Protein 1WND (pdb70)

Sequence (1896 aa):
MQHKLLINGELVSGEGEKQPVYNPATGDVLLEIAEASAEQVDAAVRAADAAFAEWGQTTPKVRAECLLKLADVIEENGQVFAELESRNCGKPLHSAFNDEIPAIVDVFRFFAGAARCLNGLAAGEYLEGHTSMIRRDPLGVVASIAPWNYPLMMAAWKLAPALAAGNCVVLKPSEITPLTALKLAELAKDIFPAGVVNILFGRGKTVGDPLTGHPKVRMVSLTGSIATGEHIISHTASSIKRTHMELGGKAPVIVFDDADIEAVVEGVRTFGYYNAGQDCTAACRIYAQKGIYDTLVEKLGAAVATLKSGAPDDESTELGPLSSLAHLERVGKAVEEAKATGHIKVITGGEKRKGNGYYYAPTLLAGALQDDAIVQKEVFGPVVSVTPFDNEEQVVNWANDSQYGLASSVWTKDVGRAHRVSARLQYGCTWVNTHFMLVSEMPHGGQKLSGYGKDMSLYGLEDYTVVRHVMVKHMQHKLLINGELVSGEGEKQPVYNPATGDVLLEIAEASAEQVDAAVRAADAAFAEWGQTTPKVRAECLLKLADVIEENGQVFAELESRNCGKPLHSAFNDEIPAIVDVFRFFAGAARCLNGLAAGEYLEGHTSMIRRDPLGVVASIAPWNYPLMMAAWKLAPALAAGNCVVLKPSEITPLTALKLAELAKDIFPAGVVNILFGRGKTVGDPLTGHPKVRMVSLTGSIATGEHIISHTASSIKRTHMELGGKAPVIVFDDADIEAVVEGVRTFGYYNAGQDCTAACRIYAQKGIYDTLVEKLGAAVATLKSGAPDDESTELGPLSSLAHLERVGKAVEEAKATGHIKVITGGEKRKGNGYYYAPTLLAGALQDDAIVQKEVFGPVVSVTPFDNEEQVVNWANDSQYGLASSVWTKDVGRAHRVSARLQYGCTWVNTHFMLVSEMPHGGQKLSGYGKDMSLYGLEDYTVVRHVMVKHMQHKLLINGELVSGEGEKQPVYNPATGDVLLEIAEASAEQVDAAVRAADAAFAEWGQTTPKVRAECLLKLADVIEENGQVFAELESRNCGKPLHSAFNDEIPAIVDVFRFFAGAARCLNGLAAGEYLEGHTSMIRRDPLGVVASIAPWNYPLMMAAWKLAPALAAGNCVVLKPSEITPLTALKLAELAKDIFPAGVVNILFGRGKTVGDPLTGHPKVRMVSLTGSIATGEHIISHTASSIKRTHMELGGKAPVIVFDDADIEAVVEGVRTFGYYNAGQDCTAACRIYAQKGIYDTLVEKLGAAVATLKSGAPDDESTELGPLSSLAHLERVGKAVEEAKATGHIKVITGGEKRKGNGYYYAPTLLAGALQDDAIVQKEVFGPVVSVTPFDNEEQVVNWANDSQYGLASSVWTKDVGRAHRVSARLQYGCTWVNTHFMLVSEMPHGGQKLSGYGKDMSLYGLEDYTVVRHVMVKHMQHKLLINGELVSGEGEKQPVYNPATGDVLLEIAEASAEQVDAAVRAADAAFAEWGQTTPKVRAECLLKLADVIEENGQVFAELESRNCGKPLHSAFNDEIPAIVDVFRFFAGAARCLNGLAAGEYLEGHTSMIRRDPLGVVASIAPWNYPLMMAAWKLAPALAAGNCVVLKPSEITPLTALKLAELAKDIFPAGVVNILFGRGKTVGDPLTGHPKVRMVSLTGSIATGEHIISHTASSIKRTHMELGGKAPVIVFDDADIEAVVEGVRTFGYYNAGQDCTAACRIYAQKGIYDTLVEKLGAAVATLKSGAPDDESTELGPLSSLAHLERVGKAVEEAKATGHIKVITGGEKRKGNGYYYAPTLLAGALQDDAIVQKEVFGPVVSVTPFDNEEQVVNWANDSQYGLASSVWTKDVGRAHRVSARLQYGCTWVNTHFMLVSEMPHGGQKLSGYGKDMSLYGLEDYTVVRHVMVKH

Solvent-accessible surface area: 58746 Å² total; per-residue (Å²): 174,44,79,73,0,4,16,74,13,104,47,53,52,10,119,28,125,142,27,56,1,97,21,1,11,59,28,92,79,51,46,104,1,20,3,2,11,73,93,14,2,52,30,0,0,134,12,0,48,74,17,28,67,139,4,18,108,30,7,15,74,56,20,5,74,16,1,40,99,3,0,69,28,0,90,144,37,3,104,60,0,0,92,12,6,2,102,3,13,0,8,6,48,65,16,1,68,98,72,7,11,72,36,2,5,14,0,0,54,4,1,2,9,0,2,18,2,19,26,2,13,4,5,9,38,18,56,126,30,16,2,0,2,2,11,35,18,21,7,5,1,0,0,0,20,4,19,55,12,14,4,3,24,11,1,0,6,1,3,0,2,0,0,1,4,0,0,0,0,0,0,6,3,9,47,66,1,0,13,0,2,1,40,1,0,60,46,7,62,118,19,11,75,56,1,0,12,0,1,0,0,0,85,32,170,39,0,2,21,54,0,0,33,27,104,88,2,53,3,0,0,3,7,23,57,33,72,55,0,48,79,6,11,59,69,4,5,76,28,3,15,78,28,9,2,10,1,3,3,6,2,0,1,0,0,3,70,54,13,64,24,141,41,0,14,134,6,0,54,63,23,0,4,48,19,2,1,7,20,18,5,5,0,18,1,0,0,0,27,117,60,20,30,108,66,0,14,138,109,0,5,66,23,0,60,91,22,109,34,28,60,18,107,67,156,48,1,71,2,5,2,0,14,26,104,52,9,17,113,151,0,15,120,28,0,102,93,4,96,91,52,74,78,17,145,46,58,29,30,8,124,147,141,209,65,114,15,22,27,12,12,14,0,0,0,9,20,0,91,14,125,20,35,8,1,45,137,55,19,39,4,1,5,0,2,0,2,31,0,71,67,36,121,42,0,1,85,69,0,21,87,12,71,10,0,1,2,0,0,0,8,0,86,32,1,11,58,1,6,79,0,4,18,78,2,55,1,1,1,0,0,1,22,7,1,30,53,60,19,6,3,3,2,4,1,1,6,18,21,0,0,30,24,15,6,10,0,8,25,0,0,38,48,1,6,8,11,4,4,4,0,1,96,44,190,54,80,84,0,1,18,71,13,101,47,52,59,11,120,27,121,148,30,53,1,94,20,1,10,56,28,92,76,49,49,109,2,21,6,3,22,72,139,13,1,56,29,0,0,132,12,0,53,76,16,30,65,143,4,17,100,26,9,14,75,62,21,4,69,20,0,34,115,4,0,64,33,0,91,151,35,3,89,60,0,0,86,18,6,7,122,3,14,1,8,7,43,66,16,1,70,96,69,7,12,71,45,1,5,14,2,0,56,3,0,2,9,0,3,16,2,18,26,1,12,5,5,9,36,17,57,126,36,16,2,1,3,2,8,39,19,21,11,4,2,0,0,0,20,4,19,60,12,16,4,2,25,13,1,0,11,1,2,0,2,0,2,1,4,0,0,0,0,0,0,5,3,8,60,46,2,0,10,0,3,1,36,2,0,58,41,3,60,118,37,9,71,57,1,0,9,0,0,0,0,0,75,34,176,52,0,4,28,52,0,0,31,20,98,92,0,61,5,0,0,2,9,24,60,29,73,57,0,52,79,8,12,56,71,4,4,79,26,2,14,33,23,7,2,9,1,2,3,6,1,0,0,0,0,2,60,52,12,68,27,132,39,0,14,124,10,1,52,64,21,0,4,48,19,3,1,8,19,20,7,6,0,18,2,0,0,0,20,129,55,22,26,100,62,0,12,127,107,0,4,68,20,0,60,90,15,105,30,27,53,20,111,67,152,50,1,74,1,6,4,0,13,32,105,74,17,20,119,116,0,23,116,16,2,95,82,4,97,90,52,73,82,18,134,48,56,27,28,16,113,128,98,187,64,112,16,18,30,10,1,5,0,0,0,7,21,0,93,15,126,21,29,8,1,47,132,37,9,30,3,0,6,0,3,0,2,49,4,67,61,36,114,52,0,0,74,68,0,22,83,11,69,11,0,1,1,0,0,0,7,0,94,35,1,11,56,1,6,78,0,4,20,82,2,54,0,1,1,0,0,1,26,9,0,30,55,64,20,8,5,2,2,9,3,4,11,21,25,0,3,21,28,15,5,7,0,8,24,0,0,37,48,1,12,6,10,2,2,3,0,1,96,44,102,64,76,83,0,1,16,74,17,110,52,45,53,9,130,29,121,141,27,51,0,92,20,0,14,59,24,94,75,41,36,110,3,20,3,1,23,69,131,15,1,48,32,0,0,130,13,0,52,76,16,31,63,144,4,16,107,38,14,17,72,65,20,6,72,20,0,37,96,3,0,51,29,0,92,147,38,4,90,59,1,0,84,17,7,2,92,2,12,0,6,7,38,62,13,1,71,96,70,10,14,74,33,2,7,14,0,0,60,3,0,2,10,0,2,17,2,21,26,2,12,3,5,8,37,19,58,124,33,18,2,2,3,1,12,37,21,21,25,5,2,0,0,0,17,4,18,52,11,16,6,2,24,11,1,0,6,0,1,0,0,0,0,1,4,0,0,0,0,0,0,5,3,9,55,58,1,0,2,0,3,1,33,1,0,57,44,3,67,118,37,9,73,58,1,0,9,0,1,0,0,0,81,32,162,48,0,2,19,54,0,0,34,22,99,89,1,64,1,0,0,3,7,22,59,36,67,52,0,72,65,6,11,51,77,4,4,75,29,3,13,63,15,7,1,8,1,2,3,5,1,0,0,0,0,2,68,56,12,64,24,132,42,0,13,131,10,0,54,65,23,1,3,47,20,3,1,7,19,18,6,7,0,18,1,0,0,0,26,113,60,20,31,110,64,0,12,132,108,0,4,67,20,0,60,88,22,108,41,19,62,13,100,70,154,54,1,74,1,6,3,1,10,23,100,49,7,12,97,146,1,5,107,25,1,103,86,6,90,92,50,73,80,18,134,52,53,28,22,6,115,103,100,188,51,112,17,19,8,8,28,18,0,0,0,4,21,0,92,20,126,22,45,7,2,47,132,55,18,36,3,1,6,0,2,0,2,30,0,75,71,36,116,44,0,1,75,70,0,19,94,11,70,10,0,2,1,0,0,0,7,0,94,29,1,10,61,1,7,76,0,6,19,76,2,54,0,1,3,0,0,2,29,7,0,30,57,60,16,6,3,5,3,8,1,1,5,17,22,0,0,22,25,15,3,5,0,12,22,0,0,39,46,0,14,13,10,2,2,3,0,1,95,41,88,58,77,82,0,1,16,74,12,103,44,51,54,9,126,27,116,131,27,46,1,92,20,2,14,64,27,92,75,45,39,108,2,19,2,1,24,74,128,15,1,52,27,0,0,132,12,0,47,74,16,30,64,144,3,17,107,31,8,15,74,57,19,6,72,12,0,36,89,3,0,60,30,0,92,145,39,5,92,60,0,0,82,14,6,7,111,3,13,1,8,7,37,64,14,1,73,95,71,6,14,73,36,1,6,16,0,0,56,3,0,3,10,0,2,15,1,20,27,2,12,4,6,9,35,19,58,149,26,15,2,1,3,2,12,36,21,21,9,5,2,0,0,0,18,4,18,60,13,15,5,3,24,9,1,0,7,0,2,0,1,0,1,1,3,0,0,0,0,0,0,6,3,9,52,61,2,0,1,1,3,1,36,2,0,57,48,4,58,119,25,9,72,57,1,0,10,0,0,0,0,0,52,35,156,41,0,2,36,53,0,0,33,26,101,82,1,62,4,1,0,3,7,23,57,30,70,56,0,53,82,6,10,56,73,4,4,74,28,3,13,38,29,5,2,6,1,2,3,6,1,0,0,0,0,1,77,52,11,64,25,136,40,0,15,129,9,1,55,63,23,1,4,48,19,3,2,7,19,18,6,6,0,18,1,0,0,0,19,134,62,21,26,105,65,0,12,130,109,0,4,68,20,0,61,91,20,106,26,21,62,20,106,69,154,47,1,73,1,6,3,0,13,27,111,49,15,18,122,155,1,16,98,26,2,102,101,6,91,91,51,73,81,17,139,50,57,27,35,8,124,136,82,172,61,124,14,34,10,9,21,18,0,0,0,8,22,0,92,17,125,22,40,8,2,50,131,55,17,39,4,1,5,0,2,0,3,49,4,69,60,37,111,53,0,0,76,70,0,22,81,14,74,11,0,1,1,0,0,0,9,0,94,33,1,11,50,1,6,76,0,5,19,83,2,51,2,1,2,0,0,1,28,8,1,29,55,64,18,5,4,4,2,6,0,3,10,16,29,0,0,22,17,15,3,9,0,10,23,0,0,40,44,0,10,4,10,1,2,2,1,2,93,46

Organism: Escherichia coli (strain K12) (NCBI:txid83333)

B-factor: mean 20.86, std 4.46, range [7.47, 57.92]

CATH classification: 3.40.605.10 (+1 more: 3.40.309.10)

Nearest PDB structures (foldseek):
  1wnb-assembly1_A  TM=1.002E+00  e=3.025E-103  Escherichia coli K-12
  6c43-assembly1_B  TM=9.998E-01  e=1.347E-92  Salmonella enterica
  4dal-assembly1_B  TM=9.924E-01  e=1.021E-79  Sinorhizobium meliloti 1021
  2opx-assembly1_A  TM=9.752E-01  e=2.697E-56  Escherichia coli BL21(DE3)
  2hg2-assembly1_A  TM=9.754E-01  e=5.397E-55  Escherichia coli

GO terms:
  GO:0019145 aminobutyraldehyde dehydrogenase (NAD+) activity (F, EXP)
  GO:0005829 cytosol (C, IDA)
  GO:0042802 identical protein binding (F, IDA)
  GO:0032991 protein-containing complex (C, IDA)
  GO:0004029 aldehyde dehydrogenase (NAD+) activity (F, IDA)
  GO:0051289 protein homotetramerization (P, IDA)
  GO:0019145 aminobutyraldehyde dehydrogenase (NAD+) activity (F, IDA)
  GO:0009447 putrescine catabolic process (P, EXP)
  GO:0009447 putrescine catabolic process (P, IMP)
  GO:0019145 aminobutyraldehyde dehydrogenase (NAD+) activity (F, IMP)

InterPro domains:
  IPR015590 Aldehyde dehydrogenase domain [PF00171] (13-470)
  IPR015657 Aminobutyraldehyde dehydrogenase [cd07092] (21-472)
  IPR016161 Aldehyde/histidinol dehydrogenase [SSF53720] (2-473)
  IPR016162 Aldehyde dehydrogenase, N-terminal [G3DSA:3.40.605.10] (19-464)
  IPR016163 Aldehyde dehydrogenase, C-terminal [G3DSA:3.40.309.10] (249-439)
  IPR017749 Gamma-aminobutyraldehyde dehydrogenase [MF_01275] (1-474)
  IPR017749 Gamma-aminobutyraldehyde dehydrogenase [TIGR03374] (2-473)
  IPR029510 Aldehyde dehydrogenase, glutamic acid active site [PS00687] (245-252)

Structure (mmCIF, N/CA/C/O backbone):
data_1WND
#
_entry.id   1WND
#
_cell.length_a   85.036
_cell.length_b   79.680
_cell.length_c   158.669
_cell.angle_alpha   90.00
_cell.angle_beta   95.77
_cell.angle_gamma   90.00
#
_symmetry.space_group_name_H-M   'P 1 21 1'
#
loop_
_entity.id
_entity.type
_entity.pdbx_description
1 polymer 'Putative betaine aldehyde dehydrogenase'
2 non-polymer 'CALCIUM ION'
3 water water
#
loop_
_atom_site.group_PDB
_atom_site.id
_atom_site.type_symbol
_atom_site.label_atom_id
_atom_site.label_alt_id
_atom_site.label_comp_id
_atom_site.label_asym_id
_atom_site.label_entity_id
_atom_site.label_seq_id
_atom_site.pdbx_PDB_ins_code
_atom_site.Cartn_x
_atom_site.Cartn_y
_atom_site.Cartn_z
_atom_site.occupancy
_atom_site.B_iso_or_equiv
_atom_site.auth_seq_id
_atom_site.auth_comp_id
_atom_site.auth_asym_id
_atom_site.auth_atom_id
_atom_site.pdbx_PDB_model_num
ATOM 1 N N . MET A 1 22 ? -26.803 62.670 105.488 1.00 31.12 1 MET A N 1
ATOM 2 C CA . MET A 1 22 ? -26.000 63.251 104.518 1.00 30.93 1 MET A CA 1
ATOM 3 C C . MET A 1 22 ? -24.656 62.497 104.408 1.00 29.29 1 MET A C 1
ATOM 4 O O . MET A 1 22 ? -23.812 62.988 103.672 1.00 29.04 1 MET A O 1
ATOM 9 N N . GLN A 1 23 ? -24.381 61.394 105.096 1.00 27.55 2 GLN A N 1
ATOM 10 C CA . GLN A 1 23 ? -23.044 60.789 104.917 1.00 26.41 2 GLN A CA 1
ATOM 11 C C . GLN A 1 23 ? -22.948 60.185 103.523 1.00 25.30 2 GLN A C 1
ATOM 12 O O . GLN A 1 23 ? -23.871 59.506 103.095 1.00 25.05 2 GLN A O 1
ATOM 18 N N . HIS A 1 24 ? -21.853 60.428 102.814 1.00 24.04 3 HIS A N 1
ATOM 19 C CA . HIS A 1 24 ? -21.725 59.935 101.447 1.00 23.31 3 HIS A CA 1
ATOM 20 C C . HIS A 1 24 ? -20.326 59.410 101.119 1.00 22.17 3 HIS A C 1
ATOM 21 O O . HIS A 1 24 ? -20.000 59.185 99.957 1.00 22.00 3 HIS A O 1
ATOM 28 N N . LYS A 1 25 ? -19.499 59.189 102.130 1.00 20.87 4 LYS A N 1
ATOM 29 C CA . LYS A 1 25 ? -18.135 58.737 101.861 1.00 20.13 4 LYS A CA 1
ATOM 30 C C . LYS A 1 25 ? -18.009 57.219 101.985 1.00 19.64 4 LYS A C 1
ATOM 31 O O . LYS A 1 25 ? -18.768 56.571 102.712 1.00 19.11 4 LYS A O 1
ATOM 37 N N . LEU A 1 26 ? -17.047 56.662 101.255 1.00 18.72 5 LEU A N 1
ATOM 38 C CA . LEU A 1 26 ? -16.753 55.243 101.317 1.00 18.54 5 LEU A CA 1
ATOM 39 C C . LEU A 1 26 ? -15.840 54.977 102.512 1.00 18.18 5 LEU A C 1
ATOM 40 O O . LEU A 1 26 ? -15.100 55.865 102.947 1.00 17.95 5 LEU A O 1
ATOM 45 N N . LEU A 1 27 ? -15.876 53.748 103.019 1.00 17.41 6 LEU A N 1
ATOM 46 C CA . LEU A 1 27 ? -14.984 53.331 104.083 1.00 17.43 6 LEU A CA 1
ATOM 47 C C . LEU A 1 27 ? -13.970 52.397 103.450 1.00 17.52 6 LEU A C 1
ATOM 48 O O . LEU A 1 27 ? -14.319 51.283 103.053 1.00 16.79 6 LEU A O 1
ATOM 53 N N . ILE A 1 28 ? -12.718 52.838 103.366 1.00 17.09 7 ILE A N 1
ATOM 54 C CA . ILE A 1 28 ? -11.684 51.993 102.827 1.00 17.53 7 ILE A CA 1
ATOM 55 C C . ILE A 1 28 ? -10.465 52.023 103.748 1.00 17.79 7 ILE A C 1
ATOM 56 O O . ILE A 1 28 ? -9.897 53.088 104.011 1.00 16.87 7 ILE A O 1
ATOM 61 N N . ASN A 1 29 ? -10.105 50.862 104.280 1.00 17.85 8 ASN A N 1
ATOM 62 C CA . ASN A 1 29 ? -8.911 50.743 105.096 1.00 19.06 8 ASN A CA 1
ATOM 63 C C . ASN A 1 29 ? -8.904 51.749 106.248 1.00 19.38 8 ASN A C 1
ATOM 64 O O . ASN A 1 29 ? -7.923 52.458 106.443 1.00 19.63 8 ASN A O 1
ATOM 69 N N . GLY A 1 30 ? -10.024 51.862 106.945 1.00 20.04 9 GLY A N 1
ATOM 70 C CA . GLY A 1 30 ? -10.114 52.700 108.121 1.00 20.93 9 GLY A CA 1
ATOM 71 C C . GLY A 1 30 ? -10.263 54.181 107.862 1.00 21.64 9 GLY A C 1
ATOM 72 O O . GLY A 1 30 ? -10.269 54.973 108.797 1.00 22.20 9 GLY A O 1
ATOM 73 N N . GLU A 1 31 ? -10.395 54.571 106.606 1.00 21.72 10 GLU A N 1
ATOM 74 C CA . GLU A 1 31 ? -10.567 55.980 106.283 1.00 22.34 10 GLU A CA 1
ATOM 75 C C . GLU A 1 31 ? -11.864 56.229 105.517 1.00 21.62 10 GLU A C 1
ATOM 76 O O . GLU A 1 31 ? -12.315 55.384 104.741 1.00 21.43 10 GLU A O 1
ATOM 82 N N . LEU A 1 32 ? -12.472 57.382 105.742 1.00 21.04 11 LEU A N 1
ATOM 83 C CA . LEU A 1 32 ? -13.661 57.763 105.001 1.00 20.75 11 LEU A CA 1
ATOM 84 C C . LEU A 1 32 ? -13.194 58.603 103.818 1.00 20.66 11 LEU A C 1
ATOM 85 O O . LEU A 1 32 ? -12.574 59.645 104.012 1.00 19.56 11 LEU A O 1
ATOM 90 N N . VAL A 1 33 ? -13.449 58.125 102.597 1.00 20.60 12 VAL A N 1
ATOM 91 C CA . VAL A 1 33 ? -13.034 58.856 101.405 1.00 21.01 12 VAL A CA 1
ATOM 92 C C . VAL A 1 33 ? -14.152 59.004 100.392 1.00 20.64 12 VAL A C 1
ATOM 93 O O . VAL A 1 33 ? -15.027 58.165 100.292 1.00 20.09 12 VAL A O 1
ATOM 97 N N . SER A 1 34 ? -14.088 60.069 99.611 1.00 20.50 13 SER A N 1
ATOM 98 C CA . SER A 1 34 ? -15.067 60.272 98.559 1.00 20.74 13 SER A CA 1
ATOM 99 C C . SER A 1 34 ? -14.833 59.299 97.422 1.00 20.15 13 SER A C 1
ATOM 100 O O . SER A 1 34 ? -13.680 58.960 97.111 1.00 19.68 13 SER A O 1
ATOM 103 N N . GLY A 1 35 ? -15.916 58.869 96.794 1.00 19.85 14 GLY A N 1
ATOM 104 C CA . GLY A 1 35 ? -15.821 58.040 95.610 1.00 20.51 14 GLY A CA 1
ATOM 105 C C . GLY A 1 35 ? -15.147 58.841 94.507 1.00 21.49 14 GLY A C 1
ATOM 106 O O . GLY A 1 35 ? -15.251 60.066 94.464 1.00 20.54 14 GLY A O 1
ATOM 107 N N . GLU A 1 36 ? -14.435 58.160 93.620 1.00 22.13 15 GLU A N 1
ATOM 108 C CA . GLU A 1 36 ? -13.729 58.858 92.559 1.00 23.42 15 GLU A CA 1
ATOM 109 C C . GLU A 1 36 ? -14.319 58.563 91.183 1.00 23.29 15 GLU A C 1
ATOM 110 O O . GLU A 1 36 ? -13.807 59.019 90.168 1.00 22.91 15 GLU A O 1
ATOM 116 N N . GLY A 1 37 ? -15.418 57.813 91.175 1.00 23.19 16 GLY A N 1
ATOM 117 C CA . GLY A 1 37 ? -16.110 57.472 89.944 1.00 23.70 16 GLY A CA 1
ATOM 118 C C . GLY A 1 37 ? -17.211 58.460 89.616 1.00 23.74 16 GLY A C 1
ATOM 119 O O . GLY A 1 37 ? -17.268 59.541 90.186 1.00 23.80 16 GLY A O 1
ATOM 120 N N . GLU A 1 38 ? -18.086 58.087 88.693 1.00 20.00 17 GLU A N 1
ATOM 121 C CA . GLU A 1 38 ? -19.177 58.971 88.263 1.00 20.00 17 GLU A CA 1
ATOM 122 C C . GLU A 1 38 ? -20.245 59.132 89.350 1.00 20.00 17 GLU A C 1
ATOM 123 O O . GLU A 1 38 ? -20.548 58.172 90.086 1.00 20.00 17 GLU A O 1
ATOM 129 N N . LYS A 1 39 ? -20.815 60.334 89.438 1.00 24.14 18 LYS A N 1
ATOM 130 C CA . LYS A 1 39 ? -21.877 60.615 90.396 1.00 24.33 18 LYS A CA 1
ATOM 131 C C . LYS A 1 39 ? -23.159 59.887 89.992 1.00 23.91 18 LYS A C 1
ATOM 132 O O . LYS A 1 39 ? -23.451 59.703 88.815 1.00 23.20 18 LYS A O 1
ATOM 138 N N . GLN A 1 40 ? -23.920 59.473 90.995 1.00 23.31 19 GLN A N 1
ATOM 139 C CA . GLN A 1 40 ? -25.108 58.674 90.792 1.00 23.24 19 GLN A CA 1
ATOM 140 C C . GLN A 1 40 ? -26.215 59.235 91.695 1.00 22.60 19 GLN A C 1
ATOM 141 O O . GLN A 1 40 ? -25.972 59.539 92.852 1.00 22.17 19 GLN A O 1
ATOM 147 N N . PRO A 1 41 ? -27.420 59.395 91.158 1.00 22.02 20 PRO A N 1
ATOM 148 C CA . PRO A 1 41 ? -28.549 59.944 91.914 1.00 21.49 20 PRO A CA 1
ATOM 149 C C . PRO A 1 41 ? -29.228 58.936 92.832 1.00 20.81 20 PRO A C 1
ATOM 150 O O . PRO A 1 41 ? -29.378 57.770 92.469 1.00 20.57 20 PRO A O 1
ATOM 154 N N . VAL A 1 42 ? -29.628 59.381 94.016 1.00 19.83 21 VAL A N 1
ATOM 155 C CA . VAL A 1 42 ? -30.350 58.532 94.953 1.00 18.51 21 VAL A CA 1
ATOM 156 C C . VAL A 1 42 ? -31.712 59.183 95.130 1.00 18.86 21 VAL A C 1
ATOM 157 O O . VAL A 1 42 ? -31.795 60.369 95.414 1.00 18.79 21 VAL A O 1
ATOM 161 N N . TYR A 1 43 ? -32.779 58.421 94.941 1.00 18.69 22 TYR A N 1
ATOM 162 C CA . TYR A 1 43 ? -34.126 58.969 94.966 1.00 18.97 22 TYR A CA 1
ATOM 163 C C . TYR A 1 43 ? -34.901 58.675 96.230 1.00 18.56 22 TYR A C 1
ATOM 164 O O . TYR A 1 43 ? -34.618 57.699 96.921 1.00 18.25 22 TYR A O 1
ATOM 173 N N . ASN A 1 44 ? -35.866 59.548 96.512 1.00 17.72 23 ASN A N 1
ATOM 174 C CA . ASN A 1 44 ? -36.849 59.353 97.561 1.00 17.24 23 ASN A CA 1
ATOM 175 C C . ASN A 1 44 ? -38.078 58.801 96.857 1.00 16.76 23 ASN A C 1
ATOM 176 O O . ASN A 1 44 ? -38.783 59.537 96.166 1.00 16.44 23 ASN A O 1
ATOM 181 N N . PRO A 1 45 ? -38.324 57.513 97.012 1.00 16.17 24 PRO A N 1
ATOM 182 C CA . PRO A 1 45 ? -39.430 56.826 96.329 1.00 15.90 24 PRO A CA 1
ATOM 183 C C . PRO A 1 45 ? -40.835 57.341 96.653 1.00 16.24 24 PRO A C 1
ATOM 184 O O . PRO A 1 45 ? -41.777 57.095 95.893 1.00 15.12 24 PRO A O 1
ATOM 188 N N . ALA A 1 46 ? -40.987 58.034 97.773 1.00 16.36 25 ALA A N 1
ATOM 189 C CA . ALA A 1 46 ? -42.290 58.546 98.142 1.00 16.94 25 ALA A CA 1
ATOM 190 C C . ALA A 1 46 ? -42.623 59.838 97.383 1.00 17.34 25 ALA A C 1
ATOM 191 O O . ALA A 1 46 ? -43.791 60.181 97.224 1.00 16.88 25 ALA A O 1
ATOM 193 N N . THR A 1 47 ? -41.603 60.553 96.916 1.00 17.75 26 THR A N 1
ATOM 194 C CA . THR A 1 47 ? -41.854 61.790 96.170 1.00 18.32 26 THR A CA 1
ATOM 195 C C . THR A 1 47 ? -41.340 61.763 94.751 1.00 18.59 26 THR A C 1
ATOM 196 O O . THR A 1 47 ? -41.737 62.591 93.928 1.00 18.62 26 THR A O 1
ATOM 200 N N . GLY A 1 48 ? -40.432 60.841 94.469 1.00 18.92 27 GLY A N 1
ATOM 201 C CA . GLY A 1 48 ? -39.817 60.775 93.154 1.00 19.41 27 GLY A CA 1
ATOM 202 C C . GLY A 1 48 ? -38.743 61.838 92.971 1.00 19.86 27 GLY A C 1
ATOM 203 O O . GLY A 1 48 ? -38.280 62.073 91.850 1.00 19.38 27 GLY A O 1
ATOM 204 N N . ASP A 1 49 ? -38.349 62.479 94.070 1.00 20.04 28 ASP A N 1
ATOM 205 C CA . ASP A 1 49 ? -37.330 63.527 94.032 1.00 20.73 28 ASP A CA 1
ATOM 206 C C . ASP A 1 49 ? -35.958 62.953 94.375 1.00 20.57 28 ASP A C 1
ATOM 207 O O . ASP A 1 49 ? -35.856 61.971 95.109 1.00 19.74 28 ASP A O 1
ATOM 212 N N . VAL A 1 50 ? -34.917 63.602 93.871 1.00 20.48 29 VAL A N 1
ATOM 213 C CA . VAL A 1 50 ? -33.539 63.209 94.134 1.00 20.82 29 VAL A CA 1
ATOM 214 C C . VAL A 1 50 ? -33.096 63.666 95.533 1.00 21.21 29 VAL A C 1
ATOM 215 O O . VAL A 1 50 ? -33.236 64.848 95.883 1.00 21.37 29 VAL A O 1
ATOM 219 N N . LEU A 1 51 ? -32.566 62.741 96.321 1.00 20.99 30 LEU A N 1
ATOM 220 C CA . LEU A 1 51 ? -32.102 63.048 97.671 1.00 21.53 30 LEU A CA 1
ATOM 221 C C . LEU A 1 51 ? -30.704 63.622 97.566 1.00 22.20 30 LEU A C 1
ATOM 222 O O . LEU A 1 51 ? -30.364 64.601 98.225 1.00 22.49 30 LEU A O 1
ATOM 227 N N . LEU A 1 52 ? -29.893 62.998 96.722 1.00 22.54 31 LEU A N 1
ATOM 228 C CA . LEU A 1 52 ? -28.570 63.527 96.393 1.00 23.11 31 LEU A CA 1
ATOM 229 C C . LEU A 1 52 ? -27.844 62.685 95.364 1.00 22.77 31 LEU A C 1
ATOM 230 O O . LEU A 1 52 ? -28.275 61.587 95.024 1.00 22.46 31 LEU A O 1
ATOM 235 N N . GLU A 1 53 ? -26.739 63.229 94.874 1.00 22.53 32 GLU A N 1
ATOM 236 C CA . GLU A 1 53 ? -25.888 62.533 93.932 1.00 22.69 32 GLU A CA 1
ATOM 237 C C . GLU A 1 53 ? -24.645 62.118 94.707 1.00 22.05 32 GLU A C 1
ATOM 238 O O . GLU A 1 53 ? -24.093 62.908 95.467 1.00 21.92 32 GLU A O 1
ATOM 244 N N . ILE A 1 54 ? -24.225 60.868 94.546 1.00 21.32 33 ILE A N 1
ATOM 245 C CA . ILE A 1 54 ? -23.054 60.355 95.249 1.00 20.86 33 ILE A CA 1
ATOM 246 C C . ILE A 1 54 ? -22.054 59.786 94.250 1.00 21.01 33 ILE A C 1
ATOM 247 O O . ILE A 1 54 ? -22.429 58.992 93.388 1.00 20.84 33 ILE A O 1
ATOM 252 N N . ALA A 1 55 ? -20.784 60.169 94.385 1.00 20.66 34 ALA A N 1
ATOM 253 C CA . ALA A 1 55 ? -19.738 59.627 93.529 1.00 20.70 34 ALA A CA 1
ATOM 254 C C . ALA A 1 55 ? -19.520 58.153 93.864 1.00 20.79 34 ALA A C 1
ATOM 255 O O . ALA A 1 55 ? -19.323 57.797 95.026 1.00 20.54 34 ALA A O 1
ATOM 257 N N . GLU A 1 56 ? -19.530 57.287 92.860 1.00 20.72 35 GLU A N 1
ATOM 258 C CA . GLU A 1 56 ? -19.284 55.887 93.164 1.00 20.78 35 GLU A CA 1
ATOM 259 C C . GLU A 1 56 ? -17.795 55.594 93.220 1.00 20.33 35 GLU A C 1
ATOM 260 O O . GLU A 1 56 ? -16.959 56.456 92.904 1.00 20.06 35 GLU A O 1
ATOM 266 N N . ALA A 1 57 ? -17.465 54.397 93.681 1.00 19.69 36 ALA A N 1
ATOM 267 C CA . ALA A 1 57 ? -16.075 53.985 93.796 1.00 19.45 36 ALA A CA 1
ATOM 268 C C . ALA A 1 57 ? -15.470 53.856 92.408 1.00 19.19 36 ALA A C 1
ATOM 269 O O . ALA A 1 57 ? -16.129 53.419 91.482 1.00 18.54 36 ALA A O 1
ATOM 271 N N . SER A 1 58 ? -14.218 54.256 92.263 1.00 19.39 37 SER A N 1
ATOM 272 C CA . SER A 1 58 ? -13.531 54.077 90.996 1.00 19.55 37 SER A CA 1
ATOM 273 C C . SER A 1 58 ? -12.991 52.655 90.997 1.00 19.84 37 SER A C 1
ATOM 274 O O . SER A 1 58 ? -13.022 51.958 92.021 1.00 18.97 37 SER A O 1
ATOM 277 N N . ALA A 1 59 ? -12.475 52.236 89.848 1.00 19.85 38 ALA A N 1
ATOM 278 C CA . ALA A 1 59 ? -11.878 50.910 89.719 1.00 19.98 38 ALA A CA 1
ATOM 279 C C . ALA A 1 59 ? -10.711 50.765 90.693 1.00 19.54 38 ALA A C 1
ATOM 280 O O . ALA A 1 59 ? -10.545 49.727 91.337 1.00 18.81 38 ALA A O 1
ATOM 282 N N . GLU A 1 60 ? -9.902 51.814 90.794 1.00 20.00 39 GLU A N 1
ATOM 283 C CA . GLU A 1 60 ? -8.753 51.785 91.688 1.00 20.00 39 GLU A CA 1
ATOM 284 C C . GLU A 1 60 ? -9.184 51.658 93.139 1.00 20.00 39 GLU A C 1
ATOM 285 O O . GLU A 1 60 ? -8.501 51.006 93.929 1.00 20.00 39 GLU A O 1
ATOM 291 N N . GLN A 1 61 ? -10.303 52.280 93.503 1.00 18.18 40 GLN A N 1
ATOM 292 C CA . GLN A 1 61 ? -10.784 52.187 94.887 1.00 17.97 40 GLN A CA 1
ATOM 293 C C . GLN A 1 61 ? -11.324 50.787 95.204 1.00 17.75 40 GLN A C 1
ATOM 294 O O . GLN A 1 61 ? -11.126 50.275 96.302 1.00 17.55 40 GLN A O 1
ATOM 300 N N . VAL A 1 62 ? -11.987 50.160 94.244 1.00 17.54 41 VAL A N 1
ATOM 301 C CA . VAL A 1 62 ? -12.454 48.807 94.467 1.00 17.50 41 VAL A CA 1
ATOM 302 C C . VAL A 1 62 ? -11.208 47.951 94.762 1.00 18.18 41 VAL A C 1
ATOM 303 O O . VAL A 1 62 ? -11.159 47.220 95.746 1.00 17.61 41 VAL A O 1
ATOM 307 N N . ASP A 1 63 ? -10.189 48.076 93.919 1.00 18.31 42 ASP A N 1
ATOM 308 C CA . ASP A 1 63 ? -8.967 47.304 94.110 1.00 19.40 42 ASP A CA 1
ATOM 309 C C . ASP A 1 63 ? -8.293 47.604 95.454 1.00 18.87 42 ASP A C 1
ATOM 310 O O . ASP A 1 63 ? -7.830 46.693 96.170 1.00 18.63 42 ASP A O 1
ATOM 315 N N . ALA A 1 64 ? -8.234 48.880 95.811 1.00 17.82 43 ALA A N 1
ATOM 316 C CA . ALA A 1 64 ? -7.662 49.243 97.101 1.00 17.13 43 ALA A CA 1
ATOM 317 C C . ALA A 1 64 ? -8.458 48.671 98.267 1.00 16.75 43 ALA A C 1
ATOM 318 O O . ALA A 1 64 ? -7.882 48.325 99.294 1.00 16.94 43 ALA A O 1
ATOM 320 N N . ALA A 1 65 ? -9.779 48.562 98.138 1.00 16.36 44 ALA A N 1
ATOM 321 C CA . ALA A 1 65 ? -10.546 48.006 99.249 1.00 16.11 44 ALA A CA 1
ATOM 322 C C . ALA A 1 65 ? -10.251 46.527 99.430 1.00 16.41 44 ALA A C 1
ATOM 323 O O . ALA A 1 65 ? -10.097 46.039 100.557 1.00 15.82 44 ALA A O 1
ATOM 325 N N . VAL A 1 66 ? -10.159 45.803 98.325 1.00 16.34 45 VAL A N 1
ATOM 326 C CA . VAL A 1 66 ? -9.892 44.382 98.430 1.00 16.72 45 VAL A CA 1
ATOM 327 C C . VAL A 1 66 ? -8.472 44.159 98.975 1.00 17.54 45 VAL A C 1
ATOM 328 O O . VAL A 1 66 ? -8.262 43.310 99.833 1.00 17.02 45 VAL A O 1
ATOM 332 N N . ARG A 1 67 ? -7.506 44.930 98.489 1.00 17.92 46 ARG A N 1
ATOM 333 C CA . ARG A 1 67 ? -6.127 44.807 98.992 1.00 19.27 46 ARG A CA 1
ATOM 334 C C . ARG A 1 67 ? -6.040 45.155 100.505 1.00 18.97 46 ARG A C 1
ATOM 335 O O . ARG A 1 67 ? -5.350 44.490 101.273 1.00 18.94 46 ARG A O 1
ATOM 343 N N . ALA A 1 68 ? -6.751 46.182 100.945 1.00 18.37 47 ALA A N 1
ATOM 344 C CA . ALA A 1 68 ? -6.743 46.491 102.370 1.00 17.85 47 ALA A CA 1
ATOM 345 C C . ALA A 1 68 ? -7.397 45.354 103.180 1.00 17.78 47 ALA A C 1
ATOM 346 O O . ALA A 1 68 ? -6.947 45.025 104.268 1.00 17.33 47 ALA A O 1
ATOM 348 N N . ALA A 1 69 ? -8.456 44.742 102.653 1.00 17.39 48 ALA A N 1
ATOM 349 C CA . ALA A 1 69 ? -9.074 43.655 103.384 1.00 17.27 48 ALA A CA 1
ATOM 350 C C . ALA A 1 69 ? -8.107 42.483 103.456 1.00 17.50 48 ALA A C 1
ATOM 351 O O . ALA A 1 69 ? -7.948 41.859 104.502 1.00 17.18 48 ALA A O 1
ATOM 353 N N . ASP A 1 70 ? -7.475 42.168 102.342 1.00 18.12 49 ASP A N 1
ATOM 354 C CA . ASP A 1 70 ? -6.552 41.047 102.323 1.00 19.65 49 ASP A CA 1
ATOM 355 C C . ASP A 1 70 ? -5.390 41.264 103.300 1.00 19.82 49 ASP A C 1
ATOM 356 O O . ASP A 1 70 ? -4.978 40.338 103.986 1.00 19.00 49 ASP A O 1
ATOM 361 N N . ALA A 1 71 ? -4.874 42.493 103.364 1.00 19.36 50 ALA A N 1
ATOM 362 C CA . ALA A 1 71 ? -3.743 42.772 104.258 1.00 19.58 50 ALA A CA 1
ATOM 363 C C . ALA A 1 71 ? -4.192 42.693 105.717 1.00 19.24 50 ALA A C 1
ATOM 364 O O . ALA A 1 71 ? -3.459 42.227 106.572 1.00 18.55 50 ALA A O 1
ATOM 366 N N . ALA A 1 72 ? -5.399 43.180 105.998 1.00 18.68 51 ALA A N 1
ATOM 367 C CA . ALA A 1 72 ? -5.901 43.118 107.361 1.00 18.53 51 ALA A CA 1
ATOM 368 C C . ALA A 1 72 ? -6.204 41.691 107.818 1.00 18.62 51 ALA A C 1
ATOM 369 O O . ALA A 1 72 ? -6.185 41.403 109.012 1.00 18.27 51 ALA A O 1
ATOM 371 N N . PHE A 1 73 ? -6.491 40.797 106.876 1.00 18.60 52 PHE A N 1
ATOM 372 C CA . PHE A 1 73 ? -6.802 39.416 107.235 1.00 19.02 52 PHE A CA 1
ATOM 373 C C . PHE A 1 73 ? -5.669 38.696 107.986 1.00 19.71 52 PHE A C 1
ATOM 374 O O . PHE A 1 73 ? -5.939 37.877 108.860 1.00 19.50 52 PHE A O 1
ATOM 382 N N . ALA A 1 74 ? -4.413 38.991 107.652 1.00 20.46 53 ALA A N 1
ATOM 383 C CA . ALA A 1 74 ? -3.282 38.368 108.348 1.00 21.35 53 ALA A CA 1
ATOM 384 C C . ALA A 1 74 ? -3.437 38.387 109.865 1.00 21.75 53 ALA A C 1
ATOM 385 O O . ALA A 1 74 ? -3.242 37.356 110.513 1.00 22.69 53 ALA A O 1
ATOM 387 N N . GLU A 1 75 ? -3.802 39.534 110.430 1.00 20.00 54 GLU A N 1
ATOM 388 C CA . GLU A 1 75 ? -4.033 39.638 111.877 1.00 20.00 54 GLU A CA 1
ATOM 389 C C . GLU A 1 75 ? -5.464 39.313 112.303 1.00 20.00 54 GLU A C 1
ATOM 390 O O . GLU A 1 75 ? -5.665 38.596 113.275 1.00 20.00 54 GLU A O 1
ATOM 396 N N . TRP A 1 76 ? -6.449 39.847 111.597 1.00 20.09 55 TRP A N 1
ATOM 397 C CA . TRP A 1 76 ? -7.848 39.601 111.954 1.00 19.46 55 TRP A CA 1
ATOM 398 C C . TRP A 1 76 ? -8.199 38.119 111.919 1.00 19.43 55 TRP A C 1
ATOM 399 O O . TRP A 1 76 ? -8.909 37.630 112.785 1.00 19.12 55 TRP A O 1
ATOM 410 N N . GLY A 1 77 ? -7.693 37.407 110.928 1.00 19.86 56 GLY A N 1
ATOM 411 C CA . GLY A 1 77 ? -8.013 35.999 110.794 1.00 20.78 56 GLY A CA 1
ATOM 412 C C . GLY A 1 77 ? -7.467 35.152 111.926 1.00 21.66 56 GLY A C 1
ATOM 413 O O . GLY A 1 77 ? -7.844 33.993 112.064 1.00 22.14 56 GLY A O 1
ATOM 414 N N . GLN A 1 78 ? -6.564 35.737 112.709 1.00 22.51 57 GLN A N 1
ATOM 415 C CA . GLN A 1 78 ? -5.914 35.078 113.827 1.00 23.53 57 GLN A CA 1
ATOM 416 C C . GLN A 1 78 ? -6.464 35.521 115.194 1.00 23.06 57 GLN A C 1
ATOM 417 O O . GLN A 1 78 ? -6.000 35.027 116.209 1.00 23.07 57 GLN A O 1
ATOM 423 N N . THR A 1 79 ? -7.410 36.460 115.232 1.00 21.64 58 THR A N 1
ATOM 424 C CA . THR A 1 79 ? -7.959 36.900 116.533 1.00 20.69 58 THR A CA 1
ATOM 425 C C . THR A 1 79 ? -8.727 35.783 117.199 1.00 19.50 58 THR A C 1
ATOM 426 O O . THR A 1 79 ? -9.133 34.833 116.538 1.00 18.97 58 THR A O 1
ATOM 430 N N . THR A 1 80 ? -8.946 35.895 118.507 1.00 18.08 59 THR A N 1
ATOM 431 C CA . THR A 1 80 ? -9.789 34.932 119.219 1.00 17.57 59 THR A CA 1
ATOM 432 C C . THR A 1 80 ? -11.270 35.286 119.003 1.00 17.09 59 THR A C 1
ATOM 433 O O . THR A 1 80 ? -11.597 36.430 118.694 1.00 16.84 59 THR A O 1
ATOM 437 N N . PRO A 1 81 ? -12.163 34.313 119.163 1.00 16.76 60 PRO A N 1
ATOM 438 C CA . PRO A 1 81 ? -13.600 34.585 119.133 1.00 16.69 60 PRO A CA 1
ATOM 439 C C . PRO A 1 81 ? -14.000 35.645 120.162 1.00 17.20 60 PRO A C 1
ATOM 440 O O . PRO A 1 81 ? -14.897 36.450 119.896 1.00 17.14 60 PRO A O 1
ATOM 444 N N . LYS A 1 82 ? -13.385 35.611 121.339 1.00 16.05 61 LYS A N 1
ATOM 445 C CA . LYS A 1 82 ? -13.701 36.588 122.362 1.00 17.20 61 LYS A CA 1
ATOM 446 C C . LYS A 1 82 ? -13.494 38.001 121.841 1.00 17.18 61 LYS A C 1
ATOM 447 O O . LYS A 1 82 ? -14.343 38.863 121.985 1.00 17.71 61 LYS A O 1
ATOM 453 N N . VAL A 1 83 ? -12.345 38.257 121.259 1.00 17.40 62 VAL A N 1
ATOM 454 C CA . VAL A 1 83 ? -12.074 39.590 120.731 1.00 17.77 62 VAL A CA 1
ATOM 455 C C . VAL A 1 83 ? -13.052 39.987 119.606 1.00 17.53 62 VAL A C 1
ATOM 456 O O . VAL A 1 83 ? -13.534 41.112 119.566 1.00 17.28 62 VAL A O 1
ATOM 460 N N . ARG A 1 84 ? -13.375 39.058 118.717 1.00 17.10 63 ARG A N 1
ATOM 461 C CA . ARG A 1 84 ? -14.314 39.365 117.635 1.00 17.99 63 ARG A CA 1
ATOM 462 C C . ARG A 1 84 ? -15.701 39.637 118.202 1.00 17.64 63 ARG A C 1
ATOM 463 O O . ARG A 1 84 ? -16.364 40.588 117.810 1.00 17.01 63 ARG A O 1
ATOM 471 N N . ALA A 1 85 ? -16.118 38.805 119.140 1.00 17.20 64 ALA A N 1
ATOM 472 C CA . ALA A 1 85 ? -17.402 38.973 119.790 1.00 17.67 64 ALA A CA 1
ATOM 473 C C . ALA A 1 85 ? -17.500 40.368 120.433 1.00 18.10 64 ALA A C 1
ATOM 474 O O . ALA A 1 85 ? -18.551 40.998 120.364 1.00 17.20 64 ALA A O 1
ATOM 476 N N . GLU A 1 86 ? -16.400 40.840 121.041 1.00 17.99 65 GLU A N 1
ATOM 477 C CA . GLU A 1 86 ? -16.382 42.158 121.680 1.00 19.10 65 GLU A CA 1
ATOM 478 C C . GLU A 1 86 ? -16.583 43.276 120.633 1.00 18.90 65 GLU A C 1
ATOM 479 O O . GLU A 1 86 ? -17.298 44.263 120.879 1.00 18.28 65 GLU A O 1
ATOM 485 N N . CYS A 1 87 ? -15.965 43.123 119.468 1.00 18.12 66 CYS A N 1
ATOM 486 C CA . CYS A 1 87 ? -16.165 44.106 118.400 1.00 18.68 66 CYS A CA 1
ATOM 487 C C . CYS A 1 87 ? -17.636 44.113 117.966 1.00 18.08 66 CYS A C 1
ATOM 488 O O . CYS A 1 87 ? -18.243 45.172 117.819 1.00 17.70 66 CYS A O 1
ATOM 491 N N . LEU A 1 88 ? -18.208 42.931 117.791 1.00 17.87 67 LEU A N 1
ATOM 492 C CA . LEU A 1 88 ? -19.611 42.816 117.364 1.00 18.49 67 LEU A CA 1
ATOM 493 C C . LEU A 1 88 ? -20.577 43.425 118.387 1.00 17.87 67 LEU A C 1
ATOM 494 O O . LEU A 1 88 ? -21.565 44.060 118.015 1.00 17.87 67 LEU A O 1
ATOM 499 N N . LEU A 1 89 ? -20.305 43.244 119.675 1.00 17.42 68 LEU A N 1
ATOM 500 C CA . LEU A 1 89 ? -21.177 43.845 120.677 1.00 17.88 68 LEU A CA 1
ATOM 501 C C . LEU A 1 89 ? -21.059 45.368 120.640 1.00 17.74 68 LEU A C 1
ATOM 502 O O . LEU A 1 89 ? -22.059 46.071 120.803 1.00 16.99 68 LEU A O 1
ATOM 507 N N . LYS A 1 90 ? -19.851 45.884 120.427 1.00 20.00 69 LYS A N 1
ATOM 508 C CA . LYS A 1 90 ? -19.698 47.319 120.309 1.00 20.00 69 LYS A CA 1
ATOM 509 C C . LYS A 1 90 ? -20.479 47.861 119.108 1.00 20.00 69 LYS A C 1
ATOM 510 O O . LYS A 1 90 ? -21.120 48.905 119.208 1.00 20.00 69 LYS A O 1
ATOM 516 N N . LEU A 1 91 ? -20.433 47.162 117.972 1.00 18.60 70 LEU A N 1
ATOM 517 C CA . LEU A 1 91 ? -21.159 47.622 116.791 1.00 18.60 70 LEU A CA 1
ATOM 518 C C . LEU A 1 91 ? -22.655 47.592 117.088 1.00 18.88 70 LEU A C 1
ATOM 519 O O . LEU A 1 91 ? -23.385 48.534 116.761 1.00 18.89 70 LEU A O 1
ATOM 524 N N . ALA A 1 92 ? -23.122 46.519 117.722 1.00 18.07 71 ALA A N 1
ATOM 525 C CA . ALA A 1 92 ? -24.541 46.448 118.072 1.00 18.38 71 ALA A CA 1
ATOM 526 C C . ALA A 1 92 ? -24.945 47.652 118.910 1.00 18.32 71 ALA A C 1
ATOM 527 O O . ALA A 1 92 ? -25.992 48.229 118.675 1.00 18.05 71 ALA A O 1
ATOM 529 N N . ASP A 1 93 ? -24.149 48.002 119.917 1.00 20.00 72 ASP A N 1
ATOM 530 C CA . ASP A 1 93 ? -24.465 49.172 120.755 1.00 20.00 72 ASP A CA 1
ATOM 531 C C . ASP A 1 93 ? -24.538 50.485 119.969 1.00 20.00 72 ASP A C 1
ATOM 532 O O . ASP A 1 93 ? -25.417 51.308 120.214 1.00 20.00 72 ASP A O 1
ATOM 537 N N . VAL A 1 94 ? -23.593 50.681 119.042 1.00 20.38 73 VAL A N 1
ATOM 538 C CA . VAL A 1 94 ? -23.562 51.879 118.204 1.00 20.90 73 VAL A CA 1
ATOM 539 C C . VAL A 1 94 ? -24.813 51.967 117.314 1.00 20.35 73 VAL A C 1
ATOM 540 O O . VAL A 1 94 ? -25.405 53.028 117.142 1.00 20.87 73 VAL A O 1
ATOM 544 N N . ILE A 1 95 ? -25.215 50.853 116.734 1.00 19.74 74 ILE A N 1
ATOM 545 C CA . ILE A 1 95 ? -26.413 50.844 115.913 1.00 19.26 74 ILE A CA 1
ATOM 546 C C . ILE A 1 95 ? -27.628 51.180 116.796 1.00 18.97 74 ILE A C 1
ATOM 547 O O . ILE A 1 95 ? -28.436 52.033 116.457 1.00 18.15 74 ILE A O 1
ATOM 552 N N . GLU A 1 96 ? -27.732 50.521 117.946 1.00 18.34 75 GLU A N 1
ATOM 553 C CA . GLU A 1 96 ? -28.850 50.763 118.847 1.00 18.61 75 GLU A CA 1
ATOM 554 C C . GLU A 1 96 ? -28.922 52.217 119.268 1.00 17.99 75 GLU A C 1
ATOM 555 O O . GLU A 1 96 ? -29.982 52.826 119.241 1.00 17.43 75 GLU A O 1
ATOM 561 N N . GLU A 1 97 ? -27.790 52.769 119.670 1.00 20.00 76 GLU A N 1
ATOM 562 C CA . GLU A 1 97 ? -27.759 54.169 120.088 1.00 20.00 76 GLU A CA 1
ATOM 563 C C . GLU A 1 97 ? -28.208 55.112 118.961 1.00 20.00 76 GLU A C 1
ATOM 564 O O . GLU A 1 97 ? -28.797 56.158 119.216 1.00 20.00 76 GLU A O 1
ATOM 570 N N . ASN A 1 98 ? -27.927 54.741 117.716 1.00 17.76 77 ASN A N 1
ATOM 571 C CA . ASN A 1 98 ? -28.273 55.577 116.569 1.00 17.93 77 ASN A CA 1
ATOM 572 C C . ASN A 1 98 ? -29.510 55.087 115.838 1.00 18.08 77 ASN A C 1
ATOM 573 O O . ASN A 1 98 ? -29.731 55.401 114.656 1.00 17.95 77 ASN A O 1
ATOM 578 N N . GLY A 1 99 ? -30.327 54.319 116.552 1.00 18.11 78 GLY A N 1
ATOM 579 C CA . GLY A 1 99 ? -31.520 53.736 115.963 1.00 18.30 78 GLY A CA 1
ATOM 580 C C . GLY A 1 99 ? -32.444 54.680 115.194 1.00 18.66 78 GLY A C 1
ATOM 581 O O . GLY A 1 99 ? -32.868 54.367 114.071 1.00 17.60 78 GLY A O 1
ATOM 582 N N . GLN A 1 100 ? -32.759 55.824 115.791 1.00 18.52 79 GLN A N 1
ATOM 583 C CA . GLN A 1 100 ? -33.674 56.772 115.183 1.00 20.01 79 GLN A CA 1
ATOM 584 C C . GLN A 1 100 ? -33.136 57.326 113.869 1.00 19.32 79 GLN A C 1
ATOM 585 O O . GLN A 1 100 ? -33.873 57.451 112.888 1.00 19.11 79 GLN A O 1
ATOM 591 N N . VAL A 1 101 ? -31.856 57.665 113.870 1.00 19.01 80 VAL A N 1
ATOM 592 C CA . VAL A 1 101 ? -31.184 58.179 112.692 1.00 19.18 80 VAL A CA 1
ATOM 593 C C . VAL A 1 101 ? -31.243 57.133 111.575 1.00 18.75 80 VAL A C 1
ATOM 594 O O . VAL A 1 101 ? -31.582 57.439 110.426 1.00 17.95 80 VAL A O 1
ATOM 598 N N . PHE A 1 102 ? -30.913 55.888 111.916 1.00 17.55 81 PHE A N 1
ATOM 599 C CA . PHE A 1 102 ? -30.940 54.839 110.911 1.00 17.36 81 PHE A CA 1
ATOM 600 C C . PHE A 1 102 ? -32.345 54.648 110.360 1.00 17.51 81 PHE A C 1
ATOM 601 O O . PHE A 1 102 ? -32.527 54.472 109.151 1.00 17.48 81 PHE A O 1
ATOM 609 N N . ALA A 1 103 ? -33.340 54.652 111.240 1.00 16.76 82 ALA A N 1
ATOM 610 C CA . ALA A 1 103 ? -34.717 54.458 110.791 1.00 16.90 82 ALA A CA 1
ATOM 611 C C . ALA A 1 103 ? -35.171 55.604 109.875 1.00 17.22 82 ALA A C 1
ATOM 612 O O . ALA A 1 103 ? -35.868 55.366 108.882 1.00 17.17 82 ALA A O 1
ATOM 614 N N . GLU A 1 104 ? -34.770 56.833 110.197 1.00 20.00 83 GLU A N 1
ATOM 615 C CA . GLU A 1 104 ? -35.097 57.981 109.346 1.00 20.00 83 GLU A CA 1
ATOM 616 C C . GLU A 1 104 ? -34.464 57.876 107.950 1.00 20.00 83 GLU A C 1
ATOM 617 O O . GLU A 1 104 ? -35.127 58.120 106.932 1.00 20.00 83 GLU A O 1
ATOM 623 N N . LEU A 1 105 ? -33.187 57.519 107.902 1.00 16.99 84 LEU A N 1
ATOM 624 C CA . LEU A 1 105 ? -32.502 57.375 106.626 1.00 17.85 84 LEU A CA 1
ATOM 625 C C . LEU A 1 105 ? -33.178 56.307 105.758 1.00 18.35 84 LEU A C 1
ATOM 626 O O . LEU A 1 105 ? -33.418 56.518 104.571 1.00 18.07 84 LEU A O 1
ATOM 631 N N . GLU A 1 106 ? -33.497 55.171 106.363 1.00 18.53 85 GLU A N 1
ATOM 632 C CA . GLU A 1 106 ? -34.069 54.067 105.623 1.00 19.64 85 GLU A CA 1
ATOM 633 C C . GLU A 1 106 ? -35.465 54.437 105.134 1.00 19.44 85 GLU A C 1
ATOM 634 O O . GLU A 1 106 ? -35.866 54.073 104.037 1.00 19.77 85 GLU A O 1
ATOM 640 N N . SER A 1 107 ? -36.209 55.174 105.948 1.00 19.23 86 SER A N 1
ATOM 641 C CA . SER A 1 107 ? -37.550 55.587 105.545 1.00 18.88 86 SER A CA 1
ATOM 642 C C . SER A 1 107 ? -37.467 56.602 104.389 1.00 18.99 86 SER A C 1
ATOM 643 O O . SER A 1 107 ? -38.273 56.588 103.473 1.00 18.61 86 SER A O 1
ATOM 646 N N . ARG A 1 108 ? -36.484 57.478 104.434 1.00 18.89 87 ARG A N 1
ATOM 647 C CA . ARG A 1 108 ? -36.326 58.458 103.371 1.00 19.48 87 ARG A CA 1
ATOM 648 C C . ARG A 1 108 ? -35.874 57.810 102.064 1.00 18.71 87 ARG A C 1
ATOM 649 O O . ARG A 1 108 ? -36.369 58.158 100.999 1.00 18.16 87 ARG A O 1
ATOM 657 N N . ASN A 1 109 ? -34.935 56.875 102.158 1.00 18.01 88 ASN A N 1
ATOM 658 C CA . ASN A 1 109 ? -34.366 56.206 100.987 1.00 17.98 88 ASN A CA 1
ATOM 659 C C . ASN A 1 109 ? -35.277 55.140 100.399 1.00 18.16 88 ASN A C 1
ATOM 660 O O . ASN A 1 109 ? -35.254 54.926 99.184 1.00 17.51 88 ASN A O 1
ATOM 665 N N . CYS A 1 110 ? -36.074 54.472 101.242 1.00 18.57 89 CYS A N 1
ATOM 666 C CA . CYS A 1 110 ? -36.874 53.333 100.792 1.00 19.12 89 CYS A CA 1
ATOM 667 C C . CYS A 1 110 ? -38.361 53.544 100.797 1.00 19.48 89 CYS A C 1
ATOM 668 O O . CYS A 1 110 ? -39.097 52.715 100.255 1.00 19.78 89 CYS A O 1
ATOM 671 N N . GLY A 1 111 ? -38.819 54.603 101.452 1.00 19.61 90 GLY A N 1
ATOM 672 C CA . GLY A 1 111 ? -40.243 54.849 101.532 1.00 20.26 90 GLY A CA 1
ATOM 673 C C . GLY A 1 111 ? -40.941 54.004 102.586 1.00 20.78 90 GLY A C 1
ATOM 674 O O . GLY A 1 111 ? -42.164 53.994 102.661 1.00 21.05 90 GLY A O 1
ATOM 675 N N . LYS A 1 112 ? -40.205 53.297 103.424 1.00 20.81 91 LYS A N 1
ATOM 676 C CA . LYS A 1 112 ? -40.919 52.541 104.452 1.00 21.68 91 LYS A CA 1
ATOM 677 C C . LYS A 1 112 ? -41.520 53.450 105.518 1.00 21.10 91 LYS A C 1
ATOM 678 O O . LYS A 1 112 ? -40.924 54.462 105.904 1.00 20.60 91 LYS A O 1
ATOM 684 N N . PRO A 1 113 ? -42.715 53.104 105.970 1.00 20.34 92 PRO A N 1
ATOM 685 C CA . PRO A 1 113 ? -43.344 53.841 107.064 1.00 20.30 92 PRO A CA 1
ATOM 686 C C . PRO A 1 113 ? -42.320 53.916 108.200 1.00 20.01 92 PRO A C 1
ATOM 687 O O . PRO A 1 113 ? -41.723 52.903 108.566 1.00 19.26 92 PRO A O 1
ATOM 691 N N . LEU A 1 114 ? -42.105 55.117 108.724 1.00 19.46 93 LEU A N 1
ATOM 692 C CA . LEU A 1 114 ? -41.063 55.333 109.710 1.00 19.64 93 LEU A CA 1
ATOM 693 C C . LEU A 1 114 ? -41.278 54.479 110.948 1.00 19.85 93 LEU A C 1
ATOM 694 O O . LEU A 1 114 ? -40.314 53.955 111.518 1.00 18.71 93 LEU A O 1
ATOM 699 N N . HIS A 1 115 ? -42.540 54.359 111.372 1.00 20.27 94 HIS A N 1
ATOM 700 C CA . HIS A 1 115 ? -42.842 53.604 112.584 1.00 21.12 94 HIS A CA 1
ATOM 701 C C . HIS A 1 115 ? -42.451 52.151 112.449 1.00 21.13 94 HIS A C 1
ATOM 702 O O . HIS A 1 115 ? -42.025 51.527 113.424 1.00 21.27 94 HIS A O 1
ATOM 709 N N . SER A 1 116 ? -42.575 51.615 111.237 1.00 20.83 95 SER A N 1
ATOM 710 C CA . SER A 1 116 ? -42.217 50.228 110.982 1.00 21.12 95 SER A CA 1
ATOM 711 C C . SER A 1 116 ? -40.714 50.061 110.955 1.00 20.76 95 SER A C 1
ATOM 712 O O . SER A 1 116 ? -40.160 49.108 111.521 1.00 20.49 95 SER A O 1
ATOM 715 N N . ALA A 1 117 ? -40.041 50.984 110.290 1.00 20.34 96 ALA A N 1
ATOM 716 C CA . ALA A 1 117 ? -38.599 50.902 110.222 1.00 20.70 96 ALA A CA 1
ATOM 717 C C . ALA A 1 117 ? -38.006 50.969 111.623 1.00 21.16 96 ALA A C 1
ATOM 718 O O . ALA A 1 117 ? -37.075 50.220 111.924 1.00 21.19 96 ALA A O 1
ATOM 720 N N . PHE A 1 118 ? -38.530 51.859 112.472 1.00 20.85 97 PHE A N 1
ATOM 721 C CA . PHE A 1 118 ? -37.971 51.994 113.805 1.00 21.85 97 PHE A CA 1
ATOM 722 C C . PHE A 1 118 ? -38.381 50.873 114.751 1.00 22.42 97 PHE A C 1
ATOM 723 O O . PHE A 1 118 ? -37.525 50.294 115.416 1.00 22.30 97 PHE A O 1
ATOM 731 N N . ASN A 1 119 ? -39.675 50.562 114.814 1.00 22.71 98 ASN A N 1
ATOM 732 C CA . ASN A 1 119 ? -40.155 49.564 115.763 1.00 23.68 98 ASN A CA 1
ATOM 733 C C . ASN A 1 119 ? -39.846 48.125 115.375 1.00 23.75 98 ASN A C 1
ATOM 734 O O . ASN A 1 119 ? -39.661 47.287 116.255 1.00 24.14 98 ASN A O 1
ATOM 739 N N . ASP A 1 120 ? -39.805 47.816 114.078 1.00 23.61 99 ASP A N 1
ATOM 740 C CA . ASP A 1 120 ? -39.535 46.437 113.668 1.00 24.02 99 ASP A CA 1
ATOM 741 C C . ASP A 1 120 ? -38.082 46.194 113.257 1.00 23.68 99 ASP A C 1
ATOM 742 O O . ASP A 1 120 ? -37.426 45.300 113.787 1.00 23.19 99 ASP A O 1
ATOM 747 N N . GLU A 1 121 ? -37.571 46.984 112.318 1.00 22.36 100 GLU A N 1
ATOM 748 C CA . GLU A 1 121 ? -36.251 46.693 111.765 1.00 21.85 100 GLU A CA 1
ATOM 749 C C . GLU A 1 121 ? -35.069 46.959 112.699 1.00 20.69 100 GLU A C 1
ATOM 750 O O . GLU A 1 121 ? -34.178 46.122 112.817 1.00 19.65 100 GLU A O 1
ATOM 756 N N . ILE A 1 122 ? -35.036 48.126 113.332 1.00 19.19 101 ILE A N 1
ATOM 757 C CA . ILE A 1 122 ? -33.888 48.470 114.158 1.00 19.33 101 ILE A CA 1
ATOM 758 C C . ILE A 1 122 ? -33.570 47.423 115.249 1.00 18.85 101 ILE A C 1
ATOM 759 O O . ILE A 1 122 ? -32.437 46.956 115.334 1.00 18.95 101 ILE A O 1
ATOM 764 N N . PRO A 1 123 ? -34.553 47.027 116.053 1.00 18.94 102 PRO A N 1
ATOM 765 C CA . PRO A 1 123 ? -34.294 46.029 117.106 1.00 18.95 102 PRO A CA 1
ATOM 766 C C . PRO A 1 123 ? -33.820 44.723 116.513 1.00 18.37 102 PRO A C 1
ATOM 767 O O . PRO A 1 123 ? -32.960 44.097 117.099 1.00 18.63 102 PRO A O 1
ATOM 771 N N . ALA A 1 124 ? -34.348 44.331 115.362 1.00 17.85 103 ALA A N 1
ATOM 772 C CA . ALA A 1 124 ? -33.928 43.084 114.722 1.00 18.50 103 ALA A CA 1
ATOM 773 C C . ALA A 1 124 ? -32.479 43.166 114.266 1.00 18.10 103 ALA A C 1
ATOM 774 O O . ALA A 1 124 ? -31.715 42.217 114.392 1.00 17.83 103 ALA A O 1
ATOM 776 N N . ILE A 1 125 ? -32.104 44.316 113.731 1.00 17.59 104 ILE A N 1
ATOM 777 C CA . ILE A 1 125 ? -30.756 44.518 113.258 1.00 17.39 104 ILE A CA 1
ATOM 778 C C . ILE A 1 125 ? -29.752 44.472 114.412 1.00 17.29 104 ILE A C 1
ATOM 779 O O . ILE A 1 125 ? -28.695 43.840 114.302 1.00 17.13 104 ILE A O 1
ATOM 784 N N . VAL A 1 126 ? -30.066 45.180 115.489 1.00 17.17 105 VAL A N 1
ATOM 785 C CA . VAL A 1 126 ? -29.218 45.188 116.657 1.00 17.22 105 VAL A CA 1
ATOM 786 C C . VAL A 1 126 ? -29.072 43.750 117.160 1.00 17.98 105 VAL A C 1
ATOM 787 O O . VAL A 1 126 ? -27.966 43.277 117.458 1.00 17.39 105 VAL A O 1
ATOM 791 N N . ASP A 1 127 ? -30.190 43.039 117.210 1.00 17.90 106 ASP A N 1
ATOM 792 C CA . ASP A 1 127 ? -30.146 41.652 117.672 1.00 19.13 106 ASP A CA 1
ATOM 793 C C . ASP A 1 127 ? -29.290 40.695 116.823 1.00 18.74 106 ASP A C 1
ATOM 794 O O . ASP A 1 127 ? -28.718 39.740 117.359 1.00 18.38 106 ASP A O 1
ATOM 799 N N . VAL A 1 128 ? -29.225 40.935 115.516 1.00 18.61 107 VAL A N 1
ATOM 800 C CA . VAL A 1 128 ? -28.412 40.090 114.647 1.00 18.31 107 VAL A CA 1
ATOM 801 C C . VAL A 1 128 ? -26.955 40.173 115.069 1.00 17.98 107 VAL A C 1
ATOM 802 O O . VAL A 1 128 ? -26.266 39.158 115.144 1.00 17.02 107 VAL A O 1
ATOM 806 N N . PHE A 1 129 ? -26.496 41.389 115.361 1.00 17.59 108 PHE A N 1
ATOM 807 C CA . PHE A 1 129 ? -25.111 41.584 115.774 1.00 18.09 108 PHE A CA 1
ATOM 808 C C . PHE A 1 129 ? -24.864 40.974 117.155 1.00 17.73 108 PHE A C 1
ATOM 809 O O . PHE A 1 129 ? -23.813 40.377 117.392 1.00 17.51 108 PHE A O 1
ATOM 817 N N . ARG A 1 130 ? -25.815 41.139 118.068 1.00 17.20 109 ARG A N 1
ATOM 818 C CA . ARG A 1 130 ? -25.642 40.563 119.394 1.00 17.36 109 ARG A CA 1
ATOM 819 C C . ARG A 1 130 ? -25.684 39.051 119.335 1.00 17.20 109 ARG A C 1
ATOM 820 O O . ARG A 1 130 ? -24.899 38.393 120.022 1.00 17.33 109 ARG A O 1
ATOM 828 N N . PHE A 1 131 ? -26.573 38.500 118.503 1.00 15.99 110 PHE A N 1
ATOM 829 C CA . PHE A 1 131 ? -26.635 37.054 118.376 1.00 15.59 110 PHE A CA 1
ATOM 830 C C . PHE A 1 131 ? -25.320 36.481 117.875 1.00 16.01 110 PHE A C 1
ATOM 831 O O . PHE A 1 131 ? -24.801 35.505 118.438 1.00 15.62 110 PHE A O 1
ATOM 839 N N . PHE A 1 132 ? -24.787 37.064 116.807 1.00 15.07 111 PHE A N 1
ATOM 840 C CA . PHE A 1 132 ? -23.569 36.541 116.224 1.00 16.43 111 PHE A CA 1
ATOM 841 C C . PHE A 1 132 ? -22.341 36.800 117.097 1.00 16.43 111 PHE A C 1
ATOM 842 O O . PHE A 1 132 ? -21.336 36.145 116.949 1.00 16.32 111 PHE A O 1
ATOM 850 N N . ALA A 1 133 ? -22.420 37.791 117.975 1.00 17.03 112 ALA A N 1
ATOM 851 C CA . ALA A 1 133 ? -21.337 38.006 118.919 1.00 17.71 112 ALA A CA 1
ATOM 852 C C . ALA A 1 133 ? -21.270 36.751 119.808 1.00 18.56 112 ALA A C 1
ATOM 853 O O . ALA A 1 133 ? -20.187 36.227 120.084 1.00 18.63 112 ALA A O 1
ATOM 855 N N . GLY A 1 134 ? -22.430 36.261 120.236 1.00 18.69 113 GLY A N 1
ATOM 856 C CA . GLY A 1 134 ? -22.475 35.077 121.083 1.00 19.00 113 GLY A CA 1
ATOM 857 C C . GLY A 1 134 ? -22.100 33.804 120.322 1.00 20.16 113 GLY A C 1
ATOM 858 O O . GLY A 1 134 ? -21.344 32.952 120.839 1.00 20.57 113 GLY A O 1
ATOM 859 N N . ALA A 1 135 ? -22.596 33.678 119.091 1.00 19.23 114 ALA A N 1
ATOM 860 C CA . ALA A 1 135 ? -22.365 32.501 118.246 1.00 18.91 114 ALA A CA 1
ATOM 861 C C . ALA A 1 135 ? -20.909 32.319 117.832 1.00 18.82 114 ALA A C 1
ATOM 862 O O . ALA A 1 135 ? -20.448 31.207 117.629 1.00 18.47 114 ALA A O 1
ATOM 864 N N . ALA A 1 136 ? -20.204 33.421 117.666 1.00 18.25 115 ALA A N 1
ATOM 865 C CA . ALA A 1 136 ? -18.802 33.352 117.325 1.00 18.74 115 ALA A CA 1
ATOM 866 C C . ALA A 1 136 ? -18.024 32.478 118.306 1.00 19.28 115 ALA A C 1
ATOM 867 O O . ALA A 1 136 ? -17.000 31.912 117.944 1.00 19.59 115 ALA A O 1
ATOM 869 N N . ARG A 1 137 ? -18.492 32.398 119.549 1.00 18.69 116 ARG A N 1
ATOM 870 C CA . ARG A 1 137 ? -17.792 31.655 120.593 1.00 19.89 116 ARG A CA 1
ATOM 871 C C . ARG A 1 137 ? -18.349 30.247 120.841 1.00 20.59 116 ARG A C 1
ATOM 872 O O . ARG A 1 137 ? -17.898 29.572 121.768 1.00 20.71 116 ARG A O 1
ATOM 880 N N . CYS A 1 138 ? -19.302 29.815 120.026 1.00 21.33 117 CYS A N 1
ATOM 881 C CA . CYS A 1 138 ? -20.002 28.552 120.259 1.00 23.50 117 CYS A CA 1
ATOM 882 C C . CYS A 1 138 ? -19.952 27.582 119.079 1.00 24.41 117 CYS A C 1
ATOM 883 O O . CYS A 1 138 ? -20.909 26.864 118.833 1.00 25.96 117 CYS A O 1
ATOM 886 N N . LEU A 1 139 ? -18.858 27.548 118.344 1.00 25.05 118 LEU A N 1
ATOM 887 C CA . LEU A 1 139 ? -18.801 26.693 117.158 1.00 26.59 118 LEU A CA 1
ATOM 888 C C . LEU A 1 139 ? -18.559 25.216 117.458 1.00 27.06 118 LEU A C 1
ATOM 889 O O . LEU A 1 139 ? -17.625 24.849 118.180 1.00 26.31 118 LEU A O 1
ATOM 894 N N . ASN A 1 140 ? -19.416 24.372 116.907 1.00 28.14 119 ASN A N 1
ATOM 895 C CA . ASN A 1 140 ? -19.290 22.930 117.073 1.00 29.21 119 ASN A CA 1
ATOM 896 C C . ASN A 1 140 ? -18.277 22.309 116.147 1.00 28.11 119 ASN A C 1
ATOM 897 O O . ASN A 1 140 ? -17.844 22.940 115.180 1.00 27.77 119 ASN A O 1
ATOM 902 N N . GLY A 1 141 ? -17.943 21.049 116.430 1.00 27.32 120 GLY A N 1
ATOM 903 C CA . GLY A 1 141 ? -17.003 20.292 115.610 1.00 26.95 120 GLY A CA 1
ATOM 904 C C . GLY A 1 141 ? -17.149 18.822 115.980 1.00 27.01 120 GLY A C 1
ATOM 905 O O . GLY A 1 141 ? -18.152 18.415 116.638 1.00 29.12 120 GLY A O 1
ATOM 906 N N . LEU A 1 142 ? -16.191 18.009 115.566 1.00 24.55 121 LEU A N 1
ATOM 907 C CA . LEU A 1 142 ? -16.226 16.604 115.915 1.00 23.33 121 LEU A CA 1
ATOM 908 C C . LEU A 1 142 ? -15.241 16.430 117.065 1.00 21.92 121 LEU A C 1
ATOM 909 O O . LEU A 1 142 ? -14.256 17.170 117.153 1.00 20.37 121 LEU A O 1
ATOM 914 N N . ALA A 1 143 ? -15.489 15.453 117.930 1.00 20.80 122 ALA A N 1
ATOM 915 C CA . ALA A 1 143 ? -14.579 15.237 119.042 1.00 20.07 122 ALA A CA 1
ATOM 916 C C . ALA A 1 143 ? -13.163 14.913 118.537 1.00 19.65 122 ALA A C 1
ATOM 917 O O . ALA A 1 143 ? -12.977 14.128 117.588 1.00 19.91 122 ALA A O 1
ATOM 919 N N . ALA A 1 144 ? -12.173 15.506 119.176 1.00 18.37 123 ALA A N 1
ATOM 920 C CA . ALA A 1 144 ? -10.795 15.161 118.861 1.00 18.23 123 ALA A CA 1
ATOM 921 C C . ALA A 1 144 ? -10.463 13.788 119.483 1.00 18.31 123 ALA A C 1
ATOM 922 O O . ALA A 1 144 ? -11.019 13.423 120.516 1.00 17.88 123 ALA A O 1
ATOM 924 N N . GLY A 1 145 ? -9.569 13.029 118.849 1.00 18.33 124 GLY A N 1
ATOM 925 C CA . GLY A 1 145 ? -9.227 11.703 119.365 1.00 18.87 124 GLY A CA 1
ATOM 926 C C . GLY A 1 145 ? -8.456 10.862 118.355 1.00 18.60 124 GLY A C 1
ATOM 927 O O . GLY A 1 145 ? -8.041 11.369 117.295 1.00 18.66 124 GLY A O 1
ATOM 928 N N . GLU A 1 146 ? -8.241 9.597 118.676 1.00 20.00 125 GLU A N 1
ATOM 929 C CA . GLU A 1 146 ? -7.497 8.727 117.791 1.00 20.00 125 GLU A CA 1
ATOM 930 C C . GLU A 1 146 ? -8.480 7.920 116.952 1.00 20.00 125 GLU A C 1
ATOM 931 O O . GLU A 1 146 ? -9.112 6.958 117.442 1.00 20.00 125 GLU A O 1
ATOM 937 N N . TYR A 1 147 ? -8.668 8.317 115.703 1.00 17.39 126 TYR A N 1
ATOM 938 C CA . TYR A 1 147 ? -9.583 7.566 114.841 1.00 17.23 126 TYR A CA 1
ATOM 939 C C . TYR A 1 147 ? -8.786 6.559 114.035 1.00 17.06 126 TYR A C 1
ATOM 940 O O . TYR A 1 147 ? -9.331 5.598 113.500 1.00 16.66 126 TYR A O 1
ATOM 949 N N . LEU A 1 148 ? -7.480 6.801 113.958 1.00 17.12 127 LEU A N 1
ATOM 950 C CA . LEU A 1 148 ? -6.517 5.894 113.361 1.00 17.66 127 LEU A CA 1
ATOM 951 C C . LEU A 1 148 ? -5.519 5.625 114.492 1.00 17.70 127 LEU A C 1
ATOM 952 O O . LEU A 1 148 ? -5.054 6.583 115.097 1.00 17.22 127 LEU A O 1
ATOM 957 N N . GLU A 1 149 ? -5.209 4.363 114.807 1.00 20.00 128 GLU A N 1
ATOM 958 C CA . GLU A 1 149 ? -4.264 4.063 115.899 1.00 20.00 128 GLU A CA 1
ATOM 959 C C . GLU A 1 149 ? -3.023 4.932 115.830 1.00 20.00 128 GLU A C 1
ATOM 960 O O . GLU A 1 149 ? -2.375 5.052 114.773 1.00 20.00 128 GLU A O 1
ATOM 966 N N . GLY A 1 150 ? -2.644 5.519 116.952 1.00 17.00 129 GLY A N 1
ATOM 967 C CA . GLY A 1 150 ? -1.402 6.270 116.982 1.00 16.81 129 GLY A CA 1
ATOM 968 C C . GLY A 1 150 ? -1.424 7.631 116.295 1.00 17.10 129 GLY A C 1
ATOM 969 O O . GLY A 1 150 ? -0.375 8.203 116.031 1.00 16.29 129 GLY A O 1
ATOM 970 N N . HIS A 1 151 ? -2.607 8.163 116.005 1.00 16.69 130 HIS A N 1
ATOM 971 C CA . HIS A 1 151 ? -2.696 9.500 115.402 1.00 16.96 130 HIS A CA 1
ATOM 972 C C . HIS A 1 151 ? -3.821 10.274 116.083 1.00 17.23 130 HIS A C 1
ATOM 973 O O . HIS A 1 151 ? -4.949 9.762 116.165 1.00 17.91 130 HIS A O 1
ATOM 980 N N . THR A 1 152 ? -3.551 11.494 116.538 1.00 16.41 131 THR A N 1
ATOM 981 C CA . THR A 1 152 ? -4.630 12.288 117.134 1.00 17.11 131 THR A CA 1
ATOM 982 C C . THR A 1 152 ? -5.147 13.239 116.072 1.00 17.29 131 THR A C 1
ATOM 983 O O . THR A 1 152 ? -4.352 13.994 115.472 1.00 17.09 131 THR A O 1
ATOM 987 N N . SER A 1 153 ? -6.461 13.215 115.861 1.00 17.08 132 SER A N 1
ATOM 988 C CA . SER A 1 153 ? -7.132 14.111 114.928 1.00 18.40 132 SER A CA 1
ATOM 989 C C . SER A 1 153 ? -7.961 15.152 115.666 1.00 18.91 132 SER A C 1
ATOM 990 O O . SER A 1 153 ? -8.576 14.868 116.694 1.00 19.38 132 SER A O 1
ATOM 993 N N . MET A 1 154 ? -8.019 16.348 115.094 1.00 18.93 133 MET A N 1
ATOM 994 C CA . MET A 1 154 ? -8.932 17.384 115.575 1.00 18.59 133 MET A CA 1
ATOM 995 C C . MET A 1 154 ? -9.519 18.127 114.368 1.00 18.96 133 MET A C 1
ATOM 996 O O . MET A 1 154 ? -8.935 18.155 113.275 1.00 18.68 133 MET A O 1
ATOM 1001 N N . ILE A 1 155 ? -10.663 18.753 114.594 1.00 18.58 134 ILE A N 1
ATOM 1002 C CA . ILE A 1 155 ? -11.366 19.552 113.611 1.00 18.69 134 ILE A CA 1
ATOM 1003 C C . ILE A 1 155 ? -11.407 21.024 114.035 1.00 18.84 134 ILE A C 1
ATOM 1004 O O . ILE A 1 155 ? -11.836 21.333 115.166 1.00 18.40 134 ILE A O 1
ATOM 1009 N N . ARG A 1 156 ? -10.963 21.922 113.157 1.00 19.14 135 ARG A N 1
ATOM 1010 C CA . ARG A 1 156 ? -11.048 23.367 113.375 1.00 20.43 135 ARG A CA 1
ATOM 1011 C C . ARG A 1 156 ? -11.986 23.986 112.350 1.00 21.33 135 ARG A C 1
ATOM 1012 O O . ARG A 1 156 ? -12.329 23.364 111.336 1.00 21.01 135 ARG A O 1
ATOM 1020 N N . ARG A 1 157 ? -12.437 25.201 112.639 1.00 21.64 136 ARG A N 1
ATOM 1021 C CA . ARG A 1 157 ? -13.229 25.972 111.694 1.00 22.63 136 ARG A CA 1
ATOM 1022 C C . ARG A 1 157 ? -12.519 27.312 111.516 1.00 22.94 136 ARG A C 1
ATOM 1023 O O . ARG A 1 157 ? -12.583 28.169 112.373 1.00 23.81 136 ARG A O 1
ATOM 1031 N N . ASP A 1 158 ? -11.821 27.472 110.403 1.00 22.91 137 ASP A N 1
ATOM 1032 C CA . ASP A 1 158 ? -11.071 28.693 110.143 1.00 22.78 137 ASP A CA 1
ATOM 1033 C C . ASP A 1 158 ? -11.802 29.587 109.141 1.00 22.09 137 ASP A C 1
ATOM 1034 O O . ASP A 1 158 ? -12.633 29.110 108.362 1.00 22.04 137 ASP A O 1
ATOM 1039 N N . PRO A 1 159 ? -11.465 30.872 109.127 1.00 21.75 138 PRO A N 1
ATOM 1040 C CA . PRO A 1 159 ? -12.041 31.813 108.151 1.00 21.47 138 PRO A CA 1
ATOM 1041 C C . PRO A 1 159 ? -11.468 31.591 106.752 1.00 21.26 138 PRO A C 1
ATOM 1042 O O . PRO A 1 159 ? -10.430 30.969 106.586 1.00 20.59 138 PRO A O 1
ATOM 1046 N N . LEU A 1 160 ? -12.151 32.137 105.759 1.00 21.25 139 LEU A N 1
ATOM 1047 C CA . LEU A 1 160 ? -11.774 31.993 104.362 1.00 21.51 139 LEU A CA 1
ATOM 1048 C C . LEU A 1 160 ? -10.814 33.067 103.921 1.00 20.95 139 LEU A C 1
ATOM 1049 O O . LEU A 1 160 ? -9.866 32.793 103.188 1.00 21.64 139 LEU A O 1
ATOM 1054 N N . GLY A 1 161 ? -11.069 34.299 104.339 1.00 19.66 140 GLY A N 1
ATOM 1055 C CA . GLY A 1 161 ? -10.250 35.408 103.888 1.00 18.92 140 GLY A CA 1
ATOM 1056 C C . GLY A 1 161 ? -11.088 36.631 103.615 1.00 18.17 140 GLY A C 1
ATOM 1057 O O . GLY A 1 161 ? -11.737 37.146 104.530 1.00 17.96 140 GLY A O 1
ATOM 1058 N N . VAL A 1 162 ? -11.088 37.102 102.371 1.00 17.56 141 VAL A N 1
ATOM 1059 C CA . VAL A 1 162 ? -11.864 38.277 102.015 1.00 16.70 141 VAL A CA 1
ATOM 1060 C C . VAL A 1 162 ? -13.225 37.875 101.467 1.00 16.86 141 VAL A C 1
ATOM 1061 O O . VAL A 1 162 ? -13.314 37.083 100.532 1.00 17.47 141 VAL A O 1
ATOM 1065 N N . VAL A 1 163 ? -14.291 38.404 102.067 1.00 16.50 142 VAL A N 1
ATOM 1066 C CA . VAL A 1 163 ? -15.664 38.141 101.623 1.00 16.71 142 VAL A CA 1
ATOM 1067 C C . VAL A 1 163 ? -16.202 39.404 100.930 1.00 17.62 142 VAL A C 1
ATOM 1068 O O . VAL A 1 163 ? -16.052 40.512 101.459 1.00 17.21 142 VAL A O 1
ATOM 1072 N N . ALA A 1 164 ? -16.774 39.247 99.732 1.00 17.25 143 ALA A N 1
ATOM 1073 C CA . ALA A 1 164 ? -17.433 40.351 99.040 1.00 17.97 143 ALA A CA 1
ATOM 1074 C C . ALA A 1 164 ? -18.937 40.175 99.277 1.00 18.72 143 ALA A C 1
ATOM 1075 O O . ALA A 1 164 ? -19.509 39.105 98.997 1.00 18.26 143 ALA A O 1
ATOM 1077 N N . SER A 1 165 ? -19.583 41.206 99.815 1.00 18.84 144 SER A N 1
ATOM 1078 C CA . SER A 1 165 ? -21.010 41.115 100.092 1.00 19.44 144 SER A CA 1
ATOM 1079 C C . SER A 1 165 ? -21.766 42.124 99.272 1.00 19.18 144 SER A C 1
ATOM 1080 O O . SER A 1 165 ? -21.378 43.290 99.207 1.00 19.10 144 SER A O 1
ATOM 1083 N N . ILE A 1 166 ? -22.856 41.679 98.675 1.00 18.63 145 ILE A N 1
ATOM 1084 C CA . ILE A 1 166 ? -23.677 42.520 97.844 1.00 19.41 145 ILE A CA 1
ATOM 1085 C C . ILE A 1 166 ? -25.076 42.562 98.434 1.00 19.41 145 ILE A C 1
ATOM 1086 O O . ILE A 1 166 ? -25.760 41.555 98.445 1.00 19.29 145 ILE A O 1
ATOM 1091 N N . ALA A 1 167 ? -25.496 43.715 98.944 1.00 19.19 146 ALA A N 1
ATOM 1092 C CA . ALA A 1 167 ? -26.812 43.826 99.598 1.00 18.71 146 ALA A CA 1
ATOM 1093 C C . ALA A 1 167 ? -27.885 44.335 98.633 1.00 18.70 146 ALA A C 1
ATOM 1094 O O . ALA A 1 167 ? -27.584 45.136 97.751 1.00 18.58 146 ALA A O 1
ATOM 1096 N N . PRO A 1 168 ? -29.138 43.911 98.801 1.00 18.74 147 PRO A N 1
ATOM 1097 C CA . PRO A 1 168 ? -30.235 44.354 97.922 1.00 18.70 147 PRO A CA 1
ATOM 1098 C C . PRO A 1 168 ? -30.868 45.664 98.404 1.00 18.83 147 PRO A C 1
ATOM 1099 O O . PRO A 1 168 ? -30.478 46.178 99.447 1.00 18.98 147 PRO A O 1
ATOM 1103 N N . TRP A 1 169 ? -31.854 46.174 97.676 1.00 18.59 148 TRP A N 1
ATOM 1104 C CA . TRP A 1 169 ? -32.448 47.453 98.031 1.00 19.27 148 TRP A CA 1
ATOM 1105 C C . TRP A 1 169 ? -33.699 47.358 98.916 1.00 19.29 148 TRP A C 1
ATOM 1106 O O . TRP A 1 169 ? -34.158 48.375 99.422 1.00 19.27 148 TRP A O 1
ATOM 1117 N N . ASN A 1 170 ? -34.243 46.164 99.142 1.00 18.69 149 ASN A N 1
ATOM 1118 C CA . ASN A 1 170 ? -35.492 46.103 99.924 1.00 19.51 149 ASN A CA 1
ATOM 1119 C C . ASN A 1 170 ? -35.342 46.316 101.444 1.00 19.66 149 ASN A C 1
ATOM 1120 O O . ASN A 1 170 ? -36.195 46.955 102.069 1.00 18.67 149 ASN A O 1
ATOM 1125 N N . TYR A 1 171 ? -34.266 45.777 102.027 1.00 19.71 150 TYR A N 1
ATOM 1126 C CA . TYR A 1 171 ? -33.965 46.019 103.456 1.00 19.98 150 TYR A CA 1
ATOM 1127 C C . TYR A 1 171 ? -32.483 46.271 103.519 1.00 19.51 150 TYR A C 1
ATOM 1128 O O . TYR A 1 171 ? -31.724 45.397 103.912 1.00 19.44 150 TYR A O 1
ATOM 1137 N N . PRO A 1 172 ? -32.062 47.458 103.110 1.00 18.87 151 PRO A N 1
ATOM 1138 C CA . PRO A 1 172 ? -30.635 47.752 102.961 1.00 18.83 151 PRO A CA 1
ATOM 1139 C C . PRO A 1 172 ? -29.818 47.520 104.237 1.00 18.92 151 PRO A C 1
ATOM 1140 O O . PRO A 1 172 ? -28.857 46.741 104.183 1.00 18.38 151 PRO A O 1
ATOM 1144 N N . LEU A 1 173 ? -30.190 48.136 105.355 1.00 18.67 152 LEU A N 1
ATOM 1145 C CA . LEU A 1 173 ? -29.403 47.966 106.588 1.00 19.38 152 LEU A CA 1
ATOM 1146 C C . LEU A 1 173 ? -29.490 46.536 107.163 1.00 19.15 152 LEU A C 1
ATOM 1147 O O . LEU A 1 173 ? -28.489 45.971 107.600 1.00 19.19 152 LEU A O 1
ATOM 1152 N N . MET A 1 174 ? -30.681 45.964 107.175 1.00 18.41 153 MET A N 1
ATOM 1153 C CA . MET A 1 174 ? -30.847 44.602 107.695 1.00 19.90 153 MET A CA 1
ATOM 1154 C C . MET A 1 174 ? -30.000 43.570 106.913 1.00 20.07 153 MET A C 1
ATOM 1155 O O . MET A 1 174 ? -29.302 42.736 107.492 1.00 18.53 153 MET A O 1
ATOM 1160 N N . MET A 1 175 ? -30.056 43.647 105.587 1.00 21.03 154 MET A N 1
ATOM 1161 C CA . MET A 1 175 ? -29.298 42.723 104.738 1.00 21.74 154 MET A CA 1
ATOM 1162 C C . MET A 1 175 ? -27.811 43.011 104.866 1.00 22.03 154 MET A C 1
ATOM 1163 O O . MET A 1 175 ? -27.000 42.097 104.797 1.00 22.60 154 MET A O 1
ATOM 1168 N N . ALA A 1 176 ? -27.444 44.270 105.061 1.00 21.16 155 ALA A N 1
ATOM 1169 C CA . ALA A 1 176 ? -26.045 44.558 105.319 1.00 21.10 155 ALA A CA 1
ATOM 1170 C C . ALA A 1 176 ? -25.662 43.849 106.629 1.00 20.68 155 ALA A C 1
ATOM 1171 O O . ALA A 1 176 ? -24.607 43.202 106.703 1.00 21.30 155 ALA A O 1
ATOM 1173 N N . ALA A 1 177 ? -26.506 43.944 107.653 1.00 19.30 156 ALA A N 1
ATOM 1174 C CA . ALA A 1 177 ? -26.229 43.240 108.926 1.00 18.73 156 ALA A CA 1
ATOM 1175 C C . ALA A 1 177 ? -26.111 41.717 108.752 1.00 18.49 156 ALA A C 1
ATOM 1176 O O . ALA A 1 177 ? -25.202 41.090 109.280 1.00 17.79 156 ALA A O 1
ATOM 1178 N N . TRP A 1 178 ? -27.054 41.123 108.025 1.00 18.52 157 TRP A N 1
ATOM 1179 C CA . TRP A 1 178 ? -27.017 39.691 107.790 1.00 19.73 157 TRP A CA 1
ATOM 1180 C C . TRP A 1 178 ? -25.729 39.229 107.101 1.00 20.57 157 TRP A C 1
ATOM 1181 O O . TRP A 1 178 ? -25.315 38.078 107.260 1.00 20.42 157 TRP A O 1
ATOM 1192 N N . LYS A 1 179 ? -25.094 40.097 106.331 1.00 20.89 158 LYS A N 1
ATOM 1193 C CA . LYS A 1 179 ? -23.879 39.659 105.660 1.00 22.23 158 LYS A CA 1
ATOM 1194 C C . LYS A 1 179 ? -22.642 40.006 106.470 1.00 21.67 158 LYS A C 1
ATOM 1195 O O . LYS A 1 179 ? -21.715 39.208 106.572 1.00 22.79 158 LYS A O 1
ATOM 1201 N N . LEU A 1 180 ? -22.642 41.166 107.096 1.00 20.53 159 LEU A N 1
ATOM 1202 C CA . LEU A 1 180 ? -21.493 41.570 107.885 1.00 20.23 159 LEU A CA 1
ATOM 1203 C C . LEU A 1 180 ? -21.298 40.710 109.134 1.00 19.50 159 LEU A C 1
ATOM 1204 O O . LEU A 1 180 ? -20.194 40.227 109.388 1.00 19.31 159 LEU A O 1
ATOM 1209 N N . ALA A 1 181 ? -22.357 40.551 109.917 1.00 18.30 160 ALA A N 1
ATOM 1210 C CA . ALA A 1 181 ? -22.229 39.901 111.223 1.00 18.74 160 ALA A CA 1
ATOM 1211 C C . ALA A 1 181 ? -21.579 38.507 111.210 1.00 18.79 160 ALA A C 1
ATOM 1212 O O . ALA A 1 181 ? -20.590 38.284 111.913 1.00 19.16 160 ALA A O 1
ATOM 1214 N N . PRO A 1 182 ? -22.115 37.561 110.446 1.00 18.14 161 PRO A N 1
ATOM 1215 C CA . PRO A 1 182 ? -21.511 36.220 110.427 1.00 18.08 161 PRO A CA 1
ATOM 1216 C C . PRO A 1 182 ? -20.113 36.229 109.818 1.00 18.32 161 PRO A C 1
ATOM 1217 O O . PRO A 1 182 ? -19.211 35.571 110.352 1.00 18.35 161 PRO A O 1
ATOM 1221 N N . ALA A 1 183 ? -19.910 36.951 108.718 1.00 17.36 162 ALA A N 1
ATOM 1222 C CA . ALA A 1 183 ? -18.604 36.977 108.083 1.00 17.15 162 ALA A CA 1
ATOM 1223 C C . ALA A 1 183 ? -17.510 37.452 109.059 1.00 17.38 162 ALA A C 1
ATOM 1224 O O . ALA A 1 183 ? -16.422 36.873 109.149 1.00 17.34 162 ALA A O 1
ATOM 1226 N N . LEU A 1 184 ? -17.805 38.520 109.779 1.00 17.42 163 LEU A N 1
ATOM 1227 C CA . LEU A 1 184 ? -16.874 39.083 110.748 1.00 17.83 163 LEU A CA 1
ATOM 1228 C C . LEU A 1 184 ? -16.709 38.145 111.949 1.00 18.00 163 LEU A C 1
ATOM 1229 O O . LEU A 1 184 ? -15.598 37.944 112.440 1.00 17.87 163 LEU A O 1
ATOM 1234 N N . ALA A 1 185 ? -17.822 37.601 112.441 1.00 17.99 164 ALA A N 1
ATOM 1235 C CA . ALA A 1 185 ? -17.774 36.702 113.577 1.00 18.74 164 ALA A CA 1
ATOM 1236 C C . ALA A 1 185 ? -16.864 35.512 113.269 1.00 19.14 164 ALA A C 1
ATOM 1237 O O . ALA A 1 185 ? -16.177 34.998 114.154 1.00 19.31 164 ALA A O 1
ATOM 1239 N N . ALA A 1 186 ? -16.841 35.108 112.003 1.00 18.89 165 ALA A N 1
ATOM 1240 C CA . ALA A 1 186 ? -16.065 33.951 111.586 1.00 18.75 165 ALA A CA 1
ATOM 1241 C C . ALA A 1 186 ? -14.588 34.305 111.462 1.00 18.90 165 ALA A C 1
ATOM 1242 O O . ALA A 1 186 ? -13.767 33.416 111.315 1.00 19.29 165 ALA A O 1
ATOM 1244 N N . GLY A 1 187 ? -14.246 35.590 111.505 1.00 17.50 166 GLY A N 1
ATOM 1245 C CA . GLY A 1 187 ? -12.850 35.951 111.353 1.00 16.79 166 GLY A CA 1
ATOM 1246 C C . GLY A 1 187 ? -12.454 36.383 109.944 1.00 16.23 166 GLY A C 1
ATOM 1247 O O . GLY A 1 187 ? -11.270 36.474 109.642 1.00 16.42 166 GLY A O 1
ATOM 1248 N N . ASN A 1 188 ? -13.420 36.652 109.075 1.00 15.63 167 ASN A N 1
ATOM 1249 C CA . ASN A 1 188 ? -13.097 37.160 107.741 1.00 15.79 167 ASN A CA 1
ATOM 1250 C C . ASN A 1 188 ? -13.064 38.676 107.693 1.00 16.04 167 ASN A C 1
ATOM 1251 O O . ASN A 1 188 ? -13.600 39.353 108.589 1.00 15.69 167 ASN A O 1
ATOM 1256 N N . CYS A 1 189 ? -12.432 39.215 106.646 1.00 16.25 168 CYS A N 1
ATOM 1257 C CA . CYS A 1 189 ? -12.524 40.638 106.348 1.00 16.84 168 CYS A CA 1
ATOM 1258 C C . CYS A 1 189 ? -13.593 40.805 105.260 1.00 17.13 168 CYS A C 1
ATOM 1259 O O . CYS A 1 189 ? -13.817 39.895 104.436 1.00 16.82 168 CYS A O 1
ATOM 1262 N N . VAL A 1 190 ? -14.253 41.958 105.250 1.00 16.80 169 VAL A N 1
ATOM 1263 C CA . VAL A 1 190 ? -15.402 42.133 104.371 1.00 16.97 169 VAL A CA 1
ATOM 1264 C C . VAL A 1 190 ? -15.333 43.391 103.510 1.00 16.81 169 VAL A C 1
ATOM 1265 O O . VAL A 1 190 ? -14.895 44.446 103.991 1.00 16.94 169 VAL A O 1
ATOM 1269 N N . VAL A 1 191 ? -15.692 43.269 102.228 1.00 16.20 170 VAL A N 1
ATOM 1270 C CA . VAL A 1 191 ? -15.909 44.436 101.389 1.00 16.10 170 VAL A CA 1
ATOM 1271 C C . VAL A 1 191 ? -17.408 44.400 100.999 1.00 16.80 170 VAL A C 1
ATOM 1272 O O . VAL A 1 191 ? -17.858 43.512 100.278 1.00 16.68 170 VAL A O 1
ATOM 1276 N N . LEU A 1 192 ? -18.159 45.375 101.480 1.00 16.43 171 LEU A N 1
ATOM 1277 C CA . LEU A 1 192 ? -19.601 45.424 101.285 1.00 17.24 171 LEU A CA 1
ATOM 1278 C C . LEU A 1 192 ? -20.011 46.450 100.247 1.00 17.58 171 LEU A C 1
ATOM 1279 O O . LEU A 1 192 ? -19.517 47.576 100.252 1.00 17.24 171 LEU A O 1
ATOM 1284 N N . LYS A 1 193 ? -20.916 46.055 99.353 1.00 17.80 172 LYS A N 1
ATOM 1285 C CA . LYS A 1 193 ? -21.462 46.967 98.369 1.00 18.68 172 LYS A CA 1
ATOM 1286 C C . LYS A 1 193 ? -22.959 46.965 98.541 1.00 18.22 172 LYS A C 1
ATOM 1287 O O . LYS A 1 193 ? -23.587 45.944 98.299 1.00 18.72 172 LYS A O 1
ATOM 1293 N N . PRO A 1 194 ? -23.548 48.090 98.912 1.00 17.90 173 PRO A N 1
ATOM 1294 C CA . PRO A 1 194 ? -25.011 48.166 99.003 1.00 17.88 173 PRO A CA 1
ATOM 1295 C C . PRO A 1 194 ? -25.562 48.354 97.599 1.00 17.84 173 PRO A C 1
ATOM 1296 O O . PRO A 1 194 ? -24.798 48.564 96.671 1.00 17.60 173 PRO A O 1
ATOM 1300 N N . SER A 1 195 ? -26.868 48.270 97.435 1.00 18.38 174 SER A N 1
ATOM 1301 C CA . SER A 1 195 ? -27.476 48.550 96.148 1.00 18.68 174 SER A CA 1
ATOM 1302 C C . SER A 1 195 ? -27.271 50.008 95.789 1.00 18.88 174 SER A C 1
ATOM 1303 O O . SER A 1 195 ? -27.284 50.881 96.666 1.00 18.42 174 SER A O 1
ATOM 1306 N N . GLU A 1 196 ? -27.138 50.284 94.496 1.00 19.24 175 GLU A N 1
ATOM 1307 C CA . GLU A 1 196 ? -26.968 51.666 94.029 1.00 20.49 175 GLU A CA 1
ATOM 1308 C C . GLU A 1 196 ? -28.197 52.505 94.337 1.00 19.89 175 GLU A C 1
ATOM 1309 O O . GLU A 1 196 ? -28.110 53.709 94.439 1.00 19.94 175 GLU A O 1
ATOM 1315 N N . ILE A 1 197 ? -29.336 51.841 94.488 1.00 19.74 176 ILE A N 1
ATOM 1316 C CA . ILE A 1 197 ? -30.624 52.465 94.806 1.00 19.90 176 ILE A CA 1
ATOM 1317 C C . ILE A 1 197 ? -30.709 52.916 96.271 1.00 19.39 176 ILE A C 1
ATOM 1318 O O . ILE A 1 197 ? -31.329 53.922 96.580 1.00 18.70 176 ILE A O 1
ATOM 1323 N N . THR A 1 198 ? -30.118 52.153 97.183 1.00 18.88 177 THR A N 1
ATOM 1324 C CA . THR A 1 198 ? -30.287 52.451 98.610 1.00 18.69 177 THR A CA 1
ATOM 1325 C C . THR A 1 198 ? -29.024 52.414 99.432 1.00 18.70 177 THR A C 1
ATOM 1326 O O . THR A 1 198 ? -28.891 51.555 100.296 1.00 19.36 177 THR A O 1
ATOM 1330 N N . PRO A 1 199 ? -28.100 53.328 99.207 1.00 18.49 178 PRO A N 1
ATOM 1331 C CA . PRO A 1 199 ? -26.851 53.319 99.964 1.00 18.30 178 PRO A CA 1
ATOM 1332 C C . PRO A 1 199 ? -26.839 54.131 101.263 1.00 18.12 178 PRO A C 1
ATOM 1333 O O . PRO A 1 199 ? -25.861 54.041 101.992 1.00 17.67 178 PRO A O 1
ATOM 1337 N N . LEU A 1 200 ? -27.868 54.916 101.545 1.00 17.59 179 LEU A N 1
ATOM 1338 C CA . LEU A 1 200 ? -27.767 55.828 102.685 1.00 17.88 179 LEU A CA 1
ATOM 1339 C C . LEU A 1 200 ? -27.423 55.181 104.019 1.00 17.58 179 LEU A C 1
ATOM 1340 O O . LEU A 1 200 ? -26.506 55.637 104.700 1.00 17.49 179 LEU A O 1
ATOM 1345 N N . THR A 1 201 ? -28.134 54.130 104.407 1.00 16.72 180 THR A N 1
ATOM 1346 C CA . THR A 1 201 ? -27.841 53.564 105.717 1.00 17.10 180 THR A CA 1
ATOM 1347 C C . THR A 1 201 ? -26.468 52.930 105.765 1.00 17.46 180 THR A C 1
ATOM 1348 O O . THR A 1 201 ? -25.829 52.941 106.815 1.00 17.44 180 THR A O 1
ATOM 1352 N N . ALA A 1 202 ? -26.004 52.376 104.651 1.00 17.27 181 ALA A N 1
ATOM 1353 C CA . ALA A 1 202 ? -24.697 51.738 104.663 1.00 17.41 181 ALA A CA 1
ATOM 1354 C C . ALA A 1 202 ? -23.573 52.766 104.806 1.00 17.74 181 ALA A C 1
ATOM 1355 O O . ALA A 1 202 ? -22.568 52.513 105.477 1.00 17.69 181 ALA A O 1
ATOM 1357 N N . LEU A 1 203 ? -23.742 53.916 104.175 1.00 17.29 182 LEU A N 1
ATOM 1358 C CA . LEU A 1 203 ? -22.764 54.987 104.303 1.00 18.09 182 LEU A CA 1
ATOM 1359 C C . LEU A 1 203 ? -22.795 55.647 105.689 1.00 18.10 182 LEU A C 1
ATOM 1360 O O . LEU A 1 203 ? -21.763 56.120 106.166 1.00 18.01 182 LEU A O 1
ATOM 1365 N N . LYS A 1 204 ? -23.958 55.693 106.330 1.00 18.20 183 LYS A N 1
ATOM 1366 C CA . LYS A 1 204 ? -24.006 56.161 107.714 1.00 19.04 183 LYS A CA 1
ATOM 1367 C C . LYS A 1 204 ? -23.295 55.134 108.599 1.00 19.11 183 LYS A C 1
ATOM 1368 O O . LYS A 1 204 ? -22.562 55.485 109.515 1.00 18.99 183 LYS A O 1
ATOM 1374 N N . LEU A 1 205 ? -23.509 53.855 108.317 1.00 19.05 184 LEU A N 1
ATOM 1375 C CA . LEU A 1 205 ? -22.840 52.813 109.081 1.00 19.65 184 LEU A CA 1
ATOM 1376 C C . LEU A 1 205 ? -21.336 52.925 108.897 1.00 20.27 184 LEU A C 1
ATOM 1377 O O . LEU A 1 205 ? -20.591 52.702 109.830 1.00 20.64 184 LEU A O 1
ATOM 1382 N N . ALA A 1 206 ? -20.892 53.258 107.692 1.00 20.38 185 ALA A N 1
ATOM 1383 C CA . ALA A 1 206 ? -19.465 53.400 107.432 1.00 21.00 185 ALA A CA 1
ATOM 1384 C C . ALA A 1 206 ? -18.875 54.444 108.362 1.00 21.72 185 ALA A C 1
ATOM 1385 O O . ALA A 1 206 ? -17.794 54.236 108.916 1.00 21.63 185 ALA A O 1
ATOM 1387 N N . GLU A 1 207 ? -19.583 55.569 108.517 1.00 21.87 186 GLU A N 1
ATOM 1388 C CA . GLU A 1 207 ? -19.107 56.643 109.382 1.00 22.99 186 GLU A CA 1
ATOM 1389 C C . GLU A 1 207 ? -19.027 56.155 110.822 1.00 23.24 186 GLU A C 1
ATOM 1390 O O . GLU A 1 207 ? -17.992 56.300 111.500 1.00 22.75 186 GLU A O 1
ATOM 1396 N N . LEU A 1 208 ? -20.113 55.544 111.285 1.00 23.22 187 LEU A N 1
ATOM 1397 C CA . LEU A 1 208 ? -20.194 55.138 112.680 1.00 23.92 187 LEU A CA 1
ATOM 1398 C C . LEU A 1 208 ? -19.267 53.993 113.050 1.00 23.70 187 LEU A C 1
ATOM 1399 O O . LEU A 1 208 ? -18.811 53.896 114.182 1.00 23.96 187 LEU A O 1
ATOM 1404 N N . ALA A 1 209 ? -18.988 53.125 112.097 1.00 23.57 188 ALA A N 1
ATOM 1405 C CA . ALA A 1 209 ? -18.259 51.902 112.413 1.00 23.53 188 ALA A CA 1
ATOM 1406 C C . ALA A 1 209 ? -16.760 51.958 112.099 1.00 23.71 188 ALA A C 1
ATOM 1407 O O . ALA A 1 209 ? -16.017 51.013 112.371 1.00 23.92 188 ALA A O 1
ATOM 1409 N N . LYS A 1 210 ? -16.336 53.076 111.546 1.00 23.74 189 LYS A N 1
ATOM 1410 C CA . LYS A 1 210 ? -14.965 53.280 111.109 1.00 24.50 189 LYS A CA 1
ATOM 1411 C C . LYS A 1 210 ? -13.875 52.821 112.087 1.00 24.41 189 LYS A C 1
ATOM 1412 O O . LYS A 1 210 ? -12.850 52.287 111.667 1.00 24.55 189 LYS A O 1
ATOM 1418 N N . ASP A 1 211 ? -14.078 53.016 113.388 1.00 20.00 190 ASP A N 1
ATOM 1419 C CA . ASP A 1 211 ? -13.008 52.736 114.347 1.00 20.00 190 ASP A CA 1
ATOM 1420 C C . ASP A 1 211 ? -13.253 51.536 115.242 1.00 20.00 190 ASP A C 1
ATOM 1421 O O . ASP A 1 211 ? -12.482 51.277 116.170 1.00 20.00 190 ASP A O 1
ATOM 1426 N N . ILE A 1 212 ? -14.314 50.794 114.971 1.00 22.74 191 ILE A N 1
ATOM 1427 C CA . ILE A 1 212 ? -14.612 49.652 115.811 1.00 22.27 191 ILE A CA 1
ATOM 1428 C C . ILE A 1 212 ? -13.772 48.433 115.478 1.00 22.16 191 ILE A C 1
ATOM 1429 O O . ILE A 1 212 ? -13.397 47.673 116.361 1.00 21.81 191 ILE A O 1
ATOM 1434 N N . PHE A 1 213 ? -13.470 48.256 114.203 1.00 21.34 192 PHE A N 1
ATOM 1435 C CA . PHE A 1 213 ? -12.664 47.131 113.780 1.00 20.95 192 PHE A CA 1
ATOM 1436 C C . PHE A 1 213 ? -11.326 47.660 113.294 1.00 20.51 192 PHE A C 1
ATOM 1437 O O . PHE A 1 213 ? -11.237 48.812 112.924 1.00 20.27 192 PHE A O 1
ATOM 1445 N N . PRO A 1 214 ? -10.272 46.852 113.317 1.00 20.27 193 PRO A N 1
ATOM 1446 C CA . PRO A 1 214 ? -8.993 47.319 112.767 1.00 20.05 193 PRO A CA 1
ATOM 1447 C C . PRO A 1 214 ? -9.196 47.713 111.286 1.00 19.80 193 PRO A C 1
ATOM 1448 O O . PRO A 1 214 ? -10.133 47.237 110.622 1.00 18.54 193 PRO A O 1
ATOM 1452 N N . ALA A 1 215 ? -8.336 48.605 110.811 1.00 19.30 194 ALA A N 1
ATOM 1453 C CA . ALA A 1 215 ? -8.361 49.146 109.458 1.00 19.18 194 ALA A CA 1
ATOM 1454 C C . ALA A 1 215 ? -8.361 48.067 108.389 1.00 19.14 194 ALA A C 1
ATOM 1455 O O . ALA A 1 215 ? -7.484 47.188 108.370 1.00 19.37 194 ALA A O 1
ATOM 1457 N N . GLY A 1 216 ? -9.331 48.132 107.487 1.00 18.86 195 GLY A N 1
ATOM 1458 C CA . GLY A 1 216 ? -9.373 47.168 106.402 1.00 18.01 195 GLY A CA 1
ATOM 1459 C C . GLY A 1 216 ? -10.196 45.942 106.716 1.00 17.22 195 GLY A C 1
ATOM 1460 O O . GLY A 1 216 ? -10.538 45.200 105.811 1.00 17.52 195 GLY A O 1
ATOM 1461 N N . VAL A 1 217 ? -10.545 45.727 107.977 1.00 16.48 196 VAL A N 1
ATOM 1462 C CA . VAL A 1 217 ? -11.418 44.594 108.296 1.00 16.07 196 VAL A CA 1
ATOM 1463 C C . VAL A 1 217 ? -12.845 44.750 107.727 1.00 16.37 196 VAL A C 1
ATOM 1464 O O . VAL A 1 217 ? -13.473 43.777 107.288 1.00 16.05 196 VAL A O 1
ATOM 1468 N N . VAL A 1 218 ? -13.357 45.965 107.745 1.00 16.19 197 VAL A N 1
ATOM 1469 C CA . VAL A 1 218 ? -14.633 46.252 107.110 1.00 17.09 197 VAL A CA 1
ATOM 1470 C C . VAL A 1 218 ? -14.453 47.388 106.117 1.00 17.04 197 VAL A C 1
ATOM 1471 O O . VAL A 1 218 ? -13.864 48.408 106.453 1.00 17.20 197 VAL A O 1
ATOM 1475 N N . ASN A 1 219 ? -14.958 47.216 104.903 1.00 16.37 198 ASN A N 1
ATOM 1476 C CA . ASN A 1 219 ? -14.850 48.250 103.880 1.00 16.03 198 ASN A CA 1
ATOM 1477 C C . ASN A 1 219 ? -16.205 48.356 103.240 1.00 16.21 198 ASN A C 1
ATOM 1478 O O . ASN A 1 219 ? -16.875 47.346 103.056 1.00 16.36 198 ASN A O 1
ATOM 1483 N N . ILE A 1 220 ? -16.634 49.576 102.945 1.00 16.15 199 ILE A N 1
ATOM 1484 C CA . ILE A 1 220 ? -17.938 49.777 102.371 1.00 16.26 199 ILE A CA 1
ATOM 1485 C C . ILE A 1 220 ? -17.827 50.664 101.154 1.00 16.86 199 ILE A C 1
ATOM 1486 O O . ILE A 1 220 ? -17.343 51.797 101.254 1.00 16.67 199 ILE A O 1
ATOM 1491 N N . LEU A 1 221 ? -18.305 50.160 100.017 1.00 17.09 200 LEU A N 1
ATOM 1492 C CA . LEU A 1 221 ? -18.194 50.870 98.745 1.00 18.15 200 LEU A CA 1
ATOM 1493 C C . LEU A 1 221 ? -19.582 51.307 98.286 1.00 19.03 200 LEU A C 1
ATOM 1494 O O . LEU A 1 221 ? -20.573 51.037 98.948 1.00 20.05 200 LEU A O 1
ATOM 1499 N N . PHE A 1 222 ? -19.655 51.965 97.144 1.00 19.18 201 PHE A N 1
ATOM 1500 C CA . PHE A 1 222 ? -20.936 52.339 96.591 1.00 19.14 201 PHE A CA 1
ATOM 1501 C C . PHE A 1 222 ? -20.812 52.319 95.082 1.00 19.42 201 PHE A C 1
ATOM 1502 O O . PHE A 1 222 ? -19.784 52.715 94.545 1.00 19.54 201 PHE A O 1
ATOM 1510 N N . GLY A 1 223 ? -21.854 51.870 94.396 1.00 19.64 202 GLY A N 1
ATOM 1511 C CA . GLY A 1 223 ? -21.860 51.939 92.950 1.00 20.23 202 GLY A CA 1
ATOM 1512 C C . GLY A 1 223 ? -22.729 50.895 92.302 1.00 20.94 202 GLY A C 1
ATOM 1513 O O . GLY A 1 223 ? -23.302 50.027 92.983 1.00 21.13 202 GLY A O 1
ATOM 1514 N N . ARG A 1 224 ? -22.791 50.962 90.976 1.00 21.08 203 ARG A N 1
ATOM 1515 C CA . ARG A 1 224 ? -23.600 50.043 90.189 1.00 21.69 203 ARG A CA 1
ATOM 1516 C C . ARG A 1 224 ? -22.972 48.659 90.078 1.00 21.67 203 ARG A C 1
ATOM 1517 O O . ARG A 1 224 ? -21.768 48.493 90.291 1.00 21.27 203 ARG A O 1
ATOM 1525 N N . GLY A 1 225 ? -23.733 47.736 89.645 1.00 22.20 204 GLY A N 1
ATOM 1526 C CA . GLY A 1 225 ? -23.331 46.334 89.494 1.00 23.03 204 GLY A CA 1
ATOM 1527 C C . GLY A 1 225 ? -22.169 46.192 88.486 1.00 23.46 204 GLY A C 1
ATOM 1528 O O . GLY A 1 225 ? -21.149 45.558 88.766 1.00 23.52 204 GLY A O 1
ATOM 1529 N N . LYS A 1 226 ? -22.347 46.791 87.326 1.00 23.30 205 LYS A N 1
ATOM 1530 C CA . LYS A 1 226 ? -21.352 46.725 86.223 1.00 23.81 205 LYS A CA 1
ATOM 1531 C C . LYS A 1 226 ? -20.029 47.437 86.533 1.00 23.37 205 LYS A C 1
ATOM 1532 O O . LYS A 1 226 ? -18.945 46.933 86.204 1.00 23.32 205 LYS A O 1
ATOM 1538 N N . THR A 1 227 ? -20.162 48.580 87.152 1.00 22.27 206 THR A N 1
ATOM 1539 C CA . THR A 1 227 ? -19.030 49.472 87.463 1.00 21.92 206 THR A CA 1
ATOM 1540 C C . THR A 1 227 ? -18.258 49.136 88.747 1.00 20.96 206 THR A C 1
ATOM 1541 O O . THR A 1 227 ? -17.030 49.291 88.817 1.00 20.26 206 THR A O 1
ATOM 1545 N N . VAL A 1 228 ? -18.953 48.688 89.756 1.00 19.93 207 VAL A N 1
ATOM 1546 C CA . VAL A 1 228 ? -18.301 48.394 91.038 1.00 19.35 207 VAL A CA 1
ATOM 1547 C C . VAL A 1 228 ? -18.520 46.945 91.457 1.00 19.25 207 VAL A C 1
ATOM 1548 O O . VAL A 1 228 ? -17.576 46.269 91.904 1.00 19.13 207 VAL A O 1
ATOM 1552 N N . GLY A 1 229 ? -19.694 46.418 91.394 1.00 18.96 208 GLY A N 1
ATOM 1553 C CA . GLY A 1 229 ? -19.971 45.041 91.785 1.00 19.67 208 GLY A CA 1
ATOM 1554 C C . GLY A 1 229 ? -19.155 43.977 91.055 1.00 20.17 208 GLY A C 1
ATOM 1555 O O . GLY A 1 229 ? -18.562 43.109 91.693 1.00 20.01 208 GLY A O 1
ATOM 1556 N N . ASP A 1 230 ? -19.122 44.040 89.730 1.00 20.15 209 ASP A N 1
ATOM 1557 C CA . ASP A 1 230 ? -18.350 43.078 88.934 1.00 20.98 209 ASP A CA 1
ATOM 1558 C C . ASP A 1 230 ? -16.813 43.090 89.228 1.00 20.54 209 ASP A C 1
ATOM 1559 O O . ASP A 1 230 ? -16.222 42.041 89.481 1.00 20.38 209 ASP A O 1
ATOM 1564 N N . PRO A 1 231 ? -16.176 44.248 89.212 1.00 20.24 210 PRO A N 1
ATOM 1565 C CA . PRO A 1 231 ? -14.758 44.325 89.587 1.00 20.15 210 PRO A CA 1
ATOM 1566 C C . PRO A 1 231 ? -14.510 43.758 90.992 1.00 20.08 210 PRO A C 1
ATOM 1567 O O . PRO A 1 231 ? -13.461 43.160 91.239 1.00 19.96 210 PRO A O 1
ATOM 1571 N N . LEU A 1 232 ? -15.463 43.979 91.900 1.00 19.31 211 LEU A N 1
ATOM 1572 C CA . LEU A 1 232 ? -15.350 43.481 93.264 1.00 19.54 211 LEU A CA 1
ATOM 1573 C C . LEU A 1 232 ? -15.454 41.956 93.333 1.00 19.64 211 LEU A C 1
ATOM 1574 O O . LEU A 1 232 ? -14.538 41.298 93.829 1.00 19.92 211 LEU A O 1
ATOM 1579 N N . THR A 1 233 ? -16.552 41.387 92.848 1.00 19.44 212 THR A N 1
ATOM 1580 C CA . THR A 1 233 ? -16.728 39.939 92.967 1.00 20.14 212 THR A CA 1
ATOM 1581 C C . THR A 1 233 ? -15.776 39.159 92.074 1.00 20.28 212 THR A C 1
ATOM 1582 O O . THR A 1 233 ? -15.576 37.972 92.288 1.00 21.10 212 THR A O 1
ATOM 1586 N N . GLY A 1 234 ? -15.180 39.814 91.085 1.00 20.32 213 GLY A N 1
ATOM 1587 C CA . GLY A 1 234 ? -14.230 39.166 90.196 1.00 19.89 213 GLY A CA 1
ATOM 1588 C C . GLY A 1 234 ? -12.777 39.270 90.652 1.00 20.02 213 GLY A C 1
ATOM 1589 O O . GLY A 1 234 ? -11.876 38.727 90.018 1.00 19.37 213 GLY A O 1
ATOM 1590 N N . HIS A 1 235 ? -12.531 39.956 91.771 1.00 20.01 214 HIS A N 1
ATOM 1591 C CA . HIS A 1 235 ? -11.154 40.169 92.237 1.00 19.86 214 HIS A CA 1
ATOM 1592 C C . HIS A 1 235 ? -10.496 38.854 92.694 1.00 19.99 214 HIS A C 1
ATOM 1593 O O . HIS A 1 235 ? -11.100 38.071 93.421 1.00 18.79 214 HIS A O 1
ATOM 1600 N N . PRO A 1 236 ? -9.262 38.616 92.255 1.00 20.30 215 PRO A N 1
ATOM 1601 C CA . PRO A 1 236 ? -8.543 37.381 92.598 1.00 20.80 215 PRO A CA 1
ATOM 1602 C C . PRO A 1 236 ? -8.404 37.141 94.097 1.00 20.87 215 PRO A C 1
ATOM 1603 O O . PRO A 1 236 ? -8.354 35.999 94.515 1.00 21.04 215 PRO A O 1
ATOM 1607 N N . LYS A 1 237 ? -8.343 38.180 94.918 1.00 20.66 216 LYS A N 1
ATOM 1608 C CA . LYS A 1 237 ? -8.225 37.893 96.353 1.00 20.51 216 LYS A CA 1
ATOM 1609 C C . LYS A 1 237 ? -9.553 37.671 97.097 1.00 19.89 216 LYS A C 1
ATOM 1610 O O . LYS A 1 237 ? -9.564 37.298 98.277 1.00 20.21 216 LYS A O 1
ATOM 1616 N N . VAL A 1 238 ? -10.668 37.860 96.415 1.00 18.65 217 VAL A N 1
ATOM 1617 C CA . VAL A 1 238 ? -11.954 37.575 97.027 1.00 17.86 217 VAL A CA 1
ATOM 1618 C C . VAL A 1 238 ? -12.189 36.063 97.041 1.00 17.93 217 VAL A C 1
ATOM 1619 O O . VAL A 1 238 ? -12.092 35.407 95.998 1.00 17.96 217 VAL A O 1
ATOM 1623 N N . ARG A 1 239 ? -12.479 35.505 98.219 1.00 17.64 218 ARG A N 1
ATOM 1624 C CA . ARG A 1 239 ? -12.682 34.064 98.341 1.00 18.09 218 ARG A CA 1
ATOM 1625 C C . ARG A 1 239 ? -14.142 33.627 98.320 1.00 17.81 218 ARG A C 1
ATOM 1626 O O . ARG A 1 239 ? -14.446 32.486 97.975 1.00 17.62 218 ARG A O 1
ATOM 1634 N N . MET A 1 240 ? -15.036 34.511 98.727 1.00 20.00 219 MET A N 1
ATOM 1635 C CA . MET A 1 240 ? -16.455 34.157 98.817 1.00 20.00 219 MET A CA 1
ATOM 1636 C C . MET A 1 240 ? -17.274 35.359 98.456 1.00 20.00 219 MET A C 1
ATOM 1637 O O . MET A 1 240 ? -16.910 36.486 98.806 1.00 20.00 219 MET A O 1
ATOM 1642 N N . VAL A 1 241 ? -18.395 35.116 97.781 1.00 17.54 220 VAL A N 1
ATOM 1643 C CA . VAL A 1 241 ? -19.295 36.183 97.400 1.00 18.44 220 VAL A CA 1
ATOM 1644 C C . VAL A 1 241 ? -20.655 35.854 97.967 1.00 19.04 220 VAL A C 1
ATOM 1645 O O . VAL A 1 241 ? -21.191 34.759 97.748 1.00 18.70 220 VAL A O 1
ATOM 1649 N N . SER A 1 242 ? -21.205 36.793 98.711 1.00 19.01 221 SER A N 1
ATOM 1650 C CA . SER A 1 242 ? -22.504 36.613 99.321 1.00 20.45 221 SER A CA 1
ATOM 1651 C C . SER A 1 242 ? -23.465 37.580 98.678 1.00 20.64 221 SER A C 1
ATOM 1652 O O . SER A 1 242 ? -23.205 38.796 98.658 1.00 20.59 221 SER A O 1
ATOM 1655 N N . LEU A 1 243 ? -24.572 37.071 98.146 1.00 20.36 222 LEU A N 1
ATOM 1656 C CA . LEU A 1 243 ? -25.516 37.935 97.450 1.00 21.14 222 LEU A CA 1
ATOM 1657 C C . LEU A 1 243 ? -26.945 37.674 97.848 1.00 21.30 222 LEU A C 1
ATOM 1658 O O . LEU A 1 243 ? -27.357 36.529 98.000 1.00 20.61 222 LEU A O 1
ATOM 1663 N N . THR A 1 244 ? -27.691 38.752 98.049 1.00 20.93 223 THR A N 1
ATOM 1664 C CA . THR A 1 244 ? -29.127 38.641 98.106 1.00 21.25 223 THR A CA 1
ATOM 1665 C C . THR A 1 244 ? -29.559 39.499 96.936 1.00 21.39 223 THR A C 1
ATOM 1666 O O . THR A 1 244 ? -29.145 40.643 96.831 1.00 20.40 223 THR A O 1
ATOM 1670 N N . GLY A 1 245 ? -30.370 38.937 96.049 1.00 21.85 224 GLY A N 1
ATOM 1671 C CA . GLY A 1 245 ? -30.798 39.644 94.853 1.00 22.77 224 GLY A CA 1
ATOM 1672 C C . GLY A 1 245 ? -31.677 38.780 93.973 1.00 22.86 224 GLY A C 1
ATOM 1673 O O . GLY A 1 245 ? -32.312 37.825 94.442 1.00 23.49 224 GLY A O 1
ATOM 1674 N N . SER A 1 246 ? -31.714 39.104 92.692 1.00 23.42 225 SER A N 1
ATOM 1675 C CA . SER A 1 246 ? -32.568 38.388 91.755 1.00 23.48 225 SER A CA 1
ATOM 1676 C C . SER A 1 246 ? -31.898 37.127 91.278 1.00 23.10 225 SER A C 1
ATOM 1677 O O . SER A 1 246 ? -30.687 36.973 91.416 1.00 23.08 225 SER A O 1
ATOM 1680 N N . ILE A 1 247 ? -32.698 36.250 90.680 1.00 22.71 226 ILE A N 1
ATOM 1681 C CA . ILE A 1 247 ? -32.198 35.027 90.098 1.00 22.69 226 ILE A CA 1
ATOM 1682 C C . ILE A 1 247 ? -31.250 35.369 88.972 1.00 22.81 226 ILE A C 1
ATOM 1683 O O . ILE A 1 247 ? -30.184 34.764 88.843 1.00 22.40 226 ILE A O 1
ATOM 1688 N N . ALA A 1 248 ? -31.617 36.370 88.176 1.00 22.74 227 ALA A N 1
ATOM 1689 C CA . ALA A 1 248 ? -30.774 36.791 87.069 1.00 23.04 227 ALA A CA 1
ATOM 1690 C C . ALA A 1 248 ? -29.395 37.270 87.569 1.00 22.96 227 ALA A C 1
ATOM 1691 O O . ALA A 1 248 ? -28.347 36.931 86.987 1.00 22.72 227 ALA A O 1
ATOM 1693 N N . THR A 1 249 ? -29.395 38.050 88.652 1.00 22.35 228 THR A N 1
ATOM 1694 C CA . THR A 1 249 ? -28.125 38.519 89.213 1.00 21.81 228 THR A CA 1
ATOM 1695 C C . THR A 1 249 ? -27.330 37.305 89.720 1.00 21.23 228 THR A C 1
ATOM 1696 O O . THR A 1 249 ? -26.128 37.199 89.508 1.00 20.52 228 THR A O 1
ATOM 1700 N N . GLY A 1 250 ? -28.027 36.387 90.388 1.00 21.29 229 GLY A N 1
ATOM 1701 C CA . GLY A 1 250 ? -27.412 35.169 90.887 1.00 21.40 229 GLY A CA 1
ATOM 1702 C C . GLY A 1 250 ? -26.693 34.403 89.772 1.00 21.67 229 GLY A C 1
ATOM 1703 O O . GLY A 1 250 ? -25.540 34.016 89.918 1.00 21.81 229 GLY A O 1
ATOM 1704 N N . GLU A 1 251 ? -27.364 34.189 88.646 1.00 20.00 230 GLU A N 1
ATOM 1705 C CA . GLU A 1 251 ? -26.739 33.474 87.539 1.00 20.00 230 GLU A CA 1
ATOM 1706 C C . GLU A 1 251 ? -25.513 34.231 87.008 1.00 20.00 230 GLU A C 1
ATOM 1707 O O . GLU A 1 251 ? -24.482 33.647 86.653 1.00 20.00 230 GLU A O 1
ATOM 1713 N N . HIS A 1 252 ? -25.635 35.544 86.932 1.00 22.16 231 HIS A N 1
ATOM 1714 C CA . HIS A 1 252 ? -24.552 36.369 86.435 1.00 22.49 231 HIS A CA 1
ATOM 1715 C C . HIS A 1 252 ? -23.319 36.245 87.352 1.00 22.09 231 HIS A C 1
ATOM 1716 O O . HIS A 1 252 ? -22.190 36.026 86.878 1.00 21.19 231 HIS A O 1
ATOM 1723 N N . ILE A 1 253 ? -23.538 36.334 88.665 1.00 21.69 232 ILE A N 1
ATOM 1724 C CA . ILE A 1 253 ? -22.420 36.222 89.606 1.00 22.29 232 ILE A CA 1
ATOM 1725 C C . ILE A 1 253 ? -21.746 34.841 89.540 1.00 22.22 232 ILE A C 1
ATOM 1726 O O . ILE A 1 253 ? -20.516 34.736 89.512 1.00 21.56 232 ILE A O 1
ATOM 1731 N N . ILE A 1 254 ? -22.555 33.789 89.490 1.00 21.89 233 ILE A N 1
ATOM 1732 C CA . ILE A 1 254 ? -21.993 32.444 89.424 1.00 22.34 233 ILE A CA 1
ATOM 1733 C C . ILE A 1 254 ? -21.135 32.287 88.157 1.00 22.47 233 ILE A C 1
ATOM 1734 O O . ILE A 1 254 ? -19.988 31.809 88.236 1.00 21.85 233 ILE A O 1
ATOM 1739 N N . SER A 1 255 ? -21.670 32.716 87.013 1.00 22.13 234 SER A N 1
ATOM 1740 C CA . SER A 1 255 ? -20.906 32.683 85.773 1.00 23.40 234 SER A CA 1
ATOM 1741 C C . SER A 1 255 ? -19.638 33.507 85.886 1.00 23.31 234 SER A C 1
ATOM 1742 O O . SER A 1 255 ? -18.604 33.125 85.353 1.00 23.03 234 SER A O 1
ATOM 1745 N N . HIS A 1 256 ? -19.739 34.652 86.561 1.00 23.64 235 HIS A N 1
ATOM 1746 C CA . HIS A 1 256 ? -18.632 35.596 86.652 1.00 23.96 235 HIS A CA 1
ATOM 1747 C C . HIS A 1 256 ? -17.486 35.060 87.508 1.00 24.23 235 HIS A C 1
ATOM 1748 O O . HIS A 1 256 ? -16.309 35.326 87.209 1.00 23.81 235 HIS A O 1
ATOM 1755 N N . THR A 1 257 ? -17.834 34.298 88.558 1.00 23.83 236 THR A N 1
ATOM 1756 C CA . THR A 1 257 ? -16.836 33.750 89.482 1.00 24.16 236 THR A CA 1
ATOM 1757 C C . THR A 1 257 ? -16.399 32.317 89.181 1.00 24.38 236 THR A C 1
ATOM 1758 O O . THR A 1 257 ? -15.562 31.763 89.888 1.00 24.40 236 THR A O 1
ATOM 1762 N N . ALA A 1 258 ? -16.966 31.715 88.147 1.00 24.24 237 ALA A N 1
ATOM 1763 C CA . ALA A 1 258 ? -16.634 30.329 87.807 1.00 24.37 237 ALA A CA 1
ATOM 1764 C C . ALA A 1 258 ? -15.144 30.114 87.564 1.00 24.56 237 ALA A C 1
ATOM 1765 O O . ALA A 1 258 ? -14.567 29.135 88.046 1.00 24.36 237 ALA A O 1
ATOM 1767 N N . SER A 1 259 ? -14.510 31.042 86.855 1.00 24.62 238 SER A N 1
ATOM 1768 C CA . SER A 1 259 ? -13.097 30.908 86.535 1.00 25.29 238 SER A CA 1
ATOM 1769 C C . SER A 1 259 ? -12.189 30.725 87.747 1.00 24.89 238 SER A C 1
ATOM 1770 O O . SER A 1 259 ? -11.112 30.156 87.614 1.00 25.40 238 SER A O 1
ATOM 1773 N N . SER A 1 260 ? -12.604 31.190 88.922 1.00 24.11 239 SER A N 1
ATOM 1774 C CA . SER A 1 260 ? -11.750 31.027 90.089 1.00 23.41 239 SER A CA 1
ATOM 1775 C C . SER A 1 260 ? -12.395 30.219 91.222 1.00 22.72 239 SER A C 1
ATOM 1776 O O . SER A 1 260 ? -11.991 30.305 92.383 1.00 22.46 239 SER A O 1
ATOM 1779 N N . ILE A 1 261 ? -13.409 29.440 90.879 1.00 21.50 240 ILE A N 1
ATOM 1780 C CA . ILE A 1 261 ? -14.046 28.558 91.836 1.00 21.28 240 ILE A CA 1
ATOM 1781 C C . ILE A 1 261 ? -14.416 29.246 93.153 1.00 21.48 240 ILE A C 1
ATOM 1782 O O . ILE A 1 261 ? -14.345 28.631 94.213 1.00 21.60 240 ILE A O 1
ATOM 1787 N N . LYS A 1 262 ? -14.814 30.503 93.119 1.00 21.35 241 LYS A N 1
ATOM 1788 C CA . LYS A 1 262 ? -15.144 31.159 94.391 1.00 21.16 241 LYS A CA 1
ATOM 1789 C C . LYS A 1 262 ? -16.315 30.495 95.111 1.00 21.61 241 LYS A C 1
ATOM 1790 O O . LYS A 1 262 ? -17.228 29.964 94.472 1.00 20.89 241 LYS A O 1
ATOM 1796 N N . ARG A 1 263 ? -16.277 30.524 96.443 1.00 20.00 242 ARG A N 1
ATOM 1797 C CA . ARG A 1 263 ? -17.406 30.061 97.217 1.00 20.00 242 ARG A CA 1
ATOM 1798 C C . ARG A 1 263 ? -18.506 31.100 97.053 1.00 20.00 242 ARG A C 1
ATOM 1799 O O . ARG A 1 263 ? -18.222 32.304 96.938 1.00 20.00 242 ARG A O 1
ATOM 1807 N N . THR A 1 264 ? -19.756 30.663 97.016 1.00 22.52 243 THR A N 1
ATOM 1808 C CA . THR A 1 264 ? -20.847 31.625 96.902 1.00 23.17 243 THR A CA 1
ATOM 1809 C C . THR A 1 264 ? -21.906 31.309 97.924 1.00 23.08 243 THR A C 1
ATOM 1810 O O . THR A 1 264 ? -21.995 30.193 98.430 1.00 22.45 243 THR A O 1
ATOM 1814 N N . HIS A 1 265 ? -22.732 32.298 98.207 1.00 23.39 244 HIS A N 1
ATOM 1815 C CA . HIS A 1 265 ? -23.749 32.178 99.235 1.00 23.45 244 HIS A CA 1
ATOM 1816 C C . HIS A 1 265 ? -24.863 33.048 98.678 1.00 23.52 244 HIS A C 1
ATOM 1817 O O . HIS A 1 265 ? -24.680 34.250 98.456 1.00 23.12 244 HIS A O 1
ATOM 1824 N N . MET A 1 266 ? -26.009 32.432 98.414 1.00 22.94 245 MET A N 1
ATOM 1825 C CA . MET A 1 266 ? -27.021 33.113 97.635 1.00 23.29 245 MET A CA 1
ATOM 1826 C C . MET A 1 266 ? -28.482 32.986 98.060 1.00 22.88 245 MET A C 1
ATOM 1827 O O . MET A 1 266 ? -29.000 31.881 98.206 1.00 21.30 245 MET A O 1
ATOM 1832 N N . GLU A 1 267 ? -29.142 34.131 98.199 1.00 22.93 246 GLU A N 1
ATOM 1833 C CA . GLU A 1 267 ? -30.573 34.143 98.458 1.00 23.97 246 GLU A CA 1
ATOM 1834 C C . GLU A 1 267 ? -31.177 34.914 97.304 1.00 23.03 246 GLU A C 1
ATOM 1835 O O . GLU A 1 267 ? -30.968 36.109 97.182 1.00 23.27 246 GLU A O 1
ATOM 1841 N N . LEU A 1 268 ? -31.920 34.229 96.450 1.00 22.64 247 LEU A N 1
ATOM 1842 C CA . LEU A 1 268 ? -32.330 34.832 95.197 1.00 22.82 247 LEU A CA 1
ATOM 1843 C C . LEU A 1 268 ? -33.807 35.075 94.948 1.00 23.77 247 LEU A C 1
ATOM 1844 O O . LEU A 1 268 ? -34.235 35.224 93.814 1.00 25.47 247 LEU A O 1
ATOM 1849 N N . GLY A 1 269 ? -34.623 35.155 95.955 1.00 23.77 248 GLY A N 1
ATOM 1850 C CA . GLY A 1 269 ? -35.998 35.432 95.585 1.00 23.96 248 GLY A CA 1
ATOM 1851 C C . GLY A 1 269 ? -36.886 34.311 96.068 1.00 23.44 248 GLY A C 1
ATOM 1852 O O . GLY A 1 269 ? -36.417 33.183 96.311 1.00 24.20 248 GLY A O 1
ATOM 1853 N N . GLY A 1 270 ? -38.166 34.602 96.181 1.00 22.61 249 GLY A N 1
ATOM 1854 C CA . GLY A 1 270 ? -39.090 33.611 96.674 1.00 21.87 249 GLY A CA 1
ATOM 1855 C C . GLY A 1 270 ? -40.462 33.894 96.128 1.00 21.30 249 GLY A C 1
ATOM 1856 O O . GLY A 1 270 ? -40.708 34.918 95.498 1.00 20.65 249 GLY A O 1
ATOM 1857 N N . LYS A 1 271 ? -41.349 32.948 96.352 1.00 20.51 250 LYS A N 1
ATOM 1858 C CA . LYS A 1 271 ? -42.727 33.106 95.944 1.00 20.61 250 LYS A CA 1
ATOM 1859 C C . LYS A 1 271 ? -43.445 32.207 96.920 1.00 19.89 250 LYS A C 1
ATOM 1860 O O . LYS A 1 271 ? -43.943 31.149 96.551 1.00 19.75 250 LYS A O 1
ATOM 1866 N N . ALA A 1 272 ? -43.449 32.622 98.184 1.00 18.44 251 ALA A N 1
ATOM 1867 C CA . ALA A 1 272 ? -43.958 31.791 99.278 1.00 18.33 251 ALA A CA 1
ATOM 1868 C C . ALA A 1 272 ? -45.396 31.298 99.115 1.00 18.23 251 ALA A C 1
ATOM 1869 O O . ALA A 1 272 ? -46.316 32.090 99.027 1.00 18.24 251 ALA A O 1
ATOM 1871 N N . PRO A 1 273 ? -45.583 29.982 99.050 1.00 18.24 252 PRO A N 1
ATOM 1872 C CA . PRO A 1 273 ? -46.925 29.409 99.030 1.00 17.51 252 PRO A CA 1
ATOM 1873 C C . PRO A 1 273 ? -47.558 29.544 100.415 1.00 17.70 252 PRO A C 1
ATOM 1874 O O . PRO A 1 273 ? -46.869 29.336 101.420 1.00 17.84 252 PRO A O 1
ATOM 1878 N N . VAL A 1 274 ? -48.838 29.893 100.449 1.00 16.77 253 VAL A N 1
ATOM 1879 C CA . VAL A 1 274 ? -49.606 29.996 101.681 1.00 16.73 253 VAL A CA 1
ATOM 1880 C C . VAL A 1 274 ? -50.772 29.028 101.498 1.00 16.53 253 VAL A C 1
ATOM 1881 O O . VAL A 1 274 ? -51.715 29.308 100.754 1.00 15.97 253 VAL A O 1
ATOM 1885 N N . ILE A 1 275 ? -50.691 27.888 102.162 1.00 16.06 254 ILE A N 1
ATOM 1886 C CA . ILE A 1 275 ? -51.673 26.840 101.990 1.00 15.80 254 ILE A CA 1
ATOM 1887 C C . ILE A 1 275 ? -52.756 26.843 103.060 1.00 15.60 254 ILE A C 1
ATOM 1888 O O . ILE A 1 275 ? -52.494 26.555 104.226 1.00 16.44 254 ILE A O 1
ATOM 1893 N N . VAL A 1 276 ? -53.979 27.179 102.664 1.00 15.21 255 VAL A N 1
ATOM 1894 C CA . VAL A 1 276 ? -55.085 27.315 103.610 1.00 14.89 255 VAL A CA 1
ATOM 1895 C C . VAL A 1 276 ? -56.074 26.187 103.432 1.00 15.19 255 VAL A C 1
ATOM 1896 O O . VAL A 1 276 ? -56.716 26.090 102.397 1.00 14.14 255 VAL A O 1
ATOM 1900 N N . PHE A 1 277 ? -56.192 25.333 104.444 1.00 15.23 256 PHE A N 1
ATOM 1901 C CA . PHE A 1 277 ? -57.136 24.228 104.406 1.00 15.51 256 PHE A CA 1
ATOM 1902 C C . PHE A 1 277 ? -58.516 24.656 104.922 1.00 15.85 256 PHE A C 1
ATOM 1903 O O . PHE A 1 277 ? -58.639 25.718 105.535 1.00 15.28 256 PHE A O 1
ATOM 1911 N N . ASP A 1 278 ? -59.537 23.836 104.655 1.00 16.31 257 ASP A N 1
ATOM 1912 C CA . ASP A 1 278 ? -60.923 24.121 105.045 1.00 17.68 257 ASP A CA 1
ATOM 1913 C C . ASP A 1 278 ? -61.099 24.356 106.551 1.00 18.19 257 ASP A C 1
ATOM 1914 O O . ASP A 1 278 ? -62.047 24.997 106.957 1.00 17.44 257 ASP A O 1
ATOM 1919 N N . ASP A 1 279 ? -60.217 23.792 107.369 1.00 18.67 258 ASP A N 1
ATOM 1920 C CA . ASP A 1 279 ? -60.339 23.948 108.815 1.00 20.05 258 ASP A CA 1
ATOM 1921 C C . ASP A 1 279 ? -59.490 25.082 109.402 1.00 20.87 258 ASP A C 1
ATOM 1922 O O . ASP A 1 279 ? -59.319 25.153 110.629 1.00 21.79 258 ASP A O 1
ATOM 1927 N N . ALA A 1 280 ? -58.944 25.957 108.553 1.00 19.93 259 ALA A N 1
ATOM 1928 C CA . ALA A 1 280 ? -58.120 27.040 109.067 1.00 20.17 259 ALA A CA 1
ATOM 1929 C C . ALA A 1 280 ? -58.981 28.086 109.766 1.00 20.53 259 ALA A C 1
ATOM 1930 O O . ALA A 1 280 ? -60.187 28.162 109.540 1.00 19.49 259 ALA A O 1
ATOM 1932 N N . ASP A 1 281 ? -58.354 28.882 110.635 1.00 20.12 260 ASP A N 1
ATOM 1933 C CA . ASP A 1 281 ? -59.026 30.054 111.206 1.00 21.14 260 ASP A CA 1
ATOM 1934 C C . ASP A 1 281 ? -58.987 31.153 110.121 1.00 20.83 260 ASP A C 1
ATOM 1935 O O . ASP A 1 281 ? -57.952 31.791 109.917 1.00 20.41 260 ASP A O 1
ATOM 1940 N N . ILE A 1 282 ? -60.081 31.344 109.397 1.00 20.84 261 ILE A N 1
ATOM 1941 C CA . ILE A 1 282 ? -60.071 32.282 108.266 1.00 21.28 261 ILE A CA 1
ATOM 1942 C C . ILE A 1 282 ? -59.796 33.722 108.682 1.00 21.58 261 ILE A C 1
ATOM 1943 O O . ILE A 1 282 ? -59.073 34.442 107.987 1.00 20.33 261 ILE A O 1
ATOM 1948 N N . GLU A 1 283 ? -60.369 34.134 109.813 1.00 21.64 262 GLU A N 1
ATOM 1949 C CA . GLU A 1 283 ? -60.130 35.467 110.361 1.00 22.70 262 GLU A CA 1
ATOM 1950 C C . GLU A 1 283 ? -58.611 35.682 110.611 1.00 21.56 262 GLU A C 1
ATOM 1951 O O . GLU A 1 283 ? -58.061 36.754 110.300 1.00 20.55 262 GLU A O 1
ATOM 1957 N N . ALA A 1 284 ? -57.942 34.665 111.157 1.00 20.07 263 ALA A N 1
ATOM 1958 C CA . ALA A 1 284 ? -56.495 34.743 111.388 1.00 19.79 263 ALA A CA 1
ATOM 1959 C C . ALA A 1 284 ? -55.749 34.805 110.054 1.00 19.10 263 ALA A C 1
ATOM 1960 O O . ALA A 1 284 ? -54.787 35.541 109.912 1.00 18.67 263 ALA A O 1
ATOM 1962 N N . VAL A 1 285 ? -56.187 34.029 109.069 1.00 18.66 264 VAL A N 1
ATOM 1963 C CA . VAL A 1 285 ? -55.506 34.062 107.787 1.00 18.91 264 VAL A CA 1
ATOM 1964 C C . VAL A 1 285 ? -55.615 35.463 107.180 1.00 19.09 264 VAL A C 1
ATOM 1965 O O . VAL A 1 285 ? -54.640 36.033 106.683 1.00 18.82 264 VAL A O 1
ATOM 1969 N N . VAL A 1 286 ? -56.800 36.023 107.223 1.00 19.57 265 VAL A N 1
ATOM 1970 C CA . VAL A 1 286 ? -57.002 37.353 106.666 1.00 20.52 265 VAL A CA 1
ATOM 1971 C C . VAL A 1 286 ? -56.157 38.409 107.363 1.00 21.70 265 VAL A C 1
ATOM 1972 O O . VAL A 1 286 ? -55.423 39.154 106.717 1.00 21.47 265 VAL A O 1
ATOM 1976 N N . GLU A 1 287 ? -56.266 38.479 108.685 1.00 22.81 266 GLU A N 1
ATOM 1977 C CA . GLU A 1 287 ? -55.480 39.433 109.472 1.00 24.85 266 GLU A CA 1
ATOM 1978 C C . GLU A 1 287 ? -54.012 39.213 109.172 1.00 24.49 266 GLU A C 1
ATOM 1979 O O . GLU A 1 287 ? -53.248 40.159 109.050 1.00 25.34 266 GLU A O 1
ATOM 1985 N N . GLY A 1 288 ? -53.610 37.958 109.028 1.00 23.83 267 GLY A N 1
ATOM 1986 C CA . GLY A 1 288 ? -52.217 37.665 108.735 1.00 22.58 267 GLY A CA 1
ATOM 1987 C C . GLY A 1 288 ? -51.763 38.203 107.386 1.00 22.37 267 GLY A C 1
ATOM 1988 O O . GLY A 1 288 ? -50.819 38.993 107.301 1.00 22.94 267 GLY A O 1
ATOM 1989 N N . VAL A 1 289 ? -52.449 37.791 106.324 1.00 21.14 268 VAL A N 1
ATOM 1990 C CA . VAL A 1 289 ? -52.078 38.175 104.971 1.00 19.98 268 VAL A CA 1
ATOM 1991 C C . VAL A 1 289 ? -52.139 39.680 104.712 1.00 20.03 268 VAL A C 1
ATOM 1992 O O . VAL A 1 289 ? -51.319 40.226 103.978 1.00 19.15 268 VAL A O 1
ATOM 1996 N N . ARG A 1 290 ? -53.112 40.346 105.313 1.00 20.01 269 ARG A N 1
ATOM 1997 C CA . ARG A 1 290 ? -53.207 41.789 105.157 1.00 20.44 269 ARG A CA 1
ATOM 1998 C C . ARG A 1 290 ? -51.875 42.396 105.545 1.00 20.67 269 ARG A C 1
ATOM 1999 O O . ARG A 1 290 ? -51.470 43.395 104.975 1.00 21.28 269 ARG A O 1
ATOM 2007 N N . THR A 1 291 ? -51.187 41.801 106.513 1.00 21.01 270 THR A N 1
ATOM 2008 C CA . THR A 1 291 ? -49.861 42.279 106.878 1.00 21.42 270 THR A CA 1
ATOM 2009 C C . THR A 1 291 ? -48.756 41.654 106.013 1.00 21.39 270 THR A C 1
ATOM 2010 O O . THR A 1 291 ? -47.979 42.373 105.390 1.00 21.05 270 THR A O 1
ATOM 2014 N N . PHE A 1 292 ? -48.686 40.325 106.001 1.00 20.36 271 PHE A N 1
ATOM 2015 C CA . PHE A 1 292 ? -47.582 39.592 105.378 1.00 20.86 271 PHE A CA 1
ATOM 2016 C C . PHE A 1 292 ? -47.520 39.666 103.838 1.00 20.08 271 PHE A C 1
ATOM 2017 O O . PHE A 1 292 ? -46.462 39.463 103.252 1.00 19.55 271 PHE A O 1
ATOM 2025 N N . GLY A 1 293 ? -48.641 39.914 103.180 1.00 19.00 272 GLY A N 1
ATOM 2026 C CA . GLY A 1 293 ? -48.604 40.028 101.736 1.00 18.29 272 GLY A CA 1
ATOM 2027 C C . GLY A 1 293 ? -48.283 41.431 101.251 1.00 18.27 272 GLY A C 1
ATOM 2028 O O . GLY A 1 293 ? -47.997 41.629 100.074 1.00 18.41 272 GLY A O 1
ATOM 2029 N N . TYR A 1 294 ? -48.301 42.405 102.164 1.00 17.33 273 TYR A N 1
ATOM 2030 C CA . TYR A 1 294 ? -48.209 43.813 101.788 1.00 16.76 273 TYR A CA 1
ATOM 2031 C C . TYR A 1 294 ? -47.161 44.638 102.547 1.00 16.78 273 TYR A C 1
ATOM 2032 O O . TYR A 1 294 ? -46.887 45.779 102.192 1.00 16.39 273 TYR A O 1
ATOM 2041 N N . TYR A 1 295 ? -46.590 44.066 103.595 1.00 16.70 274 TYR A N 1
ATOM 2042 C CA . TYR A 1 295 ? -45.543 44.729 104.362 1.00 17.22 274 TYR A CA 1
ATOM 2043 C C . TYR A 1 295 ? -44.402 45.097 103.411 1.00 16.77 274 TYR A C 1
ATOM 2044 O O . TYR A 1 295 ? -44.101 44.333 102.490 1.00 16.21 274 TYR A O 1
ATOM 2053 N N . ASN A 1 296 ? -43.771 46.250 103.620 1.00 16.55 275 ASN A N 1
ATOM 2054 C CA . ASN A 1 296 ? -42.698 46.712 102.727 1.00 17.09 275 ASN A CA 1
ATOM 2055 C C . ASN A 1 296 ? -43.167 46.736 101.259 1.00 17.10 275 ASN A C 1
ATOM 2056 O O . ASN A 1 296 ? -42.370 46.553 100.328 1.00 16.74 275 ASN A O 1
ATOM 2061 N N . ALA A 1 297 ? -44.465 46.953 101.077 1.00 16.84 276 ALA A N 1
ATOM 2062 C CA . ALA A 1 297 ? -45.117 46.941 99.771 1.00 16.77 276 ALA A CA 1
ATOM 2063 C C . ALA A 1 297 ? -44.909 45.625 99.027 1.00 16.79 276 ALA A C 1
ATOM 2064 O O . ALA A 1 297 ? -44.855 45.608 97.795 1.00 16.07 276 ALA A O 1
ATOM 2066 N N . GLY A 1 298 ? -44.784 44.529 99.771 1.00 16.72 277 GLY A N 1
ATOM 2067 C CA . GLY A 1 298 ? -44.626 43.223 99.151 1.00 17.20 277 GLY A CA 1
ATOM 2068 C C . GLY A 1 298 ? -43.227 42.979 98.614 1.00 17.73 277 GLY A C 1
ATOM 2069 O O . GLY A 1 298 ? -42.984 41.959 97.956 1.00 17.98 277 GLY A O 1
ATOM 2070 N N . GLN A 1 299 ? -42.311 43.909 98.873 1.00 17.04 278 GLN A N 1
ATOM 2071 C CA . GLN A 1 299 ? -40.928 43.750 98.433 1.00 17.54 278 GLN A CA 1
ATOM 2072 C C . GLN A 1 299 ? -40.158 42.983 99.495 1.00 18.08 278 GLN A C 1
ATOM 2073 O O . GLN A 1 299 ? -39.262 43.512 100.144 1.00 17.90 278 GLN A O 1
ATOM 2079 N N . ASP A 1 300 ? -40.523 41.723 99.662 1.00 18.39 279 ASP A N 1
ATOM 2080 C CA . ASP A 1 300 ? -39.958 40.869 100.694 1.00 19.51 279 ASP A CA 1
ATOM 2081 C C . ASP A 1 300 ? -39.942 39.472 100.103 1.00 19.98 279 ASP A C 1
ATOM 2082 O O . ASP A 1 300 ? -40.965 38.995 99.584 1.00 19.24 279 ASP A O 1
ATOM 2087 N N . CYS A 1 301 ? -38.783 38.816 100.146 1.00 20.46 280 CYS A N 1
ATOM 2088 C CA . CYS A 1 301 ? -38.660 37.486 99.549 1.00 21.48 280 CYS A CA 1
ATOM 2089 C C . CYS A 1 301 ? -39.568 36.436 100.205 1.00 20.93 280 CYS A C 1
ATOM 2090 O O . CYS A 1 301 ? -39.769 35.366 99.621 1.00 21.27 280 CYS A O 1
ATOM 2093 N N . THR A 1 302 ? -40.090 36.720 101.401 1.00 20.07 281 THR A N 1
ATOM 2094 C CA . THR A 1 302 ? -41.002 35.784 102.072 1.00 20.37 281 THR A CA 1
ATOM 2095 C C . THR A 1 302 ? -42.448 36.307 102.115 1.00 20.01 281 THR A C 1
ATOM 2096 O O . THR A 1 302 ? -43.266 35.820 102.912 1.00 19.60 281 THR A O 1
ATOM 2100 N N . ALA A 1 303 ? -42.756 37.298 101.292 1.00 19.16 282 ALA A N 1
ATOM 2101 C CA . ALA A 1 303 ? -44.102 37.865 101.263 1.00 19.17 282 ALA A CA 1
ATOM 2102 C C . ALA A 1 303 ? -45.105 36.737 101.037 1.00 19.49 282 ALA A C 1
ATOM 2103 O O . ALA A 1 303 ? -44.846 35.791 100.279 1.00 18.99 282 ALA A O 1
ATOM 2105 N N . ALA A 1 304 ? -46.251 36.853 101.697 1.00 19.93 283 ALA A N 1
ATOM 2106 C CA . ALA A 1 304 ? -47.321 35.873 101.575 1.00 20.28 283 ALA A CA 1
ATOM 2107 C C . ALA A 1 304 ? -48.078 36.144 100.276 1.00 20.78 283 ALA A C 1
ATOM 2108 O O . ALA A 1 304 ? -49.229 36.590 100.297 1.00 21.09 283 ALA A O 1
ATOM 2110 N N . CYS A 1 305 ? -47.458 35.837 99.143 1.00 20.68 284 CYS A N 1
ATOM 2111 C CA . CYS A 1 305 ? -47.987 36.264 97.849 1.00 21.06 284 CYS A CA 1
ATOM 2112 C C . CYS A 1 305 ? -48.770 35.222 97.039 1.00 21.20 284 CYS A C 1
ATOM 2113 O O . CYS A 1 305 ? -49.561 35.571 96.180 1.00 21.23 284 CYS A O 1
ATOM 2116 N N . ARG A 1 306 ? -48.547 33.945 97.311 1.00 20.66 285 ARG A N 1
ATOM 2117 C CA . ARG A 1 306 ? -49.153 32.890 96.528 1.00 20.14 285 ARG A CA 1
ATOM 2118 C C . ARG A 1 306 ? -50.068 32.058 97.420 1.00 19.24 285 ARG A C 1
ATOM 2119 O O . ARG A 1 306 ? -49.620 31.166 98.125 1.00 19.03 285 ARG A O 1
ATOM 2127 N N . ILE A 1 307 ? -51.355 32.365 97.417 1.00 18.45 286 ILE A N 1
ATOM 2128 C CA . ILE A 1 307 ? -52.263 31.629 98.290 1.00 18.10 286 ILE A CA 1
ATOM 2129 C C . ILE A 1 307 ? -52.936 30.488 97.545 1.00 17.26 286 ILE A C 1
ATOM 2130 O O . ILE A 1 307 ? -53.456 30.681 96.452 1.00 16.99 286 ILE A O 1
ATOM 2135 N N . TYR A 1 308 ? -52.881 29.305 98.138 1.00 15.95 287 TYR A N 1
ATOM 2136 C CA . TYR A 1 308 ? -53.632 28.160 97.666 1.00 15.58 287 TYR A CA 1
ATOM 2137 C C . TYR A 1 308 ? -54.712 27.959 98.718 1.00 15.21 287 TYR A C 1
ATOM 2138 O O . TYR A 1 308 ? -54.409 27.736 99.902 1.00 14.94 287 TYR A O 1
ATOM 2147 N N . ALA A 1 309 ? -55.965 28.063 98.299 1.00 14.59 288 ALA A N 1
ATOM 2148 C CA . ALA A 1 309 ? -57.088 28.006 99.246 1.00 15.02 288 ALA A CA 1
ATOM 2149 C C . ALA A 1 309 ? -58.040 26.840 98.917 1.00 14.74 288 ALA A C 1
ATOM 2150 O O . ALA A 1 309 ? -58.527 26.753 97.799 1.00 14.33 288 ALA A O 1
ATOM 2152 N N . GLN A 1 310 ? -58.306 25.969 99.889 1.00 14.48 289 GLN A N 1
ATOM 2153 C CA . GLN A 1 310 ? -59.133 24.795 99.621 1.00 15.17 289 GLN A CA 1
ATOM 2154 C C . GLN A 1 310 ? -60.537 25.228 99.172 1.00 15.43 289 GLN A C 1
ATOM 2155 O O . GLN A 1 310 ? -61.067 26.246 99.649 1.00 15.09 289 GLN A O 1
ATOM 2161 N N . LYS A 1 311 ? -61.131 24.469 98.257 1.00 15.96 290 LYS A N 1
ATOM 2162 C CA . LYS A 1 311 ? -62.431 24.871 97.683 1.00 16.60 290 LYS A CA 1
ATOM 2163 C C . LYS A 1 311 ? -63.521 25.211 98.685 1.00 16.52 290 LYS A C 1
ATOM 2164 O O . LYS A 1 311 ? -64.339 26.100 98.436 1.00 16.25 290 LYS A O 1
ATOM 2170 N N . GLY A 1 312 ? -63.523 24.552 99.834 1.00 16.14 291 GLY A N 1
ATOM 2171 C CA . GLY A 1 312 ? -64.549 24.839 100.822 1.00 16.32 291 GLY A CA 1
ATOM 2172 C C . GLY A 1 312 ? -64.528 26.263 101.343 1.00 16.34 291 GLY A C 1
ATOM 2173 O O . GLY A 1 312 ? -65.566 26.913 101.467 1.00 16.05 291 GLY A O 1
ATOM 2174 N N . ILE A 1 313 ? -63.339 26.785 101.617 1.00 16.42 292 ILE A N 1
ATOM 2175 C CA . ILE A 1 313 ? -63.243 28.142 102.166 1.00 16.18 292 ILE A CA 1
ATOM 2176 C C . ILE A 1 313 ? -62.872 29.201 101.138 1.00 15.93 292 ILE A C 1
ATOM 2177 O O . ILE A 1 313 ? -62.812 30.385 101.460 1.00 15.59 292 ILE A O 1
ATOM 2182 N N . TYR A 1 314 ? -62.640 28.790 99.897 1.00 16.35 293 TYR A N 1
ATOM 2183 C CA . TYR A 1 314 ? -62.116 29.718 98.885 1.00 16.55 293 TYR A CA 1
ATOM 2184 C C . TYR A 1 314 ? -62.877 31.044 98.758 1.00 16.92 293 TYR A C 1
ATOM 2185 O O . TYR A 1 314 ? -62.304 32.124 98.905 1.00 16.59 293 TYR A O 1
ATOM 2194 N N . ASP A 1 315 ? -64.169 30.968 98.483 1.00 17.15 294 ASP A N 1
ATOM 2195 C CA . ASP A 1 315 ? -64.938 32.180 98.276 1.00 18.21 294 ASP A CA 1
ATOM 2196 C C . ASP A 1 315 ? -65.019 33.033 99.531 1.00 18.46 294 ASP A C 1
ATOM 2197 O O . ASP A 1 315 ? -65.018 34.264 99.452 1.00 18.36 294 ASP A O 1
ATOM 2202 N N . THR A 1 316 ? -65.144 32.395 100.693 1.00 18.50 295 THR A N 1
ATOM 2203 C CA . THR A 1 316 ? -65.174 33.131 101.942 1.00 18.90 295 THR A CA 1
ATOM 2204 C C . THR A 1 316 ? -63.847 33.861 102.166 1.00 18.57 295 THR A C 1
ATOM 2205 O O . THR A 1 316 ? -63.812 35.040 102.540 1.00 18.34 295 THR A O 1
ATOM 2209 N N . LEU A 1 317 ? -62.743 33.164 101.957 1.00 18.32 296 LEU A N 1
ATOM 2210 C CA . LEU A 1 317 ? -61.433 33.792 102.140 1.00 18.29 296 LEU A CA 1
ATOM 2211 C C . LEU A 1 317 ? -61.276 34.980 101.183 1.00 18.28 296 LEU A C 1
ATOM 2212 O O . LEU A 1 317 ? -60.911 36.078 101.595 1.00 18.20 296 LEU A O 1
ATOM 2217 N N . VAL A 1 318 ? -61.575 34.777 99.916 1.00 18.09 297 VAL A N 1
ATOM 2218 C CA . VAL A 1 318 ? -61.360 35.851 98.964 1.00 18.49 297 VAL A CA 1
ATOM 2219 C C . VAL A 1 318 ? -62.145 37.127 99.318 1.00 19.24 297 VAL A C 1
ATOM 2220 O O . VAL A 1 318 ? -61.590 38.228 99.322 1.00 18.78 297 VAL A O 1
ATOM 2224 N N . GLU A 1 319 ? -63.441 36.987 99.598 1.00 19.23 298 GLU A N 1
ATOM 2225 C CA . GLU A 1 319 ? -64.266 38.139 99.959 1.00 20.37 298 GLU A CA 1
ATOM 2226 C C . GLU A 1 319 ? -63.756 38.834 101.237 1.00 19.63 298 GLU A C 1
ATOM 2227 O O . GLU A 1 319 ? -63.611 40.047 101.281 1.00 20.13 298 GLU A O 1
ATOM 2233 N N . LYS A 1 320 ? -63.430 38.089 102.271 1.00 19.52 299 LYS A N 1
ATOM 2234 C CA . LYS A 1 320 ? -62.937 38.752 103.472 1.00 19.76 299 LYS A CA 1
ATOM 2235 C C . LYS A 1 320 ? -61.550 39.368 103.263 1.00 19.25 299 LYS A C 1
ATOM 2236 O O . LYS A 1 320 ? -61.262 40.430 103.813 1.00 18.97 299 LYS A O 1
ATOM 2242 N N . LEU A 1 321 ? -60.695 38.708 102.484 1.00 18.62 300 LEU A N 1
ATOM 2243 C CA . LEU A 1 321 ? -59.339 39.194 102.292 1.00 18.91 300 LEU A CA 1
ATOM 2244 C C . LEU A 1 321 ? -59.389 40.469 101.494 1.00 19.05 300 LEU A C 1
ATOM 2245 O O . LEU A 1 321 ? -58.675 41.438 101.787 1.00 19.01 300 LEU A O 1
ATOM 2250 N N . GLY A 1 322 ? -60.251 40.467 100.486 1.00 18.97 301 GLY A N 1
ATOM 2251 C CA . GLY A 1 322 ? -60.416 41.616 99.637 1.00 19.74 301 GLY A CA 1
ATOM 2252 C C . GLY A 1 322 ? -60.831 42.853 100.410 1.00 20.25 301 GLY A C 1
ATOM 2253 O O . GLY A 1 322 ? -60.311 43.950 100.169 1.00 20.66 301 GLY A O 1
ATOM 2254 N N . ALA A 1 323 ? -61.769 42.694 101.333 1.00 20.37 302 ALA A N 1
ATOM 2255 C CA . ALA A 1 323 ? -62.221 43.828 102.124 1.00 20.38 302 ALA A CA 1
ATOM 2256 C C . ALA A 1 323 ? -61.113 44.263 103.093 1.00 20.36 302 ALA A C 1
ATOM 2257 O O . ALA A 1 323 ? -60.944 45.436 103.358 1.00 20.20 302 ALA A O 1
ATOM 2259 N N . ALA A 1 324 ? -60.333 43.327 103.611 1.00 19.99 303 ALA A N 1
ATOM 2260 C CA . ALA A 1 324 ? -59.270 43.744 104.518 1.00 20.10 303 ALA A CA 1
ATOM 2261 C C . ALA A 1 324 ? -58.123 44.462 103.779 1.00 20.08 303 ALA A C 1
ATOM 2262 O O . ALA A 1 324 ? -57.525 45.428 104.278 1.00 20.09 303 ALA A O 1
ATOM 2264 N N . VAL A 1 325 ? -57.810 43.983 102.588 1.00 20.02 304 VAL A N 1
ATOM 2265 C CA . VAL A 1 325 ? -56.694 44.541 101.837 1.00 19.74 304 VAL A CA 1
ATOM 2266 C C . VAL A 1 325 ? -57.058 45.938 101.399 1.00 19.99 304 VAL A C 1
ATOM 2267 O O . VAL A 1 325 ? -56.206 46.826 101.344 1.00 19.46 304 VAL A O 1
ATOM 2271 N N . ALA A 1 326 ? -58.334 46.134 101.091 1.00 19.89 305 ALA A N 1
ATOM 2272 C CA . ALA A 1 326 ? -58.799 47.419 100.580 1.00 20.63 305 ALA A CA 1
ATOM 2273 C C . ALA A 1 326 ? -58.653 48.577 101.574 1.00 20.95 305 ALA A C 1
ATOM 2274 O O . ALA A 1 326 ? -58.668 49.745 101.161 1.00 20.91 305 ALA A O 1
ATOM 2276 N N . THR A 1 327 ? -58.532 48.280 102.870 1.00 20.75 306 THR A N 1
ATOM 2277 C CA . THR A 1 327 ? -58.395 49.365 103.844 1.00 21.03 306 THR A CA 1
ATOM 2278 C C . THR A 1 327 ? -56.948 49.729 104.146 1.00 21.04 306 THR A C 1
ATOM 2279 O O . THR A 1 327 ? -56.702 50.585 104.998 1.00 20.82 306 THR A O 1
ATOM 2283 N N . LEU A 1 328 ? -55.986 49.082 103.486 1.00 20.71 307 LEU A N 1
ATOM 2284 C CA . LEU A 1 328 ? -54.587 49.400 103.758 1.00 21.21 307 LEU A CA 1
ATOM 2285 C C . LEU A 1 328 ? -54.341 50.870 103.425 1.00 21.79 307 LEU A C 1
ATOM 2286 O O . LEU A 1 328 ? -54.661 51.333 102.321 1.00 21.51 307 LEU A O 1
ATOM 2291 N N . LYS A 1 329 ? -53.761 51.597 104.372 1.00 22.25 308 LYS A N 1
ATOM 2292 C CA . LYS A 1 329 ? -53.571 53.023 104.180 1.00 23.03 308 LYS A CA 1
ATOM 2293 C C . LYS A 1 329 ? -52.201 53.407 103.621 1.00 22.98 308 LYS A C 1
ATOM 2294 O O . LYS A 1 329 ? -51.158 53.085 104.197 1.00 22.77 308 LYS A O 1
ATOM 2300 N N . SER A 1 330 ? -52.202 54.092 102.486 1.00 22.72 309 SER A N 1
ATOM 2301 C CA . SER A 1 330 ? -50.949 54.594 101.958 1.00 23.44 309 SER A CA 1
ATOM 2302 C C . SER A 1 330 ? -50.928 56.109 102.119 1.00 23.41 309 SER A C 1
ATOM 2303 O O . SER A 1 330 ? -51.960 56.770 102.055 1.00 23.65 309 SER A O 1
ATOM 2306 N N . GLY A 1 331 ? -49.745 56.648 102.378 1.00 23.55 310 GLY A N 1
ATOM 2307 C CA . GLY A 1 331 ? -49.594 58.067 102.649 1.00 23.44 310 GLY A CA 1
ATOM 2308 C C . GLY A 1 331 ? -48.133 58.333 102.917 1.00 23.31 310 GLY A C 1
ATOM 2309 O O . GLY A 1 331 ? -47.291 57.497 102.615 1.00 23.68 310 GLY A O 1
ATOM 2310 N N . ALA A 1 332 ? -47.827 59.486 103.498 1.00 23.43 311 ALA A N 1
ATOM 2311 C CA . ALA A 1 332 ? -46.438 59.849 103.774 1.00 23.42 311 ALA A CA 1
ATOM 2312 C C . ALA A 1 332 ? -45.817 58.862 104.742 1.00 23.28 311 ALA A C 1
ATOM 2313 O O . ALA A 1 332 ? -46.426 58.469 105.732 1.00 23.04 311 ALA A O 1
ATOM 2315 N N . PRO A 1 333 ? -44.590 58.472 104.458 1.00 23.78 312 PRO A N 1
ATOM 2316 C CA . PRO A 1 333 ? -43.896 57.506 105.311 1.00 24.32 312 PRO A CA 1
ATOM 2317 C C . PRO A 1 333 ? -43.737 58.027 106.742 1.00 24.92 312 PRO A C 1
ATOM 2318 O O . PRO A 1 333 ? -43.720 57.231 107.675 1.00 24.84 312 PRO A O 1
ATOM 2322 N N . ASP A 1 334 ? -43.633 59.340 106.922 1.00 20.00 313 ASP A N 1
ATOM 2323 C CA . ASP A 1 334 ? -43.486 59.900 108.269 1.00 20.00 313 ASP A CA 1
ATOM 2324 C C . ASP A 1 334 ? -44.797 59.991 109.071 1.00 20.00 313 ASP A C 1
ATOM 2325 O O . ASP A 1 334 ? -44.785 60.415 110.230 1.00 20.00 313 ASP A O 1
ATOM 2330 N N . ASP A 1 335 ? -45.912 59.605 108.463 1.00 27.50 314 ASP A N 1
ATOM 2331 C CA . ASP A 1 335 ? -47.200 59.631 109.151 1.00 27.89 314 ASP A CA 1
ATOM 2332 C C . ASP A 1 335 ? -47.431 58.290 109.836 1.00 27.60 314 ASP A C 1
ATOM 2333 O O . ASP A 1 335 ? -47.348 57.236 109.203 1.00 27.20 314 ASP A O 1
ATOM 2338 N N . GLU A 1 336 ? -47.728 58.331 111.130 1.00 20.00 315 GLU A N 1
ATOM 2339 C CA . GLU A 1 336 ? -47.924 57.112 111.907 1.00 20.00 315 GLU A CA 1
ATOM 2340 C C . GLU A 1 336 ? -49.070 56.236 111.396 1.00 20.00 315 GLU A C 1
ATOM 2341 O O . GLU A 1 336 ? -49.085 55.027 111.657 1.00 20.00 315 GLU A O 1
ATOM 2347 N N . SER A 1 337 ? -50.011 56.827 110.654 1.00 25.84 316 SER A N 1
ATOM 2348 C CA . SER A 1 337 ? -51.148 56.069 110.114 1.00 25.53 316 SER A CA 1
ATOM 2349 C C . SER A 1 337 ? -50.819 55.325 108.819 1.00 24.95 316 SER A C 1
ATOM 2350 O O . SER A 1 337 ? -51.602 54.488 108.357 1.00 25.13 316 SER A O 1
ATOM 2353 N N . THR A 1 338 ? -49.673 55.629 108.230 1.00 23.35 317 THR A N 1
ATOM 2354 C CA . THR A 1 338 ? -49.316 55.006 106.976 1.00 22.25 317 THR A CA 1
ATOM 2355 C C . THR A 1 338 ? -48.944 53.537 107.176 1.00 21.63 317 THR A C 1
ATOM 2356 O O . THR A 1 338 ? -48.103 53.215 108.012 1.00 21.34 317 THR A O 1
ATOM 2360 N N . GLU A 1 339 ? -49.592 52.661 106.413 1.00 21.00 318 GLU A N 1
ATOM 2361 C CA . GLU A 1 339 ? -49.333 51.230 106.485 1.00 21.41 318 GLU A CA 1
ATOM 2362 C C . GLU A 1 339 ? -48.589 50.744 105.250 1.00 20.80 318 GLU A C 1
ATOM 2363 O O . GLU A 1 339 ? -47.834 49.786 105.307 1.00 20.77 318 GLU A O 1
ATOM 2369 N N . LEU A 1 340 ? -48.811 51.404 104.124 1.00 19.97 319 LEU A N 1
ATOM 2370 C CA . LEU A 1 340 ? -48.222 50.963 102.865 1.00 19.56 319 LEU A CA 1
ATOM 2371 C C . LEU A 1 340 ? -47.419 52.066 102.194 1.00 18.93 319 LEU A C 1
ATOM 2372 O O . LEU A 1 340 ? -47.965 53.088 101.819 1.00 19.05 319 LEU A O 1
ATOM 2377 N N . GLY A 1 341 ? -46.122 51.840 102.042 1.00 18.37 320 GLY A N 1
ATOM 2378 C CA . GLY A 1 341 ? -45.242 52.777 101.362 1.00 17.52 320 GLY A CA 1
ATOM 2379 C C . GLY A 1 341 ? -45.224 52.513 99.867 1.00 17.22 320 GLY A C 1
ATOM 2380 O O . GLY A 1 341 ? -45.959 51.669 99.388 1.00 16.54 320 GLY A O 1
ATOM 2381 N N . PRO A 1 342 ? -44.376 53.222 99.122 1.00 17.30 321 PRO A N 1
ATOM 2382 C CA . PRO A 1 342 ? -44.323 53.057 97.666 1.00 17.29 321 PRO A CA 1
ATOM 2383 C C . PRO A 1 342 ? -43.368 51.941 97.289 1.00 17.12 321 PRO A C 1
ATOM 2384 O O . PRO A 1 342 ? -42.729 51.373 98.170 1.00 16.67 321 PRO A O 1
ATOM 2388 N N . LEU A 1 343 ? -43.282 51.625 96.000 1.00 17.10 322 LEU A N 1
ATOM 2389 C CA . LEU A 1 343 ? -42.298 50.659 95.514 1.00 17.19 322 LEU A CA 1
ATOM 2390 C C . LEU A 1 343 ? -40.933 51.363 95.392 1.00 17.30 322 LEU A C 1
ATOM 2391 O O . LEU A 1 343 ? -40.866 52.587 95.410 1.00 17.30 322 LEU A O 1
ATOM 2396 N N . SER A 1 344 ? -39.855 50.601 95.249 1.00 17.10 323 SER A N 1
ATOM 2397 C CA . SER A 1 344 ? -38.504 51.173 95.337 1.00 17.34 323 SER A CA 1
ATOM 2398 C C . SER A 1 344 ? -38.041 52.085 94.228 1.00 17.20 323 SER A C 1
ATOM 2399 O O . SER A 1 344 ? -37.118 52.853 94.435 1.00 16.90 323 SER A O 1
ATOM 2402 N N . SER A 1 345 ? -38.634 51.966 93.052 1.00 17.71 324 SER A N 1
ATOM 2403 C CA . SER A 1 345 ? -38.205 52.754 91.903 1.00 17.93 324 SER A CA 1
ATOM 2404 C C . SER A 1 345 ? -39.249 52.743 90.795 1.00 17.94 324 SER A C 1
ATOM 2405 O O . SER A 1 345 ? -40.202 51.937 90.791 1.00 17.05 324 SER A O 1
ATOM 2408 N N . LEU A 1 346 ? -39.053 53.643 89.842 1.00 18.16 325 LEU A N 1
ATOM 2409 C CA . LEU A 1 346 ? -39.957 53.779 88.711 1.00 18.65 325 LEU A CA 1
ATOM 2410 C C . LEU A 1 346 ? -39.944 52.500 87.902 1.00 18.51 325 LEU A C 1
ATOM 2411 O O . LEU A 1 346 ? -40.987 52.009 87.499 1.00 18.19 325 LEU A O 1
ATOM 2416 N N . ALA A 1 347 ? -38.751 51.949 87.691 1.00 18.41 326 ALA A N 1
ATOM 2417 C CA . ALA A 1 347 ? -38.602 50.705 86.946 1.00 18.51 326 ALA A CA 1
ATOM 2418 C C . ALA A 1 347 ? -39.332 49.557 87.626 1.00 18.14 326 ALA A C 1
ATOM 2419 O O . ALA A 1 347 ? -40.022 48.799 86.971 1.00 18.13 326 ALA A O 1
ATOM 2421 N N . HIS A 1 348 ? -39.174 49.410 88.939 1.00 18.03 327 HIS A N 1
ATOM 2422 C CA . HIS A 1 348 ? -39.845 48.312 89.606 1.00 17.92 327 HIS A CA 1
ATOM 2423 C C . HIS A 1 348 ? -41.367 48.516 89.555 1.00 18.00 327 HIS A C 1
ATOM 2424 O O . HIS A 1 348 ? -42.119 47.551 89.384 1.00 17.99 327 HIS A O 1
ATOM 2431 N N . LEU A 1 349 ? -41.816 49.764 89.679 1.00 17.73 328 LEU A N 1
ATOM 2432 C CA . LEU A 1 349 ? -43.235 50.069 89.626 1.00 17.59 328 LEU A CA 1
ATOM 2433 C C . LEU A 1 349 ? -43.782 49.634 88.269 1.00 18.39 328 LEU A C 1
ATOM 2434 O O . LEU A 1 349 ? -44.887 49.078 88.180 1.00 17.75 328 LEU A O 1
ATOM 2439 N N . GLU A 1 350 ? -43.014 49.881 87.209 1.00 20.00 329 GLU A N 1
ATOM 2440 C CA . GLU A 1 350 ? -43.476 49.466 85.890 1.00 20.00 329 GLU A CA 1
ATOM 2441 C C . GLU A 1 350 ? -43.522 47.944 85.774 1.00 20.00 329 GLU A C 1
ATOM 2442 O O . GLU A 1 350 ? -44.467 47.409 85.205 1.00 20.00 329 GLU A O 1
ATOM 2448 N N . ARG A 1 351 ? -42.541 47.237 86.323 1.00 20.50 330 ARG A N 1
ATOM 2449 C CA . ARG A 1 351 ? -42.587 45.776 86.232 1.00 21.84 330 ARG A CA 1
ATOM 2450 C C . ARG A 1 351 ? -43.777 45.193 86.978 1.00 21.00 330 ARG A C 1
ATOM 2451 O O . ARG A 1 351 ? -44.419 44.263 86.487 1.00 21.01 330 ARG A O 1
ATOM 2459 N N . VAL A 1 352 ? -44.064 45.722 88.163 1.00 19.83 331 VAL A N 1
ATOM 2460 C CA . VAL A 1 352 ? -45.178 45.226 88.930 1.00 19.23 331 VAL A CA 1
ATOM 2461 C C . VAL A 1 352 ? -46.470 45.423 88.140 1.00 19.58 331 VAL A C 1
ATOM 2462 O O . VAL A 1 352 ? -47.279 44.505 88.000 1.00 19.30 331 VAL A O 1
ATOM 2466 N N . GLY A 1 353 ? -46.645 46.625 87.606 1.00 19.82 332 GLY A N 1
ATOM 2467 C CA . GLY A 1 353 ? -47.798 46.952 86.788 1.00 20.56 332 GLY A CA 1
ATOM 2468 C C . GLY A 1 353 ? -47.958 46.000 85.611 1.00 20.99 332 GLY A C 1
ATOM 2469 O O . GLY A 1 353 ? -49.062 45.555 85.314 1.00 20.90 332 GLY A O 1
ATOM 2470 N N . LYS A 1 354 ? -46.854 45.687 84.945 1.00 21.66 333 LYS A N 1
ATOM 2471 C CA . LYS A 1 354 ? -46.860 44.722 83.842 1.00 22.53 333 LYS A CA 1
ATOM 2472 C C . LYS A 1 354 ? -47.339 43.327 84.275 1.00 21.50 333 LYS A C 1
ATOM 2473 O O . LYS A 1 354 ? -48.166 42.715 83.598 1.00 21.00 333 LYS A O 1
ATOM 2479 N N . ALA A 1 355 ? -46.819 42.819 85.388 1.00 20.40 334 ALA A N 1
ATOM 2480 C CA . ALA A 1 355 ? -47.243 41.495 85.830 1.00 20.20 334 ALA A CA 1
ATOM 2481 C C . ALA A 1 355 ? -48.750 41.464 86.089 1.00 19.89 334 ALA A C 1
ATOM 2482 O O . ALA A 1 355 ? -49.438 40.481 85.768 1.00 19.51 334 ALA A O 1
ATOM 2484 N N . VAL A 1 356 ? -49.287 42.533 86.666 1.00 19.59 335 VAL A N 1
ATOM 2485 C CA . VAL A 1 356 ? -50.712 42.532 86.957 1.00 19.11 335 VAL A CA 1
ATOM 2486 C C . VAL A 1 356 ? -51.499 42.561 85.650 1.00 20.11 335 VAL A C 1
ATOM 2487 O O . VAL A 1 356 ? -52.498 41.845 85.491 1.00 20.14 335 VAL A O 1
ATOM 2491 N N . GLU A 1 357 ? -51.067 43.391 84.706 1.00 20.00 336 GLU A N 1
ATOM 2492 C CA . GLU A 1 357 ? -51.766 43.452 83.430 1.00 20.00 336 GLU A CA 1
ATOM 2493 C C . GLU A 1 357 ? -51.723 42.105 82.705 1.00 20.00 336 GLU A C 1
ATOM 2494 O O . GLU A 1 357 ? -52.694 41.719 82.075 1.00 20.00 336 GLU A O 1
ATOM 2500 N N . GLU A 1 358 ? -50.597 41.401 82.782 1.00 20.00 337 GLU A N 1
ATOM 2501 C CA . GLU A 1 358 ? -50.506 40.076 82.171 1.00 20.00 337 GLU A CA 1
ATOM 2502 C C . GLU A 1 358 ? -51.500 39.131 82.838 1.00 20.00 337 GLU A C 1
ATOM 2503 O O . GLU A 1 358 ? -52.133 38.326 82.168 1.00 20.00 337 GLU A O 1
ATOM 2509 N N . ALA A 1 359 ? -51.617 39.219 84.167 1.00 21.12 338 ALA A N 1
ATOM 2510 C CA . ALA A 1 359 ? -52.541 38.353 84.865 1.00 21.00 338 ALA A CA 1
ATOM 2511 C C . ALA A 1 359 ? -53.944 38.645 84.357 1.00 21.37 338 ALA A C 1
ATOM 2512 O O . ALA A 1 359 ? -54.734 37.726 84.139 1.00 21.01 338 ALA A O 1
ATOM 2514 N N . LYS A 1 360 ? -54.255 39.922 84.152 1.00 21.82 339 LYS A N 1
ATOM 2515 C CA . LYS A 1 360 ? -55.584 40.284 83.670 1.00 22.87 339 LYS A CA 1
ATOM 2516 C C . LYS A 1 360 ? -55.855 39.862 82.227 1.00 23.25 339 LYS A C 1
ATOM 2517 O O . LYS A 1 360 ? -56.986 39.506 81.901 1.00 23.26 339 LYS A O 1
ATOM 2523 N N . ALA A 1 361 ? -54.838 39.900 81.371 1.00 23.39 340 ALA A N 1
ATOM 2524 C CA . ALA A 1 361 ? -55.027 39.536 79.959 1.00 23.90 340 ALA A CA 1
ATOM 2525 C C . ALA A 1 361 ? -55.291 38.041 79.809 1.00 24.15 340 ALA A C 1
ATOM 2526 O O . ALA A 1 361 ? -55.646 37.562 78.736 1.00 24.12 340 ALA A O 1
ATOM 2528 N N . THR A 1 362 ? -55.081 37.323 80.902 1.00 23.96 341 THR A N 1
ATOM 2529 C CA . THR A 1 362 ? -55.305 35.894 80.970 1.00 24.18 341 THR A CA 1
ATOM 2530 C C . THR A 1 362 ? -56.777 35.533 80.700 1.00 24.29 341 THR A C 1
ATOM 2531 O O . THR A 1 362 ? -57.096 34.479 80.144 1.00 24.48 341 THR A O 1
ATOM 2535 N N . GLY A 1 363 ? -57.683 36.419 81.079 1.00 23.89 342 GLY A N 1
ATOM 2536 C CA . GLY A 1 363 ? -59.090 36.166 80.856 1.00 23.93 342 GLY A CA 1
ATOM 2537 C C . GLY A 1 363 ? -59.792 35.425 81.992 1.00 23.96 342 GLY A C 1
ATOM 2538 O O . GLY A 1 363 ? -61.019 35.437 82.074 1.00 23.92 342 GLY A O 1
ATOM 2539 N N . HIS A 1 364 ? -59.049 34.778 82.878 1.00 23.32 343 HIS A N 1
ATOM 2540 C CA . HIS A 1 364 ? -59.720 34.061 83.962 1.00 23.28 343 HIS A CA 1
ATOM 2541 C C . HIS A 1 364 ? -59.344 34.550 85.356 1.00 22.86 343 HIS A C 1
ATOM 2542 O O . HIS A 1 364 ? -59.715 33.933 86.346 1.00 22.42 343 HIS A O 1
ATOM 2549 N N . ILE A 1 365 ? -58.620 35.659 85.446 1.00 22.37 344 ILE A N 1
ATOM 2550 C CA . ILE A 1 365 ? -58.252 36.167 86.763 1.00 22.21 344 ILE A CA 1
ATOM 2551 C C . ILE A 1 365 ? -59.069 37.409 87.064 1.00 22.08 344 ILE A C 1
ATOM 2552 O O . ILE A 1 365 ? -59.241 38.275 86.206 1.00 22.06 344 ILE A O 1
ATOM 2557 N N . LYS A 1 366 ? -59.627 37.484 88.264 1.00 20.00 345 LYS A N 1
ATOM 2558 C CA . LYS A 1 366 ? -60.430 38.652 88.607 1.00 20.00 345 LYS A CA 1
ATOM 2559 C C . LYS A 1 366 ? -59.688 39.547 89.597 1.00 20.00 345 LYS A C 1
ATOM 2560 O O . LYS A 1 366 ? -59.070 39.062 90.550 1.00 20.00 345 LYS A O 1
ATOM 2566 N N . VAL A 1 367 ? -59.750 40.851 89.380 1.00 20.30 346 VAL A N 1
ATOM 2567 C CA . VAL A 1 367 ? -59.143 41.766 90.321 1.00 20.56 346 VAL A CA 1
ATOM 2568 C C . VAL A 1 367 ? -60.150 42.033 91.418 1.00 20.46 346 VAL A C 1
ATOM 2569 O O . VAL A 1 367 ? -61.192 42.631 91.167 1.00 19.88 346 VAL A O 1
ATOM 2573 N N . ILE A 1 368 ? -59.858 41.574 92.629 1.00 20.00 347 ILE A N 1
ATOM 2574 C CA . ILE A 1 368 ? -60.792 41.771 93.736 1.00 20.23 347 ILE A CA 1
ATOM 2575 C C . ILE A 1 368 ? -60.692 43.203 94.239 1.00 20.26 347 ILE A C 1
ATOM 2576 O O . ILE A 1 368 ? -61.692 43.823 94.591 1.00 19.85 347 ILE A O 1
ATOM 2581 N N . THR A 1 369 ? -59.467 43.722 94.287 1.00 19.87 348 THR A N 1
ATOM 2582 C CA . THR A 1 369 ? -59.236 45.104 94.670 1.00 19.70 348 THR A CA 1
ATOM 2583 C C . THR A 1 369 ? -57.839 45.523 94.210 1.00 19.43 348 THR A C 1
ATOM 2584 O O . THR A 1 369 ? -56.966 44.680 93.992 1.00 18.55 348 THR A O 1
ATOM 2588 N N . GLY A 1 370 ? -57.668 46.828 94.013 1.00 19.37 349 GLY A N 1
ATOM 2589 C CA . GLY A 1 370 ? -56.410 47.402 93.563 1.00 19.47 349 GLY A CA 1
ATOM 2590 C C . GLY A 1 370 ? -56.193 47.234 92.073 1.00 19.83 349 GLY A C 1
ATOM 2591 O O . GLY A 1 370 ? -57.103 47.476 91.273 1.00 19.45 349 GLY A O 1
ATOM 2592 N N . GLY A 1 371 ? -54.979 46.840 91.693 1.00 19.81 350 GLY A N 1
ATOM 2593 C CA . GLY A 1 371 ? -54.666 46.612 90.288 1.00 20.45 350 GLY A CA 1
ATOM 2594 C C . GLY A 1 371 ? -54.387 47.849 89.458 1.00 20.87 350 GLY A C 1
ATOM 2595 O O . GLY A 1 371 ? -54.597 47.854 88.240 1.00 20.66 350 GLY A O 1
ATOM 2596 N N . GLU A 1 372 ? -53.923 48.915 90.103 1.00 20.00 351 GLU A N 1
ATOM 2597 C CA . GLU A 1 372 ? -53.583 50.146 89.388 1.00 20.00 351 GLU A CA 1
ATOM 2598 C C . GLU A 1 372 ? -52.529 50.926 90.160 1.00 20.00 351 GLU A C 1
ATOM 2599 O O . GLU A 1 372 ? -52.417 50.794 91.386 1.00 20.00 351 GLU A O 1
ATOM 2605 N N . LYS A 1 373 ? -51.743 51.717 89.442 1.00 22.95 352 LYS A N 1
ATOM 2606 C CA . LYS A 1 373 ? -50.763 52.573 90.086 1.00 24.03 352 LYS A CA 1
ATOM 2607 C C . LYS A 1 373 ? -51.525 53.751 90.690 1.00 24.06 352 LYS A C 1
ATOM 2608 O O . LYS A 1 373 ? -52.597 54.108 90.218 1.00 23.53 352 LYS A O 1
ATOM 2614 N N . ARG A 1 374 ? -51.000 54.339 91.758 1.00 20.00 353 ARG A N 1
ATOM 2615 C CA . ARG A 1 374 ? -51.701 55.458 92.375 1.00 20.00 353 ARG A CA 1
ATOM 2616 C C . ARG A 1 374 ? -51.379 56.748 91.652 1.00 20.00 353 ARG A C 1
ATOM 2617 O O . ARG A 1 374 ? -50.270 56.943 91.155 1.00 20.00 353 ARG A O 1
ATOM 2625 N N . LYS A 1 375 ? -52.373 57.618 91.569 1.00 20.00 354 LYS A N 1
ATOM 2626 C CA . LYS A 1 375 ? -52.151 58.931 91.001 1.00 20.00 354 LYS A CA 1
ATOM 2627 C C . LYS A 1 375 ? -51.250 59.689 91.957 1.00 20.00 354 LYS A C 1
ATOM 2628 O O . LYS A 1 375 ? -51.284 59.477 93.178 1.00 20.00 354 LYS A O 1
ATOM 2634 N N . GLY A 1 376 ? -50.412 60.553 91.402 1.00 25.85 355 GLY A N 1
ATOM 2635 C CA . GLY A 1 376 ? -49.543 61.359 92.232 1.00 25.00 355 GLY A CA 1
ATOM 2636 C C . GLY A 1 376 ? -48.069 61.056 92.069 1.00 24.38 355 GLY A C 1
ATOM 2637 O O . GLY A 1 376 ? -47.672 60.172 91.295 1.00 24.25 355 GLY A O 1
ATOM 2638 N N . ASN A 1 377 ? -47.248 61.817 92.794 1.00 20.00 356 ASN A N 1
ATOM 2639 C CA . ASN A 1 377 ? -45.810 61.626 92.783 1.00 20.00 356 ASN A CA 1
ATOM 2640 C C . ASN A 1 377 ? -45.415 60.411 93.627 1.00 20.00 356 ASN A C 1
ATOM 2641 O O . ASN A 1 377 ? -46.153 59.991 94.527 1.00 20.00 356 ASN A O 1
ATOM 2646 N N . GLY A 1 378 ? -44.236 59.868 93.359 1.00 20.48 357 GLY A N 1
ATOM 2647 C CA . GLY A 1 378 ? -43.770 58.698 94.075 1.00 20.19 357 GLY A CA 1
ATOM 2648 C C . GLY A 1 378 ? -44.145 57.443 93.296 1.00 19.65 357 GLY A C 1
ATOM 2649 O O . GLY A 1 378 ? -44.847 57.515 92.288 1.00 19.77 357 GLY A O 1
ATOM 2650 N N . TYR A 1 379 ? -43.693 56.291 93.774 1.00 18.68 358 TYR A N 1
ATOM 2651 C CA . TYR A 1 379 ? -43.895 55.051 93.051 1.00 18.11 358 TYR A CA 1
ATOM 2652 C C . TYR A 1 379 ? -44.895 54.153 93.761 1.00 17.79 358 TYR A C 1
ATOM 2653 O O . TYR A 1 379 ? -44.606 53.006 94.063 1.00 17.61 358 TYR A O 1
ATOM 2662 N N . TYR A 1 380 ? -46.084 54.685 94.012 1.00 17.36 359 TYR A N 1
ATOM 2663 C CA . TYR A 1 380 ? -47.109 53.944 94.742 1.00 17.53 359 TYR A CA 1
ATOM 2664 C C . TYR A 1 380 ? -47.950 53.070 93.834 1.00 17.09 359 TYR A C 1
ATOM 2665 O O . TYR A 1 380 ? -48.342 53.498 92.732 1.00 15.85 359 TYR A O 1
ATOM 2674 N N . TYR A 1 381 ? -48.240 51.860 94.300 1.00 16.41 360 TYR A N 1
ATOM 2675 C CA . TYR A 1 381 ? -49.136 50.958 93.586 1.00 16.68 360 TYR A CA 1
ATOM 2676 C C . TYR A 1 381 ? -50.185 50.500 94.587 1.00 16.66 360 TYR A C 1
ATOM 2677 O O . TYR A 1 381 ? -49.872 50.256 95.752 1.00 16.49 360 TYR A O 1
ATOM 2686 N N . ALA A 1 382 ? -51.432 50.402 94.147 1.00 16.70 361 ALA A N 1
ATOM 2687 C CA . ALA A 1 382 ? -52.525 50.026 95.038 1.00 16.76 361 ALA A CA 1
ATOM 2688 C C . ALA A 1 382 ? -52.375 48.592 95.555 1.00 17.00 361 ALA A C 1
ATOM 2689 O O . ALA A 1 382 ? -51.897 47.709 94.821 1.00 17.36 361 ALA A O 1
ATOM 2691 N N . PRO A 1 383 ? -52.729 48.369 96.820 1.00 16.96 362 PRO A N 1
ATOM 2692 C CA . PRO A 1 383 ? -52.713 47.020 97.402 1.00 16.84 362 PRO A CA 1
ATOM 2693 C C . PRO A 1 383 ? -53.679 46.171 96.595 1.00 16.78 362 PRO A C 1
ATOM 2694 O O . PRO A 1 383 ? -54.854 46.506 96.461 1.00 16.89 362 PRO A O 1
ATOM 2698 N N . THR A 1 384 ? -53.180 45.073 96.046 1.00 16.78 363 THR A N 1
ATOM 2699 C CA . THR A 1 384 ? -53.937 44.298 95.069 1.00 16.59 363 THR A CA 1
ATOM 2700 C C . THR A 1 384 ? -54.186 42.819 95.446 1.00 16.68 363 THR A C 1
ATOM 2701 O O . THR A 1 384 ? -53.305 42.148 95.986 1.00 16.52 363 THR A O 1
ATOM 2705 N N . LEU A 1 385 ? -55.395 42.333 95.168 1.00 16.75 364 LEU A N 1
ATOM 2706 C CA . LEU A 1 385 ? -55.761 40.932 95.402 1.00 17.25 364 LEU A CA 1
ATOM 2707 C C . LEU A 1 385 ? -56.327 40.368 94.093 1.00 17.56 364 LEU A C 1
ATOM 2708 O O . LEU A 1 385 ? -57.262 40.939 93.527 1.00 17.37 364 LEU A O 1
ATOM 2713 N N . LEU A 1 386 ? -55.741 39.273 93.606 1.00 17.68 365 LEU A N 1
ATOM 2714 C CA . LEU A 1 386 ? -56.181 38.664 92.347 1.00 18.64 365 LEU A CA 1
ATOM 2715 C C . LEU A 1 386 ? -56.708 37.279 92.661 1.00 19.01 365 LEU A C 1
ATOM 2716 O O . LEU A 1 386 ? -56.061 36.539 93.400 1.00 19.36 365 LEU A O 1
ATOM 2721 N N . ALA A 1 387 ? -57.867 36.935 92.103 1.00 19.21 366 ALA A N 1
ATOM 2722 C CA . ALA A 1 387 ? -58.501 35.651 92.375 1.00 19.74 366 ALA A CA 1
ATOM 2723 C C . ALA A 1 387 ? -58.713 34.833 91.102 1.00 20.18 366 ALA A C 1
ATOM 2724 O O . ALA A 1 387 ? -58.909 35.386 90.027 1.00 19.94 366 ALA A O 1
ATOM 2726 N N . GLY A 1 388 ? -58.708 33.513 91.242 1.00 20.23 367 GLY A N 1
ATOM 2727 C CA . GLY A 1 388 ? -58.949 32.640 90.111 1.00 20.72 367 GLY A CA 1
ATOM 2728 C C . GLY A 1 388 ? -57.689 32.283 89.349 1.00 20.74 367 GLY A C 1
ATOM 2729 O O . GLY A 1 388 ? -57.770 31.791 88.238 1.00 20.97 367 GLY A O 1
ATOM 2730 N N . ALA A 1 389 ? -56.534 32.511 89.955 1.00 20.87 368 ALA A N 1
ATOM 2731 C CA . ALA A 1 389 ? -55.278 32.212 89.282 1.00 21.11 368 ALA A CA 1
ATOM 2732 C C . ALA A 1 389 ? -55.020 30.711 89.305 1.00 21.60 368 ALA A C 1
ATOM 2733 O O . ALA A 1 389 ? -55.234 30.044 90.337 1.00 22.11 368 ALA A O 1
ATOM 2735 N N . LEU A 1 390 ? -54.569 30.170 88.180 1.00 21.69 369 LEU A N 1
ATOM 2736 C CA . LEU A 1 390 ? -54.331 28.732 88.067 1.00 21.74 369 LEU A CA 1
ATOM 2737 C C . LEU A 1 390 ? -52.853 28.406 88.236 1.00 21.93 369 LEU A C 1
ATOM 2738 O O . LEU A 1 390 ? -52.006 29.260 88.027 1.00 21.65 369 LEU A O 1
ATOM 2743 N N . GLN A 1 391 ? -52.561 27.169 88.632 1.00 21.94 370 GLN A N 1
ATOM 2744 C CA . GLN A 1 391 ? -51.200 26.729 88.925 1.00 22.56 370 GLN A CA 1
ATOM 2745 C C . GLN A 1 391 ? -50.164 27.100 87.875 1.00 23.17 370 GLN A C 1
ATOM 2746 O O . GLN A 1 391 ? -49.048 27.506 88.205 1.00 23.24 370 GLN A O 1
ATOM 2752 N N . ASP A 1 392 ? -50.535 26.995 86.607 1.00 24.17 371 ASP A N 1
ATOM 2753 C CA . ASP A 1 392 ? -49.585 27.256 85.535 1.00 24.99 371 ASP A CA 1
ATOM 2754 C C . ASP A 1 392 ? -49.518 28.722 85.045 1.00 24.61 371 ASP A C 1
ATOM 2755 O O . ASP A 1 392 ? -48.736 29.042 84.129 1.00 24.58 371 ASP A O 1
ATOM 2760 N N . ASP A 1 393 ? -50.319 29.606 85.640 1.00 23.45 372 ASP A N 1
ATOM 2761 C CA . ASP A 1 393 ? -50.275 31.021 85.260 1.00 23.12 372 ASP A CA 1
ATOM 2762 C C . ASP A 1 393 ? -48.977 31.677 85.747 1.00 22.30 372 ASP A C 1
ATOM 2763 O O . ASP A 1 393 ? -48.446 31.326 86.811 1.00 21.02 372 ASP A O 1
ATOM 2768 N N . ALA A 1 394 ? -48.500 32.646 84.976 1.00 21.55 373 ALA A N 1
ATOM 2769 C CA . ALA A 1 394 ? -47.313 33.418 85.319 1.00 21.42 373 ALA A CA 1
ATOM 2770 C C . ALA A 1 394 ? -47.401 34.071 86.708 1.00 21.11 373 ALA A C 1
ATOM 2771 O O . ALA A 1 394 ? -46.417 34.117 87.448 1.00 20.56 373 ALA A O 1
ATOM 2773 N N . ILE A 1 395 ? -48.578 34.570 87.060 1.00 20.87 374 ILE A N 1
ATOM 2774 C CA . ILE A 1 395 ? -48.756 35.226 88.348 1.00 21.04 374 ILE A CA 1
ATOM 2775 C C . ILE A 1 395 ? -48.506 34.263 89.505 1.00 21.47 374 ILE A C 1
ATOM 2776 O O . ILE A 1 395 ? -48.228 34.694 90.629 1.00 21.64 374 ILE A O 1
ATOM 2781 N N . VAL A 1 396 ? -48.601 32.965 89.233 1.00 21.33 375 VAL A N 1
ATOM 2782 C CA . VAL A 1 396 ? -48.348 31.966 90.251 1.00 21.64 375 VAL A CA 1
ATOM 2783 C C . VAL A 1 396 ? -46.922 31.443 90.163 1.00 22.33 375 VAL A C 1
ATOM 2784 O O . VAL A 1 396 ? -46.304 31.110 91.176 1.00 22.59 375 VAL A O 1
ATOM 2788 N N . GLN A 1 397 ? -46.375 31.389 88.958 1.00 22.78 376 GLN A N 1
ATOM 2789 C CA . GLN A 1 397 ? -45.055 30.790 88.799 1.00 23.74 376 GLN A CA 1
ATOM 2790 C C . GLN A 1 397 ? -43.888 31.754 88.925 1.00 23.53 376 GLN A C 1
ATOM 2791 O O . GLN A 1 397 ? -42.764 31.316 89.144 1.00 23.82 376 GLN A O 1
ATOM 2797 N N . LYS A 1 398 ? -44.140 33.049 88.774 1.00 23.05 377 LYS A N 1
ATOM 2798 C CA . LYS A 1 398 ? -43.060 34.036 88.795 1.00 23.06 377 LYS A CA 1
ATOM 2799 C C . LYS A 1 398 ? -43.230 35.132 89.850 1.00 22.58 377 LYS A C 1
ATOM 2800 O O . LYS A 1 398 ? -44.304 35.729 89.972 1.00 22.00 377 LYS A O 1
ATOM 2806 N N . GLU A 1 399 ? -42.159 35.393 90.592 1.00 21.87 378 GLU A N 1
ATOM 2807 C CA . GLU A 1 399 ? -42.138 36.438 91.625 1.00 22.38 378 GLU A CA 1
ATOM 2808 C C . GLU A 1 399 ? -42.521 37.820 91.053 1.00 21.73 378 GLU A C 1
ATOM 2809 O O . GLU A 1 399 ? -42.000 38.224 90.015 1.00 21.12 378 GLU A O 1
ATOM 2815 N N . VAL A 1 400 ? -43.425 38.526 91.735 1.00 21.03 379 VAL A N 1
ATOM 2816 C CA . VAL A 1 400 ? -43.813 39.882 91.373 1.00 20.62 379 VAL A CA 1
ATOM 2817 C C . VAL A 1 400 ? -43.088 40.912 92.275 1.00 20.32 379 VAL A C 1
ATOM 2818 O O . VAL A 1 400 ? -42.657 41.963 91.803 1.00 19.58 379 VAL A O 1
ATOM 2822 N N . PHE A 1 401 ? -42.967 40.613 93.568 1.00 19.69 380 PHE A N 1
ATOM 2823 C CA . PHE A 1 401 ? -42.231 41.481 94.488 1.00 19.87 380 PHE A CA 1
ATOM 2824 C C . PHE A 1 401 ? -42.900 42.855 94.609 1.00 19.80 380 PHE A C 1
ATOM 2825 O O . PHE A 1 401 ? -42.222 43.891 94.569 1.00 19.70 380 PHE A O 1
ATOM 2833 N N . GLY A 1 402 ? -44.224 42.854 94.733 1.00 19.19 381 GLY A N 1
ATOM 2834 C CA . GLY A 1 402 ? -45.004 44.074 94.873 1.00 18.66 381 GLY A CA 1
ATOM 2835 C C . GLY A 1 402 ? -46.231 43.807 95.750 1.00 18.22 381 GLY A C 1
ATOM 2836 O O . GLY A 1 402 ? -46.422 42.695 96.232 1.00 18.05 381 GLY A O 1
ATOM 2837 N N . PRO A 1 403 ? -47.077 44.812 95.938 1.00 17.35 382 PRO A N 1
ATOM 2838 C CA . PRO A 1 403 ? -48.215 44.686 96.849 1.00 17.32 382 PRO A CA 1
ATOM 2839 C C . PRO A 1 403 ? -49.335 43.929 96.152 1.00 17.15 382 PRO A C 1
ATOM 2840 O O . PRO A 1 403 ? -50.433 44.472 95.934 1.00 16.98 382 PRO A O 1
ATOM 2844 N N . VAL A 1 404 ? -49.029 42.685 95.782 1.00 16.99 383 VAL A N 1
ATOM 2845 C CA . VAL A 1 404 ? -49.924 41.863 94.983 1.00 17.11 383 VAL A CA 1
ATOM 2846 C C . VAL A 1 404 ? -49.999 40.438 95.500 1.00 16.73 383 VAL A C 1
ATOM 2847 O O . VAL A 1 404 ? -48.974 39.789 95.640 1.00 16.71 383 VAL A O 1
ATOM 2851 N N . VAL A 1 405 ? -51.209 39.963 95.779 1.00 16.09 384 VAL A N 1
ATOM 2852 C CA . VAL A 1 405 ? -51.414 38.596 96.250 1.00 16.03 384 VAL A CA 1
ATOM 2853 C C . VAL A 1 405 ? -52.388 37.880 95.317 1.00 16.29 384 VAL A C 1
ATOM 2854 O O . VAL A 1 405 ? -53.356 38.485 94.869 1.00 15.38 384 VAL A O 1
ATOM 2858 N N . SER A 1 406 ? -52.108 36.615 94.987 1.00 16.65 385 SER A N 1
ATOM 2859 C CA . SER A 1 406 ? -53.009 35.840 94.138 1.00 17.31 385 SER A CA 1
ATOM 2860 C C . SER A 1 406 ? -53.589 34.655 94.921 1.00 17.30 385 SER A C 1
ATOM 2861 O O . SER A 1 406 ? -52.946 34.143 95.833 1.00 17.39 385 SER A O 1
ATOM 2864 N N . VAL A 1 407 ? -54.804 34.252 94.581 1.00 17.17 386 VAL A N 1
ATOM 2865 C CA . VAL A 1 407 ? -55.438 33.111 95.227 1.00 17.19 386 VAL A CA 1
ATOM 2866 C C . VAL A 1 407 ? -55.832 32.055 94.204 1.00 17.25 386 VAL A C 1
ATOM 2867 O O . VAL A 1 407 ? -56.491 32.374 93.226 1.00 17.24 386 VAL A O 1
ATOM 2871 N N . THR A 1 408 ? -55.428 30.805 94.455 1.00 17.35 387 THR A N 1
ATOM 2872 C CA . THR A 1 408 ? -55.731 29.659 93.600 1.00 17.03 387 THR A CA 1
ATOM 2873 C C . THR A 1 408 ? -56.507 28.596 94.382 1.00 16.89 387 THR A C 1
ATOM 2874 O O . THR A 1 408 ? -56.096 28.225 95.489 1.00 16.61 387 THR A O 1
ATOM 2878 N N . PRO A 1 409 ? -57.597 28.079 93.828 1.00 16.54 388 PRO A N 1
ATOM 2879 C CA . PRO A 1 409 ? -58.377 27.045 94.533 1.00 16.16 388 PRO A CA 1
ATOM 2880 C C . PRO A 1 409 ? -57.715 25.681 94.448 1.00 15.82 388 PRO A C 1
ATOM 2881 O O . PRO A 1 409 ? -57.120 25.388 93.413 1.00 15.52 388 PRO A O 1
ATOM 2885 N N . PHE A 1 410 ? -57.807 24.861 95.491 1.00 15.08 389 PHE A N 1
ATOM 2886 C CA . PHE A 1 410 ? -57.303 23.488 95.396 1.00 15.60 389 PHE A CA 1
ATOM 2887 C C . PHE A 1 410 ? -58.304 22.500 95.986 1.00 16.42 389 PHE A C 1
ATOM 2888 O O . PHE A 1 410 ? -59.141 22.892 96.794 1.00 15.92 389 PHE A O 1
ATOM 2896 N N . ASP A 1 411 ? -58.200 21.233 95.581 1.00 17.33 390 ASP A N 1
ATOM 2897 C CA . ASP A 1 411 ? -59.090 20.177 96.072 1.00 18.74 390 ASP A CA 1
ATOM 2898 C C . ASP A 1 411 ? -58.601 19.420 97.304 1.00 18.96 390 ASP A C 1
ATOM 2899 O O . ASP A 1 411 ? -59.345 19.256 98.288 1.00 19.55 390 ASP A O 1
ATOM 2904 N N . ASN A 1 412 ? -57.361 18.937 97.263 1.00 18.96 391 ASN A N 1
ATOM 2905 C CA . ASN A 1 412 ? -56.889 18.070 98.338 1.00 18.76 391 ASN A CA 1
ATOM 2906 C C . ASN A 1 412 ? -55.426 18.250 98.694 1.00 18.62 391 ASN A C 1
ATOM 2907 O O . ASN A 1 412 ? -54.648 18.846 97.942 1.00 18.06 391 ASN A O 1
ATOM 2912 N N . GLU A 1 413 ? -55.070 17.705 99.847 1.00 18.51 392 GLU A N 1
ATOM 2913 C CA . GLU A 1 413 ? -53.722 17.797 100.402 1.00 19.24 392 GLU A CA 1
ATOM 2914 C C . GLU A 1 413 ? -52.602 17.305 99.464 1.00 19.40 392 GLU A C 1
ATOM 2915 O O . GLU A 1 413 ? -51.605 18.013 99.254 1.00 19.18 392 GLU A O 1
ATOM 2921 N N . GLU A 1 414 ? -52.765 16.131 98.866 1.00 20.00 393 GLU A N 1
ATOM 2922 C CA . GLU A 1 414 ? -51.728 15.593 97.971 1.00 20.00 393 GLU A CA 1
ATOM 2923 C C . GLU A 1 414 ? -51.501 16.490 96.753 1.00 20.00 393 GLU A C 1
ATOM 2924 O O . GLU A 1 414 ? -50.361 16.763 96.335 1.00 20.00 393 GLU A O 1
ATOM 2930 N N . GLN A 1 415 ? -52.608 16.916 96.167 1.00 19.41 394 GLN A N 1
ATOM 2931 C CA . GLN A 1 415 ? -52.581 17.822 95.030 1.00 18.80 394 GLN A CA 1
ATOM 2932 C C . GLN A 1 415 ? -51.859 19.131 95.352 1.00 18.25 394 GLN A C 1
ATOM 2933 O O . GLN A 1 415 ? -51.000 19.599 94.592 1.00 17.85 394 GLN A O 1
ATOM 2939 N N . VAL A 1 416 ? -52.209 19.753 96.475 1.00 17.66 395 VAL A N 1
ATOM 2940 C CA . VAL A 1 416 ? -51.659 21.073 96.744 1.00 17.04 395 VAL A CA 1
ATOM 2941 C C . VAL A 1 416 ? -50.175 21.027 97.134 1.00 17.07 395 VAL A C 1
ATOM 2942 O O . VAL A 1 416 ? -49.402 21.906 96.761 1.00 16.67 395 VAL A O 1
ATOM 2946 N N . VAL A 1 417 ? -49.770 20.002 97.862 1.00 16.76 396 VAL A N 1
ATOM 2947 C CA . VAL A 1 417 ? -48.353 19.871 98.206 1.00 17.16 396 VAL A CA 1
ATOM 2948 C C . VAL A 1 417 ? -47.547 19.677 96.924 1.00 17.34 396 VAL A C 1
ATOM 2949 O O . VAL A 1 417 ? -46.459 20.253 96.773 1.00 17.42 396 VAL A O 1
ATOM 2953 N N . ASN A 1 418 ? -48.062 18.874 95.992 1.00 17.27 397 ASN A N 1
ATOM 2954 C CA . ASN A 1 418 ? -47.349 18.687 94.723 1.00 18.00 397 ASN A CA 1
ATOM 2955 C C . ASN A 1 418 ? -47.319 19.988 93.907 1.00 17.65 397 ASN A C 1
ATOM 2956 O O . ASN A 1 418 ? -46.312 20.309 93.287 1.00 17.30 397 ASN A O 1
ATOM 2961 N N . TRP A 1 419 ? -48.408 20.749 93.925 1.00 17.12 398 TRP A N 1
ATOM 2962 C CA . TRP A 1 419 ? -48.405 22.062 93.274 1.00 17.30 398 TRP A CA 1
ATOM 2963 C C . TRP A 1 419 ? -47.346 22.981 93.875 1.00 17.29 398 TRP A C 1
ATOM 2964 O O . TRP A 1 419 ? -46.562 23.566 93.155 1.00 16.93 398 TRP A O 1
ATOM 2975 N N . ALA A 1 420 ? -47.359 23.114 95.202 1.00 17.36 399 ALA A N 1
ATOM 2976 C CA . ALA A 1 420 ? -46.437 23.979 95.897 1.00 17.95 399 ALA A CA 1
ATOM 2977 C C . ALA A 1 420 ? -44.997 23.569 95.577 1.00 18.12 399 ALA A C 1
ATOM 2978 O O . ALA A 1 420 ? -44.148 24.416 95.306 1.00 18.76 399 ALA A O 1
ATOM 2980 N N . ASN A 1 421 ? -44.731 22.270 95.565 1.00 18.04 400 ASN A N 1
ATOM 2981 C CA . ASN A 1 421 ? -43.382 21.788 95.327 1.00 19.22 400 ASN A CA 1
ATOM 2982 C C . ASN A 1 421 ? -42.960 21.868 93.855 1.00 20.78 400 ASN A C 1
ATOM 2983 O O . ASN A 1 421 ? -41.771 21.761 93.560 1.00 19.91 400 ASN A O 1
ATOM 2988 N N . ASP A 1 422 ? -43.931 22.045 92.954 1.00 21.70 401 ASP A N 1
ATOM 2989 C CA . ASP A 1 422 ? -43.651 22.225 91.527 1.00 24.21 401 ASP A CA 1
ATOM 2990 C C . ASP A 1 422 ? -43.409 23.708 91.253 1.00 24.27 401 ASP A C 1
ATOM 2991 O O . ASP A 1 422 ? -44.247 24.406 90.646 1.00 25.77 401 ASP A O 1
ATOM 2996 N N . SER A 1 423 ? -42.283 24.188 91.728 1.00 23.64 402 SER A N 1
ATOM 2997 C CA . SER A 1 423 ? -41.937 25.596 91.658 1.00 23.06 402 SER A CA 1
ATOM 2998 C C . SER A 1 423 ? -40.426 25.690 91.508 1.00 22.92 402 SER A C 1
ATOM 2999 O O . SER A 1 423 ? -39.702 24.784 91.925 1.00 22.31 402 SER A O 1
ATOM 3002 N N . GLN A 1 424 ? -39.948 26.791 90.947 1.00 22.04 403 GLN A N 1
ATOM 3003 C CA . GLN A 1 424 ? -38.509 26.992 90.877 1.00 22.45 403 GLN A CA 1
ATOM 3004 C C . GLN A 1 424 ? -38.042 27.643 92.186 1.00 21.33 403 GLN A C 1
ATOM 3005 O O . GLN A 1 424 ? -36.840 27.702 92.470 1.00 21.15 403 GLN A O 1
ATOM 3011 N N . TYR A 1 425 ? -38.991 28.118 92.988 1.00 19.70 404 TYR A N 1
ATOM 3012 C CA . TYR A 1 425 ? -38.655 28.775 94.263 1.00 19.54 404 TYR A CA 1
ATOM 3013 C C . TYR A 1 425 ? -38.631 27.788 95.442 1.00 18.89 404 TYR A C 1
ATOM 3014 O O . TYR A 1 425 ? -39.237 26.715 95.370 1.00 18.86 404 TYR A O 1
ATOM 3023 N N . GLY A 1 426 ? -37.916 28.138 96.510 1.00 18.35 405 GLY A N 1
ATOM 3024 C CA . GLY A 1 426 ? -37.821 27.254 97.662 1.00 17.73 405 GLY A CA 1
ATOM 3025 C C . GLY A 1 426 ? -37.395 27.933 98.945 1.00 17.87 405 GLY A C 1
ATOM 3026 O O . GLY A 1 426 ? -36.720 27.312 99.777 1.00 18.05 405 GLY A O 1
ATOM 3027 N N . LEU A 1 427 ? -37.803 29.184 99.136 1.00 16.94 406 LEU A N 1
ATOM 3028 C CA . LEU A 1 427 ? -37.382 29.922 100.311 1.00 16.80 406 LEU A CA 1
ATOM 3029 C C . LEU A 1 427 ? -38.265 29.763 101.551 1.00 16.64 406 LEU A C 1
ATOM 3030 O O . LEU A 1 427 ? -37.783 29.392 102.624 1.00 16.70 406 LEU A O 1
ATOM 3035 N N . ALA A 1 428 ? -39.548 30.083 101.419 1.00 15.62 407 ALA A N 1
ATOM 3036 C CA . ALA A 1 428 ? -40.423 30.072 102.581 1.00 15.76 407 ALA A CA 1
ATOM 3037 C C . ALA A 1 428 ? -41.846 29.701 102.175 1.00 15.78 407 ALA A C 1
ATOM 3038 O O . ALA A 1 428 ? -42.185 29.756 101.000 1.00 14.96 407 ALA A O 1
ATOM 3040 N N . SER A 1 429 ? -42.666 29.372 103.176 1.00 16.01 408 SER A N 1
ATOM 3041 C CA . SER A 1 429 ? -43.990 28.826 102.960 1.00 15.83 408 SER A CA 1
ATOM 3042 C C . SER A 1 429 ? -44.773 28.799 104.262 1.00 15.98 408 SER A C 1
ATOM 3043 O O . SER A 1 429 ? -44.191 28.829 105.335 1.00 15.73 408 SER A O 1
ATOM 3046 N N . SER A 1 430 ? -46.101 28.698 104.172 1.00 15.77 409 SER A N 1
ATOM 3047 C CA . SER A 1 430 ? -46.862 28.493 105.393 1.00 16.49 409 SER A CA 1
ATOM 3048 C C . SER A 1 430 ? -48.050 27.586 105.111 1.00 16.30 409 SER A C 1
ATOM 3049 O O . SER A 1 430 ? -48.488 27.465 103.972 1.00 15.81 409 SER A O 1
ATOM 3052 N N . VAL A 1 431 ? -48.506 26.895 106.147 1.00 16.14 410 VAL A N 1
ATOM 3053 C CA . VAL A 1 431 ? -49.685 26.075 106.032 1.00 16.64 410 VAL A CA 1
ATOM 3054 C C . VAL A 1 431 ? -50.638 26.450 107.166 1.00 16.79 410 VAL A C 1
ATOM 3055 O O . VAL A 1 431 ? -50.220 26.681 108.319 1.00 17.03 410 VAL A O 1
ATOM 3059 N N . TRP A 1 432 ? -51.916 26.548 106.839 1.00 16.27 411 TRP A N 1
ATOM 3060 C CA . TRP A 1 432 ? -52.886 26.989 107.820 1.00 16.35 411 TRP A CA 1
ATOM 3061 C C . TRP A 1 432 ? -53.946 25.899 107.961 1.00 16.92 411 TRP A C 1
ATOM 3062 O O . TRP A 1 432 ? -54.694 25.642 107.019 1.00 15.70 411 TRP A O 1
ATOM 3073 N N . THR A 1 433 ? -53.990 25.263 109.133 1.00 17.07 412 THR A N 1
ATOM 3074 C CA . THR A 1 433 ? -54.938 24.193 109.406 1.00 18.08 412 THR A CA 1
ATOM 3075 C C . THR A 1 433 ? -54.979 23.966 110.920 1.00 19.27 412 THR A C 1
ATOM 3076 O O . THR A 1 433 ? -53.993 24.224 111.623 1.00 19.33 412 THR A O 1
ATOM 3080 N N . LYS A 1 434 ? -56.101 23.506 111.445 1.00 19.73 413 LYS A N 1
ATOM 3081 C CA . LYS A 1 434 ? -56.157 23.250 112.882 1.00 21.08 413 LYS A CA 1
ATOM 3082 C C . LYS A 1 434 ? -55.736 21.843 113.241 1.00 20.88 413 LYS A C 1
ATOM 3083 O O . LYS A 1 434 ? -55.442 21.562 114.405 1.00 21.29 413 LYS A O 1
ATOM 3089 N N . ASP A 1 435 ? -55.669 20.969 112.242 1.00 20.28 414 ASP A N 1
ATOM 3090 C CA . ASP A 1 435 ? -55.347 19.563 112.447 1.00 20.33 414 ASP A CA 1
ATOM 3091 C C . ASP A 1 435 ? -53.851 19.291 112.646 1.00 20.14 414 ASP A C 1
ATOM 3092 O O . ASP A 1 435 ? -53.030 19.576 111.764 1.00 18.52 414 ASP A O 1
ATOM 3097 N N . VAL A 1 436 ? -53.514 18.694 113.791 1.00 20.37 415 VAL A N 1
ATOM 3098 C CA . VAL A 1 436 ? -52.134 18.364 114.135 1.00 21.34 415 VAL A CA 1
ATOM 3099 C C . VAL A 1 436 ? -51.488 17.489 113.070 1.00 21.21 415 VAL A C 1
ATOM 3100 O O . VAL A 1 436 ? -50.365 17.747 112.633 1.00 20.95 415 VAL A O 1
ATOM 3104 N N . GLY A 1 437 ? -52.202 16.443 112.678 1.00 21.30 416 GLY A N 1
ATOM 3105 C CA . GLY A 1 437 ? -51.680 15.489 111.706 1.00 21.90 416 GLY A CA 1
ATOM 3106 C C . GLY A 1 437 ? -51.307 16.160 110.391 1.00 21.48 416 GLY A C 1
ATOM 3107 O O . GLY A 1 437 ? -50.185 16.055 109.912 1.00 21.28 416 GLY A O 1
ATOM 3108 N N . ARG A 1 438 ? -52.264 16.870 109.819 1.00 20.79 417 ARG A N 1
ATOM 3109 C CA . ARG A 1 438 ? -52.027 17.556 108.550 1.00 20.50 417 ARG A CA 1
ATOM 3110 C C . ARG A 1 438 ? -50.914 18.600 108.630 1.00 19.81 417 ARG A C 1
ATOM 3111 O O . ARG A 1 438 ? -50.101 18.718 107.704 1.00 19.24 417 ARG A O 1
ATOM 3119 N N . ALA A 1 439 ? -50.870 19.357 109.723 1.00 18.10 418 ALA A N 1
ATOM 3120 C CA . ALA A 1 439 ? -49.848 20.388 109.852 1.00 18.33 418 ALA A CA 1
ATOM 3121 C C . ALA A 1 439 ? -48.439 19.767 109.741 1.00 17.82 418 ALA A C 1
ATOM 3122 O O . ALA A 1 439 ? -47.563 20.301 109.069 1.00 17.38 418 ALA A O 1
ATOM 3124 N N . HIS A 1 440 ? -48.227 18.656 110.418 1.00 17.37 419 HIS A N 1
ATOM 3125 C CA . HIS A 1 440 ? -46.916 18.010 110.389 1.00 18.45 419 HIS A CA 1
ATOM 3126 C C . HIS A 1 440 ? -46.591 17.322 109.072 1.00 18.10 419 HIS A C 1
ATOM 3127 O O . HIS A 1 440 ? -45.451 17.336 108.627 1.00 18.02 419 HIS A O 1
ATOM 3134 N N . ARG A 1 441 ? -47.605 16.729 108.473 1.00 18.40 420 ARG A N 1
ATOM 3135 C CA . ARG A 1 441 ? -47.476 16.002 107.220 1.00 19.42 420 ARG A CA 1
ATOM 3136 C C . ARG A 1 441 ? -47.032 16.985 106.153 1.00 18.97 420 ARG A C 1
ATOM 3137 O O . ARG A 1 441 ? -46.016 16.783 105.472 1.00 19.58 420 ARG A O 1
ATOM 3145 N N . VAL A 1 442 ? -47.763 18.086 106.033 1.00 18.16 421 VAL A N 1
ATOM 3146 C CA . VAL A 1 442 ? -47.445 19.091 105.023 1.00 17.51 421 VAL A CA 1
ATOM 3147 C C . VAL A 1 442 ? -46.096 19.754 105.295 1.00 18.10 421 VAL A C 1
ATOM 3148 O O . VAL A 1 442 ? -45.291 19.916 104.397 1.00 18.15 421 VAL A O 1
ATOM 3152 N N . SER A 1 443 ? -45.820 20.106 106.542 1.00 17.84 422 SER A N 1
ATOM 3153 C CA . SER A 1 443 ? -44.541 20.718 106.884 1.00 19.27 422 SER A CA 1
ATOM 3154 C C . SER A 1 443 ? -43.388 19.816 106.515 1.00 18.97 422 SER A C 1
ATOM 3155 O O . SER A 1 443 ? -42.355 20.277 106.058 1.00 19.48 422 SER A O 1
ATOM 3158 N N . ALA A 1 444 ? -43.539 18.535 106.805 1.00 18.65 423 ALA A N 1
ATOM 3159 C CA . ALA A 1 444 ? -42.478 17.599 106.480 1.00 18.94 423 ALA A CA 1
ATOM 3160 C C . ALA A 1 444 ? -42.191 17.538 104.968 1.00 19.35 423 ALA A C 1
ATOM 3161 O O . ALA A 1 444 ? -41.040 17.351 104.569 1.00 19.76 423 ALA A O 1
ATOM 3163 N N . ARG A 1 445 ? -43.212 17.694 104.141 1.00 18.68 424 ARG A N 1
ATOM 3164 C CA . ARG A 1 445 ? -43.055 17.481 102.707 1.00 19.91 424 ARG A CA 1
ATOM 3165 C C . ARG A 1 445 ? -42.763 18.701 101.831 1.00 19.30 424 ARG A C 1
ATOM 3166 O O . ARG A 1 445 ? -42.386 18.541 100.672 1.00 19.60 424 ARG A O 1
ATOM 3174 N N . LEU A 1 446 ? -42.964 19.902 102.363 1.00 17.74 425 LEU A N 1
ATOM 3175 C CA . LEU A 1 446 ? -42.736 21.115 101.597 1.00 17.29 425 LEU A CA 1
ATOM 3176 C C . LEU A 1 446 ? -41.244 21.308 101.338 1.00 17.47 425 LEU A C 1
ATOM 3177 O O . LEU A 1 446 ? -40.424 21.202 102.268 1.00 16.60 425 LEU A O 1
ATOM 3182 N N . GLN A 1 447 ? -40.903 21.586 100.080 1.00 17.63 426 GLN A N 1
ATOM 3183 C CA . GLN A 1 447 ? -39.520 21.781 99.667 1.00 18.35 426 GLN A CA 1
ATOM 3184 C C . GLN A 1 447 ? -39.144 23.261 99.763 1.00 18.38 426 GLN A C 1
ATOM 3185 O O . GLN A 1 447 ? -38.791 23.899 98.777 1.00 17.90 426 GLN A O 1
ATOM 3191 N N . TYR A 1 448 ? -39.220 23.794 100.982 1.00 18.04 427 TYR A N 1
ATOM 3192 C CA . TYR A 1 448 ? -38.964 25.211 101.244 1.00 17.79 427 TYR A CA 1
ATOM 3193 C C . TYR A 1 448 ? -38.081 25.326 102.495 1.00 18.08 427 TYR A C 1
ATOM 3194 O O . TYR A 1 448 ? -38.270 24.583 103.446 1.00 18.75 427 TYR A O 1
ATOM 3203 N N . GLY A 1 449 ? -37.146 26.271 102.500 1.00 18.21 428 GLY A N 1
ATOM 3204 C CA . GLY A 1 449 ? -36.238 26.454 103.615 1.00 18.74 428 GLY A CA 1
ATOM 3205 C C . GLY A 1 449 ? -36.936 26.690 104.938 1.00 19.58 428 GLY A C 1
ATOM 3206 O O . GLY A 1 449 ? -36.433 26.320 105.995 1.00 18.73 428 GLY A O 1
ATOM 3207 N N . CYS A 1 450 ? -38.111 27.312 104.883 1.00 19.69 429 CYS A N 1
ATOM 3208 C CA . CYS A 1 450 ? -38.854 27.576 106.093 1.00 21.16 429 CYS A CA 1
ATOM 3209 C C . CYS A 1 450 ? -40.341 27.260 105.874 1.00 19.59 429 CYS A C 1
ATOM 3210 O O . CYS A 1 450 ? -40.889 27.534 104.796 1.00 18.92 429 CYS A O 1
ATOM 3213 N N . THR A 1 451 ? -40.997 26.681 106.880 1.00 19.04 430 THR A N 1
ATOM 3214 C CA . THR A 1 451 ? -42.456 26.489 106.849 1.00 18.10 430 THR A CA 1
ATOM 3215 C C . THR A 1 451 ? -43.047 26.948 108.157 1.00 18.09 430 THR A C 1
ATOM 3216 O O . THR A 1 451 ? -42.708 26.400 109.221 1.00 18.69 430 THR A O 1
ATOM 3220 N N . TRP A 1 452 ? -43.910 27.950 108.111 1.00 17.60 431 TRP A N 1
ATOM 3221 C CA . TRP A 1 452 ? -44.610 28.427 109.308 1.00 17.03 431 TRP A CA 1
ATOM 3222 C C . TRP A 1 452 ? -45.958 27.698 109.373 1.00 17.14 431 TRP A C 1
ATOM 3223 O O . TRP A 1 452 ? -46.556 27.437 108.325 1.00 16.83 431 TRP A O 1
ATOM 3234 N N . VAL A 1 453 ? -46.451 27.409 110.578 1.00 16.74 432 VAL A N 1
ATOM 3235 C CA . VAL A 1 453 ? -47.777 26.791 110.741 1.00 16.15 432 VAL A CA 1
ATOM 3236 C C . VAL A 1 453 ? -48.706 27.743 111.468 1.00 16.56 432 VAL A C 1
ATOM 3237 O O . VAL A 1 453 ? -48.435 28.146 112.592 1.00 16.36 432 VAL A O 1
ATOM 3241 N N . ASN A 1 454 ? -49.805 28.107 110.825 1.00 16.93 433 ASN A N 1
ATOM 3242 C CA . ASN A 1 454 ? -50.740 29.051 111.403 1.00 17.79 433 ASN A CA 1
ATOM 3243 C C . ASN A 1 454 ? -50.171 30.427 111.680 1.00 17.84 433 ASN A C 1
ATOM 3244 O O . ASN A 1 454 ? -50.615 31.118 112.573 1.00 17.29 433 ASN A O 1
ATOM 3249 N N . THR A 1 455 ? -49.152 30.795 110.912 1.00 17.92 434 THR A N 1
ATOM 3250 C CA . THR A 1 455 ? -48.631 32.145 110.920 1.00 17.68 434 THR A CA 1
ATOM 3251 C C . THR A 1 455 ? -47.751 32.250 109.661 1.00 18.21 434 THR A C 1
ATOM 3252 O O . THR A 1 455 ? -47.745 31.339 108.807 1.00 17.57 434 THR A O 1
ATOM 3256 N N . HIS A 1 456 ? -47.020 33.347 109.528 1.00 18.13 435 HIS A N 1
ATOM 3257 C CA . HIS A 1 456 ? -46.125 33.544 108.389 1.00 18.96 435 HIS A CA 1
ATOM 3258 C C . HIS A 1 456 ? -45.193 34.672 108.800 1.00 19.52 435 HIS A C 1
ATOM 3259 O O . HIS A 1 456 ? -45.455 35.363 109.792 1.00 19.46 435 HIS A O 1
ATOM 3266 N N . PHE A 1 457 ? -44.096 34.824 108.067 1.00 20.19 436 PHE A N 1
ATOM 3267 C CA . PHE A 1 457 ? -43.294 36.014 108.153 1.00 21.99 436 PHE A CA 1
ATOM 3268 C C . PHE A 1 457 ? -42.437 36.202 109.398 1.00 22.77 436 PHE A C 1
ATOM 3269 O O . PHE A 1 457 ? -41.777 37.214 109.495 1.00 24.73 436 PHE A O 1
ATOM 3277 N N . MET A 1 458 ? -42.457 35.289 110.355 1.00 22.53 437 MET A N 1
ATOM 3278 C CA . MET A 1 458 ? -41.726 35.506 111.610 1.00 22.58 437 MET A CA 1
ATOM 3279 C C . MET A 1 458 ? -40.305 34.945 111.545 1.00 22.12 437 MET A C 1
ATOM 3280 O O . MET A 1 458 ? -40.118 33.749 111.321 1.00 21.48 437 MET A O 1
ATOM 3285 N N . LEU A 1 459 ? -39.312 35.792 111.777 1.00 21.53 438 LEU A N 1
ATOM 3286 C CA . LEU A 1 459 ? -37.930 35.337 111.780 1.00 21.61 438 LEU A CA 1
ATOM 3287 C C . LEU A 1 459 ? -37.301 35.653 113.126 1.00 21.38 438 LEU A C 1
ATOM 3288 O O . LEU A 1 459 ? -37.672 36.644 113.758 1.00 20.21 438 LEU A O 1
ATOM 3293 N N . VAL A 1 460 ? -36.384 34.793 113.578 1.00 20.22 439 VAL A N 1
ATOM 3294 C CA . VAL A 1 460 ? -35.626 35.063 114.797 1.00 20.06 439 VAL A CA 1
ATOM 3295 C C . VAL A 1 460 ? -34.159 34.810 114.505 1.00 19.57 439 VAL A C 1
ATOM 3296 O O . VAL A 1 460 ? -33.818 33.978 113.652 1.00 18.33 439 VAL A O 1
ATOM 3300 N N . SER A 1 461 ? -33.298 35.508 115.228 1.00 19.15 440 SER A N 1
ATOM 3301 C CA . SER A 1 461 ? -31.858 35.439 114.966 1.00 19.49 440 SER A CA 1
ATOM 3302 C C . SER A 1 461 ? -31.315 34.033 115.073 1.00 19.54 440 SER A C 1
ATOM 3303 O O . SER A 1 461 ? -30.346 33.682 114.402 1.00 19.44 440 SER A O 1
ATOM 3306 N N . GLU A 1 462 ? -31.927 33.207 115.913 1.00 20.00 441 GLU A N 1
ATOM 3307 C CA . GLU A 1 462 ? -31.340 31.895 116.064 1.00 20.00 441 GLU A CA 1
ATOM 3308 C C . GLU A 1 462 ? -31.695 30.798 115.049 1.00 20.00 441 GLU A C 1
ATOM 3309 O O . GLU A 1 462 ? -31.014 29.756 114.983 1.00 20.00 441 GLU A O 1
ATOM 3315 N N . MET A 1 463 ? -32.712 31.052 114.231 1.00 18.69 442 MET A N 1
ATOM 3316 C CA . MET A 1 463 ? -33.213 30.056 113.283 1.00 18.67 442 MET A CA 1
ATOM 3317 C C . MET A 1 463 ? -32.804 30.475 111.859 1.00 19.19 442 MET A C 1
ATOM 3318 O O . MET A 1 463 ? -32.921 31.648 111.485 1.00 18.84 442 MET A O 1
ATOM 3323 N N . PRO A 1 464 ? -32.333 29.523 111.067 1.00 19.50 443 PRO A N 1
ATOM 3324 C CA . PRO A 1 464 ? -31.813 29.819 109.720 1.00 19.62 443 PRO A CA 1
ATOM 3325 C C . PRO A 1 464 ? -32.882 30.187 108.727 1.00 20.18 443 PRO A C 1
ATOM 3326 O O . PRO A 1 464 ? -34.026 29.704 108.807 1.00 20.36 443 PRO A O 1
ATOM 3330 N N . HIS A 1 465 ? -32.481 30.993 107.757 1.00 20.29 444 HIS A N 1
ATOM 3331 C CA . HIS A 1 465 ? -33.353 31.472 106.707 1.00 20.93 444 HIS A CA 1
ATOM 3332 C C . HIS A 1 465 ? -32.544 31.284 105.420 1.00 20.45 444 HIS A C 1
ATOM 3333 O O . HIS A 1 465 ? -31.406 31.767 105.287 1.00 19.96 444 HIS A O 1
ATOM 3340 N N . GLY A 1 466 ? -33.084 30.524 104.484 1.00 20.34 445 GLY A N 1
ATOM 3341 C CA . GLY A 1 466 ? -32.353 30.322 103.234 1.00 20.29 445 GLY A CA 1
ATOM 3342 C C . GLY A 1 466 ? -33.098 29.356 102.365 1.00 20.51 445 GLY A C 1
ATOM 3343 O O . GLY A 1 466 ? -33.924 28.589 102.861 1.00 22.02 445 GLY A O 1
ATOM 3344 N N . GLY A 1 467 ? -32.779 29.344 101.087 1.00 20.04 446 GLY A N 1
ATOM 3345 C CA . GLY A 1 467 ? -33.574 28.608 100.144 1.00 20.65 446 GLY A CA 1
ATOM 3346 C C . GLY A 1 467 ? -33.025 27.306 99.598 1.00 20.69 446 GLY A C 1
ATOM 3347 O O . GLY A 1 467 ? -31.979 26.781 100.030 1.00 20.35 446 GLY A O 1
ATOM 3348 N N . GLN A 1 468 ? -33.754 26.836 98.601 1.00 20.05 447 GLN A N 1
ATOM 3349 C CA . GLN A 1 468 ? -33.493 25.594 97.907 1.00 20.74 447 GLN A CA 1
ATOM 3350 C C . GLN A 1 468 ? -33.794 25.923 96.447 1.00 20.02 447 GLN A C 1
ATOM 3351 O O . GLN A 1 468 ? -34.465 26.906 96.176 1.00 19.93 447 GLN A O 1
ATOM 3357 N N . LYS A 1 469 ? -33.354 25.089 95.513 1.00 19.65 448 LYS A N 1
ATOM 3358 C CA . LYS A 1 469 ? -33.666 25.297 94.105 1.00 19.65 448 LYS A CA 1
ATOM 3359 C C . LYS A 1 469 ? -33.181 26.676 93.619 1.00 19.49 448 LYS A C 1
ATOM 3360 O O . LYS A 1 469 ? -32.078 27.100 93.973 1.00 19.63 448 LYS A O 1
ATOM 3366 N N . LEU A 1 470 ? -33.973 27.375 92.814 1.00 18.81 449 LEU A N 1
ATOM 3367 C CA . LEU A 1 470 ? -33.495 28.642 92.280 1.00 19.14 449 LEU A CA 1
ATOM 3368 C C . LEU A 1 470 ? -33.486 29.770 93.317 1.00 19.09 449 LEU A C 1
ATOM 3369 O O . LEU A 1 470 ? -32.988 30.853 93.029 1.00 19.76 449 LEU A O 1
ATOM 3374 N N . SER A 1 471 ? -34.001 29.514 94.519 1.00 18.77 450 SER A N 1
ATOM 3375 C CA . SER A 1 471 ? -33.944 30.517 95.583 1.00 19.06 450 SER A CA 1
ATOM 3376 C C . SER A 1 471 ? -32.525 30.636 96.117 1.00 19.57 450 SER A C 1
ATOM 3377 O O . SER A 1 471 ? -32.222 31.570 96.875 1.00 19.87 450 SER A O 1
ATOM 3380 N N . GLY A 1 472 ? -31.663 29.680 95.749 1.00 19.39 451 GLY A N 1
ATOM 3381 C CA . GLY A 1 472 ? -30.275 29.715 96.158 1.00 19.94 451 GLY A CA 1
ATOM 3382 C C . GLY A 1 472 ? -29.864 28.674 97.204 1.00 20.82 451 GLY A C 1
ATOM 3383 O O . GLY A 1 472 ? -30.451 27.582 97.297 1.00 20.85 451 GLY A O 1
ATOM 3384 N N . TYR A 1 473 ? -28.836 29.010 97.976 1.00 20.61 452 TYR A N 1
ATOM 3385 C CA . TYR A 1 473 ? -28.298 28.084 98.986 1.00 21.16 452 TYR A CA 1
ATOM 3386 C C . TYR A 1 473 ? -27.507 28.896 99.980 1.00 20.91 452 TYR A C 1
ATOM 3387 O O . TYR A 1 473 ? -27.086 30.017 99.666 1.00 20.96 452 TYR A O 1
ATOM 3396 N N . GLY A 1 474 ? -27.257 28.316 101.149 1.00 20.87 453 GLY A N 1
ATOM 3397 C CA . GLY A 1 474 ? -26.582 29.003 102.237 1.00 20.58 453 GLY A CA 1
ATOM 3398 C C . GLY A 1 474 ? -27.663 29.610 103.152 1.00 21.40 453 GLY A C 1
ATOM 3399 O O . GLY A 1 474 ? -28.805 29.864 102.709 1.00 21.34 453 GLY A O 1
ATOM 3400 N N . LYS A 1 475 ? -27.319 29.857 104.414 1.00 20.56 454 LYS A N 1
ATOM 3401 C CA . LYS A 1 475 ? -28.281 30.393 105.349 1.00 21.00 454 LYS A CA 1
ATOM 3402 C C . LYS A 1 475 ? -27.875 31.735 105.879 1.00 21.50 454 LYS A C 1
ATOM 3403 O O . LYS A 1 475 ? -26.670 32.020 106.019 1.00 21.30 454 LYS A O 1
ATOM 3409 N N . ASP A 1 476 ? -28.882 32.547 106.186 1.00 21.50 455 ASP A N 1
ATOM 3410 C CA . ASP A 1 476 ? -28.688 33.791 106.916 1.00 22.56 455 ASP A CA 1
ATOM 3411 C C . ASP A 1 476 ? -29.208 33.508 108.321 1.00 22.06 455 ASP A C 1
ATOM 3412 O O . ASP A 1 476 ? -30.162 32.735 108.477 1.00 21.96 455 ASP A O 1
ATOM 3417 N N . MET A 1 477 ? -28.617 34.162 109.324 1.00 20.00 456 MET A N 1
ATOM 3418 C CA . MET A 1 477 ? -28.966 33.949 110.717 1.00 20.00 456 MET A CA 1
ATOM 3419 C C . MET A 1 477 ? -28.662 32.515 111.157 1.00 20.00 456 MET A C 1
ATOM 3420 O O . MET A 1 477 ? -28.315 31.659 110.317 1.00 20.00 456 MET A O 1
ATOM 3425 N N . SER A 1 478 ? -28.747 32.273 112.470 1.00 19.65 457 SER A N 1
ATOM 3426 C CA . SER A 1 478 ? -28.423 30.999 113.105 1.00 19.87 457 SER A CA 1
ATOM 3427 C C . SER A 1 478 ? -26.930 30.627 113.074 1.00 19.78 457 SER A C 1
ATOM 3428 O O . SER A 1 478 ? -26.141 31.204 112.336 1.00 18.96 457 SER A O 1
ATOM 3431 N N . LEU A 1 479 ? -26.566 29.618 113.856 1.00 19.87 458 LEU A N 1
ATOM 3432 C CA . LEU A 1 479 ? -25.208 29.090 113.814 1.00 20.23 458 LEU A CA 1
ATOM 3433 C C . LEU A 1 479 ? -24.837 28.586 112.416 1.00 19.90 458 LEU A C 1
ATOM 3434 O O . LEU A 1 479 ? -23.673 28.599 112.066 1.00 19.28 458 LEU A O 1
ATOM 3439 N N . TYR A 1 480 ? -25.809 28.143 111.617 1.00 19.25 459 TYR A N 1
ATOM 3440 C CA . TYR A 1 480 ? -25.503 27.676 110.265 1.00 19.82 459 TYR A CA 1
ATOM 3441 C C . TYR A 1 480 ? -25.025 28.847 109.406 1.00 20.24 459 TYR A C 1
ATOM 3442 O O . TYR A 1 480 ? -24.193 28.686 108.511 1.00 20.10 459 TYR A O 1
ATOM 3451 N N . GLY A 1 481 ? -25.538 30.034 109.700 1.00 20.31 460 GLY A N 1
ATOM 3452 C CA . GLY A 1 481 ? -25.138 31.218 108.957 1.00 20.58 460 GLY A CA 1
ATOM 3453 C C . GLY A 1 481 ? -23.701 31.555 109.265 1.00 21.03 460 GLY A C 1
ATOM 3454 O O . GLY A 1 481 ? -22.975 32.085 108.419 1.00 21.79 460 GLY A O 1
ATOM 3455 N N . LEU A 1 482 ? -23.273 31.243 110.477 1.00 20.56 461 LEU A N 1
ATOM 3456 C CA . LEU A 1 482 ? -21.896 31.511 110.848 1.00 21.07 461 LEU A CA 1
ATOM 3457 C C . LEU A 1 482 ? -21.006 30.485 110.180 1.00 20.62 461 LEU A C 1
ATOM 3458 O O . LEU A 1 482 ? -19.988 30.833 109.593 1.00 20.44 461 LEU A O 1
ATOM 3463 N N . GLU A 1 483 ? -21.416 29.215 110.249 1.00 20.30 462 GLU A N 1
ATOM 3464 C CA . GLU A 1 483 ? -20.635 28.135 109.665 1.00 20.93 462 GLU A CA 1
ATOM 3465 C C . GLU A 1 483 ? -20.347 28.326 108.174 1.00 20.31 462 GLU A C 1
ATOM 3466 O O . GLU A 1 483 ? -19.273 27.933 107.690 1.00 18.94 462 GLU A O 1
ATOM 3472 N N . ASP A 1 484 ? -21.298 28.909 107.450 1.00 20.03 463 ASP A N 1
ATOM 3473 C CA . ASP A 1 484 ? -21.121 29.169 106.010 1.00 20.50 463 ASP A CA 1
ATOM 3474 C C . ASP A 1 484 ? -19.902 30.040 105.689 1.00 19.77 463 ASP A C 1
ATOM 3475 O O . ASP A 1 484 ? -19.468 30.093 104.557 1.00 20.33 463 ASP A O 1
ATOM 3480 N N . TYR A 1 485 ? -19.363 30.745 106.669 1.00 18.74 464 TYR A N 1
ATOM 3481 C CA . TYR A 1 485 ? -18.225 31.620 106.399 1.00 18.99 464 TYR A CA 1
ATOM 3482 C C . TYR A 1 485 ? -16.920 31.082 106.961 1.00 18.84 464 TYR A C 1
ATOM 3483 O O . TYR A 1 485 ? -15.972 31.843 107.190 1.00 18.60 464 TYR A O 1
ATOM 3492 N N . THR A 1 486 ? -16.871 29.777 107.190 1.00 18.96 465 THR A N 1
ATOM 3493 C CA . THR A 1 486 ? -15.638 29.156 107.648 1.00 19.08 465 THR A CA 1
ATOM 3494 C C . THR A 1 486 ? -15.312 27.974 106.753 1.00 18.79 465 THR A C 1
ATOM 3495 O O . THR A 1 486 ? -16.150 27.489 105.999 1.00 17.69 465 THR A O 1
ATOM 3499 N N . VAL A 1 487 ? -14.081 27.496 106.843 1.00 18.49 466 VAL A N 1
ATOM 3500 C CA . VAL A 1 487 ? -13.760 26.232 106.230 1.00 18.91 466 VAL A CA 1
ATOM 3501 C C . VAL A 1 487 ? -13.376 25.229 107.349 1.00 18.77 466 VAL A C 1
ATOM 3502 O O . VAL A 1 487 ? -12.645 25.579 108.277 1.00 19.43 466 VAL A O 1
ATOM 3506 N N . VAL A 1 488 ? -13.935 24.034 107.303 1.00 18.30 467 VAL A N 1
ATOM 3507 C CA . VAL A 1 488 ? -13.640 22.975 108.250 1.00 17.64 467 VAL A CA 1
ATOM 3508 C C . VAL A 1 488 ? -12.260 22.408 107.870 1.00 17.55 467 VAL A C 1
ATOM 3509 O O . VAL A 1 488 ? -11.982 22.190 106.683 1.00 17.06 467 VAL A O 1
ATOM 3513 N N . ARG A 1 489 ? -11.378 22.247 108.858 1.00 16.64 468 ARG A N 1
ATOM 3514 C CA . ARG A 1 489 ? -10.043 21.687 108.622 1.00 16.96 468 ARG A CA 1
ATOM 3515 C C . ARG A 1 489 ? -9.767 20.518 109.574 1.00 17.22 468 ARG A C 1
ATOM 3516 O O . ARG A 1 489 ? -10.112 20.572 110.761 1.00 17.55 468 ARG A O 1
ATOM 3524 N N . HIS A 1 490 ? -9.088 19.513 109.058 1.00 16.64 469 HIS A N 1
ATOM 3525 C CA . HIS A 1 490 ? -8.701 18.347 109.819 1.00 16.71 469 HIS A CA 1
ATOM 3526 C C . HIS A 1 490 ? -7.205 18.437 110.080 1.00 16.41 469 HIS A C 1
ATOM 3527 O O . HIS A 1 490 ? -6.434 18.489 109.134 1.00 16.45 469 HIS A O 1
ATOM 3534 N N . VAL A 1 491 ? -6.788 18.474 111.342 1.00 15.81 470 VAL A N 1
ATOM 3535 C CA . VAL A 1 491 ? -5.356 18.388 111.663 1.00 15.27 470 VAL A CA 1
ATOM 3536 C C . VAL A 1 491 ? -5.131 17.040 112.345 1.00 15.56 470 VAL A C 1
ATOM 3537 O O . VAL A 1 491 ? -5.862 16.683 113.287 1.00 15.25 470 VAL A O 1
ATOM 3541 N N . MET A 1 492 ? -4.138 16.295 111.853 1.00 15.12 471 MET A N 1
ATOM 3542 C CA . MET A 1 492 ? -3.867 14.960 112.349 1.00 15.84 471 MET A CA 1
ATOM 3543 C C . MET A 1 492 ? -2.395 14.821 112.719 1.00 15.96 471 MET A C 1
ATOM 3544 O O . MET A 1 492 ? -1.534 14.942 111.853 1.00 16.25 471 MET A O 1
ATOM 3549 N N . VAL A 1 493 ? -2.128 14.546 113.996 1.00 15.99 472 VAL A N 1
ATOM 3550 C CA . VAL A 1 493 ? -0.759 14.435 114.499 1.00 16.65 472 VAL A CA 1
ATOM 3551 C C . VAL A 1 493 ? -0.367 12.989 114.747 1.00 17.34 472 VAL A C 1
ATOM 3552 O O . VAL A 1 493 ? -1.031 12.267 115.508 1.00 17.22 472 VAL A O 1
ATOM 3556 N N . LYS A 1 494 ? 0.717 12.560 114.117 1.00 18.03 473 LYS A N 1
ATOM 3557 C CA . LYS A 1 494 ? 1.192 11.210 114.320 1.00 19.77 473 LYS A CA 1
ATOM 3558 C C . LYS A 1 494 ? 1.899 11.194 115.653 1.00 20.92 473 LYS A C 1
ATOM 3559 O O . LYS A 1 494 ? 2.713 12.069 115.959 1.00 19.72 473 LYS A O 1
ATOM 3565 N N . HIS A 1 495 ? 1.636 10.201 116.471 1.00 22.49 474 HIS A N 1
ATOM 3566 C CA . HIS A 1 495 ? 2.332 10.270 117.722 1.00 25.13 474 HIS A CA 1
ATOM 3567 C C . HIS A 1 495 ? 2.779 8.935 118.164 1.00 27.18 474 HIS A C 1
ATOM 3568 O O . HIS A 1 495 ? 3.990 8.758 117.887 1.00 26.65 474 HIS A O 1
ATOM 3576 N N . MET B 1 22 ? -31.121 -23.649 129.130 1.00 31.30 1 MET B N 1
ATOM 3577 C CA . MET B 1 22 ? -29.826 -24.209 129.417 1.00 31.00 1 MET B CA 1
ATOM 3578 C C . MET B 1 22 ? -28.604 -23.447 129.934 1.00 29.32 1 MET B C 1
ATOM 3579 O O . MET B 1 22 ? -27.986 -23.944 130.860 1.00 28.94 1 MET B O 1
ATOM 3584 N N . GLN B 1 23 ? -28.183 -22.343 129.330 1.00 27.68 2 GLN B N 1
ATOM 3585 C CA . GLN B 1 23 ? -26.906 -21.746 129.740 1.00 26.41 2 GLN B CA 1
ATOM 3586 C C . GLN B 1 23 ? -26.979 -21.149 131.139 1.00 25.29 2 GLN B C 1
ATOM 3587 O O . GLN B 1 23 ? -27.917 -20.433 131.449 1.00 24.86 2 GLN B O 1
ATOM 3593 N N . HIS B 1 24 ? -25.996 -21.457 131.990 1.00 24.07 3 HIS B N 1
ATOM 3594 C CA . HIS B 1 24 ? -26.049 -20.999 133.378 1.00 23.33 3 HIS B CA 1
ATOM 3595 C C . HIS B 1 24 ? -24.701 -20.525 133.901 1.00 22.09 3 HIS B C 1
ATOM 3596 O O . HIS B 1 24 ? -24.524 -20.365 135.104 1.00 21.98 3 HIS B O 1
ATOM 3603 N N . LYS B 1 25 ? -23.747 -20.311 133.011 1.00 20.70 4 LYS B N 1
ATOM 3604 C CA . LYS B 1 25 ? -22.410 -19.915 133.442 1.00 19.97 4 LYS B CA 1
ATOM 3605 C C . LYS B 1 25 ? -22.170 -18.405 133.369 1.00 19.36 4 LYS B C 1
ATOM 3606 O O . LYS B 1 25 ? -22.764 -17.725 132.546 1.00 18.93 4 LYS B O 1
ATOM 3612 N N . LEU B 1 26 ? -21.329 -17.885 134.251 1.00 18.37 5 LEU B N 1
ATOM 3613 C CA . LEU B 1 26 ? -20.979 -16.475 134.208 1.00 18.20 5 LEU B CA 1
ATOM 3614 C C . LEU B 1 26 ? -19.872 -16.266 133.190 1.00 17.90 5 LEU B C 1
ATOM 3615 O O . LEU B 1 26 ? -19.118 -17.183 132.886 1.00 17.83 5 LEU B O 1
ATOM 3620 N N . LEU B 1 27 ? -19.771 -15.055 132.669 1.00 17.21 6 LEU B N 1
ATOM 3621 C CA . LEU B 1 27 ? -18.698 -14.710 131.755 1.00 17.47 6 LEU B CA 1
ATOM 3622 C C . LEU B 1 27 ? -17.742 -13.826 132.546 1.00 17.47 6 LEU B C 1
ATOM 3623 O O . LEU B 1 27 ? -18.099 -12.711 132.916 1.00 16.86 6 LEU B O 1
ATOM 3628 N N . ILE B 1 28 ? -16.531 -14.309 132.783 1.00 17.28 7 ILE B N 1
ATOM 3629 C CA . ILE B 1 28 ? -15.545 -13.532 133.529 1.00 17.65 7 ILE B CA 1
ATOM 3630 C C . ILE B 1 28 ? -14.210 -13.623 132.815 1.00 17.83 7 ILE B C 1
ATOM 3631 O O . ILE B 1 28 ? -13.690 -14.706 132.610 1.00 16.71 7 ILE B O 1
ATOM 3636 N N . ASN B 1 29 ? -13.692 -12.475 132.384 1.00 18.38 8 ASN B N 1
ATOM 3637 C CA . ASN B 1 29 ? -12.407 -12.421 131.697 1.00 18.89 8 ASN B CA 1
ATOM 3638 C C . ASN B 1 29 ? -12.277 -13.409 130.539 1.00 19.43 8 ASN B C 1
ATOM 3639 O O . ASN B 1 29 ? -11.307 -14.144 130.453 1.00 19.36 8 ASN B O 1
ATOM 3644 N N . GLY B 1 30 ? -13.269 -13.444 129.664 1.00 20.11 9 GLY B N 1
ATOM 3645 C CA . GLY B 1 30 ? -13.203 -14.291 128.490 1.00 21.02 9 GLY B CA 1
ATOM 3646 C C . GLY B 1 30 ? -13.456 -15.769 128.725 1.00 21.68 9 GLY B C 1
ATOM 3647 O O . GLY B 1 30 ? -13.269 -16.565 127.804 1.00 22.45 9 GLY B O 1
ATOM 3648 N N . GLU B 1 31 ? -13.862 -16.152 129.929 1.00 21.48 10 GLU B N 1
ATOM 3649 C CA . GLU B 1 31 ? -14.140 -17.548 130.205 1.00 22.21 10 GLU B CA 1
ATOM 3650 C C . GLU B 1 31 ? -15.536 -17.729 130.785 1.00 21.45 10 GLU B C 1
ATOM 3651 O O . GLU B 1 31 ? -16.049 -16.860 131.466 1.00 20.90 10 GLU B O 1
ATOM 3657 N N . LEU B 1 32 ? -16.159 -18.857 130.488 1.00 21.10 11 LEU B N 1
ATOM 3658 C CA . LEU B 1 32 ? -17.465 -19.173 131.044 1.00 20.62 11 LEU B CA 1
ATOM 3659 C C . LEU B 1 32 ? -17.228 -20.031 132.266 1.00 20.52 11 LEU B C 1
ATOM 3660 O O . LEU B 1 32 ? -16.625 -21.086 132.171 1.00 19.35 11 LEU B O 1
ATOM 3665 N N . VAL B 1 33 ? -17.690 -19.566 133.425 1.00 20.58 12 VAL B N 1
ATOM 3666 C CA . VAL B 1 33 ? -17.443 -20.302 134.667 1.00 20.66 12 VAL B CA 1
ATOM 3667 C C . VAL B 1 33 ? -18.684 -20.381 135.524 1.00 20.60 12 VAL B C 1
ATOM 3668 O O . VAL B 1 33 ? -19.527 -19.469 135.503 1.00 19.95 12 VAL B O 1
ATOM 3672 N N . SER B 1 34 ? -18.806 -21.472 136.274 1.00 20.49 13 SER B N 1
ATOM 3673 C CA . SER B 1 34 ? -19.937 -21.638 137.173 1.00 20.65 13 SER B CA 1
ATOM 3674 C C . SER B 1 34 ? -19.833 -20.652 138.324 1.00 20.06 13 SER B C 1
ATOM 3675 O O . SER B 1 34 ? -18.736 -20.323 138.753 1.00 19.63 13 SER B O 1
ATOM 3678 N N . GLY B 1 35 ? -20.972 -20.177 138.815 1.00 19.82 14 GLY B N 1
ATOM 3679 C CA . GLY B 1 35 ? -20.990 -19.344 139.998 1.00 20.54 14 GLY B CA 1
ATOM 3680 C C . GLY B 1 35 ? -20.490 -20.167 141.184 1.00 21.57 14 GLY B C 1
ATOM 3681 O O . GLY B 1 35 ? -20.655 -21.398 141.210 1.00 20.70 14 GLY B O 1
ATOM 3682 N N . GLU B 1 36 ? -19.868 -19.503 142.156 1.00 22.25 15 GLU B N 1
ATOM 3683 C CA . GLU B 1 36 ? -19.332 -20.197 143.332 1.00 23.56 15 GLU B CA 1
ATOM 3684 C C . GLU B 1 36 ? -20.145 -19.913 144.593 1.00 23.23 15 GLU B C 1
ATOM 3685 O O . GLU B 1 36 ? -19.811 -20.398 145.679 1.00 23.13 15 GLU B O 1
ATOM 3691 N N . GLY B 1 37 ? -21.197 -19.117 144.442 1.00 23.19 16 GLY B N 1
ATOM 3692 C CA . GLY B 1 37 ? -22.083 -18.753 145.537 1.00 23.57 16 GLY B CA 1
ATOM 3693 C C . GLY B 1 37 ? -23.273 -19.684 145.690 1.00 23.72 16 GLY B C 1
ATOM 3694 O O . GLY B 1 37 ? -23.298 -20.774 145.117 1.00 23.77 16 GLY B O 1
ATOM 3695 N N . GLU B 1 38 ? -24.270 -19.253 146.457 1.00 20.00 17 GLU B N 1
ATOM 3696 C CA . GLU B 1 38 ? -25.419 -20.104 146.748 1.00 20.00 17 GLU B CA 1
ATOM 3697 C C . GLU B 1 38 ? -26.340 -20.233 145.539 1.00 20.00 17 GLU B C 1
ATOM 3698 O O . GLU B 1 38 ? -26.486 -19.297 144.751 1.00 20.00 17 GLU B O 1
ATOM 3704 N N . LYS B 1 39 ? -26.965 -21.399 145.412 1.00 24.21 18 LYS B N 1
ATOM 3705 C CA . LYS B 1 39 ? -27.875 -21.659 144.311 1.00 24.39 18 LYS B CA 1
ATOM 3706 C C . LYS B 1 39 ? -29.170 -20.891 144.511 1.00 23.97 18 LYS B C 1
ATOM 3707 O O . LYS B 1 39 ? -29.659 -20.750 145.630 1.00 22.99 18 LYS B O 1
ATOM 3713 N N . GLN B 1 40 ? -29.714 -20.393 143.404 1.00 23.14 19 GLN B N 1
ATOM 3714 C CA . GLN B 1 40 ? -30.899 -19.565 143.442 1.00 23.19 19 GLN B CA 1
ATOM 3715 C C . GLN B 1 40 ? -31.892 -20.068 142.382 1.00 22.67 19 GLN B C 1
ATOM 3716 O O . GLN B 1 40 ? -31.496 -20.406 141.268 1.00 22.28 19 GLN B O 1
ATOM 3722 N N . PRO B 1 41 ? -33.169 -20.170 142.735 1.00 22.02 20 PRO B N 1
ATOM 3723 C CA . PRO B 1 41 ? -34.183 -20.643 141.792 1.00 21.51 20 PRO B CA 1
ATOM 3724 C C . PRO B 1 41 ? -34.662 -19.572 140.819 1.00 20.70 20 PRO B C 1
ATOM 3725 O O . PRO B 1 41 ? -34.814 -18.395 141.175 1.00 20.13 20 PRO B O 1
ATOM 3729 N N . VAL B 1 42 ? -34.910 -20.003 139.587 1.00 19.79 21 VAL B N 1
ATOM 3730 C CA . VAL B 1 42 ? -35.458 -19.129 138.546 1.00 18.53 21 VAL B CA 1
ATOM 3731 C C . VAL B 1 42 ? -36.791 -19.725 138.149 1.00 18.84 21 VAL B C 1
ATOM 3732 O O . VAL B 1 42 ? -36.873 -20.919 137.839 1.00 18.57 21 VAL B O 1
ATOM 3736 N N . TYR B 1 43 ? -37.841 -18.910 138.190 1.00 18.74 22 TYR B N 1
ATOM 3737 C CA . TYR B 1 43 ? -39.195 -19.381 137.947 1.00 18.84 22 TYR B CA 1
ATOM 3738 C C . TYR B 1 43 ? -39.793 -19.030 136.580 1.00 18.57 22 TYR B C 1
ATOM 3739 O O . TYR B 1 43 ? -39.431 -18.034 135.975 1.00 17.88 22 TYR B O 1
ATOM 3748 N N . ASN B 1 44 ? -40.729 -19.870 136.130 1.00 17.76 23 ASN B N 1
ATOM 3749 C CA . ASN B 1 44 ? -41.532 -19.617 134.942 1.00 17.31 23 ASN B CA 1
ATOM 3750 C C . ASN B 1 44 ? -42.837 -19.041 135.488 1.00 16.71 23 ASN B C 1
ATOM 3751 O O . ASN B 1 44 ? -43.634 -19.746 136.108 1.00 16.17 23 ASN B O 1
ATOM 3756 N N . PRO B 1 45 ? -43.009 -17.738 135.307 1.00 16.12 24 PRO B N 1
ATOM 3757 C CA . PRO B 1 45 ? -44.145 -16.995 135.882 1.00 15.88 24 PRO B CA 1
ATOM 3758 C C . PRO B 1 45 ? -45.493 -17.427 135.350 1.00 16.14 24 PRO B C 1
ATOM 3759 O O . PRO B 1 45 ? -46.520 -17.114 135.964 1.00 15.22 24 PRO B O 1
ATOM 3763 N N . ALA B 1 46 ? -45.499 -18.141 134.229 1.00 16.34 25 ALA B N 1
ATOM 3764 C CA . ALA B 1 46 ? -46.756 -18.593 133.654 1.00 17.12 25 ALA B CA 1
ATOM 3765 C C . ALA B 1 46 ? -47.278 -19.847 134.363 1.00 17.27 25 ALA B C 1
ATOM 3766 O O . ALA B 1 46 ? -48.469 -20.114 134.356 1.00 16.78 25 ALA B O 1
ATOM 3768 N N . THR B 1 47 ? -46.386 -20.606 134.983 1.00 17.71 26 THR B N 1
ATOM 3769 C CA . THR B 1 47 ? -46.791 -21.840 135.660 1.00 18.43 26 THR B CA 1
ATOM 3770 C C . THR B 1 47 ? -46.472 -21.827 137.145 1.00 18.66 26 THR B C 1
ATOM 3771 O O . THR B 1 47 ? -47.007 -22.625 137.908 1.00 18.60 26 THR B O 1
ATOM 3775 N N . GLY B 1 48 ? -45.561 -20.957 137.548 1.00 18.94 27 GLY B N 1
ATOM 3776 C CA . GLY B 1 48 ? -45.148 -20.926 138.936 1.00 19.51 27 GLY B CA 1
ATOM 3777 C C . GLY B 1 48 ? -44.173 -22.045 139.261 1.00 19.98 27 GLY B C 1
ATOM 3778 O O . GLY B 1 48 ? -43.891 -22.304 140.427 1.00 19.68 27 GLY B O 1
ATOM 3779 N N . ASP B 1 49 ? -43.664 -22.725 138.233 1.00 20.13 28 ASP B N 1
ATOM 3780 C CA . ASP B 1 49 ? -42.698 -23.799 138.445 1.00 20.63 28 ASP B CA 1
ATOM 3781 C C . ASP B 1 49 ? -41.265 -23.297 138.285 1.00 20.46 28 ASP B C 1
ATOM 3782 O O . ASP B 1 49 ? -41.006 -22.330 137.574 1.00 19.58 28 ASP B O 1
ATOM 3787 N N . VAL B 1 50 ? -40.334 -23.979 138.938 1.00 20.59 29 VAL B N 1
ATOM 3788 C CA . VAL B 1 50 ? -38.919 -23.639 138.839 1.00 20.95 29 VAL B CA 1
ATOM 3789 C C . VAL B 1 50 ? -38.346 -24.107 137.501 1.00 21.21 29 VAL B C 1
ATOM 3790 O O . VAL B 1 50 ? -38.520 -25.266 137.121 1.00 21.26 29 VAL B O 1
ATOM 3794 N N . LEU B 1 51 ? -37.666 -23.214 136.792 1.00 21.07 30 LEU B N 1
ATOM 3795 C CA . LEU B 1 51 ? -37.015 -23.576 135.535 1.00 21.57 30 LEU B CA 1
ATOM 3796 C C . LEU B 1 51 ? -35.678 -24.194 135.860 1.00 22.26 30 LEU B C 1
ATOM 3797 O O . LEU B 1 51 ? -35.261 -25.172 135.231 1.00 22.55 30 LEU B O 1
ATOM 3802 N N . LEU B 1 52 ? -34.979 -23.597 136.820 1.00 22.58 31 LEU B N 1
ATOM 3803 C CA . LEU B 1 52 ? -33.750 -24.186 137.343 1.00 23.11 31 LEU B CA 1
ATOM 3804 C C . LEU B 1 52 ? -33.123 -23.392 138.473 1.00 22.68 31 LEU B C 1
ATOM 3805 O O . LEU B 1 52 ? -33.557 -22.284 138.785 1.00 22.51 31 LEU B O 1
ATOM 3810 N N . GLU B 1 53 ? -32.105 -23.989 139.085 1.00 22.54 32 GLU B N 1
ATOM 3811 C CA . GLU B 1 53 ? -31.360 -23.367 140.167 1.00 22.75 32 GLU B CA 1
ATOM 3812 C C . GLU B 1 53 ? -30.014 -23.013 139.582 1.00 22.13 32 GLU B C 1
ATOM 3813 O O . GLU B 1 53 ? -29.410 -23.843 138.910 1.00 22.05 32 GLU B O 1
ATOM 3819 N N . ILE B 1 54 ? -29.570 -21.774 139.774 1.00 21.31 33 ILE B N 1
ATOM 3820 C CA . ILE B 1 54 ? -28.281 -21.320 139.242 1.00 20.85 33 ILE B CA 1
ATOM 3821 C C . ILE B 1 54 ? -27.408 -20.805 140.376 1.00 20.77 33 ILE B C 1
ATOM 3822 O O . ILE B 1 54 ? -27.875 -20.004 141.194 1.00 20.76 33 ILE B O 1
ATOM 3827 N N . ALA B 1 55 ? -26.155 -21.250 140.436 1.00 20.52 34 ALA B N 1
ATOM 3828 C CA . ALA B 1 55 ? -25.232 -20.749 141.458 1.00 20.64 34 ALA B CA 1
ATOM 3829 C C . ALA B 1 55 ? -24.885 -19.298 141.182 1.00 20.59 34 ALA B C 1
ATOM 3830 O O . ALA B 1 55 ? -24.478 -18.968 140.067 1.00 20.33 34 ALA B O 1
ATOM 3832 N N . GLU B 1 56 ? -25.010 -18.424 142.175 1.00 20.49 35 GLU B N 1
ATOM 3833 C CA . GLU B 1 56 ? -24.677 -17.033 141.925 1.00 20.69 35 GLU B CA 1
ATOM 3834 C C . GLU B 1 56 ? -23.167 -16.812 142.074 1.00 20.27 35 GLU B C 1
ATOM 3835 O O . GLU B 1 56 ? -22.430 -17.711 142.511 1.00 20.13 35 GLU B O 1
ATOM 3841 N N . ALA B 1 57 ? -22.704 -15.640 141.669 1.00 19.88 36 ALA B N 1
ATOM 3842 C CA . ALA B 1 57 ? -21.290 -15.305 141.751 1.00 19.58 36 ALA B CA 1
ATOM 3843 C C . ALA B 1 57 ? -20.906 -15.201 143.216 1.00 19.33 36 ALA B C 1
ATOM 3844 O O . ALA B 1 57 ? -21.701 -14.727 144.022 1.00 18.88 36 ALA B O 1
ATOM 3846 N N . SER B 1 58 ? -19.711 -15.659 143.563 1.00 19.29 37 SER B N 1
ATOM 3847 C CA . SER B 1 58 ? -19.215 -15.503 144.923 1.00 19.59 37 SER B CA 1
ATOM 3848 C C . SER B 1 58 ? -18.643 -14.092 144.994 1.00 19.85 37 SER B C 1
ATOM 3849 O O . SER B 1 58 ? -18.459 -13.439 143.958 1.00 18.74 37 SER B O 1
ATOM 3852 N N . ALA B 1 59 ? -18.319 -13.644 146.205 1.00 19.78 38 ALA B N 1
ATOM 3853 C CA . ALA B 1 59 ? -17.709 -12.331 146.380 1.00 19.74 38 ALA B CA 1
ATOM 3854 C C . ALA B 1 59 ? -16.375 -12.256 145.636 1.00 19.39 38 ALA B C 1
ATOM 3855 O O . ALA B 1 59 ? -16.052 -11.232 145.022 1.00 18.64 38 ALA B O 1
ATOM 3857 N N . GLU B 1 60 ? -15.611 -13.342 145.682 1.00 20.00 39 GLU B N 1
ATOM 3858 C CA . GLU B 1 60 ? -14.338 -13.387 144.977 1.00 20.00 39 GLU B CA 1
ATOM 3859 C C . GLU B 1 60 ? -14.541 -13.256 143.464 1.00 20.00 39 GLU B C 1
ATOM 3860 O O . GLU B 1 60 ? -13.744 -12.625 142.779 1.00 20.00 39 GLU B O 1
ATOM 3866 N N . GLN B 1 61 ? -15.616 -13.852 142.944 1.00 18.38 40 GLN B N 1
ATOM 3867 C CA . GLN B 1 61 ? -15.906 -13.767 141.505 1.00 17.97 40 GLN B CA 1
ATOM 3868 C C . GLN B 1 61 ? -16.318 -12.354 141.110 1.00 17.84 40 GLN B C 1
ATOM 3869 O O . GLN B 1 61 ? -15.972 -11.869 140.026 1.00 17.66 40 GLN B O 1
ATOM 3875 N N . VAL B 1 62 ? -17.051 -11.675 141.981 1.00 17.66 41 VAL B N 1
ATOM 3876 C CA . VAL B 1 62 ? -17.409 -10.295 141.669 1.00 17.79 41 VAL B CA 1
ATOM 3877 C C . VAL B 1 62 ? -16.118 -9.458 141.580 1.00 18.18 41 VAL B C 1
ATOM 3878 O O . VAL B 1 62 ? -15.911 -8.694 140.628 1.00 17.78 41 VAL B O 1
ATOM 3882 N N . ASP B 1 63 ? -15.241 -9.633 142.563 1.00 18.14 42 ASP B N 1
ATOM 3883 C CA . ASP B 1 63 ? -13.987 -8.887 142.576 1.00 19.38 42 ASP B CA 1
ATOM 3884 C C . ASP B 1 63 ? -13.107 -9.251 141.352 1.00 18.65 42 ASP B C 1
ATOM 3885 O O . ASP B 1 63 ? -12.503 -8.369 140.744 1.00 18.23 42 ASP B O 1
ATOM 3890 N N . ALA B 1 64 ? -13.064 -10.536 140.977 1.00 17.80 43 ALA B N 1
ATOM 3891 C CA . ALA B 1 64 ? -12.291 -10.937 139.794 1.00 17.06 43 ALA B CA 1
ATOM 3892 C C . ALA B 1 64 ? -12.873 -10.326 138.503 1.00 16.80 43 ALA B C 1
ATOM 3893 O O . ALA B 1 64 ? -12.133 -9.972 137.608 1.00 16.80 43 ALA B O 1
ATOM 3895 N N . ALA B 1 65 ? -14.196 -10.199 138.419 1.00 16.27 44 ALA B N 1
ATOM 3896 C CA . ALA B 1 65 ? -14.824 -9.604 137.248 1.00 16.32 44 ALA B CA 1
ATOM 3897 C C . ALA B 1 65 ? -14.399 -8.142 137.083 1.00 16.46 44 ALA B C 1
ATOM 3898 O O . ALA B 1 65 ? -13.998 -7.712 136.003 1.00 15.86 44 ALA B O 1
ATOM 3900 N N . VAL B 1 66 ? -14.477 -7.385 138.169 1.00 16.53 45 VAL B N 1
ATOM 3901 C CA . VAL B 1 66 ? -14.105 -5.986 138.123 1.00 16.85 45 VAL B CA 1
ATOM 3902 C C . VAL B 1 66 ? -12.612 -5.828 137.813 1.00 17.71 45 VAL B C 1
ATOM 3903 O O . VAL B 1 66 ? -12.227 -4.936 137.044 1.00 17.52 45 VAL B O 1
ATOM 3907 N N . ARG B 1 67 ? -11.770 -6.660 138.425 1.00 18.05 46 ARG B N 1
ATOM 3908 C CA . ARG B 1 67 ? -10.328 -6.572 138.164 1.00 19.16 46 ARG B CA 1
ATOM 3909 C C . ARG B 1 67 ? -10.041 -6.910 136.699 1.00 18.97 46 ARG B C 1
ATOM 3910 O O . ARG B 1 67 ? -9.194 -6.294 136.072 1.00 19.12 46 ARG B O 1
ATOM 3918 N N . ALA B 1 68 ? -10.739 -7.907 136.162 1.00 18.54 47 ALA B N 1
ATOM 3919 C CA . ALA B 1 68 ? -10.569 -8.250 134.753 1.00 18.18 47 ALA B CA 1
ATOM 3920 C C . ALA B 1 68 ? -10.970 -7.072 133.839 1.00 17.78 47 ALA B C 1
ATOM 3921 O O . ALA B 1 68 ? -10.289 -6.770 132.861 1.00 17.48 47 ALA B O 1
ATOM 3923 N N . ALA B 1 69 ? -12.090 -6.426 134.151 1.00 17.05 48 ALA B N 1
ATOM 3924 C CA . ALA B 1 69 ? -12.541 -5.302 133.360 1.00 17.38 48 ALA B CA 1
ATOM 3925 C C . ALA B 1 69 ? -11.529 -4.149 133.427 1.00 17.50 48 ALA B C 1
ATOM 3926 O O . ALA B 1 69 ? -11.218 -3.490 132.416 1.00 16.43 48 ALA B O 1
ATOM 3928 N N . ASP B 1 70 ? -11.010 -3.931 134.626 1.00 18.00 49 ASP B N 1
ATOM 3929 C CA . ASP B 1 70 ? -10.065 -2.848 134.858 1.00 19.62 49 ASP B CA 1
ATOM 3930 C C . ASP B 1 70 ? -8.772 -3.096 134.069 1.00 19.47 49 ASP B C 1
ATOM 3931 O O . ASP B 1 70 ? -8.229 -2.177 133.466 1.00 18.76 49 ASP B O 1
ATOM 3936 N N . ALA B 1 71 ? -8.295 -4.339 134.050 1.00 19.35 50 ALA B N 1
ATOM 3937 C CA . ALA B 1 71 ? -7.058 -4.627 133.311 1.00 19.44 50 ALA B CA 1
ATOM 3938 C C . ALA B 1 71 ? -7.290 -4.583 131.794 1.00 19.24 50 ALA B C 1
ATOM 3939 O O . ALA B 1 71 ? -6.422 -4.152 131.050 1.00 19.14 50 ALA B O 1
ATOM 3941 N N . ALA B 1 72 ? -8.477 -4.961 131.343 1.00 18.79 51 ALA B N 1
ATOM 3942 C CA . ALA B 1 72 ? -8.788 -4.909 129.908 1.00 18.51 51 ALA B CA 1
ATOM 3943 C C . ALA B 1 72 ? -8.920 -3.476 129.401 1.00 18.79 51 ALA B C 1
ATOM 3944 O O . ALA B 1 72 ? -8.718 -3.187 128.231 1.00 18.12 51 ALA B O 1
ATOM 3946 N N . PHE B 1 73 ? -9.277 -2.569 130.294 1.00 19.11 52 PHE B N 1
ATOM 3947 C CA . PHE B 1 73 ? -9.498 -1.182 129.906 1.00 19.09 52 PHE B CA 1
ATOM 3948 C C . PHE B 1 73 ? -8.246 -0.509 129.345 1.00 19.59 52 PHE B C 1
ATOM 3949 O O . PHE B 1 73 ? -8.350 0.388 128.509 1.00 19.19 52 PHE B O 1
ATOM 3957 N N . ALA B 1 74 ? -7.078 -0.911 129.832 1.00 20.34 53 ALA B N 1
ATOM 3958 C CA . ALA B 1 74 ? -5.809 -0.363 129.352 1.00 21.59 53 ALA B CA 1
ATOM 3959 C C . ALA B 1 74 ? -5.748 -0.333 127.838 1.00 21.88 53 ALA B C 1
ATOM 3960 O O . ALA B 1 74 ? -5.451 0.718 127.247 1.00 22.32 53 ALA B O 1
ATOM 3962 N N . GLU B 1 75 ? -6.070 -1.468 127.217 1.00 20.00 54 GLU B N 1
ATOM 3963 C CA . GLU B 1 75 ? -6.072 -1.577 125.752 1.00 20.00 54 GLU B CA 1
ATOM 3964 C C . GLU B 1 75 ? -7.420 -1.184 125.125 1.00 20.00 54 GLU B C 1
ATOM 3965 O O . GLU B 1 75 ? -7.460 -0.463 124.128 1.00 20.00 54 GLU B O 1
ATOM 3971 N N . TRP B 1 76 ? -8.520 -1.631 125.721 1.00 19.85 55 TRP B N 1
ATOM 3972 C CA . TRP B 1 76 ? -9.826 -1.342 125.147 1.00 19.24 55 TRP B CA 1
ATOM 3973 C C . TRP B 1 76 ? -10.119 0.152 125.069 1.00 19.24 55 TRP B C 1
ATOM 3974 O O . TRP B 1 76 ? -10.675 0.640 124.081 1.00 18.70 55 TRP B O 1
ATOM 3985 N N . GLY B 1 77 ? -9.765 0.866 126.132 1.00 20.11 56 GLY B N 1
ATOM 3986 C CA . GLY B 1 77 ? -10.022 2.286 126.236 1.00 20.57 56 GLY B CA 1
ATOM 3987 C C . GLY B 1 77 ? -9.265 3.081 125.189 1.00 21.87 56 GLY B C 1
ATOM 3988 O O . GLY B 1 77 ? -9.583 4.249 124.953 1.00 22.13 56 GLY B O 1
ATOM 3989 N N . GLN B 1 78 ? -8.274 2.453 124.552 1.00 22.48 57 GLN B N 1
ATOM 3990 C CA . GLN B 1 78 ? -7.484 3.125 123.516 1.00 23.54 57 GLN B CA 1
ATOM 3991 C C . GLN B 1 78 ? -7.803 2.657 122.099 1.00 23.20 57 GLN B C 1
ATOM 3992 O O . GLN B 1 78 ? -7.122 3.073 121.162 1.00 23.42 57 GLN B O 1
ATOM 3998 N N . THR B 1 79 ? -8.774 1.758 121.924 1.00 21.68 58 THR B N 1
ATOM 3999 C CA . THR B 1 79 ? -9.126 1.328 120.577 1.00 20.76 58 THR B CA 1
ATOM 4000 C C . THR B 1 79 ? -9.753 2.486 119.788 1.00 19.80 58 THR B C 1
ATOM 4001 O O . THR B 1 79 ? -10.203 3.483 120.375 1.00 18.87 58 THR B O 1
ATOM 4005 N N . THR B 1 80 ? -9.814 2.342 118.463 1.00 17.70 59 THR B N 1
ATOM 4006 C CA . THR B 1 80 ? -10.454 3.377 117.656 1.00 17.09 59 THR B CA 1
ATOM 4007 C C . THR B 1 80 ? -11.954 3.085 117.675 1.00 17.05 59 THR B C 1
ATOM 4008 O O . THR B 1 80 ? -12.354 1.955 117.972 1.00 16.85 59 THR B O 1
ATOM 4012 N N . PRO B 1 81 ? -12.758 4.090 117.394 1.00 16.28 60 PRO B N 1
ATOM 4013 C CA . PRO B 1 81 ? -14.204 3.911 117.219 1.00 16.99 60 PRO B CA 1
ATOM 4014 C C . PRO B 1 81 ? -14.541 2.892 116.129 1.00 17.19 60 PRO B C 1
ATOM 4015 O O . PRO B 1 81 ? -15.494 2.108 116.285 1.00 17.45 60 PRO B O 1
ATOM 4019 N N . LYS B 1 82 ? -13.796 2.927 115.032 1.00 16.34 61 LYS B N 1
ATOM 4020 C CA . LYS B 1 82 ? -14.008 1.955 113.971 1.00 16.92 61 LYS B CA 1
ATOM 4021 C C . LYS B 1 82 ? -13.902 0.522 114.518 1.00 17.05 61 LYS B C 1
ATOM 4022 O O . LYS B 1 82 ? -14.751 -0.307 114.236 1.00 17.14 61 LYS B O 1
ATOM 4028 N N . VAL B 1 83 ? -12.847 0.219 115.274 1.00 17.22 62 VAL B N 1
ATOM 4029 C CA . VAL B 1 83 ? -12.696 -1.139 115.857 1.00 17.74 62 VAL B CA 1
ATOM 4030 C C . VAL B 1 83 ? -13.862 -1.519 116.794 1.00 17.65 62 VAL B C 1
ATOM 4031 O O . VAL B 1 83 ? -14.376 -2.634 116.748 1.00 17.23 62 VAL B O 1
ATOM 4035 N N . ARG B 1 84 ? -14.288 -0.584 117.635 1.00 17.17 63 ARG B N 1
ATOM 4036 C CA . ARG B 1 84 ? -15.375 -0.861 118.559 1.00 17.98 63 ARG B CA 1
ATOM 4037 C C . ARG B 1 84 ? -16.679 -1.047 117.803 1.00 17.77 63 ARG B C 1
ATOM 4038 O O . ARG B 1 84 ? -17.440 -1.950 118.110 1.00 17.15 63 ARG B O 1
ATOM 4046 N N . ALA B 1 85 ? -16.915 -0.201 116.802 1.00 17.61 64 ALA B N 1
ATOM 4047 C CA . ALA B 1 85 ? -18.099 -0.303 115.946 1.00 17.89 64 ALA B CA 1
ATOM 4048 C C . ALA B 1 85 ? -18.190 -1.689 115.301 1.00 18.36 64 ALA B C 1
ATOM 4049 O O . ALA B 1 85 ? -19.274 -2.286 115.207 1.00 17.69 64 ALA B O 1
ATOM 4051 N N . GLU B 1 86 ? -17.061 -2.198 114.836 1.00 18.07 65 GLU B N 1
ATOM 4052 C CA . GLU B 1 86 ? -17.044 -3.525 114.220 1.00 19.01 65 GLU B CA 1
ATOM 4053 C C . GLU B 1 86 ? -17.405 -4.625 115.227 1.00 19.06 65 GLU B C 1
ATOM 4054 O O . GLU B 1 86 ? -18.149 -5.554 114.889 1.00 18.52 65 GLU B O 1
ATOM 4060 N N . CYS B 1 87 ? -16.902 -4.532 116.456 1.00 18.28 66 CYS B N 1
ATOM 4061 C CA . CYS B 1 87 ? -17.332 -5.499 117.483 1.00 18.81 66 CYS B CA 1
ATOM 4062 C C . CYS B 1 87 ? -18.847 -5.406 117.724 1.00 18.23 66 CYS B C 1
ATOM 4063 O O . CYS B 1 87 ? -19.517 -6.422 117.831 1.00 17.35 66 CYS B O 1
ATOM 4066 N N . LEU B 1 88 ? -19.391 -4.192 117.791 1.00 18.10 67 LEU B N 1
ATOM 4067 C CA . LEU B 1 88 ? -20.832 -4.050 118.038 1.00 18.49 67 LEU B CA 1
ATOM 4068 C C . LEU B 1 88 ? -21.672 -4.617 116.901 1.00 18.15 67 LEU B C 1
ATOM 4069 O O . LEU B 1 88 ? -22.745 -5.191 117.141 1.00 18.08 67 LEU B O 1
ATOM 4074 N N . LEU B 1 89 ? -21.208 -4.435 115.665 1.00 17.44 68 LEU B N 1
ATOM 4075 C CA . LEU B 1 89 ? -21.927 -4.971 114.523 1.00 17.94 68 LEU B CA 1
ATOM 4076 C C . LEU B 1 89 ? -21.899 -6.482 114.569 1.00 17.62 68 LEU B C 1
ATOM 4077 O O . LEU B 1 89 ? -22.896 -7.123 114.275 1.00 16.84 68 LEU B O 1
ATOM 4082 N N . LYS B 1 90 ? -20.760 -7.072 114.935 1.00 20.00 69 LYS B N 1
ATOM 4083 C CA . LYS B 1 90 ? -20.750 -8.531 115.027 1.00 20.00 69 LYS B CA 1
ATOM 4084 C C . LYS B 1 90 ? -21.701 -9.038 116.122 1.00 20.00 69 LYS B C 1
ATOM 4085 O O . LYS B 1 90 ? -22.382 -10.038 115.921 1.00 20.00 69 LYS B O 1
ATOM 4091 N N . LEU B 1 91 ? -21.788 -8.336 117.250 1.00 18.66 70 LEU B N 1
ATOM 4092 C CA . LEU B 1 91 ? -22.690 -8.751 118.324 1.00 18.57 70 LEU B CA 1
ATOM 4093 C C . LEU B 1 91 ? -24.142 -8.633 117.844 1.00 18.92 70 LEU B C 1
ATOM 4094 O O . LEU B 1 91 ? -24.965 -9.524 118.083 1.00 18.87 70 LEU B O 1
ATOM 4099 N N . ALA B 1 92 ? -24.465 -7.543 117.158 1.00 18.04 71 ALA B N 1
ATOM 4100 C CA . ALA B 1 92 ? -25.806 -7.418 116.583 1.00 18.49 71 ALA B CA 1
ATOM 4101 C C . ALA B 1 92 ? -26.118 -8.621 115.683 1.00 18.38 71 ALA B C 1
ATOM 4102 O O . ALA B 1 92 ? -27.214 -9.168 115.726 1.00 17.71 71 AL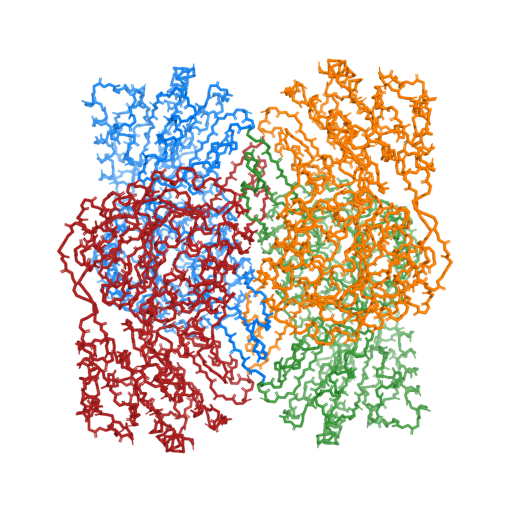A B O 1
ATOM 4104 N N . ASP B 1 93 ? -25.155 -9.015 114.857 1.00 18.54 72 ASP B N 1
ATOM 4105 C CA . ASP B 1 93 ? -25.361 -10.128 113.921 1.00 19.96 72 ASP B CA 1
ATOM 4106 C C . ASP B 1 93 ? -25.634 -11.425 114.680 1.00 19.59 72 ASP B C 1
ATOM 4107 O O . ASP B 1 93 ? -26.457 -12.225 114.255 1.00 18.62 72 ASP B O 1
ATOM 4112 N N . VAL B 1 94 ? -24.899 -11.640 115.772 1.00 20.34 73 VAL B N 1
ATOM 4113 C CA . VAL B 1 94 ? -25.025 -12.875 116.559 1.00 20.84 73 VAL B CA 1
ATOM 4114 C C . VAL B 1 94 ? -26.396 -12.937 117.228 1.00 20.32 73 VAL B C 1
ATOM 4115 O O . VAL B 1 94 ? -27.033 -13.975 117.241 1.00 20.51 73 VAL B O 1
ATOM 4119 N N . ILE B 1 95 ? -26.829 -11.821 117.806 1.00 19.59 74 ILE B N 1
ATOM 4120 C CA . ILE B 1 95 ? -28.150 -11.753 118.405 1.00 18.95 74 ILE B CA 1
ATOM 4121 C C . ILE B 1 95 ? -29.231 -12.022 117.364 1.00 18.85 74 ILE B C 1
ATOM 4122 O O . ILE B 1 95 ? -30.145 -12.807 117.586 1.00 18.09 74 ILE B O 1
ATOM 4127 N N . GLU B 1 96 ? -29.097 -11.380 116.210 1.00 18.14 75 GLU B N 1
ATOM 4128 C CA . GLU B 1 96 ? -30.082 -11.538 115.152 1.00 18.59 75 GLU B CA 1
ATOM 4129 C C . GLU B 1 96 ? -30.190 -12.989 114.695 1.00 18.03 75 GLU B C 1
ATOM 4130 O O . GLU B 1 96 ? -31.283 -13.508 114.513 1.00 17.36 75 GLU B O 1
ATOM 4136 N N . GLU B 1 97 ? -29.051 -13.621 114.492 1.00 17.36 76 GLU B N 1
ATOM 4137 C CA . GLU B 1 97 ? -29.038 -15.005 114.049 1.00 18.99 76 GLU B CA 1
ATOM 4138 C C . GLU B 1 97 ? -29.725 -15.899 115.081 1.00 18.40 76 GLU B C 1
ATOM 4139 O O . GLU B 1 97 ? -30.420 -16.840 114.719 1.00 17.21 76 GLU B O 1
ATOM 4145 N N . ASN B 1 98 ? -29.540 -15.579 116.363 1.00 17.70 77 ASN B N 1
ATOM 4146 C CA . ASN B 1 98 ? -30.103 -16.371 117.458 1.00 17.97 77 ASN B CA 1
ATOM 4147 C C . ASN B 1 98 ? -31.430 -15.810 117.981 1.00 18.14 77 ASN B C 1
ATOM 4148 O O . ASN B 1 98 ? -31.827 -16.055 119.123 1.00 18.20 77 ASN B O 1
ATOM 4153 N N . GLY B 1 99 ? -32.110 -15.041 117.139 1.00 18.13 78 GLY B N 1
ATOM 4154 C CA . GLY B 1 99 ? -33.341 -14.395 117.546 1.00 18.34 78 GLY B CA 1
ATOM 4155 C C . GLY B 1 99 ? -34.416 -15.262 118.194 1.00 18.69 78 GLY B C 1
ATOM 4156 O O . GLY B 1 99 ? -34.974 -14.897 119.237 1.00 17.76 78 GLY B O 1
ATOM 4157 N N . GLN B 1 100 ? -34.720 -16.395 117.574 1.00 18.80 79 GLN B N 1
ATOM 4158 C CA . GLN B 1 100 ? -35.747 -17.285 118.097 1.00 20.16 79 GLN B CA 1
ATOM 4159 C C . GLN B 1 100 ? -35.390 -17.853 119.458 1.00 19.36 79 GLN B C 1
ATOM 4160 O O . GLN B 1 100 ? -36.259 -17.995 120.321 1.00 19.53 79 GLN B O 1
ATOM 4166 N N . VAL B 1 101 ? -34.133 -18.222 119.628 1.00 18.86 80 VAL B N 1
ATOM 4167 C CA . VAL B 1 101 ? -33.686 -18.798 120.884 1.00 19.22 80 VAL B CA 1
ATOM 4168 C C . VAL B 1 101 ? -33.859 -17.745 121.968 1.00 18.66 80 VAL B C 1
ATOM 4169 O O . VAL B 1 101 ? -34.439 -18.000 123.025 1.00 17.95 80 VAL B O 1
ATOM 4173 N N . PHE B 1 102 ? -33.376 -16.541 121.680 1.00 17.35 81 PHE B N 1
ATOM 4174 C CA . PHE B 1 102 ? -33.498 -15.467 122.650 1.00 17.46 81 PHE B CA 1
ATOM 4175 C C . PHE B 1 102 ? -34.953 -15.189 122.988 1.00 17.40 81 PHE B C 1
ATOM 4176 O O . PHE B 1 102 ? -35.299 -15.038 124.155 1.00 17.97 81 PHE B O 1
ATOM 4184 N N . ALA B 1 103 ? -35.808 -15.121 121.978 1.00 17.01 82 ALA B N 1
ATOM 4185 C CA . ALA B 1 103 ? -37.236 -14.907 122.218 1.00 17.08 82 ALA B CA 1
ATOM 4186 C C . ALA B 1 103 ? -37.868 -15.994 123.089 1.00 16.91 82 ALA B C 1
ATOM 4187 O O . ALA B 1 103 ? -38.662 -15.699 123.970 1.00 16.97 82 ALA B O 1
ATOM 4189 N N . GLU B 1 104 ? -37.513 -17.245 122.841 1.00 20.00 83 GLU B N 1
ATOM 4190 C CA . GLU B 1 104 ? -38.057 -18.357 123.619 1.00 20.00 83 GLU B CA 1
ATOM 4191 C C . GLU B 1 104 ? -37.604 -18.305 125.078 1.00 20.00 83 GLU B C 1
ATOM 4192 O O . GLU B 1 104 ? -38.400 -18.513 125.985 1.00 20.00 83 GLU B O 1
ATOM 4198 N N . LEU B 1 105 ? -36.326 -18.006 125.308 1.00 17.17 84 LEU B N 1
ATOM 4199 C CA . LEU B 1 105 ? -35.847 -17.891 126.680 1.00 17.72 84 LEU B CA 1
ATOM 4200 C C . LEU B 1 105 ? -36.573 -16.785 127.429 1.00 18.38 84 LEU B C 1
ATOM 4201 O O . LEU B 1 105 ? -36.972 -16.959 128.572 1.00 18.17 84 LEU B O 1
ATOM 4206 N N . GLU B 1 106 ? -36.722 -15.633 126.781 1.00 18.63 85 GLU B N 1
ATOM 4207 C CA . GLU B 1 106 ? -37.327 -14.491 127.442 1.00 19.72 85 GLU B CA 1
ATOM 4208 C C . GLU B 1 106 ? -38.784 -14.807 127.739 1.00 19.46 85 GLU B C 1
ATOM 4209 O O . GLU B 1 106 ? -39.297 -14.458 128.798 1.00 20.05 85 GLU B O 1
ATOM 4215 N N . SER B 1 107 ? -39.451 -15.470 126.804 1.00 19.39 86 SER B N 1
ATOM 4216 C CA . SER B 1 107 ? -40.854 -15.850 126.990 1.00 18.98 86 SER B CA 1
ATOM 4217 C C . SER B 1 107 ? -41.023 -16.829 128.152 1.00 19.14 86 SER B C 1
ATOM 4218 O O . SER B 1 107 ? -41.966 -16.714 128.938 1.00 18.59 86 SER B O 1
ATOM 4221 N N . ARG B 1 108 ? -40.111 -17.790 128.263 1.00 19.14 87 ARG B N 1
ATOM 4222 C CA . ARG B 1 108 ? -40.188 -18.788 129.337 1.00 19.51 87 ARG B CA 1
ATOM 4223 C C . ARG B 1 108 ? -39.870 -18.169 130.701 1.00 18.80 87 ARG B C 1
ATOM 4224 O O . ARG B 1 108 ? -40.511 -18.474 131.703 1.00 17.88 87 ARG B O 1
ATOM 4232 N N . ASN B 1 109 ? -38.884 -17.283 130.716 1.00 17.98 88 ASN B N 1
ATOM 4233 C CA . ASN B 1 109 ? -38.474 -16.638 131.951 1.00 18.22 88 ASN B CA 1
ATOM 4234 C C . ASN B 1 109 ? -39.395 -15.505 132.401 1.00 18.18 88 ASN B C 1
ATOM 4235 O O . ASN B 1 109 ? -39.562 -15.286 133.598 1.00 17.64 88 ASN B O 1
ATOM 4240 N N . CYS B 1 110 ? -39.985 -14.781 131.455 1.00 18.50 89 CYS B N 1
ATOM 4241 C CA . CYS B 1 110 ? -40.805 -13.628 131.828 1.00 19.52 89 CYS B CA 1
ATOM 4242 C C . CYS B 1 110 ? -42.301 -13.788 131.613 1.00 19.51 89 CYS B C 1
ATOM 4243 O O . CYS B 1 110 ? -43.071 -12.956 132.074 1.00 19.94 89 CYS B O 1
ATOM 4246 N N . GLY B 1 111 ? -42.713 -14.828 130.901 1.00 19.78 90 GLY B N 1
ATOM 4247 C CA . GLY B 1 111 ? -44.127 -15.029 130.610 1.00 20.11 90 GLY B CA 1
ATOM 4248 C C . GLY B 1 111 ? -44.618 -14.137 129.470 1.00 20.81 90 GLY B C 1
ATOM 4249 O O . GLY B 1 111 ? -45.817 -14.039 129.223 1.00 21.04 90 GLY B O 1
ATOM 4250 N N . LYS B 1 112 ? -43.721 -13.465 128.763 1.00 21.04 91 LYS B N 1
ATOM 4251 C CA . LYS B 1 112 ? -44.215 -12.645 127.644 1.00 21.85 91 LYS B CA 1
ATOM 4252 C C . LYS B 1 112 ? -44.694 -13.508 126.486 1.00 21.10 91 LYS B C 1
ATOM 4253 O O . LYS B 1 112 ? -44.097 -14.541 126.180 1.00 20.72 91 LYS B O 1
ATOM 4259 N N . PRO B 1 113 ? -45.798 -13.102 125.876 1.00 20.44 92 PRO B N 1
ATOM 4260 C CA . PRO B 1 113 ? -46.305 -13.796 124.700 1.00 20.15 92 PRO B CA 1
ATOM 4261 C C . PRO B 1 113 ? -45.145 -13.932 123.722 1.00 19.92 92 PRO B C 1
ATOM 4262 O O . PRO B 1 113 ? -44.480 -12.946 123.403 1.00 19.28 92 PRO B O 1
ATOM 4266 N N . LEU B 1 114 ? -44.888 -15.159 123.292 1.00 19.41 93 LEU B N 1
ATOM 4267 C CA . LEU B 1 114 ? -43.750 -15.449 122.444 1.00 19.64 93 LEU B CA 1
ATOM 4268 C C . LEU B 1 114 ? -43.745 -14.593 121.178 1.00 19.77 93 LEU B C 1
ATOM 4269 O O . LEU B 1 114 ? -42.705 -14.074 120.781 1.00 19.23 93 LEU B O 1
ATOM 4274 N N . HIS B 1 115 ? -44.904 -14.427 120.560 1.00 20.13 94 HIS B N 1
ATOM 4275 C CA . HIS B 1 115 ? -44.970 -13.668 119.324 1.00 21.25 94 HIS B CA 1
ATOM 4276 C C . HIS B 1 115 ? -44.556 -12.206 119.528 1.00 21.11 94 HIS B C 1
ATOM 4277 O O . HIS B 1 115 ? -43.972 -11.604 118.638 1.00 21.35 94 HIS B O 1
ATOM 4284 N N . SER B 1 116 ? -44.848 -11.640 120.698 1.00 20.80 95 SER B N 1
ATOM 4285 C CA . SER B 1 116 ? -44.455 -10.262 120.986 1.00 21.18 95 SER B CA 1
ATOM 4286 C C . SER B 1 116 ? -42.949 -10.190 121.230 1.00 20.58 95 SER B C 1
ATOM 4287 O O . SER B 1 116 ? -42.266 -9.310 120.728 1.00 20.07 95 SER B O 1
ATOM 4290 N N . ALA B 1 117 ? -42.430 -11.111 122.016 1.00 20.21 96 ALA B N 1
ATOM 4291 C CA . ALA B 1 117 ? -40.998 -11.102 122.276 1.00 20.56 96 ALA B CA 1
ATOM 4292 C C . ALA B 1 117 ? -40.230 -11.222 120.960 1.00 21.08 96 ALA B C 1
ATOM 4293 O O . ALA B 1 117 ? -39.256 -10.479 120.732 1.00 21.15 96 ALA B O 1
ATOM 4295 N N . PHE B 1 118 ? -40.681 -12.114 120.081 1.00 20.91 97 PHE B N 1
ATOM 4296 C CA . PHE B 1 118 ? -39.983 -12.324 118.819 1.00 21.94 97 PHE B CA 1
ATOM 4297 C C . PHE B 1 118 ? -40.179 -11.199 117.803 1.00 22.51 97 PHE B C 1
ATOM 4298 O O . PHE B 1 118 ? -39.219 -10.739 117.197 1.00 22.72 97 PHE B O 1
ATOM 4306 N N . ASN B 1 119 ? -41.412 -10.755 117.605 1.00 22.80 98 ASN B N 1
ATOM 4307 C CA . ASN B 1 119 ? -41.667 -9.762 116.572 1.00 23.66 98 ASN B CA 1
ATOM 4308 C C . ASN B 1 119 ? -41.367 -8.328 117.000 1.00 23.77 98 ASN B C 1
ATOM 4309 O O . ASN B 1 119 ? -41.034 -7.486 116.158 1.00 23.93 98 ASN B O 1
ATOM 4314 N N . ASP B 1 120 ? -41.486 -8.041 118.295 1.00 23.46 99 ASP B N 1
ATOM 4315 C CA . ASP B 1 120 ? -41.247 -6.689 118.777 1.00 23.92 99 ASP B CA 1
ATOM 4316 C C . ASP B 1 120 ? -39.875 -6.513 119.379 1.00 23.42 99 ASP B C 1
ATOM 4317 O O . ASP B 1 120 ? -39.118 -5.668 118.939 1.00 23.32 99 ASP B O 1
ATOM 4322 N N . GLU B 1 121 ? -39.560 -7.298 120.402 1.00 22.23 100 GLU B N 1
ATOM 4323 C CA . GLU B 1 121 ? -38.311 -7.103 121.138 1.00 21.51 100 GLU B CA 1
ATOM 4324 C C . GLU B 1 121 ? -37.012 -7.401 120.371 1.00 20.73 100 GLU B C 1
ATOM 4325 O O . GLU B 1 121 ? -36.102 -6.559 120.349 1.00 19.57 100 GLU B O 1
ATOM 4331 N N . ILE B 1 122 ? -36.930 -8.567 119.734 1.00 19.25 101 ILE B N 1
ATOM 4332 C CA . ILE B 1 122 ? -35.688 -8.968 119.093 1.00 18.94 101 ILE B CA 1
ATOM 4333 C C . ILE B 1 122 ? -35.153 -7.946 118.068 1.00 18.51 101 ILE B C 1
ATOM 4334 O O . ILE B 1 122 ? -34.006 -7.538 118.164 1.00 18.54 101 ILE B O 1
ATOM 4339 N N . PRO B 1 123 ? -35.974 -7.532 117.109 1.00 18.76 102 PRO B N 1
ATOM 4340 C CA . PRO B 1 123 ? -35.534 -6.553 116.099 1.00 18.79 102 PRO B CA 1
ATOM 4341 C C . PRO B 1 123 ? -35.117 -5.254 116.774 1.00 18.36 102 PRO B C 1
ATOM 4342 O O . PRO B 1 123 ? -34.138 -4.649 116.339 1.00 18.24 102 PRO B O 1
ATOM 4346 N N . ALA B 1 124 ? -35.808 -4.848 117.829 1.00 17.60 103 ALA B N 1
ATOM 4347 C CA . ALA B 1 124 ? -35.403 -3.621 118.503 1.00 18.29 103 ALA B CA 1
ATOM 4348 C C . ALA B 1 124 ? -34.033 -3.766 119.191 1.00 18.16 103 ALA B C 1
ATOM 4349 O O . ALA B 1 124 ? -33.219 -2.848 119.142 1.00 18.21 103 ALA B O 1
ATOM 4351 N N . ILE B 1 125 ? -33.780 -4.921 119.809 1.00 17.53 104 ILE B N 1
ATOM 4352 C CA . ILE B 1 125 ? -32.513 -5.181 120.471 1.00 17.21 104 ILE B CA 1
ATOM 4353 C C . ILE B 1 125 ? -31.361 -5.189 119.460 1.00 17.34 104 ILE B C 1
ATOM 4354 O O . ILE B 1 125 ? -30.325 -4.605 119.719 1.00 17.22 104 ILE B O 1
ATOM 4359 N N . VAL B 1 126 ? -31.551 -5.861 118.322 1.00 17.17 105 VAL B N 1
ATOM 4360 C CA . VAL B 1 126 ? -30.527 -5.938 117.299 1.00 17.25 105 VAL B CA 1
ATOM 4361 C C . VAL B 1 126 ? -30.224 -4.517 116.833 1.00 17.95 105 VAL B C 1
ATOM 4362 O O . VAL B 1 126 ? -29.056 -4.136 116.702 1.00 17.31 105 VAL B O 1
ATOM 4366 N N . ASP B 1 127 ? -31.273 -3.733 116.613 1.00 17.72 106 ASP B N 1
ATOM 4367 C CA . ASP B 1 127 ? -31.083 -2.348 116.156 1.00 18.96 106 ASP B CA 1
ATOM 4368 C C . ASP B 1 127 ? -30.340 -1.429 117.141 1.00 18.69 106 ASP B C 1
ATOM 4369 O O . ASP B 1 127 ? -29.643 -0.513 116.721 1.00 18.76 106 ASP B O 1
ATOM 4374 N N . VAL B 1 128 ? -30.493 -1.656 118.439 1.00 18.43 107 VAL B N 1
ATOM 4375 C CA . VAL B 1 128 ? -29.778 -0.860 119.430 1.00 18.44 107 VAL B CA 1
ATOM 4376 C C . VAL B 1 128 ? -28.281 -1.016 119.211 1.00 18.11 107 VAL B C 1
ATOM 4377 O O . VAL B 1 128 ? -27.530 -0.030 119.231 1.00 16.81 107 VAL B O 1
ATOM 4381 N N . PHE B 1 129 ? -27.843 -2.259 119.007 1.00 17.54 108 PHE B N 1
ATOM 4382 C CA . PHE B 1 129 ? -26.420 -2.502 118.794 1.00 17.81 108 PHE B CA 1
ATOM 4383 C C . PHE B 1 129 ? -25.962 -1.917 117.468 1.00 17.70 108 PHE B C 1
ATOM 4384 O O . PHE B 1 129 ? -24.878 -1.335 117.404 1.00 17.96 108 PHE B O 1
ATOM 4392 N N . ARG B 1 130 ? -26.773 -2.051 116.416 1.00 17.31 109 ARG B N 1
ATOM 4393 C CA . ARG B 1 130 ? -26.395 -1.480 115.106 1.00 17.52 109 ARG B CA 1
ATOM 4394 C C . ARG B 1 130 ? -26.354 0.050 115.158 1.00 17.32 109 ARG B C 1
ATOM 4395 O O . ARG B 1 130 ? -25.424 0.674 114.612 1.00 17.09 109 ARG B O 1
ATOM 4403 N N . PHE B 1 131 ? -27.336 0.652 115.842 1.00 15.83 110 PHE B N 1
ATOM 4404 C CA . PHE B 1 131 ? -27.336 2.117 115.991 1.00 15.29 110 PHE B CA 1
ATOM 4405 C C . PHE B 1 131 ? -26.083 2.631 116.704 1.00 15.70 110 PHE B C 1
ATOM 4406 O O . PHE B 1 131 ? -25.455 3.599 116.277 1.00 14.79 110 PHE B O 1
ATOM 4414 N N . PHE B 1 132 ? -25.754 2.005 117.836 1.00 14.90 111 PHE B N 1
ATOM 4415 C CA . PHE B 1 132 ? -24.600 2.453 118.586 1.00 16.04 111 PHE B CA 1
ATOM 4416 C C . PHE B 1 132 ? -23.299 2.137 117.888 1.00 16.38 111 PHE B C 1
ATOM 4417 O O . PHE B 1 132 ? -22.313 2.786 118.155 1.00 16.66 111 PHE B O 1
ATOM 4425 N N . ALA B 1 133 ? -23.277 1.111 117.039 1.00 16.64 112 ALA B N 1
ATOM 4426 C CA . ALA B 1 133 ? -22.063 0.848 116.276 1.00 17.92 112 ALA B CA 1
ATOM 4427 C C . ALA B 1 133 ? -21.801 2.088 115.414 1.00 18.47 112 ALA B C 1
ATOM 4428 O O . ALA B 1 133 ? -20.670 2.578 115.335 1.00 18.67 112 ALA B O 1
ATOM 4430 N N . GLY B 1 134 ? -22.850 2.604 114.794 1.00 18.33 113 GLY B N 1
ATOM 4431 C CA . GLY B 1 134 ? -22.743 3.799 113.971 1.00 19.06 113 GLY B CA 1
ATOM 4432 C C . GLY B 1 134 ? -22.420 5.059 114.765 1.00 20.03 113 GLY B C 1
ATOM 4433 O O . GLY B 1 134 ? -21.517 5.850 114.388 1.00 20.19 113 GLY B O 1
ATOM 4434 N N . ALA B 1 135 ? -23.125 5.236 115.884 1.00 19.20 114 ALA B N 1
ATOM 4435 C CA . ALA B 1 135 ? -22.947 6.429 116.736 1.00 19.00 114 ALA B CA 1
ATOM 4436 C C . ALA B 1 135 ? -21.570 6.526 117.374 1.00 18.85 114 ALA B C 1
ATOM 4437 O O . ALA B 1 135 ? -21.108 7.627 117.690 1.00 18.88 114 ALA B O 1
ATOM 4439 N N . ALA B 1 136 ? -20.924 5.388 117.594 1.00 18.20 115 ALA B N 1
ATOM 4440 C CA . ALA B 1 136 ? -19.589 5.405 118.172 1.00 19.00 115 ALA B CA 1
ATOM 4441 C C . ALA B 1 136 ? -18.604 6.230 117.346 1.00 19.27 115 ALA B C 1
ATOM 4442 O O . ALA B 1 136 ? -17.593 6.723 117.879 1.00 19.24 115 ALA B O 1
ATOM 4444 N N . ARG B 1 137 ? -18.889 6.369 116.055 1.00 18.60 116 ARG B N 1
ATOM 4445 C CA . ARG B 1 137 ? -17.993 7.073 115.129 1.00 19.71 116 ARG B CA 1
ATOM 4446 C C . ARG B 1 137 ? -18.451 8.489 114.805 1.00 20.83 116 ARG B C 1
ATOM 4447 O O . ARG B 1 137 ? -17.870 9.119 113.924 1.00 20.71 116 ARG B O 1
ATOM 4455 N N . CYS B 1 138 ? -19.496 8.970 115.476 1.00 21.42 117 CYS B N 1
ATOM 4456 C CA . CYS B 1 138 ? -20.070 10.260 115.132 1.00 23.59 117 CYS B CA 1
ATOM 4457 C C . CYS B 1 138 ? -20.156 11.227 116.323 1.00 24.28 117 CYS B C 1
ATOM 4458 O O . CYS B 1 138 ? -21.082 12.019 116.415 1.00 25.74 117 CYS B O 1
ATOM 4461 N N . LEU B 1 139 ? -19.215 11.175 117.245 1.00 24.95 118 LEU B N 1
ATOM 4462 C CA . LEU B 1 139 ? -19.319 12.050 118.405 1.00 26.49 118 LEU B CA 1
ATOM 4463 C C . LEU B 1 139 ? -18.948 13.503 118.121 1.00 27.12 118 LEU B C 1
ATOM 4464 O O . LEU B 1 139 ? -17.937 13.800 117.472 1.00 26.65 118 LEU B O 1
ATOM 4469 N N . ASN B 1 140 ? -19.777 14.409 118.625 1.00 28.21 119 ASN B N 1
ATOM 4470 C CA . ASN B 1 140 ? -19.562 15.833 118.448 1.00 28.99 119 ASN B CA 1
ATOM 4471 C C . ASN B 1 140 ? -18.649 16.426 119.504 1.00 27.99 119 ASN B C 1
ATOM 4472 O O . ASN B 1 140 ? -18.378 15.814 120.523 1.00 27.93 119 ASN B O 1
ATOM 4477 N N . GLY B 1 141 ? -18.187 17.645 119.254 1.00 27.40 120 GLY B N 1
ATOM 4478 C CA . GLY B 1 141 ? -17.350 18.368 120.206 1.00 27.03 120 GLY B CA 1
ATOM 4479 C C . GLY B 1 141 ? -17.368 19.847 119.820 1.00 26.90 120 GLY B C 1
ATOM 4480 O O . GLY B 1 141 ? -18.218 20.285 119.023 1.00 29.34 120 GLY B O 1
ATOM 4481 N N . LEU B 1 142 ? -16.497 20.631 120.418 1.00 24.46 121 LEU B N 1
ATOM 4482 C CA . LEU B 1 142 ? -16.385 22.031 120.056 1.00 23.06 121 LEU B CA 1
ATOM 4483 C C . LEU B 1 142 ? -15.246 22.148 119.043 1.00 21.91 121 LEU B C 1
ATOM 4484 O O . LEU B 1 142 ? -14.300 21.333 119.045 1.00 20.77 121 LEU B O 1
ATOM 4489 N N . ALA B 1 143 ? -15.317 23.139 118.171 1.00 20.76 122 ALA B N 1
ATOM 4490 C CA . ALA B 1 143 ? -14.251 23.336 117.210 1.00 20.18 122 ALA B CA 1
ATOM 4491 C C . ALA B 1 143 ? -12.907 23.558 117.892 1.00 19.49 122 ALA B C 1
ATOM 4492 O O . ALA B 1 143 ? -12.795 24.302 118.847 1.00 19.66 122 ALA B O 1
ATOM 4494 N N . ALA B 1 144 ? -11.869 22.936 117.393 1.00 18.59 123 ALA B N 1
ATOM 4495 C CA . ALA B 1 144 ? -10.552 23.201 117.962 1.00 18.01 123 ALA B CA 1
ATOM 4496 C C . ALA B 1 144 ? -10.043 24.534 117.369 1.00 18.21 123 ALA B C 1
ATOM 4497 O O . ALA B 1 144 ? -10.355 24.868 116.231 1.00 17.81 123 ALA B O 1
ATOM 4499 N N . GLY B 1 145 ? -9.265 25.284 118.132 1.00 18.19 124 GLY B N 1
ATOM 4500 C CA . GLY B 1 145 ? -8.762 26.565 117.651 1.00 18.77 124 GLY B CA 1
ATOM 4501 C C . GLY B 1 145 ? -8.102 27.357 118.764 1.00 18.67 124 GLY B C 1
ATOM 4502 O O . GLY B 1 145 ? -7.879 26.812 119.875 1.00 18.63 124 GLY B O 1
ATOM 4503 N N . GLU B 1 146 ? -7.795 28.620 118.486 1.00 17.34 125 GLU B N 1
ATOM 4504 C CA . GLU B 1 146 ? -7.122 29.458 119.442 1.00 18.47 125 GLU B CA 1
ATOM 4505 C C . GLU B 1 146 ? -8.142 30.365 120.163 1.00 18.57 125 GLU B C 1
ATOM 4506 O O . GLU B 1 146 ? -8.536 31.400 119.634 1.00 19.02 125 GLU B O 1
ATOM 4512 N N . TYR B 1 147 ? -8.578 29.957 121.351 1.00 17.47 126 TYR B N 1
ATOM 4513 C CA . TYR B 1 147 ? -9.545 30.729 122.133 1.00 17.14 126 TYR B CA 1
ATOM 4514 C C . TYR B 1 147 ? -8.817 31.702 123.028 1.00 17.20 126 TYR B C 1
ATOM 4515 O O . TYR B 1 147 ? -9.366 32.687 123.473 1.00 16.36 126 TYR B O 1
ATOM 4524 N N . LEU B 1 148 ? -7.556 31.402 123.277 1.00 16.99 127 LEU B N 1
ATOM 4525 C CA . LEU B 1 148 ? -6.671 32.273 124.009 1.00 17.55 127 LEU B CA 1
ATOM 4526 C C . LEU B 1 148 ? -5.486 32.470 123.054 1.00 17.55 127 LEU B C 1
ATOM 4527 O O . LEU B 1 148 ? -4.968 31.486 122.538 1.00 17.44 127 LEU B O 1
ATOM 4532 N N . GLU B 1 149 ? -5.050 33.702 122.822 1.00 20.00 128 GLU B N 1
ATOM 4533 C CA . GLU B 1 149 ? -4.001 33.953 121.850 1.00 20.00 128 GLU B CA 1
ATOM 4534 C C . GLU B 1 149 ? -2.786 33.073 122.095 1.00 20.00 128 GLU B C 1
ATOM 4535 O O . GLU B 1 149 ? -2.303 32.953 123.220 1.00 20.00 128 GLU B O 1
ATOM 4541 N N . GLY B 1 150 ? -2.282 32.428 121.050 1.00 17.00 129 GLY B N 1
ATOM 4542 C CA . GLY B 1 150 ? -1.074 31.636 121.196 1.00 16.86 129 GLY B CA 1
ATOM 4543 C C . GLY B 1 150 ? -1.263 30.260 121.847 1.00 17.03 129 GLY B C 1
ATOM 4544 O O . GLY B 1 150 ? -0.282 29.631 122.232 1.00 16.31 129 GLY B O 1
ATOM 4545 N N . HIS B 1 151 ? -2.503 29.795 121.987 1.00 16.56 130 HIS B N 1
ATOM 4546 C CA . HIS B 1 151 ? -2.744 28.469 122.558 1.00 16.68 130 HIS B CA 1
ATOM 4547 C C . HIS B 1 151 ? -3.815 27.764 121.735 1.00 17.17 130 HIS B C 1
ATOM 4548 O O . HIS B 1 151 ? -4.901 28.315 121.540 1.00 17.93 130 HIS B O 1
ATOM 4555 N N . THR B 1 152 ? -3.536 26.548 121.281 1.00 16.64 131 THR B N 1
ATOM 4556 C CA . THR B 1 152 ? -4.539 25.784 120.551 1.00 17.26 131 THR B CA 1
ATOM 4557 C C . THR B 1 152 ? -5.282 24.864 121.517 1.00 17.23 131 THR B C 1
ATOM 4558 O O . THR B 1 152 ? -4.646 24.072 122.198 1.00 16.91 131 THR B O 1
ATOM 4562 N N . SER B 1 153 ? -6.610 24.945 121.533 1.00 16.86 132 SER B N 1
ATOM 4563 C CA . SER B 1 153 ? -7.439 24.101 122.370 1.00 18.12 132 SER B CA 1
ATOM 4564 C C . SER B 1 153 ? -8.178 23.083 121.529 1.00 18.64 132 SER B C 1
ATOM 4565 O O . SER B 1 153 ? -8.578 23.386 120.411 1.00 19.50 132 SER B O 1
ATOM 4568 N N . MET B 1 154 ? -8.411 21.902 122.093 1.00 18.67 133 MET B N 1
ATOM 4569 C CA . MET B 1 154 ? -9.232 20.878 121.447 1.00 18.56 133 MET B CA 1
ATOM 4570 C C . MET B 1 154 ? -10.064 20.146 122.513 1.00 18.95 133 MET B C 1
ATOM 4571 O O . MET B 1 154 ? -9.666 20.090 123.684 1.00 18.68 133 MET B O 1
ATOM 4576 N N . ILE B 1 155 ? -11.197 19.586 122.098 1.00 18.27 134 ILE B N 1
ATOM 4577 C CA . ILE B 1 155 ? -12.083 18.847 123.005 1.00 18.87 134 ILE B CA 1
ATOM 4578 C C . ILE B 1 155 ? -12.123 17.384 122.583 1.00 18.90 134 ILE B C 1
ATOM 4579 O O . ILE B 1 155 ? -12.345 17.111 121.405 1.00 18.22 134 ILE B O 1
ATOM 4584 N N . ARG B 1 156 ? -11.871 16.461 123.527 1.00 19.38 135 ARG B N 1
ATOM 4585 C CA . ARG B 1 156 ? -11.968 15.008 123.319 1.00 20.19 135 ARG B CA 1
ATOM 4586 C C . ARG B 1 156 ? -13.119 14.430 124.148 1.00 21.15 135 ARG B C 1
ATOM 4587 O O . ARG B 1 156 ? -13.579 15.062 125.122 1.00 20.99 135 ARG B O 1
ATOM 4595 N N . ARG B 1 157 ? -13.588 13.239 123.780 1.00 21.23 136 ARG B N 1
ATOM 4596 C CA . ARG B 1 157 ? -14.560 12.503 124.597 1.00 22.22 136 ARG B CA 1
ATOM 4597 C C . ARG B 1 157 ? -13.949 11.147 124.876 1.00 22.81 136 ARG B C 1
ATOM 4598 O O . ARG B 1 157 ? -13.930 10.281 123.996 1.00 23.50 136 ARG B O 1
ATOM 4606 N N . ASP B 1 158 ? -13.446 10.954 126.092 1.00 22.72 137 ASP B N 1
ATOM 4607 C CA . ASP B 1 158 ? -12.774 9.723 126.455 1.00 22.77 137 ASP B CA 1
ATOM 4608 C C . ASP B 1 158 ? -13.663 8.840 127.343 1.00 22.14 137 ASP B C 1
ATOM 4609 O O . ASP B 1 158 ? -14.588 9.333 127.970 1.00 21.78 137 ASP B O 1
ATOM 4614 N N . PRO B 1 159 ? -13.378 7.540 127.411 1.00 21.65 138 PRO B N 1
ATOM 4615 C CA . PRO B 1 159 ? -14.170 6.652 128.264 1.00 21.51 138 PRO B CA 1
ATOM 4616 C C . PRO B 1 159 ? -13.770 6.854 129.718 1.00 21.42 138 PRO B C 1
ATOM 4617 O O . PRO B 1 159 ? -12.708 7.433 130.013 1.00 20.57 138 PRO B O 1
ATOM 4621 N N . LEU B 1 160 ? -14.625 6.368 130.610 1.00 21.17 139 LEU B N 1
ATOM 4622 C CA . LEU B 1 160 ? -14.425 6.484 132.041 1.00 21.38 139 LEU B CA 1
ATOM 4623 C C . LEU B 1 160 ? -13.593 5.355 132.617 1.00 20.99 139 LEU B C 1
ATOM 4624 O O . LEU B 1 160 ? -12.772 5.585 133.492 1.00 21.46 139 LEU B O 1
ATOM 4629 N N . GLY B 1 161 ? -13.847 4.125 132.167 1.00 19.79 140 GLY B N 1
ATOM 4630 C CA . GLY B 1 161 ? -13.175 2.983 132.727 1.00 18.81 140 GLY B CA 1
ATOM 4631 C C . GLY B 1 161 ? -14.128 1.822 132.867 1.00 18.32 140 GLY B C 1
ATOM 4632 O O . GLY B 1 161 ? -14.706 1.378 131.869 1.00 17.85 140 GLY B O 1
ATOM 4633 N N . VAL B 1 162 ? -14.284 1.317 134.091 1.00 17.47 141 VAL B N 1
ATOM 4634 C CA . VAL B 1 162 ? -15.164 0.194 134.345 1.00 16.61 141 VAL B CA 1
ATOM 4635 C C . VAL B 1 162 ? -16.573 0.666 134.703 1.00 16.79 141 VAL B C 1
ATOM 4636 O O . VAL B 1 162 ? -16.756 1.467 135.626 1.00 17.02 141 VAL B O 1
ATOM 4640 N N . VAL B 1 163 ? -17.555 0.163 133.966 1.00 16.54 142 VAL B N 1
ATOM 4641 C CA . VAL B 1 163 ? -18.966 0.490 134.173 1.00 16.81 142 VAL B CA 1
ATOM 4642 C C . VAL B 1 163 ? -19.704 -0.712 134.755 1.00 17.42 142 VAL B C 1
ATOM 4643 O O . VAL B 1 163 ? -19.565 -1.827 134.227 1.00 17.29 142 VAL B O 1
ATOM 4647 N N . ALA B 1 164 ? -20.424 -0.510 135.865 1.00 16.89 143 ALA B N 1
ATOM 4648 C CA . ALA B 1 164 ? -21.259 -1.569 136.464 1.00 17.78 143 ALA B CA 1
ATOM 4649 C C . ALA B 1 164 ? -22.687 -1.333 135.972 1.00 18.57 143 ALA B C 1
ATOM 4650 O O . ALA B 1 164 ? -23.218 -0.223 136.080 1.00 18.51 143 ALA B O 1
ATOM 4652 N N . SER B 1 165 ? -23.306 -2.351 135.382 1.00 19.06 144 SER B N 1
ATOM 4653 C CA . SER B 1 165 ? -24.670 -2.180 134.871 1.00 19.56 144 SER B CA 1
ATOM 4654 C C . SER B 1 165 ? -25.583 -3.144 135.589 1.00 19.27 144 SER B C 1
ATOM 4655 O O . SER B 1 165 ? -25.277 -4.323 135.671 1.00 18.93 144 SER B O 1
ATOM 4658 N N . ILE B 1 166 ? -26.715 -2.644 136.063 1.00 18.94 145 ILE B N 1
ATOM 4659 C CA . ILE B 1 166 ? -27.700 -3.463 136.748 1.00 19.71 145 ILE B CA 1
ATOM 4660 C C . ILE B 1 166 ? -28.986 -3.448 135.936 1.00 19.39 145 ILE B C 1
ATOM 4661 O O . ILE B 1 166 ? -29.614 -2.413 135.826 1.00 19.22 145 ILE B O 1
ATOM 4666 N N . ALA B 1 167 ? -29.393 -4.589 135.384 1.00 19.12 146 ALA B N 1
ATOM 4667 C CA . ALA B 1 167 ? -30.600 -4.642 134.535 1.00 18.90 146 ALA B CA 1
ATOM 4668 C C . ALA B 1 167 ? -31.826 -5.104 135.328 1.00 18.84 146 ALA B C 1
ATOM 4669 O O . ALA B 1 167 ? -31.690 -5.918 136.227 1.00 18.77 146 ALA B O 1
ATOM 4671 N N . PRO B 1 168 ? -33.013 -4.617 134.983 1.00 18.90 147 PRO B N 1
ATOM 4672 C CA . PRO B 1 168 ? -34.248 -4.989 135.682 1.00 18.75 147 PRO B CA 1
ATOM 4673 C C . PRO B 1 168 ? -34.854 -6.263 135.102 1.00 18.78 147 PRO B C 1
ATOM 4674 O O . PRO B 1 168 ? -34.340 -6.809 134.126 1.00 18.67 147 PRO B O 1
ATOM 4678 N N . TRP B 1 169 ? -35.949 -6.730 135.701 1.00 18.75 148 TRP B N 1
ATOM 4679 C CA . TRP B 1 169 ? -36.570 -7.962 135.261 1.00 19.42 148 TRP B CA 1
ATOM 4680 C C . TRP B 1 169 ? -37.646 -7.815 134.184 1.00 19.33 148 TRP B C 1
ATOM 4681 O O . TRP B 1 169 ? -38.068 -8.814 133.602 1.00 19.11 148 TRP B O 1
ATOM 4692 N N . ASN B 1 170 ? -38.092 -6.598 133.897 1.00 18.96 149 ASN B N 1
ATOM 4693 C CA . ASN B 1 170 ? -39.210 -6.472 132.953 1.00 19.59 149 ASN B CA 1
ATOM 4694 C C . ASN B 1 170 ? -38.868 -6.710 131.457 1.00 19.66 149 ASN B C 1
ATOM 4695 O O . ASN B 1 170 ? -39.647 -7.329 130.729 1.00 18.92 149 ASN B O 1
ATOM 4700 N N . TYR B 1 171 ? -37.705 -6.236 131.026 1.00 19.53 150 TYR B N 1
ATOM 4701 C CA . TYR B 1 171 ? -37.200 -6.453 129.658 1.00 19.86 150 TYR B CA 1
ATOM 4702 C C . TYR B 1 171 ? -35.712 -6.796 129.802 1.00 19.63 150 TYR B C 1
ATOM 4703 O O . TYR B 1 171 ? -34.840 -5.972 129.518 1.00 19.24 150 TYR B O 1
ATOM 4712 N N . PRO B 1 172 ? -35.424 -8.012 130.253 1.00 18.94 151 PRO B N 1
ATOM 4713 C CA . PRO B 1 172 ? -34.049 -8.387 130.606 1.00 18.90 151 PRO B CA 1
ATOM 4714 C C . PRO B 1 172 ? -33.049 -8.161 129.483 1.00 18.92 151 PRO B C 1
ATOM 4715 O O . PRO B 1 172 ? -32.081 -7.427 129.666 1.00 18.74 151 PRO B O 1
ATOM 4719 N N . LEU B 1 173 ? -33.296 -8.734 128.322 1.00 18.93 152 LEU B N 1
ATOM 4720 C CA . LEU B 1 173 ? -32.355 -8.623 127.224 1.00 19.19 152 LEU B CA 1
ATOM 4721 C C . LEU B 1 173 ? -32.263 -7.214 126.661 1.00 19.28 152 LEU B C 1
ATOM 4722 O O . LEU B 1 173 ? -31.166 -6.709 126.388 1.00 18.97 152 LEU B O 1
ATOM 4727 N N . MET B 1 174 ? -33.412 -6.585 126.443 1.00 18.49 153 MET B N 1
ATOM 4728 C CA . MET B 1 174 ? -33.426 -5.231 125.915 1.00 19.71 153 MET B CA 1
ATOM 4729 C C . MET B 1 174 ? -32.665 -4.254 126.828 1.00 20.14 153 MET B C 1
ATOM 4730 O O . MET B 1 174 ? -31.841 -3.446 126.353 1.00 18.63 153 MET B O 1
ATOM 4735 N N . MET B 1 175 ? -32.941 -4.324 128.132 1.00 20.58 154 MET B N 1
ATOM 4736 C CA . MET B 1 175 ? -32.268 -3.471 129.110 1.00 21.35 154 MET B CA 1
ATOM 4737 C C . MET B 1 175 ? -30.774 -3.792 129.184 1.00 21.96 154 MET B C 1
ATOM 4738 O O . MET B 1 175 ? -29.938 -2.894 129.352 1.00 22.31 154 MET B O 1
ATOM 4743 N N . ALA B 1 176 ? -30.434 -5.070 129.050 1.00 21.26 155 ALA B N 1
ATOM 4744 C CA . ALA B 1 176 ? -29.047 -5.448 128.968 1.00 20.99 155 ALA B CA 1
ATOM 4745 C C . ALA B 1 176 ? -28.423 -4.723 127.764 1.00 20.69 155 ALA B C 1
ATOM 4746 O O . ALA B 1 176 ? -27.330 -4.170 127.865 1.00 20.76 155 ALA B O 1
ATOM 4748 N N . ALA B 1 177 ? -29.121 -4.729 126.633 1.00 19.50 156 ALA B N 1
ATOM 4749 C CA . ALA B 1 177 ? -28.587 -4.091 125.425 1.00 18.86 156 ALA B CA 1
ATOM 4750 C C . ALA B 1 177 ? -28.426 -2.569 125.625 1.00 18.70 156 ALA B C 1
ATOM 4751 O O . ALA B 1 177 ? -27.399 -1.981 125.266 1.00 17.92 156 ALA B O 1
ATOM 4753 N N . TRP B 1 178 ? -29.430 -1.930 126.219 1.00 18.50 157 TRP B N 1
ATOM 4754 C CA . TRP B 1 178 ? -29.357 -0.483 126.438 1.00 19.94 157 TRP B CA 1
ATOM 4755 C C . TRP B 1 178 ? -28.193 -0.094 127.319 1.00 20.41 157 TRP B C 1
ATOM 4756 O O . TRP B 1 178 ? -27.705 1.023 127.242 1.00 20.21 157 TRP B O 1
ATOM 4767 N N . LYS B 1 179 ? -27.764 -1.003 128.173 1.00 20.63 158 LYS B N 1
ATOM 4768 C CA . LYS B 1 179 ? -26.645 -0.686 129.042 1.00 21.96 158 LYS B CA 1
ATOM 4769 C C . LYS B 1 179 ? -25.316 -1.055 128.397 1.00 21.64 158 LYS B C 1
ATOM 4770 O O . LYS B 1 179 ? -24.377 -0.277 128.464 1.00 22.90 158 LYS B O 1
ATOM 4776 N N . LEU B 1 180 ? -25.266 -2.201 127.720 1.00 20.31 159 LEU B N 1
ATOM 4777 C CA . LEU B 1 180 ? -24.031 -2.657 127.108 1.00 20.20 159 LEU B CA 1
ATOM 4778 C C . LEU B 1 180 ? -23.597 -1.815 125.903 1.00 19.36 159 LEU B C 1
ATOM 4779 O O . LEU B 1 180 ? -22.451 -1.406 125.804 1.00 19.46 159 LEU B O 1
ATOM 4784 N N . ALA B 1 181 ? -24.520 -1.588 124.986 1.00 18.26 160 ALA B N 1
ATOM 4785 C CA . ALA B 1 181 ? -24.177 -0.954 123.717 1.00 18.98 160 ALA B CA 1
ATOM 4786 C C . ALA B 1 181 ? -23.481 0.397 123.824 1.00 18.62 160 ALA B C 1
ATOM 4787 O O . ALA B 1 181 ? -22.392 0.551 123.301 1.00 19.12 160 ALA B O 1
ATOM 4789 N N . PRO B 1 182 ? -24.082 1.373 124.495 1.00 17.91 161 PRO B N 1
ATOM 4790 C CA . PRO B 1 182 ? -23.427 2.686 124.622 1.00 17.96 161 PRO B CA 1
ATOM 4791 C C . PRO B 1 182 ? -22.129 2.615 125.430 1.00 18.26 161 PRO B C 1
ATOM 4792 O O . PRO B 1 182 ? -21.169 3.270 125.036 1.00 18.46 161 PRO B O 1
ATOM 4796 N N . ALA B 1 183 ? -22.087 1.842 126.517 1.00 17.35 162 ALA B N 1
ATOM 4797 C CA . ALA B 1 183 ? -20.889 1.797 127.342 1.00 17.10 162 ALA B CA 1
ATOM 4798 C C . ALA B 1 183 ? -19.702 1.254 126.541 1.00 17.47 162 ALA B C 1
ATOM 4799 O O . ALA B 1 183 ? -18.604 1.791 126.599 1.00 17.59 162 ALA B O 1
ATOM 4801 N N . LEU B 1 184 ? -19.937 0.185 125.804 1.00 17.56 163 LEU B N 1
ATOM 4802 C CA . LEU B 1 184 ? -18.927 -0.400 124.952 1.00 17.95 163 LEU B CA 1
ATOM 4803 C C . LEU B 1 184 ? -18.559 0.532 123.818 1.00 18.21 163 LEU B C 1
ATOM 4804 O O . LEU B 1 184 ? -17.385 0.670 123.462 1.00 18.18 163 LEU B O 1
ATOM 4809 N N . ALA B 1 185 ? -19.565 1.152 123.219 1.00 18.18 164 ALA B N 1
ATOM 4810 C CA . ALA B 1 185 ? -19.313 2.029 122.078 1.00 19.00 164 ALA B CA 1
ATOM 4811 C C . ALA B 1 185 ? -18.402 3.173 122.490 1.00 19.32 164 ALA B C 1
ATOM 4812 O O . ALA B 1 185 ? -17.556 3.601 121.716 1.00 19.91 164 ALA B O 1
ATOM 4814 N N . ALA B 1 186 ? -18.555 3.618 123.732 1.00 18.84 165 ALA B N 1
ATOM 4815 C CA . ALA B 1 186 ? -17.767 4.719 124.285 1.00 18.76 165 ALA B CA 1
ATOM 4816 C C . ALA B 1 186 ? -16.354 4.296 124.652 1.00 18.75 165 ALA B C 1
ATOM 4817 O O . ALA B 1 186 ? -15.512 5.152 124.916 1.00 19.08 165 ALA B O 1
ATOM 4819 N N . GLY B 1 187 ? -16.087 2.997 124.694 1.00 17.39 166 GLY B N 1
ATOM 4820 C CA . GLY B 1 187 ? -14.741 2.578 125.018 1.00 16.87 166 GLY B CA 1
ATOM 4821 C C . GLY B 1 187 ? -14.562 2.147 126.467 1.00 16.16 166 GLY B C 1
ATOM 4822 O O . GLY B 1 187 ? -13.437 1.993 126.913 1.00 16.26 166 GLY B O 1
ATOM 4823 N N . ASN B 1 188 ? -15.656 1.916 127.192 1.00 15.53 167 ASN B N 1
ATOM 4824 C CA . ASN B 1 188 ? -15.559 1.391 128.557 1.00 15.92 167 ASN B CA 1
ATOM 4825 C C . ASN B 1 188 ? -15.598 -0.142 128.591 1.00 16.06 167 ASN B C 1
ATOM 4826 O O . ASN B 1 188 ? -16.038 -0.768 127.635 1.00 16.01 167 ASN B O 1
ATOM 4831 N N . CYS B 1 189 ? -15.156 -0.731 129.705 1.00 16.21 168 CYS B N 1
ATOM 4832 C CA . CYS B 1 189 ? -15.340 -2.167 129.938 1.00 16.84 168 CYS B CA 1
ATOM 4833 C C . CYS B 1 189 ? -16.530 -2.298 130.908 1.00 16.87 168 CYS B C 1
ATOM 4834 O O . CYS B 1 189 ? -16.766 -1.425 131.748 1.00 16.68 168 CYS B O 1
ATOM 4837 N N . VAL B 1 190 ? -17.267 -3.384 130.794 1.00 16.66 169 VAL B N 1
ATOM 4838 C CA . VAL B 1 190 ? -18.509 -3.499 131.527 1.00 17.07 169 VAL B CA 1
ATOM 4839 C C . VAL B 1 190 ? -18.615 -4.761 132.341 1.00 16.76 169 VAL B C 1
ATOM 4840 O O . VAL B 1 190 ? -18.128 -5.811 131.938 1.00 16.92 169 VAL B O 1
ATOM 4844 N N . VAL B 1 191 ? -19.236 -4.642 133.503 1.00 16.40 170 VAL B N 1
ATOM 4845 C CA . VAL B 1 191 ? -19.580 -5.784 134.313 1.00 16.05 170 VAL B CA 1
ATOM 4846 C C . VAL B 1 191 ? -21.093 -5.685 134.483 1.00 16.68 170 VAL B C 1
ATOM 4847 O O . VAL B 1 191 ? -21.597 -4.767 135.136 1.00 16.83 170 VAL B O 1
ATOM 4851 N N . LEU B 1 192 ? -21.820 -6.624 133.891 1.00 16.61 171 LEU B N 1
ATOM 4852 C CA . LEU B 1 192 ? -23.281 -6.590 133.912 1.00 17.19 171 LEU B CA 1
ATOM 4853 C C . LEU B 1 192 ? -23.917 -7.597 134.854 1.00 17.75 171 LEU B C 1
ATOM 4854 O O . LEU B 1 192 ? -23.534 -8.769 134.897 1.00 17.21 171 LEU B O 1
ATOM 4859 N N . LYS B 1 193 ? -24.923 -7.145 135.600 1.00 18.17 172 LYS B N 1
ATOM 4860 C CA . LYS B 1 193 ? -25.653 -8.029 136.490 1.00 18.72 172 LYS B CA 1
ATOM 4861 C C . LYS B 1 193 ? -27.106 -7.951 136.110 1.00 18.44 172 LYS B C 1
ATOM 4862 O O . LYS B 1 193 ? -27.702 -6.890 136.233 1.00 18.49 172 LYS B O 1
ATOM 4868 N N . PRO B 1 194 ? -27.686 -9.055 135.667 1.00 18.15 173 PRO B N 1
ATOM 4869 C CA . PRO B 1 194 ? -29.115 -9.090 135.358 1.00 18.01 173 PRO B CA 1
ATOM 4870 C C . PRO B 1 194 ? -29.871 -9.237 136.666 1.00 17.91 173 PRO B C 1
ATOM 4871 O O . PRO B 1 194 ? -29.291 -9.552 137.701 1.00 17.71 173 PRO B O 1
ATOM 4875 N N . SER B 1 195 ? -31.173 -9.059 136.615 1.00 18.20 174 SER B N 1
ATOM 4876 C CA . SER B 1 195 ? -31.985 -9.274 137.796 1.00 18.73 174 SER B CA 1
ATOM 4877 C C . SER B 1 195 ? -31.913 -10.755 138.184 1.00 18.88 174 SER B C 1
ATOM 4878 O O . SER B 1 195 ? -31.788 -11.630 137.319 1.00 18.19 174 SER B O 1
ATOM 4881 N N . GLU B 1 196 ? -31.986 -11.027 139.485 1.00 19.34 175 GLU B N 1
ATOM 4882 C CA . GLU B 1 196 ? -31.923 -12.385 140.001 1.00 20.61 175 GLU B CA 1
ATOM 4883 C C . GLU B 1 196 ? -33.124 -13.189 139.496 1.00 20.24 175 GLU B C 1
ATOM 4884 O O . GLU B 1 196 ? -33.055 -14.409 139.356 1.00 19.80 175 GLU B O 1
ATOM 4890 N N . ILE B 1 197 ? -34.216 -12.506 139.192 1.00 19.75 176 ILE B N 1
ATOM 4891 C CA . ILE B 1 197 ? -35.388 -13.237 138.720 1.00 20.19 176 ILE B CA 1
ATOM 4892 C C . ILE B 1 197 ? -35.370 -13.565 137.207 1.00 19.42 176 ILE B C 1
ATOM 4893 O O . ILE B 1 197 ? -36.005 -14.505 136.781 1.00 18.52 176 ILE B O 1
ATOM 4898 N N . THR B 1 198 ? -34.605 -12.826 136.401 1.00 19.03 177 THR B N 1
ATOM 4899 C CA . THR B 1 198 ? -34.604 -13.072 134.957 1.00 18.69 177 THR B CA 1
ATOM 4900 C C . THR B 1 198 ? -33.216 -13.095 134.322 1.00 18.82 177 THR B C 1
ATOM 4901 O O . THR B 1 198 ? -32.922 -12.260 133.470 1.00 19.33 177 THR B O 1
ATOM 4905 N N . PRO B 1 199 ? -32.381 -14.057 134.677 1.00 18.33 178 PRO B N 1
ATOM 4906 C CA . PRO B 1 199 ? -31.017 -14.114 134.143 1.00 18.05 178 PRO B CA 1
ATOM 4907 C C . PRO B 1 199 ? -30.853 -14.913 132.858 1.00 18.07 178 PRO B C 1
ATOM 4908 O O . PRO B 1 199 ? -29.743 -14.887 132.326 1.00 17.83 178 PRO B O 1
ATOM 4912 N N . LEU B 1 200 ? -31.878 -15.630 132.393 1.00 17.50 179 LEU B N 1
ATOM 4913 C CA . LEU B 1 200 ? -31.667 -16.576 131.277 1.00 17.49 179 LEU B CA 1
ATOM 4914 C C . LEU B 1 200 ? -31.114 -15.963 129.992 1.00 17.55 179 LEU B C 1
ATOM 4915 O O . LEU B 1 200 ? -30.128 -16.466 129.429 1.00 17.53 179 LEU B O 1
ATOM 4920 N N . THR B 1 201 ? -31.702 -14.876 129.522 1.00 16.80 180 THR B N 1
ATOM 4921 C CA . THR B 1 201 ? -31.190 -14.307 128.279 1.00 17.13 180 THR B CA 1
ATOM 4922 C C . THR B 1 201 ? -29.787 -13.760 128.427 1.00 17.57 180 THR B C 1
ATOM 4923 O O . THR B 1 201 ? -28.979 -13.862 127.498 1.00 17.08 180 THR B O 1
ATOM 4927 N N . ALA B 1 202 ? -29.475 -13.192 129.595 1.00 17.53 181 ALA B N 1
ATOM 4928 C CA . ALA B 1 202 ? -28.145 -12.621 129.789 1.00 17.31 181 ALA B CA 1
ATOM 4929 C C . ALA B 1 202 ? -27.059 -13.690 129.815 1.00 17.72 181 ALA B C 1
ATOM 4930 O O . ALA B 1 202 ? -25.934 -13.456 129.365 1.00 17.68 181 ALA B O 1
ATOM 4932 N N . LEU B 1 203 ? -27.395 -14.862 130.343 1.00 17.50 182 LEU B N 1
ATOM 4933 C CA . LEU B 1 203 ? -26.434 -15.953 130.399 1.00 18.27 182 LEU B CA 1
ATOM 4934 C C . LEU B 1 203 ? -26.267 -16.604 129.018 1.00 18.17 182 LEU B C 1
ATOM 4935 O O . LEU B 1 203 ? -25.177 -17.051 128.675 1.00 17.56 182 LEU B O 1
ATOM 4940 N N . LYS B 1 204 ? -27.339 -16.648 128.229 1.00 18.12 183 LYS B N 1
ATOM 4941 C CA . LYS B 1 204 ? -27.205 -17.111 126.849 1.00 18.75 183 LYS B CA 1
ATOM 4942 C C . LYS B 1 204 ? -26.319 -16.121 126.085 1.00 19.19 183 LYS B C 1
ATOM 4943 O O . LYS B 1 204 ? -25.454 -16.510 125.293 1.00 19.17 183 LYS B O 1
ATOM 4949 N N . LEU B 1 205 ? -26.520 -14.836 126.352 1.00 18.92 184 LEU B N 1
ATOM 4950 C CA . LEU B 1 205 ? -25.731 -13.798 125.725 1.00 19.50 184 LEU B CA 1
ATOM 4951 C C . LEU B 1 205 ? -24.267 -13.961 126.114 1.00 20.06 184 LEU B C 1
ATOM 4952 O O . LEU B 1 205 ? -23.375 -13.786 125.301 1.00 20.48 184 LEU B O 1
ATOM 4957 N N . ALA B 1 206 ? -24.024 -14.293 127.372 1.00 20.36 185 ALA B N 1
ATOM 4958 C CA . ALA B 1 206 ? -22.669 -14.503 127.843 1.00 20.90 185 ALA B CA 1
ATOM 4959 C C . ALA B 1 206 ? -21.992 -15.581 127.000 1.00 21.57 185 ALA B C 1
ATOM 4960 O O . ALA B 1 206 ? -20.841 -15.427 126.597 1.00 21.59 185 ALA B O 1
ATOM 4962 N N . GLU B 1 207 ? -22.707 -16.673 126.740 1.00 21.88 186 GLU B N 1
ATOM 4963 C CA . GLU B 1 207 ? -22.153 -17.750 125.933 1.00 22.87 186 GLU B CA 1
ATOM 4964 C C . GLU B 1 207 ? -21.843 -17.256 124.519 1.00 22.99 186 GLU B C 1
ATOM 4965 O O . GLU B 1 207 ? -20.736 -17.422 124.012 1.00 22.60 186 GLU B O 1
ATOM 4971 N N . LEU B 1 208 ? -22.815 -16.604 123.901 1.00 23.00 187 LEU B N 1
ATOM 4972 C CA . LEU B 1 208 ? -22.659 -16.183 122.514 1.00 23.77 187 LEU B CA 1
ATOM 4973 C C . LEU B 1 208 ? -21.632 -15.098 122.296 1.00 23.69 187 LEU B C 1
ATOM 4974 O O . LEU B 1 208 ? -21.031 -15.029 121.242 1.00 23.84 187 LEU B O 1
ATOM 4979 N N . ALA B 1 209 ? -21.445 -14.246 123.299 1.00 23.55 188 ALA B N 1
ATOM 4980 C CA . ALA B 1 209 ? -20.596 -13.079 123.164 1.00 23.56 188 ALA B CA 1
ATOM 4981 C C . ALA B 1 209 ? -19.181 -13.262 123.662 1.00 23.78 188 ALA B C 1
ATOM 4982 O O . ALA B 1 209 ? -18.361 -12.371 123.511 1.00 23.95 188 ALA B O 1
ATOM 4984 N N . LYS B 1 210 ? -18.913 -14.399 124.274 1.00 23.72 189 LYS B N 1
ATOM 4985 C CA . LYS B 1 210 ? -17.611 -14.710 124.847 1.00 24.38 189 LYS B CA 1
ATOM 4986 C C . LYS B 1 210 ? -16.399 -14.281 124.012 1.00 24.43 189 LYS B C 1
ATOM 4987 O O . LYS B 1 210 ? -15.451 -13.708 124.555 1.00 24.52 189 LYS B O 1
ATOM 4993 N N . ASP B 1 211 ? -16.409 -14.567 122.711 1.00 23.78 190 ASP B N 1
ATOM 4994 C CA . ASP B 1 211 ? -15.227 -14.317 121.879 1.00 24.56 190 ASP B CA 1
ATOM 4995 C C . ASP B 1 211 ? -15.314 -13.095 120.945 1.00 23.72 190 ASP B C 1
ATOM 4996 O O . ASP B 1 211 ? -14.447 -12.911 120.079 1.00 23.19 190 ASP B O 1
ATOM 5001 N N . ILE B 1 212 ? -16.315 -12.244 121.142 1.00 22.84 191 ILE B N 1
ATOM 5002 C CA . ILE B 1 212 ? -16.461 -11.086 120.273 1.00 22.32 191 ILE B CA 1
ATOM 5003 C C . ILE B 1 212 ? -15.607 -9.904 120.720 1.00 22.25 191 ILE B C 1
ATOM 5004 O O . ILE B 1 212 ? -15.031 -9.192 119.905 1.00 22.12 191 ILE B O 1
ATOM 5009 N N . PHE B 1 213 ? -15.534 -9.687 122.019 1.00 21.47 192 PHE B N 1
ATOM 5010 C CA . PHE B 1 213 ? -14.701 -8.623 122.556 1.00 21.07 192 PHE B CA 1
ATOM 5011 C C . PHE B 1 213 ? -13.496 -9.222 123.246 1.00 20.55 192 PHE B C 1
ATOM 5012 O O . PHE B 1 213 ? -13.529 -10.369 123.653 1.00 20.62 192 PHE B O 1
ATOM 5020 N N . PRO B 1 214 ? -12.413 -8.482 123.365 1.00 20.37 193 PRO B N 1
ATOM 5021 C CA . PRO B 1 214 ? -11.251 -8.993 124.105 1.00 20.22 193 PRO B CA 1
ATOM 5022 C C . PRO B 1 214 ? -11.642 -9.411 125.535 1.00 19.85 193 PRO B C 1
ATOM 5023 O O . PRO B 1 214 ? -12.602 -8.859 126.109 1.00 18.65 193 PRO B O 1
ATOM 5027 N N . ALA B 1 215 ? -10.901 -10.362 126.102 1.00 19.27 194 ALA B N 1
ATOM 5028 C CA . ALA B 1 215 ? -11.178 -10.866 127.455 1.00 19.23 194 ALA B CA 1
ATOM 5029 C C . ALA B 1 215 ? -11.272 -9.760 128.503 1.00 19.40 194 ALA B C 1
ATOM 5030 O O . ALA B 1 215 ? -10.364 -8.923 128.628 1.00 19.32 194 ALA B O 1
ATOM 5032 N N . GLY B 1 216 ? -12.376 -9.755 129.251 1.00 18.91 195 GLY B N 1
ATOM 5033 C CA . GLY B 1 216 ? -12.538 -8.812 130.330 1.00 17.92 195 GLY B CA 1
ATOM 5034 C C . GLY B 1 216 ? -13.250 -7.547 129.901 1.00 17.70 195 GLY B C 1
ATOM 5035 O O . GLY B 1 216 ? -13.628 -6.754 130.750 1.00 17.86 195 GLY B O 1
ATOM 5036 N N . VAL B 1 217 ? -13.439 -7.342 128.598 1.00 16.35 196 VAL B N 1
ATOM 5037 C CA . VAL B 1 217 ? -14.133 -6.149 128.162 1.00 15.97 196 VAL B CA 1
ATOM 5038 C C . VAL B 1 217 ? -15.633 -6.225 128.527 1.00 16.42 196 VAL B C 1
ATOM 5039 O O . VAL B 1 217 ? -16.252 -5.228 128.891 1.00 15.90 196 VAL B O 1
ATOM 5043 N N . VAL B 1 218 ? -16.201 -7.418 128.460 1.00 16.32 197 VAL B N 1
ATOM 5044 C CA . VAL B 1 218 ? -17.572 -7.605 128.873 1.00 16.87 197 VAL B CA 1
ATOM 5045 C C . VAL B 1 218 ? -17.600 -8.758 129.850 1.00 16.97 197 VAL B C 1
ATOM 5046 O O . VAL B 1 218 ? -17.056 -9.821 129.576 1.00 17.38 197 VAL B O 1
ATOM 5050 N N . ASN B 1 219 ? -18.207 -8.538 131.009 1.00 16.26 198 ASN B N 1
ATOM 5051 C CA . ASN B 1 219 ? -18.329 -9.579 132.003 1.00 16.34 198 ASN B CA 1
ATOM 5052 C C . ASN B 1 219 ? -19.794 -9.652 132.419 1.00 16.10 198 ASN B C 1
ATOM 5053 O O . ASN B 1 219 ? -20.447 -8.626 132.533 1.00 15.89 198 ASN B O 1
ATOM 5058 N N . ILE B 1 220 ? -20.304 -10.855 132.641 1.00 16.05 199 ILE B N 1
ATOM 5059 C CA . ILE B 1 220 ? -21.708 -11.015 133.031 1.00 16.31 199 ILE B CA 1
ATOM 5060 C C . ILE B 1 220 ? -21.804 -11.899 134.259 1.00 16.78 199 ILE B C 1
ATOM 5061 O O . ILE B 1 220 ? -21.309 -13.022 134.255 1.00 16.41 199 ILE B O 1
ATOM 5066 N N . LEU B 1 221 ? -22.423 -11.378 135.311 1.00 17.25 200 LEU B N 1
ATOM 5067 C CA . LEU B 1 221 ? -22.535 -12.076 136.593 1.00 18.17 200 LEU B CA 1
ATOM 5068 C C . LEU B 1 221 ? -23.982 -12.440 136.852 1.00 18.92 200 LEU B C 1
ATOM 5069 O O . LEU B 1 221 ? -24.840 -12.137 136.048 1.00 20.02 200 LEU B O 1
ATOM 5074 N N . PHE B 1 222 ? -24.266 -13.095 137.975 1.00 19.10 201 PHE B N 1
ATOM 5075 C CA . PHE B 1 222 ? -25.645 -13.406 138.322 1.00 18.96 201 PHE B CA 1
ATOM 5076 C C . PHE B 1 222 ? -25.743 -13.420 139.835 1.00 19.49 201 PHE B C 1
ATOM 5077 O O . PHE B 1 222 ? -24.806 -13.838 140.529 1.00 19.33 201 PHE B O 1
ATOM 5085 N N . GLY B 1 223 ? -26.865 -12.939 140.354 1.00 19.83 202 GLY B N 1
ATOM 5086 C CA . GLY B 1 223 ? -27.104 -12.986 141.789 1.00 20.29 202 GLY B CA 1
ATOM 5087 C C . GLY B 1 223 ? -28.020 -11.895 142.309 1.00 20.80 202 GLY B C 1
ATOM 5088 O O . GLY B 1 223 ? -28.472 -11.019 141.565 1.00 21.12 202 GLY B O 1
ATOM 5089 N N . ARG B 1 224 ? -28.250 -11.932 143.613 1.00 21.03 203 ARG B N 1
ATOM 5090 C CA . ARG B 1 224 ? -29.110 -10.972 144.294 1.00 21.48 203 ARG B CA 1
ATOM 5091 C C . ARG B 1 224 ? -28.461 -9.605 144.477 1.00 21.45 203 ARG B C 1
ATOM 5092 O O . ARG B 1 224 ? -27.239 -9.460 144.421 1.00 20.85 203 ARG B O 1
ATOM 5100 N N . GLY B 1 225 ? -29.301 -8.611 144.727 1.00 22.12 204 GLY B N 1
ATOM 5101 C CA . GLY B 1 225 ? -28.847 -7.252 144.973 1.00 23.07 204 GLY B CA 1
ATOM 5102 C C . GLY B 1 225 ? -27.832 -7.153 146.097 1.00 23.50 204 GLY B C 1
ATOM 5103 O O . GLY B 1 225 ? -26.770 -6.557 145.902 1.00 23.46 204 GLY B O 1
ATOM 5104 N N . LYS B 1 226 ? -28.145 -7.760 147.240 1.00 23.38 205 LYS B N 1
ATOM 5105 C CA . LYS B 1 226 ? -27.274 -7.653 148.395 1.00 23.75 205 LYS B CA 1
ATOM 5106 C C . LYS B 1 226 ? -25.997 -8.461 148.268 1.00 23.44 205 LYS B C 1
ATOM 5107 O O . LYS B 1 226 ? -24.958 -8.020 148.722 1.00 23.77 205 LYS B O 1
ATOM 5113 N N . THR B 1 227 ? -26.048 -9.625 147.639 1.00 22.45 206 THR B N 1
ATOM 5114 C CA . THR B 1 227 ? -24.864 -10.487 147.638 1.00 21.91 206 THR B CA 1
ATOM 5115 C C . THR B 1 227 ? -23.933 -10.253 146.466 1.00 20.89 206 THR B C 1
ATOM 5116 O O . THR B 1 227 ? -22.750 -10.546 146.537 1.00 20.47 206 THR B O 1
ATOM 5120 N N . VAL B 1 228 ? -24.474 -9.729 145.380 1.00 19.93 207 VAL B N 1
ATOM 5121 C CA . VAL B 1 228 ? -23.695 -9.564 144.156 1.00 19.49 207 VAL B CA 1
ATOM 5122 C C . VAL B 1 228 ? -23.700 -8.137 143.669 1.00 19.24 207 VAL B C 1
ATOM 5123 O O . VAL B 1 228 ? -22.658 -7.602 143.315 1.00 19.03 207 VAL B O 1
ATOM 5127 N N . GLY B 1 229 ? -24.874 -7.519 143.654 1.00 19.22 208 GLY B N 1
ATOM 5128 C CA . GLY B 1 229 ? -25.027 -6.143 143.188 1.00 19.36 208 GLY B CA 1
ATOM 5129 C C . GLY B 1 229 ? -24.295 -5.107 144.044 1.00 20.20 208 GLY B C 1
ATOM 5130 O O . GLY B 1 229 ? -23.614 -4.223 143.501 1.00 19.87 208 GLY B O 1
ATOM 5131 N N . ASP B 1 230 ? -24.413 -5.223 145.367 1.00 20.06 209 ASP B N 1
ATOM 5132 C CA . ASP B 1 230 ? -23.745 -4.294 146.285 1.00 20.75 209 ASP B CA 1
ATOM 5133 C C . ASP B 1 230 ? -22.201 -4.333 146.220 1.00 20.43 209 ASP B C 1
ATOM 5134 O O . ASP B 1 230 ? -21.563 -3.286 146.104 1.00 20.37 209 ASP B O 1
ATOM 5139 N N . PRO B 1 231 ? -21.594 -5.511 146.294 1.00 20.29 210 PRO B N 1
ATOM 5140 C CA . PRO B 1 231 ? -20.134 -5.606 146.149 1.00 20.07 210 PRO B CA 1
ATOM 5141 C C . PRO B 1 231 ? -19.681 -5.098 144.774 1.00 20.22 210 PRO B C 1
ATOM 5142 O O . PRO B 1 231 ? -18.572 -4.585 144.636 1.00 20.33 210 PRO B O 1
ATOM 5146 N N . LEU B 1 232 ? -20.534 -5.239 143.764 1.00 19.49 211 LEU B N 1
ATOM 5147 C CA . LEU B 1 232 ? -20.198 -4.771 142.425 1.00 19.51 211 LEU B CA 1
ATOM 5148 C C . LEU B 1 232 ? -20.267 -3.242 142.300 1.00 19.82 211 LEU B C 1
ATOM 5149 O O . LEU B 1 232 ? -19.306 -2.605 141.847 1.00 19.88 211 LEU B O 1
ATOM 5154 N N . THR B 1 233 ? -21.393 -2.651 142.680 1.00 19.24 212 THR B N 1
ATOM 5155 C CA . THR B 1 233 ? -21.527 -1.207 142.570 1.00 19.92 212 THR B CA 1
ATOM 5156 C C . THR B 1 233 ? -20.645 -0.462 143.548 1.00 20.22 212 THR B C 1
ATOM 5157 O O . THR B 1 233 ? -20.358 0.708 143.309 1.00 21.35 212 THR B O 1
ATOM 5161 N N . GLY B 1 234 ? -20.228 -1.113 144.636 1.00 20.06 213 GLY B N 1
ATOM 5162 C CA . GLY B 1 234 ? -19.349 -0.476 145.611 1.00 19.92 213 GLY B CA 1
ATOM 5163 C C . GLY B 1 234 ? -17.853 -0.693 145.399 1.00 19.78 213 GLY B C 1
ATOM 5164 O O . GLY B 1 234 ? -17.027 -0.250 146.190 1.00 19.51 213 GLY B O 1
ATOM 5165 N N . HIS B 1 235 ? -17.486 -1.373 144.328 1.00 19.62 214 HIS B N 1
ATOM 5166 C CA . HIS B 1 235 ? -16.079 -1.675 144.115 1.00 19.79 214 HIS B CA 1
ATOM 5167 C C . HIS B 1 235 ? -15.298 -0.398 143.807 1.00 19.81 214 HIS B C 1
ATOM 5168 O O . HIS B 1 235 ? -15.743 0.414 143.022 1.00 18.79 214 HIS B O 1
ATOM 5175 N N . PRO B 1 236 ? -14.175 -0.189 144.475 1.00 20.51 215 PRO B N 1
ATOM 5176 C CA . PRO B 1 236 ? -13.314 0.959 144.199 1.00 21.02 215 PRO B CA 1
ATOM 5177 C C . PRO B 1 236 ? -12.949 1.162 142.740 1.00 21.03 215 PRO B C 1
ATOM 5178 O O . PRO B 1 236 ? -12.770 2.312 142.369 1.00 21.26 215 PRO B O 1
ATOM 5182 N N . LYS B 1 237 ? -12.843 0.118 141.923 1.00 20.82 216 LYS B N 1
ATOM 5183 C CA . LYS B 1 237 ? -12.454 0.361 140.514 1.00 20.69 216 LYS B CA 1
ATOM 5184 C C . LYS B 1 237 ? -13.623 0.694 139.582 1.00 19.89 216 LYS B C 1
ATOM 5185 O O . LYS B 1 237 ? -13.432 1.044 138.408 1.00 20.17 216 LYS B O 1
ATOM 5191 N N . VAL B 1 238 ? -14.847 0.583 140.093 1.00 18.82 217 VAL B N 1
ATOM 5192 C CA . VAL B 1 238 ? -16.021 0.930 139.294 1.00 17.76 217 VAL B CA 1
ATOM 5193 C C . VAL B 1 238 ? -16.170 2.443 139.229 1.00 17.89 217 VAL B C 1
ATOM 5194 O O . VAL B 1 238 ? -16.180 3.104 140.272 1.00 18.04 217 VAL B O 1
ATOM 5198 N N . ARG B 1 239 ? -16.263 3.006 138.022 1.00 17.32 218 ARG B N 1
ATOM 5199 C CA . ARG B 1 239 ? -16.346 4.460 137.886 1.00 17.97 218 ARG B CA 1
ATOM 5200 C C . ARG B 1 239 ? -17.753 4.993 137.636 1.00 17.61 218 ARG B C 1
ATOM 5201 O O . ARG B 1 239 ? -18.034 6.171 137.899 1.00 17.47 218 ARG B O 1
ATOM 5209 N N . MET B 1 240 ? -18.625 4.149 137.117 1.00 16.86 219 MET B N 1
ATOM 5210 C CA . MET B 1 240 ? -19.996 4.557 136.802 1.00 17.53 219 MET B CA 1
ATOM 5211 C C . MET B 1 240 ? -20.922 3.388 137.042 1.00 17.53 219 MET B C 1
ATOM 5212 O O . MET B 1 240 ? -20.549 2.232 136.781 1.00 16.35 219 MET B O 1
ATOM 5217 N N . VAL B 1 241 ? -22.114 3.684 137.550 1.00 17.56 220 VAL B N 1
ATOM 5218 C CA . VAL B 1 241 ? -23.108 2.641 137.813 1.00 18.21 220 VAL B CA 1
ATOM 5219 C C . VAL B 1 241 ? -24.354 3.035 137.057 1.00 19.01 220 VAL B C 1
ATOM 5220 O O . VAL B 1 241 ? -24.846 4.146 137.195 1.00 18.65 220 VAL B O 1
ATOM 5224 N N . SER B 1 242 ? -24.844 2.130 136.229 1.00 19.32 221 SER B N 1
ATOM 5225 C CA . SER B 1 242 ? -26.027 2.385 135.429 1.00 20.59 221 SER B CA 1
ATOM 5226 C C . SER B 1 242 ? -27.113 1.458 135.927 1.00 20.87 221 SER B C 1
ATOM 5227 O O . SER B 1 242 ? -26.922 0.231 135.949 1.00 20.59 221 SER B O 1
ATOM 5230 N N . LEU B 1 243 ? -28.236 2.032 136.367 1.00 20.65 222 LEU B N 1
ATOM 5231 C CA . LEU B 1 243 ? -29.306 1.235 136.955 1.00 21.41 222 LEU B CA 1
ATOM 5232 C C . LEU B 1 243 ? -30.681 1.521 136.335 1.00 21.49 222 LEU B C 1
ATOM 5233 O O . LEU B 1 243 ? -31.033 2.681 136.089 1.00 21.03 222 LEU B O 1
ATOM 5238 N N . THR B 1 244 ? -31.434 0.465 136.029 1.00 20.93 223 THR B N 1
ATOM 5239 C CA . THR B 1 244 ? -32.854 0.633 135.736 1.00 21.29 223 THR B CA 1
ATOM 5240 C C . THR B 1 244 ? -33.498 -0.186 136.830 1.00 21.44 223 THR B C 1
ATOM 5241 O O . THR B 1 244 ? -33.182 -1.368 137.000 1.00 20.33 223 THR B O 1
ATOM 5245 N N . GLY B 1 245 ? -34.362 0.435 137.610 1.00 22.04 224 GLY B N 1
ATOM 5246 C CA . GLY B 1 245 ? -34.981 -0.259 138.727 1.00 22.79 224 GLY B CA 1
ATOM 5247 C C . GLY B 1 245 ? -35.925 0.637 139.505 1.00 22.93 224 GLY B C 1
ATOM 5248 O O . GLY B 1 245 ? -36.421 1.631 138.998 1.00 23.41 224 GLY B O 1
ATOM 5249 N N . SER B 1 246 ? -36.159 0.293 140.759 1.00 23.41 225 SER B N 1
ATOM 5250 C CA . SER B 1 246 ? -37.092 1.052 141.589 1.00 23.55 225 SER B CA 1
ATOM 5251 C C . SER B 1 246 ? -36.459 2.306 142.207 1.00 22.98 225 SER B C 1
ATOM 5252 O O . SER B 1 246 ? -35.237 2.410 142.335 1.00 23.04 225 SER B O 1
ATOM 5255 N N . ILE B 1 247 ? -37.291 3.243 142.632 1.00 22.60 226 ILE B N 1
ATOM 5256 C CA . ILE B 1 247 ? -36.778 4.433 143.287 1.00 22.65 226 ILE B CA 1
ATOM 5257 C C . ILE B 1 247 ? -36.034 4.039 144.559 1.00 22.73 226 ILE B C 1
ATOM 5258 O O . ILE B 1 247 ? -34.985 4.611 144.884 1.00 21.92 226 ILE B O 1
ATOM 5263 N N . ALA B 1 248 ? -36.553 3.046 145.272 1.00 22.46 227 ALA B N 1
ATOM 5264 C CA . ALA B 1 248 ? -35.868 2.604 146.485 1.00 22.89 227 ALA B CA 1
ATOM 5265 C C . ALA B 1 248 ? -34.481 2.072 146.158 1.00 22.79 227 ALA B C 1
ATOM 5266 O O . ALA B 1 248 ? -33.516 2.349 146.871 1.00 22.30 227 ALA B O 1
ATOM 5268 N N . THR B 1 249 ? -34.368 1.320 145.076 1.00 22.29 228 THR B N 1
ATOM 5269 C CA . THR B 1 249 ? -33.056 0.801 144.718 1.00 21.73 228 THR B CA 1
ATOM 5270 C C . THR B 1 249 ? -32.152 1.947 144.298 1.00 21.22 228 THR B C 1
ATOM 5271 O O . THR B 1 249 ? -30.979 1.980 144.662 1.00 20.68 228 THR B O 1
ATOM 5275 N N . GLY B 1 250 ? -32.709 2.904 143.561 1.00 21.45 229 GLY B N 1
ATOM 5276 C CA . GLY B 1 250 ? -31.950 4.074 143.138 1.00 21.61 229 GLY B CA 1
ATOM 5277 C C . GLY B 1 250 ? -31.378 4.839 144.330 1.00 22.00 229 GLY B C 1
ATOM 5278 O O . GLY B 1 250 ? -30.200 5.191 144.347 1.00 22.25 229 GLY B O 1
ATOM 5279 N N . GLU B 1 251 ? -32.195 5.085 145.348 1.00 22.40 230 GLU B N 1
ATOM 5280 C CA . GLU B 1 251 ? -31.743 5.815 146.522 1.00 22.85 230 GLU B CA 1
ATOM 5281 C C . GLU B 1 251 ? -30.600 5.064 147.197 1.00 22.94 230 GLU B C 1
ATOM 5282 O O . GLU B 1 251 ? -29.569 5.666 147.582 1.00 22.21 230 GLU B O 1
ATOM 5288 N N . HIS B 1 252 ? -30.783 3.750 147.350 1.00 22.46 231 HIS B N 1
ATOM 5289 C CA . HIS B 1 252 ? -29.746 2.930 147.955 1.00 22.41 231 HIS B CA 1
ATOM 5290 C C . HIS B 1 252 ? -28.436 2.993 147.169 1.00 22.14 231 HIS B C 1
ATOM 5291 O O . HIS B 1 252 ? -27.377 3.190 147.751 1.00 21.53 231 HIS B O 1
ATOM 5298 N N . ILE B 1 253 ? -28.493 2.835 145.854 1.00 21.74 232 ILE B N 1
ATOM 5299 C CA . ILE B 1 253 ? -27.270 2.865 145.067 1.00 22.54 232 ILE B CA 1
ATOM 5300 C C . ILE B 1 253 ? -26.552 4.206 145.242 1.00 22.25 232 ILE B C 1
ATOM 5301 O O . ILE B 1 253 ? -25.326 4.263 145.430 1.00 21.68 232 ILE B O 1
ATOM 5306 N N . ILE B 1 254 ? -27.309 5.298 145.175 1.00 22.07 233 ILE B N 1
ATOM 5307 C CA . ILE B 1 254 ? -26.694 6.612 145.352 1.00 22.32 233 ILE B CA 1
ATOM 5308 C C . ILE B 1 254 ? -25.993 6.675 146.729 1.00 22.58 233 ILE B C 1
ATOM 5309 O O . ILE B 1 254 ? -24.830 7.094 146.826 1.00 21.99 233 ILE B O 1
ATOM 5314 N N . SER B 1 255 ? -26.669 6.230 147.785 1.00 22.28 234 SER B N 1
ATOM 5315 C CA . SER B 1 255 ? -26.048 6.236 149.110 1.00 23.15 234 SER B CA 1
ATOM 5316 C C . SER B 1 255 ? -24.857 5.315 149.147 1.00 23.34 234 SER B C 1
ATOM 5317 O O . SER B 1 255 ? -23.850 5.623 149.761 1.00 23.09 234 SER B O 1
ATOM 5320 N N . HIS B 1 256 ? -24.971 4.166 148.490 1.00 23.76 235 HIS B N 1
ATOM 5321 C CA . HIS B 1 256 ? -23.913 3.165 148.529 1.00 23.83 235 HIS B CA 1
ATOM 5322 C C . HIS B 1 256 ? -22.632 3.664 147.854 1.00 24.06 235 HIS B C 1
ATOM 5323 O O . HIS B 1 256 ? -21.534 3.295 148.261 1.00 23.37 235 HIS B O 1
ATOM 5330 N N . THR B 1 257 ? -22.770 4.472 146.802 1.00 23.93 236 THR B N 1
ATOM 5331 C CA . THR B 1 257 ? -21.587 4.938 146.078 1.00 24.07 236 THR B CA 1
ATOM 5332 C C . THR B 1 257 ? -21.163 6.361 146.425 1.00 24.38 236 THR B C 1
ATOM 5333 O O . THR B 1 257 ? -20.221 6.882 145.819 1.00 24.34 236 THR B O 1
ATOM 5337 N N . ALA B 1 258 ? -21.847 6.993 147.369 1.00 24.12 237 ALA B N 1
ATOM 5338 C CA . ALA B 1 258 ? -21.511 8.362 147.744 1.00 24.22 237 ALA B CA 1
ATOM 5339 C C . ALA B 1 258 ? -20.033 8.519 148.130 1.00 24.58 237 ALA B C 1
ATOM 5340 O O . ALA B 1 258 ? -19.356 9.461 147.695 1.00 24.11 237 ALA B O 1
ATOM 5342 N N . SER B 1 259 ? -19.523 7.591 148.936 1.00 24.69 238 SER B N 1
ATOM 5343 C CA . SER B 1 259 ? -18.166 7.708 149.445 1.00 25.00 238 SER B CA 1
ATOM 5344 C C . SER B 1 259 ? -17.117 7.796 148.350 1.00 24.96 238 SER B C 1
ATOM 5345 O O . SER B 1 259 ? -16.020 8.302 148.589 1.00 25.20 238 SER B O 1
ATOM 5348 N N . SER B 1 260 ? -17.412 7.321 147.141 1.00 24.26 239 SER B N 1
ATOM 5349 C CA . SER B 1 260 ? -16.420 7.464 146.083 1.00 23.29 239 SER B CA 1
ATOM 5350 C C . SER B 1 260 ? -16.879 8.340 144.916 1.00 22.79 239 SER B C 1
ATOM 5351 O O . SER B 1 260 ? -16.319 8.267 143.822 1.00 22.27 239 SER B O 1
ATOM 5354 N N . ILE B 1 261 ? -17.891 9.170 145.143 1.00 21.55 240 ILE B N 1
ATOM 5355 C CA . ILE B 1 261 ? -18.363 10.086 144.117 1.00 20.93 240 ILE B CA 1
ATOM 5356 C C . ILE B 1 261 ? -18.572 9.409 142.731 1.00 21.47 240 ILE B C 1
ATOM 5357 O O . ILE B 1 261 ? -18.278 9.998 141.680 1.00 21.22 240 ILE B O 1
ATOM 5362 N N . LYS B 1 262 ? -19.063 8.178 142.712 1.00 21.39 241 LYS B N 1
ATOM 5363 C CA . LYS B 1 262 ? -19.250 7.494 141.423 1.00 21.11 241 LYS B CA 1
ATOM 5364 C C . LYS B 1 262 ? -20.281 8.196 140.550 1.00 21.53 241 LYS B C 1
ATOM 5365 O O . LYS B 1 262 ? -21.238 8.769 141.046 1.00 20.78 241 LYS B O 1
ATOM 5371 N N . ARG B 1 263 ? -20.069 8.184 139.240 1.00 21.85 242 ARG B N 1
ATOM 5372 C CA . ARG B 1 263 ? -21.083 8.704 138.348 1.00 22.98 242 ARG B CA 1
ATOM 5373 C C . ARG B 1 263 ? -22.239 7.710 138.350 1.00 22.98 242 ARG B C 1
ATOM 5374 O O . ARG B 1 263 ? -22.027 6.494 138.473 1.00 23.02 242 ARG B O 1
ATOM 5382 N N . THR B 1 264 ? -23.454 8.211 138.225 1.00 22.47 243 THR B N 1
ATOM 5383 C CA . THR B 1 264 ? -24.586 7.315 138.164 1.00 22.97 243 THR B CA 1
ATOM 5384 C C . THR B 1 264 ? -25.457 7.684 136.983 1.00 23.25 243 THR B C 1
ATOM 5385 O O . THR B 1 264 ? -25.461 8.833 136.500 1.00 22.49 243 THR B O 1
ATOM 5389 N N . HIS B 1 265 ? -26.215 6.701 136.527 1.00 23.48 244 HIS B N 1
ATOM 5390 C CA . HIS B 1 265 ? -27.075 6.855 135.375 1.00 23.72 244 HIS B CA 1
ATOM 5391 C C . HIS B 1 265 ? -28.295 6.026 135.763 1.00 23.61 244 HIS B C 1
ATOM 5392 O O . HIS B 1 265 ? -28.208 4.817 135.990 1.00 23.46 244 HIS B O 1
ATOM 5399 N N . MET B 1 266 ? -29.436 6.686 135.869 1.00 20.00 245 MET B N 1
ATOM 5400 C CA . MET B 1 266 ? -30.589 6.061 136.475 1.00 20.00 245 MET B CA 1
ATOM 5401 C C . MET B 1 266 ? -31.952 6.269 135.845 1.00 20.00 245 MET B C 1
ATOM 5402 O O . MET B 1 266 ? -32.346 7.386 135.569 1.00 20.00 245 MET B O 1
ATOM 5407 N N . GLU B 1 267 ? -32.685 5.171 135.686 1.00 23.04 246 GLU B N 1
ATOM 5408 C CA . GLU B 1 267 ? -34.044 5.184 135.162 1.00 24.20 246 GLU B CA 1
ATOM 5409 C C . GLU B 1 267 ? -34.848 4.467 136.240 1.00 23.25 246 GLU B C 1
ATOM 5410 O O . GLU B 1 267 ? -34.729 3.259 136.408 1.00 22.97 246 GLU B O 1
ATOM 5416 N N . LEU B 1 268 ? -35.652 5.208 136.998 1.00 22.93 247 LEU B N 1
ATOM 5417 C CA . LEU B 1 268 ? -36.263 4.625 138.190 1.00 22.81 247 LEU B CA 1
ATOM 5418 C C . LEU B 1 268 ? -37.766 4.421 138.186 1.00 23.87 247 LEU B C 1
ATOM 5419 O O . LEU B 1 268 ? -38.356 4.269 139.233 1.00 25.07 247 LEU B O 1
ATOM 5424 N N . GLY B 1 269 ? -38.429 4.409 137.055 1.00 23.91 248 GLY B N 1
ATOM 5425 C CA . GLY B 1 269 ? -39.861 4.222 137.190 1.00 23.79 248 GLY B CA 1
ATOM 5426 C C . GLY B 1 269 ? -40.615 5.392 136.602 1.00 23.56 248 GLY B C 1
ATOM 5427 O O . GLY B 1 269 ? -40.073 6.495 136.416 1.00 24.02 248 GLY B O 1
ATOM 5428 N N . GLY B 1 270 ? -41.881 5.156 136.302 1.00 22.65 249 GLY B N 1
ATOM 5429 C CA . GLY B 1 270 ? -42.664 6.173 135.656 1.00 21.68 249 GLY B CA 1
ATOM 5430 C C . GLY B 1 270 ? -44.110 5.956 135.998 1.00 21.22 249 GLY B C 1
ATOM 5431 O O . GLY B 1 270 ? -44.484 4.947 136.597 1.00 20.41 249 GLY B O 1
ATOM 5432 N N . LYS B 1 271 ? -44.910 6.940 135.638 1.00 20.34 250 LYS B N 1
ATOM 5433 C CA . LYS B 1 271 ? -46.334 6.905 135.863 1.00 20.44 250 LYS B CA 1
ATOM 5434 C C . LYS B 1 271 ? -46.869 7.814 134.779 1.00 19.61 250 LYS B C 1
ATOM 5435 O O . LYS B 1 271 ? -47.382 8.892 135.067 1.00 19.41 250 LYS B O 1
ATOM 5441 N N . ALA B 1 272 ? -46.728 7.382 133.531 1.00 18.41 251 ALA B N 1
ATOM 5442 C CA . ALA B 1 272 ? -47.018 8.251 132.393 1.00 18.33 251 ALA B CA 1
ATOM 5443 C C . ALA B 1 272 ? -48.435 8.831 132.367 1.00 18.05 251 ALA B C 1
ATOM 5444 O O . ALA B 1 272 ? -49.395 8.093 132.2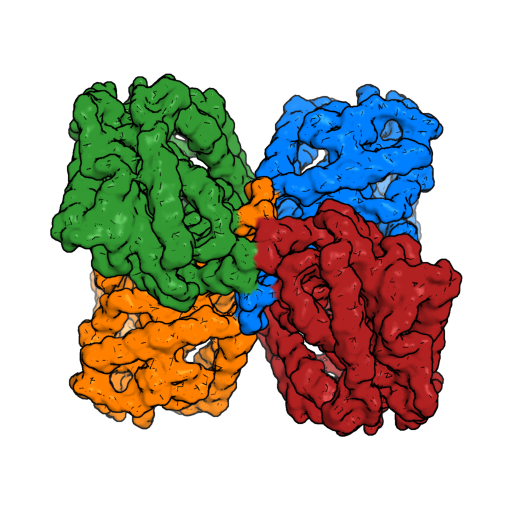92 1.00 18.36 251 ALA B O 1
ATOM 5446 N N . PRO B 1 273 ? -48.563 10.151 132.404 1.00 17.98 252 PRO B N 1
ATOM 5447 C CA . PRO B 1 273 ? -49.882 10.765 132.246 1.00 17.72 252 PRO B CA 1
ATOM 5448 C C . PRO B 1 273 ? -50.280 10.668 130.764 1.00 17.73 252 PRO B C 1
ATOM 5449 O O . PRO B 1 273 ? -49.432 10.810 129.871 1.00 17.62 252 PRO B O 1
ATOM 5453 N N . VAL B 1 274 ? -51.548 10.366 130.524 1.00 17.06 253 VAL B N 1
ATOM 5454 C CA . VAL B 1 274 ? -52.138 10.319 129.201 1.00 16.79 253 VAL B CA 1
ATOM 5455 C C . VAL B 1 274 ? -53.249 11.352 129.250 1.00 16.70 253 VAL B C 1
ATOM 5456 O O . VAL B 1 274 ? -54.250 11.144 129.882 1.00 16.06 253 VAL B O 1
ATOM 5460 N N . ILE B 1 275 ? -53.041 12.479 128.580 1.00 16.36 254 ILE B N 1
ATOM 5461 C CA . ILE B 1 275 ? -53.973 13.592 128.643 1.00 15.78 254 ILE B CA 1
ATOM 5462 C C . ILE B 1 275 ? -54.851 13.593 127.412 1.00 15.49 254 ILE B C 1
ATOM 5463 O O . ILE B 1 275 ? -54.359 13.803 126.291 1.00 16.06 254 ILE B O 1
ATOM 5468 N N . VAL B 1 276 ? -56.146 13.383 127.611 1.00 15.07 255 VAL B N 1
ATOM 5469 C CA . VAL B 1 276 ? -57.083 13.239 126.499 1.00 14.92 255 VAL B CA 1
ATOM 5470 C C . VAL B 1 276 ? -58.097 14.380 126.486 1.00 15.41 255 VAL B C 1
ATOM 5471 O O . VAL B 1 276 ? -58.938 14.461 127.373 1.00 13.95 255 VAL B O 1
ATOM 5475 N N . PHE B 1 277 ? -57.993 15.270 125.492 1.00 15.16 256 PHE B N 1
ATOM 5476 C CA . PHE B 1 277 ? -58.904 16.416 125.389 1.00 15.61 256 PHE B CA 1
ATOM 5477 C C . PHE B 1 277 ? -60.192 16.038 124.669 1.00 15.84 256 PHE B C 1
ATOM 5478 O O . PHE B 1 277 ? -60.252 14.991 124.015 1.00 14.76 256 PHE B O 1
ATOM 5486 N N . ASP B 1 278 ? -61.209 16.884 124.808 1.00 16.47 257 ASP B N 1
ATOM 5487 C CA . ASP B 1 278 ? -62.532 16.614 124.230 1.00 18.12 257 ASP B CA 1
ATOM 5488 C C . ASP B 1 278 ? -62.474 16.481 122.707 1.00 18.44 257 ASP B C 1
ATOM 5489 O O . ASP B 1 278 ? -63.374 15.906 122.098 1.00 17.79 257 ASP B O 1
ATOM 5494 N N . ASP B 1 279 ? -61.441 17.018 122.066 1.00 18.72 258 ASP B N 1
ATOM 5495 C CA . ASP B 1 279 ? -61.397 16.870 120.615 1.00 20.20 258 ASP B CA 1
ATOM 5496 C C . ASP B 1 279 ? -60.528 15.684 120.152 1.00 20.60 258 ASP B C 1
ATOM 5497 O O . ASP B 1 279 ? -60.136 15.619 118.992 1.00 21.77 258 ASP B O 1
ATOM 5502 N N . ALA B 1 280 ? -60.192 14.765 121.042 1.00 19.97 259 ALA B N 1
ATOM 5503 C CA . ALA B 1 280 ? -59.333 13.659 120.627 1.00 20.12 259 ALA B CA 1
ATOM 5504 C C . ALA B 1 280 ? -60.147 12.626 119.841 1.00 20.57 259 ALA B C 1
ATOM 5505 O O . ALA B 1 280 ? -61.376 12.583 119.944 1.00 19.88 259 ALA B O 1
ATOM 5507 N N . ASP B 1 281 ? -59.459 11.815 119.049 1.00 20.15 260 ASP B N 1
ATOM 5508 C CA . ASP B 1 281 ? -60.073 10.666 118.385 1.00 21.19 260 ASP B CA 1
ATOM 5509 C C . ASP B 1 281 ? -60.219 9.576 119.463 1.00 20.90 260 ASP B C 1
ATOM 5510 O O . ASP B 1 281 ? -59.247 8.883 119.805 1.00 20.19 260 ASP B O 1
ATOM 5515 N N . ILE B 1 282 ? -61.416 9.442 120.014 1.00 20.91 261 ILE B N 1
ATOM 5516 C CA . ILE B 1 282 ? -61.633 8.529 121.132 1.00 21.11 261 ILE B CA 1
ATOM 5517 C C . ILE B 1 282 ? -61.328 7.081 120.772 1.00 21.50 261 ILE B C 1
ATOM 5518 O O . ILE B 1 282 ? -60.701 6.359 121.568 1.00 20.54 261 ILE B O 1
ATOM 5523 N N . GLU B 1 283 ? -61.741 6.657 119.575 1.00 21.67 262 GLU B N 1
ATOM 5524 C CA . GLU B 1 283 ? -61.479 5.272 119.152 1.00 22.54 262 GLU B CA 1
ATOM 5525 C C . GLU B 1 283 ? -59.967 5.008 119.060 1.00 21.56 262 GLU B C 1
ATOM 5526 O O . GLU B 1 283 ? -59.498 3.915 119.397 1.00 20.56 262 GLU B O 1
ATOM 5532 N N . ALA B 1 284 ? -59.194 6.006 118.637 1.00 20.09 263 ALA B N 1
ATOM 5533 C CA . ALA B 1 284 ? -57.751 5.824 118.596 1.00 19.48 263 ALA B CA 1
ATOM 5534 C C . ALA B 1 284 ? -57.198 5.755 120.013 1.00 18.99 263 ALA B C 1
ATOM 5535 O O . ALA B 1 284 ? -56.301 4.954 120.268 1.00 18.40 263 ALA B O 1
ATOM 5537 N N . VAL B 1 285 ? -57.717 6.577 120.931 1.00 18.64 264 VAL B N 1
ATOM 5538 C CA . VAL B 1 285 ? -57.248 6.535 122.319 1.00 18.72 264 VAL B CA 1
ATOM 5539 C C . VAL B 1 285 ? -57.493 5.139 122.888 1.00 19.10 264 VAL B C 1
ATOM 5540 O O . VAL B 1 285 ? -56.618 4.530 123.516 1.00 18.46 264 VAL B O 1
ATOM 5544 N N . VAL B 1 286 ? -58.693 4.624 122.650 1.00 19.68 265 VAL B N 1
ATOM 5545 C CA . VAL B 1 286 ? -59.057 3.331 123.189 1.00 20.41 265 VAL B CA 1
ATOM 5546 C C . VAL B 1 286 ? -58.185 2.217 122.635 1.00 21.74 265 VAL B C 1
ATOM 5547 O O . VAL B 1 286 ? -57.622 1.416 123.393 1.00 21.61 265 VAL B O 1
ATOM 5551 N N . GLU B 1 287 ? -58.074 2.167 121.319 1.00 22.63 266 GLU B N 1
ATOM 5552 C CA . GLU B 1 287 ? -57.273 1.144 120.679 1.00 24.97 266 GLU B CA 1
ATOM 5553 C C . GLU B 1 287 ? -55.833 1.291 121.176 1.00 24.66 266 GLU B C 1
ATOM 5554 O O . GLU B 1 287 ? -55.144 0.308 121.438 1.00 25.51 266 GLU B O 1
ATOM 5560 N N . GLY B 1 288 ? -55.380 2.523 121.346 1.00 23.70 267 GLY B N 1
ATOM 5561 C CA . GLY B 1 288 ? -54.028 2.713 121.819 1.00 22.62 267 GLY B CA 1
ATOM 5562 C C . GLY B 1 288 ? -53.805 2.164 123.222 1.00 22.45 267 GLY B C 1
ATOM 5563 O O . GLY B 1 288 ? -52.916 1.333 123.430 1.00 23.01 267 GLY B O 1
ATOM 5564 N N . VAL B 1 289 ? -54.611 2.615 124.182 1.00 21.08 268 VAL B N 1
ATOM 5565 C CA . VAL B 1 289 ? -54.435 2.252 125.583 1.00 19.85 268 VAL B CA 1
ATOM 5566 C C . VAL B 1 289 ? -54.648 0.769 125.843 1.00 20.25 268 VAL B C 1
ATOM 5567 O O . VAL B 1 289 ? -54.013 0.190 126.730 1.00 19.06 268 VAL B O 1
ATOM 5571 N N . ARG B 1 290 ? -55.527 0.143 125.064 1.00 20.14 269 ARG B N 1
ATOM 5572 C CA . ARG B 1 290 ? -55.738 -1.284 125.197 1.00 20.42 269 ARG B CA 1
ATOM 5573 C C . ARG B 1 290 ? -54.397 -1.983 125.028 1.00 20.76 269 ARG B C 1
ATOM 5574 O O . ARG B 1 290 ? -54.138 -2.996 125.671 1.00 20.70 269 ARG B O 1
ATOM 5582 N N . THR B 1 291 ? -53.544 -1.429 124.169 1.00 20.81 270 THR B N 1
ATOM 5583 C CA . THR B 1 291 ? -52.216 -1.981 123.986 1.00 21.33 270 THR B CA 1
ATOM 5584 C C . THR B 1 291 ? -51.222 -1.421 124.999 1.00 21.10 270 THR B C 1
ATOM 5585 O O . THR B 1 291 ? -50.594 -2.187 125.721 1.00 20.88 270 THR B O 1
ATOM 5589 N N . PHE B 1 292 ? -51.113 -0.090 125.063 1.00 20.30 271 PHE B N 1
ATOM 5590 C CA . PHE B 1 292 ? -50.049 0.541 125.821 1.00 20.87 271 PHE B CA 1
ATOM 5591 C C . PHE B 1 292 ? -50.237 0.469 127.336 1.00 20.05 271 PHE B C 1
ATOM 5592 O O . PHE B 1 292 ? -49.277 0.654 128.089 1.00 19.66 271 PHE B O 1
ATOM 5600 N N . GLY B 1 293 ? -51.463 0.266 127.800 1.00 19.05 272 GLY B N 1
ATOM 5601 C CA . GLY B 1 293 ? -51.668 0.190 129.231 1.00 18.34 272 GLY B CA 1
ATOM 5602 C C . GLY B 1 293 ? -51.443 -1.212 129.759 1.00 18.52 272 GLY B C 1
ATOM 5603 O O . GLY B 1 293 ? -51.305 -1.401 130.966 1.00 18.93 272 GLY B O 1
ATOM 5604 N N . TYR B 1 294 ? -51.370 -2.194 128.858 1.00 17.31 273 TYR B N 1
ATOM 5605 C CA . TYR B 1 294 ? -51.380 -3.598 129.264 1.00 16.70 273 TYR B CA 1
ATOM 5606 C C . TYR B 1 294 ? -50.284 -4.473 128.654 1.00 16.68 273 TYR B C 1
ATOM 5607 O O . TYR B 1 294 ? -50.124 -5.626 129.042 1.00 16.23 273 TYR B O 1
ATOM 5616 N N . TYR B 1 295 ? -49.534 -3.928 127.704 1.00 16.62 274 TYR B N 1
ATOM 5617 C CA . TYR B 1 295 ? -48.430 -4.655 127.094 1.00 17.06 274 TYR B CA 1
ATOM 5618 C C . TYR B 1 295 ? -47.449 -5.068 128.190 1.00 16.81 274 TYR B C 1
ATOM 5619 O O . TYR B 1 295 ? -47.216 -4.302 129.126 1.00 16.56 274 TYR B O 1
ATOM 5628 N N . ASN B 1 296 ? -46.874 -6.263 128.082 1.00 16.24 275 ASN B N 1
ATOM 5629 C CA . ASN B 1 296 ? -45.969 -6.744 129.108 1.00 17.09 275 ASN B CA 1
ATOM 5630 C C . ASN B 1 296 ? -46.646 -6.731 130.486 1.00 17.20 275 ASN B C 1
ATOM 5631 O O . ASN B 1 296 ? -45.979 -6.585 131.509 1.00 16.84 275 ASN B O 1
ATOM 5636 N N . ALA B 1 297 ? -47.972 -6.872 130.486 1.00 16.67 276 ALA B N 1
ATOM 5637 C CA . ALA B 1 297 ? -48.783 -6.828 131.688 1.00 16.90 276 ALA B CA 1
ATOM 5638 C C . ALA B 1 297 ? -48.646 -5.531 132.468 1.00 16.71 276 ALA B C 1
ATOM 5639 O O . ALA B 1 297 ? -48.761 -5.526 133.690 1.00 16.10 276 ALA B O 1
ATOM 5641 N N . GLY B 1 298 ? -48.377 -4.435 131.764 1.00 16.92 277 GLY B N 1
ATOM 5642 C CA . GLY B 1 298 ? -48.230 -3.144 132.421 1.00 17.00 277 GLY B CA 1
ATOM 5643 C C . GLY B 1 298 ? -46.905 -2.980 133.143 1.00 17.48 277 GLY B C 1
ATOM 5644 O O . GLY B 1 298 ? -46.682 -1.970 133.832 1.00 17.53 277 GLY B O 1
ATOM 5645 N N . GLN B 1 299 ? -46.014 -3.963 132.996 1.00 17.23 278 GLN B N 1
ATOM 5646 C CA . GLN B 1 299 ? -44.707 -3.864 133.660 1.00 17.38 278 GLN B CA 1
ATOM 5647 C C . GLN B 1 299 ? -43.766 -3.141 132.718 1.00 18.01 278 GLN B C 1
ATOM 5648 O O . GLN B 1 299 ? -42.840 -3.733 132.171 1.00 17.73 278 GLN B O 1
ATOM 5654 N N . ASP B 1 300 ? -44.053 -1.860 132.520 1.00 18.16 279 ASP B N 1
ATOM 5655 C CA . ASP B 1 300 ? -43.297 -1.016 131.600 1.00 19.56 279 ASP B CA 1
ATOM 5656 C C . ASP B 1 300 ? -43.263 0.360 132.214 1.00 19.87 279 ASP B C 1
ATOM 5657 O O . ASP B 1 300 ? -44.305 0.870 132.647 1.00 19.52 279 ASP B O 1
ATOM 5662 N N . CYS B 1 301 ? -42.094 0.986 132.251 1.00 20.29 280 CYS B N 1
ATOM 5663 C CA . CYS B 1 301 ? -42.009 2.309 132.871 1.00 21.60 280 CYS B CA 1
ATOM 5664 C C . CYS B 1 301 ? -42.742 3.394 132.067 1.00 21.05 280 CYS B C 1
ATOM 5665 O O . CYS B 1 301 ? -43.013 4.467 132.595 1.00 20.96 280 CYS B O 1
ATOM 5668 N N . THR B 1 302 ? -43.056 3.111 130.798 1.00 20.28 281 THR B N 1
ATOM 5669 C CA . THR B 1 302 ? -43.828 4.063 129.983 1.00 20.43 281 THR B CA 1
ATOM 5670 C C . THR B 1 302 ? -45.285 3.618 129.776 1.00 19.90 281 THR B C 1
ATOM 5671 O O . THR B 1 302 ? -45.958 4.149 128.916 1.00 19.49 281 THR B O 1
ATOM 5675 N N . ALA B 1 303 ? -45.757 2.625 130.529 1.00 19.18 282 ALA B N 1
ATOM 5676 C CA . ALA B 1 303 ? -47.146 2.174 130.380 1.00 19.10 282 ALA B CA 1
ATOM 5677 C C . ALA B 1 303 ? -48.111 3.345 130.488 1.00 19.48 282 ALA B C 1
ATOM 5678 O O . ALA B 1 303 ? -47.932 4.242 131.315 1.00 19.17 282 ALA B O 1
ATOM 5680 N N . ALA B 1 304 ? -49.145 3.315 129.658 1.00 20.10 283 ALA B N 1
ATOM 5681 C CA . ALA B 1 304 ? -50.166 4.342 129.634 1.00 20.36 283 ALA B CA 1
ATOM 5682 C C . ALA B 1 304 ? -51.106 4.110 130.800 1.00 21.02 283 ALA B C 1
ATOM 5683 O O . ALA B 1 304 ? -52.259 3.690 130.602 1.00 21.33 283 ALA B O 1
ATOM 5685 N N . CYS B 1 305 ? -50.652 4.393 132.011 1.00 20.66 284 CYS B N 1
ATOM 5686 C CA . CYS B 1 305 ? -51.419 3.987 133.179 1.00 21.22 284 CYS B CA 1
ATOM 5687 C C . CYS B 1 305 ? -52.256 5.052 133.891 1.00 21.11 284 CYS B C 1
ATOM 5688 O O . CYS B 1 305 ? -53.137 4.709 134.675 1.00 21.19 284 CYS B O 1
ATOM 5691 N N . ARG B 1 306 ? -51.950 6.322 133.664 1.00 20.58 285 ARG B N 1
ATOM 5692 C CA . ARG B 1 306 ? -52.610 7.408 134.397 1.00 20.10 285 ARG B CA 1
ATOM 5693 C C . ARG B 1 306 ? -53.305 8.319 133.382 1.00 19.37 285 ARG B C 1
ATOM 5694 O O . ARG B 1 306 ? -52.698 9.213 132.781 1.00 18.87 285 ARG B O 1
ATOM 5702 N N . ILE B 1 307 ? -54.592 8.069 133.186 1.00 18.45 286 ILE B N 1
ATOM 5703 C CA . ILE B 1 307 ? -55.326 8.819 132.197 1.00 18.06 286 ILE B CA 1
ATOM 5704 C C . ILE B 1 307 ? -56.076 10.012 132.781 1.00 17.49 286 ILE B C 1
ATOM 5705 O O . ILE B 1 307 ? -56.823 9.887 133.766 1.00 17.14 286 ILE B O 1
ATOM 5710 N N . TYR B 1 308 ? -55.881 11.173 132.160 1.00 16.23 287 TYR B N 1
ATOM 5711 C CA . TYR B 1 308 ? -56.631 12.362 132.550 1.00 15.66 287 TYR B CA 1
ATOM 5712 C C . TYR B 1 308 ? -57.558 12.607 131.356 1.00 15.33 287 TYR B C 1
ATOM 5713 O O . TYR B 1 308 ? -57.080 12.810 130.229 1.00 15.03 287 TYR B O 1
ATOM 5722 N N . ALA B 1 309 ? -58.868 12.539 131.572 1.00 14.56 288 ALA B N 1
ATOM 5723 C CA . ALA B 1 309 ? -59.830 12.711 130.475 1.00 14.99 288 ALA B CA 1
ATOM 5724 C C . ALA B 1 309 ? -60.724 13.937 130.673 1.00 14.73 288 ALA B C 1
ATOM 5725 O O . ALA B 1 309 ? -61.395 14.079 131.710 1.00 14.48 288 ALA B O 1
ATOM 5727 N N . GLN B 1 310 ? -60.756 14.810 129.677 1.00 14.25 289 GLN B N 1
ATOM 5728 C CA . GLN B 1 310 ? -61.537 16.035 129.785 1.00 15.01 289 GLN B CA 1
ATOM 5729 C C . GLN B 1 310 ? -63.034 15.704 130.009 1.00 15.33 289 GLN B C 1
ATOM 5730 O O . GLN B 1 310 ? -63.562 14.751 129.442 1.00 15.21 289 GLN B O 1
ATOM 5736 N N . LYS B 1 311 ? -63.683 16.489 130.854 1.00 16.00 290 LYS B N 1
ATOM 5737 C CA . LYS B 1 311 ? -65.058 16.243 131.309 1.00 16.79 290 LYS B CA 1
ATOM 5738 C C . LYS B 1 311 ? -66.029 15.878 130.207 1.00 16.44 290 LYS B C 1
ATOM 5739 O O . LYS B 1 311 ? -66.943 15.078 130.417 1.00 16.62 290 LYS B O 1
ATOM 5745 N N . GLY B 1 312 ? -65.822 16.458 129.027 1.00 16.43 291 GLY B N 1
ATOM 5746 C CA . GLY B 1 312 ? -66.707 16.232 127.886 1.00 16.46 291 GLY B CA 1
ATOM 5747 C C . GLY B 1 312 ? -66.736 14.807 127.345 1.00 16.49 291 GLY B C 1
ATOM 5748 O O . GLY B 1 312 ? -67.788 14.312 126.931 1.00 16.60 291 GLY B O 1
ATOM 5749 N N . ILE B 1 313 ? -65.589 14.142 127.333 1.00 16.07 292 ILE B N 1
ATOM 5750 C CA . ILE B 1 313 ? -65.527 12.805 126.786 1.00 15.53 292 ILE B CA 1
ATOM 5751 C C . ILE B 1 313 ? -65.264 11.753 127.847 1.00 15.65 292 ILE B C 1
ATOM 5752 O O . ILE B 1 313 ? -65.157 10.578 127.544 1.00 15.22 292 ILE B O 1
ATOM 5757 N N . TYR B 1 314 ? -65.184 12.182 129.100 1.00 16.16 293 TYR B N 1
ATOM 5758 C CA . TYR B 1 314 ? -64.813 11.281 130.197 1.00 16.22 293 TYR B CA 1
ATOM 5759 C C . TYR B 1 314 ? -65.625 9.977 130.276 1.00 16.68 293 TYR B C 1
ATOM 5760 O O . TYR B 1 314 ? -65.045 8.876 130.253 1.00 16.00 293 TYR B O 1
ATOM 5769 N N . ASP B 1 315 ? -66.946 10.088 130.354 1.00 16.61 294 ASP B N 1
ATOM 5770 C CA . ASP B 1 315 ? -67.778 8.897 130.412 1.00 17.84 294 ASP B CA 1
ATOM 5771 C C . ASP B 1 315 ? -67.731 8.022 129.154 1.00 18.21 294 ASP B C 1
ATOM 5772 O O . ASP B 1 315 ? -67.683 6.791 129.251 1.00 17.99 294 ASP B O 1
ATOM 5777 N N . THR B 1 316 ? -67.700 8.637 127.972 1.00 18.44 295 THR B N 1
ATOM 5778 C CA . THR B 1 316 ? -67.609 7.857 126.744 1.00 19.01 295 THR B CA 1
ATOM 5779 C C . THR B 1 316 ? -66.295 7.085 126.722 1.00 18.88 295 THR B C 1
ATOM 5780 O O . THR B 1 316 ? -66.253 5.906 126.357 1.00 18.57 295 THR B O 1
ATOM 5784 N N . LEU B 1 317 ? -65.209 7.748 127.111 1.00 18.22 296 LEU B N 1
ATOM 5785 C CA . LEU B 1 317 ? -63.910 7.097 127.068 1.00 18.46 296 LEU B CA 1
ATOM 5786 C C . LEU B 1 317 ? -63.890 5.921 128.042 1.00 18.16 296 LEU B C 1
ATOM 5787 O O . LEU B 1 317 ? -63.473 4.824 127.695 1.00 18.33 296 LEU B O 1
ATOM 5792 N N . VAL B 1 318 ? -64.388 6.143 129.246 1.00 18.13 297 VAL B N 1
ATOM 5793 C CA . VAL B 1 318 ? -64.378 5.100 130.255 1.00 18.49 297 VAL B CA 1
ATOM 5794 C C . VAL B 1 318 ? -65.137 3.851 129.783 1.00 19.18 297 VAL B C 1
ATOM 5795 O O . VAL B 1 318 ? -64.616 2.724 129.873 1.00 19.19 297 VAL B O 1
ATOM 5799 N N . GLU B 1 319 ? -66.334 4.052 129.236 1.00 20.00 298 GLU B N 1
ATOM 5800 C CA . GLU B 1 319 ? -67.152 2.947 128.764 1.00 20.00 298 GLU B CA 1
ATOM 5801 C C . GLU B 1 319 ? -66.495 2.173 127.630 1.00 20.00 298 GLU B C 1
ATOM 5802 O O . GLU B 1 319 ? -66.462 0.957 127.635 1.00 20.00 298 GLU B O 1
ATOM 5808 N N . LYS B 1 320 ? -66.012 2.895 126.638 1.00 19.20 299 LYS B N 1
ATOM 5809 C CA . LYS B 1 320 ? -65.398 2.262 125.491 1.00 19.66 299 LYS B CA 1
ATOM 5810 C C . LYS B 1 320 ? -64.111 1.544 125.882 1.00 19.12 299 LYS B C 1
ATOM 5811 O O . LYS B 1 320 ? -63.831 0.449 125.406 1.00 18.82 299 LYS B O 1
ATOM 5817 N N . LEU B 1 321 ? -63.340 2.150 126.772 1.00 18.44 300 LEU B N 1
ATOM 5818 C CA . LEU B 1 321 ? -62.069 1.555 127.150 1.00 18.87 300 LEU B CA 1
ATOM 5819 C C . LEU B 1 321 ? -62.325 0.307 127.977 1.00 19.09 300 LEU B C 1
ATOM 5820 O O . LEU B 1 321 ? -61.631 -0.714 127.827 1.00 19.07 300 LEU B O 1
ATOM 5825 N N . GLY B 1 322 ? -63.344 0.375 128.826 1.00 19.15 301 GLY B N 1
ATOM 5826 C CA . GLY B 1 322 ? -63.702 -0.758 129.652 1.00 19.88 301 GLY B CA 1
ATOM 5827 C C . GLY B 1 322 ? -64.039 -1.972 128.811 1.00 20.40 301 GLY B C 1
ATOM 5828 O O . GLY B 1 322 ? -63.590 -3.088 129.095 1.00 20.72 301 GLY B O 1
ATOM 5829 N N . ALA B 1 323 ? -64.833 -1.756 127.767 1.00 20.55 302 ALA B N 1
ATOM 5830 C CA . ALA B 1 323 ? -65.200 -2.841 126.855 1.00 20.50 302 ALA B CA 1
ATOM 5831 C C . ALA B 1 323 ? -63.992 -3.391 126.097 1.00 20.18 302 ALA B C 1
ATOM 5832 O O . ALA B 1 323 ? -63.867 -4.590 125.878 1.00 19.96 302 ALA B O 1
ATOM 5834 N N . ALA B 1 324 ? -63.078 -2.519 125.716 1.00 19.78 303 ALA B N 1
ATOM 5835 C CA . ALA B 1 324 ? -61.915 -2.970 124.967 1.00 19.89 303 ALA B CA 1
ATOM 5836 C C . ALA B 1 324 ? -60.918 -3.733 125.838 1.00 19.78 303 ALA B C 1
ATOM 5837 O O . ALA B 1 324 ? -60.342 -4.731 125.424 1.00 20.01 303 ALA B O 1
ATOM 5839 N N . VAL B 1 325 ? -60.727 -3.266 127.058 1.00 19.87 304 VAL B N 1
ATOM 5840 C CA . VAL B 1 325 ? -59.798 -3.894 127.973 1.00 19.63 304 VAL B CA 1
ATOM 5841 C C . VAL B 1 325 ? -60.319 -5.265 128.406 1.00 19.85 304 VAL B C 1
ATOM 5842 O O . VAL B 1 325 ? -59.541 -6.193 128.589 1.00 18.84 304 VAL B O 1
ATOM 5846 N N . ALA B 1 326 ? -61.637 -5.401 128.526 1.00 19.84 305 ALA B N 1
ATOM 5847 C CA . ALA B 1 326 ? -62.215 -6.695 128.929 1.00 20.54 305 ALA B CA 1
ATOM 5848 C C . ALA B 1 326 ? -61.974 -7.842 127.931 1.00 20.75 305 ALA B C 1
ATOM 5849 O O . ALA B 1 326 ? -62.069 -9.001 128.304 1.00 20.76 305 ALA B O 1
ATOM 5851 N N . THR B 1 327 ? -61.659 -7.541 126.675 1.00 20.64 306 THR B N 1
ATOM 5852 C CA . THR B 1 327 ? -61.423 -8.630 125.711 1.00 20.91 306 THR B CA 1
ATOM 5853 C C . THR B 1 327 ? -59.962 -9.102 125.652 1.00 21.15 306 THR B C 1
ATOM 5854 O O . THR B 1 327 ? -59.640 -10.038 124.903 1.00 20.91 306 THR B O 1
ATOM 5858 N N . LEU B 1 328 ? -59.076 -8.467 126.421 1.00 20.64 307 LEU B N 1
ATOM 5859 C CA . LEU B 1 328 ? -57.672 -8.873 126.387 1.00 21.30 307 LEU B CA 1
ATOM 5860 C C . LEU B 1 328 ? -57.556 -10.352 126.727 1.00 21.93 307 LEU B C 1
ATOM 5861 O O . LEU B 1 328 ? -58.074 -10.814 127.750 1.00 21.73 307 LEU B O 1
ATOM 5866 N N . LYS B 1 329 ? -56.869 -11.102 125.875 1.00 22.33 308 LYS B N 1
ATOM 5867 C CA . LYS B 1 329 ? -56.793 -12.543 126.063 1.00 23.04 308 LYS B CA 1
ATOM 5868 C C . LYS B 1 329 ? -55.541 -12.987 126.820 1.00 22.95 308 LYS B C 1
ATOM 5869 O O . LYS B 1 329 ? -54.416 -12.725 126.393 1.00 22.55 308 LYS B O 1
ATOM 5875 N N . SER B 1 330 ? -55.769 -13.670 127.936 1.00 22.70 309 SER B N 1
ATOM 5876 C CA . SER B 1 330 ? -54.717 -14.251 128.759 1.00 23.48 309 SER B CA 1
ATOM 5877 C C . SER B 1 330 ? -54.658 -15.755 128.483 1.00 23.46 309 SER B C 1
ATOM 5878 O O . SER B 1 330 ? -55.687 -16.408 128.348 1.00 23.52 309 SER B O 1
ATOM 5881 N N . GLY B 1 331 ? -53.463 -16.320 128.430 1.00 23.47 310 GLY B N 1
ATOM 5882 C CA . GLY B 1 331 ? -53.326 -17.736 128.141 1.00 23.48 310 GLY B CA 1
ATOM 5883 C C . GLY B 1 331 ? -51.858 -18.070 128.072 1.00 23.53 310 GLY B C 1
ATOM 5884 O O . GLY B 1 331 ? -51.021 -17.274 128.505 1.00 23.84 310 GLY B O 1
ATOM 5885 N N . ALA B 1 332 ? -51.536 -19.231 127.512 1.00 23.55 311 ALA B N 1
ATOM 5886 C CA . ALA B 1 332 ? -50.152 -19.670 127.422 1.00 23.53 311 ALA B CA 1
ATOM 5887 C C . ALA B 1 332 ? -49.335 -18.711 126.596 1.00 23.31 311 ALA B C 1
ATOM 5888 O O . ALA B 1 332 ? -49.743 -18.294 125.524 1.00 23.02 311 ALA B O 1
ATOM 5890 N N . PRO B 1 333 ? -48.164 -18.367 127.086 1.00 23.66 312 PRO B N 1
ATOM 5891 C CA . PRO B 1 333 ? -47.276 -17.474 126.344 1.00 24.33 312 PRO B CA 1
ATOM 5892 C C . PRO B 1 333 ? -46.951 -17.981 124.930 1.00 25.11 312 PRO B C 1
ATOM 5893 O O . PRO B 1 333 ? -46.763 -17.153 124.042 1.00 25.02 312 PRO B O 1
ATOM 5897 N N . ASP B 1 334 ? -46.902 -19.290 124.706 1.00 26.72 313 ASP B N 1
ATOM 5898 C CA . ASP B 1 334 ? -46.549 -19.794 123.372 1.00 28.44 313 ASP B CA 1
ATOM 5899 C C . ASP B 1 334 ? -47.745 -19.886 122.432 1.00 28.81 313 ASP B C 1
ATOM 5900 O O . ASP B 1 334 ? -47.616 -20.374 121.305 1.00 29.53 313 ASP B O 1
ATOM 5905 N N . ASP B 1 335 ? -48.908 -19.440 122.904 1.00 28.04 314 ASP B N 1
ATOM 5906 C CA . ASP B 1 335 ? -50.125 -19.420 122.097 1.00 28.14 314 ASP B CA 1
ATOM 5907 C C . ASP B 1 335 ? -50.153 -18.076 121.371 1.00 27.63 314 ASP B C 1
ATOM 5908 O O . ASP B 1 335 ? -50.091 -17.025 122.005 1.00 26.98 314 ASP B O 1
ATOM 5913 N N . GLU B 1 336 ? -50.271 -18.107 120.046 1.00 20.00 315 GLU B N 1
ATOM 5914 C CA . GLU B 1 336 ? -50.261 -16.884 119.263 1.00 20.00 315 GLU B CA 1
ATOM 5915 C C . GLU B 1 336 ? -51.429 -15.956 119.598 1.00 20.00 315 GLU B C 1
ATOM 5916 O O . GLU B 1 336 ? -51.344 -14.762 119.336 1.00 20.00 315 GLU B O 1
ATOM 5922 N N . SER B 1 337 ? -52.504 -16.493 120.176 1.00 25.81 316 SER B N 1
ATOM 5923 C CA . SER B 1 337 ? -53.664 -15.663 120.523 1.00 25.56 316 SER B CA 1
ATOM 5924 C C . SER B 1 337 ? -53.527 -14.965 121.883 1.00 25.04 316 SER B C 1
ATOM 5925 O O . SER B 1 337 ? -54.376 -14.133 122.254 1.00 25.10 316 SER B O 1
ATOM 5928 N N . THR B 1 338 ? -52.476 -15.310 122.626 1.00 23.49 317 THR B N 1
ATOM 5929 C CA . THR B 1 338 ? -52.265 -14.727 123.939 1.00 22.23 317 THR B CA 1
ATOM 5930 C C . THR B 1 338 ? -51.814 -13.276 123.769 1.00 21.77 317 THR B C 1
ATOM 5931 O O . THR B 1 338 ? -50.870 -13.005 123.024 1.00 21.68 317 THR B O 1
ATOM 5935 N N . GLU B 1 339 ? -52.507 -12.352 124.440 1.00 21.18 318 GLU B N 1
ATOM 5936 C CA . GLU B 1 339 ? -52.180 -10.928 124.402 1.00 21.25 318 GLU B CA 1
ATOM 5937 C C . GLU B 1 339 ? -51.582 -10.491 125.739 1.00 20.92 318 GLU B C 1
ATOM 5938 O O . GLU B 1 339 ? -50.730 -9.602 125.795 1.00 20.56 318 GLU B O 1
ATOM 5944 N N . LEU B 1 340 ? -52.043 -11.112 126.822 1.00 20.09 319 LEU B N 1
ATOM 5945 C CA . LEU B 1 340 ? -51.603 -10.720 128.154 1.00 19.61 319 LEU B CA 1
ATOM 5946 C C . LEU B 1 340 ? -50.984 -11.875 128.927 1.00 19.11 319 LEU B C 1
ATOM 5947 O O . LEU B 1 340 ? -51.662 -12.880 129.223 1.00 19.06 319 LEU B O 1
ATOM 5952 N N . GLY B 1 341 ? -49.701 -11.729 129.261 1.00 18.27 320 GLY B N 1
ATOM 5953 C CA . GLY B 1 341 ? -48.994 -12.718 130.059 1.00 17.53 320 GLY B CA 1
ATOM 5954 C C . GLY B 1 341 ? -49.150 -12.423 131.544 1.00 17.21 320 GLY B C 1
ATOM 5955 O O . GLY B 1 341 ? -49.879 -11.515 131.925 1.00 16.84 320 GLY B O 1
ATOM 5956 N N . PRO B 1 342 ? -48.455 -13.161 132.393 1.00 17.10 321 PRO B N 1
ATOM 5957 C CA . PRO B 1 342 ? -48.589 -12.982 133.841 1.00 17.27 321 PRO B CA 1
ATOM 5958 C C . PRO B 1 342 ? -47.615 -11.947 134.382 1.00 17.00 321 PRO B C 1
ATOM 5959 O O . PRO B 1 342 ? -46.757 -11.460 133.643 1.00 16.77 321 PRO B O 1
ATOM 5963 N N . LEU B 1 343 ? -47.748 -11.618 135.660 1.00 17.03 322 LEU B N 1
ATOM 5964 C CA . LEU B 1 343 ? -46.789 -10.727 136.302 1.00 17.42 322 LEU B CA 1
ATOM 5965 C C . LEU B 1 343 ? -45.501 -11.515 136.617 1.00 17.34 322 LEU B C 1
ATOM 5966 O O . LEU B 1 343 ? -45.493 -12.743 136.617 1.00 17.17 322 LEU B O 1
ATOM 5971 N N . SER B 1 344 ? -44.431 -10.798 136.916 1.00 17.26 323 SER B N 1
ATOM 5972 C CA . SER B 1 344 ? -43.097 -11.375 137.044 1.00 17.47 323 SER B CA 1
ATOM 5973 C C . SER B 1 344 ? -42.841 -12.302 138.223 1.00 17.41 323 SER B C 1
ATOM 5974 O O . SER B 1 344 ? -41.933 -13.116 138.166 1.00 17.28 323 SER B O 1
ATOM 5977 N N . SER B 1 345 ? -43.622 -12.177 139.291 1.00 17.84 324 SER B N 1
ATOM 5978 C CA . SER B 1 345 ? -43.402 -12.987 140.488 1.00 18.03 324 SER B CA 1
ATOM 5979 C C . SER B 1 345 ? -44.588 -12.932 141.414 1.00 17.95 324 SER B C 1
ATOM 5980 O O . SER B 1 345 ? -45.445 -12.059 141.313 1.00 17.55 324 SER B O 1
ATOM 5983 N N . LEU B 1 346 ? -44.608 -13.859 142.356 1.00 18.26 325 LEU B N 1
ATOM 5984 C CA . LEU B 1 346 ? -45.673 -13.923 143.335 1.00 18.89 325 LEU B CA 1
ATOM 5985 C C . LEU B 1 346 ? -45.682 -12.630 144.147 1.00 18.68 325 LEU B C 1
ATOM 5986 O O . LEU B 1 346 ? -46.749 -12.078 144.421 1.00 18.23 325 LEU B O 1
ATOM 5991 N N . ALA B 1 347 ? -44.504 -12.152 144.542 1.00 18.31 326 ALA B N 1
ATOM 5992 C CA . ALA B 1 347 ? -44.469 -10.942 145.358 1.00 18.65 326 ALA B CA 1
ATOM 5993 C C . ALA B 1 347 ? -44.963 -9.722 144.576 1.00 18.19 326 ALA B C 1
ATOM 5994 O O . ALA B 1 347 ? -45.686 -8.899 145.132 1.00 18.23 326 ALA B O 1
ATOM 5996 N N . HIS B 1 348 ? -44.618 -9.621 143.294 1.00 18.14 327 HIS B N 1
ATOM 5997 C CA . HIS B 1 348 ? -45.101 -8.482 142.514 1.00 18.24 327 HIS B CA 1
ATOM 5998 C C . HIS B 1 348 ? -46.615 -8.590 142.339 1.00 18.03 327 HIS B C 1
ATOM 5999 O O . HIS B 1 348 ? -47.344 -7.596 142.401 1.00 17.95 327 HIS B O 1
ATOM 6006 N N . LEU B 1 349 ? -47.097 -9.810 142.143 1.00 17.86 328 LEU B N 1
ATOM 6007 C CA . LEU B 1 349 ? -48.529 -10.010 141.985 1.00 17.72 328 LEU B CA 1
ATOM 6008 C C . LEU B 1 349 ? -49.257 -9.548 143.244 1.00 18.45 328 LEU B C 1
ATOM 6009 O O . LEU B 1 349 ? -50.291 -8.888 143.154 1.00 18.28 328 LEU B O 1
ATOM 6014 N N . GLU B 1 350 ? -48.745 -9.907 144.417 1.00 20.00 329 GLU B N 1
ATOM 6015 C CA . GLU B 1 350 ? -49.384 -9.437 145.641 1.00 20.00 329 GLU B CA 1
ATOM 6016 C C . GLU B 1 350 ? -49.337 -7.899 145.766 1.00 20.00 329 GLU B C 1
ATOM 6017 O O . GLU B 1 350 ? -50.304 -7.290 146.208 1.00 20.00 329 GLU B O 1
ATOM 6023 N N . ARG B 1 351 ? -48.228 -7.283 145.384 1.00 20.36 330 ARG B N 1
ATOM 6024 C CA . ARG B 1 351 ? -48.113 -5.822 145.451 1.00 22.07 330 ARG B CA 1
ATOM 6025 C C . ARG B 1 351 ? -49.146 -5.137 144.541 1.00 20.96 330 ARG B C 1
ATOM 6026 O O . ARG B 1 351 ? -49.763 -4.135 144.914 1.00 21.09 330 ARG B O 1
ATOM 6034 N N . VAL B 1 352 ? -49.342 -5.689 143.352 1.00 19.77 331 VAL B N 1
ATOM 6035 C CA . VAL B 1 352 ? -50.319 -5.117 142.447 1.00 19.13 331 VAL B CA 1
ATOM 6036 C C . VAL B 1 352 ? -51.722 -5.254 143.042 1.00 19.42 331 VAL B C 1
ATOM 6037 O O . VAL B 1 352 ? -52.500 -4.313 143.048 1.00 19.11 331 VAL B O 1
ATOM 6041 N N . GLY B 1 353 ? -52.028 -6.435 143.555 1.00 19.72 332 GLY B N 1
ATOM 6042 C CA . GLY B 1 353 ? -53.334 -6.677 144.147 1.00 20.41 332 GLY B CA 1
ATOM 6043 C C . GLY B 1 353 ? -53.609 -5.732 145.304 1.00 21.02 332 GLY B C 1
ATOM 6044 O O . GLY B 1 353 ? -54.734 -5.257 145.475 1.00 20.78 332 GLY B O 1
ATOM 6045 N N . LYS B 1 354 ? -52.587 -5.464 146.106 1.00 21.53 333 LYS B N 1
ATOM 6046 C CA . LYS B 1 354 ? -52.720 -4.513 147.205 1.00 22.53 333 LYS B CA 1
ATOM 6047 C C . LYS B 1 354 ? -53.034 -3.095 146.723 1.00 21.33 333 LYS B C 1
ATOM 6048 O O . LYS B 1 354 ? -53.916 -2.433 147.255 1.00 20.66 333 LYS B O 1
ATOM 6054 N N . ALA B 1 355 ? -52.318 -2.630 145.714 1.00 20.39 334 ALA B N 1
ATOM 6055 C CA . ALA B 1 355 ? -52.591 -1.294 145.188 1.00 20.02 334 ALA B CA 1
ATOM 6056 C C . ALA B 1 355 ? -54.051 -1.157 144.727 1.00 19.60 334 ALA B C 1
ATOM 6057 O O . ALA B 1 355 ? -54.712 -0.140 144.975 1.00 19.15 334 ALA B O 1
ATOM 6059 N N . VAL B 1 356 ? -54.567 -2.193 144.076 1.00 19.36 335 VAL B N 1
ATOM 6060 C CA . VAL B 1 356 ? -55.943 -2.141 143.595 1.00 18.96 335 VAL B CA 1
ATOM 6061 C C . VAL B 1 356 ? -56.911 -2.078 144.757 1.00 19.85 335 VAL B C 1
ATOM 6062 O O . VAL B 1 356 ? -57.828 -1.236 144.774 1.00 19.88 335 VAL B O 1
ATOM 6066 N N . GLU B 1 357 ? -56.709 -2.954 145.738 1.00 20.00 336 GLU B N 1
ATOM 6067 C CA . GLU B 1 357 ? -57.568 -2.963 146.916 1.00 20.00 336 GLU B CA 1
ATOM 6068 C C . GLU B 1 357 ? -57.509 -1.621 147.628 1.00 20.00 336 GLU B C 1
ATOM 6069 O O . GLU B 1 357 ? -58.522 -1.144 148.143 1.00 20.00 336 GLU B O 1
ATOM 6075 N N . GLU B 1 358 ? -56.325 -1.026 147.667 1.00 20.86 337 GLU B N 1
ATOM 6076 C CA . GLU B 1 358 ? -56.145 0.291 148.266 1.00 22.42 337 GLU B CA 1
ATOM 6077 C C . GLU B 1 358 ? -57.030 1.307 147.537 1.00 21.98 337 GLU B C 1
ATOM 6078 O O . GLU B 1 358 ? -57.712 2.132 148.173 1.00 21.63 337 GLU B O 1
ATOM 6084 N N . ALA B 1 359 ? -57.032 1.243 146.210 1.00 20.98 338 ALA B N 1
ATOM 6085 C CA . ALA B 1 359 ? -57.851 2.171 145.427 1.00 21.13 338 ALA B CA 1
ATOM 6086 C C . ALA B 1 359 ? -59.333 1.940 145.705 1.00 21.12 338 ALA B C 1
ATOM 6087 O O . ALA B 1 359 ? -60.116 2.869 145.774 1.00 20.72 338 ALA B O 1
ATOM 6089 N N . LYS B 1 360 ? -59.721 0.689 145.869 1.00 21.92 339 LYS B N 1
ATOM 6090 C CA . LYS B 1 360 ? -61.118 0.400 146.141 1.00 22.70 339 LYS B CA 1
ATOM 6091 C C . LYS B 1 360 ? -61.562 0.828 147.539 1.00 23.08 339 LYS B C 1
ATOM 6092 O O . LYS B 1 360 ? -62.717 1.212 147.731 1.00 23.16 339 LYS B O 1
ATOM 6098 N N . ALA B 1 361 ? -60.657 0.760 148.514 1.00 23.30 340 ALA B N 1
ATOM 6099 C CA . ALA B 1 361 ? -60.997 1.123 149.902 1.00 23.87 340 ALA B CA 1
ATOM 6100 C C . ALA B 1 361 ? -61.223 2.630 150.022 1.00 24.02 340 ALA B C 1
ATOM 6101 O O . ALA B 1 361 ? -61.676 3.131 151.042 1.00 24.07 340 ALA B O 1
ATOM 6103 N N . THR B 1 362 ? -60.866 3.329 148.958 1.00 24.06 341 THR B N 1
ATOM 6104 C CA . THR B 1 362 ? -61.000 4.767 148.847 1.00 24.21 341 THR B CA 1
ATOM 6105 C C . THR B 1 362 ? -62.480 5.203 148.925 1.00 24.26 341 THR B C 1
ATOM 6106 O O . THR B 1 362 ? -62.801 6.276 149.449 1.00 24.46 341 THR B O 1
ATOM 6110 N N . GLY B 1 363 ? -63.383 4.368 148.429 1.00 23.93 342 GLY B N 1
ATOM 6111 C CA . GLY B 1 363 ? -64.803 4.685 148.466 1.00 23.79 342 GLY B CA 1
ATOM 6112 C C . GLY B 1 363 ? -65.307 5.475 147.270 1.00 23.84 342 GLY B C 1
ATOM 6113 O O . GLY B 1 363 ? -66.513 5.572 147.070 1.00 23.92 342 GLY B O 1
ATOM 6114 N N . HIS B 1 364 ? -64.402 6.051 146.477 1.00 23.22 343 HIS B N 1
ATOM 6115 C CA . HIS B 1 364 ? -64.835 6.818 145.317 1.00 23.26 343 HIS B CA 1
ATOM 6116 C C . HIS B 1 364 ? -64.274 6.296 143.992 1.00 22.71 343 HIS B C 1
ATOM 6117 O O . HIS B 1 364 ? -64.402 6.958 142.964 1.00 22.15 343 HIS B O 1
ATOM 6124 N N . ILE B 1 365 ? -63.645 5.127 144.014 1.00 22.15 344 ILE B N 1
ATOM 6125 C CA . ILE B 1 365 ? -63.095 4.572 142.783 1.00 22.07 344 ILE B CA 1
ATOM 6126 C C . ILE B 1 365 ? -63.880 3.361 142.335 1.00 21.97 344 ILE B C 1
ATOM 6127 O O . ILE B 1 365 ? -64.204 2.487 143.130 1.00 22.14 344 ILE B O 1
ATOM 6132 N N . LYS B 1 366 ? -64.242 3.313 141.067 1.00 21.91 345 LYS B N 1
ATOM 6133 C CA . LYS B 1 366 ? -65.013 2.171 140.604 1.00 22.12 345 LYS B CA 1
ATOM 6134 C C . LYS B 1 366 ? -64.174 1.228 139.740 1.00 21.44 345 LYS B C 1
ATOM 6135 O O . LYS B 1 366 ? -63.367 1.664 138.930 1.00 21.19 345 LYS B O 1
ATOM 6141 N N . VAL B 1 367 ? -64.365 -0.064 139.927 1.00 20.56 346 VAL B N 1
ATOM 6142 C CA . VAL B 1 367 ? -63.712 -1.044 139.082 1.00 20.86 346 VAL B CA 1
ATOM 6143 C C . VAL B 1 367 ? -64.595 -1.253 137.852 1.00 20.65 346 VAL B C 1
ATOM 6144 O O . VAL B 1 367 ? -65.706 -1.776 137.955 1.00 19.68 346 VAL B O 1
ATOM 6148 N N . ILE B 1 368 ? -64.119 -0.796 136.699 1.00 20.23 347 ILE B N 1
ATOM 6149 C CA . ILE B 1 368 ? -64.894 -0.912 135.466 1.00 20.13 347 ILE B CA 1
ATOM 6150 C C . ILE B 1 368 ? -64.793 -2.345 134.945 1.00 20.26 347 ILE B C 1
ATOM 6151 O O . ILE B 1 368 ? -65.778 -2.948 134.494 1.00 19.88 347 ILE B O 1
ATOM 6156 N N . THR B 1 369 ? -63.589 -2.898 135.026 1.00 19.88 348 THR B N 1
ATOM 6157 C CA . THR B 1 369 ? -63.347 -4.285 134.656 1.00 19.88 348 THR B CA 1
ATOM 6158 C C . THR B 1 369 ? -62.098 -4.794 135.380 1.00 19.43 348 THR B C 1
ATOM 6159 O O . THR B 1 369 ? -61.234 -4.001 135.785 1.00 18.78 348 THR B O 1
ATOM 6163 N N . GLY B 1 370 ? -62.033 -6.106 135.574 1.00 19.20 349 GLY B N 1
ATOM 6164 C CA . GLY B 1 370 ? -60.897 -6.757 136.203 1.00 19.37 349 GLY B CA 1
ATOM 6165 C C . GLY B 1 370 ? -60.853 -6.581 137.699 1.00 19.75 349 GLY B C 1
ATOM 6166 O O . GLY B 1 370 ? -61.847 -6.808 138.371 1.00 19.51 349 GLY B O 1
ATOM 6167 N N . GLY B 1 371 ? -59.694 -6.206 138.236 1.00 19.71 350 GLY B N 1
ATOM 6168 C CA . GLY B 1 371 ? -59.583 -6.012 139.677 1.00 20.55 350 GLY B CA 1
ATOM 6169 C C . GLY B 1 371 ? -59.490 -7.264 140.563 1.00 21.13 350 GLY B C 1
ATOM 6170 O O . GLY B 1 371 ? -59.904 -7.251 141.729 1.00 20.56 350 GLY B O 1
ATOM 6171 N N . GLU B 1 372 ? -58.938 -8.350 140.024 1.00 20.00 351 GLU B N 1
ATOM 6172 C CA . GLU B 1 372 ? -58.735 -9.562 140.811 1.00 20.00 351 GLU B CA 1
ATOM 6173 C C . GLU B 1 372 ? -57.698 -10.463 140.166 1.00 20.00 351 GLU B C 1
ATOM 6174 O O . GLU B 1 372 ? -57.491 -10.420 138.953 1.00 20.00 351 GLU B O 1
ATOM 6180 N N . LYS B 1 373 ? -57.040 -11.279 140.985 1.00 23.26 352 LYS B N 1
ATOM 6181 C CA . LYS B 1 373 ? -56.048 -12.218 140.483 1.00 24.12 352 LYS B CA 1
ATOM 6182 C C . LYS B 1 373 ? -56.798 -13.310 139.738 1.00 24.23 352 LYS B C 1
ATOM 6183 O O . LYS B 1 373 ? -57.969 -13.579 140.029 1.00 23.50 352 LYS B O 1
ATOM 6189 N N . ARG B 1 374 ? -56.154 -13.927 138.751 1.00 20.00 353 ARG B N 1
ATOM 6190 C CA . ARG B 1 374 ? -56.826 -14.979 137.992 1.00 20.00 353 ARG B CA 1
ATOM 6191 C C . ARG B 1 374 ? -56.676 -16.280 138.750 1.00 20.00 353 ARG B C 1
ATOM 6192 O O . ARG B 1 374 ? -55.679 -16.479 139.442 1.00 20.00 353 ARG B O 1
ATOM 6200 N N . LYS B 1 375 ? -57.681 -17.145 138.654 1.00 20.00 354 LYS B N 1
ATOM 6201 C CA . LYS B 1 375 ? -57.591 -18.443 139.287 1.00 20.00 354 LYS B CA 1
ATOM 6202 C C . LYS B 1 375 ? -56.587 -19.284 138.526 1.00 20.00 354 LYS B C 1
ATOM 6203 O O . LYS B 1 375 ? -56.381 -19.114 137.320 1.00 20.00 354 LYS B O 1
ATOM 6209 N N . GLY B 1 376 ? -55.919 -20.187 139.222 1.00 25.98 355 GLY B N 1
ATOM 6210 C CA . GLY B 1 376 ? -54.979 -21.042 138.526 1.00 25.22 355 GLY B CA 1
ATOM 6211 C C . GLY B 1 376 ? -53.512 -20.790 138.796 1.00 24.47 355 GLY B C 1
ATOM 6212 O O . GLY B 1 376 ? -53.140 -19.923 139.595 1.00 24.25 355 GLY B O 1
ATOM 6213 N N . ASN B 1 377 ? -52.675 -21.572 138.117 1.00 24.71 356 ASN B N 1
ATOM 6214 C CA . ASN B 1 377 ? -51.240 -21.478 138.279 1.00 24.46 356 ASN B CA 1
ATOM 6215 C C . ASN B 1 377 ? -50.633 -20.284 137.537 1.00 23.39 356 ASN B C 1
ATOM 6216 O O . ASN B 1 377 ? -51.169 -19.825 136.514 1.00 22.91 356 ASN B O 1
ATOM 6221 N N . GLY B 1 378 ? -49.502 -19.805 138.039 1.00 20.84 357 GLY B N 1
ATOM 6222 C CA . GLY B 1 378 ? -48.873 -18.645 137.427 1.00 20.34 357 GLY B CA 1
ATOM 6223 C C . GLY B 1 378 ? -49.275 -17.386 138.175 1.00 19.64 357 GLY B C 1
ATOM 6224 O O . GLY B 1 378 ? -50.098 -17.434 139.106 1.00 19.99 357 GLY B O 1
ATOM 6225 N N . TYR B 1 379 ? -48.693 -16.270 137.774 1.00 18.43 358 TYR B N 1
ATOM 6226 C CA . TYR B 1 379 ? -48.905 -15.008 138.447 1.00 17.99 358 TYR B CA 1
ATOM 6227 C C . TYR B 1 379 ? -49.766 -14.060 137.604 1.00 17.79 358 TYR B C 1
ATOM 6228 O O . TYR B 1 379 ? -49.381 -12.920 137.356 1.00 17.44 358 TYR B O 1
ATOM 6237 N N . TYR B 1 380 ? -50.930 -14.545 137.182 1.00 17.27 359 TYR B N 1
ATOM 6238 C CA . TYR B 1 380 ? -51.823 -13.755 136.345 1.00 17.34 359 TYR B CA 1
ATOM 6239 C C . TYR B 1 380 ? -52.750 -12.836 137.134 1.00 16.86 359 TYR B C 1
ATOM 6240 O O . TYR B 1 380 ? -53.351 -13.248 138.123 1.00 15.85 359 TYR B O 1
ATOM 6249 N N . TYR B 1 381 ? -52.875 -11.600 136.673 1.00 16.47 360 TYR B N 1
ATOM 6250 C CA . TYR B 1 381 ? -53.824 -10.649 137.242 1.00 16.49 360 TYR B CA 1
ATOM 6251 C C . TYR B 1 381 ? -54.687 -10.137 136.089 1.00 16.59 360 TYR B C 1
ATOM 6252 O O . TYR B 1 381 ? -54.154 -9.838 135.020 1.00 16.36 360 TYR B O 1
ATOM 6261 N N . ALA B 1 382 ? -56.004 -10.057 136.300 1.00 16.60 361 ALA B N 1
ATOM 6262 C CA . ALA B 1 382 ? -56.937 -9.581 135.274 1.00 16.71 361 ALA B CA 1
ATOM 6263 C C . ALA B 1 382 ? -56.627 -8.154 134.807 1.00 16.95 361 ALA B C 1
ATOM 6264 O O . ALA B 1 382 ? -56.201 -7.324 135.606 1.00 16.95 361 ALA B O 1
ATOM 6266 N N . PRO B 1 383 ? -56.805 -7.882 133.507 1.00 17.17 362 PRO B N 1
ATOM 6267 C CA . PRO B 1 383 ? -56.597 -6.535 132.968 1.00 16.95 362 PRO B CA 1
ATOM 6268 C C . PRO B 1 383 ? -57.629 -5.644 133.639 1.00 16.80 362 PRO B C 1
ATOM 6269 O O . PRO B 1 383 ? -58.819 -5.955 133.643 1.00 16.50 362 PRO B O 1
ATOM 6273 N N . THR B 1 384 ? -57.165 -4.543 134.216 1.00 16.67 363 THR B N 1
ATOM 6274 C CA . THR B 1 384 ? -58.014 -3.743 135.093 1.00 16.51 363 THR B CA 1
ATOM 6275 C C . THR B 1 384 ? -58.134 -2.282 134.690 1.00 16.58 363 THR B C 1
ATOM 6276 O O . THR B 1 384 ? -57.155 -1.659 134.311 1.00 16.76 363 THR B O 1
ATOM 6280 N N . LEU B 1 385 ? -59.342 -1.738 134.804 1.00 16.91 364 LEU B N 1
ATOM 6281 C CA . LEU B 1 385 ? -59.576 -0.316 134.569 1.00 17.14 364 LEU B CA 1
ATOM 6282 C C . LEU B 1 385 ? -60.333 0.280 135.759 1.00 17.37 364 LEU B C 1
ATOM 6283 O O . LEU B 1 385 ? -61.390 -0.219 136.167 1.00 17.69 364 LEU B O 1
ATOM 6288 N N . LEU B 1 386 ? -59.779 1.343 136.328 1.00 17.57 365 LEU B N 1
ATOM 6289 C CA . LEU B 1 386 ? -60.375 2.002 137.485 1.00 18.43 365 LEU B CA 1
ATOM 6290 C C . LEU B 1 386 ? -60.831 3.413 137.104 1.00 19.05 365 LEU B C 1
ATOM 6291 O O . LEU B 1 386 ? -60.088 4.149 136.445 1.00 19.14 365 LEU B O 1
ATOM 6296 N N . ALA B 1 387 ? -62.041 3.789 137.518 1.00 19.23 366 ALA B N 1
ATOM 6297 C CA . ALA B 1 387 ? -62.570 5.098 137.158 1.00 19.73 366 ALA B CA 1
ATOM 6298 C C . ALA B 1 387 ? -62.845 5.945 138.376 1.00 20.21 366 ALA B C 1
ATOM 6299 O O . ALA B 1 387 ? -63.138 5.410 139.438 1.00 20.22 366 ALA B O 1
ATOM 6301 N N . GLY B 1 388 ? -62.776 7.268 138.216 1.00 20.29 367 GLY B N 1
ATOM 6302 C CA . GLY B 1 388 ? -63.113 8.187 139.292 1.00 20.64 367 GLY B CA 1
ATOM 6303 C C . GLY B 1 388 ? -61.970 8.434 140.253 1.00 20.89 367 GLY B C 1
ATOM 6304 O O . GLY B 1 388 ? -62.171 8.875 141.380 1.00 21.38 367 GLY B O 1
ATOM 6305 N N . ALA B 1 389 ? -60.755 8.144 139.813 1.00 21.00 368 ALA B N 1
ATOM 6306 C CA . ALA B 1 389 ? -59.591 8.380 140.636 1.00 21.17 368 ALA B CA 1
ATOM 6307 C C . ALA B 1 389 ? -59.360 9.883 140.697 1.00 21.64 368 ALA B C 1
ATOM 6308 O O . ALA B 1 389 ? -59.543 10.579 139.686 1.00 22.17 368 ALA B O 1
ATOM 6310 N N . LEU B 1 390 ? -58.918 10.378 141.848 1.00 21.49 369 LEU B N 1
ATOM 6311 C CA . LEU B 1 390 ? -58.664 11.800 142.018 1.00 21.78 369 LEU B CA 1
ATOM 6312 C C . LEU B 1 390 ? -57.174 12.069 142.055 1.00 22.06 369 LEU B C 1
ATOM 6313 O O . LEU B 1 390 ? -56.381 11.178 142.365 1.00 21.61 369 LEU B O 1
ATOM 6318 N N . GLN B 1 391 ? -56.801 13.312 141.757 1.00 21.92 370 GLN B N 1
ATOM 6319 C CA . GLN B 1 391 ? -55.403 13.678 141.625 1.00 22.61 370 GLN B CA 1
ATOM 6320 C C . GLN B 1 391 ? -54.529 13.248 142.802 1.00 23.23 370 GLN B C 1
ATOM 6321 O O . GLN B 1 391 ? -53.394 12.819 142.613 1.00 23.45 370 GLN B O 1
ATOM 6327 N N . ASP B 1 392 ? -55.058 13.348 144.014 1.00 24.28 371 ASP B N 1
ATOM 6328 C CA . ASP B 1 392 ? -54.252 13.067 145.201 1.00 25.06 371 ASP B CA 1
ATOM 6329 C C . ASP B 1 392 ? -54.345 11.614 145.688 1.00 24.65 371 ASP B C 1
ATOM 6330 O O . ASP B 1 392 ? -53.717 11.272 146.695 1.00 24.56 371 ASP B O 1
ATOM 6335 N N . ASP B 1 393 ? -55.131 10.770 145.016 1.00 23.64 372 ASP B N 1
ATOM 6336 C CA . ASP B 1 393 ? -55.198 9.350 145.406 1.00 23.14 372 ASP B CA 1
ATOM 6337 C C . ASP B 1 393 ? -53.886 8.630 145.091 1.00 22.46 372 ASP B C 1
ATOM 6338 O O . ASP B 1 393 ? -53.224 8.925 144.089 1.00 20.91 372 ASP B O 1
ATOM 6343 N N . ALA B 1 394 ? -53.551 7.646 145.921 1.00 21.54 373 ALA B N 1
ATOM 6344 C CA . ALA B 1 394 ? -52.358 6.828 145.710 1.00 21.47 373 ALA B CA 1
ATOM 6345 C C . ALA B 1 394 ? -52.301 6.150 144.326 1.00 21.13 373 ALA B C 1
ATOM 6346 O O . ALA B 1 394 ? -51.222 6.002 143.748 1.00 20.43 373 ALA B O 1
ATOM 6348 N N . ILE B 1 395 ? -53.451 5.721 143.809 1.00 20.74 374 ILE B N 1
ATOM 6349 C CA . ILE B 1 395 ? -53.491 5.097 142.492 1.00 20.79 374 ILE B CA 1
ATOM 6350 C C . ILE B 1 395 ? -53.026 6.059 141.384 1.00 21.37 374 ILE B C 1
ATOM 6351 O O . ILE B 1 395 ? -52.650 5.631 140.287 1.00 21.69 374 ILE B O 1
ATOM 6356 N N . VAL B 1 396 ? -53.027 7.353 141.675 1.00 21.32 375 VAL B N 1
ATOM 6357 C CA . VAL B 1 396 ? -52.630 8.352 140.692 1.00 21.58 375 VAL B CA 1
ATOM 6358 C C . VAL B 1 396 ? -51.201 8.821 140.947 1.00 22.35 375 VAL B C 1
ATOM 6359 O O . VAL B 1 396 ? -50.467 9.126 140.016 1.00 21.96 375 VAL B O 1
ATOM 6363 N N . GLN B 1 397 ? -50.812 8.854 142.220 1.00 22.53 376 GLN B N 1
ATOM 6364 C CA . GLN B 1 397 ? -49.516 9.378 142.570 1.00 23.42 376 GLN B CA 1
ATOM 6365 C C . GLN B 1 397 ? -48.418 8.333 142.645 1.00 23.40 376 GLN B C 1
ATOM 6366 O O . GLN B 1 397 ? -47.262 8.708 142.600 1.00 23.53 376 GLN B O 1
ATOM 6372 N N . LYS B 1 398 ? -48.763 7.046 142.770 1.00 22.96 377 LYS B N 1
ATOM 6373 C CA . LYS B 1 398 ? -47.745 5.997 142.930 1.00 22.94 377 LYS B CA 1
ATOM 6374 C C . LYS B 1 398 ? -47.837 4.934 141.832 1.00 22.49 377 LYS B C 1
ATOM 6375 O O . LYS B 1 398 ? -48.917 4.435 141.537 1.00 21.80 377 LYS B O 1
ATOM 6381 N N . GLU B 1 399 ? -46.688 4.568 141.281 1.00 21.82 378 GLU B N 1
ATOM 6382 C CA . GLU B 1 399 ? -46.597 3.542 140.238 1.00 22.18 378 GLU B CA 1
ATOM 6383 C C . GLU B 1 399 ? -47.071 2.161 140.714 1.00 21.63 378 GLU B C 1
ATOM 6384 O O . GLU B 1 399 ? -46.713 1.702 141.800 1.00 21.05 378 GLU B O 1
ATOM 6390 N N . VAL B 1 400 ? -47.872 1.488 139.891 1.00 21.24 379 VAL B N 1
ATOM 6391 C CA . VAL B 1 400 ? -48.344 0.144 140.229 1.00 20.71 379 VAL B CA 1
ATOM 6392 C C . VAL B 1 400 ? -47.585 -0.921 139.412 1.00 20.45 379 VAL B C 1
ATOM 6393 O O . VAL B 1 400 ? -47.307 -2.019 139.904 1.00 19.39 379 VAL B O 1
ATOM 6397 N N . PHE B 1 401 ? -47.259 -0.595 138.162 1.00 19.89 380 PHE B N 1
ATOM 6398 C CA . PHE B 1 401 ? -46.458 -1.493 137.343 1.00 20.02 380 PHE B CA 1
ATOM 6399 C C . PHE B 1 401 ? -47.145 -2.828 137.145 1.00 19.88 380 PHE B C 1
ATOM 6400 O O . PHE B 1 401 ? -46.520 -3.888 137.317 1.00 19.83 380 PHE B O 1
ATOM 6408 N N . GLY B 1 402 ? -48.430 -2.766 136.785 1.00 19.34 381 GLY B N 1
ATOM 6409 C CA . GLY B 1 402 ? -49.249 -3.934 136.524 1.00 18.61 381 GLY B CA 1
ATOM 6410 C C . GLY B 1 402 ? -50.326 -3.599 135.492 1.00 18.30 381 GLY B C 1
ATOM 6411 O O . GLY B 1 402 ? -50.390 -2.463 134.994 1.00 18.25 381 GLY B O 1
ATOM 6412 N N . PRO B 1 403 ? -51.200 -4.558 135.195 1.00 17.37 382 PRO B N 1
ATOM 6413 C CA . PRO B 1 403 ? -52.188 -4.394 134.123 1.00 17.24 382 PRO B CA 1
ATOM 6414 C C . PRO B 1 403 ? -53.365 -3.592 134.677 1.00 17.04 382 PRO B C 1
ATOM 6415 O O . PRO B 1 403 ? -54.494 -4.071 134.768 1.00 17.25 382 PRO B O 1
ATOM 6419 N N . VAL B 1 404 ? -53.068 -2.368 135.074 1.00 16.95 383 VAL B N 1
ATOM 6420 C CA . VAL B 1 404 ? -54.019 -1.516 135.770 1.00 16.98 383 VAL B CA 1
ATOM 6421 C C . VAL B 1 404 ? -53.904 -0.101 135.231 1.00 16.76 383 VAL B C 1
ATOM 6422 O O . VAL B 1 404 ? -52.803 0.442 135.175 1.00 16.59 383 VAL B O 1
ATOM 6426 N N . VAL B 1 405 ? -55.041 0.469 134.826 1.00 16.07 384 VAL B N 1
ATOM 6427 C CA . VAL B 1 405 ? -55.110 1.822 134.305 1.00 15.96 384 VAL B CA 1
ATOM 6428 C C . VAL B 1 405 ? -56.173 2.572 135.082 1.00 16.42 384 VAL B C 1
ATOM 6429 O O . VAL B 1 405 ? -57.242 1.998 135.389 1.00 15.61 384 VAL B O 1
ATOM 6433 N N . SER B 1 406 ? -55.890 3.828 135.445 1.00 16.61 385 SER B N 1
ATOM 6434 C CA . SER B 1 406 ? -56.889 4.645 136.151 1.00 17.25 385 SER B CA 1
ATOM 6435 C C . SER B 1 406 ? -57.307 5.868 135.311 1.00 17.32 385 SER B C 1
ATOM 6436 O O . SER B 1 406 ? -56.528 6.356 134.501 1.00 17.43 385 SER B O 1
ATOM 6439 N N . VAL B 1 407 ? -58.543 6.337 135.486 1.00 17.26 386 VAL B N 1
ATOM 6440 C CA . VAL B 1 407 ? -59.027 7.497 134.735 1.00 17.18 386 VAL B CA 1
ATOM 6441 C C . VAL B 1 407 ? -59.564 8.572 135.671 1.00 17.25 386 VAL B C 1
ATOM 6442 O O . VAL B 1 407 ? -60.387 8.298 136.542 1.00 17.34 386 VAL B O 1
ATOM 6446 N N . THR B 1 408 ? -59.125 9.798 135.447 1.00 17.44 387 THR B N 1
ATOM 6447 C CA . THR B 1 408 ? -59.465 10.946 136.287 1.00 17.00 387 THR B CA 1
ATOM 6448 C C . THR B 1 408 ? -60.022 12.050 135.393 1.00 16.92 387 THR B C 1
ATOM 6449 O O . THR B 1 408 ? -59.429 12.380 134.382 1.00 16.24 387 THR B O 1
ATOM 6453 N N . PRO B 1 409 ? -61.148 12.642 135.757 1.00 16.67 388 PRO B N 1
ATOM 6454 C CA . PRO B 1 409 ? -61.714 13.711 134.938 1.00 16.27 388 PRO B CA 1
ATOM 6455 C C . PRO B 1 409 ? -60.986 15.031 135.154 1.00 15.91 388 PRO B C 1
ATOM 6456 O O . PRO B 1 409 ? -60.546 15.295 136.264 1.00 15.48 388 PRO B O 1
ATOM 6460 N N . PHE B 1 410 ? -60.905 15.862 134.117 1.00 15.22 389 PHE B N 1
ATOM 6461 C CA . PHE B 1 410 ? -60.368 17.215 134.272 1.00 15.78 389 PHE B CA 1
ATOM 6462 C C . PHE B 1 410 ? -61.208 18.277 133.550 1.00 16.56 389 PHE B C 1
ATOM 6463 O O . PHE B 1 410 ? -61.926 17.983 132.604 1.00 15.97 389 PHE B O 1
ATOM 6471 N N . ASP B 1 411 ? -61.122 19.513 134.024 1.00 17.60 390 ASP B N 1
ATOM 6472 C CA . ASP B 1 411 ? -61.880 20.607 133.445 1.00 18.64 390 ASP B CA 1
ATOM 6473 C C . ASP B 1 411 ? -61.155 21.291 132.287 1.00 18.90 390 ASP B C 1
ATOM 6474 O O . ASP B 1 411 ? -61.671 21.332 131.167 1.00 19.12 390 ASP B O 1
ATOM 6479 N N . ASN B 1 412 ? -59.951 21.805 132.533 1.00 18.85 391 ASN B N 1
ATOM 6480 C CA . ASN B 1 412 ? -59.278 22.593 131.511 1.00 18.73 391 ASN B CA 1
ATOM 6481 C C . ASN B 1 412 ? -57.784 22.327 131.376 1.00 18.64 391 ASN B C 1
ATOM 6482 O O . ASN B 1 412 ? -57.174 21.687 132.238 1.00 18.18 391 ASN B O 1
ATOM 6487 N N . GLU B 1 413 ? -57.216 22.895 130.311 1.00 18.44 392 GLU B N 1
ATOM 6488 C CA . GLU B 1 413 ? -55.817 22.722 129.938 1.00 19.11 392 GLU B CA 1
ATOM 6489 C C . GLU B 1 413 ? -54.823 23.152 131.022 1.00 19.30 392 GLU B C 1
ATOM 6490 O O . GLU B 1 413 ? -53.923 22.402 131.376 1.00 18.85 392 GLU B O 1
ATOM 6496 N N . GLU B 1 414 ? -54.967 24.371 131.524 1.00 19.34 393 GLU B N 1
ATOM 6497 C CA . GLU B 1 414 ? -54.095 24.840 132.589 1.00 20.15 393 GLU B CA 1
ATOM 6498 C C . GLU B 1 414 ? -54.139 23.905 133.804 1.00 19.37 393 GLU B C 1
ATOM 6499 O O . GLU B 1 414 ? -53.109 23.552 134.367 1.00 19.06 393 GLU B O 1
ATOM 6505 N N . GLN B 1 415 ? -55.331 23.482 134.195 1.00 19.45 394 GLN B N 1
ATOM 6506 C CA . GLN B 1 415 ? -55.470 22.608 135.354 1.00 18.70 394 GLN B CA 1
ATOM 6507 C C . GLN B 1 415 ? -54.764 21.268 135.164 1.00 18.20 394 GLN B C 1
ATOM 6508 O O . GLN B 1 415 ? -54.028 20.799 136.037 1.00 17.78 394 GLN B O 1
ATOM 6514 N N . VAL B 1 416 ? -54.974 20.648 134.014 1.00 17.70 395 VAL B N 1
ATOM 6515 C CA . VAL B 1 416 ? -54.444 19.302 133.802 1.00 16.79 395 VAL B CA 1
ATOM 6516 C C . VAL B 1 416 ? -52.922 19.305 133.606 1.00 17.09 395 VAL B C 1
ATOM 6517 O O . VAL B 1 416 ? -52.235 18.378 134.022 1.00 16.94 395 VAL B O 1
ATOM 6521 N N . VAL B 1 417 ? -52.384 20.356 132.996 1.00 16.78 396 VAL B N 1
ATOM 6522 C CA . VAL B 1 417 ? -50.930 20.461 132.871 1.00 17.22 396 VAL B CA 1
ATOM 6523 C C . VAL B 1 417 ? -50.305 20.568 134.268 1.00 17.31 396 VAL B C 1
ATOM 6524 O O . VAL B 1 417 ? -49.290 19.931 134.555 1.00 17.37 396 VAL B O 1
ATOM 6528 N N . ASN B 1 418 ? -50.916 21.364 135.136 1.00 17.33 397 ASN B N 1
ATOM 6529 C CA . ASN B 1 418 ? -50.405 21.524 136.490 1.00 17.90 397 ASN B CA 1
ATOM 6530 C C . ASN B 1 418 ? -50.553 20.194 137.281 1.00 17.71 397 ASN B C 1
ATOM 6531 O O . ASN B 1 418 ? -49.645 19.805 138.016 1.00 17.00 397 ASN B O 1
ATOM 6536 N N . TRP B 1 419 ? -51.672 19.493 137.106 1.00 16.96 398 TRP B N 1
ATOM 6537 C CA . TRP B 1 419 ? -51.817 18.174 137.742 1.00 17.42 398 TRP B CA 1
ATOM 6538 C C . TRP B 1 419 ? -50.751 17.194 137.268 1.00 17.17 398 TRP B C 1
ATOM 6539 O O . TRP B 1 419 ? -50.085 16.545 138.080 1.00 16.88 398 TRP B O 1
ATOM 6550 N N . ALA B 1 420 ? -50.588 17.094 135.953 1.00 17.13 399 ALA B N 1
ATOM 6551 C CA . ALA B 1 420 ? -49.613 16.176 135.382 1.00 17.84 399 ALA B CA 1
ATOM 6552 C C . ALA B 1 420 ? -48.207 16.475 135.889 1.00 18.36 399 ALA B C 1
ATOM 6553 O O . ALA B 1 420 ? -47.450 15.555 136.212 1.00 18.78 399 ALA B O 1
ATOM 6555 N N . ASN B 1 421 ? -47.875 17.760 135.979 1.00 18.38 400 ASN B N 1
ATOM 6556 C CA . ASN B 1 421 ? -46.554 18.191 136.399 1.00 19.36 400 ASN B CA 1
ATOM 6557 C C . ASN B 1 421 ? -46.352 18.093 137.910 1.00 20.82 400 ASN B C 1
ATOM 6558 O O . ASN B 1 421 ? -45.217 18.136 138.384 1.00 20.08 400 ASN B O 1
ATOM 6563 N N . ASP B 1 422 ? -47.455 17.951 138.651 1.00 21.73 401 ASP B N 1
ATOM 6564 C CA . ASP B 1 422 ? -47.404 17.767 140.097 1.00 23.75 401 ASP B CA 1
ATOM 6565 C C . ASP B 1 422 ? -47.250 16.274 140.386 1.00 24.20 401 ASP B C 1
ATOM 6566 O O . ASP B 1 422 ? -48.217 15.600 140.824 1.00 25.75 401 ASP B O 1
ATOM 6571 N N . SER B 1 423 ? -46.063 15.748 140.134 1.00 23.50 402 SER B N 1
ATOM 6572 C CA . SER B 1 423 ? -45.819 14.322 140.236 1.00 22.77 402 SER B CA 1
ATOM 6573 C C . SER B 1 423 ? -44.349 14.138 140.589 1.00 22.71 402 SER B C 1
ATOM 6574 O O . SER B 1 423 ? -43.514 14.989 140.261 1.00 22.21 402 SER B O 1
ATOM 6577 N N . GLN B 1 424 ? -44.027 13.041 141.257 1.00 21.94 403 GLN B N 1
ATOM 6578 C CA . GLN B 1 424 ? -42.625 12.748 141.554 1.00 22.34 403 GLN B CA 1
ATOM 6579 C C . GLN B 1 424 ? -41.993 12.090 140.317 1.00 21.28 403 GLN B C 1
ATOM 6580 O O . GLN B 1 424 ? -40.769 11.923 140.253 1.00 20.88 403 GLN B O 1
ATOM 6586 N N . TYR B 1 425 ? -42.831 11.743 139.333 1.00 19.69 404 TYR B N 1
ATOM 6587 C CA . TYR B 1 425 ? -42.344 11.039 138.136 1.00 19.53 404 TYR B CA 1
ATOM 6588 C C . TYR B 1 425 ? -42.137 12.001 136.970 1.00 18.89 404 TYR B C 1
ATOM 6589 O O . TYR B 1 425 ? -42.728 13.076 136.955 1.00 18.53 404 TYR B O 1
ATOM 6598 N N . GLY B 1 426 ? -41.299 11.621 136.003 1.00 18.50 405 GLY B N 1
ATOM 6599 C CA . GLY B 1 426 ? -40.962 12.493 134.893 1.00 17.46 405 GLY B CA 1
ATOM 6600 C C . GLY B 1 426 ? -40.372 11.782 133.679 1.00 18.02 405 GLY B C 1
ATOM 6601 O O . GLY B 1 426 ? -39.556 12.345 132.949 1.00 17.95 405 GLY B O 1
ATOM 6602 N N . LEU B 1 427 ? -40.803 10.560 133.438 1.00 16.93 406 LEU B N 1
ATOM 6603 C CA . LEU B 1 427 ? -40.252 9.789 132.345 1.00 16.91 406 LEU B CA 1
ATOM 6604 C C . LEU B 1 427 ? -40.962 9.979 131.000 1.00 17.02 406 LEU B C 1
ATOM 6605 O O . LEU B 1 427 ? -40.328 10.305 129.988 1.00 16.95 406 LEU B O 1
ATOM 6610 N N . ALA B 1 428 ? -42.270 9.751 130.962 1.00 15.73 407 ALA B N 1
ATOM 6611 C CA . ALA B 1 428 ? -42.945 9.800 129.664 1.00 16.15 407 ALA B CA 1
ATOM 6612 C C . ALA B 1 428 ? -44.384 10.258 129.820 1.00 15.86 407 ALA B C 1
ATOM 6613 O O . ALA B 1 428 ? -44.916 10.234 130.919 1.00 15.00 407 ALA B O 1
ATOM 6615 N N . SER B 1 429 ? -45.008 10.616 128.695 1.00 15.86 408 SER B N 1
ATOM 6616 C CA . SER B 1 429 ? -46.320 11.230 128.725 1.00 16.01 408 SER B CA 1
ATOM 6617 C C . SER B 1 429 ? -46.894 11.270 127.311 1.00 16.10 408 SER B C 1
ATOM 6618 O O . SER B 1 429 ? -46.161 11.168 126.318 1.00 15.56 408 SER B O 1
ATOM 6621 N N . SER B 1 430 ? -48.202 11.418 127.223 1.00 15.83 409 SER B N 1
ATOM 6622 C CA . SER B 1 430 ? -48.814 11.609 125.933 1.00 16.61 409 SER B CA 1
ATOM 6623 C C . SER B 1 430 ? -49.992 12.569 126.023 1.00 16.20 409 SER B C 1
ATOM 6624 O O . SER B 1 430 ? -50.622 12.713 127.079 1.00 16.54 409 SER B O 1
ATOM 6627 N N . VAL B 1 431 ? -50.228 13.288 124.936 1.00 16.09 410 VAL B N 1
ATOM 6628 C CA . VAL B 1 431 ? -51.342 14.199 124.853 1.00 15.96 410 VAL B CA 1
ATOM 6629 C C . VAL B 1 431 ? -52.122 13.859 123.597 1.00 16.49 410 VAL B C 1
ATOM 6630 O O . VAL B 1 431 ? -51.529 13.675 122.538 1.00 16.98 410 VAL B O 1
ATOM 6634 N N . TRP B 1 432 ? -53.444 13.770 123.721 1.00 16.25 411 TRP B N 1
ATOM 6635 C CA . TRP B 1 432 ? -54.330 13.406 122.626 1.00 16.43 411 TRP B CA 1
ATOM 6636 C C . TRP B 1 432 ? -55.333 14.531 122.327 1.00 16.78 411 TRP B C 1
ATOM 6637 O O . TRP B 1 432 ? -56.198 14.833 123.125 1.00 15.24 411 TRP B O 1
ATOM 6648 N N . THR B 1 433 ? -55.181 15.140 121.155 1.00 17.07 412 THR B N 1
ATOM 6649 C CA . THR B 1 433 ? -56.034 16.249 120.749 1.00 18.03 412 THR B CA 1
ATOM 6650 C C . THR B 1 433 ? -55.808 16.482 119.266 1.00 18.94 412 THR B C 1
ATOM 6651 O O . THR B 1 433 ? -54.720 16.232 118.746 1.00 19.20 412 THR B O 1
ATOM 6655 N N . LYS B 1 434 ? -56.803 16.995 118.582 1.00 19.78 413 LYS B N 1
ATOM 6656 C CA . LYS B 1 434 ? -56.639 17.250 117.155 1.00 21.20 413 LYS B CA 1
ATOM 6657 C C . LYS B 1 434 ? -56.094 18.632 116.887 1.00 20.81 413 LYS B C 1
ATOM 6658 O O . LYS B 1 434 ? -55.675 18.927 115.771 1.00 20.67 413 LYS B O 1
ATOM 6664 N N . ASP B 1 435 ? -56.104 19.468 117.916 1.00 20.16 414 ASP B N 1
ATOM 6665 C CA . ASP B 1 435 ? -55.717 20.847 117.772 1.00 20.28 414 ASP B CA 1
ATOM 6666 C C . ASP B 1 435 ? -54.194 21.089 117.793 1.00 20.15 414 ASP B C 1
ATOM 6667 O O . ASP B 1 435 ? -53.516 20.770 118.763 1.00 18.53 414 ASP B O 1
ATOM 6672 N N . VAL B 1 436 ? -53.696 21.684 116.722 1.00 20.36 415 VAL B N 1
ATOM 6673 C CA . VAL B 1 436 ? -52.283 22.031 116.560 1.00 21.73 415 VAL B CA 1
ATOM 6674 C C . VAL B 1 436 ? -51.736 22.839 117.710 1.00 21.30 415 VAL B C 1
ATOM 6675 O O . VAL B 1 436 ? -50.682 22.527 118.263 1.00 21.88 415 VAL B O 1
ATOM 6679 N N . GLY B 1 437 ? -52.438 23.898 118.050 1.00 21.77 416 GLY B N 1
ATOM 6680 C CA . GLY B 1 437 ? -52.013 24.802 119.103 1.00 21.87 416 GLY B CA 1
ATOM 6681 C C . GLY B 1 437 ? -51.868 24.097 120.430 1.00 21.78 416 GLY B C 1
ATOM 6682 O O . GLY B 1 437 ? -50.821 24.145 121.107 1.00 21.83 416 GLY B O 1
ATOM 6683 N N . ARG B 1 438 ? -52.933 23.423 120.808 1.00 20.97 417 ARG B N 1
ATOM 6684 C CA . ARG B 1 438 ? -52.958 22.711 122.052 1.00 20.67 417 ARG B CA 1
ATOM 6685 C C . ARG B 1 438 ? -51.865 21.642 122.158 1.00 19.94 417 ARG B C 1
ATOM 6686 O O . ARG B 1 438 ? -51.213 21.510 123.202 1.00 19.26 417 ARG B O 1
ATOM 6694 N N . ALA B 1 439 ? -51.708 20.843 121.108 1.00 18.05 418 ALA B N 1
ATOM 6695 C CA . ALA B 1 439 ? -50.693 19.805 121.110 1.00 18.19 418 ALA B CA 1
ATOM 6696 C C . ALA B 1 439 ? -49.313 20.382 121.444 1.00 18.04 418 ALA B C 1
ATOM 6697 O O . ALA B 1 439 ? -48.583 19.834 122.273 1.00 17.42 418 ALA B O 1
ATOM 6699 N N . HIS B 1 440 ? -48.955 21.485 120.791 1.00 17.80 419 HIS B N 1
ATOM 6700 C CA . HIS B 1 440 ? -47.633 22.076 121.037 1.00 18.56 419 HIS B CA 1
ATOM 6701 C C . HIS B 1 440 ? -47.513 22.795 122.361 1.00 17.97 419 HIS B C 1
ATOM 6702 O O . HIS B 1 440 ? -46.462 22.756 122.964 1.00 17.79 419 HIS B O 1
ATOM 6709 N N . ARG B 1 441 ? -48.575 23.457 122.804 1.00 18.39 420 ARG B N 1
ATOM 6710 C CA . ARG B 1 441 ? -48.546 24.131 124.106 1.00 19.16 420 ARG B CA 1
ATOM 6711 C C . ARG B 1 441 ? -48.303 23.128 125.194 1.00 18.69 420 ARG B C 1
ATOM 6712 O O . ARG B 1 441 ? -47.414 23.295 126.019 1.00 19.75 420 ARG B O 1
ATOM 6720 N N . VAL B 1 442 ? -49.110 22.082 125.205 1.00 18.23 421 VAL B N 1
ATOM 6721 C CA . VAL B 1 442 ? -49.015 21.082 126.249 1.00 17.65 421 VAL B CA 1
ATOM 6722 C C . VAL B 1 442 ? -47.638 20.378 126.194 1.00 18.19 421 VAL B C 1
ATOM 6723 O O . VAL B 1 442 ? -46.964 20.277 127.220 1.00 17.71 421 VAL B O 1
ATOM 6727 N N . SER B 1 443 ? -47.226 19.930 125.004 1.00 17.62 422 SER B N 1
ATOM 6728 C CA . SER B 1 443 ? -45.926 19.271 124.845 1.00 19.11 422 SER B CA 1
ATOM 6729 C C . SER B 1 443 ? -44.775 20.139 125.343 1.00 18.81 422 SER B C 1
ATOM 6730 O O . SER B 1 443 ? -43.821 19.631 125.893 1.00 19.34 422 SER B O 1
ATOM 6733 N N . ALA B 1 444 ? -44.842 21.434 125.068 1.00 18.62 423 ALA B N 1
ATOM 6734 C CA . ALA B 1 444 ? -43.823 22.371 125.527 1.00 18.97 423 ALA B CA 1
ATOM 6735 C C . ALA B 1 444 ? -43.729 22.434 127.067 1.00 19.44 423 ALA B C 1
ATOM 6736 O O . ALA B 1 444 ? -42.634 22.556 127.634 1.00 19.80 423 ALA B O 1
ATOM 6738 N N . ARG B 1 445 ? -44.866 22.305 127.736 1.00 18.82 424 ARG B N 1
ATOM 6739 C CA . ARG B 1 445 ? -44.918 22.464 129.182 1.00 19.85 424 ARG B CA 1
ATOM 6740 C C . ARG B 1 445 ? -44.787 21.231 130.067 1.00 19.45 424 ARG B C 1
ATOM 6741 O O . ARG B 1 445 ? -44.542 21.367 131.274 1.00 19.96 424 ARG B O 1
ATOM 6749 N N . LEU B 1 446 ? -44.979 20.041 129.501 1.00 17.94 425 LEU B N 1
ATOM 6750 C CA . LEU B 1 446 ? -44.932 18.832 130.298 1.00 17.18 425 LEU B CA 1
ATOM 6751 C C . LEU B 1 446 ? -43.514 18.590 130.804 1.00 17.56 425 LEU B C 1
ATOM 6752 O O . LEU B 1 446 ? -42.556 18.629 130.024 1.00 16.32 425 LEU B O 1
ATOM 6757 N N . GLN B 1 447 ? -43.395 18.284 132.095 1.00 17.80 426 GLN B N 1
ATOM 6758 C CA . GLN B 1 447 ? -42.088 17.995 132.695 1.00 18.58 426 GLN B CA 1
ATOM 6759 C C . GLN B 1 447 ? -41.784 16.499 132.658 1.00 18.22 426 GLN B C 1
ATOM 6760 O O . GLN B 1 447 ? -41.640 15.843 133.703 1.00 18.11 426 GLN B O 1
ATOM 6766 N N . TYR B 1 448 ? -41.640 15.977 131.449 1.00 18.19 427 TYR B N 1
ATOM 6767 C CA . TYR B 1 448 ? -41.419 14.545 131.207 1.00 17.87 427 TYR B CA 1
ATOM 6768 C C . TYR B 1 448 ? -40.384 14.369 130.104 1.00 18.31 427 TYR B C 1
ATOM 6769 O O . TYR B 1 448 ? -40.388 15.109 129.125 1.00 19.00 427 TYR B O 1
ATOM 6778 N N . GLY B 1 449 ? -39.528 13.357 130.227 1.00 18.72 428 GLY B N 1
ATOM 6779 C CA . GLY B 1 449 ? -38.470 13.144 129.250 1.00 18.87 428 GLY B CA 1
ATOM 6780 C C . GLY B 1 449 ? -38.946 12.951 127.822 1.00 19.81 428 GLY B C 1
ATOM 6781 O O . GLY B 1 449 ? -38.238 13.295 126.863 1.00 18.77 428 GLY B O 1
ATOM 6782 N N . CYS B 1 450 ? -40.138 12.373 127.681 1.00 19.67 429 CYS B N 1
ATOM 6783 C CA . CYS B 1 450 ? -40.722 12.173 126.375 1.00 21.22 429 CYS B CA 1
ATOM 6784 C C . CYS B 1 450 ? -42.223 12.545 126.398 1.00 19.69 429 CYS B C 1
ATOM 6785 O O . CYS B 1 450 ? -42.921 12.272 127.375 1.00 18.64 429 CYS B O 1
ATOM 6788 N N . THR B 1 451 ? -42.700 13.192 125.334 1.00 18.80 430 THR B N 1
ATOM 6789 C CA . THR B 1 451 ? -44.133 13.430 125.156 1.00 18.14 430 THR B CA 1
ATOM 6790 C C . THR B 1 451 ? -44.541 12.949 123.765 1.00 18.01 430 THR B C 1
ATOM 6791 O O . THR B 1 451 ? -44.007 13.440 122.778 1.00 18.08 430 THR B O 1
ATOM 6795 N N . TRP B 1 452 ? -45.448 11.977 123.686 1.00 17.56 431 TRP B N 1
ATOM 6796 C CA . TRP B 1 452 ? -46.027 11.552 122.402 1.00 17.20 431 TRP B CA 1
ATOM 6797 C C . TRP B 1 452 ? -47.326 12.336 122.152 1.00 17.21 431 TRP B C 1
ATOM 6798 O O . TRP B 1 452 ? -48.060 12.626 123.089 1.00 16.23 431 TRP B O 1
ATOM 6809 N N . VAL B 1 453 ? -47.597 12.678 120.886 1.00 16.96 432 VAL B N 1
ATOM 6810 C CA . VAL B 1 453 ? -48.828 13.376 120.540 1.00 16.33 432 VAL B CA 1
ATOM 6811 C C . VAL B 1 453 ? -49.678 12.458 119.674 1.00 16.74 432 VAL B C 1
ATOM 6812 O O . VAL B 1 453 ? -49.238 12.019 118.601 1.00 16.11 432 VAL B O 1
ATOM 6816 N N . ASN B 1 454 ? -50.888 12.145 120.147 1.00 17.09 433 ASN B N 1
ATOM 6817 C CA . ASN B 1 454 ? -51.787 11.232 119.432 1.00 17.51 433 ASN B CA 1
ATOM 6818 C C . ASN B 1 454 ? -51.216 9.824 119.228 1.00 17.84 433 ASN B C 1
ATOM 6819 O O . ASN B 1 454 ? -51.558 9.126 118.286 1.00 17.64 433 ASN B O 1
ATOM 6824 N N . THR B 1 455 ? -50.307 9.432 120.108 1.00 17.90 434 THR B N 1
ATOM 6825 C CA . THR B 1 455 ? -49.879 8.055 120.198 1.00 17.75 434 THR B CA 1
ATOM 6826 C C . THR B 1 455 ? -49.228 7.909 121.577 1.00 18.22 434 THR B C 1
ATOM 6827 O O . THR B 1 455 ? -49.307 8.807 122.416 1.00 17.26 434 THR B O 1
ATOM 6831 N N . HIS B 1 456 ? -48.589 6.777 121.810 1.00 18.20 435 HIS B N 1
ATOM 6832 C CA . HIS B 1 456 ? -47.914 6.546 123.067 1.00 18.93 435 HIS B CA 1
ATOM 6833 C C . HIS B 1 456 ? -46.952 5.394 122.801 1.00 19.57 435 HIS B C 1
ATOM 6834 O O . HIS B 1 456 ? -47.056 4.723 121.760 1.00 19.38 435 HIS B O 1
ATOM 6841 N N . PHE B 1 457 ? -45.984 5.218 123.686 1.00 20.25 436 PHE B N 1
ATOM 6842 C CA . PHE B 1 457 ? -45.229 3.986 123.697 1.00 21.95 436 PHE B CA 1
ATOM 6843 C C . PHE B 1 457 ? -44.236 3.736 122.552 1.00 22.79 436 PHE B C 1
ATOM 6844 O O . PHE B 1 457 ? -43.652 2.674 122.495 1.00 24.98 436 PHE B O 1
ATOM 6852 N N . MET B 1 458 ? -44.047 4.660 121.627 1.00 22.44 437 MET B N 1
ATOM 6853 C CA . MET B 1 458 ? -43.166 4.400 120.489 1.00 22.50 437 MET B CA 1
ATOM 6854 C C . MET B 1 458 ? -41.735 4.873 120.762 1.00 22.02 437 MET B C 1
ATOM 6855 O O . MET B 1 458 ? -41.504 6.052 121.045 1.00 21.79 437 MET B O 1
ATOM 6860 N N . LEU B 1 459 ? -40.777 3.967 120.669 1.00 21.32 438 LEU B N 1
ATOM 6861 C CA . LEU B 1 459 ? -39.391 4.323 120.890 1.00 21.53 438 LEU B CA 1
ATOM 6862 C C . LEU B 1 459 ? -38.573 3.989 119.642 1.00 21.22 438 LEU B C 1
ATOM 6863 O O . LEU B 1 459 ? -38.880 3.026 118.941 1.00 20.30 438 LEU B O 1
ATOM 6868 N N . VAL B 1 460 ? -37.539 4.776 119.367 1.00 20.36 439 VAL B N 1
ATOM 6869 C CA . VAL B 1 460 ? -36.629 4.481 118.263 1.00 19.86 439 VAL B CA 1
ATOM 6870 C C . VAL B 1 460 ? -35.203 4.690 118.779 1.00 19.65 439 VAL B C 1
ATOM 6871 O O . VAL B 1 460 ? -34.959 5.510 119.698 1.00 18.48 439 VAL B O 1
ATOM 6875 N N . SER B 1 461 ? -34.268 3.941 118.212 1.00 18.88 440 SER B N 1
ATOM 6876 C CA . SER B 1 461 ? -32.896 3.966 118.694 1.00 19.68 440 SER B CA 1
ATOM 6877 C C . SER B 1 461 ? -32.250 5.342 118.605 1.00 19.51 440 SER B C 1
ATOM 6878 O O . SER B 1 461 ? -31.323 5.651 119.359 1.00 19.47 440 SER B O 1
ATOM 6881 N N . GLU B 1 462 ? -32.712 6.182 117.695 1.00 19.38 441 GLU B N 1
ATOM 6882 C CA . GLU B 1 462 ? -32.029 7.459 117.609 1.00 19.99 441 GLU B CA 1
ATOM 6883 C C . GLU B 1 462 ? -32.495 8.579 118.570 1.00 20.00 441 GLU B C 1
ATOM 6884 O O . GLU B 1 462 ? -31.816 9.607 118.733 1.00 19.61 441 GLU B O 1
ATOM 6890 N N . MET B 1 463 ? -33.624 8.352 119.242 1.00 18.55 442 MET B N 1
ATOM 6891 C CA . MET B 1 463 ? -34.205 9.380 120.088 1.00 18.58 442 MET B CA 1
ATOM 6892 C C . MET B 1 463 ? -34.054 8.968 121.551 1.00 18.98 442 MET B C 1
ATOM 6893 O O . MET B 1 463 ? -34.310 7.817 121.902 1.00 19.27 442 MET B O 1
ATOM 6898 N N . PRO B 1 464 ? -33.659 9.897 122.403 1.00 19.34 443 PRO B N 1
ATOM 6899 C CA . PRO B 1 464 ? -33.351 9.579 123.814 1.00 19.56 443 PRO B CA 1
ATOM 6900 C C . PRO B 1 464 ? -34.558 9.256 124.672 1.00 20.13 443 PRO B C 1
ATOM 6901 O O . PRO B 1 464 ? -35.652 9.774 124.458 1.00 20.50 443 PRO B O 1
ATOM 6905 N N . HIS B 1 465 ? -34.335 8.411 125.669 1.00 20.44 444 HIS B N 1
ATOM 6906 C CA . HIS B 1 465 ? -35.370 7.974 126.597 1.00 21.26 444 HIS B CA 1
ATOM 6907 C C . HIS B 1 465 ? -34.745 8.126 127.988 1.00 20.80 444 HIS B C 1
ATOM 6908 O O . HIS B 1 465 ? -33.667 7.572 128.266 1.00 20.43 444 HIS B O 1
ATOM 6915 N N . GLY B 1 466 ? -35.370 8.906 128.848 1.00 20.38 445 GLY B N 1
ATOM 6916 C CA . GLY B 1 466 ? -34.837 9.095 130.190 1.00 20.40 445 GLY B CA 1
ATOM 6917 C C . GLY B 1 466 ? -35.662 10.114 130.923 1.00 20.46 445 GLY B C 1
ATOM 6918 O O . GLY B 1 466 ? -36.377 10.892 130.294 1.00 21.12 445 GLY B O 1
ATOM 6919 N N . GLY B 1 467 ? -35.553 10.126 132.244 1.00 20.09 446 GLY B N 1
ATOM 6920 C CA . GLY B 1 467 ? -36.451 10.930 133.044 1.00 20.24 446 GLY B CA 1
ATOM 6921 C C . GLY B 1 467 ? -35.894 12.163 133.716 1.00 20.61 446 GLY B C 1
ATOM 6922 O O . GLY B 1 467 ? -34.778 12.628 133.412 1.00 20.55 446 GLY B O 1
ATOM 6923 N N . GLN B 1 468 ? -36.726 12.729 134.576 1.00 19.99 447 GLN B N 1
ATOM 6924 C CA . GLN B 1 468 ? -36.363 13.852 135.404 1.00 20.36 447 GLN B CA 1
ATOM 6925 C C . GLN B 1 468 ? -37.049 13.586 136.757 1.00 19.93 447 GLN B C 1
ATOM 6926 O O . GLN B 1 468 ? -37.775 12.614 136.889 1.00 19.84 447 GLN B O 1
ATOM 6932 N N . LYS B 1 469 ? -36.784 14.416 137.755 1.00 19.66 448 LYS B N 1
ATOM 6933 C CA . LYS B 1 469 ? -37.314 14.215 139.113 1.00 19.36 448 LYS B CA 1
ATOM 6934 C C . LYS B 1 469 ? -36.945 12.824 139.619 1.00 19.37 448 LYS B C 1
ATOM 6935 O O . LYS B 1 469 ? -35.826 12.354 139.382 1.00 19.28 448 LYS B O 1
ATOM 6941 N N . LEU B 1 470 ? -37.877 12.147 140.285 1.00 19.08 449 LEU B N 1
ATOM 6942 C CA . LEU B 1 470 ? -37.555 10.843 140.867 1.00 19.44 449 LEU B CA 1
ATOM 6943 C C . LEU B 1 470 ? -37.478 9.725 139.837 1.00 19.28 449 LEU B C 1
ATOM 6944 O O . LEU B 1 470 ? -37.118 8.598 140.180 1.00 20.03 449 LEU B O 1
ATOM 6949 N N . SER B 1 471 ? -37.804 10.013 138.582 1.00 18.90 450 SER B N 1
ATOM 6950 C CA . SER B 1 471 ? -37.609 9.010 137.533 1.00 19.01 450 SER B CA 1
ATOM 6951 C C . SER B 1 471 ? -36.127 8.862 137.203 1.00 19.46 450 SER B C 1
ATOM 6952 O O . SER B 1 471 ? -35.750 7.922 136.509 1.00 19.60 450 SER B O 1
ATOM 6955 N N . GLY B 1 472 ? -35.286 9.784 137.692 1.00 19.51 451 GLY B N 1
ATOM 6956 C CA . GLY B 1 472 ? -33.842 9.670 137.479 1.00 20.12 451 GLY B CA 1
ATOM 6957 C C . GLY B 1 472 ? -33.237 10.690 136.520 1.00 20.88 451 GLY B C 1
ATOM 6958 O O . GLY B 1 472 ? -33.729 11.821 136.395 1.00 20.98 451 GLY B O 1
ATOM 6959 N N . TYR B 1 473 ? -32.167 10.291 135.845 1.00 20.69 452 TYR B N 1
ATOM 6960 C CA . TYR B 1 473 ? -31.469 11.189 134.953 1.00 21.09 452 TYR B CA 1
ATOM 6961 C C . TYR B 1 473 ? -30.565 10.326 134.074 1.00 21.11 452 TYR B C 1
ATOM 6962 O O . TYR B 1 473 ? -30.292 9.166 134.414 1.00 21.25 452 TYR B O 1
ATOM 6971 N N . GLY B 1 474 ? -30.076 10.894 132.979 1.00 20.59 453 GLY B N 1
ATOM 6972 C CA . GLY B 1 474 ? -29.274 10.133 132.044 1.00 20.73 453 GLY B CA 1
ATOM 6973 C C . GLY B 1 474 ? -30.218 9.586 130.983 1.00 21.35 453 GLY B C 1
ATOM 6974 O O . GLY B 1 474 ? -31.420 9.463 131.227 1.00 21.76 453 GLY B O 1
ATOM 6975 N N . LYS B 1 475 ? -29.695 9.298 129.798 1.00 20.69 454 LYS B N 1
ATOM 6976 C CA . LYS B 1 475 ? -30.518 8.810 128.712 1.00 21.07 454 LYS B CA 1
ATOM 6977 C C . LYS B 1 475 ? -30.115 7.438 128.229 1.00 21.43 454 LYS B C 1
ATOM 6978 O O . LYS B 1 475 ? -28.926 7.073 128.238 1.00 20.99 454 LYS B O 1
ATOM 6984 N N . ASP B 1 476 ? -31.115 6.699 127.771 1.00 21.58 455 ASP B N 1
ATOM 6985 C CA . ASP B 1 476 ? -30.905 5.473 127.033 1.00 22.66 455 ASP B CA 1
ATOM 6986 C C . ASP B 1 476 ? -31.225 5.756 125.564 1.00 22.11 455 ASP B C 1
ATOM 6987 O O . ASP B 1 476 ? -32.124 6.557 125.262 1.00 22.00 455 ASP B O 1
ATOM 6992 N N . MET B 1 477 ? -30.495 5.096 124.667 1.00 21.15 456 MET B N 1
ATOM 6993 C CA . MET B 1 477 ? -30.613 5.311 123.236 1.00 20.46 456 MET B CA 1
ATOM 6994 C C . MET B 1 477 ? -30.142 6.729 122.850 1.00 20.32 456 MET B C 1
ATOM 6995 O O . MET B 1 477 ? -29.895 7.572 123.732 1.00 19.52 456 MET B O 1
ATOM 7000 N N . SER B 1 478 ? -29.996 6.946 121.535 1.00 19.69 457 SER B N 1
ATOM 7001 C CA . SER B 1 478 ? -29.552 8.201 120.922 1.00 19.54 457 SER B CA 1
ATOM 7002 C C . SER B 1 478 ? -28.091 8.527 121.219 1.00 19.86 457 SER B C 1
ATOM 7003 O O . SER B 1 478 ? -27.437 7.900 122.070 1.00 18.81 457 SER B O 1
ATOM 7006 N N . LEU B 1 479 ? -27.583 9.536 120.518 1.00 19.75 458 LEU B N 1
ATOM 7007 C CA . LEU B 1 479 ? -26.216 9.982 120.751 1.00 20.34 458 LEU B CA 1
ATOM 7008 C C . LEU B 1 479 ? -26.021 10.444 122.194 1.00 19.80 458 LEU B C 1
ATOM 7009 O O . LEU B 1 479 ? -24.923 10.338 122.731 1.00 18.75 458 LEU B O 1
ATOM 7014 N N . TYR B 1 480 ? -27.082 10.951 122.822 1.00 19.11 459 TYR B N 1
ATOM 7015 C CA . TYR B 1 480 ? -26.964 11.416 124.208 1.00 19.83 459 TYR B CA 1
ATOM 7016 C C . TYR B 1 480 ? -26.658 10.239 125.133 1.00 20.09 459 TYR B C 1
ATOM 7017 O O . TYR B 1 480 ? -25.979 10.387 126.146 1.00 20.10 459 TYR B O 1
ATOM 7026 N N . GLY B 1 481 ? -27.180 9.067 124.782 1.00 20.28 460 GLY B N 1
ATOM 7027 C CA . GLY B 1 481 ? -26.955 7.879 125.579 1.00 20.27 460 GLY B CA 1
ATOM 7028 C C . GLY B 1 481 ? -25.510 7.465 125.475 1.00 20.91 460 GLY B C 1
ATOM 7029 O O . GLY B 1 481 ? -24.940 6.921 126.412 1.00 21.64 460 GLY B O 1
ATOM 7030 N N . LEU B 1 482 ? -24.895 7.732 124.337 1.00 20.51 461 LEU B N 1
ATOM 7031 C CA . LEU B 1 482 ? -23.495 7.401 124.170 1.00 20.93 461 LEU B CA 1
ATOM 7032 C C . LEU B 1 482 ? -22.629 8.411 124.953 1.00 20.53 461 LEU B C 1
ATOM 7033 O O . LEU B 1 482 ? -21.704 8.029 125.663 1.00 20.12 461 LEU B O 1
ATOM 7038 N N . GLU B 1 483 ? -22.982 9.694 124.857 1.00 20.23 462 GLU B N 1
ATOM 7039 C CA . GLU B 1 483 ? -22.266 10.756 125.545 1.00 20.87 462 GLU B CA 1
ATOM 7040 C C . GLU B 1 483 ? -22.204 10.567 127.057 1.00 20.39 462 GLU B C 1
ATOM 7041 O O . GLU B 1 483 ? -21.197 10.909 127.692 1.00 18.97 462 GLU B O 1
ATOM 7047 N N . ASP B 1 484 ? -23.277 10.036 127.624 1.00 20.11 463 ASP B N 1
ATOM 7048 C CA . ASP B 1 484 ? -23.333 9.789 129.061 1.00 20.81 463 ASP B CA 1
ATOM 7049 C C . ASP B 1 484 ? -22.211 8.876 129.552 1.00 19.95 463 ASP B C 1
ATOM 7050 O O . ASP B 1 484 ? -21.905 8.852 130.759 1.00 20.44 463 ASP B O 1
ATOM 7055 N N . TYR B 1 485 ? -21.604 8.118 128.649 1.00 18.73 464 TYR B N 1
ATOM 7056 C CA . TYR B 1 485 ? -20.559 7.168 129.052 1.00 18.90 464 TYR B CA 1
ATOM 7057 C C . TYR B 1 485 ? -19.142 7.631 128.714 1.00 18.69 464 TYR B C 1
ATOM 7058 O O . TYR B 1 485 ? -18.204 6.828 128.632 1.00 18.58 464 TYR B O 1
ATOM 7067 N N . THR B 1 486 ? -18.993 8.920 128.479 1.00 18.75 465 THR B N 1
ATOM 7068 C CA . THR B 1 486 ? -17.666 9.477 128.229 1.00 18.63 465 THR B CA 1
ATOM 7069 C C . THR B 1 486 ? -17.451 10.663 129.151 1.00 18.45 465 THR B C 1
ATOM 7070 O O . THR B 1 486 ? -18.385 11.151 129.772 1.00 16.99 465 THR B O 1
ATOM 7074 N N . VAL B 1 487 ? -16.204 11.112 129.236 1.00 18.36 466 VAL B N 1
ATOM 7075 C CA . VAL B 1 487 ? -15.925 12.362 129.908 1.00 18.89 466 VAL B CA 1
ATOM 7076 C C . VAL B 1 487 ? -15.305 13.305 128.876 1.00 18.69 466 VAL B C 1
ATOM 7077 O O . VAL B 1 487 ? -14.446 12.904 128.085 1.00 18.78 466 VAL B O 1
ATOM 7081 N N . VAL B 1 488 ? -15.772 14.545 128.876 1.00 18.20 467 VAL B N 1
ATOM 7082 C CA . VAL B 1 488 ? -15.303 15.557 127.962 1.00 17.34 467 VAL B CA 1
ATOM 7083 C C . VAL B 1 488 ? -13.965 16.041 128.520 1.00 17.45 467 VAL B C 1
ATOM 7084 O O . VAL B 1 488 ? -13.815 16.246 129.735 1.00 16.89 467 VAL B O 1
ATOM 7088 N N . ARG B 1 489 ? -12.970 16.160 127.656 1.00 16.71 468 ARG B N 1
ATOM 7089 C CA . ARG B 1 489 ? -11.642 16.621 128.102 1.00 16.94 468 ARG B CA 1
ATOM 7090 C C . ARG B 1 489 ? -11.164 17.797 127.228 1.00 16.99 468 ARG B C 1
ATOM 7091 O O . ARG B 1 489 ? -11.392 17.794 126.013 1.00 17.26 468 ARG B O 1
ATOM 7099 N N . HIS B 1 490 ? -10.468 18.743 127.842 1.00 16.47 469 HIS B N 1
ATOM 7100 C CA . HIS B 1 490 ? -9.934 19.909 127.156 1.00 16.59 469 HIS B CA 1
ATOM 7101 C C . HIS B 1 490 ? -8.425 19.774 127.136 1.00 16.31 469 HIS B C 1
ATOM 7102 O O . HIS B 1 490 ? -7.811 19.638 128.182 1.00 16.29 469 HIS B O 1
ATOM 7109 N N . VAL B 1 491 ? -7.828 19.754 125.950 1.00 15.83 470 VAL B N 1
ATOM 7110 C CA . VAL B 1 491 ? -6.375 19.715 125.824 1.00 15.59 470 VAL B CA 1
ATOM 7111 C C . VAL B 1 491 ? -5.971 21.051 125.183 1.00 15.75 470 VAL B C 1
ATOM 7112 O O . VAL B 1 491 ? -6.520 21.440 124.163 1.00 15.44 470 VAL B O 1
ATOM 7116 N N . MET B 1 492 ? -5.028 21.750 125.806 1.00 15.23 471 MET B N 1
ATOM 7117 C CA . MET B 1 492 ? -4.625 23.073 125.366 1.00 15.81 471 MET B CA 1
ATOM 7118 C C . MET B 1 492 ? -3.108 23.107 125.223 1.00 15.71 471 MET B C 1
ATOM 7119 O O . MET B 1 492 ? -2.391 22.885 126.194 1.00 15.98 471 MET B O 1
ATOM 7124 N N . VAL B 1 493 ? -2.645 23.392 124.012 1.00 15.89 472 VAL B N 1
ATOM 7125 C CA . VAL B 1 493 ? -1.236 23.419 123.691 1.00 16.35 472 VAL B CA 1
ATOM 7126 C C . VAL B 1 493 ? -0.708 24.850 123.496 1.00 17.24 472 VAL B C 1
ATOM 7127 O O . VAL B 1 493 ? -1.149 25.568 122.595 1.00 17.09 472 VAL B O 1
ATOM 7131 N N . LYS B 1 494 ? 0.236 25.253 124.336 1.00 17.83 473 LYS B N 1
ATOM 7132 C CA . LYS B 1 494 ? 0.837 26.573 124.209 1.00 19.86 473 LYS B CA 1
ATOM 7133 C C . LYS B 1 494 ? 1.769 26.544 123.000 1.00 20.63 473 LYS B C 1
ATOM 7134 O O . LYS B 1 494 ? 2.568 25.639 122.836 1.00 19.28 473 LYS B O 1
ATOM 7140 N N . HIS B 1 495 ? 1.687 27.528 122.148 1.00 22.34 474 HIS B N 1
ATOM 7141 C CA . HIS B 1 495 ? 2.546 27.389 121.017 1.00 25.26 474 HIS B CA 1
ATOM 7142 C C . HIS B 1 495 ? 3.065 28.687 120.575 1.00 27.17 474 HIS B C 1
ATOM 7143 O O . HIS B 1 495 ? 4.197 28.853 121.051 1.00 26.77 474 HIS B O 1
ATOM 7151 N N . MET C 1 22 ? -19.982 47.608 154.106 1.00 30.98 1 MET C N 1
ATOM 7152 C CA . MET C 1 22 ? -20.549 46.345 153.654 1.00 30.88 1 MET C CA 1
ATOM 7153 C C . MET C 1 22 ? -22.020 46.018 153.751 1.00 29.23 1 MET C C 1
ATOM 7154 O O . MET C 1 22 ? -22.694 46.173 154.764 1.00 28.89 1 MET C O 1
ATOM 7159 N N . GLN C 1 23 ? -22.465 45.486 152.628 1.00 27.62 2 GLN C N 1
ATOM 7160 C CA . GLN C 1 23 ? -23.805 44.965 152.479 1.00 26.44 2 GLN C CA 1
ATOM 7161 C C . GLN C 1 23 ? -23.846 43.658 153.255 1.00 25.30 2 GLN C C 1
ATOM 7162 O O . GLN C 1 23 ? -22.884 42.889 153.238 1.00 24.96 2 GLN C O 1
ATOM 7168 N N . HIS C 1 24 ? -24.947 43.419 153.962 1.00 24.18 3 HIS C N 1
ATOM 7169 C CA . HIS C 1 24 ? -25.079 42.228 154.804 1.00 23.19 3 HIS C CA 1
ATOM 7170 C C . HIS C 1 24 ? -26.465 41.610 154.729 1.00 22.05 3 HIS C C 1
ATOM 7171 O O . HIS C 1 24 ? -26.815 40.762 155.544 1.00 21.63 3 HIS C O 1
ATOM 7178 N N . LYS C 1 25 ? -27.261 42.028 153.757 1.00 20.77 4 LYS C N 1
ATOM 7179 C CA . LYS C 1 25 ? -28.615 41.505 153.666 1.00 20.17 4 LYS C CA 1
ATOM 7180 C C . LYS C 1 25 ? -28.767 40.376 152.634 1.00 19.46 4 LYS C C 1
ATOM 7181 O O . LYS C 1 25 ? -28.042 40.325 151.641 1.00 19.16 4 LYS C O 1
ATOM 7187 N N . LEU C 1 26 ? -29.718 39.487 152.888 1.00 18.51 5 LEU C N 1
ATOM 7188 C CA . LEU C 1 26 ? -30.017 38.380 151.992 1.00 18.60 5 LEU C CA 1
ATOM 7189 C C . LEU C 1 26 ? -30.927 38.866 150.886 1.00 18.08 5 LEU C C 1
ATOM 7190 O O . LEU C 1 26 ? -31.679 39.816 151.074 1.00 17.93 5 LEU C O 1
ATOM 7195 N N . LEU C 1 27 ? -30.875 38.194 149.746 1.00 17.38 6 LEU C N 1
ATOM 7196 C CA . LEU C 1 27 ? -31.775 38.494 148.662 1.00 17.46 6 LEU C CA 1
ATOM 7197 C C . LEU C 1 27 ? -32.794 37.368 148.611 1.00 17.49 6 LEU C C 1
ATOM 7198 O O . LEU C 1 27 ? -32.453 36.241 148.285 1.00 16.71 6 LEU C O 1
ATOM 7203 N N . ILE C 1 28 ? -34.046 37.669 148.925 1.00 17.16 7 ILE C N 1
ATOM 7204 C CA . ILE C 1 28 ? -35.069 36.652 148.856 1.00 17.47 7 ILE C CA 1
ATOM 7205 C C . ILE C 1 28 ? -36.278 37.234 148.156 1.00 17.75 7 ILE C C 1
ATOM 7206 O O . ILE C 1 28 ? -36.778 38.264 148.548 1.00 17.16 7 ILE C O 1
ATOM 7211 N N . ASN C 1 29 ? -36.717 36.590 147.083 1.00 18.47 8 ASN C N 1
ATOM 7212 C CA . ASN C 1 29 ? -37.895 37.051 146.352 1.00 18.98 8 ASN C CA 1
ATOM 7213 C C . ASN C 1 29 ? -37.865 38.546 146.009 1.00 19.42 8 ASN C C 1
ATOM 7214 O O . ASN C 1 29 ? -38.832 39.255 146.270 1.00 19.38 8 ASN C O 1
ATOM 7219 N N . GLY C 1 30 ? -36.755 39.030 145.470 1.00 19.96 9 GLY C N 1
ATOM 7220 C CA . GLY C 1 30 ? -36.666 40.419 145.052 1.00 20.91 9 GLY C CA 1
ATOM 7221 C C . GLY C 1 30 ? -36.578 41.465 146.169 1.00 21.57 9 GLY C C 1
ATOM 7222 O O . GLY C 1 30 ? -36.680 42.652 145.895 1.00 22.09 9 GLY C O 1
ATOM 7223 N N . GLU C 1 31 ? -36.408 41.033 147.414 1.00 21.64 10 GLU C N 1
ATOM 7224 C CA . GLU C 1 31 ? -36.262 41.949 148.544 1.00 22.22 10 GLU C CA 1
ATOM 7225 C C . GLU C 1 31 ? -34.928 41.696 149.259 1.00 21.68 10 GLU C C 1
ATOM 7226 O O . GLU C 1 31 ? -34.446 40.562 149.305 1.00 21.38 10 GLU C O 1
ATOM 7232 N N . LEU C 1 32 ? -34.333 42.752 149.817 1.00 21.04 11 LEU C N 1
ATOM 7233 C CA . LEU C 1 32 ? -33.126 42.606 150.619 1.00 20.57 11 LEU C CA 1
ATOM 7234 C C . LEU C 1 32 ? -33.581 42.548 152.057 1.00 20.62 11 LEU C C 1
ATOM 7235 O O . LEU C 1 32 ? -34.238 43.470 152.537 1.00 19.32 11 LEU C O 1
ATOM 7240 N N . VAL C 1 33 ? -33.277 41.446 152.736 1.00 20.48 12 VAL C N 1
ATOM 7241 C CA . VAL C 1 33 ? -33.728 41.293 154.119 1.00 20.79 12 VAL C CA 1
ATOM 7242 C C . VAL C 1 33 ? -32.612 40.798 155.020 1.00 20.65 12 VAL C C 1
ATOM 7243 O O . VAL C 1 33 ? -31.695 40.099 154.580 1.00 20.02 12 VAL C O 1
ATOM 7247 N N . SER C 1 34 ? -32.675 41.178 156.287 1.00 20.41 13 SER C N 1
ATOM 7248 C CA . SER C 1 34 ? -31.680 40.736 157.246 1.00 20.59 13 SER C CA 1
ATOM 7249 C C . SER C 1 34 ? -31.915 39.275 157.578 1.00 20.10 13 SER C C 1
ATOM 7250 O O . SER C 1 34 ? -33.062 38.819 157.608 1.00 19.36 13 SER C O 1
ATOM 7253 N N . GLY C 1 35 ? -30.829 38.541 157.817 1.00 19.90 14 GLY C N 1
ATOM 7254 C CA . GLY C 1 35 ? -30.934 37.155 158.244 1.00 20.44 14 GLY C CA 1
ATOM 7255 C C . GLY C 1 35 ? -31.607 37.129 159.621 1.00 21.65 14 GLY C C 1
ATOM 7256 O O . GLY C 1 35 ? -31.500 38.089 160.406 1.00 20.67 14 GLY C O 1
ATOM 7257 N N . GLU C 1 36 ? -32.317 36.051 159.925 1.00 22.23 15 GLU C N 1
ATOM 7258 C CA . GLU C 1 36 ? -33.006 35.978 161.207 1.00 23.47 15 GLU C CA 1
ATOM 7259 C C . GLU C 1 36 ? -32.423 34.916 162.108 1.00 23.13 15 GLU C C 1
ATOM 7260 O O . GLU C 1 36 ? -32.957 34.639 163.171 1.00 23.13 15 GLU C O 1
ATOM 7266 N N . GLY C 1 37 ? -31.322 34.327 161.675 1.00 23.24 16 GLY C N 1
ATOM 7267 C CA . GLY C 1 37 ? -30.628 33.320 162.451 1.00 23.78 16 GLY C CA 1
ATOM 7268 C C . GLY C 1 37 ? -29.516 33.909 163.313 1.00 24.08 16 GLY C C 1
ATOM 7269 O O . GLY C 1 37 ? -29.486 35.116 163.565 1.00 23.94 16 GLY C O 1
ATOM 7270 N N . GLU C 1 38 ? -28.610 33.053 163.777 1.00 24.92 17 GLU C N 1
ATOM 7271 C CA . GLU C 1 38 ? -27.507 33.480 164.641 1.00 25.99 17 GLU C CA 1
ATOM 7272 C C . GLU C 1 38 ? -26.447 34.301 163.886 1.00 25.32 17 GLU C C 1
ATOM 7273 O O . GLU C 1 38 ? -26.153 34.040 162.718 1.00 24.44 17 GLU C O 1
ATOM 7279 N N . LYS C 1 39 ? -25.885 35.296 164.561 1.00 24.52 18 LYS C N 1
ATOM 7280 C CA . LYS C 1 39 ? -24.829 36.096 163.960 1.00 24.56 18 LYS C CA 1
ATOM 7281 C C . LYS C 1 39 ? -23.541 35.284 163.848 1.00 24.07 18 LYS C C 1
ATOM 7282 O O . LYS C 1 39 ? -23.240 34.429 164.682 1.00 23.12 18 LYS C O 1
ATOM 7288 N N . GLN C 1 40 ? -22.784 35.569 162.798 1.00 23.27 19 GLN C N 1
ATOM 7289 C CA . GLN C 1 40 ? -21.604 34.819 162.494 1.00 23.25 19 GLN C CA 1
ATOM 7290 C C . GLN C 1 40 ? -20.500 35.790 162.082 1.00 22.62 19 GLN C C 1
ATOM 7291 O O . GLN C 1 40 ? -20.742 36.749 161.361 1.00 22.37 19 GLN C O 1
ATOM 7297 N N . PRO C 1 41 ? -19.292 35.564 162.572 1.00 22.05 20 PRO C N 1
ATOM 7298 C CA . PRO C 1 41 ? -18.149 36.414 162.244 1.00 21.45 20 PRO C CA 1
ATOM 7299 C C . PRO C 1 41 ? -17.535 36.136 160.882 1.00 20.81 20 PRO C C 1
ATOM 7300 O O . PRO C 1 41 ? -17.417 34.988 160.458 1.00 20.11 20 PRO C O 1
ATOM 7304 N N . VAL C 1 42 ? -17.131 37.205 160.208 1.00 19.98 21 VAL C N 1
ATOM 7305 C CA . VAL C 1 42 ? -16.408 37.111 158.953 1.00 18.68 21 VAL C CA 1
ATOM 7306 C C . VAL C 1 42 ? -15.045 37.771 159.186 1.00 19.02 21 VAL C C 1
ATOM 7307 O O . VAL C 1 42 ? -14.972 38.930 159.651 1.00 18.66 21 VAL C O 1
ATOM 7311 N N . TYR C 1 43 ? -13.982 37.044 158.869 1.00 18.49 22 TYR C N 1
ATOM 7312 C CA . TYR C 1 43 ? -12.618 37.471 159.182 1.00 18.84 22 TYR C CA 1
ATOM 7313 C C . TYR C 1 43 ? -11.819 38.021 158.007 1.00 18.56 22 TYR C C 1
ATOM 7314 O O . TYR C 1 43 ? -12.050 37.639 156.860 1.00 18.06 22 TYR C O 1
ATOM 7323 N N . ASN C 1 44 ? -10.876 38.912 158.322 1.00 17.65 23 ASN C N 1
ATOM 7324 C CA . ASN C 1 44 ? -9.888 39.387 157.373 1.00 16.93 23 ASN C CA 1
ATOM 7325 C C . ASN C 1 44 ? -8.661 38.506 157.613 1.00 16.65 23 ASN C C 1
ATOM 7326 O O . ASN C 1 44 ? -7.955 38.668 158.608 1.00 16.12 23 ASN C O 1
ATOM 7331 N N . PRO C 1 45 ? -8.413 37.569 156.707 1.00 16.14 24 PRO C N 1
ATOM 7332 C CA . PRO C 1 45 ? -7.330 36.589 156.867 1.00 15.83 24 PRO C CA 1
ATOM 7333 C C . PRO C 1 45 ? -5.931 37.181 156.878 1.00 16.06 24 PRO C C 1
ATOM 7334 O O . PRO C 1 45 ? -4.997 36.491 157.298 1.00 14.93 24 PRO C O 1
ATOM 7338 N N . ALA C 1 46 ? -5.776 38.416 156.401 1.00 16.33 25 ALA C N 1
ATOM 7339 C CA . ALA C 1 46 ? -4.467 39.062 156.442 1.00 16.97 25 ALA C CA 1
ATOM 7340 C C . ALA C 1 46 ? -4.142 39.573 157.850 1.00 17.20 25 ALA C C 1
ATOM 7341 O O . ALA C 1 46 ? -2.980 39.689 158.216 1.00 16.85 25 ALA C O 1
ATOM 7343 N N . THR C 1 47 ? -5.158 39.880 158.641 1.00 17.55 26 THR C N 1
ATOM 7344 C CA . THR C 1 47 ? -4.908 40.422 159.990 1.00 18.22 26 THR C CA 1
ATOM 7345 C C . THR C 1 47 ? -5.418 39.523 161.106 1.00 18.47 26 THR C C 1
ATOM 7346 O O . THR C 1 47 ? -5.033 39.666 162.270 1.00 18.27 26 THR C O 1
ATOM 7350 N N . GLY C 1 48 ? -6.333 38.631 160.755 1.00 18.67 27 GLY C N 1
ATOM 7351 C CA . GLY C 1 48 ? -6.959 37.782 161.746 1.00 19.18 27 GLY C CA 1
ATOM 7352 C C . GLY C 1 48 ? -8.046 38.520 162.526 1.00 19.66 27 GLY C C 1
ATOM 7353 O O . GLY C 1 48 ? -8.557 38.000 163.522 1.00 19.18 27 GLY C O 1
ATOM 7354 N N . ASP C 1 49 ? -8.409 39.719 162.085 1.00 19.70 28 ASP C N 1
ATOM 7355 C CA . ASP C 1 49 ? -9.421 40.486 162.809 1.00 20.30 28 ASP C CA 1
ATOM 7356 C C . ASP C 1 49 ? -10.784 40.382 162.139 1.00 20.19 28 ASP C C 1
ATOM 7357 O O . ASP C 1 49 ? -10.869 40.144 160.942 1.00 19.47 28 ASP C O 1
ATOM 7362 N N . VAL C 1 50 ? -11.845 40.546 162.919 1.00 20.38 29 VAL C N 1
ATOM 7363 C CA . VAL C 1 50 ? -13.199 40.402 162.397 1.00 20.64 29 VAL C CA 1
ATOM 7364 C C . VAL C 1 50 ? -13.633 41.611 161.570 1.00 21.01 29 VAL C C 1
ATOM 7365 O O . VAL C 1 50 ? -13.552 42.745 162.033 1.00 20.96 29 VAL C O 1
ATOM 7369 N N . LEU C 1 51 ? -14.100 41.365 160.354 1.00 20.87 30 LEU C N 1
ATOM 7370 C CA . LEU C 1 51 ? -14.614 42.435 159.496 1.00 21.42 30 LEU C CA 1
ATOM 7371 C C . LEU C 1 51 ? -16.018 42.800 159.947 1.00 21.94 30 LEU C C 1
ATOM 7372 O O . LEU C 1 51 ? -16.364 43.973 160.044 1.00 22.20 30 LEU C O 1
ATOM 7377 N N . LEU C 1 52 ? -16.829 41.785 160.218 1.00 22.32 31 LEU C N 1
ATOM 7378 C CA . LEU C 1 52 ? -18.156 41.993 160.811 1.00 22.89 31 LEU C CA 1
ATOM 7379 C C . LEU C 1 52 ? -18.898 40.713 161.138 1.00 22.53 31 LEU C C 1
ATOM 7380 O O . LEU C 1 52 ? -18.486 39.622 160.740 1.00 22.27 31 LEU C O 1
ATOM 7385 N N . GLU C 1 53 ? -19.969 40.870 161.904 1.00 22.62 32 GLU C N 1
ATOM 7386 C CA . GLU C 1 53 ? -20.850 39.789 162.307 1.00 22.85 32 GLU C CA 1
ATOM 7387 C C . GLU C 1 53 ? -22.091 39.915 161.438 1.00 22.04 32 GLU C C 1
ATOM 7388 O O . GLU C 1 53 ? -22.618 41.009 161.287 1.00 21.80 32 GLU C O 1
ATOM 7394 N N . ILE C 1 54 ? -22.545 38.810 160.860 1.00 21.19 33 ILE C N 1
ATOM 7395 C CA . ILE C 1 54 ? -23.695 38.821 159.962 1.00 20.66 33 ILE C CA 1
ATOM 7396 C C . ILE C 1 54 ? -24.695 37.770 160.395 1.00 20.68 33 ILE C C 1
ATOM 7397 O O . ILE C 1 54 ? -24.325 36.626 160.621 1.00 20.68 33 ILE C O 1
ATOM 7402 N N . ALA C 1 55 ? -25.961 38.146 160.490 1.00 20.64 34 ALA C N 1
ATOM 7403 C CA . ALA C 1 55 ? -27.006 37.208 160.856 1.00 20.66 34 ALA C CA 1
ATOM 7404 C C . ALA C 1 55 ? -27.260 36.234 159.712 1.00 20.58 34 ALA C C 1
ATOM 7405 O O . ALA C 1 55 ? -27.496 36.659 158.589 1.00 20.51 34 ALA C O 1
ATOM 7407 N N . GLU C 1 56 ? -27.225 34.933 159.988 1.00 20.59 35 GLU C N 1
ATOM 7408 C CA . GLU C 1 56 ? -27.500 33.949 158.942 1.00 20.83 35 GLU C CA 1
ATOM 7409 C C . GLU C 1 56 ? -28.988 33.784 158.686 1.00 20.27 35 GLU C C 1
ATOM 7410 O O . GLU C 1 56 ? -29.829 34.249 159.453 1.00 19.69 35 GLU C O 1
ATOM 7416 N N . ALA C 1 57 ? -29.305 33.138 157.576 1.00 19.86 36 ALA C N 1
ATOM 7417 C CA . ALA C 1 57 ? -30.690 32.881 157.220 1.00 19.41 36 ALA C CA 1
ATOM 7418 C C . ALA C 1 57 ? -31.284 31.940 158.259 1.00 19.36 36 ALA C C 1
ATOM 7419 O O . ALA C 1 57 ? -30.610 31.027 158.708 1.00 19.08 36 ALA C O 1
ATOM 7421 N N . SER C 1 58 ? -32.528 32.167 158.651 1.00 19.10 37 SER C N 1
ATOM 7422 C CA . SER C 1 58 ? -33.209 31.239 159.533 1.00 19.50 37 SER C CA 1
ATOM 7423 C C . SER C 1 58 ? -33.714 30.083 158.679 1.00 19.68 37 SER C C 1
ATOM 7424 O O . SER C 1 58 ? -33.665 30.149 157.455 1.00 18.88 37 SER C O 1
ATOM 7427 N N . ALA C 1 59 ? -34.240 29.052 159.339 1.00 19.86 38 ALA C N 1
ATOM 7428 C CA . ALA C 1 59 ? -34.855 27.902 158.666 1.00 19.90 38 ALA C CA 1
ATOM 7429 C C . ALA C 1 59 ? -36.000 28.361 157.787 1.00 19.38 38 ALA C C 1
ATOM 7430 O O . ALA C 1 59 ? -36.157 27.899 156.649 1.00 18.66 38 ALA C O 1
ATOM 7432 N N . GLU C 1 60 ? -36.812 29.260 158.332 1.00 20.00 39 GLU C N 1
ATOM 7433 C CA . GLU C 1 60 ? -37.960 29.773 157.611 1.00 20.00 39 GLU C CA 1
ATOM 7434 C C . GLU C 1 60 ? -37.543 30.611 156.410 1.00 20.00 39 GLU C C 1
ATOM 7435 O O . GLU C 1 60 ? -38.223 30.601 155.401 1.00 20.00 39 GLU C O 1
ATOM 7441 N N . GLN C 1 61 ? -36.407 31.305 156.496 1.00 18.38 40 GLN C N 1
ATOM 7442 C CA . GLN C 1 61 ? -35.930 32.084 155.356 1.00 18.01 40 GLN C CA 1
ATOM 7443 C C . GLN C 1 61 ? -35.403 31.170 154.244 1.00 17.87 40 GLN C C 1
ATOM 7444 O O . GLN C 1 61 ? -35.623 31.444 153.052 1.00 17.34 40 GLN C O 1
ATOM 7450 N N . VAL C 1 62 ? -34.715 30.093 154.625 1.00 17.64 41 VAL C N 1
ATOM 7451 C CA . VAL C 1 62 ? -34.266 29.134 153.615 1.00 17.89 41 VAL C CA 1
ATOM 7452 C C . VAL C 1 62 ? -35.504 28.607 152.886 1.00 18.14 41 VAL C C 1
ATOM 7453 O O . VAL C 1 62 ? -35.555 28.583 151.660 1.00 18.03 41 VAL C O 1
ATOM 7457 N N . ASP C 1 63 ? -36.507 28.200 153.647 1.00 18.38 42 ASP C N 1
ATOM 7458 C CA . ASP C 1 63 ? -37.728 27.677 153.031 1.00 19.46 42 ASP C CA 1
ATOM 7459 C C . ASP C 1 63 ? -38.408 28.708 152.128 1.00 18.65 42 ASP C C 1
ATOM 7460 O O . ASP C 1 63 ? -38.830 28.384 151.029 1.00 18.38 42 ASP C O 1
ATOM 7465 N N . ALA C 1 64 ? -38.526 29.947 152.606 1.00 17.86 43 ALA C N 1
ATOM 7466 C CA . ALA C 1 64 ? -39.118 31.017 151.800 1.00 17.14 43 ALA C CA 1
ATOM 7467 C C . ALA C 1 64 ? -38.325 31.267 150.520 1.00 16.90 43 ALA C C 1
ATOM 7468 O O . ALA C 1 64 ? -38.897 31.562 149.492 1.00 16.97 43 ALA C O 1
ATOM 7470 N N . ALA C 1 65 ? -37.000 31.146 150.567 1.00 16.46 44 ALA C N 1
ATOM 7471 C CA . ALA C 1 65 ? -36.222 31.370 149.354 1.00 16.38 44 ALA C CA 1
ATOM 7472 C C . ALA C 1 65 ? -36.507 30.301 148.300 1.00 16.39 44 ALA C C 1
ATOM 7473 O O . ALA C 1 65 ? -36.675 30.607 147.106 1.00 15.84 44 ALA C O 1
ATOM 7475 N N . VAL C 1 66 ? -36.551 29.044 148.736 1.00 16.46 45 VAL C N 1
ATOM 7476 C CA . VAL C 1 66 ? -36.830 27.958 147.798 1.00 16.97 45 VAL C CA 1
ATOM 7477 C C . VAL C 1 66 ? -38.245 28.083 147.229 1.00 17.56 45 VAL C C 1
ATOM 7478 O O . VAL C 1 66 ? -38.441 27.909 146.018 1.00 17.10 45 VAL C O 1
ATOM 7482 N N . ARG C 1 67 ? -39.222 28.420 148.089 1.00 17.83 46 ARG C N 1
ATOM 7483 C CA . ARG C 1 67 ? -40.616 28.600 147.619 1.00 19.00 46 ARG C CA 1
ATOM 7484 C C . ARG C 1 67 ? -40.719 29.760 146.630 1.00 18.71 46 ARG C C 1
ATOM 7485 O O . ARG C 1 67 ? -41.430 29.666 145.654 1.00 19.44 46 ARG C O 1
ATOM 7493 N N . ALA C 1 68 ? -40.005 30.847 146.876 1.00 18.21 47 ALA C N 1
ATOM 7494 C CA . ALA C 1 68 ? -39.988 31.968 145.932 1.00 17.95 47 ALA C CA 1
ATOM 7495 C C . ALA C 1 68 ? -39.387 31.549 144.591 1.00 17.56 47 ALA C C 1
ATOM 7496 O O . ALA C 1 68 ? -39.877 31.937 143.552 1.00 17.33 47 ALA C O 1
ATOM 7498 N N . ALA C 1 69 ? -38.284 30.808 144.623 1.00 17.01 48 ALA C N 1
ATOM 7499 C CA . ALA C 1 69 ? -37.672 30.346 143.386 1.00 17.02 48 ALA C CA 1
ATOM 7500 C C . ALA C 1 69 ? -38.638 29.437 142.617 1.00 17.10 48 ALA C C 1
ATOM 7501 O O . ALA C 1 69 ? -38.792 29.545 141.417 1.00 16.83 48 ALA C O 1
ATOM 7503 N N . ASP C 1 70 ? -39.287 28.540 143.337 1.00 18.30 49 ASP C N 1
ATOM 7504 C CA . ASP C 1 70 ? -40.255 27.615 142.744 1.00 19.75 49 ASP C CA 1
ATOM 7505 C C . ASP C 1 70 ? -41.416 28.364 142.074 1.00 19.65 49 ASP C C 1
ATOM 7506 O O . ASP C 1 70 ? -41.807 28.037 140.942 1.00 18.95 49 ASP C O 1
ATOM 7511 N N . ALA C 1 71 ? -41.953 29.375 142.757 1.00 19.43 50 ALA C N 1
ATOM 7512 C CA . ALA C 1 71 ? -43.060 30.159 142.164 1.00 19.47 50 ALA C CA 1
ATOM 7513 C C . ALA C 1 71 ? -42.603 30.986 140.955 1.00 19.33 50 ALA C C 1
ATOM 7514 O O . ALA C 1 71 ? -43.340 31.135 139.988 1.00 18.68 50 ALA C O 1
ATOM 7516 N N . ALA C 1 72 ? -41.389 31.538 141.016 1.00 18.86 51 ALA C N 1
ATOM 7517 C CA . ALA C 1 72 ? -40.861 32.326 139.899 1.00 18.63 51 ALA C CA 1
ATOM 7518 C C . ALA C 1 72 ? -40.603 31.457 138.658 1.00 18.78 51 ALA C C 1
ATOM 7519 O O . ALA C 1 72 ? -40.592 31.944 137.518 1.00 18.37 51 ALA C O 1
ATOM 7521 N N . PHE C 1 73 ? -40.339 30.176 138.878 1.00 18.73 52 PHE C N 1
ATOM 7522 C CA . PHE C 1 73 ? -40.020 29.274 137.779 1.00 18.91 52 PHE C CA 1
ATOM 7523 C C . PHE C 1 73 ? -41.145 29.142 136.742 1.00 19.57 52 PHE C C 1
ATOM 7524 O O . PHE C 1 73 ? -40.875 28.936 135.557 1.00 18.75 52 PHE C O 1
ATOM 7532 N N . ALA C 1 74 ? -42.396 29.260 137.186 1.00 20.33 53 ALA C N 1
ATOM 7533 C CA . ALA C 1 74 ? -43.536 29.149 136.274 1.00 21.43 53 ALA C CA 1
ATOM 7534 C C . ALA C 1 74 ? -43.369 30.038 135.059 1.00 21.68 53 ALA C C 1
ATOM 7535 O O . ALA C 1 74 ? -43.504 29.566 133.936 1.00 22.44 53 ALA C O 1
ATOM 7537 N N . GLU C 1 75 ? -43.048 31.309 135.285 1.00 20.00 54 GLU C N 1
ATOM 7538 C CA . GLU C 1 75 ? -42.810 32.256 134.195 1.00 20.00 54 GLU C CA 1
ATOM 7539 C C . GLU C 1 75 ? -41.363 32.242 133.662 1.00 20.00 54 GLU C C 1
ATOM 7540 O O . GLU C 1 75 ? -41.125 32.182 132.449 1.00 20.00 54 GLU C O 1
ATOM 7546 N N . TRP C 1 76 ? -40.386 32.264 134.561 1.00 20.07 55 TRP C N 1
ATOM 7547 C CA . TRP C 1 76 ? -38.983 32.296 134.119 1.00 19.18 55 TRP C CA 1
ATOM 7548 C C . TRP C 1 76 ? -38.618 31.103 133.233 1.00 19.35 55 TRP C C 1
ATOM 7549 O O . TRP C 1 76 ? -37.905 31.243 132.235 1.00 18.80 55 TRP C O 1
ATOM 7560 N N . GLY C 1 77 ? -39.095 29.926 133.617 1.00 20.08 56 GLY C N 1
ATOM 7561 C CA . GLY C 1 77 ? -38.823 28.715 132.863 1.00 20.75 56 GLY C CA 1
ATOM 7562 C C . GLY C 1 77 ? -39.381 28.739 131.449 1.00 21.77 56 GLY C C 1
ATOM 7563 O O . GLY C 1 77 ? -39.007 27.922 130.615 1.00 22.07 56 GLY C O 1
ATOM 7564 N N . GLN C 1 78 ? -40.283 29.674 131.179 1.00 22.36 57 GLN C N 1
ATOM 7565 C CA . GLN C 1 78 ? -40.882 29.780 129.860 1.00 23.60 57 GLN C CA 1
ATOM 7566 C C . GLN C 1 78 ? -40.344 30.947 129.011 1.00 23.03 57 GLN C C 1
ATOM 7567 O O . GLN C 1 78 ? -40.775 31.120 127.882 1.00 23.16 57 GLN C O 1
ATOM 7573 N N . THR C 1 79 ? -39.422 31.746 129.546 1.00 21.62 58 THR C N 1
ATOM 7574 C CA . THR C 1 79 ? -38.894 32.856 128.789 1.00 20.54 58 THR C CA 1
ATOM 7575 C C . THR C 1 79 ? -38.110 32.368 127.575 1.00 19.73 58 THR C C 1
ATOM 7576 O O . THR C 1 79 ? -37.708 31.184 127.521 1.00 18.87 58 THR C O 1
ATOM 7580 N N . THR C 1 80 ? -37.875 33.263 126.608 1.00 17.89 59 THR C N 1
ATOM 7581 C CA . THR C 1 80 ? -37.020 32.894 125.486 1.00 17.49 59 THR C CA 1
ATOM 7582 C C . THR C 1 80 ? -35.554 33.042 125.883 1.00 17.08 59 THR C C 1
ATOM 7583 O O . THR C 1 80 ? -35.217 33.734 126.835 1.00 16.74 59 THR C O 1
ATOM 7587 N N . PRO C 1 81 ? -34.676 32.355 125.170 1.00 16.80 60 PRO C N 1
ATOM 7588 C CA . PRO C 1 81 ? -33.236 32.569 125.333 1.00 16.79 60 PRO C CA 1
ATOM 7589 C C . PRO C 1 81 ? -32.812 34.029 125.138 1.00 17.06 60 PRO C C 1
ATOM 7590 O O . PRO C 1 81 ? -31.941 34.519 125.873 1.00 17.19 60 PRO C O 1
ATOM 7594 N N . LYS C 1 82 ? -33.368 34.702 124.138 1.00 16.23 61 LYS C N 1
ATOM 7595 C CA . LYS C 1 82 ? -33.057 36.099 123.920 1.00 17.26 61 LYS C CA 1
ATOM 7596 C C . LYS C 1 82 ? -33.296 36.930 125.205 1.00 17.19 61 LYS C C 1
ATOM 7597 O O . LYS C 1 82 ? -32.444 37.709 125.629 1.00 17.48 61 LYS C O 1
ATOM 7603 N N . VAL C 1 83 ? -34.445 36.762 125.824 1.00 17.37 62 VAL C N 1
ATOM 7604 C CA . VAL C 1 83 ? -34.736 37.492 127.055 1.00 17.46 62 VAL C CA 1
ATOM 7605 C C . VAL C 1 83 ? -33.759 37.159 128.184 1.00 17.45 62 VAL C C 1
ATOM 7606 O O . VAL C 1 83 ? -33.261 38.041 128.878 1.00 17.01 62 VAL C O 1
ATOM 7610 N N . ARG C 1 84 ? -33.472 35.881 128.367 1.00 16.87 63 ARG C N 1
ATOM 7611 C CA . ARG C 1 84 ? -32.534 35.515 129.412 1.00 18.01 63 ARG C CA 1
ATOM 7612 C C . ARG C 1 84 ? -31.125 36.053 129.128 1.00 17.69 63 ARG C C 1
ATOM 7613 O O . ARG C 1 84 ? -30.461 36.536 130.027 1.00 17.11 63 ARG C O 1
ATOM 7621 N N . ALA C 1 85 ? -30.705 35.970 127.871 1.00 17.47 64 ALA C N 1
ATOM 7622 C CA . ALA C 1 85 ? -29.423 36.491 127.417 1.00 17.76 64 ALA C CA 1
ATOM 7623 C C . ALA C 1 85 ? -29.308 37.978 127.763 1.00 18.29 64 ALA C C 1
ATOM 7624 O O . ALA C 1 85 ? -28.271 38.426 128.240 1.00 17.57 64 ALA C O 1
ATOM 7626 N N . GLU C 1 86 ? -30.371 38.731 127.514 1.00 18.08 65 GLU C N 1
ATOM 7627 C CA . GLU C 1 86 ? -30.375 40.165 127.829 1.00 19.34 65 GLU C CA 1
ATOM 7628 C C . GLU C 1 86 ? -30.204 40.423 129.345 1.00 18.93 65 GLU C C 1
ATOM 7629 O O . GLU C 1 86 ? -29.486 41.342 129.744 1.00 18.35 65 GLU C O 1
ATOM 7635 N N . CYS C 1 87 ? -30.846 39.612 130.179 1.00 18.44 66 CYS C N 1
ATOM 7636 C CA . CYS C 1 87 ? -30.648 39.756 131.630 1.00 18.71 66 CYS C CA 1
ATOM 7637 C C . CYS C 1 87 ? -29.180 39.459 132.007 1.00 18.17 66 CYS C C 1
ATOM 7638 O O . CYS C 1 87 ? -28.600 40.144 132.832 1.00 17.79 66 CYS C O 1
ATOM 7641 N N . LEU C 1 88 ? -28.587 38.432 131.414 1.00 17.86 67 LEU C N 1
ATOM 7642 C CA . LEU C 1 88 ? -27.184 38.120 131.712 1.00 18.72 67 LEU C CA 1
ATOM 7643 C C . LEU C 1 88 ? -26.225 39.243 131.251 1.00 18.21 67 LEU C C 1
ATOM 7644 O O . LEU C 1 88 ? -25.239 39.542 131.914 1.00 18.18 67 LEU C O 1
ATOM 7649 N N . LEU C 1 89 ? -26.507 39.866 130.119 1.00 17.75 68 LEU C N 1
ATOM 7650 C CA . LEU C 1 89 ? -25.669 40.958 129.673 1.00 18.06 68 LEU C CA 1
ATOM 7651 C C . LEU C 1 89 ? -25.777 42.118 130.641 1.00 17.89 68 LEU C C 1
ATOM 7652 O O . LEU C 1 89 ? -24.770 42.780 130.917 1.00 16.89 68 LEU C O 1
ATOM 7657 N N . LYS C 1 90 ? -26.986 42.365 131.164 1.00 20.00 69 LYS C N 1
ATOM 7658 C CA . LYS C 1 90 ? -27.146 43.446 132.136 1.00 20.00 69 LYS C CA 1
ATOM 7659 C C . LYS C 1 90 ? -26.354 43.145 133.402 1.00 20.00 69 LYS C C 1
ATOM 7660 O O . LYS C 1 90 ? -25.711 44.020 133.973 1.00 20.00 69 LYS C O 1
ATOM 7666 N N . LEU C 1 91 ? -26.413 41.901 133.860 1.00 18.73 70 LEU C N 1
ATOM 7667 C CA . LEU C 1 91 ? -25.666 41.525 135.059 1.00 18.85 70 LEU C CA 1
ATOM 7668 C C . LEU C 1 91 ? -24.159 41.688 134.811 1.00 19.05 70 LEU C C 1
ATOM 7669 O O . LEU C 1 91 ? -23.433 42.172 135.684 1.00 19.10 70 LEU C O 1
ATOM 7674 N N . ALA C 1 92 ? -23.684 41.296 133.623 1.00 18.20 71 ALA C N 1
ATOM 7675 C CA . ALA C 1 92 ? -22.268 41.491 133.302 1.00 18.61 71 ALA C CA 1
ATOM 7676 C C . ALA C 1 92 ? -21.891 42.977 133.397 1.00 18.45 71 ALA C C 1
ATOM 7677 O O . ALA C 1 92 ? -20.836 43.298 133.936 1.00 18.02 71 ALA C O 1
ATOM 7679 N N . ASP C 1 93 ? -22.743 43.859 132.873 1.00 18.60 72 ASP C N 1
ATOM 7680 C CA . ASP C 1 93 ? -22.479 45.296 132.893 1.00 21.02 72 ASP C CA 1
ATOM 7681 C C . ASP C 1 93 ? -22.396 45.842 134.320 1.00 20.80 72 ASP C C 1
ATOM 7682 O O . ASP C 1 93 ? -21.600 46.734 134.621 1.00 20.37 72 ASP C O 1
ATOM 7687 N N . VAL C 1 94 ? -23.263 45.337 135.186 1.00 20.58 73 VAL C N 1
ATOM 7688 C CA . VAL C 1 94 ? -23.298 45.812 136.572 1.00 21.01 73 VAL C CA 1
ATOM 7689 C C . VAL C 1 94 ? -22.040 45.400 137.309 1.00 20.48 73 VAL C C 1
ATOM 7690 O O . VAL C 1 94 ? -21.465 46.185 138.044 1.00 21.06 73 VAL C O 1
ATOM 7694 N N . ILE C 1 95 ? -21.604 44.162 137.119 1.00 19.91 74 ILE C N 1
ATOM 7695 C CA . ILE C 1 95 ? -20.358 43.727 137.744 1.00 19.32 74 ILE C CA 1
ATOM 7696 C C . ILE C 1 95 ? -19.170 44.520 137.201 1.00 19.19 74 ILE C C 1
ATOM 7697 O O . ILE C 1 95 ? -18.309 44.966 137.964 1.00 18.63 74 ILE C O 1
ATOM 7702 N N . GLU C 1 96 ? -19.125 44.708 135.889 1.00 18.56 75 GLU C N 1
ATOM 7703 C CA . GLU C 1 96 ? -18.047 45.487 135.287 1.00 18.87 75 GLU C CA 1
ATOM 7704 C C . GLU C 1 96 ? -17.969 46.912 135.865 1.00 18.40 75 GLU C C 1
ATOM 7705 O O . GLU C 1 96 ? -16.888 47.426 136.192 1.00 17.84 75 GLU C O 1
ATOM 7711 N N . GLU C 1 97 ? -19.125 47.554 136.001 1.00 20.00 76 GLU C N 1
ATOM 7712 C CA . GLU C 1 97 ? -19.166 48.928 136.490 1.00 20.00 76 GLU C CA 1
ATOM 7713 C C . GLU C 1 97 ? -18.801 49.006 137.966 1.00 20.00 76 GLU C C 1
ATOM 7714 O O . GLU C 1 97 ? -18.410 50.041 138.470 1.00 20.00 76 GLU C O 1
ATOM 7720 N N . ASN C 1 98 ? -18.896 47.886 138.656 1.00 18.08 77 ASN C N 1
ATOM 7721 C CA . ASN C 1 98 ? -18.538 47.888 140.069 1.00 18.12 77 ASN C CA 1
ATOM 7722 C C . ASN C 1 98 ? -17.271 47.055 140.319 1.00 18.13 77 ASN C C 1
ATOM 7723 O O . ASN C 1 98 ? -17.061 46.542 141.423 1.00 17.92 77 ASN C O 1
ATOM 7728 N N . GLY C 1 99 ? -16.410 46.963 139.304 1.00 18.04 78 GLY C N 1
ATOM 7729 C CA . GLY C 1 99 ? -15.239 46.103 139.376 1.00 18.20 78 GLY C CA 1
ATOM 7730 C C . GLY C 1 99 ? -14.329 46.370 140.563 1.00 18.52 78 GLY C C 1
ATOM 7731 O O . GLY C 1 99 ? -13.875 45.469 141.264 1.00 17.51 78 GLY C O 1
ATOM 7732 N N . GLN C 1 100 ? -14.045 47.638 140.772 1.00 18.82 79 GLN C N 1
ATOM 7733 C CA . GLN C 1 100 ? -13.175 48.055 141.841 1.00 20.21 79 GLN C CA 1
ATOM 7734 C C . GLN C 1 100 ? -13.701 47.681 143.223 1.00 19.42 79 GLN C C 1
ATOM 7735 O O . GLN C 1 100 ? -12.958 47.200 144.074 1.00 19.38 79 GLN C O 1
ATOM 7741 N N . VAL C 1 101 ? -14.973 47.962 143.457 1.00 19.06 80 VAL C N 1
ATOM 7742 C CA . VAL C 1 101 ? -15.583 47.648 144.735 1.00 19.45 80 VAL C CA 1
ATOM 7743 C C . VAL C 1 101 ? -15.532 46.133 144.949 1.00 18.71 80 VAL C C 1
ATOM 7744 O O . VAL C 1 101 ? -15.168 45.665 146.027 1.00 18.18 80 VAL C O 1
ATOM 7748 N N . PHE C 1 102 ? -15.880 45.370 143.916 1.00 17.49 81 PHE C N 1
ATOM 7749 C CA . PHE C 1 102 ? -15.871 43.923 144.065 1.00 17.33 81 PHE C CA 1
ATOM 7750 C C . PHE C 1 102 ? -14.463 43.424 144.395 1.00 17.42 81 PHE C C 1
ATOM 7751 O O . PHE C 1 102 ? -14.293 42.590 145.281 1.00 17.62 81 PHE C O 1
ATOM 7759 N N . ALA C 1 103 ? -13.461 43.933 143.682 1.00 16.66 82 ALA C N 1
ATOM 7760 C CA . ALA C 1 103 ? -12.069 43.543 143.929 1.00 16.93 82 ALA C CA 1
ATOM 7761 C C . ALA C 1 103 ? -11.618 43.866 145.356 1.00 16.97 82 ALA C C 1
ATOM 7762 O O . ALA C 1 103 ? -10.913 43.082 145.996 1.00 16.66 82 ALA C O 1
ATOM 7764 N N . GLU C 1 104 ? -12.010 45.034 145.843 1.00 20.00 83 GLU C N 1
ATOM 7765 C CA . GLU C 1 104 ? -11.628 45.425 147.190 1.00 20.00 83 GLU C CA 1
ATOM 7766 C C . GLU C 1 104 ? -12.281 44.522 148.242 1.00 20.00 83 GLU C C 1
ATOM 7767 O O . GLU C 1 104 ? -11.630 44.123 149.203 1.00 20.00 83 GLU C O 1
ATOM 7773 N N . LEU C 1 105 ? -13.560 44.208 148.069 1.00 17.15 84 LEU C N 1
ATOM 7774 C CA . LEU C 1 105 ? -14.225 43.311 149.013 1.00 17.99 84 LEU C CA 1
ATOM 7775 C C . LEU C 1 105 ? -13.552 41.949 149.037 1.00 18.37 84 LEU C C 1
ATOM 7776 O O . LEU C 1 105 ? -13.288 41.388 150.108 1.00 18.06 84 LEU C O 1
ATOM 7781 N N . GLU C 1 106 ? -13.272 41.421 147.852 1.00 18.35 85 GLU C N 1
ATOM 7782 C CA . GLU C 1 106 ? -12.696 40.089 147.751 1.00 19.86 85 GLU C CA 1
ATOM 7783 C C . GLU C 1 106 ? -11.315 40.067 148.378 1.00 19.36 85 GLU C C 1
ATOM 7784 O O . GLU C 1 106 ? -10.939 39.124 149.054 1.00 20.00 85 GLU C O 1
ATOM 7790 N N . SER C 1 107 ? -10.571 41.136 148.167 1.00 19.27 86 SER C N 1
ATOM 7791 C CA . SER C 1 107 ? -9.229 41.244 148.712 1.00 18.96 86 SER C CA 1
ATOM 7792 C C . SER C 1 107 ? -9.269 41.296 150.233 1.00 19.27 86 SER C C 1
ATOM 7793 O O . SER C 1 107 ? -8.447 40.647 150.899 1.00 18.86 86 SER C O 1
ATOM 7796 N N . ARG C 1 108 ? -10.227 42.040 150.785 1.00 18.95 87 ARG C N 1
ATOM 7797 C CA . ARG C 1 108 ? -10.336 42.141 152.238 1.00 19.56 87 ARG C CA 1
ATOM 7798 C C . ARG C 1 108 ? -10.833 40.855 152.886 1.00 18.85 87 ARG C C 1
ATOM 7799 O O . ARG C 1 108 ? -10.340 40.459 153.944 1.00 17.97 87 ARG C O 1
ATOM 7807 N N . ASN C 1 109 ? -11.798 40.201 152.244 1.00 18.20 88 ASN C N 1
ATOM 7808 C CA . ASN C 1 109 ? -12.371 38.966 152.759 1.00 18.12 88 ASN C CA 1
ATOM 7809 C C . ASN C 1 109 ? -11.456 37.742 152.580 1.00 18.18 88 ASN C C 1
ATOM 7810 O O . ASN C 1 109 ? -11.465 36.826 153.414 1.00 17.36 88 ASN C O 1
ATOM 7815 N N . CYS C 1 110 ? -10.680 37.716 151.498 1.00 18.49 89 CYS C N 1
ATOM 7816 C CA . CYS C 1 110 ? -9.864 36.534 151.171 1.00 19.19 89 CYS C CA 1
ATOM 7817 C C . CYS C 1 110 ? -8.362 36.722 151.294 1.00 19.48 89 CYS C C 1
ATOM 7818 O O . CYS C 1 110 ? -7.611 35.750 151.242 1.00 19.80 89 CYS C O 1
ATOM 7821 N N . GLY C 1 111 ? -7.915 37.964 151.399 1.00 19.77 90 GLY C N 1
ATOM 7822 C CA . GLY C 1 111 ? -6.493 38.236 151.485 1.00 20.18 90 GLY C CA 1
ATOM 7823 C C . GLY C 1 111 ? -5.795 38.185 150.136 1.00 20.90 90 GLY C C 1
ATOM 7824 O O . GLY C 1 111 ? -4.561 38.223 150.059 1.00 20.84 90 GLY C O 1
ATOM 7825 N N . LYS C 1 112 ? -6.550 38.089 149.055 1.00 20.79 91 LYS C N 1
ATOM 7826 C CA . LYS C 1 112 ? -5.877 38.077 147.770 1.00 21.61 91 LYS C CA 1
ATOM 7827 C C . LYS C 1 112 ? -5.276 39.448 147.440 1.00 21.06 91 LYS C C 1
ATOM 7828 O O . LYS C 1 112 ? -5.870 40.487 147.731 1.00 20.61 91 LYS C O 1
ATOM 7834 N N . PRO C 1 113 ? -4.080 39.443 146.850 1.00 20.48 92 PRO C N 1
ATOM 7835 C CA . PRO C 1 113 ? -3.438 40.686 146.438 1.00 20.27 92 PRO C CA 1
ATOM 7836 C C . PRO C 1 113 ? -4.454 41.444 145.606 1.00 19.89 92 PRO C C 1
ATOM 7837 O O . PRO C 1 113 ? -5.020 40.869 144.680 1.00 19.32 92 PRO C O 1
ATOM 7841 N N . LEU C 1 114 ? -4.712 42.694 145.960 1.00 19.33 93 LEU C N 1
ATOM 7842 C CA . LEU C 1 114 ? -5.743 43.471 145.292 1.00 19.53 93 LEU C CA 1
ATOM 7843 C C . LEU C 1 114 ? -5.510 43.576 143.785 1.00 19.89 93 LEU C C 1
ATOM 7844 O O . LEU C 1 114 ? -6.451 43.505 143.001 1.00 19.10 93 LEU C O 1
ATOM 7849 N N . HIS C 1 115 ? -4.260 43.744 143.378 1.00 20.15 94 HIS C N 1
ATOM 7850 C CA . HIS C 1 115 ? -3.996 43.882 141.960 1.00 21.14 94 HIS C CA 1
ATOM 7851 C C . HIS C 1 115 ? -4.368 42.613 141.195 1.00 21.10 94 HIS C C 1
ATOM 7852 O O . HIS C 1 115 ? -4.822 42.696 140.052 1.00 21.09 94 HIS C O 1
ATOM 7859 N N . SER C 1 116 ? -4.228 41.451 141.830 1.00 20.83 95 SER C N 1
ATOM 7860 C CA . SER C 1 116 ? -4.574 40.202 141.164 1.00 21.32 95 SER C CA 1
ATOM 7861 C C . SER C 1 116 ? -6.083 40.082 141.054 1.00 20.79 95 SER C C 1
ATOM 7862 O O . SER C 1 116 ? -6.610 39.731 140.005 1.00 20.54 95 SER C O 1
ATOM 7865 N N . ALA C 1 117 ? -6.775 40.384 142.134 1.00 20.31 96 ALA C N 1
ATOM 7866 C CA . ALA C 1 117 ? -8.230 40.300 142.138 1.00 20.68 96 ALA C CA 1
ATOM 7867 C C . ALA C 1 117 ? -8.774 41.219 141.061 1.00 21.10 96 ALA C C 1
ATOM 7868 O O . ALA C 1 117 ? -9.633 40.839 140.281 1.00 21.06 96 ALA C O 1
ATOM 7870 N N . PHE C 1 118 ? -8.276 42.448 141.031 1.00 20.99 97 PHE C N 1
ATOM 7871 C CA . PHE C 1 118 ? -8.803 43.410 140.085 1.00 22.05 97 PHE C CA 1
ATOM 7872 C C . PHE C 1 118 ? -8.444 43.137 138.617 1.00 22.40 97 PHE C C 1
ATOM 7873 O O . PHE C 1 118 ? -9.305 43.198 137.753 1.00 22.15 97 PHE C O 1
ATOM 7881 N N . ASN C 1 119 ? -7.173 42.837 138.360 1.00 22.98 98 ASN C N 1
ATOM 7882 C CA . ASN C 1 119 ? -6.716 42.611 136.992 1.00 23.88 98 ASN C CA 1
ATOM 7883 C C . ASN C 1 119 ? -6.989 41.233 136.412 1.00 23.68 98 ASN C C 1
ATOM 7884 O O . ASN C 1 119 ? -7.153 41.097 135.207 1.00 24.06 98 ASN C O 1
ATOM 7889 N N . ASP C 1 120 ? -7.028 40.208 137.257 1.00 23.68 99 ASP C N 1
ATOM 7890 C CA . ASP C 1 120 ? -7.250 38.853 136.770 1.00 24.01 99 ASP C CA 1
ATOM 7891 C C . ASP C 1 120 ? -8.706 38.416 136.953 1.00 23.55 99 ASP C C 1
ATOM 7892 O O . ASP C 1 120 ? -9.361 38.028 135.996 1.00 23.17 99 ASP C O 1
ATOM 7897 N N . GLU C 1 121 ? -9.213 38.500 138.184 1.00 22.33 100 GLU C N 1
ATOM 7898 C CA . GLU C 1 121 ? -10.527 37.930 138.470 1.00 21.86 100 GLU C CA 1
ATOM 7899 C C . GLU C 1 121 ? -11.722 38.680 137.910 1.00 20.64 100 GLU C C 1
ATOM 7900 O O . GLU C 1 121 ? -12.595 38.071 137.309 1.00 19.93 100 GLU C O 1
ATOM 7906 N N . ILE C 1 122 ? -11.779 39.987 138.130 1.00 19.46 101 ILE C N 1
ATOM 7907 C CA . ILE C 1 122 ? -12.925 40.777 137.667 1.00 19.22 101 ILE C CA 1
ATOM 7908 C C . ILE C 1 122 ? -13.255 40.629 136.156 1.00 18.87 101 ILE C C 1
ATOM 7909 O O . ILE C 1 122 ? -14.406 40.377 135.807 1.00 18.78 101 ILE C O 1
ATOM 7914 N N . PRO C 1 123 ? -12.286 40.838 135.268 1.00 18.88 102 PRO C N 1
ATOM 7915 C CA . PRO C 1 123 ? -12.531 40.625 133.824 1.00 18.72 102 PRO C CA 1
ATOM 7916 C C . PRO C 1 123 ? -12.975 39.199 133.511 1.00 18.40 102 PRO C C 1
ATOM 7917 O O . PRO C 1 123 ? -13.843 39.058 132.673 1.00 18.40 102 PRO C O 1
ATOM 7921 N N . ALA C 1 124 ? -12.428 38.179 134.166 1.00 17.82 103 ALA C N 1
ATOM 7922 C CA . ALA C 1 124 ? -12.902 36.811 133.893 1.00 18.51 103 ALA C CA 1
ATOM 7923 C C . ALA C 1 124 ? -14.368 36.633 134.317 1.00 18.16 103 ALA C C 1
ATOM 7924 O O . ALA C 1 124 ? -15.159 35.980 133.634 1.00 18.27 103 ALA C O 1
ATOM 7926 N N . ILE C 1 125 ? -14.729 37.215 135.453 1.00 17.88 104 ILE C N 1
ATOM 7927 C CA . ILE C 1 125 ? -16.099 37.109 135.949 1.00 17.65 104 ILE C CA 1
ATOM 7928 C C . ILE C 1 125 ? -17.084 37.754 134.985 1.00 17.30 104 ILE C C 1
ATOM 7929 O O . ILE C 1 125 ? -18.111 37.186 134.658 1.00 16.97 104 ILE C O 1
ATOM 7934 N N . VAL C 1 126 ? -16.781 38.974 134.572 1.00 17.12 105 VAL C N 1
ATOM 7935 C CA . VAL C 1 126 ? -17.618 39.672 133.619 1.00 17.23 105 VAL C CA 1
ATOM 7936 C C . VAL C 1 126 ? -17.770 38.821 132.352 1.00 18.13 105 VAL C C 1
ATOM 7937 O O . VAL C 1 126 ? -18.885 38.673 131.815 1.00 17.48 105 VAL C O 1
ATOM 7941 N N . ASP C 1 127 ? -16.653 38.263 131.884 1.00 17.97 106 ASP C N 1
ATOM 7942 C CA . ASP C 1 127 ? -16.680 37.409 130.695 1.00 18.82 106 ASP C CA 1
ATOM 7943 C C . ASP C 1 127 ? -17.541 36.164 130.811 1.00 18.71 106 ASP C C 1
ATOM 7944 O O . ASP C 1 127 ? -18.101 35.715 129.811 1.00 18.98 106 ASP C O 1
ATOM 7949 N N . VAL C 1 128 ? -17.608 35.563 131.998 1.00 18.92 107 VAL C N 1
ATOM 7950 C CA . VAL C 1 128 ? -18.381 34.354 132.177 1.00 18.47 107 VAL C CA 1
ATOM 7951 C C . VAL C 1 128 ? -19.839 34.694 131.873 1.00 18.10 107 VAL C C 1
ATOM 7952 O O . VAL C 1 128 ? -20.520 33.993 131.134 1.00 17.14 107 VAL C O 1
ATOM 7956 N N . PHE C 1 129 ? -20.309 35.790 132.434 1.00 17.61 108 PHE C N 1
ATOM 7957 C CA . PHE C 1 129 ? -21.684 36.189 132.173 1.00 18.14 108 PHE C CA 1
ATOM 7958 C C . PHE C 1 129 ? -21.936 36.534 130.690 1.00 17.81 108 PHE C C 1
ATOM 7959 O O . PHE C 1 129 ? -22.969 36.180 130.143 1.00 17.71 108 PHE C O 1
ATOM 7967 N N . ARG C 1 130 ? -20.993 37.229 130.054 1.00 17.15 109 ARG C N 1
ATOM 7968 C CA . ARG C 1 130 ? -21.166 37.588 128.647 1.00 17.43 109 ARG C CA 1
ATOM 7969 C C . ARG C 1 130 ? -21.135 36.333 127.773 1.00 17.30 109 ARG C C 1
ATOM 7970 O O . ARG C 1 130 ? -21.937 36.205 126.851 1.00 16.88 109 ARG C O 1
ATOM 7978 N N . PHE C 1 131 ? -20.232 35.409 128.098 1.00 16.03 110 PHE C N 1
ATOM 7979 C CA . PHE C 1 131 ? -20.166 34.159 127.372 1.00 15.52 110 PHE C CA 1
ATOM 7980 C C . PHE C 1 131 ? -21.489 33.379 127.448 1.00 15.77 110 PHE C C 1
ATOM 7981 O O . PHE C 1 131 ? -21.996 32.923 126.410 1.00 15.72 110 PHE C O 1
ATOM 7989 N N . PHE C 1 132 ? -22.020 33.194 128.658 1.00 15.05 111 PHE C N 1
ATOM 7990 C CA . PHE C 1 132 ? -23.268 32.457 128.828 1.00 16.02 111 PHE C CA 1
ATOM 7991 C C . PHE C 1 132 ? -24.493 33.152 128.272 1.00 16.58 111 PHE C C 1
ATOM 7992 O O . PHE C 1 132 ? -25.488 32.487 127.936 1.00 16.52 111 PHE C O 1
ATOM 8000 N N . ALA C 1 133 ? -24.448 34.479 128.207 1.00 16.93 112 ALA C N 1
ATOM 8001 C CA . ALA C 1 133 ? -25.510 35.216 127.542 1.00 17.78 112 ALA C CA 1
ATOM 8002 C C . ALA C 1 133 ? -25.542 34.756 126.078 1.00 18.74 112 ALA C C 1
ATOM 8003 O O . ALA C 1 133 ? -26.608 34.506 125.507 1.00 18.66 112 ALA C O 1
ATOM 8005 N N . GLY C 1 134 ? -24.361 34.645 125.460 1.00 18.94 113 GLY C N 1
ATOM 8006 C CA . GLY C 1 134 ? -24.301 34.231 124.063 1.00 19.17 113 GLY C CA 1
ATOM 8007 C C . GLY C 1 134 ? -24.690 32.773 123.865 1.00 19.75 113 GLY C C 1
ATOM 8008 O O . GLY C 1 134 ? -25.444 32.415 122.954 1.00 20.19 113 GLY C O 1
ATOM 8009 N N . ALA C 1 135 ? -24.187 31.926 124.752 1.00 19.51 114 ALA C N 1
ATOM 8010 C CA . ALA C 1 135 ? -24.395 30.464 124.689 1.00 19.09 114 ALA C CA 1
ATOM 8011 C C . ALA C 1 135 ? -25.843 30.045 124.907 1.00 18.86 114 ALA C C 1
ATOM 8012 O O . ALA C 1 135 ? -26.281 28.982 124.419 1.00 18.62 114 ALA C O 1
ATOM 8014 N N . ALA C 1 136 ? -26.563 30.833 125.685 1.00 18.25 115 ALA C N 1
ATOM 8015 C CA . ALA C 1 136 ? -27.972 30.555 125.967 1.00 18.72 115 ALA C CA 1
ATOM 8016 C C . ALA C 1 136 ? -28.777 30.413 124.677 1.00 19.18 115 ALA C C 1
ATOM 8017 O O . ALA C 1 136 ? -29.815 29.749 124.666 1.00 19.31 115 ALA C O 1
ATOM 8019 N N . ARG C 1 137 ? -28.308 31.069 123.603 1.00 18.57 116 ARG C N 1
ATOM 8020 C CA . ARG C 1 137 ? -29.041 31.108 122.345 1.00 19.60 116 ARG C CA 1
ATOM 8021 C C . ARG C 1 137 ? -28.493 30.131 121.311 1.00 20.80 116 ARG C C 1
ATOM 8022 O O . ARG C 1 137 ? -28.957 30.127 120.179 1.00 20.48 116 ARG C O 1
ATOM 8030 N N . CYS C 1 138 ? -27.496 29.340 121.688 1.00 21.45 117 CYS C N 1
ATOM 8031 C CA . CYS C 1 138 ? -26.843 28.452 120.740 1.00 23.38 117 CYS C CA 1
ATOM 8032 C C . CYS C 1 138 ? -26.906 26.989 121.115 1.00 24.35 117 CYS C C 1
ATOM 8033 O O . CYS C 1 138 ? -25.959 26.243 120.847 1.00 26.06 117 CYS C O 1
ATOM 8036 N N . LEU C 1 139 ? -27.993 26.538 121.714 1.00 25.07 118 LEU C N 1
ATOM 8037 C CA . LEU C 1 139 ? -28.052 25.138 122.137 1.00 26.58 118 LEU C CA 1
ATOM 8038 C C . LEU C 1 139 ? -28.274 24.155 120.976 1.00 26.96 118 LEU C C 1
ATOM 8039 O O . LEU C 1 139 ? -29.150 24.343 120.138 1.00 26.39 118 LEU C O 1
ATOM 8044 N N . ASN C 1 140 ? -27.459 23.107 120.939 1.00 28.09 119 ASN C N 1
ATOM 8045 C CA . ASN C 1 140 ? -27.572 22.065 119.930 1.00 29.03 119 ASN C CA 1
ATOM 8046 C C . ASN C 1 140 ? -28.613 21.034 120.268 1.00 27.91 119 ASN C C 1
ATOM 8047 O O . ASN C 1 140 ? -29.086 20.962 121.400 1.00 27.74 119 ASN C O 1
ATOM 8052 N N . GLY C 1 141 ? -28.940 20.205 119.276 1.00 27.29 120 GLY C N 1
ATOM 8053 C CA . GLY C 1 141 ? -29.847 19.086 119.470 1.00 26.75 120 GLY C CA 1
ATOM 8054 C C . GLY C 1 141 ? -29.726 18.131 118.282 1.00 26.75 120 GLY C C 1
ATOM 8055 O O . GLY C 1 141 ? -28.750 18.184 117.495 1.00 29.10 120 GLY C O 1
ATOM 8056 N N . LEU C 1 142 ? -30.667 17.216 118.156 1.00 24.48 121 LEU C N 1
ATOM 8057 C CA . LEU C 1 142 ? -30.659 16.327 117.003 1.00 23.31 121 LEU C CA 1
ATOM 8058 C C . LEU C 1 142 ? -31.631 16.867 115.968 1.00 21.98 121 LEU C C 1
ATOM 8059 O O . LEU C 1 142 ? -32.620 17.481 116.304 1.00 20.95 121 LEU C O 1
ATOM 8064 N N . ALA C 1 143 ? -31.365 16.614 114.707 1.00 21.16 122 ALA C N 1
ATOM 8065 C CA . ALA C 1 143 ? -32.263 17.090 113.666 1.00 20.36 122 ALA C CA 1
ATOM 8066 C C . ALA C 1 143 ? -33.686 16.527 113.850 1.00 19.77 122 ALA C C 1
ATOM 8067 O O . ALA C 1 143 ? -33.847 15.329 114.074 1.00 19.92 122 ALA C O 1
ATOM 8069 N N . ALA C 1 144 ? -34.699 17.377 113.740 1.00 18.41 123 ALA C N 1
ATOM 8070 C CA . ALA C 1 144 ? -36.081 16.906 113.781 1.00 18.15 123 ALA C CA 1
ATOM 8071 C C . ALA C 1 144 ? -36.387 16.197 112.457 1.00 18.54 123 ALA C C 1
ATOM 8072 O O . ALA C 1 144 ? -35.814 16.545 111.403 1.00 18.00 123 ALA C O 1
ATOM 8074 N N . GLY C 1 145 ? -37.298 15.229 112.490 1.00 18.32 124 GLY C N 1
ATOM 8075 C CA . GLY C 1 145 ? -37.613 14.482 111.281 1.00 18.92 124 GLY C CA 1
ATOM 8076 C C . GLY C 1 145 ? -38.368 13.201 111.580 1.00 18.81 124 GLY C C 1
ATOM 8077 O O . GLY C 1 145 ? -38.757 12.949 112.723 1.00 18.71 124 GLY C O 1
ATOM 8078 N N . GLU C 1 146 ? -38.534 12.373 110.554 1.00 18.44 125 GLU C N 1
ATOM 8079 C CA . GLU C 1 146 ? -39.293 11.140 110.700 1.00 18.67 125 GLU C CA 1
ATOM 8080 C C . GLU C 1 146 ? -38.345 9.961 110.898 1.00 18.13 125 GLU C C 1
ATOM 8081 O O . GLU C 1 146 ? -37.806 9.411 109.932 1.00 18.30 125 GLU C O 1
ATOM 8087 N N . TYR C 1 147 ? -38.127 9.581 112.152 1.00 16.95 126 TYR C N 1
ATOM 8088 C CA . TYR C 1 147 ? -37.266 8.447 112.428 1.00 16.97 126 TYR C CA 1
ATOM 8089 C C . TYR C 1 147 ? -38.066 7.165 112.434 1.00 17.12 126 TYR C C 1
ATOM 8090 O O . TYR C 1 147 ? -37.513 6.104 112.267 1.00 16.30 126 TYR C O 1
ATOM 8099 N N . LEU C 1 148 ? -39.373 7.301 112.617 1.00 17.05 127 LEU C N 1
ATOM 8100 C CA . LEU C 1 148 ? -40.311 6.201 112.565 1.00 17.62 127 LEU C CA 1
ATOM 8101 C C . LEU C 1 148 ? -41.337 6.689 111.549 1.00 17.64 127 LEU C C 1
ATOM 8102 O O . LEU C 1 148 ? -41.817 7.809 111.668 1.00 17.31 127 LEU C O 1
ATOM 8107 N N . GLU C 1 149 ? -41.648 5.877 110.541 1.00 20.00 128 GLU C N 1
ATOM 8108 C CA . GLU C 1 149 ? -42.555 6.310 109.486 1.00 20.00 128 GLU C CA 1
ATOM 8109 C C . GLU C 1 149 ? -43.847 6.895 110.038 1.00 20.00 128 GLU C C 1
ATOM 8110 O O . GLU C 1 149 ? -44.453 6.322 110.939 1.00 20.00 128 GLU C O 1
ATOM 8116 N N . GLY C 1 150 ? -44.252 8.057 109.515 1.00 17.29 129 GLY C N 1
ATOM 8117 C CA . GLY C 1 150 ? -45.511 8.682 109.929 1.00 16.80 129 GLY C CA 1
ATOM 8118 C C . GLY C 1 150 ? -45.466 9.390 111.295 1.00 17.22 129 GLY C C 1
ATOM 8119 O O . GLY C 1 150 ? -46.512 9.713 111.856 1.00 16.15 129 GLY C O 1
ATOM 8120 N N . HIS C 1 151 ? -44.269 9.600 111.853 1.00 16.65 130 HIS C N 1
ATOM 8121 C CA . HIS C 1 151 ? -44.165 10.291 113.134 1.00 17.14 130 HIS C CA 1
ATOM 8122 C C . HIS C 1 151 ? -43.027 11.314 113.067 1.00 17.14 130 HIS C C 1
ATOM 8123 O O . HIS C 1 151 ? -41.896 10.935 112.736 1.00 18.02 130 HIS C O 1
ATOM 8130 N N . THR C 1 152 ? -43.290 12.564 113.412 1.00 16.42 131 THR C N 1
ATOM 8131 C CA . THR C 1 152 ? -42.219 13.553 113.447 1.00 16.92 131 THR C CA 1
ATOM 8132 C C . THR C 1 152 ? -41.692 13.687 114.866 1.00 17.16 131 THR C C 1
ATOM 8133 O O . THR C 1 152 ? -42.469 13.937 115.795 1.00 17.07 131 THR C O 1
ATOM 8137 N N . SER C 1 153 ? -40.384 13.508 115.021 1.00 16.58 132 SER C N 1
ATOM 8138 C CA . SER C 1 153 ? -39.717 13.670 116.306 1.00 18.10 132 SER C CA 1
ATOM 8139 C C . SER C 1 153 ? -38.889 14.953 116.348 1.00 18.53 132 SER C C 1
ATOM 8140 O O . SER C 1 153 ? -38.262 15.324 115.349 1.00 19.18 132 SER C O 1
ATOM 8143 N N . MET C 1 154 ? -38.865 15.597 117.510 1.00 18.44 133 MET C N 1
ATOM 8144 C CA . MET C 1 154 ? -37.970 16.722 117.751 1.00 18.53 133 MET C CA 1
ATOM 8145 C C . MET C 1 154 ? -37.344 16.608 119.165 1.00 18.92 133 MET C C 1
ATOM 8146 O O . MET C 1 154 ? -37.901 15.947 120.063 1.00 18.72 133 MET C O 1
ATOM 8151 N N . ILE C 1 155 ? -36.212 17.273 119.356 1.00 18.36 134 ILE C N 1
ATOM 8152 C CA . ILE C 1 155 ? -35.499 17.253 120.600 1.00 18.69 134 ILE C CA 1
ATOM 8153 C C . ILE C 1 155 ? -35.450 18.676 121.181 1.00 18.75 134 ILE C C 1
ATOM 8154 O O . ILE C 1 155 ? -35.056 19.600 120.475 1.00 18.20 134 ILE C O 1
ATOM 8159 N N . ARG C 1 156 ? -35.872 18.856 122.438 1.00 19.40 135 ARG C N 1
ATOM 8160 C CA . ARG C 1 156 ? -35.818 20.159 123.133 1.00 20.18 135 ARG C CA 1
ATOM 8161 C C . ARG C 1 156 ? -34.840 20.066 124.295 1.00 21.26 135 ARG C C 1
ATOM 8162 O O . ARG C 1 156 ? -34.497 18.951 124.753 1.00 21.00 135 ARG C O 1
ATOM 8170 N N . ARG C 1 157 ? -34.409 21.222 124.795 1.00 21.46 136 ARG C N 1
ATOM 8171 C CA . ARG C 1 157 ? -33.627 21.277 126.019 1.00 22.42 136 ARG C CA 1
ATOM 8172 C C . ARG C 1 157 ? -34.353 22.239 126.973 1.00 22.92 136 ARG C C 1
ATOM 8173 O O . ARG C 1 157 ? -34.298 23.443 126.793 1.00 23.72 136 ARG C O 1
ATOM 8181 N N . ASP C 1 158 ? -35.041 21.709 127.973 1.00 22.67 137 ASP C N 1
ATOM 8182 C CA . ASP C 1 158 ? -35.776 22.525 128.932 1.00 22.78 137 ASP C CA 1
ATOM 8183 C C . ASP C 1 158 ? -35.043 22.622 130.283 1.00 22.21 137 ASP C C 1
ATOM 8184 O O . ASP C 1 158 ? -34.186 21.790 130.589 1.00 21.62 137 ASP C O 1
ATOM 8189 N N . PRO C 1 159 ? -35.390 23.634 131.087 1.00 21.71 138 PRO C N 1
ATOM 8190 C CA . PRO C 1 159 ? -34.785 23.812 132.414 1.00 21.37 138 PRO C CA 1
ATOM 8191 C C . PRO C 1 159 ? -35.332 22.781 133.388 1.00 21.31 138 PRO C C 1
ATOM 8192 O O . PRO C 1 159 ? -36.365 22.165 133.108 1.00 20.75 138 PRO C O 1
ATOM 8196 N N . LEU C 1 160 ? -34.650 22.603 134.513 1.00 21.11 139 LEU C N 1
ATOM 8197 C CA . LEU C 1 160 ? -35.074 21.638 135.539 1.00 21.45 139 LEU C CA 1
ATOM 8198 C C . LEU C 1 160 ? -36.000 22.226 136.554 1.00 20.84 139 LEU C C 1
ATOM 8199 O O . LEU C 1 160 ? -36.967 21.583 136.966 1.00 21.65 139 LEU C O 1
ATOM 8204 N N . GLY C 1 161 ? -35.723 23.444 136.992 1.00 19.55 140 GLY C N 1
ATOM 8205 C CA . GLY C 1 161 ? -36.563 24.027 138.029 1.00 18.89 140 GLY C CA 1
ATOM 8206 C C . GLY C 1 161 ? -35.731 24.861 138.977 1.00 18.24 140 GLY C C 1
ATOM 8207 O O . GLY C 1 161 ? -35.040 25.795 138.550 1.00 17.98 140 GLY C O 1
ATOM 8208 N N . VAL C 1 162 ? -35.759 24.506 140.257 1.00 17.49 141 VAL C N 1
ATOM 8209 C CA . VAL C 1 162 ? -34.971 25.222 141.235 1.00 16.77 141 VAL C CA 1
ATOM 8210 C C . VAL C 1 162 ? -33.598 24.572 141.414 1.00 16.93 141 VAL C C 1
ATOM 8211 O O . VAL C 1 162 ? -33.512 23.372 141.682 1.00 17.44 141 VAL C O 1
ATOM 8215 N N . VAL C 1 163 ? -32.543 25.361 141.298 1.00 16.45 142 VAL C N 1
ATOM 8216 C CA . VAL C 1 163 ? -31.188 24.878 141.516 1.00 16.83 142 VAL C CA 1
ATOM 8217 C C . VAL C 1 163 ? -30.621 25.482 142.802 1.00 17.39 142 VAL C C 1
ATOM 8218 O O . VAL C 1 163 ? -30.721 26.690 143.020 1.00 17.00 142 VAL C O 1
ATOM 8222 N N . ALA C 1 164 ? -30.072 24.632 143.664 1.00 16.87 143 ALA C N 1
ATOM 8223 C CA . ALA C 1 164 ? -29.381 25.104 144.856 1.00 18.05 143 ALA C CA 1
ATOM 8224 C C . ALA C 1 164 ? -27.882 25.132 144.533 1.00 18.44 143 ALA C C 1
ATOM 8225 O O . ALA C 1 164 ? -27.329 24.134 144.102 1.00 18.66 143 ALA C O 1
ATOM 8227 N N . SER C 1 165 ? -27.228 26.270 144.729 1.00 18.74 144 SER C N 1
ATOM 8228 C CA . SER C 1 165 ? -25.802 26.384 144.419 1.00 19.13 144 SER C CA 1
ATOM 8229 C C . SER C 1 165 ? -25.017 26.690 145.667 1.00 19.15 144 SER C C 1
ATOM 8230 O O . SER C 1 165 ? -25.360 27.613 146.419 1.00 18.79 144 SER C O 1
ATOM 8233 N N . ILE C 1 166 ? -23.947 25.943 145.871 1.00 18.94 145 ILE C N 1
ATOM 8234 C CA . ILE C 1 166 ? -23.107 26.142 147.031 1.00 20.01 145 ILE C CA 1
ATOM 8235 C C . ILE C 1 166 ? -21.704 26.483 146.570 1.00 19.69 145 ILE C C 1
ATOM 8236 O O . ILE C 1 166 ? -21.041 25.650 145.947 1.00 19.30 145 ILE C O 1
ATOM 8241 N N . ALA C 1 167 ? -21.249 27.693 146.901 1.00 19.29 146 ALA C N 1
ATOM 8242 C CA . ALA C 1 167 ? -19.938 28.186 146.430 1.00 18.79 146 ALA C CA 1
ATOM 8243 C C . ALA C 1 167 ? -18.868 28.048 147.507 1.00 18.77 146 ALA C C 1
ATOM 8244 O O . ALA C 1 167 ? -19.152 28.169 148.690 1.00 18.74 146 ALA C O 1
ATOM 8246 N N . PRO C 1 168 ? -17.632 27.788 147.095 1.00 18.97 147 PRO C N 1
ATOM 8247 C CA . PRO C 1 168 ? -16.517 27.625 148.035 1.00 18.81 147 PRO C CA 1
ATOM 8248 C C . PRO C 1 168 ? -15.914 28.969 148.445 1.00 18.89 147 PRO C C 1
ATOM 8249 O O . PRO C 1 168 ? -16.357 30.023 147.975 1.00 18.98 147 PRO C O 1
ATOM 8253 N N . TRP C 1 169 ? -14.916 28.941 149.313 1.00 18.74 148 TRP C N 1
ATOM 8254 C CA . TRP C 1 169 ? -14.350 30.193 149.785 1.00 19.31 148 TRP C CA 1
ATOM 8255 C C . TRP C 1 169 ? -13.088 30.642 149.027 1.00 19.21 148 TRP C C 1
ATOM 8256 O O . TRP C 1 169 ? -12.619 31.746 149.240 1.00 19.06 148 TRP C O 1
ATOM 8267 N N . ASN C 1 170 ? -12.548 29.829 148.125 1.00 18.67 149 ASN C N 1
ATOM 8268 C CA . ASN C 1 170 ? -11.298 30.250 147.468 1.00 19.48 149 ASN C CA 1
ATOM 8269 C C . ASN C 1 170 ? -11.435 31.347 146.389 1.00 19.79 149 ASN C C 1
ATOM 8270 O O . ASN C 1 170 ? -10.550 32.199 146.257 1.00 19.21 149 ASN C O 1
ATOM 8275 N N . TYR C 1 171 ? -12.508 31.302 145.602 1.00 19.61 150 TYR C N 1
ATOM 8276 C CA . TYR C 1 171 ? -12.805 32.363 144.630 1.00 19.88 150 TYR C CA 1
ATOM 8277 C C . TYR C 1 171 ? -14.321 32.591 144.757 1.00 19.67 150 TYR C C 1
ATOM 8278 O O . TYR C 1 171 ? -15.123 32.112 143.942 1.00 19.59 150 TYR C O 1
ATOM 8287 N N . PRO C 1 172 ? -14.722 33.321 145.789 1.00 19.10 151 PRO C N 1
ATOM 8288 C CA . PRO C 1 172 ? -16.152 33.437 146.119 1.00 18.77 151 PRO C CA 1
ATOM 8289 C C . PRO C 1 172 ? -16.982 33.991 144.970 1.00 19.06 151 PRO C C 1
ATOM 8290 O O . PRO C 1 172 ? -17.958 33.340 144.583 1.00 18.88 151 PRO C O 1
ATOM 8294 N N . LEU C 1 173 ? -16.614 35.144 144.416 1.00 18.80 152 LEU C N 1
ATOM 8295 C CA . LEU C 1 173 ? -17.429 35.766 143.360 1.00 19.27 152 LEU C CA 1
ATOM 8296 C C . LEU C 1 173 ? -17.333 35.016 142.033 1.00 19.27 152 LEU C C 1
ATOM 8297 O O . LEU C 1 173 ? -18.334 34.852 141.345 1.00 19.02 152 LEU C O 1
ATOM 8302 N N . MET C 1 174 ? -16.128 34.590 141.669 1.00 18.63 153 MET C N 1
ATOM 8303 C CA . MET C 1 174 ? -15.913 33.800 140.458 1.00 20.09 153 MET C CA 1
ATOM 8304 C C . MET C 1 174 ? -16.790 32.530 140.460 1.00 20.10 153 MET C C 1
ATOM 8305 O O . MET C 1 174 ? -17.471 32.213 139.470 1.00 18.72 153 MET C O 1
ATOM 8310 N N . MET C 1 175 ? -16.729 31.799 141.572 1.00 20.93 154 MET C N 1
ATOM 8311 C CA . MET C 1 175 ? -17.462 30.542 141.731 1.00 21.60 154 MET C CA 1
ATOM 8312 C C . MET C 1 175 ? -18.957 30.809 141.735 1.00 21.84 154 MET C C 1
ATOM 8313 O O . MET C 1 175 ? -19.740 30.038 141.179 1.00 22.53 154 MET C O 1
ATOM 8318 N N . ALA C 1 176 ? -19.350 31.922 142.339 1.00 21.25 155 ALA C N 1
ATOM 8319 C CA . ALA C 1 176 ? -20.747 32.313 142.326 1.00 21.05 155 ALA C CA 1
ATOM 8320 C C . ALA C 1 176 ? -21.169 32.528 140.873 1.00 20.62 155 ALA C C 1
ATOM 8321 O O . ALA C 1 176 ? -22.239 32.098 140.466 1.00 20.99 155 ALA C O 1
ATOM 8323 N N . ALA C 1 177 ? -20.325 33.188 140.085 1.00 19.38 156 ALA C N 1
ATOM 8324 C CA . ALA C 1 177 ? -20.652 33.396 138.667 1.00 18.84 156 ALA C CA 1
ATOM 8325 C C . ALA C 1 177 ? -20.742 32.069 137.906 1.00 18.52 156 ALA C C 1
ATOM 8326 O O . ALA C 1 177 ? -21.679 31.840 137.123 1.00 17.97 156 ALA C O 1
ATOM 8328 N N . TRP C 1 178 ? -19.781 31.184 138.141 1.00 18.46 157 TRP C N 1
ATOM 8329 C CA . TRP C 1 178 ? -19.775 29.903 137.442 1.00 20.05 157 TRP C CA 1
ATOM 8330 C C . TRP C 1 178 ? -21.062 29.120 137.695 1.00 20.46 157 TRP C C 1
ATOM 8331 O O . TRP C 1 178 ? -21.471 28.305 136.889 1.00 20.22 157 TRP C O 1
ATOM 8342 N N . LYS C 1 179 ? -21.680 29.343 138.843 1.00 21.05 158 LYS C N 1
ATOM 8343 C CA . LYS C 1 179 ? -22.889 28.596 139.132 1.00 22.38 158 LYS C CA 1
ATOM 8344 C C . LYS C 1 179 ? -24.135 29.336 138.686 1.00 21.97 158 LYS C C 1
ATOM 8345 O O . LYS C 1 179 ? -25.069 28.718 138.160 1.00 23.17 158 LYS C O 1
ATOM 8351 N N . LEU C 1 180 ? -24.162 30.645 138.882 1.00 20.51 159 LEU C N 1
ATOM 8352 C CA . LEU C 1 180 ? -25.329 31.412 138.486 1.00 20.31 159 LEU C CA 1
ATOM 8353 C C . LEU C 1 180 ? -25.531 31.497 136.973 1.00 19.51 159 LEU C C 1
ATOM 8354 O O . LEU C 1 180 ? -26.648 31.330 136.494 1.00 19.26 159 LEU C O 1
ATOM 8359 N N . ALA C 1 181 ? -24.475 31.840 136.246 1.00 18.24 160 ALA C N 1
ATOM 8360 C CA . ALA C 1 181 ? -24.614 32.110 134.819 1.00 18.71 160 ALA C CA 1
ATOM 8361 C C . ALA C 1 181 ? -25.263 30.975 134.003 1.00 18.61 160 ALA C C 1
ATOM 8362 O O . ALA C 1 181 ? -26.284 31.187 133.361 1.00 19.26 160 ALA C O 1
ATOM 8364 N N . PRO C 1 182 ? -24.704 29.774 134.018 1.00 18.01 161 PRO C N 1
ATOM 8365 C CA . PRO C 1 182 ? -25.309 28.687 133.233 1.00 18.16 161 PRO C CA 1
ATOM 8366 C C . PRO C 1 182 ? -26.712 28.292 133.727 1.00 18.09 161 PRO C C 1
ATOM 8367 O O . PRO C 1 182 ? -27.607 28.047 132.908 1.00 18.12 161 PRO C O 1
ATOM 8371 N N . ALA C 1 183 ? -26.924 28.253 135.033 1.00 17.62 162 ALA C N 1
ATOM 8372 C CA . ALA C 1 183 ? -28.236 27.875 135.550 1.00 17.44 162 ALA C CA 1
ATOM 8373 C C . ALA C 1 183 ? -29.330 28.832 135.074 1.00 17.66 162 ALA C C 1
ATOM 8374 O O . ALA C 1 183 ? -30.412 28.402 134.690 1.00 17.40 162 ALA C O 1
ATOM 8376 N N . LEU C 1 184 ? -29.052 30.127 135.149 1.00 17.63 163 LEU C N 1
ATOM 8377 C CA . LEU C 1 184 ? -30.002 31.132 134.694 1.00 17.71 163 LEU C CA 1
ATOM 8378 C C . LEU C 1 184 ? -30.142 31.108 133.164 1.00 18.10 163 LEU C C 1
ATOM 8379 O O . LEU C 1 184 ? -31.240 31.253 132.628 1.00 17.68 163 LEU C O 1
ATOM 8384 N N . ALA C 1 185 ? -29.025 30.958 132.468 1.00 17.93 164 ALA C N 1
ATOM 8385 C CA . ALA C 1 185 ? -29.052 30.944 131.016 1.00 18.82 164 ALA C CA 1
ATOM 8386 C C . ALA C 1 185 ? -29.945 29.822 130.518 1.00 19.23 164 ALA C C 1
ATOM 8387 O O . ALA C 1 185 ? -30.628 29.968 129.507 1.00 19.62 164 ALA C O 1
ATOM 8389 N N . ALA C 1 186 ? -29.947 28.718 131.253 1.00 18.88 165 ALA C N 1
ATOM 8390 C CA . ALA C 1 186 ? -30.764 27.562 130.932 1.00 18.61 165 ALA C CA 1
ATOM 8391 C C . ALA C 1 186 ? -32.238 27.749 131.294 1.00 18.53 165 ALA C C 1
ATOM 8392 O O . ALA C 1 186 ? -33.067 26.948 130.914 1.00 18.50 165 ALA C O 1
ATOM 8394 N N . GLY C 1 187 ? -32.569 28.781 132.059 1.00 17.44 166 GLY C N 1
ATOM 8395 C CA . GLY C 1 187 ? -33.964 28.989 132.389 1.00 16.60 166 GLY C CA 1
ATOM 8396 C C . GLY C 1 187 ? -34.356 28.492 133.764 1.00 16.18 166 GLY C C 1
ATOM 8397 O O . GLY C 1 187 ? -35.536 28.363 134.044 1.00 16.07 166 GLY C O 1
ATOM 8398 N N . ASN C 1 188 ? -33.387 28.197 134.626 1.00 15.73 167 ASN C N 1
ATOM 8399 C CA . ASN C 1 188 ? -33.715 27.777 135.998 1.00 16.05 167 ASN C CA 1
ATOM 8400 C C . ASN C 1 188 ? -33.733 28.969 136.949 1.00 16.05 167 ASN C C 1
ATOM 8401 O O . ASN C 1 188 ? -33.187 30.031 136.625 1.00 15.74 167 ASN C O 1
ATOM 8406 N N . CYS C 1 189 ? -34.340 28.777 138.128 1.00 16.39 168 CYS C N 1
ATOM 8407 C CA . CYS C 1 189 ? -34.268 29.745 139.214 1.00 16.57 168 CYS C CA 1
ATOM 8408 C C . CYS C 1 189 ? -33.220 29.222 140.197 1.00 16.97 168 CYS C C 1
ATOM 8409 O O . CYS C 1 189 ? -33.032 28.000 140.354 1.00 16.48 168 CYS C O 1
ATOM 8412 N N . VAL C 1 190 ? -32.527 30.135 140.867 1.00 16.67 169 VAL C N 1
ATOM 8413 C CA . VAL C 1 190 ? -31.392 29.722 141.692 1.00 16.54 169 VAL C CA 1
ATOM 8414 C C . VAL C 1 190 ? -31.486 30.221 143.121 1.00 16.91 169 VAL C C 1
ATOM 8415 O O . VAL C 1 190 ? -31.958 31.336 143.363 1.00 16.84 169 VAL C O 1
ATOM 8419 N N . VAL C 1 191 ? -31.115 29.364 144.076 1.00 16.38 170 VAL C N 1
ATOM 8420 C CA . VAL C 1 191 ? -30.891 29.806 145.438 1.00 16.09 170 VAL C CA 1
ATOM 8421 C C . VAL C 1 191 ? -29.395 29.552 145.707 1.00 16.53 170 VAL C C 1
ATOM 8422 O O . VAL C 1 191 ? -28.934 28.409 145.697 1.00 16.69 170 VAL C O 1
ATOM 8426 N N . LEU C 1 192 ? -28.650 30.628 145.927 1.00 16.64 171 LEU C N 1
ATOM 8427 C CA . LEU C 1 192 ? -27.201 30.579 146.080 1.00 17.31 171 LEU C CA 1
ATOM 8428 C C . LEU C 1 192 ? -26.783 30.718 147.554 1.00 17.81 171 LEU C C 1
ATOM 8429 O O . LEU C 1 192 ? -27.291 31.573 148.287 1.00 16.87 171 LEU C O 1
ATOM 8434 N N . LYS C 1 193 ? -25.861 29.861 147.981 1.00 18.04 172 LYS C N 1
ATOM 8435 C CA . LYS C 1 193 ? -25.315 29.959 149.317 1.00 18.74 172 LYS C CA 1
ATOM 8436 C C . LYS C 1 193 ? -23.812 30.070 149.192 1.00 18.44 172 LYS C C 1
ATOM 8437 O O . LYS C 1 193 ? -23.174 29.121 148.779 1.00 18.61 172 LYS C O 1
ATOM 8443 N N . PRO C 1 194 ? -23.239 31.216 149.539 1.00 18.40 173 PRO C N 1
ATOM 8444 C CA . PRO C 1 194 ? -21.777 31.385 149.527 1.00 18.19 173 PRO C CA 1
ATOM 8445 C C . PRO C 1 194 ? -21.197 30.666 150.742 1.00 17.99 173 PRO C C 1
ATOM 8446 O O . PRO C 1 194 ? -21.950 30.246 151.593 1.00 17.68 173 PRO C O 1
ATOM 8450 N N . SER C 1 195 ? -19.881 30.499 150.804 1.00 18.46 174 SER C N 1
ATOM 8451 C CA . SER C 1 195 ? -19.243 29.926 151.981 1.00 18.81 174 SER C CA 1
ATOM 8452 C C . SER C 1 195 ? -19.469 30.857 153.182 1.00 18.96 174 SER C C 1
ATOM 8453 O O . SER C 1 195 ? -19.533 32.080 153.013 1.00 18.41 174 SER C O 1
ATOM 8456 N N . GLU C 1 196 ? -19.573 30.283 154.384 1.00 19.07 175 GLU C N 1
ATOM 8457 C CA . GLU C 1 196 ? -19.750 31.068 155.600 1.00 20.46 175 GLU C CA 1
ATOM 8458 C C . GLU C 1 196 ? -18.541 31.968 155.854 1.00 20.18 175 GLU C C 1
ATOM 8459 O O . GLU C 1 196 ? -18.636 32.985 156.535 1.00 20.02 175 GLU C O 1
ATOM 8465 N N . ILE C 1 197 ? -17.402 31.555 155.315 1.00 19.67 176 ILE C N 1
ATOM 8466 C CA . ILE C 1 197 ? -16.125 32.240 155.462 1.00 20.06 176 ILE C CA 1
ATOM 8467 C C . ILE C 1 197 ? -16.024 33.473 154.565 1.00 19.55 176 ILE C C 1
ATOM 8468 O O . ILE C 1 197 ? -15.387 34.465 154.921 1.00 18.64 176 ILE C O 1
ATOM 8473 N N . THR C 1 198 ? -16.636 33.414 153.388 1.00 18.90 177 THR C N 1
ATOM 8474 C CA . THR C 1 198 ? -16.458 34.492 152.429 1.00 18.84 177 THR C CA 1
ATOM 8475 C C . THR C 1 198 ? -17.729 34.956 151.744 1.00 18.87 177 THR C C 1
ATOM 8476 O O . THR C 1 198 ? -17.860 34.814 150.539 1.00 19.31 177 THR C O 1
ATOM 8480 N N . PRO C 1 199 ? -18.649 35.547 152.477 1.00 18.50 178 PRO C N 1
ATOM 8481 C CA . PRO C 1 199 ? -19.920 35.980 151.891 1.00 18.05 178 PRO C CA 1
ATOM 8482 C C . PRO C 1 199 ? -19.938 37.410 151.332 1.00 18.24 178 PRO C C 1
ATOM 8483 O O . PRO C 1 199 ? -20.944 37.763 150.703 1.00 17.64 178 PRO C O 1
ATOM 8487 N N . LEU C 1 200 ? -18.889 38.215 151.554 1.00 17.61 179 LEU C N 1
ATOM 8488 C CA . LEU C 1 200 ? -19.006 39.643 151.233 1.00 17.80 179 LEU C CA 1
ATOM 8489 C C . LEU C 1 200 ? -19.336 39.965 149.779 1.00 17.55 179 LEU C C 1
ATOM 8490 O O . LEU C 1 200 ? -20.256 40.742 149.507 1.00 16.89 179 LEU C O 1
ATOM 8495 N N . THR C 1 201 ? -18.601 39.386 148.843 1.00 16.74 180 THR C N 1
ATOM 8496 C CA . THR C 1 201 ? -18.908 39.712 147.460 1.00 17.32 180 THR C CA 1
ATOM 8497 C C . THR C 1 201 ? -20.297 39.236 147.024 1.00 17.47 180 THR C C 1
ATOM 8498 O O . THR C 1 201 ? -20.930 39.881 146.207 1.00 17.34 180 THR C O 1
ATOM 8502 N N . ALA C 1 202 ? -20.784 38.138 147.595 1.00 17.46 181 ALA C N 1
ATOM 8503 C CA . ALA C 1 202 ? -22.097 37.624 147.195 1.00 17.44 181 ALA C CA 1
ATOM 8504 C C . ALA C 1 202 ? -23.222 38.508 147.714 1.00 17.81 181 ALA C C 1
ATOM 8505 O O . ALA C 1 202 ? -24.240 38.687 147.061 1.00 17.69 181 ALA C O 1
ATOM 8507 N N . LEU C 1 203 ? -23.030 39.061 148.897 1.00 17.41 182 LEU C N 1
ATOM 8508 C CA . LEU C 1 203 ? -24.027 39.939 149.460 1.00 18.38 182 LEU C CA 1
ATOM 8509 C C . LEU C 1 203 ? -24.018 41.317 148.770 1.00 18.35 182 LEU C C 1
ATOM 8510 O O . LEU C 1 203 ? -25.055 41.965 148.666 1.00 17.66 182 LEU C O 1
ATOM 8515 N N . LYS C 1 204 ? -22.854 41.752 148.294 1.00 18.51 183 LYS C N 1
ATOM 8516 C CA . LYS C 1 204 ? -22.812 42.969 147.481 1.00 19.13 183 LYS C CA 1
ATOM 8517 C C . LYS C 1 204 ? -23.507 42.686 146.139 1.00 19.12 183 LYS C C 1
ATOM 8518 O O . LYS C 1 204 ? -24.261 43.527 145.626 1.00 19.09 183 LYS C O 1
ATOM 8524 N N . LEU C 1 205 ? -23.280 41.494 145.589 1.00 19.06 184 LEU C N 1
ATOM 8525 C CA . LEU C 1 205 ? -23.934 41.116 144.337 1.00 19.62 184 LEU C CA 1
ATOM 8526 C C . LEU C 1 205 ? -25.440 41.127 144.557 1.00 20.29 184 LEU C C 1
ATOM 8527 O O . LEU C 1 205 ? -26.197 41.587 143.705 1.00 20.42 184 LEU C O 1
ATOM 8532 N N . ALA C 1 206 ? -25.872 40.627 145.714 1.00 20.37 185 ALA C N 1
ATOM 8533 C CA . ALA C 1 206 ? -27.294 40.590 146.037 1.00 20.95 185 ALA C CA 1
ATOM 8534 C C . ALA C 1 206 ? -27.864 41.985 145.917 1.00 21.58 185 ALA C C 1
ATOM 8535 O O . ALA C 1 206 ? -28.936 42.187 145.360 1.00 21.89 185 ALA C O 1
ATOM 8537 N N . GLU C 1 207 ? -27.159 42.952 146.486 1.00 21.89 186 GLU C N 1
ATOM 8538 C CA . GLU C 1 207 ? -27.638 44.314 146.438 1.00 23.13 186 GLU C CA 1
ATOM 8539 C C . GLU C 1 207 ? -27.753 44.823 145.001 1.00 23.06 186 GLU C C 1
ATOM 8540 O O . GLU C 1 207 ? -28.777 45.377 144.604 1.00 22.44 186 GLU C O 1
ATOM 8546 N N . LEU C 1 208 ? -26.694 44.633 144.229 1.00 23.15 187 LEU C N 1
ATOM 8547 C CA . LEU C 1 208 ? -26.659 45.213 142.897 1.00 23.68 187 LEU C CA 1
ATOM 8548 C C . LEU C 1 208 ? -27.540 44.498 141.889 1.00 23.76 187 LEU C C 1
ATOM 8549 O O . LEU C 1 208 ? -27.974 45.111 140.925 1.00 24.27 187 LEU C O 1
ATOM 8554 N N . ALA C 1 209 ? -27.802 43.207 142.106 1.00 23.65 188 ALA C N 1
ATOM 8555 C CA . ALA C 1 209 ? -28.521 42.397 141.136 1.00 23.55 188 ALA C CA 1
ATOM 8556 C C . ALA C 1 209 ? -30.006 42.237 141.425 1.00 23.73 188 ALA C C 1
ATOM 8557 O O . ALA C 1 209 ? -30.739 41.636 140.639 1.00 23.93 188 ALA C O 1
ATOM 8559 N N . LYS C 1 210 ? -30.427 42.784 142.555 1.00 23.81 189 LYS C N 1
ATOM 8560 C CA . LYS C 1 210 ? -31.799 42.712 143.042 1.00 24.35 189 LYS C CA 1
ATOM 8561 C C . LYS C 1 210 ? -32.895 42.931 141.988 1.00 24.32 189 LYS C C 1
ATOM 8562 O O . LYS C 1 210 ? -33.895 42.215 141.957 1.00 24.41 189 LYS C O 1
ATOM 8568 N N . ASP C 1 211 ? -32.719 43.921 141.130 1.00 23.89 190 ASP C N 1
ATOM 8569 C CA . ASP C 1 211 ? -33.771 44.262 140.190 1.00 24.29 190 ASP C CA 1
ATOM 8570 C C . ASP C 1 211 ? -33.528 43.776 138.757 1.00 23.86 190 ASP C C 1
ATOM 8571 O O . ASP C 1 211 ? -34.326 44.069 137.869 1.00 23.11 190 ASP C O 1
ATOM 8576 N N . ILE C 1 212 ? -32.446 43.036 138.509 1.00 23.16 191 ILE C N 1
ATOM 8577 C CA . ILE C 1 212 ? -32.169 42.620 137.132 1.00 22.65 191 ILE C CA 1
ATOM 8578 C C . ILE C 1 212 ? -33.066 41.479 136.638 1.00 22.30 191 ILE C C 1
ATOM 8579 O O . ILE C 1 212 ? -33.487 41.449 135.475 1.00 22.05 191 ILE C O 1
ATOM 8584 N N . PHE C 1 213 ? -33.341 40.534 137.524 1.00 21.40 192 PHE C N 1
ATOM 8585 C CA . PHE C 1 213 ? -34.174 39.388 137.197 1.00 20.97 192 PHE C CA 1
ATOM 8586 C C . PHE C 1 213 ? -35.508 39.525 137.901 1.00 20.74 192 PHE C C 1
ATOM 8587 O O . PHE C 1 213 ? -35.608 40.254 138.893 1.00 20.43 192 PHE C O 1
ATOM 8595 N N . PRO C 1 214 ? -36.551 38.848 137.427 1.00 20.25 193 PRO C N 1
ATOM 8596 C CA . PRO C 1 214 ? -37.823 38.912 138.160 1.00 20.01 193 PRO C CA 1
ATOM 8597 C C . PRO C 1 214 ? -37.650 38.352 139.583 1.00 19.87 193 PRO C C 1
ATOM 8598 O O . PRO C 1 214 ? -36.743 37.537 139.863 1.00 18.61 193 PRO C O 1
ATOM 8602 N N . ALA C 1 215 ? -38.521 38.796 140.479 1.00 19.25 194 ALA C N 1
ATOM 8603 C CA . ALA C 1 215 ? -38.481 38.401 141.880 1.00 19.19 194 ALA C CA 1
ATOM 8604 C C . ALA C 1 215 ? -38.426 36.887 142.044 1.00 19.25 194 ALA C C 1
ATOM 8605 O O . ALA C 1 215 ? -39.263 36.166 141.520 1.00 19.24 194 ALA C O 1
ATOM 8607 N N . GLY C 1 216 ? -37.458 36.407 142.802 1.00 18.82 195 GLY C N 1
ATOM 8608 C CA . GLY C 1 216 ? -37.418 34.999 143.087 1.00 17.99 195 GLY C CA 1
ATOM 8609 C C . GLY C 1 216 ? -36.575 34.191 142.141 1.00 17.60 195 GLY C C 1
ATOM 8610 O O . GLY C 1 216 ? -36.271 33.030 142.453 1.00 17.89 195 GLY C O 1
ATOM 8611 N N . VAL C 1 217 ? -36.192 34.771 141.003 1.00 16.55 196 VAL C N 1
ATOM 8612 C CA . VAL C 1 217 ? -35.382 34.050 140.048 1.00 15.90 196 VAL C CA 1
ATOM 8613 C C . VAL C 1 217 ? -33.957 33.833 140.572 1.00 16.41 196 VAL C C 1
ATOM 8614 O O . VAL C 1 217 ? -33.330 32.814 140.289 1.00 16.00 196 VAL C O 1
ATOM 8618 N N . VAL C 1 218 ? -33.438 34.805 141.311 1.00 16.34 197 VAL C N 1
ATOM 8619 C CA . VAL C 1 218 ? -32.139 34.645 141.955 1.00 17.03 197 VAL C CA 1
ATOM 8620 C C . VAL C 1 218 ? -32.328 34.951 143.436 1.00 17.10 197 VAL C C 1
ATOM 8621 O O . VAL C 1 218 ? -32.955 35.943 143.781 1.00 17.16 197 VAL C O 1
ATOM 8625 N N . ASN C 1 219 ? -31.844 34.068 144.309 1.00 16.10 198 ASN C N 1
ATOM 8626 C CA . ASN C 1 219 ? -31.913 34.291 145.746 1.00 16.01 198 ASN C CA 1
ATOM 8627 C C . ASN C 1 219 ? -30.541 34.016 146.322 1.00 16.31 198 ASN C C 1
ATOM 8628 O O . ASN C 1 219 ? -29.854 33.097 145.867 1.00 16.36 198 ASN C O 1
ATOM 8633 N N . ILE C 1 220 ? -30.121 34.826 147.292 1.00 15.99 199 ILE C N 1
ATOM 8634 C CA . ILE C 1 220 ? -28.804 34.653 147.886 1.00 16.45 199 ILE C CA 1
ATOM 8635 C C . ILE C 1 220 ? -28.920 34.617 149.391 1.00 16.96 199 ILE C C 1
ATOM 8636 O O . ILE C 1 220 ? -29.434 35.569 150.009 1.00 16.64 199 ILE C O 1
ATOM 8641 N N . LEU C 1 221 ? -28.462 33.514 149.981 1.00 17.03 200 LEU C N 1
ATOM 8642 C CA . LEU C 1 221 ? -28.527 33.324 151.419 1.00 18.32 200 LEU C CA 1
ATOM 8643 C C . LEU C 1 221 ? -27.142 33.389 152.035 1.00 19.12 200 LEU C C 1
ATOM 8644 O O . LEU C 1 221 ? -26.142 33.567 151.343 1.00 20.00 200 LEU C O 1
ATOM 8649 N N . PHE C 1 222 ? -27.082 33.229 153.339 1.00 19.13 201 PHE C N 1
ATOM 8650 C CA . PHE C 1 222 ? -25.808 33.187 154.018 1.00 19.04 201 PHE C CA 1
ATOM 8651 C C . PHE C 1 222 ? -25.943 32.276 155.212 1.00 19.35 201 PHE C C 1
ATOM 8652 O O . PHE C 1 222 ? -26.965 32.303 155.904 1.00 19.26 201 PHE C O 1
ATOM 8660 N N . GLY C 1 223 ? -24.909 31.489 155.475 1.00 19.56 202 GLY C N 1
ATOM 8661 C CA . GLY C 1 223 ? -24.895 30.676 156.673 1.00 20.31 202 GLY C CA 1
ATOM 8662 C C . GLY C 1 223 ? -24.024 29.451 156.550 1.00 20.85 202 GLY C C 1
ATOM 8663 O O . GLY C 1 223 ? -23.461 29.183 155.503 1.00 21.15 202 GLY C O 1
ATOM 8664 N N . ARG C 1 224 ? -23.937 28.698 157.639 1.00 21.24 203 ARG C N 1
ATOM 8665 C CA . ARG C 1 224 ? -23.110 27.499 157.690 1.00 21.72 203 ARG C CA 1
ATOM 8666 C C . ARG C 1 224 ? -23.784 26.309 157.014 1.00 21.84 203 ARG C C 1
ATOM 8667 O O . ARG C 1 224 ? -24.999 26.294 156.804 1.00 21.13 203 ARG C O 1
ATOM 8675 N N . GLY C 1 225 ? -22.981 25.301 156.707 1.00 22.49 204 GLY C N 1
ATOM 8676 C CA . GLY C 1 225 ? -23.466 24.107 156.026 1.00 23.29 204 GLY C CA 1
ATOM 8677 C C . GLY C 1 225 ? -24.591 23.431 156.802 1.00 23.60 204 GLY C C 1
ATOM 8678 O O . GLY C 1 225 ? -25.643 23.099 156.251 1.00 23.56 204 GLY C O 1
ATOM 8679 N N . LYS C 1 226 ? -24.392 23.263 158.102 1.00 23.77 205 LYS C N 1
ATOM 8680 C CA . LYS C 1 226 ? -25.349 22.527 158.904 1.00 24.18 205 LYS C CA 1
ATOM 8681 C C . LYS C 1 226 ? -26.650 23.270 159.123 1.00 23.78 205 LYS C C 1
ATOM 8682 O O . LYS C 1 226 ? -27.732 22.659 159.186 1.00 23.72 205 LYS C O 1
ATOM 8688 N N . THR C 1 227 ? -26.573 24.589 159.259 1.00 22.71 206 THR C N 1
ATOM 8689 C CA . THR C 1 227 ? -27.795 25.336 159.548 1.00 21.96 206 THR C CA 1
ATOM 8690 C C . THR C 1 227 ? -28.528 25.895 158.343 1.00 21.07 206 THR C C 1
ATOM 8691 O O . THR C 1 227 ? -29.718 26.159 158.427 1.00 20.45 206 THR C O 1
ATOM 8695 N N . VAL C 1 228 ? -27.832 26.086 157.229 1.00 19.99 207 VAL C N 1
ATOM 8696 C CA . VAL C 1 228 ? -28.454 26.694 156.057 1.00 19.59 207 VAL C CA 1
ATOM 8697 C C . VAL C 1 228 ? -28.277 25.815 154.815 1.00 19.40 207 VAL C C 1
ATOM 8698 O O . VAL C 1 228 ? -29.226 25.610 154.070 1.00 19.43 207 VAL C O 1
ATOM 8702 N N . GLY C 1 229 ? -27.082 25.278 154.617 1.00 18.98 208 GLY C N 1
ATOM 8703 C CA . GLY C 1 229 ? -26.795 24.426 153.470 1.00 19.61 208 GLY C CA 1
ATOM 8704 C C . GLY C 1 229 ? -27.625 23.145 153.453 1.00 20.19 208 GLY C C 1
ATOM 8705 O O . GLY C 1 229 ? -28.243 22.805 152.445 1.00 20.06 208 GLY C O 1
ATOM 8706 N N . ASP C 1 230 ? -27.669 22.437 154.582 1.00 20.41 209 ASP C N 1
ATOM 8707 C CA . ASP C 1 230 ? -28.437 21.194 154.671 1.00 20.99 209 ASP C CA 1
ATOM 8708 C C . ASP C 1 230 ? -29.922 21.354 154.367 1.00 20.51 209 ASP C C 1
ATOM 8709 O O . ASP C 1 230 ? -30.450 20.628 153.554 1.00 20.74 209 ASP C O 1
ATOM 8714 N N . PRO C 1 231 ? -30.611 22.267 155.029 1.00 20.43 210 PRO C N 1
ATOM 8715 C CA . PRO C 1 231 ? -32.042 22.475 154.748 1.00 20.12 210 PRO C CA 1
ATOM 8716 C C . PRO C 1 231 ? -32.266 22.943 153.320 1.00 20.03 210 PRO C C 1
ATOM 8717 O O . PRO C 1 231 ? -33.337 22.687 152.764 1.00 20.19 210 PRO C O 1
ATOM 8721 N N . LEU C 1 232 ? -31.295 23.646 152.751 1.00 19.39 211 LEU C N 1
ATOM 8722 C CA . LEU C 1 232 ? -31.410 24.090 151.367 1.00 19.63 211 LEU C CA 1
ATOM 8723 C C . LEU C 1 232 ? -31.288 22.920 150.391 1.00 19.55 211 LEU C C 1
ATOM 8724 O O . LEU C 1 232 ? -32.193 22.667 149.617 1.00 19.65 211 LEU C O 1
ATOM 8729 N N . THR C 1 233 ? -30.177 22.197 150.449 1.00 19.46 212 THR C N 1
ATOM 8730 C CA . THR C 1 233 ? -29.968 21.099 149.511 1.00 20.20 212 THR C CA 1
ATOM 8731 C C . THR C 1 233 ? -30.958 19.972 149.682 1.00 20.30 212 THR C C 1
ATOM 8732 O O . THR C 1 233 ? -31.153 19.190 148.753 1.00 21.35 212 THR C O 1
ATOM 8736 N N . GLY C 1 234 ? -31.572 19.885 150.856 1.00 20.21 213 GLY C N 1
ATOM 8737 C CA . GLY C 1 234 ? -32.530 18.833 151.138 1.00 20.14 213 GLY C CA 1
ATOM 8738 C C . GLY C 1 234 ? -33.990 19.209 150.906 1.00 20.16 213 GLY C C 1
ATOM 8739 O O . GLY C 1 234 ? -34.907 18.409 151.154 1.00 19.57 213 GLY C O 1
ATOM 8740 N N . HIS C 1 235 ? -34.221 20.424 150.423 1.00 19.86 214 HIS C N 1
ATOM 8741 C CA . HIS C 1 235 ? -35.590 20.870 150.179 1.00 19.68 214 HIS C CA 1
ATOM 8742 C C . HIS C 1 235 ? -36.236 20.076 149.039 1.00 19.81 214 HIS C C 1
ATOM 8743 O O . HIS C 1 235 ? -35.636 19.885 147.994 1.00 18.75 214 HIS C O 1
ATOM 8750 N N . PRO C 1 236 ? -37.458 19.597 149.255 1.00 20.45 215 PRO C N 1
ATOM 8751 C CA . PRO C 1 236 ? -38.152 18.799 148.248 1.00 20.85 215 PRO C CA 1
ATOM 8752 C C . PRO C 1 236 ? -38.341 19.525 146.930 1.00 20.84 215 PRO C C 1
ATOM 8753 O O . PRO C 1 236 ? -38.444 18.830 145.930 1.00 21.23 215 PRO C O 1
ATOM 8757 N N . LYS C 1 237 ? -38.372 20.857 146.897 1.00 20.66 216 LYS C N 1
ATOM 8758 C CA . LYS C 1 237 ? -38.528 21.537 145.602 1.00 20.68 216 LYS C CA 1
ATOM 8759 C C . LYS C 1 237 ? -37.221 21.791 144.873 1.00 19.85 216 LYS C C 1
ATOM 8760 O O . LYS C 1 237 ? -37.210 22.267 143.750 1.00 20.47 216 LYS C O 1
ATOM 8766 N N . VAL C 1 238 ? -36.104 21.472 145.501 1.00 18.61 217 VAL C N 1
ATOM 8767 C CA . VAL C 1 238 ? -34.823 21.629 144.824 1.00 17.72 217 VAL C CA 1
ATOM 8768 C C . VAL C 1 238 ? -34.622 20.452 143.867 1.00 18.08 217 VAL C C 1
ATOM 8769 O O . VAL C 1 238 ? -34.791 19.287 144.272 1.00 18.15 217 VAL C O 1
ATOM 8773 N N . ARG C 1 239 ? -34.291 20.739 142.606 1.00 17.62 218 ARG C N 1
ATOM 8774 C CA . ARG C 1 239 ? -34.118 19.666 141.617 1.00 18.05 218 ARG C CA 1
ATOM 8775 C C . ARG C 1 239 ? -32.660 19.320 141.320 1.00 17.80 218 ARG C C 1
ATOM 8776 O O . ARG C 1 239 ? -32.353 18.214 140.843 1.00 17.41 218 ARG C O 1
ATOM 8784 N N . MET C 1 240 ? -31.766 20.271 141.557 1.00 20.00 219 MET C N 1
ATOM 8785 C CA . MET C 1 240 ? -30.339 20.045 141.292 1.00 20.00 219 MET C CA 1
ATOM 8786 C C . MET C 1 240 ? -29.545 20.783 142.326 1.00 20.00 219 MET C C 1
ATOM 8787 O O . MET C 1 240 ? -29.940 21.878 142.755 1.00 20.00 219 MET C O 1
ATOM 8792 N N . VAL C 1 241 ? -28.416 20.190 142.714 1.00 17.69 220 VAL C N 1
ATOM 8793 C CA . VAL C 1 241 ? -27.517 20.809 143.666 1.00 18.01 220 VAL C CA 1
ATOM 8794 C C . VAL C 1 241 ? -26.163 20.870 142.992 1.00 19.12 220 VAL C C 1
ATOM 8795 O O . VAL C 1 241 ? -25.650 19.854 142.462 1.00 18.54 220 VAL C O 1
ATOM 8799 N N . SER C 1 242 ? -25.618 22.075 142.951 1.00 18.75 221 SER C N 1
ATOM 8800 C CA . SER C 1 242 ? -24.347 22.284 142.317 1.00 20.34 221 SER C CA 1
ATOM 8801 C C . SER C 1 242 ? -23.350 22.691 143.386 1.00 20.52 221 SER C C 1
ATOM 8802 O O . SER C 1 242 ? -23.555 23.687 144.093 1.00 20.08 221 SER C O 1
ATOM 8805 N N . LEU C 1 243 ? -22.267 21.940 143.507 1.00 20.30 222 LEU C N 1
ATOM 8806 C CA . LEU C 1 243 ? -21.323 22.221 144.580 1.00 21.22 222 LEU C CA 1
ATOM 8807 C C . LEU C 1 243 ? -19.881 22.268 144.106 1.00 21.24 222 LEU C C 1
ATOM 8808 O O . LEU C 1 243 ? -19.479 21.479 143.263 1.00 20.53 222 LEU C O 1
ATOM 8813 N N . THR C 1 244 ? -19.129 23.245 144.602 1.00 20.90 223 THR C N 1
ATOM 8814 C CA . THR C 1 244 ? -17.677 23.211 144.481 1.00 21.18 223 THR C CA 1
ATOM 8815 C C . THR C 1 244 ? -17.228 23.177 145.934 1.00 21.33 223 THR C C 1
ATOM 8816 O O . THR C 1 244 ? -17.650 24.020 146.716 1.00 20.08 223 THR C O 1
ATOM 8820 N N . GLY C 1 245 ? -16.402 22.201 146.300 1.00 21.94 224 GLY C N 1
ATOM 8821 C CA . GLY C 1 245 ? -15.979 22.055 147.682 1.00 22.84 224 GLY C CA 1
ATOM 8822 C C . GLY C 1 245 ? -15.074 20.863 147.865 1.00 23.00 224 GLY C C 1
ATOM 8823 O O . GLY C 1 245 ? -14.442 20.405 146.921 1.00 23.24 224 GLY C O 1
ATOM 8824 N N . SER C 1 246 ? -15.031 20.350 149.083 1.00 23.74 225 SER C N 1
ATOM 8825 C CA . SER C 1 246 ? -14.177 19.212 149.412 1.00 23.89 225 SER C CA 1
ATOM 8826 C C . SER C 1 246 ? -14.857 17.892 149.089 1.00 23.21 225 SER C C 1
ATOM 8827 O O . SER C 1 246 ? -16.083 17.815 148.955 1.00 23.50 225 SER C O 1
ATOM 8830 N N . ILE C 1 247 ? -14.050 16.849 148.985 1.00 22.86 226 ILE C N 1
ATOM 8831 C CA . ILE C 1 247 ? -14.569 15.527 148.735 1.00 22.71 226 ILE C CA 1
ATOM 8832 C C . ILE C 1 247 ? -15.538 15.142 149.845 1.00 22.81 226 ILE C C 1
ATOM 8833 O O . ILE C 1 247 ? -16.631 14.628 149.587 1.00 22.55 226 ILE C O 1
ATOM 8838 N N . ALA C 1 248 ? -15.171 15.449 151.078 1.00 22.92 227 ALA C N 1
ATOM 8839 C CA . ALA C 1 248 ? -16.024 15.114 152.212 1.00 23.08 227 ALA C CA 1
ATOM 8840 C C . ALA C 1 248 ? -17.393 15.779 152.089 1.00 22.95 227 ALA C C 1
ATOM 8841 O O . ALA C 1 248 ? -18.440 15.178 152.369 1.00 22.65 227 ALA C O 1
ATOM 8843 N N . THR C 1 249 ? -17.388 17.040 151.673 1.00 22.43 228 THR C N 1
ATOM 8844 C CA . THR C 1 249 ? -18.643 17.760 151.559 1.00 22.01 228 THR C CA 1
ATOM 8845 C C . THR C 1 249 ? -19.468 17.129 150.440 1.00 21.32 228 THR C C 1
ATOM 8846 O O . THR C 1 249 ? -20.684 16.961 150.561 1.00 20.91 228 THR C O 1
ATOM 8850 N N . GLY C 1 250 ? -18.790 16.798 149.348 1.00 21.42 229 GLY C N 1
ATOM 8851 C CA . GLY C 1 250 ? -19.433 16.187 148.199 1.00 21.66 229 GLY C CA 1
ATOM 8852 C C . GLY C 1 250 ? -20.111 14.909 148.641 1.00 21.87 229 GLY C C 1
ATOM 8853 O O . GLY C 1 250 ? -21.257 14.663 148.317 1.00 22.22 229 GLY C O 1
ATOM 8854 N N . GLU C 1 251 ? -19.402 14.112 149.419 1.00 20.00 230 GLU C N 1
ATOM 8855 C CA . GLU C 1 251 ? -19.955 12.854 149.843 1.00 20.00 230 GLU C CA 1
ATOM 8856 C C . GLU C 1 251 ? -21.193 13.104 150.694 1.00 20.00 230 GLU C C 1
ATOM 8857 O O . GLU C 1 251 ? -22.229 12.447 150.542 1.00 20.00 230 GLU C O 1
ATOM 8863 N N . HIS C 1 252 ? -21.090 14.071 151.591 1.00 22.58 231 HIS C N 1
ATOM 8864 C CA . HIS C 1 252 ? -22.191 14.399 152.485 1.00 22.57 231 HIS C CA 1
ATOM 8865 C C . HIS C 1 252 ? -23.434 14.829 151.714 1.00 22.16 231 HIS C C 1
ATOM 8866 O O . HIS C 1 252 ? -24.533 14.359 151.992 1.00 21.55 231 HIS C O 1
ATOM 8873 N N . ILE C 1 253 ? -23.257 15.722 150.738 1.00 21.93 232 ILE C N 1
ATOM 8874 C CA . ILE C 1 253 ? -24.389 16.180 149.940 1.00 22.69 232 ILE C CA 1
ATOM 8875 C C . ILE C 1 253 ? -25.056 15.043 149.147 1.00 22.42 232 ILE C C 1
ATOM 8876 O O . ILE C 1 253 ? -26.277 14.918 149.154 1.00 21.99 232 ILE C O 1
ATOM 8881 N N . ILE C 1 254 ? -24.254 14.229 148.464 1.00 22.21 233 ILE C N 1
ATOM 8882 C CA . ILE C 1 254 ? -24.798 13.083 147.740 1.00 22.37 233 ILE C CA 1
ATOM 8883 C C . ILE C 1 254 ? -25.620 12.208 148.695 1.00 22.41 233 ILE C C 1
ATOM 8884 O O . ILE C 1 254 ? -26.760 11.868 148.404 1.00 22.10 233 ILE C O 1
ATOM 8889 N N . SER C 1 255 ? -25.072 11.892 149.865 1.00 22.42 234 SER C N 1
ATOM 8890 C CA . SER C 1 255 ? -25.819 11.043 150.798 1.00 23.67 234 SER C CA 1
ATOM 8891 C C . SER C 1 255 ? -27.090 11.734 151.270 1.00 23.64 234 SER C C 1
ATOM 8892 O O . SER C 1 255 ? -28.111 11.083 151.481 1.00 23.32 234 SER C O 1
ATOM 8895 N N . HIS C 1 256 ? -27.013 13.057 151.427 1.00 23.97 235 HIS C N 1
ATOM 8896 C CA . HIS C 1 256 ? -28.139 13.840 151.934 1.00 24.44 235 HIS C CA 1
ATOM 8897 C C . HIS C 1 256 ? -29.275 13.961 150.910 1.00 24.33 235 HIS C C 1
ATOM 8898 O O . HIS C 1 256 ? -30.437 13.989 151.305 1.00 24.29 235 HIS C O 1
ATOM 8905 N N . THR C 1 257 ? -28.950 13.991 149.617 1.00 24.09 236 THR C N 1
ATOM 8906 C CA . THR C 1 257 ? -29.965 14.131 148.570 1.00 24.48 236 THR C CA 1
ATOM 8907 C C . THR C 1 257 ? -30.452 12.812 147.962 1.00 24.56 236 THR C C 1
ATOM 8908 O O . THR C 1 257 ? -31.375 12.793 147.130 1.00 24.55 236 THR C O 1
ATOM 8912 N N . ALA C 1 258 ? -29.834 11.715 148.389 1.00 24.49 237 ALA C N 1
ATOM 8913 C CA . ALA C 1 258 ? -30.152 10.383 147.876 1.00 24.48 237 ALA C CA 1
ATOM 8914 C C . ALA C 1 258 ? -31.649 10.072 147.856 1.00 24.52 237 ALA C C 1
ATOM 8915 O O . ALA C 1 258 ? -32.192 9.585 146.850 1.00 24.06 237 ALA C O 1
ATOM 8917 N N . SER C 1 259 ? -32.321 10.369 148.968 1.00 24.79 238 SER C N 1
ATOM 8918 C CA . SER C 1 259 ? -33.745 10.029 149.100 1.00 25.30 238 SER C CA 1
ATOM 8919 C C . SER C 1 259 ? -34.641 10.673 148.054 1.00 24.93 238 SER C C 1
ATOM 8920 O O . SER C 1 259 ? -35.729 10.177 147.777 1.00 25.38 238 SER C O 1
ATOM 8923 N N . SER C 1 260 ? -34.196 11.760 147.438 1.00 24.44 239 SER C N 1
ATOM 8924 C CA . SER C 1 260 ? -35.030 12.359 146.406 1.00 23.76 239 SER C CA 1
ATOM 8925 C C . SER C 1 260 ? -34.395 12.340 145.024 1.00 22.73 239 SER C C 1
ATOM 8926 O O . SER C 1 260 ? -34.801 13.092 144.141 1.00 22.70 239 SER C O 1
ATOM 8929 N N . ILE C 1 261 ? -33.388 11.503 144.828 1.00 21.69 240 ILE C N 1
ATOM 8930 C CA . ILE C 1 261 ? -32.766 11.388 143.503 1.00 21.13 240 ILE C CA 1
ATOM 8931 C C . ILE C 1 261 ? -32.401 12.737 142.847 1.00 21.56 240 ILE C C 1
ATOM 8932 O O . ILE C 1 261 ? -32.499 12.902 141.617 1.00 21.57 240 ILE C O 1
ATOM 8937 N N . LYS C 1 262 ? -31.974 13.718 143.623 1.00 21.56 241 LYS C N 1
ATOM 8938 C CA . LYS C 1 262 ? -31.638 15.005 142.996 1.00 21.32 241 LYS C CA 1
ATOM 8939 C C . LYS C 1 262 ? -30.461 14.888 142.029 1.00 21.91 241 LYS C C 1
ATOM 8940 O O . LYS C 1 262 ? -29.562 14.055 142.192 1.00 21.15 241 LYS C O 1
ATOM 8946 N N . ARG C 1 263 ? -30.466 15.744 141.020 1.00 22.55 242 ARG C N 1
ATOM 8947 C CA . ARG C 1 263 ? -29.361 15.791 140.091 1.00 24.46 242 ARG C CA 1
ATOM 8948 C C . ARG C 1 263 ? -28.283 16.552 140.841 1.00 23.59 242 ARG C C 1
ATOM 8949 O O . ARG C 1 263 ? -28.579 17.438 141.639 1.00 23.85 242 ARG C O 1
ATOM 8957 N N . THR C 1 264 ? -27.035 16.186 140.619 1.00 22.77 243 THR C N 1
ATOM 8958 C CA . THR C 1 264 ? -25.944 16.864 141.289 1.00 23.20 243 THR C CA 1
ATOM 8959 C C . THR C 1 264 ? -24.895 17.242 140.268 1.00 23.14 243 THR C C 1
ATOM 8960 O O . THR C 1 264 ? -24.777 16.620 139.218 1.00 22.25 243 THR C O 1
ATOM 8964 N N . HIS C 1 265 ? -24.124 18.263 140.606 1.00 23.39 244 HIS C N 1
ATOM 8965 C CA . HIS C 1 265 ? -23.086 18.771 139.740 1.00 23.56 244 HIS C CA 1
ATOM 8966 C C . HIS C 1 265 ? -21.955 19.089 140.716 1.00 23.63 244 HIS C C 1
ATOM 8967 O O . HIS C 1 265 ? -22.127 19.888 141.630 1.00 23.25 244 HIS C O 1
ATOM 8974 N N . MET C 1 266 ? -20.805 18.445 140.535 1.00 20.00 245 MET C N 1
ATOM 8975 C CA . MET C 1 266 ? -19.767 18.569 141.531 1.00 20.00 245 MET C CA 1
ATOM 8976 C C . MET C 1 266 ? -18.319 18.658 141.115 1.00 20.00 245 MET C C 1
ATOM 8977 O O . MET C 1 266 ? -17.820 17.854 140.335 1.00 20.00 245 MET C O 1
ATOM 8982 N N . GLU C 1 267 ? -17.649 19.622 141.718 1.00 22.74 246 GLU C N 1
ATOM 8983 C CA . GLU C 1 267 ? -16.236 19.850 141.486 1.00 23.89 246 GLU C CA 1
ATOM 8984 C C . GLU C 1 267 ? -15.586 19.790 142.871 1.00 23.04 246 GLU C C 1
ATOM 8985 O O . GLU C 1 267 ? -15.737 20.708 143.666 1.00 23.11 246 GLU C O 1
ATOM 8991 N N . LEU C 1 268 ? -14.869 18.711 143.160 1.00 22.67 247 LEU C N 1
ATOM 8992 C CA . LEU C 1 268 ? -14.449 18.430 144.531 1.00 22.65 247 LEU C CA 1
ATOM 8993 C C . LEU C 1 268 ? -12.972 18.478 144.884 1.00 23.80 247 LEU C C 1
ATOM 8994 O O . LEU C 1 268 ? -12.548 17.954 145.917 1.00 25.07 247 LEU C O 1
ATOM 8999 N N . GLY C 1 269 ? -12.214 19.164 144.144 1.00 23.72 248 GLY C N 1
ATOM 9000 C CA . GLY C 1 269 ? -10.808 19.128 144.569 1.00 23.86 248 GLY C CA 1
ATOM 9001 C C . GLY C 1 269 ? -9.955 18.510 143.467 1.00 23.26 248 GLY C C 1
ATOM 9002 O O . GLY C 1 269 ? -10.461 17.811 142.577 1.00 23.75 248 GLY C O 1
ATOM 9003 N N . GLY C 1 270 ? -8.673 18.784 143.555 1.00 22.65 249 GLY C N 1
ATOM 9004 C CA . GLY C 1 270 ? -7.710 18.280 142.583 1.00 21.83 249 GLY C CA 1
ATOM 9005 C C . GLY C 1 270 ? -6.317 18.195 143.190 1.00 21.40 249 GLY C C 1
ATOM 9006 O O . GLY C 1 270 ? -6.087 18.635 144.329 1.00 20.83 249 GLY C O 1
ATOM 9007 N N . LYS C 1 271 ? -5.462 17.626 142.381 1.00 20.58 250 LYS C N 1
ATOM 9008 C CA . LYS C 1 271 ? -4.052 17.413 142.683 1.00 20.50 250 LYS C CA 1
ATOM 9009 C C . LYS C 1 271 ? -3.315 17.232 141.361 1.00 19.57 250 LYS C C 1
ATOM 9010 O O . LYS C 1 271 ? -2.689 16.191 141.116 1.00 19.22 250 LYS C O 1
ATOM 9016 N N . ALA C 1 272 ? -3.433 18.272 140.554 1.00 18.45 251 ALA C N 1
ATOM 9017 C CA . ALA C 1 272 ? -2.823 18.337 139.219 1.00 18.46 251 ALA C CA 1
ATOM 9018 C C . ALA C 1 272 ? -1.360 17.899 139.286 1.00 18.15 251 ALA C C 1
ATOM 9019 O O . ALA C 1 272 ? -0.492 18.645 139.759 1.00 18.42 251 ALA C O 1
ATOM 9021 N N . PRO C 1 273 ? -1.187 16.850 138.445 1.00 17.83 252 PRO C N 1
ATOM 9022 C CA . PRO C 1 273 ? 0.156 16.375 138.139 1.00 17.61 252 PRO C CA 1
ATOM 9023 C C . PRO C 1 273 ? 0.772 17.306 137.113 1.00 17.85 252 PRO C C 1
ATOM 9024 O O . PRO C 1 273 ? 0.057 17.783 136.214 1.00 17.75 252 PRO C O 1
ATOM 9028 N N . VAL C 1 274 ? 2.058 17.586 137.274 1.00 16.88 253 VAL C N 1
ATOM 9029 C CA . VAL C 1 274 ? 2.796 18.422 136.373 1.00 16.62 253 VAL C CA 1
ATOM 9030 C C . VAL C 1 274 ? 3.960 17.520 135.962 1.00 16.68 253 VAL C C 1
ATOM 9031 O O . VAL C 1 274 ? 4.861 17.263 136.746 1.00 16.28 253 VAL C O 1
ATOM 9035 N N . ILE C 1 275 ? 3.904 16.999 134.746 1.00 16.22 254 ILE C N 1
ATOM 9036 C CA . ILE C 1 275 ? 4.894 16.054 134.263 1.00 15.66 254 ILE C CA 1
ATOM 9037 C C . ILE C 1 275 ? 5.968 16.716 133.380 1.00 15.58 254 ILE C C 1
ATOM 9038 O O . ILE C 1 275 ? 5.712 17.150 132.238 1.00 15.92 254 ILE C O 1
ATOM 9043 N N . VAL C 1 276 ? 7.188 16.754 133.904 1.00 15.14 255 VAL C N 1
ATOM 9044 C CA . VAL C 1 276 ? 8.279 17.436 133.231 1.00 14.69 255 VAL C CA 1
ATOM 9045 C C . VAL C 1 276 ? 9.274 16.430 132.686 1.00 15.24 255 VAL C C 1
ATOM 9046 O O . VAL C 1 276 ? 9.913 15.739 133.462 1.00 13.99 255 VAL C O 1
ATOM 9050 N N . PHE C 1 277 ? 9.380 16.330 131.361 1.00 15.17 256 PHE C N 1
ATOM 9051 C CA . PHE C 1 277 ? 10.352 15.430 130.723 1.00 15.67 256 PHE C CA 1
ATOM 9052 C C . PHE C 1 277 ? 11.720 16.101 130.569 1.00 16.04 256 PHE C C 1
ATOM 9053 O O . PHE C 1 277 ? 11.836 17.309 130.720 1.00 15.58 256 PHE C O 1
ATOM 9061 N N . ASP C 1 278 ? 12.741 15.300 130.291 1.00 16.55 257 ASP C N 1
ATOM 9062 C CA . ASP C 1 278 ? 14.119 15.782 130.145 1.00 17.69 257 ASP C CA 1
ATOM 9063 C C . ASP C 1 278 ? 14.265 16.847 129.061 1.00 18.05 257 ASP C C 1
ATOM 9064 O O . ASP C 1 278 ? 15.206 17.635 129.111 1.00 17.17 257 ASP C O 1
ATOM 9069 N N . ASP C 1 279 ? 13.383 16.853 128.059 1.00 18.45 258 ASP C N 1
ATOM 9070 C CA . ASP C 1 279 ? 13.534 17.864 127.005 1.00 19.82 258 ASP C CA 1
ATOM 9071 C C . ASP C 1 279 ? 12.682 19.113 127.211 1.00 20.62 258 ASP C C 1
ATOM 9072 O O . ASP C 1 279 ? 12.475 19.885 126.259 1.00 21.85 258 ASP C O 1
ATOM 9077 N N . ALA C 1 280 ? 12.166 19.322 128.423 1.00 20.07 259 ALA C N 1
ATOM 9078 C CA . ALA C 1 280 ? 11.317 20.479 128.656 1.00 20.07 259 ALA C CA 1
ATOM 9079 C C . ALA C 1 280 ? 12.157 21.739 128.766 1.00 20.54 259 ALA C C 1
ATOM 9080 O O . ALA C 1 280 ? 13.359 21.677 129.035 1.00 19.87 259 ALA C O 1
ATOM 9082 N N . ASP C 1 281 ? 11.532 22.889 128.570 1.00 20.23 260 ASP C N 1
ATOM 9083 C CA . ASP C 1 281 ? 12.223 24.158 128.804 1.00 21.18 260 ASP C CA 1
ATOM 9084 C C . ASP C 1 281 ? 12.187 24.378 130.326 1.00 20.87 260 ASP C C 1
ATOM 9085 O O . ASP C 1 281 ? 11.178 24.773 130.878 1.00 20.21 260 ASP C O 1
ATOM 9090 N N . ILE C 1 282 ? 13.288 24.101 131.009 1.00 21.10 261 ILE C N 1
ATOM 9091 C CA . ILE C 1 282 ? 13.270 24.172 132.473 1.00 21.41 261 ILE C CA 1
ATOM 9092 C C . ILE C 1 282 ? 12.984 25.562 133.024 1.00 21.48 261 ILE C C 1
ATOM 9093 O O . ILE C 1 282 ? 12.267 25.698 134.022 1.00 20.48 261 ILE C O 1
ATOM 9098 N N . GLU C 1 283 ? 13.536 26.584 132.376 1.00 21.70 262 GLU C N 1
ATOM 9099 C CA . GLU C 1 283 ? 13.307 27.969 132.787 1.00 22.68 262 GLU C CA 1
ATOM 9100 C C . GLU C 1 283 ? 11.814 28.309 132.679 1.00 21.62 262 GLU C C 1
ATOM 9101 O O . GLU C 1 283 ? 11.267 28.992 133.554 1.00 20.65 262 GLU C O 1
ATOM 9107 N N . ALA C 1 284 ? 11.147 27.832 131.621 1.00 20.07 263 ALA C N 1
ATOM 9108 C CA . ALA C 1 284 ? 9.704 28.059 131.498 1.00 19.80 263 ALA C CA 1
ATOM 9109 C C . ALA C 1 284 ? 8.939 27.295 132.565 1.00 19.06 263 ALA C C 1
ATOM 9110 O O . ALA C 1 284 ? 7.980 27.815 133.136 1.00 18.77 263 ALA C O 1
ATOM 9112 N N . VAL C 1 285 ? 9.345 26.062 132.845 1.00 18.70 264 VAL C N 1
ATOM 9113 C CA . VAL C 1 285 ? 8.670 25.312 133.916 1.00 19.17 264 VAL C CA 1
ATOM 9114 C C . VAL C 1 285 ? 8.779 26.089 135.236 1.00 19.22 264 VAL C C 1
ATOM 9115 O O . VAL C 1 285 ? 7.807 26.259 135.970 1.00 18.97 264 VAL C O 1
ATOM 9119 N N . VAL C 1 286 ? 9.968 26.580 135.533 1.00 19.66 265 VAL C N 1
ATOM 9120 C CA . VAL C 1 286 ? 10.196 27.260 136.807 1.00 20.63 265 VAL C CA 1
ATOM 9121 C C . VAL C 1 286 ? 9.366 28.528 136.914 1.00 21.66 265 VAL C C 1
ATOM 9122 O O . VAL C 1 286 ? 8.644 28.732 137.889 1.00 21.37 265 VAL C O 1
ATOM 9126 N N . GLU C 1 287 ? 9.472 29.368 135.889 1.00 22.78 266 GLU C N 1
ATOM 9127 C CA . GLU C 1 287 ? 8.732 30.614 135.826 1.00 24.79 266 GLU C CA 1
ATOM 9128 C C . GLU C 1 287 ? 7.255 30.295 135.942 1.00 24.44 266 GLU C C 1
ATOM 9129 O O . GLU C 1 287 ? 6.513 31.000 136.625 1.00 25.39 266 GLU C O 1
ATOM 9135 N N . GLY C 1 288 ? 6.835 29.209 135.304 1.00 23.61 267 GLY C N 1
ATOM 9136 C CA . GLY C 1 288 ? 5.452 28.799 135.337 1.00 22.64 267 GLY C CA 1
ATOM 9137 C C . GLY C 1 288 ? 5.000 28.434 136.727 1.00 22.26 267 GLY C C 1
ATOM 9138 O O . GLY C 1 288 ? 4.065 29.048 137.266 1.00 22.97 267 GLY C O 1
ATOM 9139 N N . VAL C 1 289 ? 5.684 27.462 137.320 1.00 21.09 268 VAL C N 1
ATOM 9140 C CA . VAL C 1 289 ? 5.285 26.927 138.621 1.00 19.92 268 VAL C CA 1
ATOM 9141 C C . VAL C 1 289 ? 5.359 27.947 139.733 1.00 20.13 268 VAL C C 1
ATOM 9142 O O . VAL C 1 289 ? 4.565 27.892 140.673 1.00 19.50 268 VAL C O 1
ATOM 9146 N N . ARG C 1 290 ? 6.295 28.886 139.619 1.00 19.96 269 ARG C N 1
ATOM 9147 C CA . ARG C 1 290 ? 6.401 29.957 140.604 1.00 20.45 269 ARG C CA 1
ATOM 9148 C C . ARG C 1 290 ? 5.065 30.672 140.718 1.00 20.87 269 ARG C C 1
ATOM 9149 O O . ARG C 1 290 ? 4.692 31.121 141.798 1.00 21.15 269 ARG C O 1
ATOM 9157 N N . THR C 1 291 ? 4.353 30.781 139.602 1.00 20.94 270 THR C N 1
ATOM 9158 C CA . THR C 1 291 ? 3.023 31.392 139.611 1.00 21.45 270 THR C CA 1
ATOM 9159 C C . THR C 1 291 ? 1.945 30.358 139.919 1.00 21.13 270 THR C C 1
ATOM 9160 O O . THR C 1 291 ? 1.159 30.541 140.832 1.00 20.86 270 THR C O 1
ATOM 9164 N N . PHE C 1 292 ? 1.927 29.275 139.139 1.00 20.31 271 PHE C N 1
ATOM 9165 C CA . PHE C 1 292 ? 0.824 28.302 139.190 1.00 20.62 271 PHE C CA 1
ATOM 9166 C C . PHE C 1 292 ? 0.755 27.465 140.453 1.00 19.93 271 PHE C C 1
ATOM 9167 O O . PHE C 1 292 ? -0.308 26.923 140.787 1.00 19.24 271 PHE C O 1
ATOM 9175 N N . GLY C 1 293 ? 1.888 27.301 141.126 1.00 19.01 272 GLY C N 1
ATOM 9176 C CA . GLY C 1 293 ? 1.868 26.521 142.356 1.00 18.69 272 GLY C CA 1
ATOM 9177 C C . GLY C 1 293 ? 1.514 27.354 143.578 1.00 18.33 272 GLY C C 1
ATOM 9178 O O . GLY C 1 293 ? 1.222 26.815 144.647 1.00 18.51 272 GLY C O 1
ATOM 9179 N N . TYR C 1 294 ? 1.516 28.670 143.414 1.00 17.05 273 TYR C N 1
ATOM 9180 C CA . TYR C 1 294 ? 1.429 29.565 144.576 1.00 16.52 273 TYR C CA 1
ATOM 9181 C C . TYR C 1 294 ? 0.388 30.674 144.473 1.00 16.56 273 TYR C C 1
ATOM 9182 O O . TYR C 1 294 ? 0.133 31.374 145.438 1.00 16.27 273 TYR C O 1
ATOM 9191 N N . TYR C 1 295 ? -0.189 30.847 143.302 1.00 16.66 274 TYR C N 1
ATOM 9192 C CA . TYR C 1 295 ? -1.225 31.857 143.111 1.00 17.37 274 TYR C CA 1
ATOM 9193 C C . TYR C 1 295 ? -2.369 31.544 144.067 1.00 16.75 274 TYR C C 1
ATOM 9194 O O . TYR C 1 295 ? -2.683 30.386 144.270 1.00 15.79 274 TYR C O 1
ATOM 9203 N N . ASN C 1 296 ? -2.960 32.587 144.660 1.00 16.41 275 ASN C N 1
ATOM 9204 C CA . ASN C 1 296 ? -4.058 32.430 145.598 1.00 16.90 275 ASN C CA 1
ATOM 9205 C C . ASN C 1 296 ? -3.607 31.538 146.744 1.00 16.89 275 ASN C C 1
ATOM 9206 O O . ASN C 1 296 ? -4.403 30.802 147.326 1.00 16.55 275 ASN C O 1
ATOM 9211 N N . ALA C 1 297 ? -2.302 31.561 146.988 1.00 16.76 276 ALA C N 1
ATOM 9212 C CA . ALA C 1 297 ? -1.677 30.805 148.057 1.00 16.95 276 ALA C CA 1
ATOM 9213 C C . ALA C 1 297 ? -1.863 29.306 147.873 1.00 16.85 276 ALA C C 1
ATOM 9214 O O . ALA C 1 297 ? -1.919 28.555 148.837 1.00 16.22 276 ALA C O 1
ATOM 9216 N N . GLY C 1 298 ? -1.963 28.875 146.623 1.00 16.83 277 GLY C N 1
ATOM 9217 C CA . GLY C 1 298 ? -2.154 27.462 146.348 1.00 17.32 277 GLY C CA 1
ATOM 9218 C C . GLY C 1 298 ? -3.575 26.968 146.611 1.00 17.45 277 GLY C C 1
ATOM 9219 O O . GLY C 1 298 ? -3.851 25.781 146.485 1.00 17.43 277 GLY C O 1
ATOM 9220 N N . GLN C 1 299 ? -4.471 27.870 146.996 1.00 16.84 278 GLN C N 1
ATOM 9221 C CA . GLN C 1 299 ? -5.861 27.493 147.233 1.00 17.27 278 GLN C CA 1
ATOM 9222 C C . GLN C 1 299 ? -6.637 27.507 145.919 1.00 17.94 278 GLN C C 1
ATOM 9223 O O . GLN C 1 299 ? -7.532 28.327 145.720 1.00 17.78 278 GLN C O 1
ATOM 9229 N N . ASP C 1 300 ? -6.255 26.611 145.018 1.00 18.29 279 ASP C N 1
ATOM 9230 C CA . ASP C 1 300 ? -6.821 26.540 143.679 1.00 19.51 279 ASP C CA 1
ATOM 9231 C C . ASP C 1 300 ? -6.848 25.056 143.296 1.00 19.86 279 ASP C C 1
ATOM 9232 O O . ASP C 1 300 ? -5.836 24.361 143.382 1.00 19.40 279 ASP C O 1
ATOM 9237 N N . CYS C 1 301 ? -8.012 24.580 142.886 1.00 20.27 280 CYS C N 1
ATOM 9238 C CA . CYS C 1 301 ? -8.189 23.176 142.539 1.00 21.52 280 CYS C CA 1
ATOM 9239 C C . CYS C 1 301 ? -7.289 22.719 141.373 1.00 20.90 280 CYS C C 1
ATOM 9240 O O . CYS C 1 301 ? -7.063 21.524 141.201 1.00 21.22 280 CYS C O 1
ATOM 9243 N N . THR C 1 302 ? -6.789 23.667 140.593 1.00 20.15 281 THR C N 1
ATOM 9244 C CA . THR C 1 302 ? -5.848 23.361 139.507 1.00 20.39 281 THR C CA 1
ATOM 9245 C C . THR C 1 302 ? -4.397 23.799 139.776 1.00 20.03 281 THR C C 1
ATOM 9246 O O . THR C 1 302 ? -3.605 23.896 138.824 1.00 19.56 281 THR C O 1
ATOM 9250 N N . ALA C 1 303 ? -4.051 24.066 141.035 1.00 19.19 282 ALA C N 1
ATOM 9251 C CA . ALA C 1 303 ? -2.674 24.451 141.389 1.00 19.29 282 ALA C CA 1
ATOM 9252 C C . ALA C 1 303 ? -1.692 23.409 140.882 1.00 19.48 282 ALA C C 1
ATOM 9253 O O . ALA C 1 303 ? -1.947 22.208 140.972 1.00 19.30 282 ALA C O 1
ATOM 9255 N N . ALA C 1 304 ? -0.558 23.871 140.380 1.00 19.82 283 ALA C N 1
ATOM 9256 C CA . ALA C 1 304 ? 0.504 22.982 139.951 1.00 20.21 283 ALA C CA 1
ATOM 9257 C C . ALA C 1 304 ? 1.269 22.483 141.192 1.00 20.95 283 ALA C C 1
ATOM 9258 O O . ALA C 1 304 ? 2.403 22.916 141.458 1.00 20.95 283 ALA C O 1
ATOM 9260 N N . CYS C 1 305 ? 0.654 21.569 141.940 1.00 20.78 284 CYS C N 1
ATOM 9261 C CA . CYS C 1 305 ? 1.189 21.122 143.222 1.00 21.13 284 CYS C CA 1
ATOM 9262 C C . CYS C 1 305 ? 1.963 19.802 143.212 1.00 21.30 284 CYS C C 1
ATOM 9263 O O . CYS C 1 305 ? 2.779 19.555 144.110 1.00 21.44 284 CYS C O 1
ATOM 9266 N N . ARG C 1 306 ? 1.725 18.957 142.216 1.00 20.47 285 ARG C N 1
ATOM 9267 C CA . ARG C 1 306 ? 2.338 17.635 142.220 1.00 20.22 285 ARG C CA 1
ATOM 9268 C C . ARG C 1 306 ? 3.250 17.471 140.998 1.00 19.16 285 ARG C C 1
ATOM 9269 O O . ARG C 1 306 ? 2.806 17.103 139.919 1.00 19.03 285 ARG C O 1
ATOM 9277 N N . ILE C 1 307 ? 4.530 17.747 141.166 1.00 18.33 286 ILE C N 1
ATOM 9278 C CA . ILE C 1 307 ? 5.438 17.653 140.046 1.00 17.75 286 ILE C CA 1
ATOM 9279 C C . ILE C 1 307 ? 6.097 16.298 139.968 1.00 17.27 286 ILE C C 1
ATOM 9280 O O . ILE C 1 307 ? 6.625 15.803 140.968 1.00 17.04 286 ILE C O 1
ATOM 9285 N N . TYR C 1 308 ? 6.056 15.720 138.772 1.00 15.94 287 TYR C N 1
ATOM 9286 C CA . TYR C 1 308 ? 6.809 14.517 138.442 1.00 15.54 287 TYR C CA 1
ATOM 9287 C C . TYR C 1 308 ? 7.913 15.001 137.509 1.00 15.11 287 TYR C C 1
ATOM 9288 O O . TYR C 1 308 ? 7.622 15.524 136.434 1.00 15.18 287 TYR C O 1
ATOM 9297 N N . ALA C 1 309 ? 9.170 14.838 137.906 1.00 14.72 288 ALA C N 1
ATOM 9298 C CA . ALA C 1 309 ? 10.296 15.364 137.115 1.00 14.91 288 ALA C CA 1
ATOM 9299 C C . ALA C 1 309 ? 11.210 14.222 136.675 1.00 14.59 288 ALA C C 1
ATOM 9300 O O . ALA C 1 309 ? 11.651 13.432 137.514 1.00 14.53 288 ALA C O 1
ATOM 9302 N N . GLN C 1 310 ? 11.496 14.130 135.386 1.00 14.26 289 GLN C N 1
ATOM 9303 C CA . GLN C 1 310 ? 12.286 13.022 134.886 1.00 15.10 289 GLN C CA 1
ATOM 9304 C C . GLN C 1 310 ? 13.706 13.090 135.477 1.00 15.52 289 GLN C C 1
ATOM 9305 O O . GLN C 1 310 ? 14.248 14.180 135.723 1.00 15.12 289 GLN C O 1
ATOM 9311 N N . LYS C 1 311 ? 14.286 11.928 135.750 1.00 16.34 290 LYS C N 1
ATOM 9312 C CA . LYS C 1 311 ? 15.583 11.880 136.466 1.00 17.05 290 LYS C CA 1
ATOM 9313 C C . LYS C 1 311 ? 16.695 12.756 135.873 1.00 16.82 290 LYS C C 1
ATOM 9314 O O . LYS C 1 311 ? 17.516 13.303 136.623 1.00 16.48 290 LYS C O 1
ATOM 9320 N N . GLY C 1 312 ? 16.725 12.913 134.554 1.00 16.24 291 GLY C N 1
ATOM 9321 C CA . GLY C 1 312 ? 17.735 13.767 133.945 1.00 16.45 291 GLY C CA 1
ATOM 9322 C C . GLY C 1 312 ? 17.702 15.229 134.393 1.00 16.49 291 GLY C C 1
ATOM 9323 O O . GLY C 1 312 ? 18.746 15.828 134.656 1.00 16.42 291 GLY C O 1
ATOM 9324 N N . ILE C 1 313 ? 16.513 15.819 134.490 1.00 16.25 292 ILE C N 1
ATOM 9325 C CA . ILE C 1 313 ? 16.403 17.236 134.839 1.00 15.78 292 ILE C CA 1
ATOM 9326 C C . ILE C 1 313 ? 16.028 17.462 136.294 1.00 15.75 292 ILE C C 1
ATOM 9327 O O . ILE C 1 313 ? 15.970 18.597 136.757 1.00 15.05 292 ILE C O 1
ATOM 9332 N N . TYR C 1 314 ? 15.833 16.377 137.031 1.00 16.12 293 TYR C N 1
ATOM 9333 C CA . TYR C 1 314 ? 15.307 16.472 138.391 1.00 16.36 293 TYR C CA 1
ATOM 9334 C C . TYR C 1 314 ? 16.072 17.413 139.292 1.00 16.83 293 TYR C C 1
ATOM 9335 O O . TYR C 1 314 ? 15.493 18.346 139.837 1.00 16.22 293 TYR C O 1
ATOM 9344 N N . ASP C 1 315 ? 17.375 17.194 139.451 1.00 17.04 294 ASP C N 1
ATOM 9345 C CA . ASP C 1 315 ? 18.139 18.048 140.356 1.00 18.46 294 ASP C CA 1
ATOM 9346 C C . ASP C 1 315 ? 18.167 19.500 139.893 1.00 18.57 294 ASP C C 1
ATOM 9347 O O . ASP C 1 315 ? 18.104 20.433 140.723 1.00 18.21 294 ASP C O 1
ATOM 9352 N N . THR C 1 316 ? 18.309 19.697 138.585 1.00 18.38 295 THR C N 1
ATOM 9353 C CA . THR C 1 316 ? 18.340 21.049 138.046 1.00 19.21 295 THR C CA 1
ATOM 9354 C C . THR C 1 316 ? 17.028 21.770 138.328 1.00 18.77 295 THR C C 1
ATOM 9355 O O . THR C 1 316 ? 17.024 22.906 138.804 1.00 18.56 295 THR C O 1
ATOM 9359 N N . LEU C 1 317 ? 15.913 21.108 138.035 1.00 18.27 296 LEU C N 1
ATOM 9360 C CA . LEU C 1 317 ? 14.602 21.719 138.276 1.00 18.53 296 LEU C CA 1
ATOM 9361 C C . LEU C 1 317 ? 14.425 22.087 139.744 1.00 18.36 296 LEU C C 1
ATOM 9362 O O . LEU C 1 317 ? 14.012 23.198 140.067 1.00 18.45 296 LEU C O 1
ATOM 9367 N N . VAL C 1 318 ? 14.744 21.163 140.634 1.00 18.28 297 VAL C N 1
ATOM 9368 C CA . VAL C 1 318 ? 14.524 21.403 142.065 1.00 18.93 297 VAL C CA 1
ATOM 9369 C C . VAL C 1 318 ? 15.296 22.625 142.552 1.00 19.49 297 VAL C C 1
ATOM 9370 O O . VAL C 1 318 ? 14.748 23.490 143.248 1.00 19.37 297 VAL C O 1
ATOM 9374 N N . GLU C 1 319 ? 16.566 22.718 142.167 1.00 20.51 298 GLU C N 1
ATOM 9375 C CA . GLU C 1 319 ? 17.399 23.836 142.606 1.00 21.92 298 GLU C CA 1
ATOM 9376 C C . GLU C 1 319 ? 16.871 25.170 142.076 1.00 21.18 298 GLU C C 1
ATOM 9377 O O . GLU C 1 319 ? 16.712 26.128 142.830 1.00 21.59 298 GLU C O 1
ATOM 9383 N N . LYS C 1 320 ? 16.593 25.232 140.776 1.00 19.95 299 LYS C N 1
ATOM 9384 C CA . LYS C 1 320 ? 16.104 26.479 140.201 1.00 19.98 299 LYS C CA 1
ATOM 9385 C C . LYS C 1 320 ? 14.711 26.861 140.736 1.00 19.17 299 LYS C C 1
ATOM 9386 O O . LYS C 1 320 ? 14.423 28.035 140.957 1.00 18.69 299 LYS C O 1
ATOM 9392 N N . LEU C 1 321 ? 13.845 25.877 140.927 1.00 18.62 300 LEU C N 1
ATOM 9393 C CA . LEU C 1 321 ? 12.506 26.165 141.414 1.00 18.97 300 LEU C CA 1
ATOM 9394 C C . LEU C 1 321 ? 12.602 26.649 142.843 1.00 19.01 300 LEU C C 1
ATOM 9395 O O . LEU C 1 321 ? 11.894 27.575 143.253 1.00 19.32 300 LEU C O 1
ATOM 9400 N N . GLY C 1 322 ? 13.512 26.052 143.604 1.00 19.28 301 GLY C N 1
ATOM 9401 C CA . GLY C 1 322 ? 13.670 26.423 145.001 1.00 19.93 301 GLY C CA 1
ATOM 9402 C C . GLY C 1 322 ? 14.041 27.888 145.134 1.00 20.46 301 GLY C C 1
ATOM 9403 O O . GLY C 1 322 ? 13.470 28.635 145.947 1.00 20.82 301 GLY C O 1
ATOM 9404 N N . ALA C 1 323 ? 15.000 28.309 144.320 1.00 20.56 302 ALA C N 1
ATOM 9405 C CA . ALA C 1 323 ? 15.440 29.705 144.324 1.00 20.60 302 ALA C CA 1
ATOM 9406 C C . ALA C 1 323 ? 14.329 30.641 143.867 1.00 20.13 302 ALA C C 1
ATOM 9407 O O . ALA C 1 323 ? 14.199 31.742 144.371 1.00 19.80 302 ALA C O 1
ATOM 9409 N N . ALA C 1 324 ? 13.545 30.214 142.886 1.00 19.93 303 ALA C N 1
ATOM 9410 C CA . ALA C 1 324 ? 12.468 31.056 142.378 1.00 20.00 303 ALA C CA 1
ATOM 9411 C C . ALA C 1 324 ? 11.331 31.194 143.393 1.00 19.97 303 ALA C C 1
ATOM 9412 O O . ALA C 1 324 ? 10.772 32.277 143.578 1.00 20.16 303 ALA C O 1
ATOM 9414 N N . VAL C 1 325 ? 10.984 30.090 144.044 1.00 19.68 304 VAL C N 1
ATOM 9415 C CA . VAL C 1 325 ? 9.897 30.103 145.016 1.00 19.57 304 VAL C CA 1
ATOM 9416 C C . VAL C 1 325 ? 10.300 30.924 146.235 1.00 19.86 304 VAL C C 1
ATOM 9417 O O . VAL C 1 325 ? 9.470 31.615 146.822 1.00 19.27 304 VAL C O 1
ATOM 9421 N N . ALA C 1 326 ? 11.583 30.889 146.591 1.00 19.99 305 ALA C N 1
ATOM 9422 C CA . ALA C 1 326 ? 12.039 31.643 147.764 1.00 20.65 305 ALA C CA 1
ATOM 9423 C C . ALA C 1 326 ? 11.861 33.160 147.654 1.00 20.87 305 ALA C C 1
ATOM 9424 O O . ALA C 1 326 ? 11.843 33.844 148.671 1.00 20.70 305 ALA C O 1
ATOM 9426 N N . THR C 1 327 ? 11.730 33.698 146.440 1.00 20.63 306 THR C N 1
ATOM 9427 C CA . THR C 1 327 ? 11.588 35.154 146.317 1.00 20.97 306 THR C CA 1
ATOM 9428 C C . THR C 1 327 ? 10.140 35.643 146.313 1.00 21.07 306 THR C C 1
ATOM 9429 O O . THR C 1 327 ? 9.909 36.840 146.164 1.00 20.98 306 THR C O 1
ATOM 9433 N N . LEU C 1 328 ? 9.168 34.737 146.427 1.00 20.58 307 LEU C N 1
ATOM 9434 C CA . LEU C 1 328 ? 7.776 35.187 146.419 1.00 21.27 307 LEU C CA 1
ATOM 9435 C C . LEU C 1 328 ? 7.539 36.164 147.572 1.00 21.72 307 LEU C C 1
ATOM 9436 O O . LEU C 1 328 ? 7.880 35.886 148.720 1.00 21.59 307 LEU C O 1
ATOM 9441 N N . LYS C 1 329 ? 6.969 37.314 147.253 1.00 22.19 308 LYS C N 1
ATOM 9442 C CA . LYS C 1 329 ? 6.738 38.334 148.263 1.00 23.10 308 LYS C CA 1
ATOM 9443 C C . LYS C 1 329 ? 5.372 38.276 148.938 1.00 23.04 308 LYS C C 1
ATOM 9444 O O . LYS C 1 329 ? 4.330 38.375 148.281 1.00 22.62 308 LYS C O 1
ATOM 9450 N N . SER C 1 330 ? 5.406 38.125 150.255 1.00 22.78 309 SER C N 1
ATOM 9451 C CA . SER C 1 330 ? 4.223 38.125 151.100 1.00 23.65 309 SER C CA 1
ATOM 9452 C C . SER C 1 330 ? 4.164 39.484 151.781 1.00 23.46 309 SER C C 1
ATOM 9453 O O . SER C 1 330 ? 5.181 39.977 152.236 1.00 23.86 309 SER C O 1
ATOM 9456 N N . GLY C 1 331 ? 2.990 40.077 151.873 1.00 23.40 310 GLY C N 1
ATOM 9457 C CA . GLY C 1 331 ? 2.864 41.402 152.457 1.00 23.63 310 GLY C CA 1
ATOM 9458 C C . GLY C 1 331 ? 1.404 41.785 152.444 1.00 23.37 310 GLY C C 1
ATOM 9459 O O . GLY C 1 331 ? 0.555 40.941 152.195 1.00 23.81 310 GLY C O 1
ATOM 9460 N N . ALA C 1 332 ? 1.113 43.053 152.703 1.00 23.53 311 ALA C N 1
ATOM 9461 C CA . ALA C 1 332 ? -0.264 43.533 152.714 1.00 23.47 311 ALA C CA 1
ATOM 9462 C C . ALA C 1 332 ? -0.921 43.320 151.354 1.00 23.31 311 ALA C C 1
ATOM 9463 O O . ALA C 1 332 ? -0.337 43.624 150.317 1.00 23.01 311 ALA C O 1
ATOM 9465 N N . PRO C 1 333 ? -2.125 42.766 151.363 1.00 23.95 312 PRO C N 1
ATOM 9466 C CA . PRO C 1 333 ? -2.878 42.543 150.121 1.00 24.36 312 PRO C CA 1
ATOM 9467 C C . PRO C 1 333 ? -2.987 43.810 149.259 1.00 24.97 312 PRO C C 1
ATOM 9468 O O . PRO C 1 333 ? -2.984 43.699 148.031 1.00 24.90 312 PRO C O 1
ATOM 9472 N N . ASP C 1 334 ? -3.059 44.990 149.867 1.00 20.00 313 ASP C N 1
ATOM 9473 C CA . ASP C 1 334 ? -3.224 46.198 149.054 1.00 20.00 313 ASP C CA 1
ATOM 9474 C C . ASP C 1 334 ? -1.911 46.806 148.574 1.00 20.00 313 ASP C C 1
ATOM 9475 O O . ASP C 1 334 ? -1.893 47.914 148.020 1.00 20.00 313 ASP C O 1
ATOM 9480 N N . ASP C 1 335 ? -0.810 46.111 148.802 1.00 27.60 314 ASP C N 1
ATOM 9481 C CA . ASP C 1 335 ? 0.476 46.590 148.309 1.00 27.96 314 ASP C CA 1
ATOM 9482 C C . ASP C 1 335 ? 0.703 45.938 146.949 1.00 27.58 314 ASP C C 1
ATOM 9483 O O . ASP C 1 335 ? 0.591 44.721 146.809 1.00 27.22 314 ASP C O 1
ATOM 9488 N N . GLU C 1 336 ? 1.000 46.762 145.949 1.00 20.00 315 GLU C N 1
ATOM 9489 C CA . GLU C 1 336 ? 1.203 46.291 144.580 1.00 20.00 315 GLU C CA 1
ATOM 9490 C C . GLU C 1 336 ? 2.295 45.229 144.453 1.00 20.00 315 GLU C C 1
ATOM 9491 O O . GLU C 1 336 ? 2.275 44.424 143.524 1.00 20.00 315 GLU C O 1
ATOM 9497 N N . SER C 1 337 ? 3.247 45.229 145.378 1.00 25.89 316 SER C N 1
ATOM 9498 C CA . SER C 1 337 ? 4.355 44.278 145.287 1.00 25.65 316 SER C CA 1
ATOM 9499 C C . SER C 1 337 ? 4.061 42.923 145.921 1.00 24.96 316 SER C C 1
ATOM 9500 O O . SER C 1 337 ? 4.870 42.000 145.809 1.00 25.18 316 SER C O 1
ATOM 9503 N N . THR C 1 338 ? 2.923 42.804 146.591 1.00 23.56 317 THR C N 1
ATOM 9504 C CA . THR C 1 338 ? 2.562 41.541 147.220 1.00 22.34 317 THR C CA 1
ATOM 9505 C C . THR C 1 338 ? 2.201 40.534 146.154 1.00 21.48 317 THR C C 1
ATOM 9506 O O . THR C 1 338 ? 1.402 40.816 145.279 1.00 21.24 317 THR C O 1
ATOM 9510 N N . GLU C 1 339 ? 2.816 39.361 146.227 1.00 21.10 318 GLU C N 1
ATOM 9511 C CA . GLU C 1 339 ? 2.517 38.269 145.300 1.00 21.40 318 GLU C CA 1
ATOM 9512 C C . GLU C 1 339 ? 1.787 37.120 146.013 1.00 20.78 318 GLU C C 1
ATOM 9513 O O . GLU C 1 339 ? 1.034 36.390 145.401 1.00 20.61 318 GLU C O 1
ATOM 9519 N N . LEU C 1 340 ? 2.016 36.973 147.315 1.00 20.05 319 LEU C N 1
ATOM 9520 C CA . LEU C 1 340 ? 1.435 35.862 148.061 1.00 19.62 319 LEU C CA 1
ATOM 9521 C C . LEU C 1 340 ? 0.643 36.332 149.281 1.00 19.06 319 LEU C C 1
ATOM 9522 O O . LEU C 1 340 ? 1.208 36.930 150.207 1.00 19.14 319 LEU C O 1
ATOM 9527 N N . GLY C 1 341 ? -0.649 36.039 149.285 1.00 18.20 320 GLY C N 1
ATOM 9528 C CA . GLY C 1 341 ? -1.526 36.381 150.399 1.00 17.60 320 GLY C CA 1
ATOM 9529 C C . GLY C 1 341 ? -1.577 35.256 151.427 1.00 17.16 320 GLY C C 1
ATOM 9530 O O . GLY C 1 341 ? -0.884 34.251 151.305 1.00 16.37 320 GLY C O 1
ATOM 9531 N N . PRO C 1 342 ? -2.390 35.407 152.457 1.00 17.21 321 PRO C N 1
ATOM 9532 C CA . PRO C 1 342 ? -2.459 34.372 153.492 1.00 17.18 321 PRO C CA 1
ATOM 9533 C C . PRO C 1 342 ? -3.415 33.251 153.095 1.00 17.23 321 PRO C C 1
ATOM 9534 O O . PRO C 1 342 ? -4.083 33.338 152.063 1.00 16.34 321 PRO C O 1
ATOM 9538 N N . LEU C 1 343 ? -3.489 32.213 153.930 1.00 17.22 322 LEU C N 1
ATOM 9539 C CA . LEU C 1 343 ? -4.487 31.166 153.740 1.00 17.16 322 LEU C CA 1
ATOM 9540 C C . LEU C 1 343 ? -5.839 31.702 154.227 1.00 17.28 322 LEU C C 1
ATOM 9541 O O . LEU C 1 343 ? -5.901 32.714 154.895 1.00 17.17 322 LEU C O 1
ATOM 9546 N N . SER C 1 344 ? -6.921 31.006 153.901 1.00 17.24 323 SER C N 1
ATOM 9547 C CA . SER C 1 344 ? -8.250 31.548 154.154 1.00 17.26 323 SER C CA 1
ATOM 9548 C C . SER C 1 344 ? -8.765 31.562 155.587 1.00 17.33 323 SER C C 1
ATOM 9549 O O . SER C 1 344 ? -9.657 32.346 155.878 1.00 16.95 323 SER C O 1
ATOM 9552 N N . SER C 1 345 ? -8.225 30.702 156.449 1.00 17.62 324 SER C N 1
ATOM 9553 C CA . SER C 1 345 ? -8.685 30.593 157.822 1.00 17.95 324 SER C CA 1
ATOM 9554 C C . SER C 1 345 ? -7.631 29.945 158.688 1.00 17.84 324 SER C C 1
ATOM 9555 O O . SER C 1 345 ? -6.703 29.305 158.175 1.00 17.18 324 SER C O 1
ATOM 9558 N N . LEU C 1 346 ? -7.771 30.141 159.994 1.00 18.02 325 LEU C N 1
ATOM 9559 C CA . LEU C 1 346 ? -6.875 29.562 160.973 1.00 18.66 325 LEU C CA 1
ATOM 9560 C C . LEU C 1 346 ? -6.885 28.047 160.779 1.00 18.37 325 LEU C C 1
ATOM 9561 O O . LEU C 1 346 ? -5.852 27.385 160.736 1.00 18.31 325 LEU C O 1
ATOM 9566 N N . ALA C 1 347 ? -8.081 27.497 160.669 1.00 18.20 326 ALA C N 1
ATOM 9567 C CA . ALA C 1 347 ? -8.244 26.052 160.541 1.00 18.50 326 ALA C CA 1
ATOM 9568 C C . ALA C 1 347 ? -7.547 25.500 159.289 1.00 18.05 326 ALA C C 1
ATOM 9569 O O . ALA C 1 347 ? -6.919 24.440 159.305 1.00 17.68 326 ALA C O 1
ATOM 9571 N N . HIS C 1 348 ? -7.679 26.214 158.186 1.00 17.82 327 HIS C N 1
ATOM 9572 C CA . HIS C 1 348 ? -7.013 25.760 156.964 1.00 17.97 327 HIS C CA 1
ATOM 9573 C C . HIS C 1 348 ? -5.492 25.893 157.113 1.00 17.75 327 HIS C C 1
ATOM 9574 O O . HIS C 1 348 ? -4.757 25.030 156.651 1.00 18.02 327 HIS C O 1
ATOM 9581 N N . LEU C 1 349 ? -5.030 26.934 157.805 1.00 17.73 328 LEU C N 1
ATOM 9582 C CA . LEU C 1 349 ? -3.598 27.114 158.078 1.00 17.72 328 LEU C CA 1
ATOM 9583 C C . LEU C 1 349 ? -3.082 25.923 158.869 1.00 18.17 328 LEU C C 1
ATOM 9584 O O . LEU C 1 349 ? -2.015 25.385 158.570 1.00 17.71 328 LEU C O 1
ATOM 9589 N N . GLU C 1 350 ? -3.848 25.513 159.886 1.00 20.00 329 GLU C N 1
ATOM 9590 C CA . GLU C 1 350 ? -3.464 24.372 160.718 1.00 20.00 329 GLU C CA 1
ATOM 9591 C C . GLU C 1 350 ? -3.321 23.113 159.863 1.00 20.00 329 GLU C C 1
ATOM 9592 O O . GLU C 1 350 ? -2.332 22.361 159.975 1.00 20.00 329 GLU C O 1
ATOM 9598 N N . ARG C 1 351 ? -4.310 22.877 159.005 1.00 20.54 330 ARG C N 1
ATOM 9599 C CA . ARG C 1 351 ? -4.289 21.693 158.139 1.00 22.00 330 ARG C CA 1
ATOM 9600 C C . ARG C 1 351 ? -3.099 21.697 157.175 1.00 20.89 330 ARG C C 1
ATOM 9601 O O . ARG C 1 351 ? -2.489 20.648 156.910 1.00 21.11 330 ARG C O 1
ATOM 9609 N N . VAL C 1 352 ? -2.776 22.857 156.626 1.00 19.75 331 VAL C N 1
ATOM 9610 C CA . VAL C 1 352 ? -1.641 22.908 155.716 1.00 18.94 331 VAL C CA 1
ATOM 9611 C C . VAL C 1 352 ? -0.331 22.580 156.455 1.00 19.44 331 VAL C C 1
ATOM 9612 O O . VAL C 1 352 ? 0.499 21.788 155.972 1.00 19.30 331 VAL C O 1
ATOM 9616 N N . GLY C 1 353 ? -0.159 23.170 157.632 1.00 19.45 332 GLY C N 1
ATOM 9617 C CA . GLY C 1 353 ? 1.024 22.931 158.434 1.00 20.43 332 GLY C CA 1
ATOM 9618 C C . GLY C 1 353 ? 1.177 21.465 158.785 1.00 21.03 332 GLY C C 1
ATOM 9619 O O . GLY C 1 353 ? 2.279 20.926 158.733 1.00 20.41 332 GLY C O 1
ATOM 9620 N N . LYS C 1 354 ? 0.059 20.830 159.151 1.00 21.59 333 LYS C N 1
ATOM 9621 C CA . LYS C 1 354 ? 0.039 19.399 159.453 1.00 22.54 333 LYS C CA 1
ATOM 9622 C C . LYS C 1 354 ? 0.546 18.558 158.296 1.00 21.38 333 LYS C C 1
ATOM 9623 O O . LYS C 1 354 ? 1.388 17.686 158.473 1.00 20.78 333 LYS C O 1
ATOM 9629 N N . ALA C 1 355 ? 0.016 18.804 157.106 1.00 20.54 334 ALA C N 1
ATOM 9630 C CA . ALA C 1 355 ? 0.430 18.025 155.955 1.00 20.19 334 ALA C CA 1
ATOM 9631 C C . ALA C 1 355 ? 1.924 18.163 155.688 1.00 19.69 334 ALA C C 1
ATOM 9632 O O . ALA C 1 355 ? 2.588 17.187 155.347 1.00 19.13 334 ALA C O 1
ATOM 9634 N N . VAL C 1 356 ? 2.470 19.356 155.876 1.00 19.43 335 VAL C N 1
ATOM 9635 C CA . VAL C 1 356 ? 3.895 19.534 155.647 1.00 19.06 335 VAL C CA 1
ATOM 9636 C C . VAL C 1 356 ? 4.692 18.771 156.718 1.00 19.86 335 VAL C C 1
ATOM 9637 O O . VAL C 1 356 ? 5.651 18.048 156.404 1.00 19.91 335 VAL C O 1
ATOM 9641 N N . GLU C 1 357 ? 4.283 18.892 157.973 1.00 20.00 336 GLU C N 1
ATOM 9642 C CA . GLU C 1 357 ? 4.972 18.162 159.039 1.00 20.00 336 GLU C CA 1
ATOM 9643 C C . GLU C 1 357 ? 4.922 16.648 158.817 1.00 20.00 336 GLU C C 1
ATOM 9644 O O . GLU C 1 357 ? 5.892 15.937 159.111 1.00 20.00 336 GLU C O 1
ATOM 9650 N N . GLU C 1 358 ? 3.802 16.152 158.292 1.00 20.00 337 GLU C N 1
ATOM 9651 C CA . GLU C 1 358 ? 3.700 14.723 158.003 1.00 20.00 337 GLU C CA 1
ATOM 9652 C C . GLU C 1 358 ? 4.685 14.347 156.897 1.00 20.00 337 GLU C C 1
ATOM 9653 O O . GLU C 1 358 ? 5.301 13.284 156.940 1.00 20.00 337 GLU C O 1
ATOM 9659 N N . ALA C 1 359 ? 4.797 15.197 155.882 1.00 20.95 338 ALA C N 1
ATOM 9660 C CA . ALA C 1 359 ? 5.757 14.937 154.809 1.00 21.09 338 ALA C CA 1
ATOM 9661 C C . ALA C 1 359 ? 7.168 14.890 155.406 1.00 21.24 338 ALA C C 1
ATOM 9662 O O . ALA C 1 359 ? 7.987 14.062 155.033 1.00 21.12 338 ALA C O 1
ATOM 9664 N N . LYS C 1 360 ? 7.445 15.781 156.350 1.00 21.80 339 LYS C N 1
ATOM 9665 C CA . LYS C 1 360 ? 8.758 15.810 156.977 1.00 23.01 339 LYS C CA 1
ATOM 9666 C C . LYS C 1 360 ? 9.048 14.583 157.841 1.00 23.09 339 LYS C C 1
ATOM 9667 O O . LYS C 1 360 ? 10.184 14.111 157.884 1.00 23.33 339 LYS C O 1
ATOM 9673 N N . ALA C 1 361 ? 8.027 14.069 158.518 1.00 23.27 340 ALA C N 1
ATOM 9674 C CA . ALA C 1 361 ? 8.204 12.928 159.427 1.00 23.88 340 ALA C CA 1
ATOM 9675 C C . ALA C 1 361 ? 8.461 11.631 158.667 1.00 24.19 340 ALA C C 1
ATOM 9676 O O . ALA C 1 361 ? 8.809 10.598 159.253 1.00 24.23 340 ALA C O 1
ATOM 9678 N N . THR C 1 362 ? 8.272 11.715 157.360 1.00 23.94 341 THR C N 1
ATOM 9679 C CA . THR C 1 362 ? 8.531 10.645 156.419 1.00 24.31 341 THR C CA 1
ATOM 9680 C C . THR C 1 362 ? 9.998 10.178 156.449 1.00 24.19 341 THR C C 1
ATOM 9681 O O . THR C 1 362 ? 10.291 8.996 156.264 1.00 24.30 341 THR C O 1
ATOM 9685 N N . GLY C 1 363 ? 10.916 11.111 156.673 1.00 23.77 342 GLY C N 1
ATOM 9686 C CA . GLY C 1 363 ? 12.333 10.779 156.699 1.00 23.82 342 GLY C CA 1
ATOM 9687 C C . GLY C 1 363 ? 13.041 10.852 155.350 1.00 23.95 342 GLY C C 1
ATOM 9688 O O . GLY C 1 363 ? 14.274 10.854 155.285 1.00 23.82 342 GLY C O 1
ATOM 9689 N N . HIS C 1 364 ? 12.286 10.923 154.255 1.00 23.50 343 HIS C N 1
ATOM 9690 C CA . HIS C 1 364 ? 12.939 10.968 152.947 1.00 23.34 343 HIS C CA 1
ATOM 9691 C C . HIS C 1 364 ? 12.536 12.187 152.141 1.00 22.86 343 HIS C C 1
ATOM 9692 O O . HIS C 1 364 ? 12.852 12.286 150.960 1.00 22.33 343 HIS C O 1
ATOM 9699 N N . ILE C 1 365 ? 11.838 13.123 152.774 1.00 22.41 344 ILE C N 1
ATOM 9700 C CA . ILE C 1 365 ? 11.430 14.307 152.042 1.00 22.16 344 ILE C CA 1
ATOM 9701 C C . ILE C 1 365 ? 12.236 15.491 152.505 1.00 22.02 344 ILE C C 1
ATOM 9702 O O . ILE C 1 365 ? 12.378 15.722 153.699 1.00 21.92 344 ILE C O 1
ATOM 9707 N N . LYS C 1 366 ? 12.805 16.224 151.555 1.00 20.00 345 LYS C N 1
ATOM 9708 C CA . LYS C 1 366 ? 13.602 17.382 151.934 1.00 20.00 345 LYS C CA 1
ATOM 9709 C C . LYS C 1 366 ? 12.862 18.702 151.708 1.00 20.00 345 LYS C C 1
ATOM 9710 O O . LYS C 1 366 ? 12.215 18.892 150.673 1.00 20.00 345 LYS C O 1
ATOM 9716 N N . VAL C 1 367 ? 12.963 19.607 152.679 1.00 20.16 346 VAL C N 1
ATOM 9717 C CA . VAL C 1 367 ? 12.406 20.940 152.527 1.00 20.49 346 VAL C CA 1
ATOM 9718 C C . VAL C 1 367 ? 13.404 21.811 151.783 1.00 20.40 346 VAL C C 1
ATOM 9719 O O . VAL C 1 367 ? 14.463 22.132 152.302 1.00 19.76 346 VAL C O 1
ATOM 9723 N N . ILE C 1 368 ? 13.085 22.183 150.550 1.00 19.98 347 ILE C N 1
ATOM 9724 C CA . ILE C 1 368 ? 14.012 23.007 149.796 1.00 19.99 347 ILE C CA 1
ATOM 9725 C C . ILE C 1 368 ? 13.892 24.454 150.218 1.00 20.14 347 ILE C C 1
ATOM 9726 O O . ILE C 1 368 ? 14.892 25.163 150.309 1.00 19.79 347 ILE C O 1
ATOM 9731 N N . THR C 1 369 ? 12.663 24.892 150.477 1.00 19.83 348 THR C N 1
ATOM 9732 C CA . THR C 1 369 ? 12.444 26.239 150.983 1.00 19.77 348 THR C CA 1
ATOM 9733 C C . THR C 1 369 ? 11.085 26.308 151.660 1.00 19.37 348 THR C C 1
ATOM 9734 O O . THR C 1 369 ? 10.203 25.502 151.356 1.00 18.60 348 THR C O 1
ATOM 9738 N N . GLY C 1 370 ? 10.935 27.222 152.617 1.00 19.04 349 GLY C N 1
ATOM 9739 C CA . GLY C 1 370 ? 9.673 27.400 153.307 1.00 19.36 349 GLY C CA 1
ATOM 9740 C C . GLY C 1 370 ? 9.427 26.353 154.380 1.00 19.81 349 GLY C C 1
ATOM 9741 O O . GLY C 1 370 ? 10.319 26.041 155.167 1.00 19.46 349 GLY C O 1
ATOM 9742 N N . GLY C 1 371 ? 8.197 25.840 154.445 1.00 19.60 350 GLY C N 1
ATOM 9743 C CA . GLY C 1 371 ? 7.875 24.795 155.402 1.00 20.30 350 GLY C CA 1
ATOM 9744 C C . GLY C 1 371 ? 7.592 25.216 156.835 1.00 20.65 350 GLY C C 1
ATOM 9745 O O . GLY C 1 371 ? 7.861 24.468 157.750 1.00 20.47 350 GLY C O 1
ATOM 9746 N N . GLU C 1 372 ? 7.039 26.409 157.014 1.00 20.00 351 GLU C N 1
ATOM 9747 C CA . GLU C 1 372 ? 6.663 26.922 158.322 1.00 20.00 351 GLU C CA 1
ATOM 9748 C C . GLU C 1 372 ? 5.616 28.010 158.169 1.00 20.00 351 GLU C C 1
ATOM 9749 O O . GLU C 1 372 ? 5.460 28.593 157.095 1.00 20.00 351 GLU C O 1
ATOM 9755 N N . LYS C 1 373 ? 4.894 28.277 159.248 1.00 22.94 352 LYS C N 1
ATOM 9756 C CA . LYS C 1 373 ? 3.924 29.364 159.285 1.00 23.73 352 LYS C CA 1
ATOM 9757 C C . LYS C 1 373 ? 4.691 30.659 159.509 1.00 23.95 352 LYS C C 1
ATOM 9758 O O . LYS C 1 373 ? 5.785 30.670 160.093 1.00 23.40 352 LYS C O 1
ATOM 9764 N N . ARG C 1 374 ? 4.171 31.658 159.025 1.00 24.15 353 ARG C N 1
ATOM 9765 C CA . ARG C 1 374 ? 4.767 32.979 159.242 1.00 25.04 353 ARG C CA 1
ATOM 9766 C C . ARG C 1 374 ? 4.486 33.449 160.658 1.00 24.68 353 ARG C C 1
ATOM 9767 O O . ARG C 1 374 ? 3.430 33.157 161.236 1.00 23.60 353 ARG C O 1
ATOM 9775 N N . LYS C 1 375 ? 5.438 34.156 161.201 1.00 20.00 354 LYS C N 1
ATOM 9776 C CA . LYS C 1 375 ? 5.263 34.758 162.503 1.00 20.00 354 LYS C CA 1
ATOM 9777 C C . LYS C 1 375 ? 4.473 36.018 162.196 1.00 20.00 354 LYS C C 1
ATOM 9778 O O . LYS C 1 375 ? 4.598 36.577 161.099 1.00 20.00 354 LYS C O 1
ATOM 9784 N N . GLY C 1 376 ? 3.664 36.451 163.126 1.00 25.57 355 GLY C N 1
ATOM 9785 C CA . GLY C 1 376 ? 2.849 37.670 162.930 1.00 24.75 355 GLY C CA 1
ATOM 9786 C C . GLY C 1 376 ? 1.370 37.315 162.721 1.00 23.82 355 GLY C C 1
ATOM 9787 O O . GLY C 1 376 ? 0.953 36.163 162.897 1.00 23.81 355 GLY C O 1
ATOM 9788 N N . ASN C 1 377 ? 0.603 38.376 162.447 1.00 21.79 356 ASN C N 1
ATOM 9789 C CA . ASN C 1 377 ? -0.829 38.265 162.393 1.00 20.56 356 ASN C CA 1
ATOM 9790 C C . ASN C 1 377 ? -1.300 37.671 161.070 1.00 20.18 356 ASN C C 1
ATOM 9791 O O . ASN C 1 377 ? -0.555 37.609 160.098 1.00 19.36 356 ASN C O 1
ATOM 9796 N N . GLY C 1 378 ? -2.551 37.242 161.035 1.00 19.94 357 GLY C N 1
ATOM 9797 C CA . GLY C 1 378 ? -3.098 36.665 159.835 1.00 19.88 357 GLY C CA 1
ATOM 9798 C C . GLY C 1 378 ? -2.700 35.205 159.705 1.00 19.59 357 GLY C C 1
ATOM 9799 O O . GLY C 1 378 ? -2.023 34.651 160.576 1.00 19.52 357 GLY C O 1
ATOM 9800 N N . TYR C 1 379 ? -3.105 34.590 158.602 1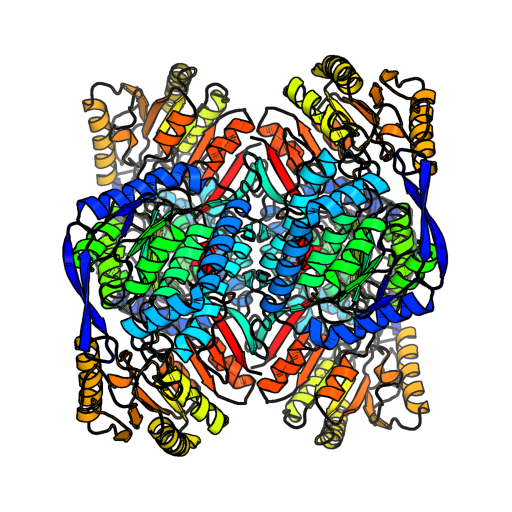.00 18.34 358 TYR C N 1
ATOM 9801 C CA . TYR C 1 379 ? -2.874 33.173 158.395 1.00 17.84 358 TYR C CA 1
ATOM 9802 C C . TYR C 1 379 ? -1.873 32.898 157.279 1.00 17.58 358 TYR C C 1
ATOM 9803 O O . TYR C 1 379 ? -2.165 32.139 156.343 1.00 17.37 358 TYR C O 1
ATOM 9812 N N . TYR C 1 380 ? -0.685 33.484 157.380 1.00 17.04 359 TYR C N 1
ATOM 9813 C CA . TYR C 1 380 ? 0.308 33.286 156.337 1.00 17.28 359 TYR C CA 1
ATOM 9814 C C . TYR C 1 380 ? 1.113 32.020 156.548 1.00 17.05 359 TYR C C 1
ATOM 9815 O O . TYR C 1 380 ? 1.455 31.650 157.684 1.00 15.67 359 TYR C O 1
ATOM 9824 N N . TYR C 1 381 ? 1.402 31.353 155.438 1.00 16.50 360 TYR C N 1
ATOM 9825 C CA . TYR C 1 381 ? 2.273 30.184 155.436 1.00 16.56 360 TYR C CA 1
ATOM 9826 C C . TYR C 1 381 ? 3.358 30.440 154.371 1.00 16.42 360 TYR C C 1
ATOM 9827 O O . TYR C 1 381 ? 3.072 30.922 153.285 1.00 16.26 360 TYR C O 1
ATOM 9836 N N . ALA C 1 382 ? 4.603 30.125 154.686 1.00 16.53 361 ALA C N 1
ATOM 9837 C CA . ALA C 1 382 ? 5.706 30.375 153.774 1.00 16.67 361 ALA C CA 1
ATOM 9838 C C . ALA C 1 382 ? 5.586 29.549 152.479 1.00 16.89 361 ALA C C 1
ATOM 9839 O O . ALA C 1 382 ? 5.138 28.409 152.509 1.00 17.07 361 ALA C O 1
ATOM 9841 N N . PRO C 1 383 ? 5.943 30.132 151.341 1.00 16.87 362 PRO C N 1
ATOM 9842 C CA . PRO C 1 383 ? 5.914 29.409 150.067 1.00 16.89 362 PRO C CA 1
ATOM 9843 C C . PRO C 1 383 ? 6.889 28.228 150.179 1.00 16.78 362 PRO C C 1
ATOM 9844 O O . PRO C 1 383 ? 8.057 28.409 150.514 1.00 16.71 362 PRO C O 1
ATOM 9848 N N . THR C 1 384 ? 6.407 27.027 149.889 1.00 16.47 363 THR C N 1
ATOM 9849 C CA . THR C 1 384 ? 7.152 25.825 150.223 1.00 16.49 363 THR C CA 1
ATOM 9850 C C . THR C 1 384 ? 7.392 24.865 149.052 1.00 16.79 363 THR C C 1
ATOM 9851 O O . THR C 1 384 ? 6.506 24.645 148.235 1.00 16.51 363 THR C O 1
ATOM 9855 N N . LEU C 1 385 ? 8.604 24.316 148.977 1.00 16.86 364 LEU C N 1
ATOM 9856 C CA . LEU C 1 385 ? 8.949 23.320 147.960 1.00 17.29 364 LEU C CA 1
ATOM 9857 C C . LEU C 1 385 ? 9.529 22.093 148.669 1.00 17.48 364 LEU C C 1
ATOM 9858 O O . LEU C 1 385 ? 10.494 22.212 149.430 1.00 17.48 364 LEU C O 1
ATOM 9863 N N . LEU C 1 386 ? 8.953 20.929 148.401 1.00 17.47 365 LEU C N 1
ATOM 9864 C CA . LEU C 1 386 ? 9.387 19.670 149.016 1.00 18.36 365 LEU C CA 1
ATOM 9865 C C . LEU C 1 386 ? 9.913 18.764 147.929 1.00 19.12 365 LEU C C 1
ATOM 9866 O O . LEU C 1 386 ? 9.255 18.618 146.891 1.00 19.68 365 LEU C O 1
ATOM 9871 N N . ALA C 1 387 ? 11.074 18.146 148.149 1.00 19.27 366 ALA C N 1
ATOM 9872 C CA . ALA C 1 387 ? 11.644 17.278 147.123 1.00 19.95 366 ALA C CA 1
ATOM 9873 C C . ALA C 1 387 ? 11.869 15.887 147.679 1.00 20.17 366 ALA C C 1
ATOM 9874 O O . ALA C 1 387 ? 12.017 15.722 148.880 1.00 20.17 366 ALA C O 1
ATOM 9876 N N . GLY C 1 388 ? 11.892 14.895 146.792 1.00 20.13 367 GLY C N 1
ATOM 9877 C CA . GLY C 1 388 ? 12.133 13.517 147.194 1.00 20.76 367 GLY C CA 1
ATOM 9878 C C . GLY C 1 388 ? 10.859 12.772 147.574 1.00 20.96 367 GLY C C 1
ATOM 9879 O O . GLY C 1 388 ? 10.911 11.666 148.128 1.00 21.25 367 GLY C O 1
ATOM 9880 N N . ALA C 1 389 ? 9.710 13.369 147.285 1.00 20.91 368 ALA C N 1
ATOM 9881 C CA . ALA C 1 389 ? 8.444 12.729 147.585 1.00 21.13 368 ALA C CA 1
ATOM 9882 C C . ALA C 1 389 ? 8.229 11.522 146.686 1.00 21.67 368 ALA C C 1
ATOM 9883 O O . ALA C 1 389 ? 8.510 11.581 145.485 1.00 22.01 368 ALA C O 1
ATOM 9885 N N . LEU C 1 390 ? 7.734 10.428 147.261 1.00 21.66 369 LEU C N 1
ATOM 9886 C CA . LEU C 1 390 ? 7.500 9.206 146.498 1.00 21.95 369 LEU C CA 1
ATOM 9887 C C . LEU C 1 390 ? 6.021 9.050 146.151 1.00 21.93 369 LEU C C 1
ATOM 9888 O O . LEU C 1 390 ? 5.160 9.588 146.830 1.00 21.50 369 LEU C O 1
ATOM 9893 N N . GLN C 1 391 ? 5.743 8.298 145.089 1.00 22.16 370 GLN C N 1
ATOM 9894 C CA . GLN C 1 391 ? 4.387 8.130 144.574 1.00 22.57 370 GLN C CA 1
ATOM 9895 C C . GLN C 1 391 ? 3.358 7.811 145.656 1.00 23.25 370 GLN C C 1
ATOM 9896 O O . GLN C 1 391 ? 2.255 8.357 145.654 1.00 23.26 370 GLN C O 1
ATOM 9902 N N . ASP C 1 392 ? 3.720 6.959 146.598 1.00 24.06 371 ASP C N 1
ATOM 9903 C CA . ASP C 1 392 ? 2.759 6.524 147.615 1.00 24.96 371 ASP C CA 1
ATOM 9904 C C . ASP C 1 392 ? 2.676 7.410 148.856 1.00 24.55 371 ASP C C 1
ATOM 9905 O O . ASP C 1 392 ? 1.919 7.091 149.776 1.00 24.55 371 ASP C O 1
ATOM 9910 N N . ASP C 1 393 ? 3.482 8.465 148.932 1.00 23.56 372 ASP C N 1
ATOM 9911 C CA . ASP C 1 393 ? 3.437 9.331 150.113 1.00 23.10 372 ASP C CA 1
ATOM 9912 C C . ASP C 1 393 ? 2.151 10.149 150.123 1.00 22.30 372 ASP C C 1
ATOM 9913 O O . ASP C 1 393 ? 1.598 10.473 149.067 1.00 21.34 372 ASP C O 1
ATOM 9918 N N . ALA C 1 394 ? 1.697 10.501 151.320 1.00 21.54 373 ALA C N 1
ATOM 9919 C CA . ALA C 1 394 ? 0.497 11.314 151.513 1.00 21.34 373 ALA C CA 1
ATOM 9920 C C . ALA C 1 394 ? 0.601 12.673 150.817 1.00 21.02 373 ALA C C 1
ATOM 9921 O O . ALA C 1 394 ? -0.382 13.192 150.287 1.00 20.38 373 ALA C O 1
ATOM 9923 N N . ILE C 1 395 ? 1.796 13.262 150.813 1.00 20.59 374 ILE C N 1
ATOM 9924 C CA . ILE C 1 395 ? 1.963 14.548 150.139 1.00 20.85 374 ILE C CA 1
ATOM 9925 C C . ILE C 1 395 ? 1.735 14.467 148.615 1.00 21.30 374 ILE C C 1
ATOM 9926 O O . ILE C 1 395 ? 1.509 15.475 147.960 1.00 21.79 374 ILE C O 1
ATOM 9931 N N . VAL C 1 396 ? 1.805 13.274 148.044 1.00 21.32 375 VAL C N 1
ATOM 9932 C CA . VAL C 1 396 ? 1.570 13.133 146.615 1.00 21.38 375 VAL C CA 1
ATOM 9933 C C . VAL C 1 396 ? 0.143 12.664 146.339 1.00 22.20 375 VAL C C 1
ATOM 9934 O O . VAL C 1 396 ? -0.448 12.998 145.302 1.00 22.51 375 VAL C O 1
ATOM 9938 N N . GLN C 1 397 ? -0.414 11.904 147.268 1.00 22.63 376 GLN C N 1
ATOM 9939 C CA . GLN C 1 397 ? -1.718 11.309 147.069 1.00 23.51 376 GLN C CA 1
ATOM 9940 C C . GLN C 1 397 ? -2.885 12.163 147.570 1.00 23.38 376 GLN C C 1
ATOM 9941 O O . GLN C 1 397 ? -4.013 11.947 147.149 1.00 23.37 376 GLN C O 1
ATOM 9947 N N . LYS C 1 398 ? -2.627 13.111 148.470 1.00 22.78 377 LYS C N 1
ATOM 9948 C CA . LYS C 1 398 ? -3.703 13.894 149.080 1.00 22.84 377 LYS C CA 1
ATOM 9949 C C . LYS C 1 398 ? -3.540 15.390 148.882 1.00 22.45 377 LYS C C 1
ATOM 9950 O O . LYS C 1 398 ? -2.451 15.940 149.091 1.00 21.62 377 LYS C O 1
ATOM 9956 N N . GLU C 1 399 ? -4.642 16.045 148.527 1.00 21.71 378 GLU C N 1
ATOM 9957 C CA . GLU C 1 399 ? -4.655 17.482 148.294 1.00 22.14 378 GLU C CA 1
ATOM 9958 C C . GLU C 1 399 ? -4.275 18.267 149.567 1.00 21.66 378 GLU C C 1
ATOM 9959 O O . GLU C 1 399 ? -4.748 17.945 150.673 1.00 21.11 378 GLU C O 1
ATOM 9965 N N . VAL C 1 400 ? -3.424 19.280 149.404 1.00 20.71 379 VAL C N 1
ATOM 9966 C CA . VAL C 1 400 ? -3.028 20.156 150.514 1.00 20.64 379 VAL C CA 1
ATOM 9967 C C . VAL C 1 400 ? -3.737 21.525 150.414 1.00 20.26 379 VAL C C 1
ATOM 9968 O O . VAL C 1 400 ? -4.145 22.118 151.421 1.00 19.19 379 VAL C O 1
ATOM 9972 N N . PHE C 1 401 ? -3.846 22.035 149.188 1.00 19.81 380 PHE C N 1
ATOM 9973 C CA . PHE C 1 401 ? -4.565 23.283 148.958 1.00 20.03 380 PHE C CA 1
ATOM 9974 C C . PHE C 1 401 ? -3.885 24.437 149.707 1.00 19.68 380 PHE C C 1
ATOM 9975 O O . PHE C 1 401 ? -4.552 25.254 150.335 1.00 19.79 380 PHE C O 1
ATOM 9983 N N . GLY C 1 402 ? -2.552 24.478 149.645 1.00 19.42 381 GLY C N 1
ATOM 9984 C CA . GLY C 1 402 ? -1.758 25.537 150.246 1.00 18.66 381 GLY C CA 1
ATOM 9985 C C . GLY C 1 402 ? -0.555 25.857 149.363 1.00 18.45 381 GLY C C 1
ATOM 9986 O O . GLY C 1 402 ? -0.381 25.270 148.289 1.00 18.26 381 GLY C O 1
ATOM 9987 N N . PRO C 1 403 ? 0.284 26.791 149.794 1.00 17.40 382 PRO C N 1
ATOM 9988 C CA . PRO C 1 403 ? 1.424 27.211 148.981 1.00 17.08 382 PRO C CA 1
ATOM 9989 C C . PRO C 1 403 ? 2.558 26.212 149.147 1.00 16.95 382 PRO C C 1
ATOM 9990 O O . PRO C 1 403 ? 3.622 26.525 149.710 1.00 17.44 382 PRO C O 1
ATOM 9994 N N . VAL C 1 404 ? 2.296 25.003 148.673 1.00 16.79 383 VAL C N 1
ATOM 9995 C CA . VAL C 1 404 ? 3.190 23.865 148.830 1.00 16.86 383 VAL C CA 1
ATOM 9996 C C . VAL C 1 404 ? 3.230 23.045 147.535 1.00 16.85 383 VAL C C 1
ATOM 9997 O O . VAL C 1 404 ? 2.180 22.673 146.981 1.00 16.56 383 VAL C O 1
ATOM 10001 N N . VAL C 1 405 ? 4.438 22.781 147.055 1.00 16.00 384 VAL C N 1
ATOM 10002 C CA . VAL C 1 405 ? 4.632 22.003 145.847 1.00 16.09 384 VAL C CA 1
ATOM 10003 C C . VAL C 1 405 ? 5.609 20.868 146.156 1.00 16.42 384 VAL C C 1
ATOM 10004 O O . VAL C 1 405 ? 6.591 21.075 146.863 1.00 15.93 384 VAL C O 1
ATOM 10008 N N . SER C 1 406 ? 5.339 19.666 145.651 1.00 16.69 385 SER C N 1
ATOM 10009 C CA . SER C 1 406 ? 6.245 18.545 145.880 1.00 17.07 385 SER C CA 1
ATOM 10010 C C . SER C 1 406 ? 6.802 18.073 144.561 1.00 17.18 385 SER C C 1
ATOM 10011 O O . SER C 1 406 ? 6.168 18.250 143.526 1.00 17.10 385 SER C O 1
ATOM 10014 N N . VAL C 1 407 ? 7.993 17.479 144.595 1.00 17.09 386 VAL C N 1
ATOM 10015 C CA . VAL C 1 407 ? 8.623 16.974 143.391 1.00 17.09 386 VAL C CA 1
ATOM 10016 C C . VAL C 1 407 ? 9.038 15.512 143.563 1.00 17.32 386 VAL C C 1
ATOM 10017 O O . VAL C 1 407 ? 9.692 15.159 144.526 1.00 17.13 386 VAL C O 1
ATOM 10021 N N . THR C 1 408 ? 8.663 14.682 142.593 1.00 17.71 387 THR C N 1
ATOM 10022 C CA . THR C 1 408 ? 8.904 13.241 142.595 1.00 16.96 387 THR C CA 1
ATOM 10023 C C . THR C 1 408 ? 9.682 12.883 141.339 1.00 16.94 387 THR C C 1
ATOM 10024 O O . THR C 1 408 ? 9.258 13.243 140.242 1.00 16.43 387 THR C O 1
ATOM 10028 N N . PRO C 1 409 ? 10.803 12.180 141.468 1.00 16.56 388 PRO C N 1
ATOM 10029 C CA . PRO C 1 409 ? 11.583 11.802 140.291 1.00 16.05 388 PRO C CA 1
ATOM 10030 C C . PRO C 1 409 ? 10.944 10.631 139.550 1.00 15.81 388 PRO C C 1
ATOM 10031 O O . PRO C 1 409 ? 10.366 9.772 140.216 1.00 15.67 388 PRO C O 1
ATOM 10035 N N . PHE C 1 410 ? 11.022 10.600 138.216 1.00 15.24 389 PHE C N 1
ATOM 10036 C CA . PHE C 1 410 ? 10.527 9.446 137.473 1.00 15.58 389 PHE C CA 1
ATOM 10037 C C . PHE C 1 410 ? 11.513 9.005 136.378 1.00 16.51 389 PHE C C 1
ATOM 10038 O O . PHE C 1 410 ? 12.390 9.770 135.964 1.00 16.06 389 PHE C O 1
ATOM 10046 N N . ASP C 1 411 ? 11.369 7.769 135.919 1.00 17.61 390 ASP C N 1
ATOM 10047 C CA . ASP C 1 411 ? 12.270 7.192 134.916 1.00 18.80 390 ASP C CA 1
ATOM 10048 C C . ASP C 1 411 ? 11.798 7.311 133.470 1.00 19.05 390 ASP C C 1
ATOM 10049 O O . ASP C 1 411 ? 12.548 7.756 132.591 1.00 19.25 390 ASP C O 1
ATOM 10054 N N . ASN C 1 412 ? 10.555 6.913 133.214 1.00 18.88 391 ASN C N 1
ATOM 10055 C CA . ASN C 1 412 ? 10.090 6.862 131.839 1.00 18.82 391 ASN C CA 1
ATOM 10056 C C . ASN C 1 412 ? 8.616 7.176 131.675 1.00 18.67 391 ASN C C 1
ATOM 10057 O O . ASN C 1 412 ? 7.864 7.170 132.632 1.00 17.94 391 ASN C O 1
ATOM 10062 N N . GLU C 1 413 ? 8.232 7.413 130.429 1.00 18.72 392 GLU C N 1
ATOM 10063 C CA . GLU C 1 413 ? 6.887 7.842 130.057 1.00 19.48 392 GLU C CA 1
ATOM 10064 C C . GLU C 1 413 ? 5.782 6.914 130.509 1.00 19.56 392 GLU C C 1
ATOM 10065 O O . GLU C 1 413 ? 4.789 7.354 131.080 1.00 18.92 392 GLU C O 1
ATOM 10071 N N . GLU C 1 414 ? 5.926 5.623 130.227 1.00 21.01 393 GLU C N 1
ATOM 10072 C CA . GLU C 1 414 ? 4.874 4.685 130.610 1.00 21.73 393 GLU C CA 1
ATOM 10073 C C . GLU C 1 414 ? 4.684 4.721 132.128 1.00 20.73 393 GLU C C 1
ATOM 10074 O O . GLU C 1 414 ? 3.569 4.774 132.641 1.00 20.25 393 GLU C O 1
ATOM 10080 N N . GLN C 1 415 ? 5.794 4.688 132.852 1.00 19.51 394 GLN C N 1
ATOM 10081 C CA . GLN C 1 415 ? 5.730 4.699 134.302 1.00 18.97 394 GLN C CA 1
ATOM 10082 C C . GLN C 1 415 ? 5.017 5.925 134.860 1.00 18.39 394 GLN C C 1
ATOM 10083 O O . GLN C 1 415 ? 4.138 5.801 135.710 1.00 17.84 394 GLN C O 1
ATOM 10089 N N . VAL C 1 416 ? 5.368 7.112 134.363 1.00 17.74 395 VAL C N 1
ATOM 10090 C CA . VAL C 1 416 ? 4.807 8.328 134.944 1.00 16.88 395 VAL C CA 1
ATOM 10091 C C . VAL C 1 416 ? 3.331 8.529 134.589 1.00 17.26 395 VAL C C 1
ATOM 10092 O O . VAL C 1 416 ? 2.569 9.041 135.421 1.00 16.82 395 VAL C O 1
ATOM 10096 N N . VAL C 1 417 ? 2.923 8.140 133.384 1.00 16.57 396 VAL C N 1
ATOM 10097 C CA . VAL C 1 417 ? 1.504 8.246 133.020 1.00 17.12 396 VAL C CA 1
ATOM 10098 C C . VAL C 1 417 ? 0.685 7.321 133.927 1.00 17.22 396 VAL C C 1
ATOM 10099 O O . VAL C 1 417 ? -0.375 7.705 134.419 1.00 17.33 396 VAL C O 1
ATOM 10103 N N . ASN C 1 418 ? 1.164 6.103 134.156 1.00 17.32 397 ASN C N 1
ATOM 10104 C CA . ASN C 1 418 ? 0.488 5.221 135.102 1.00 18.01 397 ASN C CA 1
ATOM 10105 C C . ASN C 1 418 ? 0.513 5.797 136.535 1.00 17.54 397 ASN C C 1
ATOM 10106 O O . ASN C 1 418 ? -0.481 5.717 137.233 1.00 17.13 397 ASN C O 1
ATOM 10111 N N . TRP C 1 419 ? 1.621 6.409 136.962 1.00 17.09 398 TRP C N 1
ATOM 10112 C CA . TRP C 1 419 ? 1.631 7.039 138.298 1.00 17.35 398 TRP C CA 1
ATOM 10113 C C . TRP C 1 419 ? 0.570 8.133 138.363 1.00 17.28 398 TRP C C 1
ATOM 10114 O O . TRP C 1 419 ? -0.236 8.154 139.283 1.00 16.69 398 TRP C O 1
ATOM 10125 N N . ALA C 1 420 ? 0.568 9.032 137.380 1.00 17.04 399 ALA C N 1
ATOM 10126 C CA . ALA C 1 420 ? -0.361 10.152 137.414 1.00 17.75 399 ALA C CA 1
ATOM 10127 C C . ALA C 1 420 ? -1.802 9.659 137.354 1.00 18.26 399 ALA C C 1
ATOM 10128 O O . ALA C 1 420 ? -2.665 10.197 138.048 1.00 18.70 399 ALA C O 1
ATOM 10130 N N . ASN C 1 421 ? -2.058 8.619 136.565 1.00 17.99 400 ASN C N 1
ATOM 10131 C CA . ASN C 1 421 ? -3.414 8.079 136.485 1.00 19.21 400 ASN C CA 1
ATOM 10132 C C . ASN C 1 421 ? -3.832 7.264 137.727 1.00 20.75 400 ASN C C 1
ATOM 10133 O O . ASN C 1 421 ? -5.028 7.005 137.925 1.00 20.06 400 ASN C O 1
ATOM 10138 N N . ASP C 1 422 ? -2.865 6.876 138.554 1.00 21.67 401 ASP C N 1
ATOM 10139 C CA . ASP C 1 422 ? -3.207 6.146 139.770 1.00 23.62 401 ASP C CA 1
ATOM 10140 C C . ASP C 1 422 ? -3.420 7.158 140.882 1.00 24.08 401 ASP C C 1
ATOM 10141 O O . ASP C 1 422 ? -2.565 7.355 141.757 1.00 25.33 401 ASP C O 1
ATOM 10146 N N . SER C 1 423 ? -4.564 7.816 140.820 1.00 23.42 402 SER C N 1
ATOM 10147 C CA . SER C 1 423 ? -4.874 8.892 141.729 1.00 22.83 402 SER C CA 1
ATOM 10148 C C . SER C 1 423 ? -6.379 8.897 141.919 1.00 22.73 402 SER C C 1
ATOM 10149 O O . SER C 1 423 ? -7.125 8.383 141.067 1.00 22.33 402 SER C O 1
ATOM 10152 N N . GLN C 1 424 ? -6.831 9.463 143.027 1.00 21.82 403 GLN C N 1
ATOM 10153 C CA . GLN C 1 424 ? -8.267 9.560 143.255 1.00 22.34 403 GLN C CA 1
ATOM 10154 C C . GLN C 1 424 ? -8.760 10.843 142.580 1.00 21.25 403 GLN C C 1
ATOM 10155 O O . GLN C 1 424 ? -9.956 11.050 142.436 1.00 20.97 403 GLN C O 1
ATOM 10161 N N . TYR C 1 425 ? -7.820 11.703 142.186 1.00 19.58 404 TYR C N 1
ATOM 10162 C CA . TYR C 1 425 ? -8.152 12.993 141.582 1.00 19.66 404 TYR C CA 1
ATOM 10163 C C . TYR C 1 425 ? -8.189 12.920 140.067 1.00 18.81 404 TYR C C 1
ATOM 10164 O O . TYR C 1 425 ? -7.564 12.045 139.492 1.00 18.93 404 TYR C O 1
ATOM 10173 N N . GLY C 1 426 ? -8.892 13.854 139.427 1.00 18.37 405 GLY C N 1
ATOM 10174 C CA . GLY C 1 426 ? -9.005 13.857 137.983 1.00 17.74 405 GLY C CA 1
ATOM 10175 C C . GLY C 1 426 ? -9.439 15.170 137.333 1.00 17.99 405 GLY C C 1
ATOM 10176 O O . GLY C 1 426 ? -10.121 15.173 136.305 1.00 17.99 405 GLY C O 1
ATOM 10177 N N . LEU C 1 427 ? -9.005 16.287 137.886 1.00 17.03 406 LEU C N 1
ATOM 10178 C CA . LEU C 1 427 ? -9.451 17.575 137.386 1.00 16.87 406 LEU C CA 1
ATOM 10179 C C . LEU C 1 427 ? -8.562 18.195 136.315 1.00 16.75 406 LEU C C 1
ATOM 10180 O O . LEU C 1 427 ? -9.031 18.531 135.238 1.00 16.64 406 LEU C O 1
ATOM 10185 N N . ALA C 1 428 ? -7.276 18.361 136.606 1.00 16.04 407 ALA C N 1
ATOM 10186 C CA . ALA C 1 428 ? -6.402 19.020 135.651 1.00 15.93 407 ALA C CA 1
ATOM 10187 C C . ALA C 1 428 ? -4.998 18.472 135.744 1.00 15.96 407 ALA C C 1
ATOM 10188 O O . ALA C 1 428 ? -4.645 17.832 136.744 1.00 15.22 407 ALA C O 1
ATOM 10190 N N . SER C 1 429 ? -4.190 18.787 134.729 1.00 16.02 408 SER C N 1
ATOM 10191 C CA . SER C 1 429 ? -2.835 18.252 134.595 1.00 15.94 408 SER C CA 1
ATOM 10192 C C . SER C 1 429 ? -2.046 19.018 133.565 1.00 15.85 408 SER C C 1
ATOM 10193 O O . SER C 1 429 ? -2.621 19.750 132.753 1.00 15.73 408 SER C O 1
ATOM 10196 N N . SER C 1 430 ? -0.723 18.899 133.598 1.00 15.66 409 SER C N 1
ATOM 10197 C CA . SER C 1 430 ? 0.050 19.482 132.518 1.00 16.39 409 SER C CA 1
ATOM 10198 C C . SER C 1 430 ? 1.220 18.569 132.184 1.00 16.33 409 SER C C 1
ATOM 10199 O O . SER C 1 430 ? 1.634 17.739 133.020 1.00 16.31 409 SER C O 1
ATOM 10202 N N . VAL C 1 431 ? 1.685 18.666 130.944 1.00 15.93 410 VAL C N 1
ATOM 10203 C CA . VAL C 1 431 ? 2.838 17.913 130.494 1.00 16.39 410 VAL C CA 1
ATOM 10204 C C . VAL C 1 431 ? 3.801 18.877 129.822 1.00 16.68 410 VAL C C 1
ATOM 10205 O O . VAL C 1 431 ? 3.385 19.702 128.998 1.00 17.09 410 VAL C O 1
ATOM 10209 N N . TRP C 1 432 ? 5.078 18.809 130.188 1.00 16.05 411 TRP C N 1
ATOM 10210 C CA . TRP C 1 432 ? 6.068 19.726 129.619 1.00 16.28 411 TRP C CA 1
ATOM 10211 C C . TRP C 1 432 ? 7.130 18.940 128.848 1.00 16.63 411 TRP C C 1
ATOM 10212 O O . TRP C 1 432 ? 7.861 18.153 129.417 1.00 15.57 411 TRP C O 1
ATOM 10223 N N . THR C 1 433 ? 7.190 19.149 127.546 1.00 17.22 412 THR C N 1
ATOM 10224 C CA . THR C 1 433 ? 8.140 18.441 126.690 1.00 18.24 412 THR C CA 1
ATOM 10225 C C . THR C 1 433 ? 8.144 19.155 125.356 1.00 19.02 412 THR C C 1
ATOM 10226 O O . THR C 1 433 ? 7.124 19.715 124.946 1.00 19.04 412 THR C O 1
ATOM 10230 N N . LYS C 1 434 ? 9.274 19.155 124.663 1.00 19.85 413 LYS C N 1
ATOM 10231 C CA . LYS C 1 434 ? 9.284 19.795 123.355 1.00 21.06 413 LYS C CA 1
ATOM 10232 C C . LYS C 1 434 ? 8.873 18.843 122.240 1.00 20.91 413 LYS C C 1
ATOM 10233 O O . LYS C 1 434 ? 8.539 19.270 121.136 1.00 20.95 413 LYS C O 1
ATOM 10239 N N . ASP C 1 435 ? 8.857 17.549 122.551 1.00 20.34 414 ASP C N 1
ATOM 10240 C CA . ASP C 1 435 ? 8.527 16.520 121.550 1.00 20.17 414 ASP C CA 1
ATOM 10241 C C . ASP C 1 435 ? 7.032 16.410 121.209 1.00 20.07 414 ASP C C 1
ATOM 10242 O O . ASP C 1 435 ? 6.211 16.143 122.065 1.00 18.62 414 ASP C O 1
ATOM 10247 N N . VAL C 1 436 ? 6.705 16.622 119.934 1.00 20.49 415 VAL C N 1
ATOM 10248 C CA . VAL C 1 436 ? 5.346 16.568 119.416 1.00 21.45 415 VAL C CA 1
ATOM 10249 C C . VAL C 1 436 ? 4.653 15.276 119.745 1.00 21.18 415 VAL C C 1
ATOM 10250 O O . VAL C 1 436 ? 3.532 15.248 120.244 1.00 21.28 415 VAL C O 1
ATOM 10254 N N . GLY C 1 437 ? 5.327 14.185 119.414 1.00 21.48 416 GLY C N 1
ATOM 10255 C CA . GLY C 1 437 ? 4.761 12.875 119.633 1.00 21.78 416 GLY C CA 1
ATOM 10256 C C . GLY C 1 437 ? 4.419 12.625 121.095 1.00 21.46 416 GLY C C 1
ATOM 10257 O O . GLY C 1 437 ? 3.302 12.196 121.422 1.00 21.61 416 GLY C O 1
ATOM 10258 N N . ARG C 1 438 ? 5.381 12.890 121.969 1.00 20.62 417 ARG C N 1
ATOM 10259 C CA . ARG C 1 438 ? 5.205 12.642 123.385 1.00 20.33 417 ARG C CA 1
ATOM 10260 C C . ARG C 1 438 ? 4.105 13.508 123.982 1.00 19.80 417 ARG C C 1
ATOM 10261 O O . ARG C 1 438 ? 3.289 13.012 124.764 1.00 19.34 417 ARG C O 1
ATOM 10269 N N . ALA C 1 439 ? 4.048 14.772 123.583 1.00 18.09 418 ALA C N 1
ATOM 10270 C CA . ALA C 1 439 ? 3.006 15.645 124.088 1.00 18.31 418 ALA C CA 1
ATOM 10271 C C . ALA C 1 439 ? 1.598 15.086 123.773 1.00 17.98 418 ALA C C 1
ATOM 10272 O O . ALA C 1 439 ? 0.712 15.085 124.620 1.00 17.43 418 ALA C O 1
ATOM 10274 N N . HIS C 1 440 ? 1.409 14.571 122.569 1.00 17.75 419 HIS C N 1
ATOM 10275 C CA . HIS C 1 440 ? 0.082 14.065 122.205 1.00 18.37 419 HIS C CA 1
ATOM 10276 C C . HIS C 1 440 ? -0.211 12.729 122.817 1.00 18.00 419 HIS C C 1
ATOM 10277 O O . HIS C 1 440 ? -1.345 12.493 123.242 1.00 18.44 419 HIS C O 1
ATOM 10284 N N . ARG C 1 441 ? 0.796 11.864 122.897 1.00 18.18 420 ARG C N 1
ATOM 10285 C CA . ARG C 1 441 ? 0.607 10.550 123.513 1.00 19.04 420 ARG C CA 1
ATOM 10286 C C . ARG C 1 441 ? 0.170 10.708 124.961 1.00 18.85 420 ARG C C 1
ATOM 10287 O O . ARG C 1 441 ? -0.841 10.121 125.378 1.00 19.66 420 ARG C O 1
ATOM 10295 N N . VAL C 1 442 ? 0.912 11.501 125.728 1.00 18.10 421 VAL C N 1
ATOM 10296 C CA . VAL C 1 442 ? 0.583 11.720 127.146 1.00 17.65 421 VAL C CA 1
ATOM 10297 C C . VAL C 1 442 ? -0.763 12.411 127.331 1.00 18.23 421 VAL C C 1
ATOM 10298 O O . VAL C 1 442 ? -1.575 11.994 128.154 1.00 18.20 421 VAL C O 1
ATOM 10302 N N . SER C 1 443 ? -1.027 13.446 126.538 1.00 17.96 422 SER C N 1
ATOM 10303 C CA . SER C 1 443 ? -2.289 14.170 126.643 1.00 19.10 422 SER C CA 1
ATOM 10304 C C . SER C 1 443 ? -3.467 13.267 126.398 1.00 18.80 422 SER C C 1
ATOM 10305 O O . SER C 1 443 ? -4.522 13.416 127.037 1.00 19.52 422 SER C O 1
ATOM 10308 N N . ALA C 1 444 ? -3.303 12.376 125.422 1.00 18.47 423 ALA C N 1
ATOM 10309 C CA . ALA C 1 444 ? -4.333 11.425 125.083 1.00 18.93 423 ALA C CA 1
ATOM 10310 C C . ALA C 1 444 ? -4.632 10.458 126.240 1.00 19.41 423 ALA C C 1
ATOM 10311 O O . ALA C 1 444 ? -5.790 10.086 126.449 1.00 19.64 423 ALA C O 1
ATOM 10313 N N . ARG C 1 445 ? -3.612 10.060 126.992 1.00 18.88 424 ARG C N 1
ATOM 10314 C CA . ARG C 1 445 ? -3.803 9.036 128.041 1.00 19.84 424 ARG C CA 1
ATOM 10315 C C . ARG C 1 445 ? -4.111 9.515 129.462 1.00 19.27 424 ARG C C 1
ATOM 10316 O O . ARG C 1 445 ? -4.526 8.715 130.296 1.00 19.85 424 ARG C O 1
ATOM 10324 N N . LEU C 1 446 ? -3.880 10.795 129.751 1.00 17.92 425 LEU C N 1
ATOM 10325 C CA . LEU C 1 446 ? -4.102 11.303 131.097 1.00 17.32 425 LEU C CA 1
ATOM 10326 C C . LEU C 1 446 ? -5.592 11.291 131.427 1.00 17.32 425 LEU C C 1
ATOM 10327 O O . LEU C 1 446 ? -6.427 11.774 130.636 1.00 15.96 425 LEU C O 1
ATOM 10332 N N . GLN C 1 447 ? -5.919 10.767 132.602 1.00 17.81 426 GLN C N 1
ATOM 10333 C CA . GLN C 1 447 ? -7.316 10.675 133.048 1.00 18.51 426 GLN C CA 1
ATOM 10334 C C . GLN C 1 447 ? -7.709 11.907 133.904 1.00 18.40 426 GLN C C 1
ATOM 10335 O O . GLN C 1 447 ? -8.038 11.805 135.085 1.00 17.98 426 GLN C O 1
ATOM 10341 N N . TYR C 1 448 ? -7.657 13.071 133.270 1.00 18.18 427 TYR C N 1
ATOM 10342 C CA . TYR C 1 448 ? -7.894 14.369 133.899 1.00 18.15 427 TYR C CA 1
ATOM 10343 C C . TYR C 1 448 ? -8.744 15.204 132.966 1.00 18.18 427 TYR C C 1
ATOM 10344 O O . TYR C 1 448 ? -8.515 15.182 131.742 1.00 18.83 427 TYR C O 1
ATOM 10353 N N . GLY C 1 449 ? -9.696 15.954 133.522 1.00 18.23 428 GLY C N 1
ATOM 10354 C CA . GLY C 1 449 ? -10.583 16.787 132.708 1.00 18.72 428 GLY C CA 1
ATOM 10355 C C . GLY C 1 449 ? -9.883 17.780 131.787 1.00 19.68 428 GLY C C 1
ATOM 10356 O O . GLY C 1 449 ? -10.394 18.114 130.716 1.00 18.91 428 GLY C O 1
ATOM 10357 N N . CYS C 1 450 ? -8.715 18.267 132.210 1.00 19.79 429 CYS C N 1
ATOM 10358 C CA . CYS C 1 450 ? -7.946 19.221 131.417 1.00 21.18 429 CYS C CA 1
ATOM 10359 C C . CYS C 1 450 ? -6.493 18.780 131.373 1.00 19.59 429 CYS C C 1
ATOM 10360 O O . CYS C 1 450 ? -5.958 18.301 132.382 1.00 18.99 429 CYS C O 1
ATOM 10363 N N . THR C 1 451 ? -5.855 18.922 130.218 1.00 18.97 430 THR C N 1
ATOM 10364 C CA . THR C 1 451 ? -4.394 18.752 130.123 1.00 18.00 430 THR C CA 1
ATOM 10365 C C . THR C 1 451 ? -3.786 19.927 129.358 1.00 18.23 430 THR C C 1
ATOM 10366 O O . THR C 1 451 ? -4.098 20.124 128.175 1.00 17.94 430 THR C O 1
ATOM 10370 N N . TRP C 1 452 ? -2.930 20.707 130.020 1.00 17.58 431 TRP C N 1
ATOM 10371 C CA . TRP C 1 452 ? -2.174 21.753 129.354 1.00 16.99 431 TRP C CA 1
ATOM 10372 C C . TRP C 1 452 ? -0.827 21.173 128.865 1.00 17.02 431 TRP C C 1
ATOM 10373 O O . TRP C 1 452 ? -0.223 20.319 129.524 1.00 15.99 431 TRP C O 1
ATOM 10384 N N . VAL C 1 453 ? -0.351 21.638 127.713 1.00 16.79 432 VAL C N 1
ATOM 10385 C CA . VAL C 1 453 ? 0.961 21.250 127.208 1.00 16.24 432 VAL C CA 1
ATOM 10386 C C . VAL C 1 453 ? 1.858 22.471 127.174 1.00 16.89 432 VAL C C 1
ATOM 10387 O O . VAL C 1 453 ? 1.555 23.461 126.491 1.00 16.57 432 VAL C O 1
ATOM 10391 N N . ASN C 1 454 ? 2.963 22.399 127.919 1.00 17.17 433 ASN C N 1
ATOM 10392 C CA . ASN C 1 454 ? 3.943 23.482 128.031 1.00 17.58 433 ASN C CA 1
ATOM 10393 C C . ASN C 1 454 ? 3.364 24.754 128.641 1.00 17.68 433 ASN C C 1
ATOM 10394 O O . ASN C 1 454 ? 3.815 25.851 128.345 1.00 17.76 433 ASN C O 1
ATOM 10399 N N . THR C 1 455 ? 2.334 24.594 129.466 1.00 17.73 434 THR C N 1
ATOM 10400 C CA . THR C 1 455 ? 1.804 25.684 130.274 1.00 17.70 434 THR C CA 1
ATOM 10401 C C . THR C 1 455 ? 0.936 25.018 131.330 1.00 18.27 434 THR C C 1
ATOM 10402 O O . THR C 1 455 ? 0.976 23.797 131.477 1.00 17.65 434 THR C O 1
ATOM 10406 N N . HIS C 1 456 ? 0.186 25.802 132.087 1.00 18.25 435 HIS C N 1
ATOM 10407 C CA . HIS C 1 456 ? -0.685 25.259 133.119 1.00 19.00 435 HIS C CA 1
ATOM 10408 C C . HIS C 1 456 ? -1.606 26.392 133.490 1.00 19.18 435 HIS C C 1
ATOM 10409 O O . HIS C 1 456 ? -1.328 27.544 133.147 1.00 19.34 435 HIS C O 1
ATOM 10416 N N . PHE C 1 457 ? -2.710 26.068 134.132 1.00 20.13 436 PHE C N 1
ATOM 10417 C CA . PHE C 1 457 ? -3.515 27.077 134.817 1.00 21.87 436 PHE C CA 1
ATOM 10418 C C . PHE C 1 457 ? -4.344 28.033 133.949 1.00 22.75 436 PHE C C 1
ATOM 10419 O O . PHE C 1 457 ? -4.991 28.922 134.486 1.00 24.73 436 PHE C O 1
ATOM 10427 N N . MET C 1 458 ? -4.331 27.895 132.632 1.00 22.40 437 MET C N 1
ATOM 10428 C CA . MET C 1 458 ? -5.085 28.833 131.791 1.00 22.52 437 MET C CA 1
ATOM 10429 C C . MET C 1 458 ? -6.506 28.356 131.498 1.00 21.84 437 MET C C 1
ATOM 10430 O O . MET C 1 458 ? -6.697 27.270 130.962 1.00 21.39 437 MET C O 1
ATOM 10435 N N . LEU C 1 459 ? -7.493 29.181 131.820 1.00 21.32 438 LEU C N 1
ATOM 10436 C CA . LEU C 1 459 ? -8.883 28.832 131.567 1.00 21.73 438 LEU C CA 1
ATOM 10437 C C . LEU C 1 459 ? -9.517 29.902 130.701 1.00 21.38 438 LEU C C 1
ATOM 10438 O O . LEU C 1 459 ? -9.163 31.076 130.802 1.00 20.66 438 LEU C O 1
ATOM 10443 N N . VAL C 1 460 ? -10.432 29.499 129.830 1.00 20.44 439 VAL C N 1
ATOM 10444 C CA . VAL C 1 460 ? -11.187 30.458 129.044 1.00 19.96 439 VAL C CA 1
ATOM 10445 C C . VAL C 1 460 ? -12.675 30.065 129.132 1.00 19.48 439 VAL C C 1
ATOM 10446 O O . VAL C 1 460 ? -13.020 28.881 129.309 1.00 18.31 439 VAL C O 1
ATOM 10450 N N . SER C 1 461 ? -13.546 31.061 129.033 1.00 19.06 440 SER C N 1
ATOM 10451 C CA . SER C 1 461 ? -14.987 30.823 129.179 1.00 19.55 440 SER C CA 1
ATOM 10452 C C . SER C 1 461 ? -15.536 29.780 128.205 1.00 19.50 440 SER C C 1
ATOM 10453 O O . SER C 1 461 ? -16.520 29.087 128.503 1.00 19.17 440 SER C O 1
ATOM 10456 N N . GLU C 1 462 ? -14.932 29.645 127.033 1.00 19.36 441 GLU C N 1
ATOM 10457 C CA . GLU C 1 462 ? -15.541 28.666 126.128 1.00 20.11 441 GLU C CA 1
ATOM 10458 C C . GLU C 1 462 ? -15.149 27.159 126.273 1.00 19.99 441 GLU C C 1
ATOM 10459 O O . GLU C 1 462 ? -15.788 26.274 125.654 1.00 19.74 441 GLU C O 1
ATOM 10465 N N . MET C 1 463 ? -14.154 26.874 127.106 1.00 18.52 442 MET C N 1
ATOM 10466 C CA . MET C 1 463 ? -13.654 25.499 127.247 1.00 18.70 442 MET C CA 1
ATOM 10467 C C . MET C 1 463 ? -14.024 24.955 128.626 1.00 19.20 442 MET C C 1
ATOM 10468 O O . MET C 1 463 ? -13.852 25.638 129.636 1.00 18.92 442 MET C O 1
ATOM 10473 N N . PRO C 1 464 ? -14.498 23.719 128.679 1.00 19.32 443 PRO C N 1
ATOM 10474 C CA . PRO C 1 464 ? -15.020 23.172 129.934 1.00 19.59 443 PRO C CA 1
ATOM 10475 C C . PRO C 1 464 ? -13.951 22.837 130.962 1.00 20.29 443 PRO C C 1
ATOM 10476 O O . PRO C 1 464 ? -12.826 22.437 130.660 1.00 20.54 443 PRO C O 1
ATOM 10480 N N . HIS C 1 465 ? -14.347 22.986 132.216 1.00 20.78 444 HIS C N 1
ATOM 10481 C CA . HIS C 1 465 ? -13.487 22.701 133.348 1.00 21.08 444 HIS C CA 1
ATOM 10482 C C . HIS C 1 465 ? -14.312 21.773 134.223 1.00 20.64 444 HIS C C 1
ATOM 10483 O O . HIS C 1 465 ? -15.454 22.101 134.582 1.00 20.41 444 HIS C O 1
ATOM 10490 N N . GLY C 1 466 ? -13.791 20.591 134.541 1.00 20.41 445 GLY C N 1
ATOM 10491 C CA . GLY C 1 466 ? -14.548 19.659 135.382 1.00 20.06 445 GLY C CA 1
ATOM 10492 C C . GLY C 1 466 ? -13.762 18.364 135.488 1.00 20.69 445 GLY C C 1
ATOM 10493 O O . GLY C 1 466 ? -12.901 18.110 134.643 1.00 21.89 445 GLY C O 1
ATOM 10494 N N . GLY C 1 467 ? -14.038 17.545 136.496 1.00 20.10 446 GLY C N 1
ATOM 10495 C CA . GLY C 1 467 ? -13.213 16.388 136.735 1.00 20.34 446 GLY C CA 1
ATOM 10496 C C . GLY C 1 467 ? -13.798 15.027 136.417 1.00 20.59 446 GLY C C 1
ATOM 10497 O O . GLY C 1 467 ? -14.850 14.911 135.757 1.00 20.42 446 GLY C O 1
ATOM 10498 N N . GLN C 1 468 ? -13.078 14.012 136.895 1.00 19.95 447 GLN C N 1
ATOM 10499 C CA . GLN C 1 468 ? -13.388 12.595 136.776 1.00 20.42 447 GLN C CA 1
ATOM 10500 C C . GLN C 1 468 ? -13.048 12.043 138.145 1.00 20.03 447 GLN C C 1
ATOM 10501 O O . GLN C 1 468 ? -12.381 12.725 138.936 1.00 20.08 447 GLN C O 1
ATOM 10507 N N . LYS C 1 469 ? -13.409 10.789 138.395 1.00 19.42 448 LYS C N 1
ATOM 10508 C CA . LYS C 1 469 ? -13.088 10.140 139.658 1.00 19.40 448 LYS C CA 1
ATOM 10509 C C . LYS C 1 469 ? -13.579 10.958 140.837 1.00 19.25 448 LYS C C 1
ATOM 10510 O O . LYS C 1 469 ? -14.661 11.527 140.757 1.00 19.56 448 LYS C O 1
ATOM 10516 N N . LEU C 1 470 ? -12.814 11.026 141.930 1.00 18.98 449 LEU C N 1
ATOM 10517 C CA . LEU C 1 470 ? -13.307 11.727 143.119 1.00 19.42 449 LEU C CA 1
ATOM 10518 C C . LEU C 1 470 ? -13.310 13.246 142.981 1.00 19.09 449 LEU C C 1
ATOM 10519 O O . LEU C 1 470 ? -13.840 13.930 143.835 1.00 19.66 449 LEU C O 1
ATOM 10524 N N . SER C 1 471 ? -12.743 13.765 141.902 1.00 18.86 450 SER C N 1
ATOM 10525 C CA . SER C 1 471 ? -12.838 15.192 141.611 1.00 19.04 450 SER C CA 1
ATOM 10526 C C . SER C 1 471 ? -14.265 15.583 141.225 1.00 19.41 450 SER C C 1
ATOM 10527 O O . SER C 1 471 ? -14.600 16.775 141.171 1.00 19.35 450 SER C O 1
ATOM 10530 N N . GLY C 1 472 ? -15.102 14.593 140.925 1.00 19.38 451 GLY C N 1
ATOM 10531 C CA . GLY C 1 472 ? -16.499 14.899 140.632 1.00 19.87 451 GLY C CA 1
ATOM 10532 C C . GLY C 1 472 ? -16.923 14.697 139.195 1.00 20.64 451 GLY C C 1
ATOM 10533 O O . GLY C 1 472 ? -16.371 13.854 138.490 1.00 20.98 451 GLY C O 1
ATOM 10534 N N . TYR C 1 473 ? -17.930 15.454 138.759 1.00 20.64 452 TYR C N 1
ATOM 10535 C CA . TYR C 1 473 ? -18.468 15.317 137.408 1.00 20.93 452 TYR C CA 1
ATOM 10536 C C . TYR C 1 473 ? -19.259 16.577 137.119 1.00 21.01 452 TYR C C 1
ATOM 10537 O O . TYR C 1 473 ? -19.645 17.302 138.035 1.00 21.40 452 TYR C O 1
ATOM 10546 N N . GLY C 1 474 ? -19.556 16.815 135.860 1.00 20.85 453 GLY C N 1
ATOM 10547 C CA . GLY C 1 474 ? -20.231 18.048 135.470 1.00 20.78 453 GLY C CA 1
ATOM 10548 C C . GLY C 1 474 ? -19.149 19.037 135.039 1.00 21.20 453 GLY C C 1
ATOM 10549 O O . GLY C 1 474 ? -17.985 18.906 135.423 1.00 21.12 453 GLY C O 1
ATOM 10550 N N . LYS C 1 475 ? -19.521 20.007 134.216 1.00 20.61 454 LYS C N 1
ATOM 10551 C CA . LYS C 1 475 ? -18.570 20.982 133.738 1.00 21.10 454 LYS C CA 1
ATOM 10552 C C . LYS C 1 475 ? -18.937 22.392 134.147 1.00 21.42 454 LYS C C 1
ATOM 10553 O O . LYS C 1 475 ? -20.113 22.732 134.235 1.00 21.11 454 LYS C O 1
ATOM 10559 N N . ASP C 1 476 ? -17.923 23.218 134.363 1.00 21.53 455 ASP C N 1
ATOM 10560 C CA . ASP C 1 476 ? -18.142 24.635 134.501 1.00 22.66 455 ASP C CA 1
ATOM 10561 C C . ASP C 1 476 ? -17.600 25.278 133.240 1.00 22.24 455 ASP C C 1
ATOM 10562 O O . ASP C 1 476 ? -16.631 24.780 132.643 1.00 22.30 455 ASP C O 1
ATOM 10567 N N . MET C 1 477 ? -18.198 26.403 132.867 1.00 20.00 456 MET C N 1
ATOM 10568 C CA . MET C 1 477 ? -17.902 27.091 131.630 1.00 20.00 456 MET C CA 1
ATOM 10569 C C . MET C 1 477 ? -18.184 26.190 130.399 1.00 20.00 456 MET C C 1
ATOM 10570 O O . MET C 1 477 ? -18.459 24.988 130.552 1.00 20.00 456 MET C O 1
ATOM 10575 N N . SER C 1 478 ? -18.125 26.795 129.216 1.00 19.16 457 SER C N 1
ATOM 10576 C CA . SER C 1 478 ? -18.406 26.181 127.932 1.00 19.81 457 SER C CA 1
ATOM 10577 C C . SER C 1 478 ? -19.899 25.874 127.736 1.00 19.75 457 SER C C 1
ATOM 10578 O O . SER C 1 478 ? -20.687 25.922 128.675 1.00 18.70 457 SER C O 1
ATOM 10581 N N . LEU C 1 479 ? -20.252 25.503 126.513 1.00 19.71 458 LEU C N 1
ATOM 10582 C CA . LEU C 1 479 ? -21.597 25.075 126.206 1.00 20.29 458 LEU C CA 1
ATOM 10583 C C . LEU C 1 479 ? -21.985 23.847 127.031 1.00 19.65 458 LEU C C 1
ATOM 10584 O O . LEU C 1 479 ? -23.145 23.673 127.347 1.00 19.19 458 LEU C O 1
ATOM 10589 N N . TYR C 1 480 ? -21.017 23.007 127.394 1.00 19.23 459 TYR C N 1
ATOM 10590 C CA . TYR C 1 480 ? -21.319 21.815 128.201 1.00 19.86 459 TYR C CA 1
ATOM 10591 C C . TYR C 1 480 ? -21.801 22.208 129.580 1.00 20.14 459 TYR C C 1
ATOM 10592 O O . TYR C 1 480 ? -22.624 21.502 130.203 1.00 20.45 459 TYR C O 1
ATOM 10601 N N . GLY C 1 481 ? -21.290 23.337 130.069 1.00 20.21 460 GLY C N 1
ATOM 10602 C CA . GLY C 1 481 ? -21.679 23.822 131.384 1.00 20.31 460 GLY C CA 1
ATOM 10603 C C . GLY C 1 481 ? -23.129 24.252 131.358 1.00 20.89 460 GLY C C 1
ATOM 10604 O O . GLY C 1 481 ? -23.868 24.113 132.335 1.00 21.50 460 GLY C O 1
ATOM 10605 N N . LEU C 1 482 ? -23.554 24.771 130.218 1.00 20.69 461 LEU C N 1
ATOM 10606 C CA . LEU C 1 482 ? -24.933 25.180 130.065 1.00 20.98 461 LEU C CA 1
ATOM 10607 C C . LEU C 1 482 ? -25.811 23.933 129.973 1.00 20.49 461 LEU C C 1
ATOM 10608 O O . LEU C 1 482 ? -26.809 23.829 130.671 1.00 20.06 461 LEU C O 1
ATOM 10613 N N . GLU C 1 483 ? -25.423 22.979 129.123 1.00 20.50 462 GLU C N 1
ATOM 10614 C CA . GLU C 1 483 ? -26.231 21.754 128.944 1.00 20.94 462 GLU C CA 1
ATOM 10615 C C . GLU C 1 483 ? -26.518 21.024 130.259 1.00 20.24 462 GLU C C 1
ATOM 10616 O O . GLU C 1 483 ? -27.591 20.434 130.423 1.00 19.26 462 GLU C O 1
ATOM 10622 N N . ASP C 1 484 ? -25.552 21.024 131.173 1.00 20.06 463 ASP C N 1
ATOM 10623 C CA . ASP C 1 484 ? -25.735 20.360 132.481 1.00 20.56 463 ASP C CA 1
ATOM 10624 C C . ASP C 1 484 ? -26.947 20.877 133.246 1.00 20.10 463 ASP C C 1
ATOM 10625 O O . ASP C 1 484 ? -27.424 20.195 134.160 1.00 20.12 463 ASP C O 1
ATOM 10630 N N . TYR C 1 485 ? -27.415 22.082 132.910 1.00 18.65 464 TYR C N 1
ATOM 10631 C CA . TYR C 1 485 ? -28.554 22.666 133.634 1.00 19.13 464 TYR C CA 1
ATOM 10632 C C . TYR C 1 485 ? -29.885 22.534 132.897 1.00 18.82 464 TYR C C 1
ATOM 10633 O O . TYR C 1 485 ? -30.854 23.280 133.186 1.00 18.43 464 TYR C O 1
ATOM 10642 N N . THR C 1 486 ? -29.934 21.613 131.934 1.00 18.83 465 THR C N 1
ATOM 10643 C CA . THR C 1 486 ? -31.159 21.379 131.180 1.00 19.02 465 THR C CA 1
ATOM 10644 C C . THR C 1 486 ? -31.475 19.910 131.162 1.00 18.71 465 THR C C 1
ATOM 10645 O O . THR C 1 486 ? -30.638 19.080 131.520 1.00 17.54 465 THR C O 1
ATOM 10649 N N . VAL C 1 487 ? -32.685 19.583 130.727 1.00 18.46 466 VAL C N 1
ATOM 10650 C CA . VAL C 1 487 ? -33.025 18.187 130.513 1.00 19.32 466 VAL C CA 1
ATOM 10651 C C . VAL C 1 487 ? -33.424 18.061 129.042 1.00 18.98 466 VAL C C 1
ATOM 10652 O O . VAL C 1 487 ? -34.161 18.895 128.511 1.00 19.46 466 VAL C O 1
ATOM 10656 N N . VAL C 1 488 ? -32.884 17.059 128.369 1.00 18.32 467 VAL C N 1
ATOM 10657 C CA . VAL C 1 488 ? -33.195 16.813 126.969 1.00 17.27 467 VAL C CA 1
ATOM 10658 C C . VAL C 1 488 ? -34.562 16.122 126.943 1.00 17.42 467 VAL C C 1
ATOM 10659 O O . VAL C 1 488 ? -34.831 15.222 127.774 1.00 17.23 467 VAL C O 1
ATOM 10663 N N . ARG C 1 489 ? -35.444 16.575 126.052 1.00 16.30 468 ARG C N 1
ATOM 10664 C CA . ARG C 1 489 ? -36.782 15.982 125.926 1.00 16.42 468 ARG C CA 1
ATOM 10665 C C . ARG C 1 489 ? -37.081 15.576 124.466 1.00 16.97 468 ARG C C 1
ATOM 10666 O O . ARG C 1 489 ? -36.708 16.275 123.517 1.00 17.09 468 ARG C O 1
ATOM 10674 N N . HIS C 1 490 ? -37.770 14.456 124.304 1.00 16.32 469 HIS C N 1
ATOM 10675 C CA . HIS C 1 490 ? -38.152 13.979 122.985 1.00 16.48 469 HIS C CA 1
ATOM 10676 C C . HIS C 1 490 ? -39.646 14.187 122.820 1.00 16.00 469 HIS C C 1
ATOM 10677 O O . HIS C 1 490 ? -40.424 13.687 123.627 1.00 16.02 469 HIS C O 1
ATOM 10684 N N . VAL C 1 491 ? -40.053 14.961 121.813 1.00 15.60 470 VAL C N 1
ATOM 10685 C CA . VAL C 1 491 ? -41.483 15.135 121.514 1.00 15.36 470 VAL C CA 1
ATOM 10686 C C . VAL C 1 491 ? -41.727 14.472 120.174 1.00 15.50 470 VAL C C 1
ATOM 10687 O O . VAL C 1 491 ? -41.007 14.737 119.212 1.00 15.85 470 VAL C O 1
ATOM 10691 N N . MET C 1 492 ? -42.722 13.597 120.113 1.00 15.06 471 MET C N 1
ATOM 10692 C CA . MET C 1 492 ? -42.988 12.821 118.903 1.00 15.71 471 MET C CA 1
ATOM 10693 C C . MET C 1 492 ? -44.460 12.909 118.503 1.00 15.73 471 MET C C 1
ATOM 10694 O O . MET C 1 492 ? -45.335 12.468 119.240 1.00 16.48 471 MET C O 1
ATOM 10699 N N . VAL C 1 493 ? -44.722 13.463 117.320 1.00 16.06 472 VAL C N 1
ATOM 10700 C CA . VAL C 1 493 ? -46.094 13.708 116.867 1.00 16.72 472 VAL C CA 1
ATOM 10701 C C . VAL C 1 493 ? -46.519 12.730 115.783 1.00 17.22 472 VAL C C 1
ATOM 10702 O O . VAL C 1 493 ? -45.911 12.659 114.708 1.00 17.15 472 VAL C O 1
ATOM 10706 N N . LYS C 1 494 ? -47.547 11.951 116.057 1.00 18.10 473 LYS C N 1
ATOM 10707 C CA . LYS C 1 494 ? -48.016 11.024 115.068 1.00 19.74 473 LYS C CA 1
ATOM 10708 C C . LYS C 1 494 ? -48.743 11.833 114.030 1.00 20.79 473 LYS C C 1
ATOM 10709 O O . LYS C 1 494 ? -49.546 12.699 114.353 1.00 19.62 473 LYS C O 1
ATOM 10715 N N . HIS C 1 495 ? -48.509 11.557 112.766 1.00 22.37 474 HIS C N 1
ATOM 10716 C CA . HIS C 1 495 ? -49.221 12.380 111.829 1.00 25.13 474 HIS C CA 1
ATOM 10717 C C . HIS C 1 495 ? -49.721 11.600 110.685 1.00 27.17 474 HIS C C 1
ATOM 10718 O O . HIS C 1 495 ? -50.921 11.274 110.834 1.00 26.31 474 HIS C O 1
ATOM 10726 N N . MET D 1 22 ? -15.996 -9.001 81.883 1.00 31.03 1 MET D N 1
ATOM 10727 C CA . MET D 1 22 ? -16.452 -7.611 81.886 1.00 30.90 1 MET D CA 1
ATOM 10728 C C . MET D 1 22 ? -17.919 -7.250 81.682 1.00 29.33 1 MET D C 1
ATOM 10729 O O . MET D 1 22 ? -18.509 -7.436 80.617 1.00 29.00 1 MET D O 1
ATOM 10734 N N . GLN D 1 23 ? -18.469 -6.664 82.732 1.00 27.64 2 GLN D N 1
ATOM 10735 C CA . GLN D 1 23 ? -19.806 -6.118 82.676 1.00 26.50 2 GLN D CA 1
ATOM 10736 C C . GLN D 1 23 ? -19.695 -4.821 81.885 1.00 25.40 2 GLN D C 1
ATOM 10737 O O . GLN D 1 23 ? -18.731 -4.072 82.046 1.00 25.15 2 GLN D O 1
ATOM 10743 N N . HIS D 1 24 ? -20.672 -4.551 81.023 1.00 24.06 3 HIS D N 1
ATOM 10744 C CA . HIS D 1 24 ? -20.629 -3.335 80.217 1.00 23.18 3 HIS D CA 1
ATOM 10745 C C . HIS D 1 24 ? -21.992 -2.673 80.086 1.00 21.97 3 HIS D C 1
ATOM 10746 O O . HIS D 1 24 ? -22.170 -1.802 79.246 1.00 21.76 3 HIS D O 1
ATOM 10753 N N . LYS D 1 25 ? -22.952 -3.081 80.899 1.00 20.51 4 LYS D N 1
ATOM 10754 C CA . LYS D 1 25 ? -24.274 -2.483 80.816 1.00 19.65 4 LYS D CA 1
ATOM 10755 C C . LYS D 1 25 ? -24.497 -1.343 81.808 1.00 19.41 4 LYS D C 1
ATOM 10756 O O . LYS D 1 25 ? -23.895 -1.315 82.882 1.00 18.92 4 LYS D O 1
ATOM 10762 N N . LEU D 1 26 ? -25.374 -0.407 81.444 1.00 18.78 5 LEU D N 1
ATOM 10763 C CA . LEU D 1 26 ? -25.705 0.722 82.305 1.00 18.50 5 LEU D CA 1
ATOM 10764 C C . LEU D 1 26 ? -26.827 0.298 83.236 1.00 18.16 5 LEU D C 1
ATOM 10765 O O . LEU D 1 26 ? -27.573 -0.625 82.931 1.00 17.78 5 LEU D O 1
ATOM 10770 N N . LEU D 1 27 ? -26.950 0.972 84.365 1.00 17.46 6 LEU D N 1
ATOM 10771 C CA . LEU D 1 27 ? -28.030 0.697 85.292 1.00 17.47 6 LEU D CA 1
ATOM 10772 C C . LEU D 1 27 ? -28.947 1.871 85.196 1.00 17.48 6 LEU D C 1
ATOM 10773 O O . LEU D 1 27 ? -28.565 2.986 85.551 1.00 16.99 6 LEU D O 1
ATOM 10778 N N . ILE D 1 28 ? -30.156 1.638 84.722 1.00 17.24 7 ILE D N 1
ATOM 10779 C CA . ILE D 1 28 ? -31.138 2.696 84.636 1.00 17.62 7 ILE D CA 1
ATOM 10780 C C . ILE D 1 28 ? -32.465 2.188 85.168 1.00 17.78 7 ILE D C 1
ATOM 10781 O O . ILE D 1 28 ? -32.978 1.185 84.700 1.00 17.06 7 ILE D O 1
ATOM 10786 N N . ASN D 1 29 ? -32.993 2.854 86.186 1.00 18.11 8 ASN D N 1
ATOM 10787 C CA . ASN D 1 29 ? -34.296 2.496 86.726 1.00 18.86 8 ASN D CA 1
ATOM 10788 C C . ASN D 1 29 ? -34.421 1.013 87.070 1.00 19.46 8 ASN D C 1
ATOM 10789 O O . ASN D 1 29 ? -35.379 0.367 86.680 1.00 19.33 8 ASN D O 1
ATOM 10794 N N . GLY D 1 30 ? -33.424 0.465 87.750 1.00 20.11 9 GLY D N 1
ATOM 10795 C CA . GLY D 1 30 ? -33.474 -0.916 88.176 1.00 21.07 9 GLY D CA 1
ATOM 10796 C C . GLY D 1 30 ? -33.208 -1.960 87.109 1.00 21.63 9 GLY D C 1
ATOM 10797 O O . GLY D 1 30 ? -33.320 -3.147 87.397 1.00 22.24 9 GLY D O 1
ATOM 10798 N N . GLU D 1 31 ? -32.865 -1.549 85.888 1.00 21.77 10 GLU D N 1
ATOM 10799 C CA . GLU D 1 31 ? -32.569 -2.529 84.835 1.00 22.46 10 GLU D CA 1
ATOM 10800 C C . GLU D 1 31 ? -31.174 -2.325 84.276 1.00 21.70 10 GLU D C 1
ATOM 10801 O O . GLU D 1 31 ? -30.656 -1.210 84.275 1.00 21.33 10 GLU D O 1
ATOM 10807 N N . LEU D 1 32 ? -30.565 -3.403 83.796 1.00 21.04 11 LEU D N 1
ATOM 10808 C CA . LEU D 1 32 ? -29.259 -3.311 83.168 1.00 20.64 11 LEU D CA 1
ATOM 10809 C C . LEU D 1 32 ? -29.486 -3.272 81.672 1.00 20.63 11 LEU D C 1
ATOM 10810 O O . LEU D 1 32 ? -30.076 -4.198 81.100 1.00 19.50 11 LEU D O 1
ATOM 10815 N N . VAL D 1 33 ? -29.034 -2.201 81.028 1.00 20.42 12 VAL D N 1
ATOM 10816 C CA . VAL D 1 33 ? -29.254 -2.046 79.597 1.00 20.94 12 VAL D CA 1
ATOM 10817 C C . VAL D 1 33 ? -27.992 -1.600 78.867 1.00 20.60 12 VAL D C 1
ATOM 10818 O O . VAL D 1 33 ? -27.156 -0.890 79.416 1.00 20.15 12 VAL D O 1
ATOM 10822 N N . SER D 1 34 ? -27.851 -2.016 77.617 1.00 20.55 13 SER D N 1
ATOM 10823 C CA . SER D 1 34 ? -26.709 -1.593 76.810 1.00 20.54 13 SER D CA 1
ATOM 10824 C C . SER D 1 34 ? -26.829 -0.115 76.449 1.00 20.15 13 SER D C 1
ATOM 10825 O O . SER D 1 34 ? -27.930 0.381 76.208 1.00 19.83 13 SER D O 1
ATOM 10828 N N . GLY D 1 35 ? -25.702 0.587 76.418 1.00 20.01 14 GLY D N 1
ATOM 10829 C CA . GLY D 1 35 ? -25.701 1.972 75.976 1.00 20.50 14 GLY D CA 1
ATOM 10830 C C . GLY D 1 35 ? -26.159 2.006 74.516 1.00 21.66 14 GLY D C 1
ATOM 10831 O O . GLY D 1 35 ? -25.955 1.049 73.762 1.00 20.63 14 GLY D O 1
ATOM 10832 N N . GLU D 1 36 ? -26.785 3.105 74.111 1.00 22.34 15 GLU D N 1
ATOM 10833 C CA . GLU D 1 36 ? -27.277 3.220 72.748 1.00 23.55 15 GLU D CA 1
ATOM 10834 C C . GLU D 1 36 ? -26.472 4.234 71.935 1.00 23.35 15 GLU D C 1
ATOM 10835 O O . GLU D 1 36 ? -26.809 4.513 70.786 1.00 23.33 15 GLU D O 1
ATOM 10841 N N . GLY D 1 37 ? -25.416 4.777 72.537 1.00 23.37 16 GLY D N 1
ATOM 10842 C CA . GLY D 1 37 ? -24.554 5.741 71.873 1.00 23.78 16 GLY D CA 1
ATOM 10843 C C . GLY D 1 37 ? -23.361 5.105 71.166 1.00 24.02 16 GLY D C 1
ATOM 10844 O O . GLY D 1 37 ? -23.341 3.894 70.958 1.00 23.78 16 GLY D O 1
ATOM 10845 N N . GLU D 1 38 ? -22.372 5.920 70.797 1.00 24.51 17 GLU D N 1
ATOM 10846 C CA . GLU D 1 38 ? -21.187 5.425 70.084 1.00 25.97 17 GLU D CA 1
ATOM 10847 C C . GLU D 1 38 ? -20.284 4.605 71.013 1.00 25.34 17 GLU D C 1
ATOM 10848 O O . GLU D 1 38 ? -20.129 4.921 72.194 1.00 24.61 17 GLU D O 1
ATOM 10854 N N . LYS D 1 39 ? -19.691 3.549 70.468 1.00 24.61 18 LYS D N 1
ATOM 10855 C CA . LYS D 1 39 ? -18.788 2.711 71.236 1.00 24.60 18 LYS D CA 1
ATOM 10856 C C . LYS D 1 39 ? -17.492 3.446 71.546 1.00 24.12 18 LYS D C 1
ATOM 10857 O O . LYS D 1 39 ? -17.000 4.243 70.735 1.00 23.39 18 LYS D O 1
ATOM 10863 N N . GLN D 1 40 ? -16.950 3.171 72.731 1.00 23.17 19 GLN D N 1
ATOM 10864 C CA . GLN D 1 40 ? -15.744 3.819 73.188 1.00 23.24 19 GLN D CA 1
ATOM 10865 C C . GLN D 1 40 ? -14.763 2.779 73.674 1.00 22.58 19 GLN D C 1
ATOM 10866 O O . GLN D 1 40 ? -15.171 1.822 74.324 1.00 22.45 19 GLN D O 1
ATOM 10872 N N . PRO D 1 41 ? -13.484 2.928 73.362 1.00 21.93 20 PRO D N 1
ATOM 10873 C CA . PRO D 1 41 ? -12.482 1.981 73.858 1.00 21.59 20 PRO D CA 1
ATOM 10874 C C . PRO D 1 41 ? -11.996 2.269 75.282 1.00 20.84 20 PRO D C 1
ATOM 10875 O O . PRO D 1 41 ? -11.876 3.421 75.682 1.00 20.46 20 PRO D O 1
ATOM 10879 N N . VAL D 1 42 ? -11.734 1.202 76.033 1.00 19.96 21 VAL D N 1
ATOM 10880 C CA . VAL D 1 42 ? -11.197 1.299 77.387 1.00 18.38 21 VAL D CA 1
ATOM 10881 C C . VAL D 1 42 ? -9.876 0.564 77.362 1.00 18.78 21 VAL D C 1
ATOM 10882 O O . VAL D 1 42 ? -9.819 -0.569 76.905 1.00 18.80 21 VAL D O 1
ATOM 10886 N N . TYR D 1 43 ? -8.819 1.192 77.850 1.00 18.70 22 TYR D N 1
ATOM 10887 C CA . TYR D 1 43 ? -7.480 0.623 77.761 1.00 19.01 22 TYR D CA 1
ATOM 10888 C C . TYR D 1 43 ? -6.894 0.115 79.068 1.00 18.59 22 TYR D C 1
ATOM 10889 O O . TYR D 1 43 ? -7.293 0.523 80.150 1.00 18.21 22 TYR D O 1
ATOM 10898 N N . ASN D 1 44 ? -5.952 -0.810 78.935 1.00 17.77 23 ASN D N 1
ATOM 10899 C CA . ASN D 1 44 ? -5.140 -1.289 80.033 1.00 17.21 23 ASN D CA 1
ATOM 10900 C C . ASN D 1 44 ? -3.838 -0.465 79.913 1.00 16.75 23 ASN D C 1
ATOM 10901 O O . ASN D 1 44 ? -3.023 -0.693 79.000 1.00 16.15 23 ASN D O 1
ATOM 10906 N N . PRO D 1 45 ? -3.648 0.479 80.828 1.00 15.94 24 PRO D N 1
ATOM 10907 C CA . PRO D 1 45 ? -2.517 1.416 80.752 1.00 15.74 24 PRO D CA 1
ATOM 10908 C C . PRO D 1 45 ? -1.156 0.764 81.005 1.00 16.11 24 PRO D C 1
ATOM 10909 O O . PRO D 1 45 ? -0.116 1.378 80.724 1.00 14.74 24 PRO D O 1
ATOM 10913 N N . ALA D 1 46 ? -1.161 -0.453 81.541 1.00 16.29 25 ALA D N 1
ATOM 10914 C CA . ALA D 1 46 ? 0.090 -1.164 81.738 1.00 17.02 25 ALA D CA 1
ATOM 10915 C C . ALA D 1 46 ? 0.615 -1.725 80.422 1.00 17.20 25 ALA D C 1
ATOM 10916 O O . ALA D 1 46 ? 1.815 -1.899 80.268 1.00 16.93 25 ALA D O 1
ATOM 10918 N N . THR D 1 47 ? -0.279 -1.993 79.472 1.00 17.83 26 THR D N 1
ATOM 10919 C CA . THR D 1 47 ? 0.134 -2.592 78.198 1.00 18.23 26 THR D CA 1
ATOM 10920 C C . THR D 1 47 ? -0.170 -1.730 76.994 1.00 18.69 26 THR D C 1
ATOM 10921 O O . THR D 1 47 ? 0.404 -1.937 75.911 1.00 18.60 26 THR D O 1
ATOM 10925 N N . GLY D 1 48 ? -1.074 -0.768 77.172 1.00 18.88 27 GLY D N 1
ATOM 10926 C CA . GLY D 1 48 ? -1.493 0.068 76.059 1.00 19.46 27 GLY D CA 1
ATOM 10927 C C . GLY D 1 48 ? -2.473 -0.643 75.138 1.00 19.77 27 GLY D C 1
ATOM 10928 O O . GLY D 1 48 ? -2.753 -0.150 74.051 1.00 19.87 27 GLY D O 1
ATOM 10929 N N . ASP D 1 49 ? -2.976 -1.807 75.555 1.00 19.98 28 ASP D N 1
ATOM 10930 C CA . ASP D 1 49 ? -3.947 -2.573 74.748 1.00 20.57 28 ASP D CA 1
ATOM 10931 C C . ASP D 1 49 ? -5.380 -2.262 75.143 1.00 20.57 28 ASP D C 1
ATOM 10932 O O . ASP D 1 49 ? -5.660 -1.922 76.313 1.00 19.60 28 ASP D O 1
ATOM 10937 N N . VAL D 1 50 ? -6.296 -2.434 74.191 1.00 20.40 29 VAL D N 1
ATOM 10938 C CA . VAL D 1 50 ? -7.710 -2.196 74.467 1.00 20.73 29 VAL D CA 1
ATOM 10939 C C . VAL D 1 50 ? -8.305 -3.358 75.247 1.00 21.15 29 VAL D C 1
ATOM 10940 O O . VAL D 1 50 ? -8.159 -4.515 74.846 1.00 21.55 29 VAL D O 1
ATOM 10944 N N . LEU D 1 51 ? -9.003 -3.062 76.334 1.00 21.04 30 LEU D N 1
ATOM 10945 C CA . LEU D 1 51 ? -9.656 -4.094 77.128 1.00 21.55 30 LEU D CA 1
ATOM 10946 C C . LEU D 1 51 ? -10.987 -4.389 76.488 1.00 22.20 30 LEU D C 1
ATOM 10947 O O . LEU D 1 51 ? -11.397 -5.546 76.387 1.00 22.49 30 LEU D O 1
ATOM 10952 N N . LEU D 1 52 ? -11.675 -3.332 76.077 1.00 22.49 31 LEU D N 1
ATOM 10953 C CA . LEU D 1 52 ? -12.895 -3.477 75.286 1.00 23.06 31 LEU D CA 1
ATOM 10954 C C . LEU D 1 52 ? -13.534 -2.170 74.852 1.00 22.68 31 LEU D C 1
ATOM 10955 O O . LEU D 1 52 ? -13.140 -1.093 75.281 1.00 22.56 31 LEU D O 1
ATOM 10960 N N . GLU D 1 53 ? -14.512 -2.290 73.966 1.00 22.75 32 GLU D N 1
ATOM 10961 C CA . GLU D 1 53 ? -15.253 -1.157 73.444 1.00 22.88 32 GLU D CA 1
ATOM 10962 C C . GLU D 1 53 ? -16.611 -1.230 74.125 1.00 22.16 32 GLU D C 1
ATOM 10963 O O . GLU D 1 53 ? -17.193 -2.303 74.217 1.00 21.80 32 GLU D O 1
ATOM 10969 N N . ILE D 1 54 ? -17.093 -0.105 74.643 1.00 21.36 33 ILE D N 1
ATOM 10970 C CA . ILE D 1 54 ? -18.363 -0.075 75.355 1.00 20.86 33 ILE D CA 1
ATOM 10971 C C . ILE D 1 54 ? -19.245 1.019 74.778 1.00 20.88 33 ILE D C 1
ATOM 10972 O O . ILE D 1 54 ? -18.801 2.151 74.595 1.00 21.09 33 ILE D O 1
ATOM 10977 N N . ALA D 1 55 ? -20.496 0.694 74.499 1.00 20.70 34 ALA D N 1
ATOM 10978 C CA . ALA D 1 55 ? -21.420 1.703 73.991 1.00 20.77 34 ALA D CA 1
ATOM 10979 C C . ALA D 1 55 ? -21.788 2.719 75.075 1.00 20.78 34 ALA D C 1
ATOM 10980 O O . ALA D 1 55 ? -22.228 2.348 76.172 1.00 20.56 34 ALA D O 1
ATOM 10982 N N . GLU D 1 56 ? -21.643 4.005 74.777 1.00 20.67 35 GLU D N 1
ATOM 10983 C CA . GLU D 1 56 ? -21.985 4.989 75.792 1.00 20.83 35 GLU D CA 1
ATOM 10984 C C . GLU D 1 56 ? -23.495 5.243 75.825 1.00 20.34 35 GLU D C 1
ATOM 10985 O O . GLU D 1 56 ? -24.225 4.781 74.954 1.00 20.14 35 GLU D O 1
ATOM 10991 N N . ALA D 1 57 ? -23.958 5.923 76.860 1.00 19.87 36 ALA D N 1
ATOM 10992 C CA . ALA D 1 57 ? -25.371 6.217 76.991 1.00 19.62 36 ALA D CA 1
ATOM 10993 C C . ALA D 1 57 ? -25.761 7.179 75.888 1.00 19.21 36 ALA D C 1
ATOM 10994 O O . ALA D 1 57 ? -24.989 8.031 75.536 1.00 18.92 36 ALA D O 1
ATOM 10996 N N . SER D 1 58 ? -26.958 7.027 75.339 1.00 19.24 37 SER D N 1
ATOM 10997 C CA . SER D 1 58 ? -27.465 7.974 74.353 1.00 19.76 37 SER D CA 1
ATOM 10998 C C . SER D 1 58 ? -28.072 9.142 75.115 1.00 19.82 37 SER D C 1
ATOM 10999 O O . SER D 1 58 ? -28.253 9.071 76.338 1.00 19.21 37 SER D O 1
ATOM 11002 N N . ALA D 1 59 ? -28.416 10.204 74.402 1.00 19.84 38 ALA D N 1
ATOM 11003 C CA . ALA D 1 59 ? -29.013 11.371 75.052 1.00 19.95 38 ALA D CA 1
ATOM 11004 C C . ALA D 1 59 ? -30.334 10.982 75.708 1.00 19.51 38 ALA D C 1
ATOM 11005 O O . ALA D 1 59 ? -30.665 11.435 76.809 1.00 18.71 38 ALA D O 1
ATOM 11007 N N . GLU D 1 60 ? -31.090 10.135 75.027 1.00 20.00 39 GLU D N 1
ATOM 11008 C CA . GLU D 1 60 ? -32.368 9.694 75.564 1.00 20.00 39 GLU D CA 1
ATOM 11009 C C . GLU D 1 60 ? -32.179 8.855 76.830 1.00 20.00 39 GLU D C 1
ATOM 11010 O O . GLU D 1 60 ? -33.016 8.894 77.721 1.00 20.00 39 GLU D O 1
ATOM 11016 N N . GLN D 1 61 ? -31.083 8.109 76.918 1.00 18.32 40 GLN D N 1
ATOM 11017 C CA . GLN D 1 61 ? -30.850 7.316 78.133 1.00 17.97 40 GLN D CA 1
ATOM 11018 C C . GLN D 1 61 ? -30.409 8.204 79.279 1.00 17.85 40 GLN D C 1
ATOM 11019 O O . GLN D 1 61 ? -30.756 7.947 80.428 1.00 17.57 40 GLN D O 1
ATOM 11025 N N . VAL D 1 62 ? -29.627 9.246 78.977 1.00 17.70 41 VAL D N 1
ATOM 11026 C CA . VAL D 1 62 ? -29.250 10.184 80.028 1.00 17.78 41 VAL D CA 1
ATOM 11027 C C . VAL D 1 62 ? -30.538 10.769 80.608 1.00 18.00 41 VAL D C 1
ATOM 11028 O O . VAL D 1 62 ? -30.742 10.762 81.816 1.00 17.87 41 VAL D O 1
ATOM 11032 N N . ASP D 1 63 ? -31.409 11.246 79.727 1.00 18.25 42 ASP D N 1
ATOM 11033 C CA . ASP D 1 63 ? -32.691 11.812 80.136 1.00 19.18 42 ASP D CA 1
ATOM 11034 C C . ASP D 1 63 ? -33.561 10.814 80.920 1.00 18.64 42 ASP D C 1
ATOM 11035 O O . ASP D 1 63 ? -34.159 11.164 81.935 1.00 18.35 42 ASP D O 1
ATOM 11040 N N . ALA D 1 64 ? -33.622 9.571 80.450 1.00 17.86 43 ALA D N 1
ATOM 11041 C CA . ALA D 1 64 ? -34.410 8.555 81.140 1.00 17.33 43 ALA D CA 1
ATOM 11042 C C . ALA D 1 64 ? -33.826 8.260 82.524 1.00 16.90 43 ALA D C 1
ATOM 11043 O O . ALA D 1 64 ? -34.556 8.012 83.450 1.00 17.01 43 ALA D O 1
ATOM 11045 N N . ALA D 1 65 ? -32.504 8.326 82.669 1.00 16.65 44 ALA D N 1
ATOM 11046 C CA . ALA D 1 65 ? -31.896 8.064 83.970 1.00 16.31 44 ALA D CA 1
ATOM 11047 C C . ALA D 1 65 ? -32.305 9.140 84.983 1.00 16.58 44 ALA D C 1
ATOM 11048 O O . ALA D 1 65 ? -32.721 8.828 86.113 1.00 16.01 44 ALA D O 1
ATOM 11050 N N . VAL D 1 66 ? -32.201 10.401 84.572 1.00 16.22 45 VAL D N 1
ATOM 11051 C CA . VAL D 1 66 ? -32.583 11.496 85.442 1.00 16.63 45 VAL D CA 1
ATOM 11052 C C . VAL D 1 66 ? -34.082 11.456 85.816 1.00 17.57 45 VAL D C 1
ATOM 11053 O O . VAL D 1 66 ? -34.446 11.713 86.977 1.00 17.30 45 VAL D O 1
ATOM 11057 N N . ARG D 1 67 ? -34.937 11.157 84.844 1.00 17.69 46 ARG D N 1
ATOM 11058 C CA . ARG D 1 67 ? -36.368 11.079 85.108 1.00 19.11 46 ARG D CA 1
ATOM 11059 C C . ARG D 1 67 ? -36.686 9.928 86.039 1.00 18.94 46 ARG D C 1
ATOM 11060 O O . ARG D 1 67 ? -37.553 10.045 86.891 1.00 19.18 46 ARG D O 1
ATOM 11068 N N . ALA D 1 68 ? -36.000 8.803 85.875 1.00 18.46 47 ALA D N 1
ATOM 11069 C CA . ALA D 1 68 ? -36.224 7.696 86.800 1.00 18.03 47 ALA D CA 1
ATOM 11070 C C . ALA D 1 68 ? -35.789 8.081 88.230 1.00 17.58 47 ALA D C 1
ATOM 11071 O O . ALA D 1 68 ? -36.481 7.797 89.195 1.00 17.06 47 ALA D O 1
ATOM 11073 N N . ALA D 1 69 ? -34.652 8.746 88.359 1.00 17.11 48 ALA D N 1
ATOM 11074 C CA . ALA D 1 69 ? -34.195 9.154 89.667 1.00 16.97 48 ALA D CA 1
ATOM 11075 C C . ALA D 1 69 ? -35.203 10.121 90.305 1.00 17.45 48 ALA D C 1
ATOM 11076 O O . ALA D 1 69 ? -35.557 10.012 91.497 1.00 16.83 48 ALA D O 1
ATOM 11078 N N . ASP D 1 70 ? -35.691 11.055 89.502 1.00 18.15 49 ASP D N 1
ATOM 11079 C CA . ASP D 1 70 ? -36.664 12.019 89.999 1.00 19.60 49 ASP D CA 1
ATOM 11080 C C . ASP D 1 70 ? -37.966 11.347 90.455 1.00 19.62 49 ASP D C 1
ATOM 11081 O O . ASP D 1 70 ? -38.508 11.696 91.504 1.00 18.92 49 ASP D O 1
ATOM 11086 N N . ALA D 1 71 ? -38.463 10.378 89.681 1.00 19.08 50 ALA D N 1
ATOM 11087 C CA . ALA D 1 71 ? -39.671 9.654 90.086 1.00 19.32 50 ALA D CA 1
ATOM 11088 C C . ALA D 1 71 ? -39.446 8.822 91.370 1.00 19.03 50 ALA D C 1
ATOM 11089 O O . ALA D 1 71 ? -40.294 8.760 92.237 1.00 18.49 50 ALA D O 1
ATOM 11091 N N . ALA D 1 72 ? -38.290 8.197 91.485 1.00 18.53 51 ALA D N 1
ATOM 11092 C CA . ALA D 1 72 ? -37.991 7.395 92.662 1.00 18.42 51 ALA D CA 1
ATOM 11093 C C . ALA D 1 72 ? -37.811 8.244 93.928 1.00 18.65 51 ALA D C 1
ATOM 11094 O O . ALA D 1 72 ? -37.988 7.750 95.035 1.00 18.33 51 ALA D O 1
ATOM 11096 N N . PHE D 1 73 ? -37.488 9.529 93.763 1.00 18.73 52 PHE D N 1
ATOM 11097 C CA . PHE D 1 73 ? -37.284 10.413 94.896 1.00 18.94 52 PHE D CA 1
ATOM 11098 C C . PHE D 1 73 ? -38.541 10.597 95.750 1.00 19.54 52 PHE D C 1
ATOM 11099 O O . PHE D 1 73 ? -38.444 10.777 96.945 1.00 19.13 52 PHE D O 1
ATOM 11107 N N . ALA D 1 74 ? -39.709 10.531 95.134 1.00 20.24 53 ALA D N 1
ATOM 11108 C CA . ALA D 1 74 ? -40.973 10.682 95.861 1.00 21.40 53 ALA D CA 1
ATOM 11109 C C . ALA D 1 74 ? -41.040 9.765 97.079 1.00 21.69 53 ALA D C 1
ATOM 11110 O O . ALA D 1 74 ? -41.292 10.227 98.192 1.00 22.53 53 ALA D O 1
ATOM 11112 N N . GLU D 1 75 ? -40.750 8.484 96.886 1.00 20.00 54 GLU D N 1
ATOM 11113 C CA . GLU D 1 75 ? -40.703 7.541 98.005 1.00 20.00 54 GLU D CA 1
ATOM 11114 C C . GLU D 1 75 ? -39.359 7.520 98.736 1.00 20.00 54 GLU D C 1
ATOM 11115 O O . GLU D 1 75 ? -39.330 7.526 99.970 1.00 20.00 54 GLU D O 1
ATOM 11121 N N . TRP D 1 76 ? -38.243 7.493 98.000 1.00 19.78 55 TRP D N 1
ATOM 11122 C CA . TRP D 1 76 ? -36.942 7.386 98.669 1.00 19.04 55 TRP D CA 1
ATOM 11123 C C . TRP D 1 76 ? -36.664 8.546 99.611 1.00 19.35 55 TRP D C 1
ATOM 11124 O O . TRP D 1 76 ? -36.130 8.359 100.702 1.00 18.92 55 TRP D O 1
ATOM 11135 N N . GLY D 1 77 ? -37.006 9.758 99.177 1.00 20.07 56 GLY D N 1
ATOM 11136 C CA . GLY D 1 77 ? -36.743 10.944 99.959 1.00 20.57 56 GLY D CA 1
ATOM 11137 C C . GLY D 1 77 ? -37.526 10.972 101.263 1.00 21.69 56 GLY D C 1
ATOM 11138 O O . GLY D 1 77 ? -37.220 11.782 102.152 1.00 21.96 56 GLY D O 1
ATOM 11139 N N . GLN D 1 78 ? -38.520 10.093 101.378 1.00 22.30 57 GLN D N 1
ATOM 11140 C CA . GLN D 1 78 ? -39.354 9.989 102.572 1.00 23.52 57 GLN D CA 1
ATOM 11141 C C . GLN D 1 78 ? -38.995 8.782 103.470 1.00 23.13 57 GLN D C 1
ATOM 11142 O O . GLN D 1 78 ? -39.620 8.590 104.523 1.00 23.16 57 GLN D O 1
ATOM 11148 N N . THR D 1 79 ? -38.020 7.965 103.067 1.00 21.63 58 THR D N 1
ATOM 11149 C CA . THR D 1 79 ? -37.637 6.827 103.900 1.00 20.64 58 THR D CA 1
ATOM 11150 C C . THR D 1 79 ? -37.049 7.281 105.228 1.00 19.60 58 THR D C 1
ATOM 11151 O O . THR D 1 79 ? -36.609 8.423 105.348 1.00 18.77 58 THR D O 1
ATOM 11155 N N . THR D 1 80 ? -37.026 6.388 106.220 1.00 17.93 59 THR D N 1
ATOM 11156 C CA . THR D 1 80 ? -36.361 6.697 107.490 1.00 17.10 59 THR D CA 1
ATOM 11157 C C . THR D 1 80 ? -34.846 6.462 107.338 1.00 16.84 59 THR D C 1
ATOM 11158 O O . THR D 1 80 ? -34.407 5.728 106.476 1.00 16.77 59 THR D O 1
ATOM 11162 N N . PRO D 1 81 ? -34.057 7.137 108.148 1.00 16.50 60 PRO D N 1
ATOM 11163 C CA . PRO D 1 81 ? -32.611 6.886 108.216 1.00 16.93 60 PRO D CA 1
ATOM 11164 C C . PRO D 1 81 ? -32.266 5.402 108.458 1.00 16.94 60 PRO D C 1
ATOM 11165 O O . PRO D 1 81 ? -31.287 4.915 107.900 1.00 16.82 60 PRO D O 1
ATOM 11169 N N . LYS D 1 82 ? -33.016 4.743 109.333 1.00 16.10 61 LYS D N 1
ATOM 11170 C CA . LYS D 1 82 ? -32.812 3.323 109.582 1.00 17.09 61 LYS D CA 1
ATOM 11171 C C . LYS D 1 82 ? -32.880 2.503 108.291 1.00 17.12 61 LYS D C 1
ATOM 11172 O O . LYS D 1 82 ? -32.013 1.674 108.031 1.00 17.39 61 LYS D O 1
ATOM 11178 N N . VAL D 1 83 ? -33.896 2.742 107.480 1.00 17.18 62 VAL D N 1
ATOM 11179 C CA . VAL D 1 83 ? -34.055 1.985 106.231 1.00 17.51 62 VAL D CA 1
ATOM 11180 C C . VAL D 1 83 ? -32.896 2.255 105.269 1.00 17.36 62 VAL D C 1
ATOM 11181 O O . VAL D 1 83 ? -32.372 1.340 104.655 1.00 17.13 62 VAL D O 1
ATOM 11185 N N . ARG D 1 84 ? -32.465 3.506 105.177 1.00 17.00 63 ARG D N 1
ATOM 11186 C CA . ARG D 1 84 ? -31.396 3.832 104.251 1.00 17.96 63 ARG D CA 1
ATOM 11187 C C . ARG D 1 84 ? -30.097 3.244 104.767 1.00 17.89 63 ARG D C 1
ATOM 11188 O O . ARG D 1 84 ? -29.274 2.756 103.990 1.00 16.83 63 ARG D O 1
ATOM 11196 N N . ALA D 1 85 ? -29.902 3.322 106.092 1.00 17.40 64 ALA D N 1
ATOM 11197 C CA . ALA D 1 85 ? -28.715 2.721 106.697 1.00 17.73 64 ALA D CA 1
ATOM 11198 C C . ALA D 1 85 ? -28.621 1.243 106.341 1.00 18.08 64 ALA D C 1
ATOM 11199 O O . ALA D 1 85 ? -27.535 0.736 106.040 1.00 17.65 64 ALA D O 1
ATOM 11201 N N . GLU D 1 86 ? -29.746 0.541 106.408 1.00 17.99 65 GLU D N 1
ATOM 11202 C CA . GLU D 1 86 ? -29.750 -0.888 106.099 1.00 19.07 65 GLU D CA 1
ATOM 11203 C C . GLU D 1 86 ? -29.368 -1.157 104.638 1.00 18.74 65 GLU D C 1
ATOM 11204 O O . GLU D 1 86 ? -28.680 -2.125 104.356 1.00 18.47 65 GLU D O 1
ATOM 11210 N N . CYS D 1 87 ? -29.805 -0.308 103.708 1.00 18.34 66 CYS D N 1
ATOM 11211 C CA . CYS D 1 87 ? -29.420 -0.490 102.315 1.00 18.70 66 CYS D CA 1
ATOM 11212 C C . CYS D 1 87 ? -27.913 -0.252 102.168 1.00 18.26 66 CYS D C 1
ATOM 11213 O O . CYS D 1 87 ? -27.235 -0.954 101.435 1.00 17.18 66 CYS D O 1
ATOM 11216 N N . LEU D 1 88 ? -27.395 0.749 102.865 1.00 17.86 67 LEU D N 1
ATOM 11217 C CA . LEU D 1 88 ? -25.952 1.021 102.786 1.00 18.39 67 LEU D CA 1
ATOM 11218 C C . LEU D 1 88 ? -25.115 -0.144 103.346 1.00 18.24 67 LEU D C 1
ATOM 11219 O O . LEU D 1 88 ? -24.058 -0.469 102.793 1.00 18.39 67 LEU D O 1
ATOM 11224 N N . LEU D 1 89 ? -25.576 -0.758 104.439 1.00 17.81 68 LEU D N 1
ATOM 11225 C CA . LEU D 1 89 ? -24.881 -1.898 105.027 1.00 18.05 68 LEU D CA 1
ATOM 11226 C C . LEU D 1 89 ? -24.898 -3.073 104.060 1.00 17.69 68 LEU D C 1
ATOM 11227 O O . LEU D 1 89 ? -23.903 -3.756 103.930 1.00 16.94 68 LEU D O 1
ATOM 11232 N N . LYS D 1 90 ? -26.020 -3.302 103.380 1.00 20.00 69 LYS D N 1
ATOM 11233 C CA . LYS D 1 90 ? -26.062 -4.389 102.402 1.00 20.00 69 LYS D CA 1
ATOM 11234 C C . LYS D 1 90 ? -25.101 -4.129 101.232 1.00 20.00 69 LYS D C 1
ATOM 11235 O O . LYS D 1 90 ? -24.452 -5.041 100.748 1.00 20.00 69 LYS D O 1
ATOM 11241 N N . LEU D 1 91 ? -25.018 -2.878 100.783 1.00 18.70 70 LEU D N 1
ATOM 11242 C CA . LEU D 1 91 ? -24.124 -2.516 99.697 1.00 18.82 70 LEU D CA 1
ATOM 11243 C C . LEU D 1 91 ? -22.666 -2.733 100.148 1.00 18.96 70 LEU D C 1
ATOM 11244 O O . LEU D 1 91 ? -21.854 -3.296 99.402 1.00 18.95 70 LEU D O 1
ATOM 11249 N N . ALA D 1 92 ? -22.329 -2.282 101.356 1.00 18.09 71 ALA D N 1
ATOM 11250 C CA . ALA D 1 92 ? -20.983 -2.569 101.883 1.00 18.49 71 ALA D CA 1
ATOM 11251 C C . ALA D 1 92 ? -20.669 -4.074 101.877 1.00 18.33 71 ALA D C 1
ATOM 11252 O O . ALA D 1 92 ? -19.542 -4.455 101.571 1.00 18.05 71 ALA D O 1
ATOM 11254 N N . ASP D 1 93 ? -21.645 -4.914 102.230 1.00 18.61 72 ASP D N 1
ATOM 11255 C CA . ASP D 1 93 ? -21.408 -6.357 102.272 1.00 20.96 72 ASP D CA 1
ATOM 11256 C C . ASP D 1 93 ? -21.172 -6.919 100.874 1.00 20.44 72 ASP D C 1
ATOM 11257 O O . ASP D 1 93 ? -20.368 -7.806 100.683 1.00 20.15 72 ASP D O 1
ATOM 11262 N N . VAL D 1 94 ? -21.924 -6.422 99.907 1.00 20.74 73 VAL D N 1
ATOM 11263 C CA . VAL D 1 94 ? -21.774 -6.876 98.536 1.00 20.93 73 VAL D CA 1
ATOM 11264 C C . VAL D 1 94 ? -20.375 -6.530 97.998 1.00 20.38 73 VAL D C 1
ATOM 11265 O O . VAL D 1 94 ? -19.729 -7.333 97.345 1.00 20.81 73 VAL D O 1
ATOM 11269 N N . ILE D 1 95 ? -19.896 -5.335 98.282 1.00 19.73 74 ILE D N 1
ATOM 11270 C CA . ILE D 1 95 ? -18.576 -4.953 97.799 1.00 19.27 74 ILE D CA 1
ATOM 11271 C C . ILE D 1 95 ? -17.506 -5.809 98.497 1.00 19.18 74 ILE D C 1
ATOM 11272 O O . ILE D 1 95 ? -16.596 -6.334 97.856 1.00 18.26 74 ILE D O 1
ATOM 11277 N N . GLU D 1 96 ? -17.649 -5.993 99.808 1.00 18.64 75 GLU D N 1
ATOM 11278 C CA . GLU D 1 96 ? -16.708 -6.822 100.549 1.00 18.67 75 GLU D CA 1
ATOM 11279 C C . GLU D 1 96 ? -16.615 -8.253 99.983 1.00 18.11 75 GLU D C 1
ATOM 11280 O O . GLU D 1 96 ? -15.539 -8.786 99.791 1.00 17.11 75 GLU D O 1
ATOM 11286 N N . GLU D 1 97 ? -17.770 -8.862 99.757 1.00 20.00 76 GLU D N 1
ATOM 11287 C CA . GLU D 1 97 ? -17.872 -10.196 99.234 1.00 20.00 76 GLU D CA 1
ATOM 11288 C C . GLU D 1 97 ? -17.205 -10.310 97.873 1.00 20.00 76 GLU D C 1
ATOM 11289 O O . GLU D 1 97 ? -16.743 -11.390 97.490 1.00 20.00 76 GLU D O 1
ATOM 11295 N N . ASN D 1 98 ? -17.187 -9.206 97.136 1.00 17.73 77 ASN D N 1
ATOM 11296 C CA . ASN D 1 98 ? -16.620 -9.203 95.803 1.00 18.11 77 ASN D CA 1
ATOM 11297 C C . ASN D 1 98 ? -15.293 -8.446 95.735 1.00 18.20 77 ASN D C 1
ATOM 11298 O O . ASN D 1 98 ? -14.866 -7.992 94.666 1.00 18.10 77 ASN D O 1
ATOM 11303 N N . GLY D 1 99 ? -14.628 -8.321 96.876 1.00 18.09 78 GLY D N 1
ATOM 11304 C CA . GLY D 1 99 ? -13.394 -7.563 96.932 1.00 18.33 78 GLY D CA 1
ATOM 11305 C C . GLY D 1 99 ? -12.340 -7.927 95.883 1.00 18.59 78 GLY D C 1
ATOM 11306 O O . GLY D 1 99 ? -11.765 -7.050 95.222 1.00 17.40 78 GLY D O 1
ATOM 11307 N N . GLN D 1 100 ? -12.085 -9.220 95.722 1.00 18.86 79 GLN D N 1
ATOM 11308 C CA . GLN D 1 100 ? -11.043 -9.673 94.791 1.00 20.38 79 GLN D CA 1
ATOM 11309 C C . GLN D 1 100 ? -11.331 -9.258 93.364 1.00 19.58 79 GLN D C 1
ATOM 11310 O O . GLN D 1 100 ? -10.439 -8.803 92.638 1.00 19.60 79 GLN D O 1
ATOM 11316 N N . VAL D 1 101 ? -12.576 -9.447 92.956 1.00 19.32 80 VAL D N 1
ATOM 11317 C CA . VAL D 1 101 ? -12.975 -9.116 91.600 1.00 19.46 80 VAL D CA 1
ATOM 11318 C C . VAL D 1 101 ? -12.885 -7.603 91.401 1.00 18.78 80 VAL D C 1
ATOM 11319 O O . VAL D 1 101 ? -12.381 -7.151 90.377 1.00 18.36 80 VAL D O 1
ATOM 11323 N N . PHE D 1 102 ? -13.342 -6.814 92.374 1.00 17.38 81 PHE D N 1
ATOM 11324 C CA . PHE D 1 102 ? -13.229 -5.362 92.228 1.00 17.23 81 PHE D CA 1
ATOM 11325 C C . PHE D 1 102 ? -11.762 -4.941 92.125 1.00 17.45 81 PHE D C 1
ATOM 11326 O O . PHE D 1 102 ? -11.399 -4.123 91.269 1.00 17.52 81 PHE D O 1
ATOM 11334 N N . ALA D 1 103 ? -10.920 -5.505 92.984 1.00 16.87 82 ALA D N 1
ATOM 11335 C CA . ALA D 1 103 ? -9.489 -5.195 92.933 1.00 17.07 82 ALA D CA 1
ATOM 11336 C C . ALA D 1 103 ? -8.852 -5.565 91.577 1.00 16.87 82 ALA D C 1
ATOM 11337 O O . ALA D 1 103 ? -8.045 -4.809 91.026 1.00 17.03 82 ALA D O 1
ATOM 11339 N N . GLU D 1 104 ? -9.227 -6.717 91.037 1.00 20.00 83 GLU D N 1
ATOM 11340 C CA . GLU D 1 104 ? -8.697 -7.164 89.746 1.00 20.00 83 GLU D CA 1
ATOM 11341 C C . GLU D 1 104 ? -9.100 -6.235 88.606 1.00 20.00 83 GLU D C 1
ATOM 11342 O O . GLU D 1 104 ? -8.270 -5.857 87.783 1.00 20.00 83 GLU D O 1
ATOM 11348 N N . LEU D 1 105 ? -10.369 -5.848 88.569 1.00 17.08 84 LEU D N 1
ATOM 11349 C CA . LEU D 1 105 ? -10.850 -4.938 87.540 1.00 17.71 84 LEU D CA 1
ATOM 11350 C C . LEU D 1 105 ? -10.142 -3.588 87.601 1.00 18.26 84 LEU D C 1
ATOM 11351 O O . LEU D 1 105 ? -9.746 -3.049 86.575 1.00 18.04 84 LEU D O 1
ATOM 11356 N N . GLU D 1 106 ? -10.005 -3.048 88.805 1.00 18.38 85 GLU D N 1
ATOM 11357 C CA . GLU D 1 106 ? -9.392 -1.748 88.990 1.00 19.83 85 GLU D CA 1
ATOM 11358 C C . GLU D 1 106 ? -7.929 -1.812 88.594 1.00 19.46 85 GLU D C 1
ATOM 11359 O O . GLU D 1 106 ? -7.401 -0.898 87.962 1.00 20.13 85 GLU D O 1
ATOM 11365 N N . SER D 1 107 ? -7.281 -2.914 88.950 1.00 19.39 86 SER D N 1
ATOM 11366 C CA . SER D 1 107 ? -5.886 -3.131 88.619 1.00 18.83 86 SER D CA 1
ATOM 11367 C C . SER D 1 107 ? -5.708 -3.173 87.111 1.00 19.23 86 SER D C 1
ATOM 11368 O O . SER D 1 107 ? -4.768 -2.586 86.573 1.00 18.73 86 SER D O 1
ATOM 11371 N N . ARG D 1 108 ? -6.602 -3.871 86.420 1.00 19.08 87 ARG D N 1
ATOM 11372 C CA . ARG D 1 108 ? -6.467 -3.964 84.960 1.00 19.44 87 ARG D CA 1
ATOM 11373 C C . ARG D 1 108 ? -6.789 -2.651 84.263 1.00 18.67 87 ARG D C 1
ATOM 11374 O O . ARG D 1 108 ? -6.150 -2.308 83.287 1.00 17.96 87 ARG D O 1
ATOM 11382 N N . ASN D 1 109 ? -7.790 -1.932 84.766 1.00 17.97 88 ASN D N 1
ATOM 11383 C CA . ASN D 1 109 ? -8.230 -0.680 84.160 1.00 18.02 88 ASN D CA 1
ATOM 11384 C C . ASN D 1 109 ? -7.327 0.513 84.455 1.00 18.12 88 ASN D C 1
ATOM 11385 O O . ASN D 1 109 ? -7.212 1.422 83.625 1.00 17.37 88 ASN D O 1
ATOM 11390 N N . CYS D 1 110 ? -6.709 0.522 85.638 1.00 18.49 89 CYS D N 1
ATOM 11391 C CA . CYS D 1 110 ? -5.894 1.654 86.068 1.00 19.22 89 CYS D CA 1
ATOM 11392 C C . CYS D 1 110 ? -4.413 1.391 86.175 1.00 19.47 89 CYS D C 1
ATOM 11393 O O . CYS D 1 110 ? -3.644 2.325 86.374 1.00 19.88 89 CYS D O 1
ATOM 11396 N N . GLY D 1 111 ? -4.006 0.131 86.101 1.00 19.48 90 GLY D N 1
ATOM 11397 C CA . GLY D 1 111 ? -2.604 -0.202 86.263 1.00 20.16 90 GLY D CA 1
ATOM 11398 C C . GLY D 1 111 ? -2.134 -0.177 87.716 1.00 20.86 90 GLY D C 1
ATOM 11399 O O . GLY D 1 111 ? -0.939 -0.240 87.990 1.00 20.88 90 GLY D O 1
ATOM 11400 N N . LYS D 1 112 ? -3.048 -0.075 88.675 1.00 21.06 91 LYS D N 1
ATOM 11401 C CA . LYS D 1 112 ? -2.571 -0.092 90.056 1.00 21.65 91 LYS D CA 1
ATOM 11402 C C . LYS D 1 112 ? -2.075 -1.480 90.452 1.00 21.10 91 LYS D C 1
ATOM 11403 O O . LYS D 1 112 ? -2.653 -2.490 90.051 1.00 20.79 91 LYS D O 1
ATOM 11409 N N . PRO D 1 113 ? -0.989 -1.521 91.207 1.00 20.37 92 PRO D N 1
ATOM 11410 C CA . PRO D 1 113 ? -0.451 -2.776 91.708 1.00 20.14 92 PRO D CA 1
ATOM 11411 C C . PRO D 1 113 ? -1.603 -3.473 92.417 1.00 20.08 92 PRO D C 1
ATOM 11412 O O . PRO D 1 113 ? -2.273 -2.874 93.268 1.00 19.18 92 PRO D O 1
ATOM 11416 N N . LEU D 1 114 ? -1.832 -4.724 92.052 1.00 19.43 93 LEU D N 1
ATOM 11417 C CA . LEU D 1 114 ? -2.980 -5.456 92.522 1.00 19.42 93 LEU D CA 1
ATOM 11418 C C . LEU D 1 114 ? -3.007 -5.590 94.030 1.00 19.70 93 LEU D C 1
ATOM 11419 O O . LEU D 1 114 ? -4.068 -5.517 94.635 1.00 19.05 93 LEU D O 1
ATOM 11424 N N . HIS D 1 115 ? -1.845 -5.767 94.641 1.00 20.20 94 HIS D N 1
ATOM 11425 C CA . HIS D 1 115 ? -1.791 -5.894 96.087 1.00 20.94 94 HIS D CA 1
ATOM 11426 C C . HIS D 1 115 ? -2.236 -4.605 96.777 1.00 21.15 94 HIS D C 1
ATOM 11427 O O . HIS D 1 115 ? -2.865 -4.655 97.832 1.00 21.23 94 HIS D O 1
ATOM 11434 N N . SER D 1 116 ? -1.937 -3.457 96.170 1.00 20.75 95 SER D N 1
ATOM 11435 C CA . SER D 1 116 ? -2.321 -2.165 96.740 1.00 20.95 95 SER D CA 1
ATOM 11436 C C . SER D 1 116 ? -3.822 -1.965 96.603 1.00 20.72 95 SER D C 1
ATOM 11437 O O . SER D 1 116 ? -4.492 -1.539 97.539 1.00 20.38 95 SER D O 1
ATOM 11440 N N . ALA D 1 117 ? -4.349 -2.273 95.430 1.00 20.29 96 ALA D N 1
ATOM 11441 C CA . ALA D 1 117 ? -5.772 -2.144 95.208 1.00 20.57 96 ALA D CA 1
ATOM 11442 C C . ALA D 1 117 ? -6.544 -3.019 96.190 1.00 21.07 96 ALA D C 1
ATOM 11443 O O . ALA D 1 117 ? -7.497 -2.565 96.835 1.00 21.12 96 ALA D O 1
ATOM 11445 N N . PHE D 1 118 ? -6.119 -4.268 96.325 1.00 21.08 97 PHE D N 1
ATOM 11446 C CA . PHE D 1 118 ? -6.795 -5.196 97.214 1.00 22.06 97 PHE D CA 1
ATOM 11447 C C . PHE D 1 118 ? -6.609 -4.905 98.705 1.00 22.41 97 PHE D C 1
ATOM 11448 O O . PHE D 1 118 ? -7.571 -4.862 99.438 1.00 22.53 97 PHE D O 1
ATOM 11456 N N . ASN D 1 119 ? -5.376 -4.692 99.148 1.00 22.88 98 ASN D N 1
ATOM 11457 C CA . ASN D 1 119 ? -5.113 -4.488 100.572 1.00 23.60 98 ASN D CA 1
ATOM 11458 C C . ASN D 1 119 ? -5.447 -3.104 101.113 1.00 23.69 98 ASN D C 1
ATOM 11459 O O . ASN D 1 119 ? -5.780 -2.967 102.293 1.00 23.76 98 ASN D O 1
ATOM 11464 N N . ASP D 1 120 ? -5.353 -2.082 100.262 1.00 23.62 99 ASP D N 1
ATOM 11465 C CA . ASP D 1 120 ? -5.571 -0.711 100.694 1.00 23.87 99 ASP D CA 1
ATOM 11466 C C . ASP D 1 120 ? -6.952 -0.195 100.291 1.00 23.60 99 ASP D C 1
ATOM 11467 O O . ASP D 1 120 ? -7.736 0.212 101.138 1.00 23.12 99 ASP D O 1
ATOM 11472 N N . GLU D 1 121 ? -7.262 -0.239 98.990 1.00 22.28 100 GLU D N 1
ATOM 11473 C CA . GLU D 1 121 ? -8.500 0.372 98.507 1.00 21.60 100 GLU D CA 1
ATOM 11474 C C . GLU D 1 121 ? -9.798 -0.340 98.899 1.00 20.63 100 GLU D C 1
ATOM 11475 O O . GLU D 1 121 ? -10.744 0.298 99.376 1.00 19.75 100 GLU D O 1
ATOM 11481 N N . ILE D 1 122 ? -9.864 -1.652 98.694 1.00 19.19 101 ILE D N 1
ATOM 11482 C CA . ILE D 1 122 ? -11.123 -2.351 98.980 1.00 19.11 101 ILE D CA 1
ATOM 11483 C C . ILE D 1 122 ? -11.649 -2.157 100.420 1.00 18.74 101 ILE D C 1
ATOM 11484 O O . ILE D 1 122 ? -12.807 -1.812 100.606 1.00 18.80 101 ILE D O 1
ATOM 11489 N N . PRO D 1 123 ? -10.833 -2.426 101.438 1.00 19.22 102 PRO D N 1
ATOM 11490 C CA . PRO D 1 123 ? -11.276 -2.194 102.829 1.00 18.84 102 PRO D CA 1
ATOM 11491 C C . PRO D 1 123 ? -11.675 -0.735 103.045 1.00 18.41 102 PRO D C 1
ATOM 11492 O O . PRO D 1 123 ? -12.630 -0.513 103.771 1.00 18.44 102 PRO D O 1
ATOM 11496 N N . ALA D 1 124 ? -10.967 0.238 102.462 1.00 17.89 103 ALA D N 1
ATOM 11497 C CA . ALA D 1 124 ? -11.385 1.633 102.617 1.00 18.33 103 ALA D CA 1
ATOM 11498 C C . ALA D 1 124 ? -12.784 1.891 102.015 1.00 18.21 103 ALA D C 1
ATOM 11499 O O . ALA D 1 124 ? -13.590 2.624 102.586 1.00 17.91 103 ALA D O 1
ATOM 11501 N N . ILE D 1 125 ? -13.062 1.281 100.861 1.00 17.68 104 ILE D N 1
ATOM 11502 C CA . ILE D 1 125 ? -14.336 1.493 100.178 1.00 17.40 104 ILE D CA 1
ATOM 11503 C C . ILE D 1 125 ? -15.477 0.894 100.986 1.00 17.39 104 ILE D C 1
ATOM 11504 O O . ILE D 1 125 ? -16.513 1.504 101.172 1.00 17.12 104 ILE D O 1
ATOM 11509 N N . VAL D 1 126 ? -15.288 -0.324 101.452 1.00 17.24 105 VAL D N 1
ATOM 11510 C CA . VAL D 1 126 ? -16.302 -0.963 102.263 1.00 17.49 105 VAL D CA 1
ATOM 11511 C C . VAL D 1 126 ? -16.579 -0.089 103.497 1.00 18.06 105 VAL D C 1
ATOM 11512 O O . VAL D 1 126 ? -17.722 0.151 103.864 1.00 17.46 105 VAL D O 1
ATOM 11516 N N . ASP D 1 127 ? -15.520 0.388 104.133 1.00 18.16 106 ASP D N 1
ATOM 11517 C CA . ASP D 1 127 ? -15.701 1.213 105.333 1.00 19.16 106 ASP D CA 1
ATOM 11518 C C . ASP D 1 127 ? -16.461 2.515 105.083 1.00 18.83 106 ASP D C 1
ATOM 11519 O O . ASP D 1 127 ? -17.176 2.977 105.962 1.00 19.06 106 ASP D O 1
ATOM 11524 N N . VAL D 1 128 ? -16.288 3.121 103.913 1.00 18.84 107 VAL D N 1
ATOM 11525 C CA . VAL D 1 128 ? -16.997 4.359 103.616 1.00 18.82 107 VAL D CA 1
ATOM 11526 C C . VAL D 1 128 ? -18.500 4.109 103.684 1.00 18.05 107 VAL D C 1
ATOM 11527 O O . VAL D 1 128 ? -19.239 4.894 104.258 1.00 17.00 107 VAL D O 1
ATOM 11531 N N . PHE D 1 129 ? -18.950 2.994 103.114 1.00 17.90 108 PHE D N 1
ATOM 11532 C CA . PHE D 1 129 ? -20.384 2.678 103.130 1.00 17.87 108 PHE D CA 1
ATOM 11533 C C . PHE D 1 129 ? -20.854 2.332 104.559 1.00 17.85 108 PHE D C 1
ATOM 11534 O O . PHE D 1 129 ? -21.937 2.747 104.987 1.00 18.09 108 PHE D O 1
ATOM 11542 N N . ARG D 1 130 ? -20.061 1.572 105.303 1.00 17.11 109 ARG D N 1
ATOM 11543 C CA . ARG D 1 130 ? -20.452 1.286 106.671 1.00 17.47 109 ARG D CA 1
ATOM 11544 C C . ARG D 1 130 ? -20.471 2.548 107.526 1.00 17.26 109 ARG D C 1
ATOM 11545 O O . ARG D 1 130 ? -21.392 2.752 108.299 1.00 17.16 109 ARG D O 1
ATOM 11553 N N . PHE D 1 131 ? -19.464 3.404 107.379 1.00 16.38 110 PHE D N 1
ATOM 11554 C CA . PHE D 1 131 ? -19.458 4.649 108.133 1.00 15.57 110 PHE D CA 1
ATOM 11555 C C . PHE D 1 131 ? -20.724 5.480 107.860 1.00 16.03 110 PHE D C 1
ATOM 11556 O O . PHE D 1 131 ? -21.378 5.969 108.785 1.00 15.35 110 PHE D O 1
ATOM 11564 N N . PHE D 1 132 ? -21.041 5.672 106.579 1.00 15.19 111 PHE D N 1
ATOM 11565 C CA . PHE D 1 132 ? -22.187 6.494 106.227 1.00 16.21 111 PHE D CA 1
ATOM 11566 C C . PHE D 1 132 ? -23.518 5.840 106.587 1.00 16.39 111 PHE D C 1
ATOM 11567 O O . PHE D 1 132 ? -24.513 6.535 106.767 1.00 16.41 111 PHE D O 1
ATOM 11575 N N . ALA D 1 133 ? -23.541 4.517 106.677 1.00 16.82 112 ALA D N 1
ATOM 11576 C CA . ALA D 1 133 ? -24.752 3.839 107.133 1.00 17.96 112 ALA D CA 1
ATOM 11577 C C . ALA D 1 133 ? -25.027 4.327 108.547 1.00 18.67 112 ALA D C 1
ATOM 11578 O O . ALA D 1 133 ? -26.170 4.614 108.910 1.00 18.73 112 ALA D O 1
ATOM 11580 N N . GLY D 1 134 ? -23.975 4.369 109.352 1.00 18.66 113 GLY D N 1
ATOM 11581 C CA . GLY D 1 134 ? -24.107 4.782 110.744 1.00 19.33 113 GLY D CA 1
ATOM 11582 C C . GLY D 1 134 ? -24.384 6.262 110.891 1.00 20.13 113 GLY D C 1
ATOM 11583 O O . GLY D 1 134 ? -25.226 6.657 111.709 1.00 20.18 113 GLY D O 1
ATOM 11584 N N . ALA D 1 135 ? -23.694 7.081 110.087 1.00 19.39 114 ALA D N 1
ATOM 11585 C CA . ALA D 1 135 ? -23.849 8.536 110.128 1.00 19.06 114 ALA D CA 1
ATOM 11586 C C . ALA D 1 135 ? -25.231 9.026 109.703 1.00 19.09 114 ALA D C 1
ATOM 11587 O O . ALA D 1 135 ? -25.711 10.098 110.169 1.00 18.65 114 ALA D O 1
ATOM 11589 N N . ALA D 1 136 ? -25.854 8.288 108.792 1.00 18.32 115 ALA D N 1
ATOM 11590 C CA . ALA D 1 136 ? -27.204 8.637 108.339 1.00 18.93 115 ALA D CA 1
ATOM 11591 C C . ALA D 1 136 ? -28.184 8.815 109.494 1.00 19.21 115 ALA D C 1
ATOM 11592 O O . ALA D 1 136 ? -29.163 9.555 109.377 1.00 19.19 115 ALA D O 1
ATOM 11594 N N . ARG D 1 137 ? -27.938 8.107 110.589 1.00 18.89 116 ARG D N 1
ATOM 11595 C CA . ARG D 1 137 ? -28.843 8.144 111.741 1.00 19.84 116 ARG D CA 1
ATOM 11596 C C . ARG D 1 137 ? -28.386 9.109 112.842 1.00 20.82 116 ARG D C 1
ATOM 11597 O O . ARG D 1 137 ? -28.993 9.152 113.907 1.00 20.40 116 ARG D O 1
ATOM 11605 N N . CYS D 1 138 ? -27.299 9.840 112.599 1.00 21.51 117 CYS D N 1
ATOM 11606 C CA . CYS D 1 138 ? -26.724 10.696 113.640 1.00 23.52 117 CYS D CA 1
ATOM 11607 C C . CYS D 1 138 ? -26.690 12.180 113.285 1.00 24.26 117 CYS D C 1
ATOM 11608 O O . CYS D 1 138 ? -25.798 12.881 113.705 1.00 25.92 117 CYS D O 1
ATOM 11611 N N . LEU D 1 139 ? -27.648 12.680 112.532 1.00 25.32 118 LEU D N 1
ATOM 11612 C CA . LEU D 1 139 ? -27.586 14.088 112.113 1.00 26.74 118 LEU D CA 1
ATOM 11613 C C . LEU D 1 139 ? -27.920 15.086 113.219 1.00 26.98 118 LEU D C 1
ATOM 11614 O O . LEU D 1 139 ? -28.934 14.958 113.904 1.00 26.55 118 LEU D O 1
ATOM 11619 N N . ASN D 1 140 ? -27.058 16.077 113.391 1.00 28.08 119 ASN D N 1
ATOM 11620 C CA . ASN D 1 140 ? -27.288 17.110 114.405 1.00 29.11 119 ASN D CA 1
ATOM 11621 C C . ASN D 1 140 ? -28.181 18.198 113.918 1.00 27.89 119 ASN D C 1
ATOM 11622 O O . ASN D 1 140 ? -28.509 18.270 112.722 1.00 27.69 119 ASN D O 1
ATOM 11627 N N . GLY D 1 141 ? -28.577 19.055 114.861 1.00 27.21 120 GLY D N 1
ATOM 11628 C CA . GLY D 1 141 ? -29.466 20.170 114.552 1.00 26.92 120 GLY D CA 1
ATOM 11629 C C . GLY D 1 141 ? -29.458 21.148 115.712 1.00 26.75 120 GLY D C 1
ATOM 11630 O O . GLY D 1 141 ? -28.587 21.082 116.596 1.00 29.20 120 GLY D O 1
ATOM 11631 N N . LEU D 1 142 ? -30.372 22.094 115.705 1.00 24.49 121 LEU D N 1
ATOM 11632 C CA . LEU D 1 142 ? -30.476 23.004 116.829 1.00 23.35 121 LEU D CA 1
ATOM 11633 C C . LEU D 1 142 ? -31.614 22.497 117.705 1.00 21.97 121 LEU D C 1
ATOM 11634 O O . LEU D 1 142 ? -32.530 21.850 117.230 1.00 20.74 121 LEU D O 1
ATOM 11639 N N . ALA D 1 143 ? -31.565 22.787 118.989 1.00 21.17 122 ALA D N 1
ATOM 11640 C CA . ALA D 1 143 ? -32.645 22.326 119.858 1.00 20.48 122 ALA D CA 1
ATOM 11641 C C . ALA D 1 143 ? -33.979 22.958 119.458 1.00 19.65 122 ALA D C 1
ATOM 11642 O O . ALA D 1 143 ? -34.030 24.121 119.157 1.00 19.94 122 ALA D O 1
ATOM 11644 N N . ALA D 1 144 ? -35.042 22.176 119.481 1.00 18.49 123 ALA D N 1
ATOM 11645 C CA . ALA D 1 144 ? -36.388 22.666 119.247 1.00 18.05 123 ALA D CA 1
ATOM 11646 C C . ALA D 1 144 ? -36.835 23.420 120.484 1.00 18.42 123 ALA D C 1
ATOM 11647 O O . ALA D 1 144 ? -36.455 23.055 121.596 1.00 18.02 123 ALA D O 1
ATOM 11649 N N . GLY D 1 145 ? -37.678 24.431 120.314 1.00 18.29 124 GLY D N 1
ATOM 11650 C CA . GLY D 1 145 ? -38.134 25.201 121.455 1.00 19.00 124 GLY D CA 1
ATOM 11651 C C . GLY D 1 145 ? -38.804 26.503 121.030 1.00 18.84 124 GLY D C 1
ATOM 11652 O O . GLY D 1 145 ? -39.036 26.746 119.830 1.00 18.60 124 GLY D O 1
ATOM 11653 N N . GLU D 1 146 ? -39.097 27.340 122.015 1.00 17.95 125 GLU D N 1
ATOM 11654 C CA . GLU D 1 146 ? -39.763 28.601 121.761 1.00 18.57 125 GLU D CA 1
ATOM 11655 C C . GLU D 1 146 ? -38.757 29.753 121.728 1.00 18.76 125 GLU D C 1
ATOM 11656 O O . GLU D 1 146 ? -38.377 30.295 122.780 1.00 19.69 125 GLU D O 1
ATOM 11662 N N . TYR D 1 147 ? -38.297 30.108 120.535 1.00 17.48 126 TYR D N 1
ATOM 11663 C CA . TYR D 1 147 ? -37.328 31.191 120.419 1.00 17.15 126 TYR D CA 1
ATOM 11664 C C . TYR D 1 147 ? -38.068 32.521 120.280 1.00 17.04 126 TYR D C 1
ATOM 11665 O O . TYR D 1 147 ? -37.519 33.561 120.547 1.00 16.23 126 TYR D O 1
ATOM 11674 N N . LEU D 1 148 ? -39.320 32.448 119.862 1.00 16.97 127 LEU D N 1
ATOM 11675 C CA . LEU D 1 148 ? -40.222 33.583 119.803 1.00 17.68 127 LEU D CA 1
ATOM 11676 C C . LEU D 1 148 ? -41.370 33.145 120.676 1.00 17.67 127 LEU D C 1
ATOM 11677 O O . LEU D 1 148 ? -41.868 32.042 120.488 1.00 17.11 127 LEU D O 1
ATOM 11682 N N . GLU D 1 149 ? -41.778 33.983 121.637 1.00 20.00 128 GLU D N 1
ATOM 11683 C CA . GLU D 1 149 ? -42.851 33.610 122.546 1.00 20.00 128 GLU D CA 1
ATOM 11684 C C . GLU D 1 149 ? -44.064 33.071 121.794 1.00 20.00 128 GLU D C 1
ATOM 11685 O O . GLU D 1 149 ? -44.520 33.685 120.834 1.00 20.00 128 GLU D O 1
ATOM 11691 N N . GLY D 1 150 ? -44.575 31.920 122.230 1.00 16.80 129 GLY D N 1
ATOM 11692 C CA . GLY D 1 150 ? -45.784 31.363 121.647 1.00 16.89 129 GLY D CA 1
ATOM 11693 C C . GLY D 1 150 ? -45.624 30.673 120.303 1.00 16.83 129 GLY D C 1
ATOM 11694 O O . GLY D 1 150 ? -46.610 30.440 119.613 1.00 16.37 129 GLY D O 1
ATOM 11695 N N . HIS D 1 151 ? -44.387 30.360 119.925 1.00 16.50 130 HIS D N 1
ATOM 11696 C CA . HIS D 1 151 ? -44.123 29.635 118.681 1.00 17.06 130 HIS D CA 1
ATOM 11697 C C . HIS D 1 151 ? -43.051 28.593 118.940 1.00 17.13 130 HIS D C 1
ATOM 11698 O O . HIS D 1 151 ? -41.986 28.936 119.459 1.00 17.92 130 HIS D O 1
ATOM 11705 N N . THR D 1 152 ? -43.303 27.353 118.550 1.00 16.52 131 THR D N 1
ATOM 11706 C CA . THR D 1 152 ? -42.282 26.309 118.652 1.00 16.81 131 THR D CA 1
ATOM 11707 C C . THR D 1 152 ? -41.548 26.177 117.321 1.00 17.14 131 THR D C 1
ATOM 11708 O O . THR D 1 152 ? -42.178 25.951 116.275 1.00 16.69 131 THR D O 1
ATOM 11712 N N . SER D 1 153 ? -40.216 26.271 117.374 1.00 17.13 132 SER D N 1
ATOM 11713 C CA . SER D 1 153 ? -39.381 26.100 116.207 1.00 18.11 132 SER D CA 1
ATOM 11714 C C . SER D 1 153 ? -38.638 24.778 116.281 1.00 18.81 132 SER D C 1
ATOM 11715 O O . SER D 1 153 ? -38.225 24.367 117.361 1.00 19.22 132 SER D O 1
ATOM 11718 N N . MET D 1 154 ? -38.410 24.158 115.127 1.00 18.74 133 MET D N 1
ATOM 11719 C CA . MET D 1 154 ? -37.591 22.958 115.025 1.00 18.54 133 MET D CA 1
ATOM 11720 C C . MET D 1 154 ? -36.801 23.004 113.709 1.00 18.97 133 MET D C 1
ATOM 11721 O O . MET D 1 154 ? -37.225 23.646 112.729 1.00 19.06 133 MET D O 1
ATOM 11726 N N . ILE D 1 155 ? -35.658 22.322 113.680 1.00 18.44 134 ILE D N 1
ATOM 11727 C CA . ILE D 1 155 ? -34.794 22.281 112.514 1.00 18.68 134 ILE D CA 1
ATOM 11728 C C . ILE D 1 155 ? -34.729 20.863 111.983 1.00 18.86 134 ILE D C 1
ATOM 11729 O O . ILE D 1 155 ? -34.498 19.947 112.757 1.00 18.12 134 ILE D O 1
ATOM 11734 N N . ARG D 1 156 ? -34.951 20.677 110.675 1.00 19.59 135 ARG D N 1
ATO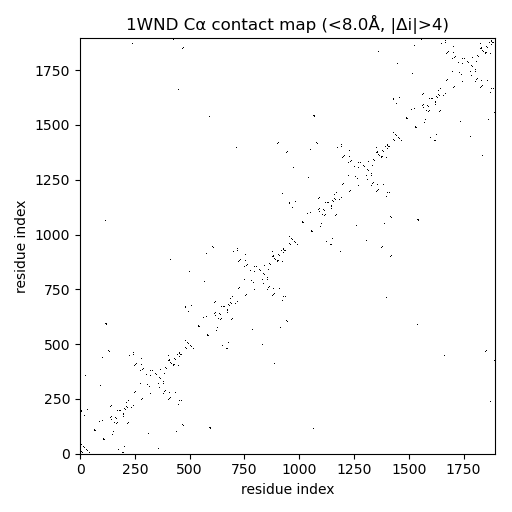M 11735 C CA . ARG D 1 156 ? -34.794 19.371 110.046 1.00 20.22 135 ARG D CA 1
ATOM 11736 C C . ARG D 1 156 ? -33.694 19.440 108.986 1.00 21.19 135 ARG D C 1
ATOM 11737 O O . ARG D 1 156 ? -33.248 20.533 108.622 1.00 20.66 135 ARG D O 1
ATOM 11745 N N . ARG D 1 157 ? -33.234 18.277 108.527 1.00 21.36 136 ARG D N 1
ATOM 11746 C CA . ARG D 1 157 ? -32.304 18.208 107.419 1.00 22.35 136 ARG D CA 1
ATOM 11747 C C . ARG D 1 157 ? -32.912 17.266 106.389 1.00 22.98 136 ARG D C 1
ATOM 11748 O O . ARG D 1 157 ? -32.930 16.056 106.591 1.00 23.69 136 ARG D O 1
ATOM 11756 N N . ASP D 1 158 ? -33.422 17.825 105.297 1.00 22.57 137 ASP D N 1
ATOM 11757 C CA . ASP D 1 158 ? -34.067 17.033 104.263 1.00 22.75 137 ASP D CA 1
ATOM 11758 C C . ASP D 1 158 ? -33.148 16.884 103.051 1.00 22.07 137 ASP D C 1
ATOM 11759 O O . ASP D 1 158 ? -32.206 17.648 102.892 1.00 21.76 137 ASP D O 1
ATOM 11764 N N . PRO D 1 159 ? -33.430 15.902 102.206 1.00 21.76 138 PRO D N 1
ATOM 11765 C CA . PRO D 1 159 ? -32.644 15.678 100.996 1.00 21.41 138 PRO D CA 1
ATOM 11766 C C . PRO D 1 159 ? -33.006 16.711 99.944 1.00 21.45 138 PRO D C 1
ATOM 11767 O O . PRO D 1 159 ? -34.042 17.360 100.049 1.00 20.64 138 PRO D O 1
ATOM 11771 N N . LEU D 1 160 ? -32.151 16.841 98.944 1.00 21.28 139 LEU D N 1
ATOM 11772 C CA . LEU D 1 160 ? -32.321 17.778 97.835 1.00 21.64 139 LEU D CA 1
ATOM 11773 C C . LEU D 1 160 ? -33.157 17.253 96.697 1.00 20.98 139 LEU D C 1
ATOM 11774 O O . LEU D 1 160 ? -33.993 17.965 96.157 1.00 21.73 139 LEU D O 1
ATOM 11779 N N . GLY D 1 161 ? -32.909 16.016 96.300 1.00 19.69 140 GLY D N 1
ATOM 11780 C CA . GLY D 1 161 ? -33.597 15.458 95.149 1.00 18.89 140 GLY D CA 1
ATOM 11781 C C . GLY D 1 161 ? -32.625 14.616 94.346 1.00 18.10 140 GLY D C 1
ATOM 11782 O O . GLY D 1 161 ? -32.026 13.694 94.871 1.00 17.96 140 GLY D O 1
ATOM 11783 N N . VAL D 1 162 ? -32.422 14.961 93.085 1.00 17.58 141 VAL D N 1
ATOM 11784 C CA . VAL D 1 162 ? -31.531 14.182 92.236 1.00 16.36 141 VAL D CA 1
ATOM 11785 C C . VAL D 1 162 ? -30.143 14.788 92.228 1.00 16.88 141 VAL D C 1
ATOM 11786 O O . VAL D 1 162 ? -29.982 15.979 91.958 1.00 17.16 141 VAL D O 1
ATOM 11790 N N . VAL D 1 163 ? -29.149 13.954 92.503 1.00 16.64 142 VAL D N 1
ATOM 11791 C CA . VAL D 1 163 ? -27.757 14.359 92.517 1.00 17.00 142 VAL D CA 1
ATOM 11792 C C . VAL D 1 163 ? -27.034 13.718 91.324 1.00 17.64 142 VAL D C 1
ATOM 11793 O O . VAL D 1 163 ? -27.225 12.529 91.045 1.00 17.61 142 VAL D O 1
ATOM 11797 N N . ALA D 1 164 ? -26.283 14.512 90.559 1.00 17.13 143 ALA D N 1
ATOM 11798 C CA . ALA D 1 164 ? -25.479 13.956 89.474 1.00 17.95 143 ALA D CA 1
ATOM 11799 C C . ALA D 1 164 ? -24.042 13.916 89.971 1.00 18.50 143 ALA D C 1
ATOM 11800 O O . ALA D 1 164 ? -23.513 14.921 90.466 1.00 18.62 143 ALA D O 1
ATOM 11802 N N . SER D 1 165 ? -23.427 12.744 89.890 1.00 18.50 144 SER D N 1
ATOM 11803 C CA . SER D 1 165 ? -22.065 12.590 90.385 1.00 19.19 144 SER D CA 1
ATOM 11804 C C . SER D 1 165 ? -21.122 12.230 89.258 1.00 19.22 144 SER D C 1
ATOM 11805 O O . SER D 1 165 ? -21.400 11.342 88.447 1.00 18.92 144 SER D O 1
ATOM 11808 N N . ILE D 1 166 ? -20.000 12.920 89.216 1.00 18.72 145 ILE D N 1
ATOM 11809 C CA . ILE D 1 166 ? -19.013 12.654 88.209 1.00 19.70 145 ILE D CA 1
ATOM 11810 C C . ILE D 1 166 ? -17.729 12.223 88.880 1.00 19.43 145 ILE D C 1
ATOM 11811 O O . ILE D 1 166 ? -17.141 12.994 89.629 1.00 19.14 145 ILE D O 1
ATOM 11816 N N . ALA D 1 167 ? -17.312 10.975 88.636 1.00 19.16 146 ALA D N 1
ATOM 11817 C CA . ALA D 1 167 ? -16.099 10.425 89.249 1.00 18.77 146 ALA D CA 1
ATOM 11818 C C . ALA D 1 167 ? -14.880 10.571 88.342 1.00 18.94 146 ALA D C 1
ATOM 11819 O O . ALA D 1 167 ? -14.996 10.475 87.138 1.00 18.90 146 ALA D O 1
ATOM 11821 N N . PRO D 1 168 ? -13.706 10.770 88.925 1.00 19.01 147 PRO D N 1
ATOM 11822 C CA . PRO D 1 168 ? -12.477 10.881 88.147 1.00 18.77 147 PRO D CA 1
ATOM 11823 C C . PRO D 1 168 ? -11.873 9.508 87.847 1.00 18.85 147 PRO D C 1
ATOM 11824 O O . PRO D 1 168 ? -12.359 8.487 88.337 1.00 18.52 147 PRO D O 1
ATOM 11828 N N . TRP D 1 169 ? -10.776 9.493 87.098 1.00 18.71 148 TRP D N 1
ATOM 11829 C CA . TRP D 1 169 ? -10.159 8.232 86.721 1.00 19.27 148 TRP D CA 1
ATOM 11830 C C . TRP D 1 169 ? -9.072 7.692 87.634 1.00 19.15 148 TRP D C 1
ATOM 11831 O O . TRP D 1 169 ? -8.670 6.539 87.461 1.00 19.12 148 TRP D O 1
ATOM 11842 N N . ASN D 1 170 ? -8.609 8.463 88.611 1.00 18.68 149 ASN D N 1
ATOM 11843 C CA . ASN D 1 170 ? -7.505 7.973 89.447 1.00 19.40 149 ASN D CA 1
ATOM 11844 C C . ASN D 1 170 ? -7.896 6.916 90.515 1.00 19.68 149 ASN D C 1
ATOM 11845 O O . ASN D 1 170 ? -7.122 6.012 90.802 1.00 19.10 149 ASN D O 1
ATOM 11850 N N . TYR D 1 171 ? -9.083 7.038 91.096 1.00 19.44 150 TYR D N 1
ATOM 11851 C CA . TYR D 1 171 ? -9.585 6.039 92.056 1.00 19.74 150 TYR D CA 1
ATOM 11852 C C . TYR D 1 171 ? -11.034 5.848 91.706 1.00 19.44 150 TYR D C 1
ATOM 11853 O O . TYR D 1 171 ? -11.911 6.347 92.389 1.00 19.69 150 TYR D O 1
ATOM 11862 N N . PRO D 1 172 ? -11.305 5.142 90.625 1.00 19.08 151 PRO D N 1
ATOM 11863 C CA . PRO D 1 172 ? -12.673 5.064 90.106 1.00 19.01 151 PRO D CA 1
ATOM 11864 C C . PRO D 1 172 ? -13.682 4.546 91.134 1.00 18.88 151 PRO D C 1
ATOM 11865 O O . PRO D 1 172 ? -14.659 5.219 91.388 1.00 18.68 151 PRO D O 1
ATOM 11869 N N . LEU D 1 173 ? -13.454 3.381 91.710 1.00 18.97 152 LEU D N 1
ATOM 11870 C CA . LEU D 1 173 ? -14.427 2.822 92.654 1.00 19.29 152 LEU D CA 1
ATOM 11871 C C . LEU D 1 173 ? -14.494 3.608 93.973 1.00 19.35 152 LEU D C 1
ATOM 11872 O O . LEU D 1 173 ? -15.586 3.871 94.496 1.00 19.09 152 LEU D O 1
ATOM 11877 N N . MET D 1 174 ? -13.336 3.960 94.518 1.00 18.60 153 MET D N 1
ATOM 11878 C CA . MET D 1 174 ? -13.317 4.737 95.759 1.00 19.79 153 MET D CA 1
ATOM 11879 C C . MET D 1 174 ? -14.104 6.060 95.626 1.00 20.11 153 MET D C 1
ATOM 11880 O O . MET D 1 174 ? -14.925 6.402 96.484 1.00 18.81 153 MET D O 1
ATOM 11885 N N . MET D 1 175 ? -13.855 6.795 94.540 1.00 21.20 154 MET D N 1
ATOM 11886 C CA . MET D 1 175 ? -14.524 8.090 94.304 1.00 21.67 154 MET D CA 1
ATOM 11887 C C . MET D 1 175 ? -16.003 7.849 94.049 1.00 22.00 154 MET D C 1
ATOM 11888 O O . MET D 1 175 ? -16.853 8.623 94.483 1.00 22.56 154 MET D O 1
ATOM 11893 N N . ALA D 1 176 ? -16.333 6.762 93.372 1.00 21.17 155 ALA D N 1
ATOM 11894 C CA . ALA D 1 176 ? -17.742 6.455 93.221 1.00 21.03 155 ALA D CA 1
ATOM 11895 C C . ALA D 1 176 ? -18.361 6.272 94.624 1.00 20.69 155 ALA D C 1
ATOM 11896 O O . ALA D 1 176 ? -19.441 6.764 94.902 1.00 20.87 155 ALA D O 1
ATOM 11898 N N . ALA D 1 177 ? -17.656 5.586 95.513 1.00 19.41 156 ALA D N 1
ATOM 11899 C CA . ALA D 1 177 ? -18.177 5.381 96.853 1.00 18.79 156 ALA D CA 1
ATOM 11900 C C . ALA D 1 177 ? -18.343 6.711 97.620 1.00 18.45 156 ALA D C 1
ATOM 11901 O O . ALA D 1 177 ? -19.343 6.925 98.308 1.00 17.32 156 ALA D O 1
ATOM 11903 N N . TRP D 1 178 ? -17.350 7.589 97.501 1.00 18.39 157 TRP D N 1
ATOM 11904 C CA . TRP D 1 178 ? -17.388 8.871 98.208 1.00 20.15 157 TRP D CA 1
ATOM 11905 C C . TRP D 1 178 ? -18.576 9.706 97.783 1.00 20.38 157 TRP D C 1
ATOM 11906 O O . TRP D 1 178 ? -19.045 10.532 98.527 1.00 20.36 157 TRP D O 1
ATOM 11917 N N . LYS D 1 179 ? -19.034 9.505 96.566 1.00 20.79 158 LYS D N 1
ATOM 11918 C CA . LYS D 1 179 ? -20.138 10.284 96.083 1.00 22.08 158 LYS D CA 1
ATOM 11919 C C . LYS D 1 179 ? -21.466 9.579 96.325 1.00 21.88 158 LYS D C 1
ATOM 11920 O O . LYS D 1 179 ? -22.434 10.227 96.712 1.00 23.00 158 LYS D O 1
ATOM 11926 N N . LEU D 1 180 ? -21.506 8.270 96.139 1.00 20.20 159 LEU D N 1
ATOM 11927 C CA . LEU D 1 180 ? -22.750 7.530 96.356 1.00 20.43 159 LEU D CA 1
ATOM 11928 C C . LEU D 1 180 ? -23.180 7.477 97.810 1.00 19.52 159 LEU D C 1
ATOM 11929 O O . LEU D 1 180 ? -24.323 7.785 98.124 1.00 19.40 159 LEU D O 1
ATOM 11934 N N . ALA D 1 181 ? -22.264 7.065 98.688 1.00 18.25 160 ALA D N 1
ATOM 11935 C CA . ALA D 1 181 ? -22.620 6.841 100.085 1.00 18.81 160 ALA D CA 1
ATOM 11936 C C . ALA D 1 181 ? -23.337 8.010 100.791 1.00 18.87 160 ALA D C 1
ATOM 11937 O O . ALA D 1 181 ? -24.450 7.816 101.268 1.00 19.41 160 ALA D O 1
ATOM 11939 N N . PRO D 1 182 ? -22.722 9.201 100.860 1.00 18.22 161 PRO D N 1
ATOM 11940 C CA . PRO D 1 182 ? -23.367 10.336 101.530 1.00 18.30 161 PRO D CA 1
ATOM 11941 C C . PRO D 1 182 ? -24.660 10.769 100.853 1.00 18.45 161 PRO D C 1
ATOM 11942 O O . PRO D 1 182 ? -25.650 11.069 101.546 1.00 18.55 161 PRO D O 1
ATOM 11946 N N . ALA D 1 183 ? -24.666 10.814 99.523 1.00 17.77 162 ALA D N 1
ATOM 11947 C CA . ALA D 1 183 ? -25.875 11.232 98.820 1.00 17.34 162 ALA D CA 1
ATOM 11948 C C . ALA D 1 183 ? -27.062 10.336 99.151 1.00 17.56 162 ALA D C 1
ATOM 11949 O O . ALA D 1 183 ? -28.159 10.812 99.417 1.00 17.44 162 ALA D O 1
ATOM 11951 N N . LEU D 1 184 ? -26.843 9.031 99.099 1.00 17.57 163 LEU D N 1
ATOM 11952 C CA . LEU D 1 184 ? -27.892 8.072 99.402 1.00 17.71 163 LEU D CA 1
ATOM 11953 C C . LEU D 1 184 ? -28.275 8.107 100.874 1.00 18.03 163 LEU D C 1
ATOM 11954 O O . LEU D 1 184 ? -29.475 8.031 101.209 1.00 17.94 163 LEU D O 1
ATOM 11959 N N . ALA D 1 185 ? -27.274 8.218 101.744 1.00 17.90 164 ALA D N 1
ATOM 11960 C CA . ALA D 1 185 ? -27.525 8.262 103.179 1.00 18.77 164 ALA D CA 1
ATOM 11961 C C . ALA D 1 185 ? -28.450 9.425 103.502 1.00 19.31 164 ALA D C 1
ATOM 11962 O O . ALA D 1 185 ? -29.374 9.293 104.335 1.00 19.67 164 ALA D O 1
ATOM 11964 N N . ALA D 1 186 ? -28.256 10.526 102.792 1.00 18.82 165 ALA D N 1
ATOM 11965 C CA . ALA D 1 186 ? -29.069 11.727 103.010 1.00 18.84 165 ALA D CA 1
ATOM 11966 C C . ALA D 1 186 ? -30.468 11.618 102.421 1.00 18.67 165 ALA D C 1
ATOM 11967 O O . ALA D 1 186 ? -31.304 12.487 102.654 1.00 19.05 165 ALA D O 1
ATOM 11969 N N . GLY D 1 187 ? -30.742 10.574 101.649 1.00 17.58 166 GLY D N 1
ATOM 11970 C CA . GLY D 1 187 ? -32.090 10.418 101.096 1.00 16.75 166 GLY D CA 1
ATOM 11971 C C . GLY D 1 187 ? -32.257 10.930 99.663 1.00 16.18 166 GLY D C 1
ATOM 11972 O O . GLY D 1 187 ? -33.379 11.102 99.194 1.00 15.43 166 GLY D O 1
ATOM 11973 N N . ASN D 1 188 ? -31.149 11.197 98.970 1.00 15.17 167 ASN D N 1
ATOM 11974 C CA . ASN D 1 188 ? -31.249 11.625 97.583 1.00 15.85 167 ASN D CA 1
ATOM 11975 C C . ASN D 1 188 ? -31.184 10.425 96.647 1.00 15.92 167 ASN D C 1
ATOM 11976 O O . ASN D 1 188 ? -30.716 9.347 97.035 1.00 15.85 167 ASN D O 1
ATOM 11981 N N . CYS D 1 189 ? -31.600 10.637 95.402 1.00 16.24 168 CYS D N 1
ATOM 11982 C CA . CYS D 1 189 ? -31.389 9.654 94.334 1.00 16.39 168 CYS D CA 1
ATOM 11983 C C . CYS D 1 189 ? -30.205 10.152 93.497 1.00 16.99 168 CYS D C 1
ATOM 11984 O O . CYS D 1 189 ? -29.979 11.354 93.372 1.00 16.79 168 CYS D O 1
ATOM 11987 N N . VAL D 1 190 ? -29.468 9.229 92.904 1.00 16.59 169 VAL D N 1
ATOM 11988 C CA . VAL D 1 190 ? -28.233 9.555 92.260 1.00 17.07 169 VAL D CA 1
ATOM 11989 C C . VAL D 1 190 ? -28.110 9.026 90.838 1.00 17.04 169 VAL D C 1
ATOM 11990 O O . VAL D 1 190 ? -28.549 7.914 90.527 1.00 16.91 169 VAL D O 1
ATOM 11994 N N . VAL D 1 191 ? -27.504 9.840 89.986 1.00 16.36 170 VAL D N 1
ATOM 11995 C CA . VAL D 1 191 ? -27.129 9.411 88.652 1.00 16.28 170 VAL D CA 1
ATOM 11996 C C . VAL D 1 191 ? -25.617 9.574 88.594 1.00 16.53 170 VAL D C 1
ATOM 11997 O O . VAL D 1 191 ? -25.094 10.694 88.625 1.00 16.94 170 VAL D O 1
ATOM 12001 N N . LEU D 1 192 ? -24.915 8.454 88.559 1.00 16.52 171 LEU D N 1
ATOM 12002 C CA . LEU D 1 192 ? -23.450 8.425 88.558 1.00 17.21 171 LEU D CA 1
ATOM 12003 C C . LEU D 1 192 ? -22.837 8.241 87.170 1.00 17.70 171 LEU D C 1
ATOM 12004 O O . LEU D 1 192 ? -23.236 7.343 86.422 1.00 17.20 171 LEU D O 1
ATOM 12009 N N . LYS D 1 193 ? -21.836 9.062 86.855 1.00 18.09 172 LYS D N 1
ATOM 12010 C CA . LYS D 1 193 ? -21.097 8.954 85.608 1.00 18.85 172 LYS D CA 1
ATOM 12011 C C . LYS D 1 193 ? -19.643 8.776 85.944 1.00 18.24 172 LYS D C 1
ATOM 12012 O O . LYS D 1 193 ? -19.040 9.682 86.472 1.00 18.53 172 LYS D O 1
ATOM 12018 N N . PRO D 1 194 ? -19.080 7.611 85.665 1.00 17.97 173 PRO D N 1
ATOM 12019 C CA . PRO D 1 194 ? -17.652 7.381 85.903 1.00 17.97 173 PRO D CA 1
ATOM 12020 C C . PRO D 1 194 ? -16.871 8.038 84.780 1.00 17.92 173 PRO D C 1
ATOM 12021 O O . PRO D 1 194 ? -17.461 8.435 83.782 1.00 17.71 173 PRO D O 1
ATOM 12025 N N . SER D 1 195 ? -15.564 8.159 84.940 1.00 18.36 174 SER D N 1
ATOM 12026 C CA . SER D 1 195 ? -14.723 8.664 83.875 1.00 18.96 174 SER D CA 1
ATOM 12027 C C . SER D 1 195 ? -14.795 7.723 82.670 1.00 19.00 174 SER D C 1
ATOM 12028 O O . SER D 1 195 ? -14.892 6.499 82.827 1.00 18.18 174 SER D O 1
ATOM 12031 N N . GLU D 1 196 ? -14.756 8.288 81.468 1.00 19.27 175 GLU D N 1
ATOM 12032 C CA . GLU D 1 196 ? -14.805 7.458 80.266 1.00 20.65 175 GLU D CA 1
ATOM 12033 C C . GLU D 1 196 ? -13.576 6.565 80.151 1.00 20.13 175 GLU D C 1
ATOM 12034 O O . GLU D 1 196 ? -13.616 5.556 79.476 1.00 19.88 175 GLU D O 1
ATOM 12040 N N . ILE D 1 197 ? -12.501 6.938 80.833 1.00 19.72 176 ILE D N 1
ATOM 12041 C CA . ILE D 1 197 ? -11.267 6.169 80.831 1.00 20.22 176 ILE D CA 1
ATOM 12042 C C . ILE D 1 197 ? -11.354 4.942 81.752 1.00 19.56 176 ILE D C 1
ATOM 12043 O O . ILE D 1 197 ? -10.730 3.930 81.498 1.00 18.48 176 ILE D O 1
ATOM 12048 N N . THR D 1 198 ? -12.100 5.047 82.850 1.00 19.02 177 THR D N 1
ATOM 12049 C CA . THR D 1 198 ? -12.116 3.951 83.830 1.00 18.88 177 THR D CA 1
ATOM 12050 C C . THR D 1 198 ? -13.487 3.572 84.359 1.00 18.89 177 THR D C 1
ATOM 12051 O O . THR D 1 198 ? -13.760 3.765 85.531 1.00 19.23 177 THR D O 1
ATOM 12055 N N . PRO D 1 199 ? -14.336 3.017 83.512 1.00 18.55 178 PRO D N 1
ATOM 12056 C CA . PRO D 1 199 ? -15.687 2.650 83.919 1.00 18.16 178 PRO D CA 1
ATOM 12057 C C . PRO D 1 199 ? -15.873 1.220 84.419 1.00 18.30 178 PRO D C 1
ATOM 12058 O O . PRO D 1 199 ? -16.988 0.892 84.841 1.00 17.97 178 PRO D O 1
ATOM 12062 N N . LEU D 1 200 ? -14.847 0.375 84.361 1.00 17.81 179 LEU D N 1
ATOM 12063 C CA . LEU D 1 200 ? -15.083 -1.041 84.632 1.00 17.67 179 LEU D CA 1
ATOM 12064 C C . LEU D 1 200 ? -15.609 -1.351 86.010 1.00 17.49 179 LEU D C 1
ATOM 12065 O O . LEU D 1 200 ? -16.597 -2.078 86.134 1.00 17.06 179 LEU D O 1
ATOM 12070 N N . THR D 1 201 ? -15.000 -0.799 87.054 1.00 16.94 180 THR D N 1
ATOM 12071 C CA . THR D 1 201 ? -15.541 -1.108 88.378 1.00 17.28 180 THR D CA 1
ATOM 12072 C C . THR D 1 201 ? -16.952 -0.550 88.598 1.00 17.54 180 THR D C 1
ATOM 12073 O O . THR D 1 201 ? -17.763 -1.152 89.327 1.00 17.17 180 THR D O 1
ATOM 12077 N N . ALA D 1 202 ? -17.261 0.579 87.971 1.00 17.37 181 ALA D N 1
ATOM 12078 C CA . ALA D 1 202 ? -18.594 1.172 88.166 1.00 17.23 181 ALA D CA 1
ATOM 12079 C C . ALA D 1 202 ? -19.672 0.326 87.515 1.00 17.82 181 ALA D C 1
ATOM 12080 O O . ALA D 1 202 ? -20.798 0.206 88.039 1.00 17.46 181 ALA D O 1
ATOM 12082 N N . LEU D 1 203 ? -19.339 -0.254 86.357 1.00 17.56 182 LEU D N 1
ATOM 12083 C CA . LEU D 1 2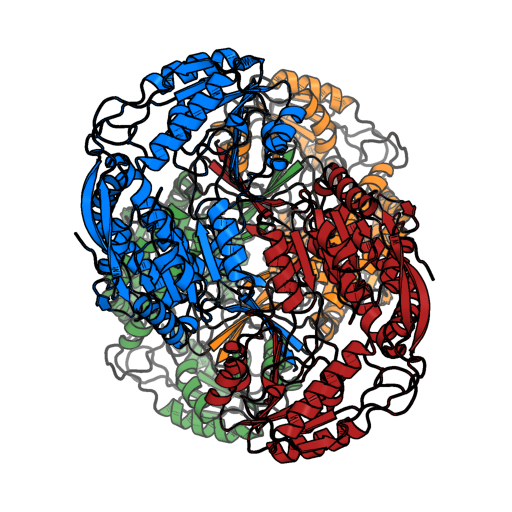03 ? -20.305 -1.098 85.666 1.00 18.24 182 LEU D CA 1
ATOM 12084 C C . LEU D 1 203 ? -20.448 -2.467 86.348 1.00 18.22 182 LEU D C 1
ATOM 12085 O O . LEU D 1 203 ? -21.488 -3.101 86.260 1.00 17.46 182 LEU D O 1
ATOM 12090 N N . LYS D 1 204 ? -19.393 -2.924 87.013 1.00 18.49 183 LYS D N 1
ATOM 12091 C CA . LYS D 1 204 ? -19.500 -4.131 87.811 1.00 19.13 183 LYS D CA 1
ATOM 12092 C C . LYS D 1 204 ? -20.412 -3.823 89.027 1.00 19.00 183 LYS D C 1
ATOM 12093 O O . LYS D 1 204 ? -21.250 -4.631 89.404 1.00 19.01 183 LYS D O 1
ATOM 12099 N N . LEU D 1 205 ? -20.233 -2.650 89.611 1.00 18.88 184 LEU D N 1
ATOM 12100 C CA . LEU D 1 205 ? -21.024 -2.229 90.752 1.00 19.57 184 LEU D CA 1
ATOM 12101 C C . LEU D 1 205 ? -22.486 -2.170 90.328 1.00 20.27 184 LEU D C 1
ATOM 12102 O O . LEU D 1 205 ? -23.368 -2.591 91.060 1.00 20.41 184 LEU D O 1
ATOM 12107 N N . ALA D 1 206 ? -22.719 -1.646 89.125 1.00 20.42 185 ALA D N 1
ATOM 12108 C CA . ALA D 1 206 ? -24.052 -1.549 88.577 1.00 21.00 185 ALA D CA 1
ATOM 12109 C C . ALA D 1 206 ? -24.722 -2.914 88.609 1.00 21.80 185 ALA D C 1
ATOM 12110 O O . ALA D 1 206 ? -25.879 -3.040 89.013 1.00 21.85 185 ALA D O 1
ATOM 12112 N N . GLU D 1 207 ? -24.006 -3.928 88.137 1.00 21.98 186 GLU D N 1
ATOM 12113 C CA . GLU D 1 207 ? -24.559 -5.276 88.126 1.00 23.14 186 GLU D CA 1
ATOM 12114 C C . GLU D 1 207 ? -24.875 -5.747 89.550 1.00 23.01 186 GLU D C 1
ATOM 12115 O O . GLU D 1 207 ? -25.986 -6.178 89.838 1.00 22.68 186 GLU D O 1
ATOM 12121 N N . LEU D 1 208 ? -23.888 -5.653 90.429 1.00 23.07 187 LEU D N 1
ATOM 12122 C CA . LEU D 1 208 ? -24.048 -6.145 91.786 1.00 23.89 187 LEU D CA 1
ATOM 12123 C C . LEU D 1 208 ? -25.062 -5.396 92.643 1.00 23.80 187 LEU D C 1
ATOM 12124 O O . LEU D 1 208 ? -25.663 -6.005 93.513 1.00 24.18 187 LEU D O 1
ATOM 12129 N N . ALA D 1 209 ? -25.267 -4.105 92.388 1.00 23.60 188 ALA D N 1
ATOM 12130 C CA . ALA D 1 209 ? -26.117 -3.278 93.258 1.00 23.63 188 ALA D CA 1
ATOM 12131 C C . ALA D 1 209 ? -27.520 -3.039 92.717 1.00 23.63 188 ALA D C 1
ATOM 12132 O O . ALA D 1 209 ? -28.333 -2.371 93.347 1.00 23.90 188 ALA D O 1
ATOM 12134 N N . LYS D 1 210 ? -27.787 -3.604 91.555 1.00 23.68 189 LYS D N 1
ATOM 12135 C CA . LYS D 1 210 ? -29.058 -3.457 90.861 1.00 24.43 189 LYS D CA 1
ATOM 12136 C C . LYS D 1 210 ? -30.302 -3.617 91.745 1.00 24.43 189 LYS D C 1
ATOM 12137 O O . LYS D 1 210 ? -31.260 -2.842 91.638 1.00 24.39 189 LYS D O 1
ATOM 12143 N N . ASP D 1 211 ? -30.287 -4.607 92.625 1.00 24.53 190 ASP D N 1
ATOM 12144 C CA . ASP D 1 211 ? -31.472 -4.894 93.431 1.00 24.96 190 ASP D CA 1
ATOM 12145 C C . ASP D 1 211 ? -31.416 -4.431 94.883 1.00 24.32 190 ASP D C 1
ATOM 12146 O O . ASP D 1 211 ? -32.312 -4.756 95.663 1.00 23.91 190 ASP D O 1
ATOM 12151 N N . ILE D 1 212 ? -30.381 -3.694 95.268 1.00 23.07 191 ILE D N 1
ATOM 12152 C CA . ILE D 1 212 ? -30.280 -3.309 96.674 1.00 22.52 191 ILE D CA 1
ATOM 12153 C C . ILE D 1 212 ? -31.174 -2.137 97.050 1.00 22.34 191 ILE D C 1
ATOM 12154 O O . ILE D 1 212 ? -31.768 -2.112 98.135 1.00 22.09 191 ILE D O 1
ATOM 12159 N N . PHE D 1 213 ? -31.260 -1.166 96.143 1.00 21.47 192 PHE D N 1
ATOM 12160 C CA . PHE D 1 213 ? -32.055 0.035 96.350 1.00 20.76 192 PHE D CA 1
ATOM 12161 C C . PHE D 1 213 ? -33.272 -0.032 95.435 1.00 20.69 192 PHE D C 1
ATOM 12162 O O . PHE D 1 213 ? -33.248 -0.758 94.438 1.00 20.38 192 PHE D O 1
ATOM 12170 N N . PRO D 1 214 ? -34.344 0.691 95.746 1.00 20.29 193 PRO D N 1
ATOM 12171 C CA . PRO D 1 214 ? -35.505 0.686 94.849 1.00 20.16 193 PRO D CA 1
ATOM 12172 C C . PRO D 1 214 ? -35.118 1.225 93.450 1.00 19.90 193 PRO D C 1
ATOM 12173 O O . PRO D 1 214 ? -34.161 1.993 93.308 1.00 18.83 193 PRO D O 1
ATOM 12177 N N . ALA D 1 215 ? -35.862 0.806 92.432 1.00 19.31 194 ALA D N 1
ATOM 12178 C CA . ALA D 1 215 ? -35.588 1.192 91.054 1.00 19.47 194 ALA D CA 1
ATOM 12179 C C . ALA D 1 215 ? -35.435 2.706 90.848 1.00 19.51 194 ALA D C 1
ATOM 12180 O O . ALA D 1 215 ? -36.298 3.493 91.240 1.00 19.33 194 ALA D O 1
ATOM 12182 N N . GLY D 1 216 ? -34.333 3.118 90.225 1.00 19.01 195 GLY D N 1
ATOM 12183 C CA . GLY D 1 216 ? -34.155 4.537 89.969 1.00 18.16 195 GLY D CA 1
ATOM 12184 C C . GLY D 1 216 ? -33.444 5.316 91.060 1.00 17.57 195 GLY D C 1
ATOM 12185 O O . GLY D 1 216 ? -33.021 6.456 90.813 1.00 17.48 195 GLY D O 1
ATOM 12186 N N . VAL D 1 217 ? -33.277 4.727 92.247 1.00 16.64 196 VAL D N 1
ATOM 12187 C CA . VAL D 1 217 ? -32.583 5.419 93.333 1.00 15.69 196 VAL D CA 1
ATOM 12188 C C . VAL D 1 217 ? -31.090 5.539 93.027 1.00 16.48 196 VAL D C 1
ATOM 12189 O O . VAL D 1 217 ? -30.443 6.546 93.362 1.00 15.76 196 VAL D O 1
ATOM 12193 N N . VAL D 1 218 ? -30.538 4.526 92.370 1.00 16.01 197 VAL D N 1
ATOM 12194 C CA . VAL D 1 218 ? -29.173 4.606 91.913 1.00 16.92 197 VAL D CA 1
ATOM 12195 C C . VAL D 1 218 ? -29.124 4.301 90.408 1.00 17.16 197 VAL D C 1
ATOM 12196 O O . VAL D 1 218 ? -29.673 3.302 89.961 1.00 17.04 197 VAL D O 1
ATOM 12200 N N . ASN D 1 219 ? -28.507 5.188 89.625 1.00 16.22 198 ASN D N 1
ATOM 12201 C CA . ASN D 1 219 ? -28.354 4.964 88.186 1.00 16.09 198 ASN D CA 1
ATOM 12202 C C . ASN D 1 219 ? -26.902 5.182 87.797 1.00 16.13 198 ASN D C 1
ATOM 12203 O O . ASN D 1 219 ? -26.246 6.081 88.314 1.00 16.08 198 ASN D O 1
ATOM 12208 N N . ILE D 1 220 ? -26.395 4.346 86.912 1.00 15.95 199 ILE D N 1
ATOM 12209 C CA . ILE D 1 220 ? -25.010 4.426 86.515 1.00 16.33 199 ILE D CA 1
ATOM 12210 C C . ILE D 1 220 ? -24.889 4.479 85.001 1.00 17.04 199 ILE D C 1
ATOM 12211 O O . ILE D 1 220 ? -25.360 3.563 84.290 1.00 16.50 199 ILE D O 1
ATOM 12216 N N . LEU D 1 221 ? -24.267 5.552 84.516 1.00 16.99 200 LEU D N 1
ATOM 12217 C CA . LEU D 1 221 ? -24.107 5.765 83.086 1.00 18.24 200 LEU D CA 1
ATOM 12218 C C . LEU D 1 221 ? -22.656 5.612 82.654 1.00 19.06 200 LEU D C 1
ATOM 12219 O O . LEU D 1 221 ? -21.767 5.387 83.474 1.00 19.93 200 LEU D O 1
ATOM 12224 N N . PHE D 1 222 ? -22.409 5.723 81.356 1.00 19.08 201 PHE D N 1
ATOM 12225 C CA . PHE D 1 222 ? -21.045 5.660 80.863 1.00 19.13 201 PHE D CA 1
ATOM 12226 C C . PHE D 1 222 ? -20.927 6.591 79.685 1.00 19.47 201 PHE D C 1
ATOM 12227 O O . PHE D 1 222 ? -21.836 6.668 78.857 1.00 19.70 201 PHE D O 1
ATOM 12235 N N . GLY D 1 223 ? -19.822 7.308 79.596 1.00 19.78 202 GLY D N 1
ATOM 12236 C CA . GLY D 1 223 ? -19.604 8.137 78.425 1.00 20.50 202 GLY D CA 1
ATOM 12237 C C . GLY D 1 223 ? -18.740 9.350 78.666 1.00 20.86 202 GLY D C 1
ATOM 12238 O O . GLY D 1 223 ? -18.382 9.656 79.807 1.00 21.72 202 GLY D O 1
ATOM 12239 N N . ARG D 1 224 ? -18.444 10.064 77.588 1.00 20.96 203 ARG D N 1
ATOM 12240 C CA . ARG D 1 224 ? -17.594 11.253 77.634 1.00 21.54 203 ARG D CA 1
ATOM 12241 C C . ARG D 1 224 ? -18.291 12.470 78.228 1.00 21.83 203 ARG D C 1
ATOM 12242 O O . ARG D 1 224 ? -19.527 12.555 78.247 1.00 21.04 203 ARG D O 1
ATOM 12250 N N . GLY D 1 225 ? -17.483 13.437 78.654 1.00 22.48 204 GLY D N 1
ATOM 12251 C CA . GLY D 1 225 ? -17.999 14.654 79.257 1.00 23.37 204 GLY D CA 1
ATOM 12252 C C . GLY D 1 225 ? -18.940 15.394 78.322 1.00 23.57 204 GLY D C 1
ATOM 12253 O O . GLY D 1 225 ? -20.027 15.812 78.712 1.00 23.91 204 GLY D O 1
ATOM 12254 N N . LYS D 1 226 ? -18.538 15.527 77.069 1.00 23.83 205 LYS D N 1
ATOM 12255 C CA . LYS D 1 226 ? -19.325 16.288 76.094 1.00 24.16 205 LYS D CA 1
ATOM 12256 C C . LYS D 1 226 ? -20.615 15.611 75.665 1.00 23.71 205 LYS D C 1
ATOM 12257 O O . LYS D 1 226 ? -21.628 16.270 75.399 1.00 23.69 205 LYS D O 1
ATOM 12263 N N . THR D 1 227 ? -20.597 14.288 75.611 1.00 22.68 206 THR D N 1
ATOM 12264 C CA . THR D 1 227 ? -21.775 13.567 75.144 1.00 22.22 206 THR D CA 1
ATOM 12265 C C . THR D 1 227 ? -22.715 13.081 76.241 1.00 21.15 206 THR D C 1
ATOM 12266 O O . THR D 1 227 ? -23.900 12.895 76.005 1.00 20.83 206 THR D O 1
ATOM 12270 N N . VAL D 1 228 ? -22.198 12.871 77.439 1.00 20.32 207 VAL D N 1
ATOM 12271 C CA . VAL D 1 228 ? -23.024 12.326 78.499 1.00 19.83 207 VAL D CA 1
ATOM 12272 C C . VAL D 1 228 ? -23.003 13.187 79.734 1.00 19.61 207 VAL D C 1
ATOM 12273 O O . VAL D 1 228 ? -24.054 13.439 80.314 1.00 19.34 207 VAL D O 1
ATOM 12277 N N . GLY D 1 229 ? -21.819 13.677 80.110 1.00 19.34 208 GLY D N 1
ATOM 12278 C CA . GLY D 1 229 ? -21.687 14.506 81.305 1.00 19.60 208 GLY D CA 1
ATOM 12279 C C . GLY D 1 229 ? -22.461 15.822 81.212 1.00 20.35 208 GLY D C 1
ATOM 12280 O O . GLY D 1 229 ? -23.194 16.201 82.139 1.00 19.97 208 GLY D O 1
ATOM 12281 N N . ASP D 1 230 ? -22.304 16.530 80.089 1.00 20.27 209 ASP D N 1
ATOM 12282 C CA . ASP D 1 230 ? -22.986 17.815 79.897 1.00 20.87 209 ASP D CA 1
ATOM 12283 C C . ASP D 1 230 ? -24.527 17.726 79.961 1.00 20.58 209 ASP D C 1
ATOM 12284 O O . ASP D 1 230 ? -25.169 18.490 80.671 1.00 20.42 209 ASP D O 1
ATOM 12289 N N . PRO D 1 231 ? -25.132 16.815 79.217 1.00 20.31 210 PRO D N 1
ATOM 12290 C CA . PRO D 1 231 ? -26.591 16.670 79.285 1.00 20.13 210 PRO D CA 1
ATOM 12291 C C . PRO D 1 231 ? -27.023 16.243 80.680 1.00 20.10 210 PRO D C 1
ATOM 12292 O O . PRO D 1 231 ? -28.120 16.570 81.115 1.00 20.47 210 PRO D O 1
ATOM 12296 N N . LEU D 1 232 ? -26.177 15.501 81.372 1.00 19.41 211 LEU D N 1
ATOM 12297 C CA . LEU D 1 232 ? -26.511 15.078 82.719 1.00 19.70 211 LEU D CA 1
ATOM 12298 C C . LEU D 1 232 ? -26.502 16.260 83.705 1.00 19.74 211 LEU D C 1
ATOM 12299 O O . LEU D 1 232 ? -27.496 16.534 84.374 1.00 19.83 211 LEU D O 1
ATOM 12304 N N . THR D 1 233 ? -25.372 16.952 83.787 1.00 19.41 212 THR D N 1
ATOM 12305 C CA . THR D 1 233 ? -25.222 18.016 84.769 1.00 20.08 212 THR D CA 1
ATOM 12306 C C . THR D 1 233 ? -26.104 19.212 84.464 1.00 20.32 212 THR D C 1
ATOM 12307 O O . THR D 1 233 ? -26.392 20.011 85.363 1.00 21.07 212 THR D O 1
ATOM 12311 N N . GLY D 1 234 ? -26.506 19.346 83.200 1.00 20.21 213 GLY D N 1
ATOM 12312 C CA . GLY D 1 234 ? -27.371 20.430 82.773 1.00 20.00 213 GLY D CA 1
ATOM 12313 C C . GLY D 1 234 ? -28.868 20.129 82.814 1.00 20.15 213 GLY D C 1
ATOM 12314 O O . GLY D 1 234 ? -29.683 20.971 82.445 1.00 19.57 213 GLY D O 1
ATOM 12315 N N . HIS D 1 235 ? -29.239 18.938 83.267 1.00 19.89 214 HIS D N 1
ATOM 12316 C CA . HIS D 1 235 ? -30.649 18.575 83.283 1.00 19.87 214 HIS D CA 1
ATOM 12317 C C . HIS D 1 235 ? -31.433 19.388 84.315 1.00 19.83 214 HIS D C 1
ATOM 12318 O O . HIS D 1 235 ? -30.983 19.566 85.443 1.00 18.79 214 HIS D O 1
ATOM 12325 N N . PRO D 1 236 ? -32.604 19.888 83.929 1.00 20.39 215 PRO D N 1
ATOM 12326 C CA . PRO D 1 236 ? -33.441 20.687 84.836 1.00 20.83 215 PRO D CA 1
ATOM 12327 C C . PRO D 1 236 ? -33.808 19.969 86.133 1.00 21.04 215 PRO D C 1
ATOM 12328 O O . PRO D 1 236 ? -33.980 20.643 87.150 1.00 21.32 215 PRO D O 1
ATOM 12332 N N . LYS D 1 237 ? -33.923 18.642 86.141 1.00 20.61 216 LYS D N 1
ATOM 12333 C CA . LYS D 1 237 ? -34.284 17.975 87.408 1.00 20.53 216 LYS D CA 1
ATOM 12334 C C . LYS D 1 237 ? -33.111 17.701 88.343 1.00 19.85 216 LYS D C 1
ATOM 12335 O O . LYS D 1 237 ? -33.306 17.301 89.477 1.00 20.43 216 LYS D O 1
ATOM 12341 N N . VAL D 1 238 ? -31.891 17.916 87.874 1.00 18.63 217 VAL D N 1
ATOM 12342 C CA . VAL D 1 238 ? -30.743 17.718 88.716 1.00 17.59 217 VAL D CA 1
ATOM 12343 C C . VAL D 1 238 ? -30.594 18.895 89.680 1.00 17.87 217 VAL D C 1
ATOM 12344 O O . VAL D 1 238 ? -30.590 20.041 89.242 1.00 17.96 217 VAL D O 1
ATOM 12348 N N . ARG D 1 239 ? -30.499 18.614 90.987 1.00 17.53 218 ARG D N 1
ATOM 12349 C CA . ARG D 1 239 ? -30.398 19.697 91.982 1.00 18.29 218 ARG D CA 1
ATOM 12350 C C . ARG D 1 239 ? -28.983 19.968 92.480 1.00 17.97 218 ARG D C 1
ATOM 12351 O O . ARG D 1 239 ? -28.695 21.055 92.999 1.00 17.56 218 ARG D O 1
ATOM 12359 N N . MET D 1 240 ? -28.100 18.988 92.337 1.00 17.04 219 MET D N 1
ATOM 12360 C CA . MET D 1 240 ? -26.750 19.146 92.846 1.00 17.64 219 MET D CA 1
ATOM 12361 C C . MET D 1 240 ? -25.837 18.370 91.952 1.00 17.57 219 MET D C 1
ATOM 12362 O O . MET D 1 240 ? -26.208 17.305 91.454 1.00 16.45 219 MET D O 1
ATOM 12367 N N . VAL D 1 241 ? -24.655 18.916 91.731 1.00 17.63 220 VAL D N 1
ATOM 12368 C CA . VAL D 1 241 ? -23.656 18.236 90.941 1.00 18.29 220 VAL D CA 1
ATOM 12369 C C . VAL D 1 241 ? -22.430 18.090 91.817 1.00 19.20 220 VAL D C 1
ATOM 12370 O O . VAL D 1 241 ? -21.941 19.059 92.419 1.00 18.92 220 VAL D O 1
ATOM 12374 N N . SER D 1 242 ? -21.948 16.871 91.913 1.00 19.16 221 SER D N 1
ATOM 12375 C CA . SER D 1 242 ? -20.781 16.611 92.716 1.00 20.62 221 SER D CA 1
ATOM 12376 C C . SER D 1 242 ? -19.677 16.149 91.787 1.00 20.69 221 SER D C 1
ATOM 12377 O O . SER D 1 242 ? -19.854 15.166 91.069 1.00 20.56 221 SER D O 1
ATOM 12380 N N . LEU D 1 243 ? -18.541 16.840 91.800 1.00 20.35 222 LEU D N 1
ATOM 12381 C CA . LEU D 1 243 ? -17.475 16.513 90.885 1.00 21.23 222 LEU D CA 1
ATOM 12382 C C . LEU D 1 243 ? -16.104 16.402 91.538 1.00 21.37 222 LEU D C 1
ATOM 12383 O O . LEU D 1 243 ? -15.741 17.231 92.375 1.00 20.65 222 LEU D O 1
ATOM 12388 N N . THR D 1 244 ? -15.357 15.364 91.169 1.00 20.74 223 THR D N 1
ATOM 12389 C CA . THR D 1 244 ? -13.921 15.342 91.483 1.00 21.51 223 THR D CA 1
ATOM 12390 C C . THR D 1 244 ? -13.241 15.336 90.124 1.00 21.47 223 THR D C 1
ATOM 12391 O O . THR D 1 244 ? -13.545 14.496 89.299 1.00 20.22 223 THR D O 1
ATOM 12395 N N . GLY D 1 245 ? -12.336 16.273 89.885 1.00 21.95 224 GLY D N 1
ATOM 12396 C CA . GLY D 1 245 ? -11.685 16.371 88.592 1.00 22.77 224 GLY D CA 1
ATOM 12397 C C . GLY D 1 245 ? -10.758 17.570 88.541 1.00 22.80 224 GLY D C 1
ATOM 12398 O O . GLY D 1 245 ? -10.267 18.024 89.568 1.00 23.35 224 GLY D O 1
ATOM 12399 N N . SER D 1 246 ? -10.512 18.076 87.339 1.00 23.33 225 SER D N 1
ATOM 12400 C CA . SER D 1 246 ? -9.586 19.187 87.133 1.00 23.54 225 SER D CA 1
ATOM 12401 C C . SER D 1 246 ? -10.232 20.554 87.405 1.00 23.24 225 SER D C 1
ATOM 12402 O O . SER D 1 246 ? -11.467 20.690 87.405 1.00 23.02 225 SER D O 1
ATOM 12405 N N . ILE D 1 247 ? -9.395 21.562 87.632 1.00 22.78 226 ILE D N 1
ATOM 12406 C CA . ILE D 1 247 ? -9.904 22.909 87.790 1.00 22.88 226 ILE D CA 1
ATOM 12407 C C . ILE D 1 247 ? -10.671 23.313 86.533 1.00 22.88 226 ILE D C 1
ATOM 12408 O O . ILE D 1 247 ? -11.751 23.913 86.607 1.00 22.06 226 ILE D O 1
ATOM 12413 N N . ALA D 1 248 ? -10.137 22.954 85.374 1.00 22.76 227 ALA D N 1
ATOM 12414 C CA . ALA D 1 248 ? -10.807 23.320 84.126 1.00 23.13 227 ALA D CA 1
ATOM 12415 C C . ALA D 1 248 ? -12.210 22.718 84.056 1.00 23.05 227 ALA D C 1
ATOM 12416 O O . ALA D 1 248 ? -13.178 23.363 83.628 1.00 22.73 227 ALA D O 1
ATOM 12418 N N . THR D 1 249 ? -12.317 21.461 84.456 1.00 22.22 228 THR D N 1
ATOM 12419 C CA . THR D 1 249 ? -13.597 20.812 84.371 1.00 21.76 228 THR D CA 1
ATOM 12420 C C . THR D 1 249 ? -14.541 21.474 85.377 1.00 21.25 228 THR D C 1
ATOM 12421 O O . THR D 1 249 ? -15.718 21.656 85.100 1.00 20.98 228 THR D O 1
ATOM 12425 N N . GLY D 1 250 ? -14.019 21.822 86.543 1.00 21.27 229 GLY D N 1
ATOM 12426 C CA . GLY D 1 250 ? -14.803 22.482 87.575 1.00 21.48 229 GLY D CA 1
ATOM 12427 C C . GLY D 1 250 ? -15.347 23.797 87.054 1.00 22.00 229 GLY D C 1
ATOM 12428 O O . GLY D 1 250 ? -16.537 24.108 87.213 1.00 22.18 229 GLY D O 1
ATOM 12429 N N . GLU D 1 251 ? -14.494 24.565 86.389 1.00 20.00 230 GLU D N 1
ATOM 12430 C CA . GLU D 1 251 ? -14.920 25.851 85.882 1.00 20.00 230 GLU D CA 1
ATOM 12431 C C . GLU D 1 251 ? -16.051 25.670 84.877 1.00 20.00 230 GLU D C 1
ATOM 12432 O O . GLU D 1 251 ? -17.062 26.399 84.901 1.00 20.00 230 GLU D O 1
ATOM 12438 N N . HIS D 1 252 ? -15.869 24.695 83.992 1.00 22.36 231 HIS D N 1
ATOM 12439 C CA . HIS D 1 252 ? -16.868 24.406 82.982 1.00 22.51 231 HIS D CA 1
ATOM 12440 C C . HIS D 1 252 ? -18.208 24.021 83.610 1.00 22.21 231 HIS D C 1
ATOM 12441 O O . HIS D 1 252 ? -19.257 24.534 83.194 1.00 21.51 231 HIS D O 1
ATOM 12448 N N . ILE D 1 253 ? -18.184 23.145 84.616 1.00 21.98 232 ILE D N 1
ATOM 12449 C CA . ILE D 1 253 ? -19.440 22.711 85.223 1.00 22.45 232 ILE D CA 1
ATOM 12450 C C . ILE D 1 253 ? -20.152 23.878 85.893 1.00 22.14 232 ILE D C 1
ATOM 12451 O O . ILE D 1 253 ? -21.357 24.031 85.763 1.00 22.04 232 ILE D O 1
ATOM 12456 N N . ILE D 1 254 ? -19.409 24.702 86.616 1.00 22.02 233 ILE D N 1
ATOM 12457 C CA . ILE D 1 254 ? -20.018 25.827 87.297 1.00 21.98 233 ILE D CA 1
ATOM 12458 C C . ILE D 1 254 ? -20.687 26.738 86.265 1.00 22.42 233 ILE D C 1
ATOM 12459 O O . ILE D 1 254 ? -21.851 27.139 86.420 1.00 21.84 233 ILE D O 1
ATOM 12464 N N . SER D 1 255 ? -19.979 27.016 85.180 1.00 22.52 234 SER D N 1
ATOM 12465 C CA . SER D 1 255 ? -20.552 27.896 84.185 1.00 23.41 234 SER D CA 1
ATOM 12466 C C . SER D 1 255 ? -21.752 27.239 83.518 1.00 23.47 234 SER D C 1
ATOM 12467 O O . SER D 1 255 ? -22.739 27.899 83.221 1.00 22.97 234 SER D O 1
ATOM 12470 N N . HIS D 1 256 ? -21.691 25.923 83.347 1.00 23.99 235 HIS D N 1
ATOM 12471 C CA . HIS D 1 256 ? -22.777 25.204 82.677 1.00 24.33 235 HIS D CA 1
ATOM 12472 C C . HIS D 1 256 ? -24.042 25.114 83.560 1.00 24.10 235 HIS D C 1
ATOM 12473 O O . HIS D 1 256 ? -25.143 25.108 83.051 1.00 23.94 235 HIS D O 1
ATOM 12480 N N . THR D 1 257 ? -23.889 25.065 84.877 1.00 24.10 236 THR D N 1
ATOM 12481 C CA . THR D 1 257 ? -25.056 24.986 85.768 1.00 24.32 236 THR D CA 1
ATOM 12482 C C . THR D 1 257 ? -25.533 26.326 86.323 1.00 24.37 236 THR D C 1
ATOM 12483 O O . THR D 1 257 ? -26.493 26.375 87.097 1.00 24.38 236 THR D O 1
ATOM 12487 N N . ALA D 1 258 ? -24.846 27.405 85.955 1.00 24.39 237 ALA D N 1
ATOM 12488 C CA . ALA D 1 258 ? -25.170 28.739 86.452 1.00 24.40 237 ALA D CA 1
ATOM 12489 C C . ALA D 1 258 ? -26.634 29.124 86.219 1.00 24.61 237 ALA D C 1
ATOM 12490 O O . ALA D 1 258 ? -27.305 29.656 87.125 1.00 24.01 237 ALA D O 1
ATOM 12492 N N . SER D 1 259 ? -27.129 28.846 85.015 1.00 24.59 238 SER D N 1
ATOM 12493 C CA . SER D 1 259 ? -28.490 29.229 84.642 1.00 25.24 238 SER D CA 1
ATOM 12494 C C . SER D 1 259 ? -29.565 28.679 85.579 1.00 24.76 238 SER D C 1
ATOM 12495 O O . SER D 1 259 ? -30.628 29.274 85.708 1.00 25.09 238 SER D O 1
ATOM 12498 N N . SER D 1 260 ? -29.309 27.555 86.238 1.00 24.09 239 SER D N 1
ATOM 12499 C CA . SER D 1 260 ? -30.302 27.027 87.165 1.00 23.25 239 SER D CA 1
ATOM 12500 C C . SER D 1 260 ? -29.861 27.030 88.621 1.00 22.67 239 SER D C 1
ATOM 12501 O O . SER D 1 260 ? -30.433 26.302 89.434 1.00 22.25 239 SER D O 1
ATOM 12504 N N . ILE D 1 261 ? -28.850 27.829 88.963 1.00 21.58 240 ILE D N 1
ATOM 12505 C CA . ILE D 1 261 ? -28.427 27.927 90.365 1.00 20.84 240 ILE D CA 1
ATOM 12506 C C . ILE D 1 261 ? -28.224 26.555 91.056 1.00 21.35 240 ILE D C 1
ATOM 12507 O O . ILE D 1 261 ? -28.545 26.402 92.252 1.00 21.25 240 ILE D O 1
ATOM 12512 N N . LYS D 1 262 ? -27.711 25.555 90.347 1.00 21.21 241 LYS D N 1
ATOM 12513 C CA . LYS D 1 262 ? -27.537 24.229 90.981 1.00 21.12 241 LYS D CA 1
ATOM 12514 C C . LYS D 1 262 ? -26.520 24.256 92.121 1.00 21.62 241 LYS D C 1
ATOM 12515 O O . LYS D 1 262 ? -25.503 24.979 92.051 1.00 20.71 241 LYS D O 1
ATOM 12521 N N . ARG D 1 263 ? -26.870 23.555 93.329 1.00 21.57 242 ARG D N 1
ATOM 12522 C CA . ARG D 1 263 ? -25.809 23.294 94.314 1.00 23.13 242 ARG D CA 1
ATOM 12523 C C . ARG D 1 263 ? -24.676 22.497 93.640 1.00 22.80 242 ARG D C 1
ATOM 12524 O O . ARG D 1 263 ? -24.915 21.645 92.769 1.00 21.57 242 ARG D O 1
ATOM 12532 N N . THR D 1 264 ? -23.460 22.799 94.055 1.00 22.81 243 THR D N 1
ATOM 12533 C CA . THR D 1 264 ? -22.264 22.119 93.539 1.00 23.05 243 THR D CA 1
ATOM 12534 C C . THR D 1 264 ? -21.357 21.736 94.702 1.00 23.14 243 THR D C 1
ATOM 12535 O O . THR D 1 264 ? -21.327 22.419 95.737 1.00 22.14 243 THR D O 1
ATOM 12539 N N . HIS D 1 265 ? -20.672 20.657 94.455 1.00 23.44 244 HIS D N 1
ATOM 12540 C CA . HIS D 1 265 ? -19.735 20.029 95.381 1.00 23.75 244 HIS D CA 1
ATOM 12541 C C . HIS D 1 265 ? -18.516 19.607 94.556 1.00 23.62 244 HIS D C 1
ATOM 12542 O O . HIS D 1 265 ? -18.604 18.736 93.687 1.00 23.30 244 HIS D O 1
ATOM 12549 N N . MET D 1 266 ? -17.384 20.232 94.824 1.00 23.14 245 MET D N 1
ATOM 12550 C CA . MET D 1 266 ? -16.150 19.929 94.075 1.00 23.45 245 MET D CA 1
ATOM 12551 C C . MET D 1 266 ? -14.937 19.872 95.009 1.00 22.93 245 MET D C 1
ATOM 12552 O O . MET D 1 266 ? -14.560 20.868 95.636 1.00 21.65 245 MET D O 1
ATOM 12557 N N . GLU D 1 267 ? -14.114 18.934 94.224 1.00 23.00 246 GLU D N 1
ATOM 12558 C CA . GLU D 1 267 ? -12.770 18.659 94.690 1.00 23.98 246 GLU D CA 1
ATOM 12559 C C . GLU D 1 267 ? -11.923 18.684 93.434 1.00 23.20 246 GLU D C 1
ATOM 12560 O O . GLU D 1 267 ? -11.993 17.770 92.622 1.00 22.82 246 GLU D O 1
ATOM 12566 N N . LEU D 1 268 ? -11.159 19.760 93.241 1.00 23.06 247 LEU D N 1
ATOM 12567 C CA . LEU D 1 268 ? -10.503 19.989 91.947 1.00 22.77 247 LEU D CA 1
ATOM 12568 C C . LEU D 1 268 ? -8.977 19.843 91.877 1.00 23.90 247 LEU D C 1
ATOM 12569 O O . LEU D 1 268 ? -8.314 20.351 90.968 1.00 25.02 247 LEU D O 1
ATOM 12574 N N . GLY D 1 269 ? -8.369 19.135 92.791 1.00 23.75 248 GLY D N 1
ATOM 12575 C CA . GLY D 1 269 ? -6.935 19.054 92.583 1.00 24.09 248 GLY D CA 1
ATOM 12576 C C . GLY D 1 269 ? -6.193 19.643 93.742 1.00 23.24 248 GLY D C 1
ATOM 12577 O O . GLY D 1 269 ? -6.751 20.388 94.541 1.00 23.83 248 GLY D O 1
ATOM 12578 N N . GLY D 1 270 ? -4.925 19.312 93.837 1.00 22.63 249 GLY D N 1
ATOM 12579 C CA . GLY D 1 270 ? -4.137 19.781 94.953 1.00 21.57 249 GLY D CA 1
ATOM 12580 C C . GLY D 1 270 ? -2.687 19.822 94.550 1.00 21.29 249 GLY D C 1
ATOM 12581 O O . GLY D 1 270 ? -2.285 19.356 93.468 1.00 20.60 249 GLY D O 1
ATOM 12582 N N . LYS D 1 271 ? -1.898 20.408 95.422 1.00 20.41 250 LYS D N 1
ATOM 12583 C CA . LYS D 1 271 ? -0.465 20.472 95.222 1.00 20.56 250 LYS D CA 1
ATOM 12584 C C . LYS D 1 271 ? 0.037 20.545 96.636 1.00 19.88 250 LYS D C 1
ATOM 12585 O O . LYS D 1 271 ? 0.497 21.589 97.066 1.00 19.73 250 LYS D O 1
ATOM 12591 N N . ALA D 1 272 ? -0.101 19.447 97.373 1.00 18.52 251 ALA D N 1
ATOM 12592 C CA . ALA D 1 272 ? 0.180 19.465 98.806 1.00 18.18 251 ALA D CA 1
ATOM 12593 C C . ALA D 1 272 ? 1.608 19.884 99.185 1.00 17.99 251 ALA D C 1
ATOM 12594 O O . ALA D 1 272 ? 2.582 19.238 98.776 1.00 17.95 251 ALA D O 1
ATOM 12596 N N . PRO D 1 273 ? 1.730 20.968 99.958 1.00 17.48 252 PRO D N 1
ATOM 12597 C CA . PRO D 1 273 ? 3.040 21.395 100.459 1.00 17.25 252 PRO D CA 1
ATOM 12598 C C . PRO D 1 273 ? 3.463 20.457 101.580 1.00 17.70 252 PRO D C 1
ATOM 12599 O O . PRO D 1 273 ? 2.628 20.031 102.388 1.00 17.58 252 PRO D O 1
ATOM 12603 N N . VAL D 1 274 ? 4.742 20.093 101.588 1.00 17.27 253 VAL D N 1
ATOM 12604 C CA . VAL D 1 274 ? 5.307 19.222 102.622 1.00 17.00 253 VAL D CA 1
ATOM 12605 C C . VAL D 1 274 ? 6.407 20.086 103.222 1.00 16.53 253 VAL D C 1
ATOM 12606 O O . VAL D 1 274 ? 7.415 20.332 102.596 1.00 16.21 253 VAL D O 1
ATOM 12610 N N . ILE D 1 275 ? 6.191 20.572 104.430 1.00 15.98 254 ILE D N 1
ATOM 12611 C CA . ILE D 1 275 ? 7.151 21.472 105.049 1.00 15.60 254 ILE D CA 1
ATOM 12612 C C . ILE D 1 275 ? 8.032 20.743 106.055 1.00 15.76 254 ILE D C 1
ATOM 12613 O O . ILE D 1 275 ? 7.541 20.222 107.075 1.00 15.95 254 ILE D O 1
ATOM 12618 N N . VAL D 1 276 ? 9.333 20.715 105.763 1.00 15.11 255 VAL D N 1
ATOM 12619 C CA . VAL D 1 276 ? 10.276 19.947 106.544 1.00 14.86 255 VAL D CA 1
ATOM 12620 C C . VAL D 1 276 ? 11.251 20.877 107.254 1.00 15.18 255 VAL D C 1
ATOM 12621 O O . VAL D 1 276 ? 12.072 21.485 106.613 1.00 13.75 255 VAL D O 1
ATOM 12625 N N . PHE D 1 277 ? 11.144 20.972 108.582 1.00 15.24 256 PHE D N 1
ATOM 12626 C CA . PHE D 1 277 ? 12.032 21.829 109.369 1.00 15.72 256 PHE D CA 1
ATOM 12627 C C . PHE D 1 277 ? 13.324 21.114 109.714 1.00 16.13 256 PHE D C 1
ATOM 12628 O O . PHE D 1 277 ? 13.387 19.881 109.608 1.00 15.67 256 PHE D O 1
ATOM 12636 N N . ASP D 1 278 ? 14.338 21.864 110.163 1.00 16.75 257 ASP D N 1
ATOM 12637 C CA . ASP D 1 278 ? 15.657 21.274 110.427 1.00 18.31 257 ASP D CA 1
ATOM 12638 C C . ASP D 1 278 ? 15.661 20.257 111.569 1.00 18.61 257 ASP D C 1
ATOM 12639 O O . ASP D 1 278 ? 16.590 19.465 111.680 1.00 17.45 257 ASP D O 1
ATOM 12644 N N . ASP D 1 279 ? 14.616 20.260 112.404 1.00 18.67 258 ASP D N 1
ATOM 12645 C CA . ASP D 1 279 ? 14.550 19.267 113.464 1.00 20.01 258 ASP D CA 1
ATOM 12646 C C . ASP D 1 279 ? 13.668 18.075 113.139 1.00 20.61 258 ASP D C 1
ATOM 12647 O O . ASP D 1 279 ? 13.309 17.320 114.028 1.00 21.85 258 ASP D O 1
ATOM 12652 N N . ALA D 1 280 ? 13.310 17.888 111.877 1.00 20.22 259 ALA D N 1
ATOM 12653 C CA . ALA D 1 280 ? 12.477 16.749 111.508 1.00 19.99 259 ALA D CA 1
ATOM 12654 C C . ALA D 1 280 ? 13.274 15.446 111.515 1.00 20.51 259 ALA D C 1
ATOM 12655 O O . ALA D 1 280 ? 14.506 15.460 111.404 1.00 19.21 259 ALA D O 1
ATOM 12657 N N . ASP D 1 281 ? 12.562 14.322 111.623 1.00 20.09 260 ASP D N 1
ATOM 12658 C CA . ASP D 1 281 ? 13.199 13.012 111.519 1.00 21.20 260 ASP D CA 1
ATOM 12659 C C . ASP D 1 281 ? 13.376 12.758 110.000 1.00 20.85 260 ASP D C 1
ATOM 12660 O O . ASP D 1 281 ? 12.428 12.397 109.308 1.00 20.39 260 ASP D O 1
ATOM 12665 N N . ILE D 1 282 ? 14.574 12.998 109.474 1.00 20.80 261 ILE D N 1
ATOM 12666 C CA . ILE D 1 282 ? 14.781 12.935 108.031 1.00 21.37 261 ILE D CA 1
ATOM 12667 C C . ILE D 1 282 ? 14.520 11.543 107.444 1.00 21.58 261 ILE D C 1
ATOM 12668 O O . ILE D 1 282 ? 13.951 11.418 106.365 1.00 20.42 261 ILE D O 1
ATOM 12673 N N . GLU D 1 283 ? 14.923 10.505 108.176 1.00 21.72 262 GLU D N 1
ATOM 12674 C CA . GLU D 1 283 ? 14.696 9.130 107.735 1.00 22.76 262 GLU D CA 1
ATOM 12675 C C . GLU D 1 283 ? 13.187 8.876 107.567 1.00 21.66 262 GLU D C 1
ATOM 12676 O O . GLU D 1 283 ? 12.753 8.248 106.581 1.00 20.55 262 GLU D O 1
ATOM 12682 N N . ALA D 1 284 ? 12.395 9.383 108.515 1.00 19.88 263 ALA D N 1
ATOM 12683 C CA . ALA D 1 284 ? 10.942 9.244 108.438 1.00 19.47 263 ALA D CA 1
ATOM 12684 C C . ALA D 1 284 ? 10.376 10.060 107.283 1.00 19.03 263 ALA D C 1
ATOM 12685 O O . ALA D 1 284 ? 9.463 9.607 106.611 1.00 18.49 263 ALA D O 1
ATOM 12687 N N . VAL D 1 285 ? 10.913 11.256 107.028 1.00 18.79 264 VAL D N 1
ATOM 12688 C CA . VAL D 1 285 ? 10.404 12.015 105.887 1.00 18.72 264 VAL D CA 1
ATOM 12689 C C . VAL D 1 285 ? 10.666 11.243 104.593 1.00 19.07 264 VAL D C 1
ATOM 12690 O O . VAL D 1 285 ? 9.810 11.137 103.730 1.00 18.78 264 VAL D O 1
ATOM 12694 N N . VAL D 1 286 ? 11.871 10.706 104.458 1.00 19.74 265 VAL D N 1
ATOM 12695 C CA . VAL D 1 286 ? 12.232 9.989 103.257 1.00 20.48 265 VAL D CA 1
ATOM 12696 C C . VAL D 1 286 ? 11.357 8.762 103.046 1.00 21.66 265 VAL D C 1
ATOM 12697 O O . VAL D 1 286 ? 10.765 8.579 101.972 1.00 21.41 265 VAL D O 1
ATOM 12701 N N . GLU D 1 287 ? 11.267 7.934 104.080 1.00 22.86 266 GLU D N 1
ATOM 12702 C CA . GLU D 1 287 ? 10.461 6.724 104.023 1.00 24.93 266 GLU D CA 1
ATOM 12703 C C . GLU D 1 287 ? 9.029 7.127 103.674 1.00 24.58 266 GLU D C 1
ATOM 12704 O O . GLU D 1 287 ? 8.362 6.477 102.873 1.00 25.25 266 GLU D O 1
ATOM 12710 N N . GLY D 1 288 ? 8.557 8.225 104.257 1.00 23.61 267 GLY D N 1
ATOM 12711 C CA . GLY D 1 288 ? 7.224 8.689 103.971 1.00 22.50 267 GLY D CA 1
ATOM 12712 C C . GLY D 1 288 ? 7.019 9.123 102.519 1.00 22.39 267 GLY D C 1
ATOM 12713 O O . GLY D 1 288 ? 6.124 8.621 101.834 1.00 22.99 267 GLY D O 1
ATOM 12714 N N . VAL D 1 289 ? 7.830 10.060 102.045 1.00 20.99 268 VAL D N 1
ATOM 12715 C CA . VAL D 1 289 ? 7.651 10.574 100.698 1.00 20.04 268 VAL D CA 1
ATOM 12716 C C . VAL D 1 289 ? 7.854 9.505 99.612 1.00 20.09 268 VAL D C 1
ATOM 12717 O O . VAL D 1 289 ? 7.164 9.510 98.608 1.00 19.21 268 VAL D O 1
ATOM 12721 N N . ARG D 1 290 ? 8.758 8.560 99.837 1.00 20.13 269 ARG D N 1
ATOM 12722 C CA . ARG D 1 290 ? 8.946 7.472 98.880 1.00 20.49 269 ARG D CA 1
ATOM 12723 C C . ARG D 1 290 ? 7.597 6.808 98.602 1.00 20.90 269 ARG D C 1
ATOM 12724 O O . ARG D 1 290 ? 7.337 6.352 97.490 1.00 21.01 269 ARG D O 1
ATOM 12732 N N . THR D 1 291 ? 6.748 6.736 99.624 1.00 20.90 270 THR D N 1
ATOM 12733 C CA . THR D 1 291 ? 5.402 6.210 99.432 1.00 21.57 270 THR D CA 1
ATOM 12734 C C . THR D 1 291 ? 4.422 7.282 98.948 1.00 21.12 270 THR D C 1
ATOM 12735 O O . THR D 1 291 ? 3.792 7.135 97.901 1.00 21.00 270 THR D O 1
ATOM 12739 N N . PHE D 1 292 ? 4.304 8.355 99.717 1.00 20.21 271 PHE D N 1
ATOM 12740 C CA . PHE D 1 292 ? 3.280 9.368 99.472 1.00 20.75 271 PHE D CA 1
ATOM 12741 C C . PHE D 1 292 ? 3.450 10.239 98.230 1.00 19.95 271 PHE D C 1
ATOM 12742 O O . PHE D 1 292 ? 2.489 10.842 97.775 1.00 19.63 271 PHE D O 1
ATOM 12750 N N . GLY D 1 293 ? 4.665 10.352 97.706 1.00 19.16 272 GLY D N 1
ATOM 12751 C CA . GLY D 1 293 ? 4.852 11.147 96.500 1.00 18.51 272 GLY D CA 1
ATOM 12752 C C . GLY D 1 293 ? 4.671 10.303 95.237 1.00 18.63 272 GLY D C 1
ATOM 12753 O O . GLY D 1 293 ? 4.550 10.843 94.129 1.00 18.53 272 GLY D O 1
ATOM 12754 N N . TYR D 1 294 ? 4.624 8.977 95.400 1.00 17.24 273 TYR D N 1
ATOM 12755 C CA . TYR D 1 294 ? 4.625 8.100 94.231 1.00 16.69 273 TYR D CA 1
ATOM 12756 C C . TYR D 1 294 ? 3.536 7.027 94.203 1.00 16.58 273 TYR D C 1
ATOM 12757 O O . TYR D 1 294 ? 3.411 6.296 93.239 1.00 15.92 273 TYR D O 1
ATOM 12766 N N . TYR D 1 295 ? 2.769 6.933 95.277 1.00 16.64 274 TYR D N 1
ATOM 12767 C CA . TYR D 1 295 ? 1.651 6.006 95.347 1.00 17.17 274 TYR D CA 1
ATOM 12768 C C . TYR D 1 295 ? 0.685 6.315 94.222 1.00 16.68 274 TYR D C 1
ATOM 12769 O O . TYR D 1 295 ? 0.476 7.471 93.908 1.00 16.20 274 TYR D O 1
ATOM 12778 N N . ASN D 1 296 ? 0.097 5.288 93.614 1.00 16.50 275 ASN D N 1
ATOM 12779 C CA . ASN D 1 296 ? -0.790 5.506 92.472 1.00 17.04 275 ASN D CA 1
ATOM 12780 C C . ASN D 1 296 ? -0.101 6.320 91.382 1.00 16.88 275 ASN D C 1
ATOM 12781 O O . ASN D 1 296 ? -0.759 7.044 90.652 1.00 16.25 275 ASN D O 1
ATOM 12786 N N . ALA D 1 297 ? 1.225 6.210 91.321 1.00 16.70 276 ALA D N 1
ATOM 12787 C CA . ALA D 1 297 ? 2.055 6.953 90.360 1.00 16.89 276 ALA D CA 1
ATOM 12788 C C . ALA D 1 297 ? 1.899 8.477 90.492 1.00 16.64 276 ALA D C 1
ATOM 12789 O O . ALA D 1 297 ? 2.000 9.213 89.510 1.00 16.00 276 ALA D O 1
ATOM 12791 N N . GLY D 1 298 ? 1.636 8.935 91.712 1.00 16.70 277 GLY D N 1
ATOM 12792 C CA . GLY D 1 298 ? 1.485 10.361 91.963 1.00 17.13 277 GLY D CA 1
ATOM 12793 C C . GLY D 1 298 ? 0.168 10.944 91.476 1.00 17.60 277 GLY D C 1
ATOM 12794 O O . GLY D 1 298 ? -0.046 12.159 91.574 1.00 17.66 277 GLY D O 1
ATOM 12795 N N . GLN D 1 299 ? -0.707 10.086 90.959 1.00 17.20 278 GLN D N 1
ATOM 12796 C CA . GLN D 1 299 ? -2.023 10.506 90.494 1.00 17.47 278 GLN D CA 1
ATOM 12797 C C . GLN D 1 299 ? -2.990 10.520 91.678 1.00 18.17 278 GLN D C 1
ATOM 12798 O O . GLN D 1 299 ? -3.926 9.699 91.763 1.00 17.70 278 GLN D O 1
ATOM 12804 N N . ASP D 1 300 ? -2.737 11.439 92.606 1.00 18.27 279 ASP D N 1
ATOM 12805 C CA . ASP D 1 300 ? -3.516 11.527 93.834 1.00 19.29 279 ASP D CA 1
ATOM 12806 C C . ASP D 1 300 ? -3.503 13.017 94.198 1.00 19.75 279 ASP D C 1
ATOM 12807 O O . ASP D 1 300 ? -2.453 13.654 94.178 1.00 19.03 279 ASP D O 1
ATOM 12812 N N . CYS D 1 301 ? -4.669 13.571 94.494 1.00 20.13 280 CYS D N 1
ATOM 12813 C CA . CYS D 1 301 ? -4.772 14.987 94.807 1.00 21.45 280 CYS D CA 1
ATOM 12814 C C . CYS D 1 301 ? -4.046 15.375 96.115 1.00 20.94 280 CYS D C 1
ATOM 12815 O O . CYS D 1 301 ? -3.753 16.559 96.344 1.00 20.97 280 CYS D O 1
ATOM 12818 N N . THR D 1 302 ? -3.732 14.387 96.946 1.00 20.07 281 THR D N 1
ATOM 12819 C CA . THR D 1 302 ? -2.970 14.678 98.165 1.00 20.32 281 THR D CA 1
ATOM 12820 C C . THR D 1 302 ? -1.527 14.182 98.091 1.00 20.01 281 THR D C 1
ATOM 12821 O O . THR D 1 302 ? -0.893 14.050 99.119 1.00 19.52 281 THR D O 1
ATOM 12825 N N . ALA D 1 303 ? -1.024 13.888 96.888 1.00 19.16 282 ALA D N 1
ATOM 12826 C CA . ALA D 1 303 ? 0.358 13.394 96.767 1.00 19.28 282 ALA D CA 1
ATOM 12827 C C . ALA D 1 303 ? 1.319 14.385 97.421 1.00 19.38 282 ALA D C 1
ATOM 12828 O O . ALA D 1 303 ? 1.123 15.593 97.341 1.00 19.08 282 ALA D O 1
ATOM 12830 N N . ALA D 1 304 ? 2.355 13.869 98.059 1.00 19.92 283 ALA D N 1
ATOM 12831 C CA . ALA D 1 304 ? 3.334 14.715 98.717 1.00 20.41 283 ALA D CA 1
ATOM 12832 C C . ALA D 1 304 ? 4.309 15.185 97.662 1.00 20.86 283 ALA D C 1
ATOM 12833 O O . ALA D 1 304 ? 5.427 14.670 97.566 1.00 21.21 283 ALA D O 1
ATOM 12835 N N . CYS D 1 305 ? 3.885 16.166 96.873 1.00 20.98 284 CYS D N 1
ATOM 12836 C CA . CYS D 1 305 ? 4.616 16.544 95.670 1.00 21.31 284 CYS D CA 1
ATOM 12837 C C . CYS D 1 305 ? 5.471 17.804 95.748 1.00 21.27 284 CYS D C 1
ATOM 12838 O O . CYS D 1 305 ? 6.393 17.976 94.956 1.00 21.01 284 CYS D O 1
ATOM 12841 N N . ARG D 1 306 ? 5.164 18.677 96.700 1.00 20.77 285 ARG D N 1
ATOM 12842 C CA . ARG D 1 306 ? 5.818 19.975 96.767 1.00 20.11 285 ARG D CA 1
ATOM 12843 C C . ARG D 1 306 ? 6.527 20.110 98.111 1.00 19.40 285 ARG D C 1
ATOM 12844 O O . ARG D 1 306 ? 5.931 20.517 99.114 1.00 19.15 285 ARG D O 1
ATOM 12852 N N . ILE D 1 307 ? 7.817 19.794 98.135 1.00 18.35 286 ILE D N 1
ATOM 12853 C CA . ILE D 1 307 ? 8.553 19.829 99.379 1.00 17.86 286 ILE D CA 1
ATOM 12854 C C . ILE D 1 307 ? 9.291 21.145 99.582 1.00 17.26 286 ILE D C 1
ATOM 12855 O O . ILE D 1 307 ? 10.017 21.621 98.697 1.00 16.82 286 ILE D O 1
ATOM 12860 N N . TYR D 1 308 ? 9.093 21.719 100.755 1.00 15.99 287 TYR D N 1
ATOM 12861 C CA . TYR D 1 308 ? 9.810 22.906 101.176 1.00 15.61 287 TYR D CA 1
ATOM 12862 C C . TYR D 1 308 ? 10.718 22.386 102.295 1.00 15.30 287 TYR D C 1
ATOM 12863 O O . TYR D 1 308 ? 10.218 21.965 103.333 1.00 15.22 287 TYR D O 1
ATOM 12872 N N . ALA D 1 309 ? 12.031 22.420 102.097 1.00 14.57 288 ALA D N 1
ATOM 12873 C CA . ALA D 1 309 ? 12.967 21.888 103.085 1.00 14.97 288 ALA D CA 1
ATOM 12874 C C . ALA D 1 309 ? 13.897 22.966 103.652 1.00 14.66 288 ALA D C 1
ATOM 12875 O O . ALA D 1 309 ? 14.586 23.642 102.910 1.00 14.81 288 ALA D O 1
ATOM 12877 N N . GLN D 1 310 ? 13.951 23.089 104.972 1.00 14.33 289 GLN D N 1
ATOM 12878 C CA . GLN D 1 310 ? 14.743 24.132 105.595 1.00 14.94 289 GLN D CA 1
ATOM 12879 C C . GLN D 1 310 ? 16.246 24.002 105.231 1.00 15.49 289 GLN D C 1
ATOM 12880 O O . GLN D 1 310 ? 16.805 22.903 105.149 1.00 15.33 289 GLN D O 1
ATOM 12886 N N . LYS D 1 311 ? 16.878 25.142 105.013 1.00 15.77 290 LYS D N 1
ATOM 12887 C CA . LYS D 1 311 ? 18.243 25.207 104.536 1.00 16.68 290 LYS D CA 1
ATOM 12888 C C . LYS D 1 311 ? 19.202 24.246 105.226 1.00 16.58 290 LYS D C 1
ATOM 12889 O O . LYS D 1 311 ? 20.097 23.694 104.583 1.00 16.82 290 LYS D O 1
ATOM 12895 N N . GLY D 1 312 ? 19.017 24.044 106.527 1.00 16.26 291 GLY D N 1
ATOM 12896 C CA . GLY D 1 312 ? 19.895 23.179 107.294 1.00 16.42 291 GLY D CA 1
ATOM 12897 C C . GLY D 1 312 ? 19.916 21.716 106.858 1.00 16.58 291 GLY D C 1
ATOM 12898 O O . GLY D 1 312 ? 20.972 21.079 106.878 1.00 16.37 291 GLY D O 1
ATOM 12899 N N . ILE D 1 313 ? 18.763 21.177 106.470 1.00 16.07 292 ILE D N 1
ATOM 12900 C CA . ILE D 1 313 ? 18.681 19.764 106.099 1.00 15.83 292 ILE D CA 1
ATOM 12901 C C . ILE D 1 313 ? 18.420 19.565 104.602 1.00 16.01 292 ILE D C 1
ATOM 12902 O O . ILE D 1 313 ? 18.315 18.443 104.121 1.00 15.90 292 ILE D O 1
ATOM 12907 N N . TYR D 1 314 ? 18.344 20.653 103.861 1.00 16.16 293 TYR D N 1
ATOM 12908 C CA . TYR D 1 314 ? 17.999 20.579 102.438 1.00 16.25 293 TYR D CA 1
ATOM 12909 C C . TYR D 1 314 ? 18.849 19.584 101.598 1.00 16.79 293 TYR D C 1
ATOM 12910 O O . TYR D 1 314 ? 18.309 18.665 100.954 1.00 16.09 293 TYR D O 1
ATOM 12919 N N . ASP D 1 315 ? 20.162 19.746 101.596 1.00 16.80 294 ASP D N 1
ATOM 12920 C CA . ASP D 1 315 ? 20.975 18.827 100.808 1.00 18.08 294 ASP D CA 1
ATOM 12921 C C . ASP D 1 315 ? 20.947 17.370 101.327 1.00 18.32 294 ASP D C 1
ATOM 12922 O O . ASP D 1 315 ? 20.903 16.436 100.527 1.00 18.09 294 ASP D O 1
ATOM 12927 N N . THR D 1 316 ? 20.923 17.167 102.639 1.00 18.41 295 THR D N 1
ATOM 12928 C CA . THR D 1 316 ? 20.822 15.807 103.172 1.00 19.08 295 THR D CA 1
ATOM 12929 C C . THR D 1 316 ? 19.517 15.152 102.730 1.00 18.67 295 THR D C 1
ATOM 12930 O O . THR D 1 316 ? 19.496 13.987 102.310 1.00 18.22 295 THR D O 1
ATOM 12934 N N . LEU D 1 317 ? 18.427 15.902 102.834 1.00 18.09 296 LEU D N 1
ATOM 12935 C CA . LEU D 1 317 ? 17.111 15.385 102.447 1.00 18.35 296 LEU D CA 1
ATOM 12936 C C . LEU D 1 317 ? 17.107 15.015 100.966 1.00 18.20 296 LEU D C 1
ATOM 12937 O O . LEU D 1 317 ? 16.702 13.913 100.600 1.00 18.36 296 LEU D O 1
ATOM 12942 N N . VAL D 1 318 ? 17.599 15.916 100.117 1.00 18.12 297 VAL D N 1
ATOM 12943 C CA . VAL D 1 318 ? 17.575 15.678 98.674 1.00 18.66 297 VAL D CA 1
ATOM 12944 C C . VAL D 1 318 ? 18.354 14.428 98.300 1.00 19.26 297 VAL D C 1
ATOM 12945 O O . VAL D 1 318 ? 17.885 13.590 97.537 1.00 18.76 297 VAL D O 1
ATOM 12949 N N . GLU D 1 319 ? 19.534 14.295 98.883 1.00 20.37 298 GLU D N 1
ATOM 12950 C CA . GLU D 1 319 ? 20.399 13.152 98.624 1.00 21.60 298 GLU D CA 1
ATOM 12951 C C . GLU D 1 319 ? 19.784 11.819 99.094 1.00 20.87 298 GLU D C 1
ATOM 12952 O O . GLU D 1 319 ? 19.811 10.833 98.375 1.00 20.21 298 GLU D O 1
ATOM 12958 N N . LYS D 1 320 ? 19.243 11.784 100.304 1.00 19.79 299 LYS D N 1
ATOM 12959 C CA . LYS D 1 320 ? 18.652 10.552 100.821 1.00 20.10 299 LYS D CA 1
ATOM 12960 C C . LYS D 1 320 ? 17.340 10.210 100.092 1.00 19.14 299 LYS D C 1
ATOM 12961 O O . LYS D 1 320 ? 17.054 9.060 99.822 1.00 18.80 299 LYS D O 1
ATOM 12967 N N . LEU D 1 321 ? 16.555 11.223 99.771 1.00 18.62 300 LEU D N 1
ATOM 12968 C CA . LEU D 1 321 ? 15.293 10.991 99.083 1.00 19.06 300 LEU D CA 1
ATOM 12969 C C . LEU D 1 321 ? 15.536 10.486 97.658 1.00 19.09 300 LEU D C 1
ATOM 12970 O O . LEU D 1 321 ? 14.842 9.586 97.176 1.00 19.06 300 LEU D O 1
ATOM 12975 N N . GLY D 1 322 ? 16.555 11.034 97.008 1.00 19.36 301 GLY D N 1
ATOM 12976 C CA . GLY D 1 322 ? 16.912 10.618 95.671 1.00 19.76 301 GLY D CA 1
ATOM 12977 C C . GLY D 1 322 ? 17.253 9.144 95.625 1.00 20.25 301 GLY D C 1
ATOM 12978 O O . GLY D 1 322 ? 16.770 8.411 94.753 1.00 20.28 301 GLY D O 1
ATOM 12979 N N . ALA D 1 323 ? 18.076 8.701 96.571 1.00 20.44 302 ALA D N 1
ATOM 12980 C CA . ALA D 1 323 ? 18.454 7.287 96.642 1.00 20.47 302 ALA D CA 1
ATOM 12981 C C . ALA D 1 323 ? 17.239 6.407 96.930 1.00 20.13 302 ALA D C 1
ATOM 12982 O O . ALA D 1 323 ? 17.111 5.322 96.388 1.00 20.06 302 ALA D O 1
ATOM 12984 N N . ALA D 1 324 ? 16.337 6.868 97.777 1.00 19.89 303 ALA D N 1
ATOM 12985 C CA . ALA D 1 324 ? 15.159 6.053 98.095 1.00 20.14 303 ALA D CA 1
ATOM 12986 C C . ALA D 1 324 ? 14.178 5.967 96.915 1.00 20.06 303 ALA D C 1
ATOM 12987 O O . ALA D 1 324 ? 13.578 4.920 96.656 1.00 20.29 303 ALA D O 1
ATOM 12989 N N . VAL D 1 325 ? 13.984 7.084 96.231 1.00 20.04 304 VAL D N 1
ATOM 12990 C CA . VAL D 1 325 ? 13.045 7.123 95.110 1.00 19.74 304 VAL D CA 1
ATOM 12991 C C . VAL D 1 325 ? 13.571 6.248 93.963 1.00 19.94 304 VAL D C 1
ATOM 12992 O O . VAL D 1 325 ? 12.795 5.578 93.277 1.00 19.16 304 VAL D O 1
ATOM 12996 N N . ALA D 1 326 ? 14.890 6.217 93.791 1.00 19.77 305 ALA D N 1
ATOM 12997 C CA . ALA D 1 326 ? 15.493 5.440 92.711 1.00 20.40 305 ALA D CA 1
ATOM 12998 C C . ALA D 1 326 ? 15.213 3.930 92.793 1.00 20.68 305 ALA D C 1
ATOM 12999 O O . ALA D 1 326 ? 15.310 3.230 91.787 1.00 20.55 305 ALA D O 1
ATOM 13001 N N . THR D 1 327 ? 14.883 3.421 93.976 1.00 20.58 306 THR D N 1
ATOM 13002 C CA . THR D 1 327 ? 14.652 1.976 94.110 1.00 20.91 306 THR D CA 1
ATOM 13003 C C . THR D 1 327 ? 13.194 1.585 93.852 1.00 21.01 306 THR D C 1
ATOM 13004 O O . THR D 1 327 ? 12.848 0.411 93.939 1.00 20.61 306 THR D O 1
ATOM 13008 N N . LEU D 1 328 ? 12.326 2.555 93.583 1.00 20.72 307 LEU D N 1
ATOM 13009 C CA . LEU D 1 328 ? 10.916 2.207 93.379 1.00 21.43 307 LEU D CA 1
ATOM 13010 C C . LEU D 1 328 ? 10.795 1.207 92.222 1.00 21.79 307 LEU D C 1
ATOM 13011 O O . LEU D 1 328 ? 11.310 1.440 91.130 1.00 21.66 307 LEU D O 1
ATOM 13016 N N . LYS D 1 329 ? 10.123 0.086 92.464 1.00 22.12 308 LYS D N 1
ATOM 13017 C CA . LYS D 1 329 ? 10.053 -0.954 91.438 1.00 23.11 308 LYS D CA 1
ATOM 13018 C C . LYS D 1 329 ? 8.798 -0.847 90.566 1.00 23.01 308 LYS D C 1
ATOM 13019 O O . LYS D 1 329 ? 7.668 -0.850 91.063 1.00 22.47 308 LYS D O 1
ATOM 13025 N N . SER D 1 330 ? 9.015 -0.737 89.267 1.00 22.63 309 SER D N 1
ATOM 13026 C CA . SER D 1 330 ? 7.921 -0.726 88.324 1.00 23.39 309 SER D CA 1
ATOM 13027 C C . SER D 1 330 ? 7.934 -2.069 87.600 1.00 23.32 309 SER D C 1
ATOM 13028 O O . SER D 1 330 ? 8.986 -2.638 87.365 1.00 23.49 309 SER D O 1
ATOM 13031 N N . GLY D 1 331 ? 6.758 -2.573 87.261 1.00 23.44 310 GLY D N 1
ATOM 13032 C CA . GLY D 1 331 ? 6.630 -3.865 86.608 1.00 23.53 310 GLY D CA 1
ATOM 13033 C C . GLY D 1 331 ? 5.157 -4.179 86.470 1.00 23.32 310 GLY D C 1
ATOM 13034 O O . GLY D 1 331 ? 4.321 -3.299 86.628 1.00 23.85 310 GLY D O 1
ATOM 13035 N N . ALA D 1 332 ? 4.836 -5.432 86.182 1.00 23.41 311 ALA D N 1
ATOM 13036 C CA . ALA D 1 332 ? 3.453 -5.848 86.008 1.00 23.38 311 ALA D CA 1
ATOM 13037 C C . ALA D 1 332 ? 2.634 -5.566 87.260 1.00 23.40 311 ALA D C 1
ATOM 13038 O O . ALA D 1 332 ? 3.053 -5.879 88.373 1.00 23.01 311 ALA D O 1
ATOM 13040 N N . PRO D 1 333 ? 1.462 -4.977 87.079 1.00 23.76 312 PRO D N 1
ATOM 13041 C CA . PRO D 1 333 ? 0.579 -4.699 88.213 1.00 24.34 312 PRO D CA 1
ATOM 13042 C C . PRO D 1 333 ? 0.256 -5.960 89.018 1.00 25.06 312 PRO D C 1
ATOM 13043 O O . PRO D 1 333 ? 0.097 -5.852 90.231 1.00 24.69 312 PRO D O 1
ATOM 13047 N N . ASP D 1 334 ? 0.197 -7.130 88.387 1.00 26.29 313 ASP D N 1
ATOM 13048 C CA . ASP D 1 334 ? -0.141 -8.352 89.130 1.00 28.41 313 ASP D CA 1
ATOM 13049 C C . ASP D 1 334 ? 1.044 -8.935 89.913 1.00 28.28 313 ASP D C 1
ATOM 13050 O O . ASP D 1 334 ? 0.892 -9.897 90.655 1.00 28.41 313 ASP D O 1
ATOM 13055 N N . ASP D 1 335 ? 2.229 -8.362 89.737 1.00 27.77 314 ASP D N 1
ATOM 13056 C CA . ASP D 1 335 ? 3.404 -8.838 90.453 1.00 27.97 314 ASP D CA 1
ATOM 13057 C C . ASP D 1 335 ? 3.407 -8.213 91.832 1.00 27.62 314 ASP D C 1
ATOM 13058 O O . ASP D 1 335 ? 3.322 -6.988 91.957 1.00 26.98 314 ASP D O 1
ATOM 13063 N N . GLU D 1 336 ? 3.530 -9.036 92.866 1.00 20.00 315 GLU D N 1
ATOM 13064 C CA . GLU D 1 336 ? 3.545 -8.529 94.241 1.00 20.00 315 GLU D CA 1
ATOM 13065 C C . GLU D 1 336 ? 4.684 -7.546 94.517 1.00 20.00 315 GLU D C 1
ATOM 13066 O O . GLU D 1 336 ? 4.591 -6.705 95.433 1.00 20.00 315 GLU D O 1
ATOM 13072 N N . SER D 1 337 ? 5.762 -7.644 93.741 1.0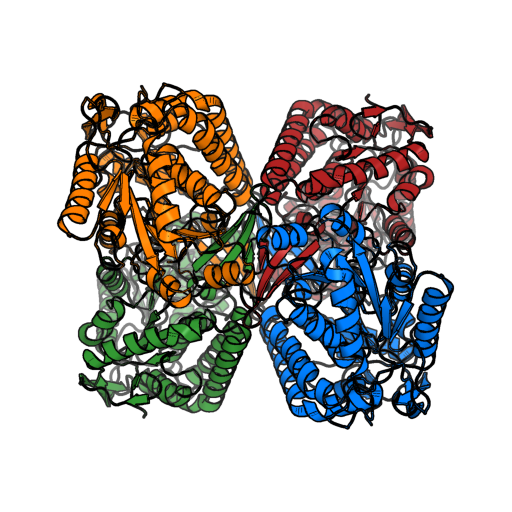0 25.80 316 SER D N 1
ATOM 13073 C CA . SER D 1 337 ? 6.925 -6.787 93.960 1.00 25.48 316 SER D CA 1
ATOM 13074 C C . SER D 1 337 ? 6.776 -5.388 93.333 1.00 24.92 316 SER D C 1
ATOM 13075 O O . SER D 1 337 ? 7.579 -4.495 93.593 1.00 24.91 316 SER D O 1
ATOM 13078 N N . THR D 1 338 ? 5.754 -5.209 92.503 1.00 23.51 317 THR D N 1
ATOM 13079 C CA . THR D 1 338 ? 5.551 -3.947 91.831 1.00 22.09 317 THR D CA 1
ATOM 13080 C C . THR D 1 338 ? 5.085 -2.884 92.832 1.00 21.70 317 THR D C 1
ATOM 13081 O O . THR D 1 338 ? 4.113 -3.078 93.572 1.00 21.18 317 THR D O 1
ATOM 13085 N N . GLU D 1 339 ? 5.800 -1.766 92.855 1.00 20.93 318 GLU D N 1
ATOM 13086 C CA . GLU D 1 339 ? 5.442 -0.649 93.724 1.00 21.33 318 GLU D CA 1
ATOM 13087 C C . GLU D 1 339 ? 4.868 0.505 92.910 1.00 20.93 318 GLU D C 1
ATOM 13088 O O . GLU D 1 339 ? 4.073 1.304 93.416 1.00 20.54 318 GLU D O 1
ATOM 13094 N N . LEU D 1 340 ? 5.278 0.595 91.644 1.00 20.03 319 LEU D N 1
ATOM 13095 C CA . LEU D 1 340 ? 4.897 1.738 90.830 1.00 19.76 319 LEU D CA 1
ATOM 13096 C C . LEU D 1 340 ? 4.280 1.315 89.510 1.00 19.14 319 LEU D C 1
ATOM 13097 O O . LEU D 1 340 ? 4.959 0.713 88.665 1.00 19.10 319 LEU D O 1
ATOM 13102 N N . GLY D 1 341 ? 2.993 1.623 89.352 1.00 18.37 320 GLY D N 1
ATOM 13103 C CA . GLY D 1 341 ? 2.259 1.350 88.124 1.00 17.65 320 GLY D CA 1
ATOM 13104 C C . GLY D 1 341 ? 2.428 2.463 87.100 1.00 17.02 320 GLY D C 1
ATOM 13105 O O . GLY D 1 341 ? 3.186 3.391 87.309 1.00 16.08 320 GLY D O 1
ATOM 13106 N N . PRO D 1 342 ? 1.726 2.361 85.980 1.00 17.24 321 PRO D N 1
ATOM 13107 C CA . PRO D 1 342 ? 1.858 3.342 84.900 1.00 17.17 321 PRO D CA 1
ATOM 13108 C C . PRO D 1 342 ? 0.944 4.538 85.130 1.00 17.00 321 PRO D C 1
ATOM 13109 O O . PRO D 1 342 ? 0.136 4.515 86.054 1.00 16.76 321 PRO D O 1
ATOM 13113 N N . LEU D 1 343 ? 1.065 5.554 84.283 1.00 16.91 322 LEU D N 1
ATOM 13114 C CA . LEU D 1 343 ? 0.136 6.671 84.280 1.00 17.17 322 LEU D CA 1
ATOM 13115 C C . LEU D 1 343 ? -1.138 6.208 83.547 1.00 17.13 322 LEU D C 1
ATOM 13116 O O . LEU D 1 343 ? -1.106 5.203 82.833 1.00 17.24 322 LEU D O 1
ATOM 13121 N N . SER D 1 344 ? -2.236 6.938 83.694 1.00 17.05 323 SER D N 1
ATOM 13122 C CA . SER D 1 344 ? -3.558 6.484 83.233 1.00 17.24 323 SER D CA 1
ATOM 13123 C C . SER D 1 344 ? -3.808 6.456 81.727 1.00 17.25 323 SER D C 1
ATOM 13124 O O . SER D 1 344 ? -4.701 5.763 81.262 1.00 16.68 323 SER D O 1
ATOM 13127 N N . SER D 1 345 ? -3.039 7.227 80.973 1.00 17.54 324 SER D N 1
ATOM 13128 C CA . SER D 1 345 ? -3.240 7.304 79.538 1.00 17.83 324 SER D CA 1
ATOM 13129 C C . SER D 1 345 ? -2.029 7.914 78.851 1.00 17.91 324 SER D C 1
ATOM 13130 O O . SER D 1 345 ? -1.148 8.522 79.494 1.00 16.82 324 SER D O 1
ATOM 13133 N N . LEU D 1 346 ? -2.003 7.768 77.533 1.00 17.89 325 LEU D N 1
ATOM 13134 C CA . LEU D 1 346 ? -0.944 8.361 76.736 1.00 18.29 325 LEU D CA 1
ATOM 13135 C C . LEU D 1 346 ? -0.975 9.885 76.896 1.00 18.16 325 LEU D C 1
ATOM 13136 O O . LEU D 1 346 ? 0.065 10.515 77.070 1.00 17.66 325 LEU D O 1
ATOM 13141 N N . ALA D 1 347 ? -2.164 10.472 76.830 1.00 18.11 326 ALA D N 1
ATOM 13142 C CA . ALA D 1 347 ? -2.289 11.932 76.981 1.00 18.52 326 ALA D CA 1
ATOM 13143 C C . ALA D 1 347 ? -1.722 12.394 78.323 1.00 17.90 326 ALA D C 1
ATOM 13144 O O . ALA D 1 347 ? -1.023 13.387 78.398 1.00 17.84 326 ALA D O 1
ATOM 13146 N N . HIS D 1 348 ? -2.023 11.671 79.388 1.00 17.68 327 HIS D N 1
ATOM 13147 C CA . HIS D 1 348 ? -1.544 12.109 80.691 1.00 17.77 327 HIS D CA 1
ATOM 13148 C C . HIS D 1 348 ? -0.032 11.932 80.774 1.00 17.76 327 HIS D C 1
ATOM 13149 O O . HIS D 1 348 ? 0.688 12.751 81.359 1.00 17.47 327 HIS D O 1
ATOM 13156 N N . LEU D 1 349 ? 0.446 10.850 80.178 1.00 17.51 328 LEU D N 1
ATOM 13157 C CA . LEU D 1 349 ? 1.878 10.590 80.125 1.00 17.55 328 LEU D CA 1
ATOM 13158 C C . LEU D 1 349 ? 2.592 11.762 79.443 1.00 18.13 328 LEU D C 1
ATOM 13159 O O . LEU D 1 349 ? 3.614 12.232 79.930 1.00 17.50 328 LEU D O 1
ATOM 13164 N N . GLU D 1 350 ? 2.056 12.213 78.308 1.00 20.00 329 GLU D N 1
ATOM 13165 C CA . GLU D 1 350 ? 2.634 13.340 77.596 1.00 20.00 329 GLU D CA 1
ATOM 13166 C C . GLU D 1 350 ? 2.601 14.631 78.438 1.00 20.00 329 GLU D C 1
ATOM 13167 O O . GLU D 1 350 ? 3.551 15.383 78.435 1.00 20.00 329 GLU D O 1
ATOM 13173 N N . ARG D 1 351 ? 1.511 14.887 79.142 1.00 19.98 330 ARG D N 1
ATOM 13174 C CA . ARG D 1 351 ? 1.460 16.100 79.967 1.00 21.92 330 ARG D CA 1
ATOM 13175 C C . ARG D 1 351 ? 2.480 16.065 81.117 1.00 20.85 330 ARG D C 1
ATOM 13176 O O . ARG D 1 351 ? 3.154 17.056 81.388 1.00 20.93 330 ARG D O 1
ATOM 13184 N N . VAL D 1 352 ? 2.615 14.920 81.774 1.00 19.62 331 VAL D N 1
ATOM 13185 C CA . VAL D 1 352 ? 3.608 14.795 82.828 1.00 18.74 331 VAL D CA 1
ATOM 13186 C C . VAL D 1 352 ? 5.021 15.053 82.260 1.00 19.37 331 VAL D C 1
ATOM 13187 O O . VAL D 1 352 ? 5.782 15.854 82.809 1.00 18.98 331 VAL D O 1
ATOM 13191 N N . GLY D 1 353 ? 5.348 14.402 81.141 1.00 19.46 332 GLY D N 1
ATOM 13192 C CA . GLY D 1 353 ? 6.631 14.586 80.500 1.00 20.35 332 GLY D CA 1
ATOM 13193 C C . GLY D 1 353 ? 6.914 16.049 80.182 1.00 21.01 332 GLY D C 1
ATOM 13194 O O . GLY D 1 353 ? 8.024 16.541 80.391 1.00 20.41 332 GLY D O 1
ATOM 13195 N N . LYS D 1 354 ? 5.887 16.742 79.703 1.00 21.56 333 LYS D N 1
ATOM 13196 C CA . LYS D 1 354 ? 5.997 18.153 79.352 1.00 22.70 333 LYS D CA 1
ATOM 13197 C C . LYS D 1 354 ? 6.317 19.013 80.586 1.00 21.34 333 LYS D C 1
ATOM 13198 O O . LYS D 1 354 ? 7.189 19.856 80.541 1.00 20.83 333 LYS D O 1
ATOM 13204 N N . ALA D 1 355 ? 5.620 18.781 81.686 1.00 20.31 334 ALA D N 1
ATOM 13205 C CA . ALA D 1 355 ? 5.876 19.548 82.892 1.00 20.17 334 ALA D CA 1
ATOM 13206 C C . ALA D 1 355 ? 7.320 19.350 83.357 1.00 19.57 334 ALA D C 1
ATOM 13207 O O . ALA D 1 355 ? 7.967 20.295 83.774 1.00 19.25 334 ALA D O 1
ATOM 13209 N N . VAL D 1 356 ? 7.823 18.124 83.265 1.00 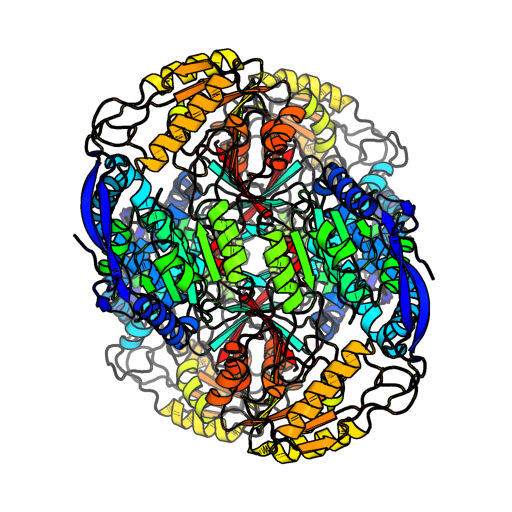19.27 335 VAL D N 1
ATOM 13210 C CA . VAL D 1 356 ? 9.201 17.851 83.650 1.00 18.89 335 VAL D CA 1
ATOM 13211 C C . VAL D 1 356 ? 10.204 18.589 82.740 1.00 19.76 335 VAL D C 1
ATOM 13212 O O . VAL D 1 356 ? 11.145 19.209 83.237 1.00 19.79 335 VAL D O 1
ATOM 13216 N N . GLU D 1 357 ? 9.996 18.538 81.425 1.00 20.00 336 GLU D N 1
ATOM 13217 C CA . GLU D 1 357 ? 10.881 19.250 80.501 1.00 20.00 336 GLU D CA 1
ATOM 13218 C C . GLU D 1 357 ? 10.852 20.759 80.748 1.00 20.00 336 GLU D C 1
ATOM 13219 O O . GLU D 1 357 ? 11.869 21.427 80.647 1.00 20.00 336 GLU D O 1
ATOM 13225 N N . GLU D 1 358 ? 9.675 21.301 81.027 1.00 20.00 337 GLU D N 1
ATOM 13226 C CA . GLU D 1 358 ? 9.567 22.732 81.329 1.00 20.00 337 GLU D CA 1
ATOM 13227 C C . GLU D 1 358 ? 10.368 23.079 82.594 1.00 20.00 337 GLU D C 1
ATOM 13228 O O . GLU D 1 358 ? 10.998 24.145 82.677 1.00 20.00 337 GLU D O 1
ATOM 13234 N N . ALA D 1 359 ? 10.326 22.188 83.587 1.00 20.64 338 ALA D N 1
ATOM 13235 C CA . ALA D 1 359 ? 11.102 22.417 84.796 1.00 20.95 338 ALA D CA 1
ATOM 13236 C C . ALA D 1 359 ? 12.590 22.417 84.447 1.00 21.14 338 ALA D C 1
ATOM 13237 O O . ALA D 1 359 ? 13.340 23.229 84.972 1.00 20.91 338 ALA D O 1
ATOM 13239 N N . LYS D 1 360 ? 13.005 21.517 83.564 1.00 21.47 339 LYS D N 1
ATOM 13240 C CA . LYS D 1 360 ? 14.406 21.452 83.166 1.00 22.81 339 LYS D CA 1
ATOM 13241 C C . LYS D 1 360 ? 14.854 22.652 82.332 1.00 23.15 339 LYS D C 1
ATOM 13242 O O . LYS D 1 360 ? 16.009 23.084 82.431 1.00 23.19 339 LYS D O 1
ATOM 13248 N N . ALA D 1 361 ? 13.949 23.187 81.513 1.00 23.29 340 ALA D N 1
ATOM 13249 C CA . ALA D 1 361 ? 14.302 24.305 80.626 1.00 23.79 340 ALA D CA 1
ATOM 13250 C C . ALA D 1 361 ? 14.505 25.584 81.436 1.00 23.88 340 ALA D C 1
ATOM 13251 O O . ALA D 1 361 ? 14.961 26.610 80.941 1.00 23.93 340 ALA D O 1
ATOM 13253 N N . THR D 1 362 ? 14.137 25.495 82.700 1.00 23.95 341 THR D N 1
ATOM 13254 C CA . THR D 1 362 ? 14.284 26.561 83.668 1.00 24.12 341 THR D CA 1
ATOM 13255 C C . THR D 1 362 ? 15.765 26.975 83.824 1.00 24.29 341 THR D C 1
ATOM 13256 O O . THR D 1 362 ? 16.072 28.156 84.015 1.00 24.45 341 THR D O 1
ATOM 13260 N N . GLY D 1 363 ? 16.677 26.013 83.726 1.00 23.82 342 GLY D N 1
ATOM 13261 C CA . GLY D 1 363 ? 18.089 26.298 83.897 1.00 23.93 342 GLY D CA 1
ATOM 13262 C C . GLY D 1 363 ? 18.576 26.155 85.330 1.00 23.96 342 GLY D C 1
ATOM 13263 O O . GLY D 1 363 ? 19.767 26.016 85.568 1.00 23.87 342 GLY D O 1
ATOM 13264 N N . HIS D 1 364 ? 17.667 26.156 86.302 1.00 23.59 343 HIS D N 1
ATOM 13265 C CA . HIS D 1 364 ? 18.134 26.065 87.686 1.00 23.38 343 HIS D CA 1
ATOM 13266 C C . HIS D 1 364 ? 17.524 24.884 88.435 1.00 22.81 343 HIS D C 1
ATOM 13267 O O . HIS D 1 364 ? 17.611 24.812 89.664 1.00 22.44 343 HIS D O 1
ATOM 13274 N N . ILE D 1 365 ? 16.906 23.958 87.712 1.00 22.06 344 ILE D N 1
ATOM 13275 C CA . ILE D 1 365 ? 16.336 22.785 88.371 1.00 22.05 344 ILE D CA 1
ATOM 13276 C C . ILE D 1 365 ? 17.153 21.563 88.000 1.00 21.86 344 ILE D C 1
ATOM 13277 O O . ILE D 1 365 ? 17.495 21.371 86.844 1.00 21.93 344 ILE D O 1
ATOM 13282 N N . LYS D 1 366 ? 17.497 20.743 88.975 1.00 21.72 345 LYS D N 1
ATOM 13283 C CA . LYS D 1 366 ? 18.305 19.562 88.674 1.00 22.03 345 LYS D CA 1
ATOM 13284 C C . LYS D 1 366 ? 17.500 18.285 88.819 1.00 21.29 345 LYS D C 1
ATOM 13285 O O . LYS D 1 366 ? 16.763 18.125 89.790 1.00 20.21 345 LYS D O 1
ATOM 13291 N N . VAL D 1 367 ? 17.629 17.386 87.849 1.00 20.39 346 VAL D N 1
ATOM 13292 C CA . VAL D 1 367 ? 16.989 16.089 87.944 1.00 20.69 346 VAL D CA 1
ATOM 13293 C C . VAL D 1 367 ? 17.863 15.192 88.827 1.00 20.49 346 VAL D C 1
ATOM 13294 O O . VAL D 1 367 ? 18.989 14.840 88.435 1.00 19.80 346 VAL D O 1
ATOM 13298 N N . ILE D 1 368 ? 17.372 14.850 90.013 1.00 19.82 347 ILE D N 1
ATOM 13299 C CA . ILE D 1 368 ? 18.139 14.012 90.935 1.00 20.12 347 ILE D CA 1
ATOM 13300 C C . ILE D 1 368 ? 18.013 12.538 90.531 1.00 20.20 347 ILE D C 1
ATOM 13301 O O . ILE D 1 368 ? 18.986 11.782 90.569 1.00 19.89 347 ILE D O 1
ATOM 13306 N N . THR D 1 369 ? 16.798 12.126 90.180 1.00 19.69 348 THR D N 1
ATOM 13307 C CA . THR D 1 369 ? 16.579 10.795 89.625 1.00 19.77 348 THR D CA 1
ATOM 13308 C C . THR D 1 369 ? 15.352 10.812 88.686 1.00 19.42 348 THR D C 1
ATOM 13309 O O . THR D 1 369 ? 14.479 11.680 88.800 1.00 18.71 348 THR D O 1
ATOM 13313 N N . GLY D 1 370 ? 15.298 9.869 87.751 1.00 19.12 349 GLY D N 1
ATOM 13314 C CA . GLY D 1 370 ? 14.168 9.777 86.843 1.00 19.60 349 GLY D CA 1
ATOM 13315 C C . GLY D 1 370 ? 14.163 10.829 85.737 1.00 19.84 349 GLY D C 1
ATOM 13316 O O . GLY D 1 370 ? 15.182 11.076 85.107 1.00 19.47 349 GLY D O 1
ATOM 13317 N N . GLY D 1 371 ? 13.010 11.432 85.484 1.00 19.79 350 GLY D N 1
ATOM 13318 C CA . GLY D 1 371 ? 12.923 12.496 84.496 1.00 20.24 350 GLY D CA 1
ATOM 13319 C C . GLY D 1 371 ? 12.760 12.043 83.053 1.00 20.83 350 GLY D C 1
ATOM 13320 O O . GLY D 1 371 ? 13.147 12.748 82.127 1.00 20.56 350 GLY D O 1
ATOM 13321 N N . GLU D 1 372 ? 12.171 10.871 82.853 1.00 20.00 351 GLU D N 1
ATOM 13322 C CA . GLU D 1 372 ? 12.006 10.329 81.510 1.00 20.00 351 GLU D CA 1
ATOM 13323 C C . GLU D 1 372 ? 10.954 9.236 81.537 1.00 20.00 351 GLU D C 1
ATOM 13324 O O . GLU D 1 372 ? 10.732 8.605 82.572 1.00 20.00 351 GLU D O 1
ATOM 13330 N N . LYS D 1 373 ? 10.328 9.012 80.386 1.00 22.85 352 LYS D N 1
ATOM 13331 C CA . LYS D 1 373 ? 9.343 7.953 80.262 1.00 23.87 352 LYS D CA 1
ATOM 13332 C C . LYS D 1 373 ? 10.116 6.650 80.211 1.00 24.06 352 LYS D C 1
ATOM 13333 O O . LYS D 1 373 ? 11.284 6.624 79.821 1.00 23.26 352 LYS D O 1
ATOM 13339 N N . ARG D 1 374 ? 9.479 5.571 80.648 1.00 24.88 353 ARG D N 1
ATOM 13340 C CA . ARG D 1 374 ? 10.109 4.263 80.545 1.00 26.61 353 ARG D CA 1
ATOM 13341 C C . ARG D 1 374 ? 10.053 3.798 79.111 1.00 26.26 353 ARG D C 1
ATOM 13342 O O . ARG D 1 374 ? 9.140 4.166 78.378 1.00 25.75 353 ARG D O 1
ATOM 13350 N N . LYS D 1 375 ? 11.039 3.012 78.699 1.00 26.91 354 LYS D N 1
ATOM 13351 C CA . LYS D 1 375 ? 10.986 2.391 77.378 1.00 27.44 354 LYS D CA 1
ATOM 13352 C C . LYS D 1 375 ? 10.039 1.200 77.485 1.00 26.64 354 LYS D C 1
ATOM 13353 O O . LYS D 1 375 ? 9.939 0.591 78.546 1.00 27.08 354 LYS D O 1
ATOM 13359 N N . GLY D 1 376 ? 9.331 0.870 76.416 1.00 25.87 355 GLY D N 1
ATOM 13360 C CA . GLY D 1 376 ? 8.390 -0.236 76.491 1.00 24.88 355 GLY D CA 1
ATOM 13361 C C . GLY D 1 376 ? 6.922 0.155 76.400 1.00 23.64 355 GLY D C 1
ATOM 13362 O O . GLY D 1 376 ? 6.567 1.332 76.289 1.00 23.49 355 GLY D O 1
ATOM 13363 N N . ASN D 1 377 ? 6.071 -0.853 76.463 1.00 21.53 356 ASN D N 1
ATOM 13364 C CA . ASN D 1 377 ? 4.645 -0.640 76.314 1.00 20.34 356 ASN D CA 1
ATOM 13365 C C . ASN D 1 377 ? 3.984 -0.097 77.582 1.00 19.83 356 ASN D C 1
ATOM 13366 O O . ASN D 1 377 ? 4.553 -0.150 78.677 1.00 18.21 356 ASN D O 1
ATOM 13371 N N . GLY D 1 378 ? 2.786 0.444 77.418 1.00 19.88 357 GLY D N 1
ATOM 13372 C CA . GLY D 1 378 ? 2.107 1.057 78.533 1.00 19.78 357 GLY D CA 1
ATOM 13373 C C . GLY D 1 378 ? 2.588 2.480 78.730 1.00 19.34 357 GLY D C 1
ATOM 13374 O O . GLY D 1 378 ? 3.424 2.977 77.966 1.00 19.45 357 GLY D O 1
ATOM 13375 N N . TYR D 1 379 ? 2.085 3.117 79.774 1.00 18.19 358 TYR D N 1
ATOM 13376 C CA . TYR D 1 379 ? 2.329 4.530 80.023 1.00 17.91 358 TYR D CA 1
ATOM 13377 C C . TYR D 1 379 ? 3.119 4.791 81.291 1.00 17.69 358 TYR D C 1
ATOM 13378 O O . TYR D 1 379 ? 2.727 5.609 82.129 1.00 17.37 358 TYR D O 1
ATOM 13387 N N . TYR D 1 380 ? 4.256 4.114 81.411 1.00 17.20 359 TYR D N 1
ATOM 13388 C CA . TYR D 1 380 ? 5.112 4.263 82.575 1.00 17.30 359 TYR D CA 1
ATOM 13389 C C . TYR D 1 380 ? 6.052 5.449 82.463 1.00 16.85 359 TYR D C 1
ATOM 13390 O O . TYR D 1 380 ? 6.651 5.711 81.406 1.00 15.84 359 TYR D O 1
ATOM 13399 N N . TYR D 1 381 ? 6.170 6.164 83.574 1.00 16.33 360 TYR D N 1
ATOM 13400 C CA . TYR D 1 381 ? 7.098 7.275 83.706 1.00 16.59 360 TYR D CA 1
ATOM 13401 C C . TYR D 1 381 ? 8.012 6.975 84.902 1.00 16.59 360 TYR D C 1
ATOM 13402 O O . TYR D 1 381 ? 7.541 6.493 85.934 1.00 16.10 360 TYR D O 1
ATOM 13411 N N . ALA D 1 382 ? 9.307 7.260 84.773 1.00 16.37 361 ALA D N 1
ATOM 13412 C CA . ALA D 1 382 ? 10.241 6.987 85.860 1.00 16.60 361 ALA D CA 1
ATOM 13413 C C . ALA D 1 382 ? 9.935 7.828 87.111 1.00 16.74 361 ALA D C 1
ATOM 13414 O O . ALA D 1 382 ? 9.555 8.987 87.004 1.00 16.79 361 ALA D O 1
ATOM 13416 N N . PRO D 1 383 ? 10.083 7.234 88.291 1.00 16.77 362 PRO D N 1
ATOM 13417 C CA . PRO D 1 383 ? 9.925 7.960 89.559 1.00 17.05 362 PRO D CA 1
ATOM 13418 C C . PRO D 1 383 ? 10.958 9.090 89.559 1.00 16.79 362 PRO D C 1
ATOM 13419 O O . PRO D 1 383 ? 12.151 8.842 89.407 1.00 16.71 362 PRO D O 1
ATOM 13423 N N . THR D 1 384 ? 10.489 10.312 89.722 1.00 16.55 363 THR D N 1
ATOM 13424 C CA . THR D 1 384 ? 11.310 11.487 89.514 1.00 16.51 363 THR D CA 1
ATOM 13425 C C . THR D 1 384 ? 11.425 12.442 90.711 1.00 16.73 363 THR D C 1
ATOM 13426 O O . THR D 1 384 ? 10.437 12.725 91.375 1.00 16.57 363 THR D O 1
ATOM 13430 N N . LEU D 1 385 ? 12.642 12.939 90.962 1.00 16.87 364 LEU D N 1
ATOM 13431 C CA . LEU D 1 385 ? 12.885 13.930 92.010 1.00 17.20 364 LEU D CA 1
ATOM 13432 C C . LEU D 1 385 ? 13.623 15.126 91.427 1.00 17.38 364 LEU D C 1
ATOM 13433 O O . LEU D 1 385 ? 14.690 14.979 90.827 1.00 17.79 364 LEU D O 1
ATOM 13438 N N . LEU D 1 386 ? 13.046 16.308 91.583 1.00 17.48 365 LEU D N 1
ATOM 13439 C CA . LEU D 1 386 ? 13.645 17.530 91.055 1.00 18.33 365 LEU D CA 1
ATOM 13440 C C . LEU D 1 386 ? 14.053 18.423 92.220 1.00 19.01 365 LEU D C 1
ATOM 13441 O O . LEU D 1 386 ? 13.291 18.597 93.157 1.00 19.48 365 LEU D O 1
ATOM 13446 N N . ALA D 1 387 ? 15.237 19.006 92.153 1.00 19.31 366 ALA D N 1
ATOM 13447 C CA . ALA D 1 387 ? 15.718 19.843 93.242 1.00 19.86 366 ALA D CA 1
ATOM 13448 C C . ALA D 1 387 ? 16.083 21.233 92.741 1.00 20.18 366 ALA D C 1
ATOM 13449 O O . ALA D 1 387 ? 16.388 21.415 91.578 1.00 20.05 366 ALA D O 1
ATOM 13451 N N . GLY D 1 388 ? 16.018 22.216 93.632 1.00 20.24 367 GLY D N 1
ATOM 13452 C CA . GLY D 1 388 ? 16.382 23.580 93.283 1.00 20.68 367 GLY D CA 1
ATOM 13453 C C . GLY D 1 388 ? 15.227 24.372 92.710 1.00 20.78 367 GLY D C 1
ATOM 13454 O O . GLY D 1 388 ? 15.437 25.416 92.103 1.00 21.19 367 GLY D O 1
ATOM 13455 N N . ALA D 1 389 ? 14.010 23.864 92.860 1.00 20.88 368 ALA D N 1
ATOM 13456 C CA . ALA D 1 389 ? 12.819 24.555 92.356 1.00 21.06 368 ALA D CA 1
ATOM 13457 C C . ALA D 1 389 ? 12.555 25.781 93.209 1.00 21.56 368 ALA D C 1
ATOM 13458 O O . ALA D 1 389 ? 12.685 25.715 94.426 1.00 21.90 368 ALA D O 1
ATOM 13460 N N . LEU D 1 390 ? 12.154 26.882 92.582 1.00 21.56 369 LEU D N 1
ATOM 13461 C CA . LEU D 1 390 ? 11.880 28.117 93.308 1.00 21.74 369 LEU D CA 1
ATOM 13462 C C . LEU D 1 390 ? 10.390 28.325 93.433 1.00 21.95 369 LEU D C 1
ATOM 13463 O O . LEU D 1 390 ? 9.633 27.829 92.610 1.00 21.53 369 LEU D O 1
ATOM 13468 N N . GLN D 1 391 ? 9.989 29.086 94.453 1.00 22.01 370 GLN D N 1
ATOM 13469 C CA . GLN D 1 391 ? 8.590 29.368 94.741 1.00 22.57 370 GLN D CA 1
ATOM 13470 C C . GLN D 1 391 ? 7.762 29.729 93.527 1.00 23.01 370 GLN D C 1
ATOM 13471 O O . GLN D 1 391 ? 6.643 29.263 93.378 1.00 23.35 370 GLN D O 1
ATOM 13477 N N . ASP D 1 392 ? 8.295 30.562 92.652 1.00 24.19 371 ASP D N 1
ATOM 13478 C CA . ASP D 1 392 ? 7.514 31.024 91.495 1.00 25.11 371 ASP D CA 1
ATOM 13479 C C . ASP D 1 392 ? 7.584 30.132 90.246 1.00 24.60 371 ASP D C 1
ATOM 13480 O O . ASP D 1 392 ? 6.960 30.458 89.233 1.00 24.66 371 ASP D O 1
ATOM 13485 N N . ASP D 1 393 ? 8.340 29.042 90.291 1.00 23.44 372 ASP D N 1
ATOM 13486 C CA . ASP D 1 393 ? 8.411 28.143 89.128 1.00 23.06 372 ASP D CA 1
ATOM 13487 C C . ASP D 1 393 ? 7.091 27.378 88.913 1.00 22.31 372 ASP D C 1
ATOM 13488 O O . ASP D 1 393 ? 6.397 27.065 89.870 1.00 20.82 372 ASP D O 1
ATOM 13493 N N . ALA D 1 394 ? 6.774 27.058 87.657 1.00 21.58 373 ALA D N 1
ATOM 13494 C CA . ALA D 1 394 ? 5.572 26.297 87.346 1.00 21.44 373 ALA D CA 1
ATOM 13495 C C . ALA D 1 394 ? 5.539 24.938 88.053 1.00 21.08 373 ALA D C 1
ATOM 13496 O O . ALA D 1 394 ? 4.474 24.468 88.459 1.00 20.53 373 ALA D O 1
ATOM 13498 N N . ILE D 1 395 ? 6.683 24.290 88.188 1.00 20.69 374 ILE D N 1
ATOM 13499 C CA . ILE D 1 395 ? 6.703 23.003 88.874 1.00 20.72 374 ILE D CA 1
ATOM 13500 C C . ILE D 1 395 ? 6.251 23.107 90.341 1.00 21.41 374 ILE D C 1
ATOM 13501 O O . ILE D 1 395 ? 5.882 22.108 90.972 1.00 21.61 374 ILE D O 1
ATOM 13506 N N . VAL D 1 396 ? 6.284 24.306 90.902 1.00 21.59 375 VAL D N 1
ATOM 13507 C CA . VAL D 1 396 ? 5.849 24.476 92.292 1.00 21.67 375 VAL D CA 1
ATOM 13508 C C . VAL D 1 396 ? 4.442 25.044 92.336 1.00 22.22 375 VAL D C 1
ATOM 13509 O O . VAL D 1 396 ? 3.676 24.787 93.268 1.00 22.33 375 VAL D O 1
ATOM 13513 N N . GLN D 1 397 ? 4.076 25.797 91.311 1.00 22.65 376 GLN D N 1
ATOM 13514 C CA . GLN D 1 397 ? 2.788 26.471 91.336 1.00 23.47 376 GLN D CA 1
ATOM 13515 C C . GLN D 1 397 ? 1.651 25.673 90.702 1.00 23.45 376 GLN D C 1
ATOM 13516 O O . GLN D 1 397 ? 0.481 25.948 91.000 1.00 23.47 376 GLN D O 1
ATOM 13522 N N . LYS D 1 398 ? 1.991 24.688 89.856 1.00 22.88 377 LYS D N 1
ATOM 13523 C CA . LYS D 1 398 ? 1.008 23.937 89.070 1.00 22.88 377 LYS D CA 1
ATOM 13524 C C . LYS D 1 398 ? 1.052 22.427 89.288 1.00 22.49 377 LYS D C 1
ATOM 13525 O O . LYS D 1 398 ? 2.114 21.795 89.206 1.00 21.45 377 LYS D O 1
ATOM 13531 N N . GLU D 1 399 ? -0.123 21.849 89.537 1.00 21.82 378 GLU D N 1
ATOM 13532 C CA . GLU D 1 399 ? -0.246 20.409 89.730 1.00 22.23 378 GLU D CA 1
ATOM 13533 C C . GLU D 1 399 ? 0.301 19.613 88.518 1.00 21.38 378 GLU D C 1
ATOM 13534 O O . GLU D 1 399 ? -0.009 19.945 87.383 1.00 20.96 378 GLU D O 1
ATOM 13540 N N . VAL D 1 400 ? 1.115 18.584 88.780 1.00 20.74 379 VAL D N 1
ATOM 13541 C CA . VAL D 1 400 ? 1.620 17.672 87.730 1.00 20.51 379 VAL D CA 1
ATOM 13542 C C . VAL D 1 400 ? 0.836 16.330 87.712 1.00 20.18 379 VAL D C 1
ATOM 13543 O O . VAL D 1 400 ? 0.546 15.760 86.650 1.00 19.10 379 VAL D O 1
ATOM 13547 N N . PHE D 1 401 ? 0.535 15.814 88.902 1.00 19.43 380 PHE D N 1
ATOM 13548 C CA . PHE D 1 401 ? -0.293 14.618 89.017 1.00 19.77 380 PHE D CA 1
ATOM 13549 C C . PHE D 1 401 ? 0.407 13.418 88.378 1.00 19.74 380 PHE D C 1
ATOM 13550 O O . PHE D 1 401 ? -0.208 12.666 87.611 1.00 19.89 380 PHE D O 1
ATOM 13558 N N . GLY D 1 402 ? 1.694 13.262 88.682 1.00 19.27 381 GLY D N 1
ATOM 13559 C CA . GLY D 1 402 ? 2.516 12.180 88.169 1.00 18.66 381 GLY D CA 1
ATOM 13560 C C . GLY D 1 402 ? 3.588 11.838 89.208 1.00 18.40 381 GLY D C 1
ATOM 13561 O O . GLY D 1 402 ? 3.647 12.446 90.277 1.00 18.35 381 GLY D O 1
ATOM 13562 N N . PRO D 1 403 ? 4.431 10.857 88.916 1.00 17.43 382 PRO D N 1
ATOM 13563 C CA . PRO D 1 403 ? 5.432 10.407 89.888 1.00 17.22 382 PRO D CA 1
ATOM 13564 C C . PRO D 1 403 ? 6.611 11.368 89.926 1.00 17.26 382 PRO D C 1
ATOM 13565 O O . PRO D 1 403 ? 7.761 11.032 89.551 1.00 17.44 382 PRO D O 1
ATOM 13569 N N . VAL D 1 404 ? 6.309 12.583 90.359 1.00 16.83 383 VAL D N 1
ATOM 13570 C CA . VAL D 1 404 ? 7.264 13.677 90.342 1.00 16.95 383 VAL D CA 1
ATOM 13571 C C . VAL D 1 404 ? 7.156 14.501 91.627 1.00 16.85 383 VAL D C 1
ATOM 13572 O O . VAL D 1 404 ? 6.059 14.897 92.044 1.00 16.30 383 VAL D O 1
ATOM 13576 N N . VAL D 1 405 ? 8.295 14.736 92.262 1.00 16.09 384 VAL D N 1
ATOM 13577 C CA . VAL D 1 405 ? 8.331 15.501 93.507 1.00 16.17 384 VAL D CA 1
ATOM 13578 C C . VAL D 1 405 ? 9.418 16.555 93.333 1.00 16.52 384 VAL D C 1
ATOM 13579 O O . VAL D 1 405 ? 10.477 16.246 92.757 1.00 16.04 384 VAL D O 1
ATOM 13583 N N . SER D 1 406 ? 9.161 17.787 93.801 1.00 16.60 385 SER D N 1
ATOM 13584 C CA . SER D 1 406 ? 10.145 18.871 93.685 1.00 17.26 385 SER D CA 1
ATOM 13585 C C . SER D 1 406 ? 10.564 19.318 95.092 1.00 17.51 385 SER D C 1
ATOM 13586 O O . SER D 1 406 ? 9.774 19.194 96.041 1.00 17.20 385 SER D O 1
ATOM 13589 N N . VAL D 1 407 ? 11.800 19.805 95.231 1.00 16.89 386 VAL D N 1
ATOM 13590 C CA . VAL D 1 407 ? 12.269 20.268 96.538 1.00 17.06 386 VAL D CA 1
ATOM 13591 C C . VAL D 1 407 ? 12.786 21.684 96.430 1.00 17.34 386 VAL D C 1
ATOM 13592 O O . VAL D 1 407 ? 13.597 21.966 95.550 1.00 17.25 386 VAL D O 1
ATOM 13596 N N . THR D 1 408 ? 12.326 22.545 97.339 1.00 17.39 387 THR D N 1
ATOM 13597 C CA . THR D 1 408 ? 12.654 23.971 97.386 1.00 16.90 387 THR D CA 1
ATOM 13598 C C . THR D 1 408 ? 13.225 24.305 98.763 1.00 16.85 387 THR D C 1
ATOM 13599 O O . THR D 1 408 ? 12.621 23.965 99.778 1.00 15.98 387 THR D O 1
ATOM 13603 N N . PRO D 1 409 ? 14.371 24.986 98.834 1.00 16.65 388 PRO D N 1
ATOM 13604 C CA . PRO D 1 409 ? 14.904 25.350 100.151 1.00 16.27 388 PRO D CA 1
ATOM 13605 C C . PRO D 1 409 ? 14.190 26.562 100.753 1.00 15.79 388 PRO D C 1
ATOM 13606 O O . PRO D 1 409 ? 13.763 27.451 100.012 1.00 15.48 388 PRO D O 1
ATOM 13610 N N . PHE D 1 410 ? 14.078 26.611 102.075 1.00 14.92 389 PHE D N 1
ATOM 13611 C CA . PHE D 1 410 ? 13.557 27.816 102.735 1.00 15.57 389 PHE D CA 1
ATOM 13612 C C . PHE D 1 410 ? 14.378 28.188 103.977 1.00 16.68 389 PHE D C 1
ATOM 13613 O O . PHE D 1 410 ? 15.050 27.341 104.573 1.00 16.32 389 PHE D O 1
ATOM 13621 N N . ASP D 1 411 ? 14.300 29.461 104.358 1.00 17.65 390 ASP D N 1
ATOM 13622 C CA . ASP D 1 411 ? 15.062 29.996 105.480 1.00 18.81 390 ASP D CA 1
ATOM 13623 C C . ASP D 1 411 ? 14.338 29.857 106.797 1.00 19.01 390 ASP D C 1
ATOM 13624 O O . ASP D 1 411 ? 14.842 29.211 107.709 1.00 19.41 390 ASP D O 1
ATOM 13629 N N . ASN D 1 412 ? 13.145 30.437 106.906 1.00 18.80 391 ASN D N 1
ATOM 13630 C CA . ASN D 1 412 ? 12.473 30.468 108.202 1.00 18.84 391 ASN D CA 1
ATOM 13631 C C . ASN D 1 412 ? 10.979 30.179 108.138 1.00 18.53 391 ASN D C 1
ATOM 13632 O O . ASN D 1 412 ? 10.387 30.114 107.059 1.00 18.10 391 ASN D O 1
ATOM 13637 N N . GLU D 1 413 ? 10.404 29.993 109.314 1.00 18.60 392 GLU D N 1
ATOM 13638 C CA . GLU D 1 413 ? 8.998 29.606 109.494 1.00 19.06 392 GLU D CA 1
ATOM 13639 C C . GLU D 1 413 ? 8.017 30.583 108.845 1.00 19.02 392 GLU D C 1
ATOM 13640 O O . GLU D 1 413 ? 7.105 30.179 108.121 1.00 18.80 392 GLU D O 1
ATOM 13646 N N . GLU D 1 414 ? 8.203 31.870 109.108 1.00 20.00 393 GLU D N 1
ATOM 13647 C CA . GLU D 1 414 ? 7.276 32.880 108.632 1.00 20.00 393 GLU D CA 1
ATOM 13648 C C . GLU D 1 414 ? 7.293 32.854 107.109 1.00 20.00 393 GLU D C 1
ATOM 13649 O O . GLU D 1 414 ? 6.250 32.841 106.472 1.00 20.00 393 GLU D O 1
ATOM 13655 N N . GLN D 1 415 ? 8.494 32.825 106.541 1.00 19.23 394 GLN D N 1
ATOM 13656 C CA . GLN D 1 415 ? 8.664 32.783 105.091 1.00 18.75 394 GLN D CA 1
ATOM 13657 C C . GLN D 1 415 ? 7.993 31.576 104.440 1.00 18.35 394 GLN D C 1
ATOM 13658 O O . GLN D 1 415 ? 7.309 31.701 103.408 1.00 17.56 394 GLN D O 1
ATOM 13664 N N . VAL D 1 416 ? 8.168 30.395 105.041 1.00 17.93 395 VAL D N 1
ATOM 13665 C CA . VAL D 1 416 ? 7.651 29.190 104.402 1.00 16.98 395 VAL D CA 1
ATOM 13666 C C . VAL D 1 416 ? 6.124 29.072 104.508 1.00 17.16 395 VAL D C 1
ATOM 13667 O O . VAL D 1 416 ? 5.460 28.604 103.573 1.00 16.81 395 VAL D O 1
ATOM 13671 N N . VAL D 1 417 ? 5.560 29.524 105.622 1.00 16.78 396 VAL D N 1
ATOM 13672 C CA . VAL D 1 417 ? 4.105 29.507 105.767 1.00 17.08 396 VAL D CA 1
ATOM 13673 C C . VAL D 1 417 ? 3.469 30.437 104.736 1.00 17.14 396 VAL D C 1
ATOM 13674 O O . VAL D 1 417 ? 2.451 30.113 104.133 1.00 16.81 396 VAL D O 1
ATOM 13678 N N . ASN D 1 418 ? 4.060 31.613 104.546 1.00 17.17 397 ASN D N 1
ATOM 13679 C CA . ASN D 1 418 ? 3.549 32.521 103.542 1.00 17.83 397 ASN D CA 1
ATOM 13680 C C . ASN D 1 418 ? 3.723 31.912 102.125 1.00 17.60 397 ASN D C 1
ATOM 13681 O O . ASN D 1 418 ? 2.799 31.965 101.333 1.00 17.39 397 ASN D O 1
ATOM 13686 N N . TRP D 1 419 ? 4.872 31.312 101.814 1.00 16.70 398 TRP D N 1
ATOM 13687 C CA . TRP D 1 419 ? 5.017 30.642 100.496 1.00 17.22 398 TRP D CA 1
ATOM 13688 C C . TRP D 1 419 ? 3.970 29.531 100.288 1.00 17.36 398 TRP D C 1
ATOM 13689 O O . TRP D 1 419 ? 3.359 29.455 99.232 1.00 17.18 398 TRP D O 1
ATOM 13700 N N . ALA D 1 420 ? 3.788 28.660 101.283 1.00 16.96 399 ALA D N 1
ATOM 13701 C CA . ALA D 1 420 ? 2.815 27.579 101.172 1.00 17.78 399 ALA D CA 1
ATOM 13702 C C . ALA D 1 420 ? 1.401 28.113 100.959 1.00 18.19 399 ALA D C 1
ATOM 13703 O O . ALA D 1 420 ? 0.657 27.579 100.136 1.00 18.63 399 ALA D O 1
ATOM 13705 N N . ASN D 1 421 ? 1.039 29.166 101.694 1.00 18.20 400 ASN D N 1
ATOM 13706 C CA . ASN D 1 421 ? -0.275 29.787 101.553 1.00 19.41 400 ASN D CA 1
ATOM 13707 C C . ASN D 1 421 ? -0.442 30.628 100.282 1.00 20.86 400 ASN D C 1
ATOM 13708 O O . ASN D 1 421 ? -1.560 30.992 99.938 1.00 20.20 400 ASN D O 1
ATOM 13713 N N . ASP D 1 422 ? 0.669 30.937 99.616 1.00 21.93 401 ASP D N 1
ATOM 13714 C CA . ASP D 1 422 ? 0.629 31.690 98.355 1.00 24.01 401 ASP D CA 1
ATOM 13715 C C . ASP D 1 422 ? 0.455 30.679 97.231 1.00 24.08 401 ASP D C 1
ATOM 13716 O O . ASP D 1 422 ? 1.391 30.400 96.475 1.00 25.55 401 ASP D O 1
ATOM 13721 N N . SER D 1 423 ? -0.722 30.106 97.132 1.00 23.49 402 SER D N 1
ATOM 13722 C CA . SER D 1 423 ? -0.958 29.059 96.160 1.00 22.86 402 SER D CA 1
ATOM 13723 C C . SER D 1 423 ? -2.424 29.107 95.766 1.00 22.88 402 SER D C 1
ATOM 13724 O O . SER D 1 423 ? -3.266 29.604 96.539 1.00 22.28 402 SER D O 1
ATOM 13727 N N . GLN D 1 424 ? -2.733 28.584 94.583 1.00 21.99 403 GLN D N 1
ATOM 13728 C CA . GLN D 1 424 ? -4.127 28.521 94.150 1.00 22.16 403 GLN D CA 1
ATOM 13729 C C . GLN D 1 424 ? -4.782 27.284 94.751 1.00 21.02 403 GLN D C 1
ATOM 13730 O O . GLN D 1 424 ? -5.998 27.163 94.740 1.00 20.83 403 GLN D O 1
ATOM 13736 N N . TYR D 1 425 ? -3.967 26.361 95.271 1.00 19.67 404 TYR D N 1
ATOM 13737 C CA . TYR D 1 425 ? -4.480 25.100 95.829 1.00 19.35 404 TYR D CA 1
ATOM 13738 C C . TYR D 1 425 ? -4.690 25.191 97.339 1.00 18.79 404 TYR D C 1
ATOM 13739 O O . TYR D 1 425 ? -4.130 26.075 97.992 1.00 18.36 404 TYR D O 1
ATOM 13748 N N . GLY D 1 426 ? -5.508 24.290 97.890 1.00 18.34 405 GLY D N 1
ATOM 13749 C CA . GLY D 1 426 ? -5.855 24.347 99.301 1.00 17.53 405 GLY D CA 1
ATOM 13750 C C . GLY D 1 426 ? -6.438 23.058 99.876 1.00 17.93 405 GLY D C 1
ATOM 13751 O O . GLY D 1 426 ? -7.243 23.086 100.818 1.00 17.92 405 GLY D O 1
ATOM 13752 N N . LEU D 1 427 ? -6.017 21.926 99.338 1.00 17.05 406 LEU D N 1
ATOM 13753 C CA . LEU D 1 427 ? -6.586 20.663 99.752 1.00 17.15 406 LEU D CA 1
ATOM 13754 C C . LEU D 1 427 ? -5.888 19.979 100.944 1.00 16.75 406 LEU D C 1
ATOM 13755 O O . LEU D 1 427 ? -6.552 19.658 101.934 1.00 16.90 406 LEU D O 1
ATOM 13760 N N . ALA D 1 428 ? -4.578 19.739 100.852 1.00 15.55 407 ALA D N 1
ATOM 13761 C CA . ALA D 1 428 ? -3.887 18.999 101.921 1.00 16.01 407 ALA D CA 1
ATOM 13762 C C . ALA D 1 428 ? -2.437 19.478 102.041 1.00 16.02 407 ALA D C 1
ATOM 13763 O O . ALA D 1 428 ? -1.929 20.110 101.134 1.00 15.37 407 ALA D O 1
ATOM 13765 N N . SER D 1 429 ? -1.792 19.135 103.155 1.00 16.12 408 SER D N 1
ATOM 13766 C CA . SER D 1 429 ? -0.465 19.669 103.489 1.00 16.07 408 SER D CA 1
ATOM 13767 C C . SER D 1 429 ? 0.112 18.858 104.638 1.00 15.88 408 SER D C 1
ATOM 13768 O O . SER D 1 429 ? -0.617 18.197 105.353 1.00 15.65 408 SER D O 1
ATOM 13771 N N . SER D 1 430 ? 1.419 18.924 104.836 1.00 16.21 409 SER D N 1
ATOM 13772 C CA . SER D 1 430 ? 1.985 18.281 106.021 1.00 16.66 409 SER D CA 1
ATOM 13773 C C . SER D 1 430 ? 3.151 19.104 106.523 1.00 16.29 409 SER D C 1
ATOM 13774 O O . SER D 1 430 ? 3.733 19.891 105.776 1.00 16.38 409 SER D O 1
ATOM 13777 N N . VAL D 1 431 ? 3.444 18.979 107.811 1.00 16.25 410 VAL D N 1
ATOM 13778 C CA . VAL D 1 431 ? 4.552 19.700 108.413 1.00 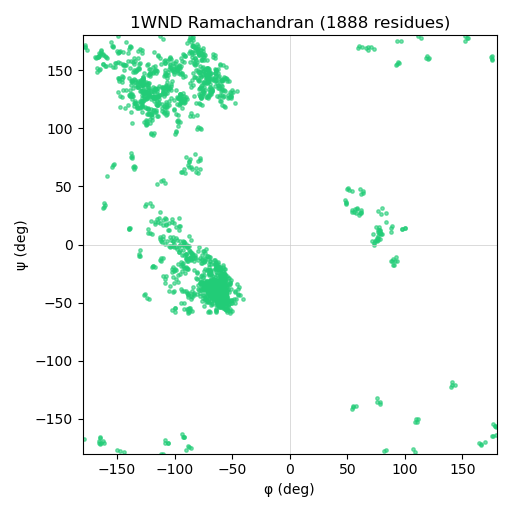16.15 410 VAL D CA 1
ATOM 13779 C C . VAL D 1 431 ? 5.334 18.677 109.204 1.00 16.60 410 VAL D C 1
ATOM 13780 O O . VAL D 1 431 ? 4.756 17.857 109.926 1.00 17.13 410 VAL D O 1
ATOM 13784 N N . TRP D 1 432 ? 6.652 18.725 109.069 1.00 16.33 411 TRP D N 1
ATOM 13785 C CA . TRP D 1 432 ? 7.519 17.750 109.709 1.00 16.52 411 TRP D CA 1
ATOM 13786 C C . TRP D 1 432 ? 8.491 18.488 110.646 1.00 17.03 411 TRP D C 1
ATOM 13787 O O . TRP D 1 432 ? 9.371 19.233 110.185 1.00 15.71 411 TRP D O 1
ATOM 13798 N N . THR D 1 433 ? 8.336 18.260 111.946 1.00 17.04 412 THR D N 1
ATOM 13799 C CA . THR D 1 433 ? 9.156 18.909 112.957 1.00 17.90 412 THR D CA 1
ATOM 13800 C C . THR D 1 433 ? 8.954 18.169 114.273 1.00 18.90 412 THR D C 1
ATOM 13801 O O . THR D 1 433 ? 7.888 17.618 114.509 1.00 19.01 412 THR D O 1
ATOM 13805 N N . LYS D 1 434 ? 9.965 18.145 115.129 1.00 19.72 413 LYS D N 1
ATOM 13806 C CA . LYS D 1 434 ? 9.767 17.506 116.426 1.00 21.29 413 LYS D CA 1
ATOM 13807 C C . LYS D 1 434 ? 9.260 18.472 117.483 1.00 20.82 413 LYS D C 1
ATOM 13808 O O . LYS D 1 434 ? 8.819 18.038 118.545 1.00 20.95 413 LYS D O 1
ATOM 13814 N N . ASP D 1 435 ? 9.307 19.767 117.172 1.00 20.07 414 ASP D N 1
ATOM 13815 C CA . ASP D 1 435 ? 8.887 20.818 118.109 1.00 20.40 414 ASP D CA 1
ATOM 13816 C C . ASP D 1 435 ? 7.360 20.999 118.222 1.00 20.02 414 ASP D C 1
ATOM 13817 O O . ASP D 1 435 ? 6.710 21.327 117.239 1.00 18.11 414 ASP D O 1
ATOM 13822 N N . VAL D 1 436 ? 6.818 20.837 119.438 1.00 20.31 415 VAL D N 1
ATOM 13823 C CA . VAL D 1 436 ? 5.381 20.958 119.685 1.00 21.44 415 VAL D CA 1
ATOM 13824 C C . VAL D 1 436 ? 4.836 22.311 119.265 1.00 21.20 415 VAL D C 1
ATOM 13825 O O . VAL D 1 436 ? 3.802 22.388 118.655 1.00 21.41 415 VAL D O 1
ATOM 13829 N N . GLY D 1 437 ? 5.526 23.365 119.658 1.00 21.65 416 GLY D N 1
ATOM 13830 C CA . GLY D 1 437 ? 5.078 24.719 119.404 1.00 22.06 416 GLY D CA 1
ATOM 13831 C C . GLY D 1 437 ? 4.978 24.993 117.917 1.00 21.71 416 GLY D C 1
ATOM 13832 O O . GLY D 1 437 ? 3.976 25.474 117.390 1.00 21.58 416 GLY D O 1
ATOM 13833 N N . ARG D 1 438 ? 6.046 24.673 117.232 1.00 21.04 417 ARG D N 1
ATOM 13834 C CA . ARG D 1 438 ? 6.094 24.881 115.811 1.00 20.66 417 ARG D CA 1
ATOM 13835 C C . ARG D 1 438 ? 5.046 24.083 115.046 1.00 20.01 417 ARG D C 1
ATOM 13836 O O . ARG D 1 438 ? 4.435 24.601 114.112 1.00 19.23 417 ARG D O 1
ATOM 13844 N N . ALA D 1 439 ? 4.867 22.813 115.418 1.00 18.38 418 ALA D N 1
ATOM 13845 C CA . ALA D 1 439 ? 3.871 21.972 114.763 1.00 18.46 418 ALA D CA 1
ATOM 13846 C C . ALA D 1 439 ? 2.476 22.614 114.849 1.00 18.20 418 ALA D C 1
ATOM 13847 O O . ALA D 1 439 ? 1.745 22.665 113.848 1.00 17.77 418 ALA D O 1
ATOM 13849 N N . HIS D 1 440 ? 2.115 23.104 116.028 1.00 17.69 419 HIS D N 1
ATOM 13850 C CA . HIS D 1 440 ? 0.778 23.705 116.219 1.00 18.61 419 HIS D CA 1
ATOM 13851 C C . HIS D 1 440 ? 0.657 25.079 115.585 1.00 17.87 419 HIS D C 1
ATOM 13852 O O . HIS D 1 440 ? -0.368 25.410 115.041 1.00 17.80 419 HIS D O 1
ATOM 13859 N N . ARG D 1 441 ? 1.718 25.860 115.636 1.00 18.15 420 ARG D N 1
ATOM 13860 C CA . ARG D 1 441 ? 1.705 27.187 115.004 1.00 19.00 420 ARG D CA 1
ATOM 13861 C C . ARG D 1 441 ? 1.455 27.076 113.517 1.00 18.86 420 ARG D C 1
ATOM 13862 O O . ARG D 1 441 ? 0.549 27.716 112.978 1.00 19.57 420 ARG D O 1
ATOM 13870 N N . VAL D 1 442 ? 2.269 26.261 112.857 1.00 18.15 421 VAL D N 1
ATOM 13871 C CA . VAL D 1 442 ? 2.141 26.041 111.427 1.00 17.61 421 VAL D CA 1
ATOM 13872 C C . VAL D 1 442 ? 0.799 25.417 111.035 1.00 18.12 421 VAL D C 1
ATOM 13873 O O . VAL D 1 442 ? 0.168 25.840 110.072 1.00 17.80 421 VAL D O 1
ATOM 13877 N N . SER D 1 443 ? 0.370 24.388 111.757 1.00 17.85 422 SER D N 1
ATOM 13878 C CA . SER D 1 443 ? -0.912 23.749 111.460 1.00 19.10 422 SER D CA 1
ATOM 13879 C C . SER D 1 443 ? -2.062 24.736 111.571 1.00 18.79 422 SER D C 1
ATOM 13880 O O . SER D 1 443 ? -3.010 24.645 110.828 1.00 19.37 422 SER D O 1
ATOM 13883 N N . ALA D 1 444 ? -1.968 25.653 112.525 1.00 18.51 423 ALA D N 1
ATOM 13884 C CA . ALA D 1 444 ? -3.030 26.628 112.727 1.00 18.84 423 ALA D CA 1
ATOM 13885 C C . ALA D 1 444 ? -3.140 27.586 111.545 1.00 19.39 423 ALA D C 1
ATOM 13886 O O . ALA D 1 444 ? -4.230 28.051 111.216 1.00 19.39 423 ALA D O 1
ATOM 13888 N N . ARG D 1 445 ? -2.009 27.871 110.904 1.00 18.85 424 ARG D N 1
ATOM 13889 C CA . ARG D 1 445 ? -1.970 28.917 109.882 1.00 19.85 424 ARG D CA 1
ATOM 13890 C C . ARG D 1 445 ? -2.092 28.454 108.431 1.00 19.36 424 ARG D C 1
ATOM 13891 O O . ARG D 1 445 ? -2.332 29.277 107.532 1.00 20.02 424 ARG D O 1
ATOM 13899 N N . LEU D 1 446 ? -1.881 27.169 108.182 1.00 17.55 425 LEU D N 1
ATOM 13900 C CA . LEU D 1 446 ? -1.907 26.690 106.815 1.00 17.35 425 LEU D CA 1
ATOM 13901 C C . LEU D 1 446 ? -3.322 26.767 106.262 1.00 17.56 425 LEU D C 1
ATOM 13902 O O . LEU D 1 446 ? -4.275 26.309 106.903 1.00 16.06 425 LEU D O 1
ATOM 13907 N N . GLN D 1 447 ? -3.434 27.284 105.031 1.00 17.75 426 GLN D N 1
ATOM 13908 C CA . GLN D 1 447 ? -4.747 27.444 104.391 1.00 18.50 426 GLN D CA 1
ATOM 13909 C C . GLN D 1 447 ? -5.058 26.226 103.507 1.00 18.55 426 GLN D C 1
ATOM 13910 O O . GLN D 1 447 ? -5.210 26.351 102.267 1.00 18.18 426 GLN D O 1
ATOM 13916 N N . TYR D 1 448 ? -5.144 25.059 104.152 1.00 17.94 427 TYR D N 1
ATOM 13917 C CA . TYR D 1 448 ? -5.366 23.777 103.486 1.00 17.72 427 TYR D CA 1
ATOM 13918 C C . TYR D 1 448 ? -6.397 22.985 104.289 1.00 18.10 427 TYR D C 1
ATOM 13919 O O . TYR D 1 448 ? -6.380 23.010 105.523 1.00 18.35 427 TYR D O 1
ATOM 13928 N N . GLY D 1 449 ? -7.282 22.274 103.597 1.00 18.38 428 GLY D N 1
ATOM 13929 C CA . GLY D 1 449 ? -8.342 21.538 104.265 1.00 18.61 428 GLY D CA 1
ATOM 13930 C C . GLY D 1 449 ? -7.849 20.499 105.252 1.00 19.75 428 GLY D C 1
ATOM 13931 O O . GLY D 1 449 ? -8.557 20.163 106.219 1.00 19.03 428 GLY D O 1
ATOM 13932 N N . CYS D 1 450 ? -6.658 19.954 105.002 1.00 19.54 429 CYS D N 1
ATOM 13933 C CA . CYS D 1 450 ? -6.091 18.979 105.907 1.00 21.28 429 CYS D CA 1
ATOM 13934 C C . CYS D 1 450 ? -4.617 19.333 106.160 1.00 19.49 429 CYS D C 1
ATOM 13935 O O . CYS D 1 450 ? -3.934 19.785 105.248 1.00 18.90 429 CYS D O 1
ATOM 13938 N N . THR D 1 451 ? -4.151 19.152 107.389 1.00 18.80 430 THR D N 1
ATOM 13939 C CA . THR D 1 451 ? -2.726 19.257 107.703 1.00 18.24 430 THR D CA 1
ATOM 13940 C C . THR D 1 451 ? -2.286 18.058 108.551 1.00 18.19 430 THR D C 1
ATOM 13941 O O . THR D 1 451 ? -2.782 17.857 109.654 1.00 17.96 430 THR D O 1
ATOM 13945 N N . TRP D 1 452 ? -1.378 17.243 108.029 1.00 17.49 431 TRP D N 1
ATOM 13946 C CA . TRP D 1 452 ? -0.837 16.145 108.825 1.00 17.15 431 TRP D CA 1
ATOM 13947 C C . TRP D 1 452 ? 0.455 16.631 109.494 1.00 17.18 431 TRP D C 1
ATOM 13948 O O . TRP D 1 452 ? 1.192 17.434 108.913 1.00 16.29 431 TRP D O 1
ATOM 13959 N N . VAL D 1 453 ? 0.741 16.124 110.689 1.00 16.64 432 VAL D N 1
ATOM 13960 C CA . VAL D 1 453 ? 1.980 16.465 111.350 1.00 16.50 432 VAL D CA 1
ATOM 13961 C C . VAL D 1 453 ? 2.815 15.215 111.497 1.00 16.49 432 VAL D C 1
ATOM 13962 O O . VAL D 1 453 ? 2.382 14.237 112.119 1.00 16.29 432 VAL D O 1
ATOM 13966 N N . ASN D 1 454 ? 4.013 15.253 110.925 1.00 16.90 433 ASN D N 1
ATOM 13967 C CA . ASN D 1 454 ? 4.935 14.126 110.975 1.00 17.46 433 ASN D CA 1
ATOM 13968 C C . ASN D 1 454 ? 4.405 12.862 110.292 1.00 17.78 433 ASN D C 1
ATOM 13969 O O . ASN D 1 454 ? 4.750 11.739 110.655 1.00 17.65 433 ASN D O 1
ATOM 13974 N N . THR D 1 455 ? 3.540 13.072 109.311 1.00 17.79 434 THR D N 1
ATOM 13975 C CA . THR D 1 455 ? 3.084 12.020 108.436 1.00 17.71 434 THR D CA 1
ATOM 13976 C C . THR D 1 455 ? 2.426 12.725 107.265 1.00 17.95 434 THR D C 1
ATOM 13977 O O . THR D 1 455 ? 2.542 13.942 107.125 1.00 17.71 434 THR D O 1
ATOM 13981 N N . HIS D 1 456 ? 1.758 11.979 106.412 1.00 18.28 435 HIS D N 1
ATOM 13982 C CA . HIS D 1 456 ? 1.059 12.553 105.274 1.00 19.19 435 HIS D CA 1
ATOM 13983 C C . HIS D 1 456 ? 0.148 11.460 104.739 1.00 19.45 435 HIS D C 1
ATOM 13984 O O . HIS D 1 456 ? 0.349 10.291 105.050 1.00 19.73 435 HIS D O 1
ATOM 13991 N N . PHE D 1 457 ? -0.848 11.842 103.958 1.00 20.20 436 PHE D N 1
ATOM 13992 C CA . PHE D 1 457 ? -1.597 10.876 103.163 1.00 21.86 436 PHE D CA 1
ATOM 13993 C C . PHE D 1 457 ? -2.578 9.970 103.899 1.00 22.77 436 PHE D C 1
ATOM 13994 O O . PHE D 1 457 ? -3.142 9.093 103.272 1.00 24.64 436 PHE D O 1
ATOM 14002 N N . MET D 1 458 ? -2.762 10.125 105.206 1.00 22.52 437 MET D N 1
ATOM 14003 C CA . MET D 1 458 ? -3.651 9.229 105.940 1.00 22.51 437 MET D CA 1
ATOM 14004 C C . MET D 1 458 ? -5.073 9.788 105.999 1.00 22.06 437 MET D C 1
ATOM 14005 O O . MET D 1 458 ? -5.278 10.904 106.489 1.00 21.61 437 MET D O 1
ATOM 14010 N N . LEU D 1 459 ? -6.046 9.012 105.531 1.00 21.44 438 LEU D N 1
ATOM 14011 C CA . LEU D 1 459 ? -7.447 9.414 105.567 1.00 21.74 438 LEU D CA 1
ATOM 14012 C C . LEU D 1 459 ? -8.262 8.402 106.369 1.00 21.18 438 LEU D C 1
ATOM 14013 O O . LEU D 1 459 ? -7.971 7.217 106.337 1.00 20.03 438 LEU D O 1
ATOM 14018 N N . VAL D 1 460 ? -9.270 8.876 107.088 1.00 20.07 439 VAL D N 1
ATOM 14019 C CA . VAL D 1 460 ? -10.194 7.973 107.779 1.00 19.89 439 VAL D CA 1
ATOM 14020 C C . VAL D 1 460 ? -11.607 8.399 107.466 1.00 19.41 439 VAL D C 1
ATOM 14021 O O . VAL D 1 460 ? -11.859 9.586 107.218 1.00 18.35 439 VAL D O 1
ATOM 14025 N N . SER D 1 461 ? -12.531 7.440 107.481 1.00 19.07 440 SER D N 1
ATOM 14026 C CA . SER D 1 461 ? -13.916 7.716 107.107 1.00 19.47 440 SER D CA 1
ATOM 14027 C C . SER D 1 461 ? -14.550 8.784 107.963 1.00 19.70 440 SER D C 1
ATOM 14028 O O . SER D 1 461 ? -15.435 9.508 107.481 1.00 19.62 440 SER D O 1
ATOM 14031 N N . GLU D 1 462 ? -14.149 8.887 109.235 1.00 19.33 441 GLU D N 1
ATOM 14032 C CA . GLU D 1 462 ? -14.786 9.932 110.053 1.00 19.93 441 GLU D CA 1
ATOM 14033 C C . GLU D 1 462 ? -14.307 11.407 109.930 1.00 19.85 441 GLU D C 1
ATOM 14034 O O . GLU D 1 462 ? -14.996 12.335 110.400 1.00 19.71 441 GLU D O 1
ATOM 14040 N N . MET D 1 463 ? -13.161 11.635 109.289 1.00 18.57 442 MET D N 1
ATOM 14041 C CA . MET D 1 463 ? -12.600 12.975 109.214 1.00 18.62 442 MET D CA 1
ATOM 14042 C C . MET D 1 463 ? -12.763 13.534 107.801 1.00 19.33 442 MET D C 1
ATOM 14043 O O . MET D 1 463 ? -12.527 12.836 106.820 1.00 18.70 442 MET D O 1
ATOM 14048 N N . PRO D 1 464 ? -13.182 14.788 107.696 1.00 19.56 443 PRO D N 1
ATOM 14049 C CA . PRO D 1 464 ? -13.472 15.395 106.392 1.00 19.74 443 PRO D CA 1
ATOM 14050 C C . PRO D 1 464 ? -12.237 15.649 105.536 1.00 20.33 443 PRO D C 1
ATOM 14051 O O . PRO D 1 464 ? -11.131 15.901 106.039 1.00 20.62 443 PRO D O 1
ATOM 14055 N N . HIS D 1 465 ? -12.453 15.605 104.228 1.00 20.33 444 HIS D N 1
ATOM 14056 C CA . HIS D 1 465 ? -11.416 15.781 103.230 1.00 21.13 444 HIS D CA 1
ATOM 14057 C C . HIS D 1 465 ? -12.053 16.716 102.208 1.00 20.76 444 HIS D C 1
ATOM 14058 O O . HIS D 1 465 ? -13.142 16.434 101.676 1.00 19.95 444 HIS D O 1
ATOM 14065 N N . GLY D 1 466 ? -11.428 17.860 101.972 1.00 20.28 445 GLY D N 1
ATOM 14066 C CA . GLY D 1 466 ? -11.996 18.815 101.032 1.00 20.22 445 GLY D CA 1
ATOM 14067 C C . GLY D 1 466 ? -11.159 20.072 101.016 1.00 20.59 445 GLY D C 1
ATOM 14068 O O . GLY D 1 466 ? -10.428 20.341 101.958 1.00 21.89 445 GLY D O 1
ATOM 14069 N N . GLY D 1 467 ? -11.255 20.849 99.953 1.00 20.21 446 GLY D N 1
ATOM 14070 C CA . GLY D 1 467 ? -10.350 21.965 99.800 1.00 20.34 446 GLY D CA 1
ATOM 14071 C C . GLY D 1 467 ? -10.895 23.351 100.046 1.00 20.60 446 GLY D C 1
ATOM 14072 O O . GLY D 1 467 ? -12.031 23.544 100.504 1.00 20.70 446 GLY D O 1
ATOM 14073 N N . GLN D 1 468 ? -10.050 24.305 99.693 1.00 20.00 447 GLN D N 1
ATOM 14074 C CA . GLN D 1 468 ? -10.284 25.709 99.821 1.00 20.00 447 GLN D CA 1
ATOM 14075 C C . GLN D 1 468 ? -9.711 26.292 98.512 1.00 20.00 447 GLN D C 1
ATOM 14076 O O . GLN D 1 468 ? -8.987 25.597 97.801 1.00 20.00 447 GLN D O 1
ATOM 14082 N N . LYS D 1 469 ? -9.984 27.552 98.217 1.00 19.46 448 LYS D N 1
ATOM 14083 C CA . LYS D 1 469 ? -9.460 28.211 97.022 1.00 19.53 448 LYS D CA 1
ATOM 14084 C C . LYS D 1 469 ? -9.822 27.422 95.750 1.00 19.38 448 LYS D C 1
ATOM 14085 O O . LYS D 1 469 ? -10.932 26.898 95.656 1.00 19.41 448 LYS D O 1
ATOM 14091 N N . LEU D 1 470 ? -8.907 27.311 94.785 1.00 18.99 449 LEU D N 1
ATOM 14092 C CA . LEU D 1 470 ? -9.255 26.604 93.539 1.00 19.23 449 LEU D CA 1
ATOM 14093 C C . LEU D 1 470 ? -9.350 25.086 93.697 1.00 19.19 449 LEU D C 1
ATOM 14094 O O . LEU D 1 470 ? -9.685 24.392 92.750 1.00 19.63 449 LEU D O 1
ATOM 14099 N N . SER D 1 471 ? -9.036 24.569 94.883 1.00 18.71 450 SER D N 1
ATOM 14100 C CA . SER D 1 471 ? -9.187 23.143 95.129 1.00 18.98 450 SER D CA 1
ATOM 14101 C C . SER D 1 471 ? -10.680 22.806 95.265 1.00 19.33 450 SER D C 1
ATOM 14102 O O . SER D 1 471 ? -11.065 21.645 95.233 1.00 19.82 450 SER D O 1
ATOM 14105 N N . GLY D 1 472 ? -11.515 23.818 95.439 1.00 19.49 451 GLY D N 1
ATOM 14106 C CA . GLY D 1 472 ? -12.953 23.586 95.500 1.00 20.14 451 GLY D CA 1
ATOM 14107 C C . GLY D 1 472 ? -13.559 23.819 96.872 1.00 20.87 451 GLY D C 1
ATOM 14108 O O . GLY D 1 472 ? -13.060 24.625 97.655 1.00 21.62 451 GLY D O 1
ATOM 14109 N N . TYR D 1 473 ? -14.630 23.096 97.172 1.00 20.72 452 TYR D N 1
ATOM 14110 C CA . TYR D 1 473 ? -15.366 23.297 98.416 1.00 21.15 452 TYR D CA 1
ATOM 14111 C C . TYR D 1 473 ? -16.275 22.096 98.602 1.00 21.11 452 TYR D C 1
ATOM 14112 O O . TYR D 1 473 ? -16.579 21.371 97.627 1.00 21.10 452 TYR D O 1
ATOM 14121 N N . GLY D 1 474 ? -16.750 21.899 99.827 1.00 20.89 453 GLY D N 1
ATOM 14122 C CA . GLY D 1 474 ? -17.541 20.724 100.148 1.00 20.63 453 GLY D CA 1
ATOM 14123 C C . GLY D 1 474 ? -16.593 19.645 100.670 1.00 21.31 453 GLY D C 1
ATOM 14124 O O . GLY D 1 474 ? -15.399 19.624 100.325 1.00 21.65 453 GLY D O 1
ATOM 14125 N N . LYS D 1 475 ? -17.111 18.726 101.483 1.00 20.69 454 LYS D N 1
ATOM 14126 C CA . LYS D 1 475 ? -16.274 17.693 102.060 1.00 21.06 454 LYS D CA 1
ATOM 14127 C C . LYS D 1 475 ? -16.659 16.305 101.591 1.00 21.50 454 LYS D C 1
ATOM 14128 O O . LYS D 1 475 ? -17.839 16.037 101.324 1.00 21.22 454 LYS D O 1
ATOM 14134 N N . ASP D 1 476 ? -15.659 15.434 101.485 1.00 21.47 455 ASP D N 1
ATOM 14135 C CA . ASP D 1 476 ? -15.920 14.010 101.314 1.00 22.80 455 ASP D CA 1
ATOM 14136 C C . ASP D 1 476 ? -15.621 13.350 102.649 1.00 22.02 455 ASP D C 1
ATOM 14137 O O . ASP D 1 476 ? -14.760 13.826 103.404 1.00 22.37 455 ASP D O 1
ATOM 14142 N N . MET D 1 477 ? -16.313 12.255 102.924 1.00 20.00 456 MET D N 1
ATOM 14143 C CA . MET D 1 477 ? -16.243 11.559 104.194 1.00 20.00 456 MET D CA 1
ATOM 14144 C C . MET D 1 477 ? -16.656 12.484 105.393 1.00 20.00 456 MET D C 1
ATOM 14145 O O . MET D 1 477 ? -16.830 13.694 105.216 1.00 20.00 456 MET D O 1
ATOM 14150 N N . SER D 1 478 ? -16.843 11.887 106.572 1.00 19.50 457 SER D N 1
ATOM 14151 C CA . SER D 1 478 ? -17.263 12.536 107.819 1.00 19.68 457 SER D CA 1
ATOM 14152 C C . SER D 1 478 ? -18.732 12.932 107.793 1.00 19.66 457 SER D C 1
ATOM 14153 O O . SER D 1 478 ? -19.377 12.944 106.741 1.00 18.65 457 SER D O 1
ATOM 14156 N N . LEU D 1 479 ? -19.242 13.300 108.958 1.00 19.81 458 LEU D N 1
ATOM 14157 C CA . LEU D 1 479 ? -20.600 13.814 109.042 1.00 20.25 458 LEU D CA 1
ATOM 14158 C C . LEU D 1 479 ? -20.781 15.060 108.171 1.00 19.72 458 LEU D C 1
ATOM 14159 O O . LEU D 1 479 ? -21.872 15.305 107.693 1.00 18.96 458 LEU D O 1
ATOM 14164 N N . TYR D 1 480 ? -19.724 15.848 107.961 1.00 19.06 459 TYR D N 1
ATOM 14165 C CA . TYR D 1 480 ? -19.878 17.045 107.138 1.00 19.94 459 TYR D CA 1
ATOM 14166 C C . TYR D 1 480 ? -20.146 16.646 105.683 1.00 20.00 459 TYR D C 1
ATOM 14167 O O . TYR D 1 480 ? -20.826 17.354 104.953 1.00 20.23 459 TYR D O 1
ATOM 14176 N N . GLY D 1 481 ? -19.611 15.503 105.275 1.00 20.15 460 GLY D N 1
ATOM 14177 C CA . GLY D 1 481 ? -19.829 15.022 103.916 1.00 20.38 460 GLY D CA 1
ATOM 14178 C C . GLY D 1 481 ? -21.285 14.664 103.737 1.00 21.07 460 GLY D C 1
ATOM 14179 O O . GLY D 1 481 ? -21.837 14.821 102.649 1.00 21.40 460 GLY D O 1
ATOM 14180 N N . LEU D 1 482 ? -21.916 14.211 104.822 1.00 20.61 461 LEU D N 1
ATOM 14181 C CA . LEU D 1 482 ? -23.337 13.845 104.773 1.00 21.19 461 LEU D CA 1
ATOM 14182 C C . LEU D 1 482 ? -24.190 15.111 104.709 1.00 20.67 461 LEU D C 1
ATOM 14183 O O . LEU D 1 482 ? -25.097 15.220 103.875 1.00 20.50 461 LEU D O 1
ATOM 14188 N N . GLU D 1 483 ? -23.864 16.070 105.577 1.00 20.31 462 GLU D N 1
ATOM 14189 C CA . GLU D 1 483 ? -24.545 17.344 105.652 1.00 20.89 462 GLU D CA 1
ATOM 14190 C C . GLU D 1 483 ? -24.617 18.077 104.311 1.00 20.45 462 GLU D C 1
ATOM 14191 O O . GLU D 1 483 ? -25.629 18.721 104.014 1.00 19.35 462 GLU D O 1
ATOM 14197 N N . ASP D 1 484 ? -23.545 17.995 103.522 1.00 20.40 463 ASP D N 1
ATOM 14198 C CA . ASP D 1 484 ? -23.490 18.639 102.202 1.00 20.91 463 ASP D CA 1
ATOM 14199 C C . ASP D 1 484 ? -24.600 18.201 101.260 1.00 20.02 463 ASP D C 1
ATOM 14200 O O . ASP D 1 484 ? -24.899 18.902 100.292 1.00 19.90 463 ASP D O 1
ATOM 14205 N N . TYR D 1 485 ? -25.197 17.041 101.527 1.00 18.68 464 TYR D N 1
ATOM 14206 C CA . TYR D 1 485 ? -26.235 16.511 100.648 1.00 18.60 464 TYR D CA 1
ATOM 14207 C C . TYR D 1 485 ? -27.655 16.701 101.189 1.00 18.72 464 TYR D C 1
ATOM 14208 O O . TYR D 1 485 ? -28.593 16.024 100.753 1.00 18.49 464 TYR D O 1
ATOM 14217 N N . THR D 1 486 ? -27.816 17.625 102.128 1.00 19.10 465 THR D N 1
ATOM 14218 C CA . THR D 1 486 ? -29.138 17.893 102.697 1.00 19.06 465 THR D CA 1
ATOM 14219 C C . THR D 1 486 ? -29.386 19.395 102.708 1.00 18.86 465 THR D C 1
ATOM 14220 O O . THR D 1 486 ? -28.486 20.190 102.511 1.00 17.88 465 THR D O 1
ATOM 14224 N N . VAL D 1 487 ? -30.628 19.791 102.926 1.00 18.75 466 VAL D N 1
ATOM 14225 C CA . VAL D 1 487 ? -30.899 21.200 103.133 1.00 19.10 466 VAL D CA 1
ATOM 14226 C C . VAL D 1 487 ? -31.488 21.357 104.541 1.00 18.84 466 VAL D C 1
ATOM 14227 O O . VAL D 1 487 ? -32.335 20.569 104.987 1.00 19.09 466 VAL D O 1
ATOM 14231 N N . VAL D 1 488 ? -30.988 22.333 105.274 1.00 18.03 467 VAL D N 1
ATOM 14232 C CA . VAL D 1 488 ? -31.500 22.583 106.600 1.00 17.50 467 VAL D CA 1
ATOM 14233 C C . VAL D 1 488 ? -32.846 23.316 106.430 1.00 17.42 467 VAL D C 1
ATOM 14234 O O . VAL D 1 488 ? -32.965 24.211 105.569 1.00 17.16 467 VAL D O 1
ATOM 14238 N N . ARG D 1 489 ? -33.858 22.913 107.194 1.00 16.53 468 ARG D N 1
ATOM 14239 C CA . ARG D 1 489 ? -35.182 23.558 107.112 1.00 16.59 468 ARG D CA 1
ATOM 14240 C C . ARG D 1 489 ? -35.674 24.003 108.500 1.00 16.69 468 ARG D C 1
ATOM 14241 O O . ARG D 1 489 ? -35.504 23.299 109.486 1.00 17.31 468 ARG D O 1
ATOM 14249 N N . HIS D 1 490 ? -36.326 25.143 108.572 1.00 16.27 469 HIS D N 1
ATOM 14250 C CA . HIS D 1 490 ? -36.881 25.631 109.828 1.00 16.18 469 HIS D CA 1
ATOM 14251 C C . HIS D 1 490 ? -38.390 25.485 109.765 1.00 15.94 469 HIS D C 1
ATOM 14252 O O . HIS D 1 490 ? -39.008 26.011 108.852 1.00 16.41 469 HIS D O 1
ATOM 14259 N N . VAL D 1 491 ? -38.993 24.756 110.704 1.00 15.59 470 VAL D N 1
ATOM 14260 C CA . VAL D 1 491 ? -40.466 24.652 110.785 1.00 14.70 470 VAL D CA 1
ATOM 14261 C C . VAL D 1 491 ? -40.873 25.337 112.074 1.00 15.36 470 VAL D C 1
ATOM 14262 O O . VAL D 1 491 ? -40.340 25.018 113.141 1.00 15.45 470 VAL D O 1
ATOM 14266 N N . MET D 1 492 ? -41.816 26.261 111.991 1.00 20.00 471 MET D N 1
ATOM 14267 C CA . MET D 1 492 ? -42.198 27.055 113.160 1.00 20.00 471 MET D CA 1
ATOM 14268 C C . MET D 1 492 ? -43.735 27.033 113.302 1.00 20.00 471 MET D C 1
ATOM 14269 O O . MET D 1 492 ? -44.459 27.429 112.378 1.00 20.00 471 MET D O 1
ATOM 14274 N N . VAL D 1 493 ? -44.208 26.500 114.428 1.00 15.68 472 VAL D N 1
ATOM 14275 C CA . VAL D 1 493 ? -45.634 26.327 114.682 1.00 16.32 472 VAL D CA 1
ATOM 14276 C C . VAL D 1 493 ? -46.180 27.354 115.684 1.00 17.17 472 VAL D C 1
ATOM 14277 O O . VAL D 1 493 ? -45.736 27.423 116.846 1.00 17.01 472 VAL D O 1
ATOM 14281 N N . LYS D 1 494 ? -47.139 28.150 115.258 1.00 17.99 473 LYS D N 1
ATOM 14282 C CA . LYS D 1 494 ? -47.702 29.121 116.168 1.00 19.85 473 LYS D CA 1
ATOM 14283 C C . LYS D 1 494 ? -48.617 28.371 117.117 1.00 20.83 473 LYS D C 1
ATOM 14284 O O . LYS D 1 494 ? -49.424 27.552 116.697 1.00 19.60 473 LYS D O 1
ATOM 14290 N N . HIS D 1 495 ? -48.504 28.611 118.408 1.00 22.32 474 HIS D N 1
ATOM 14291 C CA . HIS D 1 495 ? -49.439 27.886 119.232 1.00 25.27 474 HIS D CA 1
ATOM 14292 C C . HIS D 1 495 ? -50.026 28.746 120.263 1.00 27.42 474 HIS D C 1
ATOM 14293 O O . HIS D 1 495 ? -51.182 29.075 119.942 1.00 26.69 474 HIS D O 1
#

Foldseek 3Di:
DQAFWAAQLDTHAAPADWAFAAQQQFRDTPDTGHFHALVRLVRLLVLQQVCLVPLQPDALLLLLVLLLVLLVLLLVCLLVLLVLLCRLQVAQSCCSRVPVSVQLSQLSNQLSVLLNVDDDDDWQPPDPQKIKDKDWTFDEEEEEEAESLNQSSRVSLVPRLLSSRRYAYEYEYALHRCRSVSVSSVRSSPSDRTSSYIYTYDHCVRNVLSNLLDPRHQEYEYEEALVVVVVSCVSCVVPPHHYHYFHAAQAEEEEELAFPLVLVLVFLLQQQQRSQLQDRFRHAEYEYAPNCQVVSQVSNLVSNQPQADDRSHDPSHRHTAGSDPVLLVQLLVLLVQQVVVPQKDKSDFSAFDPHGGHHGRQTEIERDELPDCSNADDSSGNHHYYHYDHDDVVVLVSQQPHQWAWEYEYGHPDPVSRVVSQVRHRHQYYYYSHGDDDHQAGWTFGDGSSGDFTGHHSSNSSSRIDMDMDMGRD/DFAFWAAQLDTHAAPADWDFAAQQQFRDTPDTGHFHALVRLVRLLVLQQVCLVPLQPDALLLLLVLLLVLLVLLLVCLLVLLVLLCRRQVAQSCCSRPPVSVQLSVLSNQLSVLLNVDDDDDWQPPDPQKIKDKDWTFDEEEEEEAESLNQSSSVSLVPRLLSSRRYAYEYEYAQHRCRSVSVSSVSSSPSDRGSSYIYTYDHCVRNVLSNLLPPRHQEYEYEEALVVVVVSCVSNVVPPHHYHYFHAAQAEEEEELAFPLVLVLVFLLQQQQRSQLQDRFRHAEYEYEPNCQVVSQVSNLVSNQPQADDRSHDPSHRHTAGNDPVLLVLLLVLLVQQVVVVQKDWSDFNAADPHGGHHGRQTEIERDELPRCSNADDSSGNYHYYHYDHDDVVVLVSQQPYQWAWEYEYGHPDPVSRVVSQVRHRHQYYHYSHGDDDHQAGWTFGDGSSGDATGHHSSNSSSRTDMDMDMGRD/DFQFWAAQLDTHAAPADWDFAAQQQFRDTPDTGHFHALVRLVRLLVLQQVQLVPLQPDALLLLLVLLLVLLVLLLVCLLVLLVLLCRRQVAQSCCCRVPVSVQLSQLSNQLSVLLNVDDDDDWDPPDPQKIKDKDWTFQEEEEEEEESLNQSSRVSLPPRLLSSRRYAYEYEYALHRCVSVSVSSVRSSPSDRGSSYIYTYDHCVRNVLSNLLPLRHQEYEYEEALVVVVVSCVSNVVNPHHYHYFHAAQAEEEEELAFPLVLVLVFLLQQQQRSQLLDRFRNAEYEYAPNCQVVSQLSNLVSNQPQADDRSHDPNHRHTFGRDPVLLVQLLVLLVQQVVVVQKDKSDFNAFDPHGGHHGRQTEIERDELPDCSNADDSSGNYHYYHYDHDDVVVLVSQQPHQWAWEYEYGHPDPVSRVVSQVRHRHQYYHYSHTDDDHQAGWTFTDGSSGDATGHHSSNSSSRIDMDMDMGRD/DFQFWAAQLDTHAAPADWAFAAQQQFRDTPDTGHFHALVRLVRLLVLQQVCLVPLQPDALLLLLVLLLVLLVLLVVCLLVLLVLLCRRQVAQSCCSRVPVSVQLSVLSNQLSVLLNVDDDDDWDPPDPQKIKDKDWTFDEEEEEEEESLNQSSRVSLPPRLLSSRRYAYEYEYALHRCVSVSVSSVRSSPSDRGSSYIYTYDHCVRNVLSNLLPPRHQEYEYEEALVVVVVSCVSNVVPPHHYHYFHAAQAEEEEELAFPLVLVLVFLLPQQQRSQLQDRFRHAEYEYAPNCQVVSLVSNLVSNQPQADDRSHDPSHRHTFGSDPVLLVQLLVLLVQQVVVVQKDWSDFNAADPHGGHRGRQTEIERDELPRCSNADDSSGNHHYYHYDHDDVVVQVSQQPYQWAWEYEYGHPDPVSRVVSQVRHRHQYYYYSHGDDDDQAGWTFGDGSSGDFTGHHSSNSSSRIDMDMDMGRD

Secondary structure (DSSP, 8-state):
----EEETTEEE---S-EEEEEETTTTEEEEEEEPPPHHHHHHHHHHHHHHHHHHTTS-HHHHHHHHHHHHHHHHHTHHHHHHHHHHHH---HHHIIIIIHHHHHHHHHHHHHHTT--EEEPBEEEETTEEEEEEEEE-SEEEEE--SSSHHHHHHHHHHHHHHTT-EEEEE--TT--HHHHHHHHHHTTTS-TTSEEE----IIIIIHHHHT-TTEEEEEEES-HHHHHHHHHHHGGGT-EEEEE-----EEEE-TTS-HHHHHHHHHHHTTGGGG-STT---EEEEETTTHHHHHHHHHHHHHT--B--TTSTT--B---S-HHHHHHHHHHHHHHHHTSS-EEEE--SBPSSSS--B--EEEE---TTSHHHHS---SSEEEEEEE--HHHHHHHHHSSS--SEEEEE-SBHHHHHHHHHH--SSEEEES------TTS-B--SGGGEE--BSHHHHHHTTEEEEEEEEE-/----EEETTEEE---S-EEEEEETTTTEEEEEEEPPPHHHHHHHHHHHHHHHHHHTTS-HHHHHHHHHHHHHHHHHTHHHHHHHHHHHH---HHHIIIIIHHHHHHHHHHHHHHTT--EEEPBEEEETTEEEEEEEEE-SEEEEE--SSSHHHHHHHHHHHHHHTT-EEEEE--TT--HHHHHHHHHHTTTS-TTSEEE----IIIIIHHHHT-TTEEEEEEES-HHHHHHHHHHHGGGT-EEEEE-----EEEE-TTS-HHHHHHHHHHHTTGGGG-STT---EEEEETTTHHHHHHHHHHHHHTPPB--TTSTT--B---S-HHHHHHHHHHHHHHHTTSS-EEEE--SBPSSSS--B--EEEES--TTSHHHHS---SSEEEEEEE--HHHHHHHHHSSS--SEEEEE-SBHHHHHHHHHH--SSEEEES------TTS-B---GGGEE--BSHHHHHHTTEEEEEEEEE-/----EEETTEEE---S-EEEEEETTTTEEEEEEEPPPHHHHHHHHHHHHHHHHHHTTS-HHHHHHHHHHHHHHHHHTHHHHHHHHHHHH---HHHIIIIIHHHHHHHHHHHHHHTT--EEEPBEEEETTEEEEEEEEE-SEEEEE--SSSHHHHHHHHHHHHHHTT-EEEEE--SS--HHHHHHHHHHTTTS-TTSEEE----IIIIIHHHHT-TTEEEEEEES-HHHHHHHHHHHGGGT-EEEEE-----EEEE-TTS-HHHHHHHHHHHTTGGGG-STT---EEEEEHHHHHHHHHHHHHHHHTPPB--TTSTT--B---S-HHHHHHHHHHHHHHHHTSS-EEEE--SBPSSSS--B--EEEES--TTSHHHHS---SSEEEEEEE--HHHHHHHHHSSS--SEEEEE-SBHHHHHHHHHH--SSEEEES------TTS-B--SGGGEE--BSHHHHHHTTEEEEEEEEE-/----EEETTEEE---S-EEEEEETTTTEEEEEEEPPPHHHHHHHHHHHHHHHHHHTTS-HHHHHHHHHHHHHHHHHTHHHHHHHHHHHH---HHHIIIIIHHHHHHHHHHHHHHTT--EEEPBEEEETTEEEEEEEEE-SEEEEE--SSSHHHHHHHHHHHHHHTT-EEEEE--TT--HHHHHHHHHHTTTS-TTSEEE----IIIIIHHHHT-TTEEEEEEES-HHHHHHHHHHHGGGT-EEEEE-----EEEE-TTS-HHHHHHHHHHHTTGGGG-STT---EEEEETTTHHHHHHHHHHHHHT--B--TTSTT--B---S-HHHHHHHHHHHHHHHTTSS-EEEE--SBPSSSS--B--EEEES--TTSHHHHS---SSEEEEEEE--HHHHHHHHHSSS--SEEEEE-SBHHHHHHHHHH--SSEEEES------TTS-B--SGGGEE--BSHHHHHHTTEEEEEEEEE-

Radius of gyration: 35.36 Å; Cα contacts (8 Å, |Δi|>4): 5059; chains: 4; bounding box: 89×88×95 Å